Protein AF-0000000073163862 (afdb_homodimer)

Foldseek 3Di:
DPPDFPFPDDDDPDPDPPPPPDFDDQPDFDDLVLQADFWDFPPPPLFDSVQWDFDDWQWALLQQLDFWADLAPFWIWGFFFQWIWIAGLVVRDIDTDGGRPQQAWADKAAQLVSQWIWIWGFAAFGWIFIAGPPVRTTRFIATDQEGGTWHEKEAANVRQKMWTFYAPPQRKIFIDSGSRNDTDTITRPDRHGWHYKYAANQDRQWMWIFFAQWIKIWGFDQDPVGTYIDIDIADEVPHDGFGWAEKHADNVGWIWTKGQQAWIFIDDPRYTFAIEAAPPRHHNDRGTFRYWDDDPQWIWTAFQNQKIFIAGNVCVVPDGDPDPVRYDHGDTPDMDRQDDNWGWSDKYWHDDVRAIWIWTRTLQFWIWIAHDPPDPPGDHIDTSDGAHRFAWQEKEAFLPAQKMWTFFQSQKIWIDRVVVGDTQDMDGDPGGWHYKYFQDCLLPVVRFWMWIWTFQQKIWIKGKAQCCPPPVCPPPPPDGGMDMGTDDMDHPDRGTWQEWDAWPNRQWIWIFAQRQKIWIWGRDSDTHTQAMEGHDGGWHYWDWDDPVDPFTWIWTFHFQQKIKIWGDDDSVPDDPPPHRYDDDTDMFMAGEWACPLVVVLVVVVVVVVVVVVVVVVVVVVVVVVVVVVVDPPPCPPPDPPDDPDGDDRDTDPGGFTWQDKDDDDVQKIWTWTDDQRKFKIFIAGTDPPRPPDDNVPDYGYGPDIAGAPPTRHWTFRDWDDFDQKIWTFIQQQKIKIFRHPDPDDDNVRRPIIIIRRRRNRPFFGWNDWDAHSVRQKIWIGTSSSMIIIIGRDDPVVGNDPDDDDDDDDDPCPVVDDDDDDDPDPPDDDPVRVVVVVVVVVVVVVVVVVVVVVVVVVVVVVVVLVVVQVVLVPDPPVSRDPPVVSD/DPPPFPFDDDDDPDPDPPPPPDFDDQPDFDDLVLQADFWDFPPPPLFDSVLWDFDDWQWALLQQLDFWADLAPFWIWGFFFQWIWIAGLVVRDIDTDGGRPQQAWADKAAQLVSQWIWIWGFAAFGWIFIAGPPVRTTQFIATDQEGGTWHEKEAANVRQKMWTFYAPPQRKIFIDSGSRNDTDTITRPDRHGWHYKYAANQDRQWMWIFFAQWIKIWGFDQDPVGTYIDIDIADEVPHDGFGWAEKHADNVGWIWTKGQQAWIFIDDPRYTFAIEAAPPRHHNDRGTFRYWDDDPQWIWTAFQNQKIFIAHNVCVVPDGDPDPVRYDHDDTPDMDRQDDNWGWSDKYWHDDVRAIWIWTRTLQFWIWIAHDPPDPPGDHIGTSDGAHRFAWQEKEAFLPAQKMWTFFQSQKIWIDRVVVGGTQDMDGDPGGWHYKYFQDCLLPVVRFWMWIWTFQQKIWIKGKDQCCPPPVCPPPPPDGGMDMGTDDMDHPDRGTWQEWDAWPNRQWIWIFFQRQKIWIWGRDSDTHTQAMEGHDGGWHYWDWDDPVDPFTWIWTFHFQQKIKIWGDDDSVPDDPPPHRYDDDTDMFMAGEWACPLVVVLVVVVVVVVVVVVVVVVVVVVVVVVVVVVVDPPPDPPPDPPDPPDGDDRDTDPGGFTWQDKDDDDVQKIWTWTDDQRKFKIFIAGTDPVRPPDDNVPDYGYGPDIAGAPPTRHKTFRDWDDFDQKIWTFIQQQKIKIFRHPDPDDDNVRRPIIIIRRRRNRPFWGWNDWDAHSVRQKIWIGTSSRMIIMIGRDDPVSGNDPDDDDDDDDDPCPVVDDDDDDDPDPPDDDPVRVVVVVVVVVVVVVVVVVVVVVVVVVVVVVVVLVVVQVVLVPDPPVSRDPPVVSD

InterPro domains:
  IPR001680 WD40 repeat [PF00400] (382-417)
  IPR001680 WD40 repeat [PF00400] (487-520)
  IPR001680 WD40 repeat [PF00400] (754-788)
  IPR001680 WD40 repeat [PS50082] (385-426)
  IPR001680 WD40 repeat [PS50082] (490-524)
  IPR001680 WD40 repeat [SM00320] (135-177)
  IPR001680 WD40 repeat [SM00320] (180-219)
  IPR001680 WD40 repeat [SM00320] (273-312)
  IPR001680 WD40 repeat [SM00320] (378-417)
  IPR001680 WD40 repeat [SM00320] (420-463)
  IPR001680 WD40 repeat [SM00320] (483-522)
  IPR001680 WD40 repeat [SM00320] (749-791)
  IPR015943 WD40/YVTN repeat-like-containing domain superfamily [G3DSA:2.130.10.10] (59-344)
  IPR015943 WD40/YVTN repeat-like-containing domain superfamily [G3DSA:2.130.10.10] (347-574)
  IPR015943 WD40/YVTN repeat-like-containing domain superfamily [G3DSA:2.130.10.10] (575-806)
  IPR036322 WD40-repeat-containing domain superfamily [SSF50978] (104-468)
  IPR036322 WD40-repeat-containing domain superfamily [SSF50978] (351-797)
  IPR055439 EML-like, first beta-propeller domain [PF23409] (108-314)

Organism: Anas platyrhynchos (NCBI:txid8839)

Nearest PDB structures (foldseek):
  8j07-assembly1_i9  TM=8.959E-01  e=6.879E-95  Homo sapiens
  8glv-assembly1_Do  TM=7.380E-01  e=6.804E-59  Chlamydomonas reinhardtii
  4ci8-assembly1_A  TM=7.262E-01  e=1.478E-32  Homo sapiens
  8j07-assembly1_i8  TM=6.557E-01  e=1.110E-32  Homo sapiens
  6ve7-assembly1_C  TM=7.015E-01  e=8.913E-29  Chlamydomonas reinhardtii

Solvent-accessible surface area (backbone atoms only — not comparable to full-atom values): 93136 Å² total; per-residue (Å²): 133,82,74,76,78,71,55,63,63,76,80,79,77,74,86,58,81,81,70,76,71,81,74,62,59,89,83,50,63,53,60,57,82,78,44,42,48,74,63,49,57,44,82,92,56,61,64,52,83,66,40,60,38,85,71,49,72,73,34,37,37,35,70,46,64,70,56,61,40,50,65,46,81,46,35,41,36,32,56,44,35,24,27,38,38,40,34,32,69,83,77,69,45,76,47,79,45,59,33,52,76,52,34,17,62,39,29,73,37,65,34,74,82,44,44,35,33,37,40,27,20,16,31,81,50,24,51,32,37,32,25,34,50,90,79,64,38,37,46,37,67,36,73,74,57,31,59,36,23,31,45,27,53,29,50,28,74,88,51,62,39,35,38,37,33,14,35,75,87,60,19,22,31,28,34,24,36,47,85,66,50,36,78,72,47,48,37,68,68,51,94,55,65,59,58,45,50,41,49,28,82,78,40,83,50,30,34,40,37,27,14,66,56,37,41,35,45,32,37,61,40,80,48,98,94,36,77,44,76,48,74,45,68,48,45,55,80,91,47,79,83,40,46,30,71,10,46,40,64,44,87,88,68,34,33,40,30,26,28,52,71,11,28,37,38,34,32,49,96,46,30,62,56,28,34,37,20,16,76,91,74,33,50,65,31,75,31,33,26,34,35,40,44,81,54,98,74,31,35,35,41,34,17,39,57,15,37,35,35,32,32,57,38,68,61,59,74,65,57,60,48,80,56,95,80,34,53,37,69,53,76,64,74,45,74,44,73,65,49,86,85,32,24,34,34,36,70,28,67,36,62,51,96,82,41,70,38,35,36,34,35,19,35,60,13,35,38,33,41,37,47,84,76,79,48,99,78,46,53,74,62,38,78,75,45,77,37,56,32,39,39,37,41,25,56,30,45,29,65,77,35,45,36,36,38,37,28,13,64,66,11,35,40,36,34,30,29,70,68,81,68,41,78,62,43,72,48,78,56,88,50,25,28,36,22,50,36,50,42,49,50,80,67,31,74,67,43,28,44,34,43,34,21,16,48,47,9,35,38,36,36,33,35,40,19,18,51,65,62,34,79,89,42,56,86,60,82,90,59,65,72,47,43,79,43,65,63,42,53,48,30,80,37,80,24,31,20,40,24,64,34,64,34,87,78,29,50,35,38,40,37,24,12,55,67,16,38,39,38,35,24,39,49,64,97,57,78,40,81,50,27,28,41,79,50,96,34,33,31,46,40,51,44,53,44,56,85,89,40,89,62,64,32,36,39,39,35,14,31,63,26,40,35,35,38,32,59,71,81,58,61,88,77,50,74,60,83,59,41,39,65,56,83,86,66,70,68,48,66,37,27,66,41,83,53,59,40,54,53,54,47,51,50,49,49,51,50,50,48,50,48,47,48,50,48,48,50,49,48,51,51,51,51,52,52,37,52,74,68,66,52,81,71,81,75,70,81,70,78,72,74,80,71,75,78,78,80,76,79,58,67,72,89,62,61,41,33,40,46,38,68,48,77,75,47,94,66,26,31,38,37,26,26,29,66,83,54,16,26,39,39,34,33,33,61,59,65,90,76,59,89,80,55,62,74,85,75,47,73,35,66,57,81,43,74,32,76,38,84,91,13,54,91,35,28,48,43,36,76,39,75,52,90,53,32,41,38,34,23,18,42,40,9,27,44,32,36,26,67,39,92,53,94,68,85,47,63,76,46,56,66,40,40,38,36,38,53,50,32,24,41,83,60,3,28,29,56,31,68,45,55,41,62,82,60,45,34,38,37,41,29,12,40,42,12,36,33,40,33,27,42,44,55,51,71,82,65,40,69,58,76,76,63,56,64,70,21,67,55,64,91,61,56,89,75,51,74,82,48,70,75,80,74,57,68,84,56,73,25,57,57,54,50,40,42,50,52,44,47,51,48,51,48,49,52,48,50,47,51,49,49,50,49,49,50,50,51,52,51,51,51,51,50,50,55,49,51,51,51,54,34,66,68,35,59,77,89,67,30,68,63,72,74,72,76,105,133,82,73,77,77,72,55,65,65,78,79,80,76,72,87,60,78,81,68,76,72,82,74,62,58,89,82,51,64,53,61,57,82,77,44,40,46,75,62,49,58,42,82,90,57,61,65,50,83,66,42,60,39,85,71,47,72,71,35,37,36,36,68,44,64,70,56,62,42,49,66,47,80,46,35,42,35,31,56,44,35,25,26,38,38,41,36,31,70,82,77,69,44,76,47,79,46,62,33,52,78,53,34,19,61,38,29,73,38,64,34,76,84,45,44,35,34,38,41,26,18,16,32,80,50,24,49,32,36,30,27,34,50,89,79,66,39,38,47,37,66,35,72,74,57,32,59,37,22,29,44,27,54,30,49,27,75,87,52,64,39,33,36,34,31,15,36,75,88,60,19,21,30,28,34,23,36,48,83,66,48,37,80,72,48,46,36,69,68,50,96,56,64,60,58,43,49,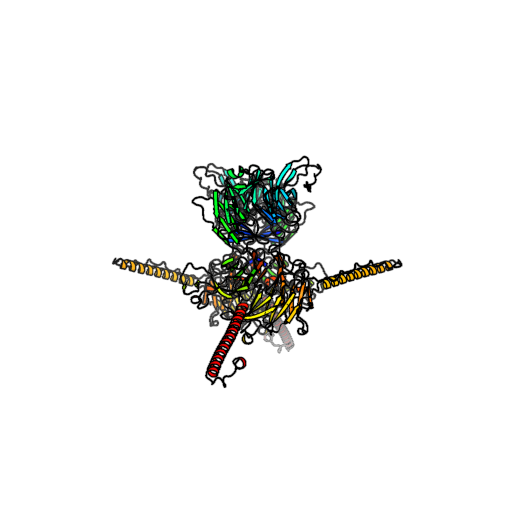40,50,29,82,80,39,84,50,30,35,40,37,27,13,67,55,38,40,34,45,33,35,59,41,80,47,98,92,38,78,42,77,46,73,43,68,48,44,54,81,91,47,77,82,43,45,31,72,9,46,41,64,45,87,88,67,34,35,41,29,28,28,53,69,12,27,37,38,34,32,49,95,45,28,61,57,27,34,37,21,16,75,92,74,32,51,66,28,77,30,33,27,33,36,41,45,81,55,96,73,32,35,35,41,33,16,38,58,16,38,36,37,31,34,58,38,69,62,59,72,64,58,59,47,79,54,95,80,34,52,36,72,51,76,63,74,45,72,43,72,65,50,86,85,32,22,35,33,38,70,28,68,38,60,50,96,81,41,72,39,35,36,34,36,20,38,60,13,36,38,33,42,39,46,84,74,79,50,98,78,47,52,75,61,36,78,75,47,77,38,56,33,40,39,38,41,25,55,29,47,31,63,77,34,45,37,34,40,38,26,14,61,66,11,35,40,37,34,30,29,70,68,81,67,41,78,62,44,72,49,79,54,87,51,24,26,37,23,50,38,50,42,50,50,80,63,31,73,68,44,29,45,32,41,34,20,16,48,48,10,34,37,36,35,32,36,40,20,18,50,66,63,35,78,88,43,56,85,60,82,91,60,64,73,48,44,76,42,64,62,42,52,49,30,79,37,80,24,30,20,40,24,65,34,64,33,86,77,31,49,36,38,39,39,25,13,56,68,17,36,40,38,35,24,38,50,64,99,56,79,39,80,51,26,28,41,78,49,97,34,33,33,48,41,52,43,52,44,55,85,88,41,89,62,65,32,37,38,38,34,14,30,63,26,40,35,36,39,32,60,70,79,59,62,88,77,51,74,61,82,60,41,38,66,54,83,85,66,70,69,46,67,37,28,66,41,84,54,58,39,54,52,54,47,52,50,49,49,50,51,50,48,48,49,47,48,50,48,48,50,50,48,50,53,50,49,52,52,37,52,74,68,67,52,81,72,81,75,69,80,71,78,72,74,81,72,76,78,77,78,76,80,59,65,70,90,64,60,40,33,40,47,38,67,48,78,76,48,95,66,26,30,39,36,25,27,29,66,85,54,18,25,38,40,34,33,33,60,60,65,90,76,60,90,80,55,61,75,88,74,46,75,35,65,56,81,42,76,33,76,39,84,90,13,53,89,34,28,50,44,36,78,40,75,51,91,54,32,41,38,33,23,19,41,39,10,27,44,33,36,25,68,40,91,55,94,70,86,46,63,76,45,57,66,39,40,39,36,38,53,50,32,24,40,82,58,2,27,29,56,31,68,45,55,40,63,81,61,45,35,38,37,40,28,11,39,41,12,37,32,40,34,26,42,43,55,52,71,80,66,40,69,56,75,76,64,57,65,71,21,66,55,63,90,60,56,90,75,50,74,82,47,68,77,79,75,58,67,83,57,73,26,57,57,53,50,41,43,48,52,44,48,50,49,53,48,49,51,49,48,49,50,50,49,49,50,49,49,52,52,51,52,52,51,51,50,50,54,50,52,50,51,55,33,66,70,34,59,77,88,69,30,67,62,72,76,74,79,106

Secondary structure (DSSP, 8-state):
----------------S-----PPPTT----HHHHS---EE-TTS---TTSEEEEEE----TTSSS--EESSSSEEEEEETTEEEEEETTT--EEEEE-SSSS-EEEEEE-TTSSEEEEEEBSSS--EEEEETTT--EEEEE-SS-SSBEEEEEE-TTSS-EEEEE-TTT-EEEEEEGGGTEEEEEEE--SS-EEEEEE-SS-TTEEEEEETTEEEEEEEEEETTEEEEEEEE-B-TTSPP-----EEE-TTS-EEEE-TTS-EEEEETTEEEEEEEBGGGB-SSSS-EEEEEEETTEEEEEETTSEEEEEEHHHHHT----STT-EEE---SEEEE--TT--EEEEEEEEETTEEEEEEEETTTEEEEE----STTPPPPEEEEE---S-EEEEEE-SSSSEEEEEETTSEEEEEETTTTEEEEEEE-SS-EEEEEEPPTTT-TT--EEEEEETTS-EEEEEEE-GGGSGGGTT-SS--S-EEEEEEEE---SS-EEEEEE-TTSSEEEEEETTSEEEEEEESSSEEEEEEEE-SS-EEEEEEPPTTSSS-EEEEEETTSEEEEEEPPPGGG---SS--B-SS---EEEEB---HHHHHHHHHHHHHHHHHHHHHHHHHHHHHHHHHTT--------------PPPPP---SSPPPEEEEEEEETTEEEEEE-GGGTTEEEEEE--S-GGGS-GGG--B--SEEEE-TT-TTS-EEEEEEETTEEEEEETTSEEEEEE-SSSS--TTTTSS-EEEE-S-TTT--EEEEEE-TTSSEEEEEETTS-EEEEEEPPHHHHS----PPPPPPPTTGGGSPPPPP---TTPPPHHHHHHHHHHHHHHHHHHHHHHHHHHHHHHHHHHHHHHHHHHHHS-GGGPPPHHHH-/----------------S-----PPPTT----HHHHS---EE-TTS---TTSEEEEEE----TTSSS--EESSSSEEEEEETTEEEEEETTT--EEEEE-SSSS-EEEEEE-TTSSEEEEEEBSSS--EEEEETTT--EEEEE-SS-SSBEEEEEE-TTSS-EEEEE-TTT-EEEEEEGGGTEEEEEEE--SS-EEEEEE-SS-TTEEEEEETTEEEEEEEEEETTEEEEEEEE-B-TTSPP-----EEE-TTS-EEEE-TTS-EEEEETTEEEEEEE-GGG--SSSS-EEEEEEETTEEEEEETTSEEEEEEHHHHHT----STT-EEE---SEEEE--TT--EEEEEEEEETTEEEEEEEETTTEEEEE----STTPPPPEEEEE---S-EEEEEE-SSSSEEEEEETTSEEEEEETTTTEEEEEEE-SS-EEEEEEPPTTT-TT--EEEEEETTS-EEEEEEE-GGGSGGGTT-SS--S-EEEEEEEE---SS-EEEEEE-TTSSEEEEEETTSEEEEEEESSSEEEEEEEE-SS-EEEEEEPPTTSSS-EEEEEETTSEEEEEEPPPGGG---SS--B-SS---EEEEB---HHHHHHHHHHHHHHHHHHHHHHHHHHHHHHHHHTT--------------PPPPP---SSPPPEEEEEEEETTEEEEEE-GGGTTEEEEEE--S--TTS-GGG--B--SEEEE-TT-TTS-EEEEEEETTEEEEEETTSEEEEEE-SSSS--TTTTSS-EEEE-S-TTT--EEEEEE-TTSSEEEEEETTS-EEEEEEPPHHHHS------PPPPPTTGGGSPPPPP---TTSPPHHHHHHHHHHHHHHHHHHHHHHHHHHHHHHHHHHHHHHHHHHHHS-TTTPPPHHHH-

Structure (mmCIF, N/CA/C/O backbone):
data_AF-0000000073163862-model_v1
#
loop_
_entity.id
_entity.type
_entity.pdbx_description
1 polymer 'Cilia- and flagella-associated protein 44'
#
loop_
_atom_site.group_PDB
_atom_site.id
_atom_site.type_symbol
_atom_site.label_atom_id
_atom_site.label_alt_id
_atom_site.label_comp_id
_atom_site.label_asym_id
_atom_site.label_entity_id
_atom_site.label_seq_id
_atom_site.pdbx_PDB_ins_code
_atom_site.Cartn_x
_atom_site.Cartn_y
_atom_site.Cartn_z
_atom_site.occupancy
_atom_site.B_iso_or_equiv
_atom_site.auth_seq_id
_atom_site.auth_comp_id
_atom_site.auth_asym_id
_atom_site.auth_atom_id
_atom_site.pdbx_PDB_model_num
ATOM 1 N N . LEU A 1 1 ? 21.047 56.719 -5.922 1 24.16 1 LEU A N 1
ATOM 2 C CA . LEU A 1 1 ? 21.75 55.438 -6.016 1 24.16 1 LEU A CA 1
ATOM 3 C C . LEU A 1 1 ? 21.172 54.562 -7.133 1 24.16 1 LEU A C 1
ATOM 5 O O . LEU A 1 1 ? 20.062 54.031 -7.008 1 24.16 1 LEU A O 1
ATOM 9 N N . GLU A 1 2 ? 21.375 55 -8.367 1 24.5 2 GLU A N 1
ATOM 10 C CA . GLU A 1 2 ? 21.016 54.469 -9.68 1 24.5 2 GLU A CA 1
ATOM 11 C C . GLU A 1 2 ? 21.547 53.062 -9.859 1 24.5 2 GLU A C 1
ATOM 13 O O . GLU A 1 2 ? 22.75 52.875 -10.039 1 24.5 2 GLU A O 1
ATOM 18 N N . GLU A 1 3 ? 21.203 52.156 -8.93 1 31.11 3 GLU A N 1
ATOM 19 C CA . GLU A 1 3 ? 21.703 50.812 -9.016 1 31.11 3 GLU A CA 1
ATOM 20 C C . GLU A 1 3 ? 21.562 50.25 -10.43 1 31.11 3 GLU A C 1
ATOM 22 O O . GLU A 1 3 ? 20.484 50.281 -11.016 1 31.11 3 GLU A O 1
ATOM 27 N N . GLU A 1 4 ? 22.609 50.406 -11.195 1 32.25 4 GLU A N 1
ATOM 28 C CA . GLU A 1 4 ? 22.859 49.812 -12.508 1 32.25 4 GLU A CA 1
ATOM 29 C C . GLU A 1 4 ? 22.375 48.375 -12.586 1 32.25 4 GLU A C 1
ATOM 31 O O . GLU A 1 4 ? 22.734 47.562 -11.742 1 32.25 4 GLU A O 1
ATOM 36 N N . ASP A 1 5 ? 21.234 48.156 -13.07 1 38.25 5 ASP A N 1
ATOM 37 C CA . ASP A 1 5 ? 20.453 46.938 -13.328 1 38.25 5 ASP A CA 1
ATOM 38 C C . ASP A 1 5 ? 21.25 45.938 -14.164 1 38.25 5 ASP A C 1
ATOM 40 O O . ASP A 1 5 ? 21.531 46.219 -15.336 1 38.25 5 ASP A O 1
ATOM 44 N N . SER A 1 6 ? 22.297 45.438 -13.672 1 38.53 6 SER A N 1
ATOM 45 C CA . SER A 1 6 ? 23.109 44.469 -14.391 1 38.53 6 SER A CA 1
ATOM 46 C C . SER A 1 6 ? 22.266 43.281 -14.867 1 38.53 6 SER A C 1
ATOM 48 O O . SER A 1 6 ? 21.781 42.5 -14.055 1 38.53 6 SER A O 1
ATOM 50 N N . THR A 1 7 ? 21.516 43.406 -15.891 1 42 7 THR A N 1
ATOM 51 C CA . THR A 1 7 ? 20.875 42.281 -16.578 1 42 7 THR A CA 1
ATOM 52 C C . THR A 1 7 ? 21.922 41.25 -17 1 42 7 THR A C 1
ATOM 54 O O . THR A 1 7 ? 22.891 41.562 -17.688 1 42 7 THR A O 1
ATOM 57 N N . GLU A 1 8 ? 22.281 40.375 -16.297 1 42.75 8 GLU A N 1
ATOM 58 C CA . GLU A 1 8 ? 23.188 39.344 -16.734 1 42.75 8 GLU A CA 1
ATOM 59 C C . GLU A 1 8 ? 22.625 38.594 -17.938 1 42.75 8 GLU A C 1
ATOM 61 O O . GLU A 1 8 ? 21.5 38.062 -17.875 1 42.75 8 GLU A O 1
ATOM 66 N N . VAL A 1 9 ? 23.078 39.031 -19.078 1 40.88 9 VAL A N 1
ATOM 67 C CA . VAL A 1 9 ? 22.766 38.281 -20.281 1 40.88 9 VAL A CA 1
ATOM 68 C C . VAL A 1 9 ? 23.469 36.938 -20.234 1 40.88 9 VAL A C 1
ATOM 70 O O . VAL A 1 9 ? 24.594 36.812 -19.766 1 40.88 9 VAL A O 1
ATOM 73 N N . ALA A 1 10 ? 22.906 35.938 -20.406 1 38.72 10 ALA A N 1
ATOM 74 C CA . ALA A 1 10 ? 23.609 34.688 -20.672 1 38.72 10 ALA A CA 1
ATOM 75 C C . ALA A 1 10 ? 24.703 34.875 -21.719 1 38.72 10 ALA A C 1
ATOM 77 O O . ALA A 1 10 ? 24.531 35.656 -22.656 1 38.72 10 ALA A O 1
ATOM 78 N N . PRO A 1 11 ? 26.078 34.562 -21.469 1 33.41 11 PRO A N 1
ATOM 79 C CA . PRO A 1 11 ? 27.188 34.75 -22.406 1 33.41 11 PRO A CA 1
ATOM 80 C C . PRO A 1 11 ? 26.828 34.375 -23.828 1 33.41 11 PRO A C 1
ATOM 82 O O . PRO A 1 11 ? 26.016 33.469 -24.047 1 33.41 11 PRO A O 1
ATOM 85 N N . GLU A 1 12 ? 27.047 35.312 -24.703 1 31.84 12 GLU A N 1
ATOM 86 C CA . GLU A 1 12 ? 26.953 35.094 -26.141 1 31.84 12 GLU A CA 1
ATOM 87 C C . GLU A 1 12 ? 27.766 33.844 -26.547 1 31.84 12 GLU A C 1
ATOM 89 O O . GLU A 1 12 ? 28.969 33.812 -26.312 1 31.84 12 GLU A O 1
ATOM 94 N N . ALA A 1 13 ? 27.281 32.625 -26.703 1 31.39 13 ALA A N 1
ATOM 95 C CA . ALA A 1 13 ? 28 31.516 -27.359 1 31.39 13 ALA A CA 1
ATOM 96 C C . ALA A 1 13 ? 28.688 32 -28.625 1 31.39 13 ALA A C 1
ATOM 98 O O . ALA A 1 13 ? 28.078 32.688 -29.438 1 31.39 13 ALA A O 1
ATOM 99 N N . GLU A 1 14 ? 29.844 32.188 -28.781 1 30.03 14 GLU A N 1
ATOM 100 C CA . GLU A 1 14 ? 30.641 32.188 -30.016 1 30.03 14 GLU A CA 1
ATOM 101 C C . GLU A 1 14 ? 30.062 31.25 -31.062 1 30.03 14 GLU A C 1
ATOM 103 O O . GLU A 1 14 ? 29.484 30.219 -30.719 1 30.03 14 GLU A O 1
ATOM 108 N N . LYS A 1 15 ? 30 31.609 -32.438 1 36.81 15 LYS A N 1
ATOM 109 C CA . LYS A 1 15 ? 29.422 31.031 -33.656 1 36.81 15 LYS A CA 1
ATOM 110 C C . LYS A 1 15 ? 29.859 29.578 -33.812 1 36.81 15 LYS A C 1
ATOM 112 O O . LYS A 1 15 ? 30.766 29.281 -34.594 1 36.81 15 LYS A O 1
ATOM 117 N N . SER A 1 16 ? 30.391 28.875 -32.875 1 34.53 16 SER A N 1
ATOM 118 C CA . SER A 1 16 ? 30.656 27.547 -33.406 1 34.53 16 SER A CA 1
ATOM 119 C C . SER A 1 16 ? 29.438 26.984 -34.125 1 34.53 16 SER A C 1
ATOM 121 O O . SER A 1 16 ? 28.312 27.438 -33.938 1 34.53 16 SER A O 1
ATOM 123 N N . PRO A 1 17 ? 29.641 25.938 -35.188 1 38 17 PRO A N 1
ATOM 124 C CA . PRO A 1 17 ? 28.531 25.359 -35.969 1 38 17 PRO A CA 1
ATOM 125 C C . PRO A 1 17 ? 27.266 25.188 -35.125 1 38 17 PRO A C 1
ATOM 127 O O . PRO A 1 17 ? 27.328 25.094 -33.906 1 38 17 PRO A O 1
ATOM 130 N N . GLU A 1 18 ? 26.141 25.641 -35.625 1 37.94 18 GLU A N 1
ATOM 131 C CA . GLU A 1 18 ? 24.781 25.609 -35.125 1 37.94 18 GLU A CA 1
ATOM 132 C C . GLU A 1 18 ? 24.547 24.344 -34.281 1 37.94 18 GLU A C 1
ATOM 134 O O . GLU A 1 18 ? 24.453 23.25 -34.812 1 37.94 18 GLU A O 1
ATOM 139 N N . LYS A 1 19 ? 25.25 24.203 -33.281 1 40 19 LYS A N 1
ATOM 140 C CA . LYS A 1 19 ? 24.859 23.078 -32.438 1 40 19 LYS A CA 1
ATOM 141 C C . LYS A 1 19 ? 23.344 22.969 -32.344 1 40 19 LYS A C 1
ATOM 143 O O . LYS A 1 19 ? 22.688 23.906 -31.859 1 40 19 LYS A O 1
ATOM 148 N N . ILE A 1 20 ? 22.672 22.328 -33.188 1 42.59 20 ILE A N 1
ATOM 149 C CA . ILE A 1 20 ? 21.281 21.906 -33.156 1 42.59 20 ILE A CA 1
ATOM 150 C C . ILE A 1 20 ? 20.891 21.531 -31.719 1 42.59 20 ILE A C 1
ATOM 152 O O . ILE A 1 20 ? 21.406 20.562 -31.156 1 42.59 20 ILE A O 1
ATOM 156 N N . GLU A 1 21 ? 20.688 22.484 -30.938 1 51.75 21 GLU A N 1
ATOM 157 C CA . GLU A 1 21 ? 20.234 22.297 -29.547 1 51.75 21 GLU A CA 1
ATOM 158 C C . GLU A 1 21 ? 19.125 21.266 -29.469 1 51.75 21 GLU A C 1
ATOM 160 O O . GLU A 1 21 ? 18.141 21.328 -30.203 1 51.75 21 GLU A O 1
ATOM 165 N N . LYS A 1 22 ? 19.297 20.203 -28.969 1 63.94 22 LYS A N 1
ATOM 166 C CA . LYS A 1 22 ? 18.438 19.031 -28.781 1 63.94 22 LYS A CA 1
ATOM 167 C C . LYS A 1 22 ? 17.172 19.391 -28.031 1 63.94 22 LYS A C 1
ATOM 169 O O . LYS A 1 22 ? 17.219 19.859 -26.906 1 63.94 22 LYS A O 1
ATOM 174 N N . LYS A 1 23 ? 16.156 19.656 -28.75 1 79.56 23 LYS A N 1
ATOM 175 C CA . LYS A 1 23 ? 14.82 19.922 -28.234 1 79.56 23 LYS A CA 1
ATOM 176 C C . LYS A 1 23 ? 14.273 18.703 -27.484 1 79.56 23 LYS A C 1
ATOM 178 O O . LYS A 1 23 ? 14.484 17.562 -27.906 1 79.56 23 LYS A O 1
ATOM 183 N N . ILE A 1 24 ? 13.734 19.109 -26.25 1 85.5 24 ILE A N 1
ATOM 184 C CA . ILE A 1 24 ? 13.117 18.031 -25.469 1 85.5 24 ILE A CA 1
ATOM 185 C C . ILE A 1 24 ? 11.844 17.562 -26.172 1 85.5 24 ILE A C 1
ATOM 187 O O . ILE A 1 24 ? 11.016 18.375 -26.594 1 85.5 24 ILE A O 1
ATOM 191 N N . SER A 1 25 ? 11.734 16.359 -26.266 1 80.5 25 SER A N 1
ATOM 192 C CA . SER A 1 25 ? 10.57 15.797 -26.922 1 80.5 25 SER A CA 1
ATOM 193 C C . SER A 1 25 ? 9.281 16.141 -26.188 1 80.5 25 SER A C 1
ATOM 195 O O . SER A 1 25 ? 9.258 16.156 -24.953 1 80.5 25 SER A O 1
ATOM 197 N N . GLU A 1 26 ? 8.273 16.438 -26.891 1 81.44 26 GLU A N 1
ATOM 198 C CA . GLU A 1 26 ? 6.973 16.797 -26.328 1 81.44 26 GLU A CA 1
ATOM 199 C C . GLU A 1 26 ? 6.344 15.602 -25.609 1 81.44 26 GLU A C 1
ATOM 201 O O . GLU A 1 26 ? 5.473 15.781 -24.75 1 81.44 26 GLU A O 1
ATOM 206 N N . THR A 1 27 ? 6.801 14.492 -25.922 1 73.12 27 THR A N 1
ATOM 207 C CA . THR A 1 27 ? 6.191 13.305 -25.328 1 73.12 27 THR A CA 1
ATOM 208 C C . THR A 1 27 ? 7 12.812 -24.141 1 73.12 27 THR A C 1
ATOM 210 O O . THR A 1 27 ? 6.625 11.836 -23.484 1 73.12 27 THR A O 1
ATOM 213 N N . PHE A 1 28 ? 8.008 13.562 -23.922 1 83.75 28 PHE A N 1
ATOM 214 C CA . PHE A 1 28 ? 8.898 13.156 -22.844 1 83.75 28 PHE A CA 1
ATOM 215 C C . PHE A 1 28 ? 8.305 13.531 -21.484 1 83.75 28 PHE A C 1
ATOM 217 O O . PHE A 1 28 ? 7.812 14.648 -21.312 1 83.75 28 PHE A O 1
ATOM 224 N N . PHE A 1 29 ? 8.273 12.555 -20.531 1 84.75 29 PHE A N 1
ATOM 225 C CA . PHE A 1 29 ? 7.883 12.781 -19.141 1 84.75 29 PHE A CA 1
ATOM 226 C C . PHE A 1 29 ? 8.938 12.234 -18.188 1 84.75 29 PHE A C 1
ATOM 228 O O . PHE A 1 29 ? 9.609 11.25 -18.484 1 84.75 29 PHE A O 1
ATOM 235 N N . TYR A 1 30 ? 9.141 12.922 -17.078 1 84.94 30 TYR A N 1
ATOM 236 C CA . TYR A 1 30 ? 9.977 12.383 -16 1 84.94 30 TYR A CA 1
ATOM 237 C C . TYR A 1 30 ? 9.242 11.289 -15.234 1 84.94 30 TYR A C 1
ATOM 239 O O . TYR A 1 30 ? 8.008 11.258 -15.219 1 84.94 30 TYR A O 1
ATOM 247 N N . ASN A 1 31 ? 10.055 10.367 -14.586 1 78.38 31 ASN A N 1
ATOM 248 C CA . ASN A 1 31 ? 9.461 9.359 -13.711 1 78.38 31 ASN A CA 1
ATOM 249 C C . ASN A 1 31 ? 9.062 9.961 -12.367 1 78.38 31 ASN A C 1
ATOM 251 O O . ASN A 1 31 ? 9.891 10.555 -11.672 1 78.38 31 ASN A O 1
ATOM 255 N N . SER A 1 32 ? 7.797 9.766 -12.039 1 82.62 32 SER A N 1
ATOM 256 C CA . SER A 1 32 ? 7.266 10.344 -10.805 1 82.62 32 SER A CA 1
ATOM 257 C C . SER A 1 32 ? 8.062 9.883 -9.594 1 82.62 32 SER A C 1
ATOM 259 O O . SER A 1 32 ? 8.297 10.664 -8.672 1 82.62 32 SER A O 1
ATOM 261 N N . GLU A 1 33 ? 8.547 8.648 -9.555 1 76.12 33 GLU A N 1
ATOM 262 C CA . GLU A 1 33 ? 9.242 8.07 -8.414 1 76.12 33 GLU A CA 1
ATOM 263 C C . GLU A 1 33 ? 10.609 8.734 -8.211 1 76.12 33 GLU A C 1
ATOM 265 O O . GLU A 1 33 ? 11.133 8.758 -7.094 1 76.12 33 GLU A O 1
ATOM 270 N N . ASP A 1 34 ? 11.047 9.273 -9.281 1 82.75 34 ASP A N 1
ATOM 271 C CA . ASP A 1 34 ? 12.367 9.898 -9.195 1 82.75 34 ASP A CA 1
ATOM 272 C C . ASP A 1 34 ? 12.258 11.367 -8.789 1 82.75 34 ASP A C 1
ATOM 274 O O . ASP A 1 34 ? 13.242 11.984 -8.383 1 82.75 34 ASP A O 1
ATOM 278 N N . VAL A 1 35 ? 11.047 11.898 -8.891 1 89.06 35 VAL A N 1
ATOM 279 C CA . VAL A 1 35 ? 10.875 13.336 -8.68 1 89.06 35 VAL A CA 1
ATOM 280 C C . VAL A 1 35 ? 10.375 13.594 -7.266 1 89.06 35 VAL A C 1
ATOM 282 O O . VAL A 1 35 ? 10.805 14.555 -6.613 1 89.06 35 VAL A O 1
ATOM 285 N N . HIS A 1 36 ? 9.539 12.773 -6.758 1 89.69 36 HIS A N 1
ATOM 286 C CA . HIS A 1 36 ? 8.961 13.023 -5.445 1 89.69 36 HIS A CA 1
ATOM 287 C C . HIS A 1 36 ? 9.969 12.773 -4.332 1 89.69 36 HIS A C 1
ATOM 289 O O . HIS A 1 36 ? 10.781 11.844 -4.426 1 89.69 36 HIS A O 1
ATOM 295 N N . SER A 1 37 ? 9.891 13.648 -3.348 1 91.75 37 SER A N 1
ATOM 296 C CA . SER A 1 37 ? 10.773 13.477 -2.195 1 91.75 37 SER A CA 1
ATOM 297 C C . SER A 1 37 ? 10.328 12.305 -1.328 1 91.75 37 SER A C 1
ATOM 299 O O . SER A 1 37 ? 9.133 12.016 -1.232 1 91.75 37 SER A O 1
ATOM 301 N N . ARG A 1 38 ? 11.289 11.617 -0.694 1 90.62 38 ARG A N 1
ATOM 302 C CA . ARG A 1 38 ? 11.039 10.484 0.194 1 90.62 38 ARG A CA 1
ATOM 303 C C . ARG A 1 38 ? 11.539 10.773 1.604 1 90.62 38 ARG A C 1
ATOM 305 O O . ARG A 1 38 ? 12.328 11.703 1.811 1 90.62 38 ARG A O 1
ATOM 312 N N . PRO A 1 39 ? 10.977 10.016 2.605 1 92.06 39 PRO A N 1
ATOM 313 C CA . PRO A 1 39 ? 11.531 10.172 3.955 1 92.06 39 PRO A CA 1
ATOM 314 C C . PRO A 1 39 ? 13 9.773 4.039 1 92.06 39 PRO A C 1
ATOM 316 O O . PRO A 1 39 ? 13.461 8.922 3.271 1 92.06 39 PRO A O 1
ATOM 319 N N . PHE A 1 40 ? 13.75 10.445 4.941 1 94.56 40 PHE A N 1
ATOM 320 C CA . PHE A 1 40 ? 15.125 10.062 5.242 1 94.56 40 PHE A CA 1
ATOM 321 C C . PHE A 1 40 ? 15.156 8.898 6.223 1 94.56 40 PHE A C 1
ATOM 323 O O . PHE A 1 40 ? 14.461 8.914 7.242 1 94.56 40 PHE A O 1
ATOM 330 N N . VAL A 1 41 ? 15.828 7.906 5.855 1 91 41 VAL A N 1
ATOM 331 C CA . VAL A 1 41 ? 16.078 6.793 6.762 1 91 41 VAL A CA 1
ATOM 332 C C . VAL A 1 41 ? 17.578 6.559 6.887 1 91 41 VAL A C 1
ATOM 334 O O . VAL A 1 41 ? 18.297 6.484 5.883 1 91 41 VAL A O 1
ATOM 337 N N . THR A 1 42 ? 18.062 6.496 8.148 1 91.12 42 THR A N 1
ATOM 338 C CA . THR A 1 42 ? 19.469 6.223 8.359 1 91.12 42 THR A CA 1
ATOM 339 C C . THR A 1 42 ? 19.875 4.91 7.691 1 91.12 42 THR A C 1
ATOM 341 O O . THR A 1 42 ? 19.172 3.906 7.801 1 91.12 42 THR A O 1
ATOM 344 N N . GLU A 1 43 ? 20.984 4.98 7.004 1 85.62 43 GLU A N 1
ATOM 345 C CA . GLU A 1 43 ? 21.438 3.811 6.266 1 85.62 43 GLU A CA 1
ATOM 346 C C . GLU A 1 43 ? 21.641 2.615 7.195 1 85.62 43 GLU A C 1
ATOM 348 O O . GLU A 1 43 ? 22.156 2.764 8.305 1 85.62 43 GLU A O 1
ATOM 353 N N . ASP A 1 44 ? 21.188 1.459 6.848 1 77.44 44 ASP A N 1
ATOM 354 C CA . ASP A 1 44 ? 21.375 0.175 7.516 1 77.44 44 ASP A CA 1
ATOM 355 C C . ASP A 1 44 ? 20.672 0.147 8.867 1 77.44 44 ASP A C 1
ATOM 357 O O . ASP A 1 44 ? 21.047 -0.621 9.758 1 77.44 44 ASP A O 1
ATOM 361 N N . SER A 1 45 ? 19.797 1.037 9.133 1 81.69 45 SER A N 1
ATOM 362 C CA . SER A 1 45 ? 19.078 1.077 10.406 1 81.69 45 SER A CA 1
ATOM 363 C C . SER A 1 45 ? 18.016 -0.007 10.477 1 81.69 45 SER A C 1
ATOM 365 O O . SER A 1 45 ? 17.594 -0.403 11.562 1 81.69 45 SER A O 1
ATOM 367 N N . GLY A 1 46 ? 17.547 -0.485 9.32 1 76.5 46 GLY A N 1
ATOM 368 C CA . GLY A 1 46 ? 16.484 -1.467 9.273 1 76.5 46 GLY A CA 1
ATOM 369 C C . GLY A 1 46 ? 15.102 -0.852 9.422 1 76.5 46 GLY A C 1
ATOM 370 O O . GLY A 1 46 ? 14.094 -1.559 9.367 1 76.5 46 GLY A O 1
ATOM 371 N N . ILE A 1 47 ? 15.008 0.431 9.633 1 85.62 47 ILE A N 1
ATOM 372 C CA . ILE A 1 47 ? 13.719 1.114 9.711 1 85.62 47 ILE A CA 1
ATOM 373 C C . ILE A 1 47 ? 13.094 1.183 8.32 1 85.62 47 ILE A C 1
ATOM 375 O O . ILE A 1 47 ? 13.719 1.651 7.367 1 85.62 47 ILE A O 1
ATOM 379 N N . PRO A 1 48 ? 11.883 0.704 8.266 1 82.38 48 PRO A N 1
ATOM 380 C CA . PRO A 1 48 ? 11.234 0.729 6.949 1 82.38 48 PRO A CA 1
ATOM 381 C C . PRO A 1 48 ? 10.93 2.146 6.469 1 82.38 48 PRO A C 1
ATOM 383 O O . PRO A 1 48 ? 10.555 3.006 7.266 1 82.38 48 PRO A O 1
ATOM 386 N N . ILE A 1 49 ? 11.023 2.354 5.156 1 86 49 ILE A N 1
ATOM 387 C CA . ILE A 1 49 ? 10.789 3.664 4.559 1 86 49 ILE A CA 1
ATOM 388 C C . ILE A 1 49 ? 9.32 4.047 4.699 1 86 49 ILE A C 1
ATOM 390 O O . ILE A 1 49 ? 8.984 5.23 4.77 1 86 49 ILE A O 1
ATOM 394 N N . ASN A 1 50 ? 8.445 3.066 4.734 1 86.12 50 ASN A N 1
ATOM 395 C CA . ASN A 1 50 ? 7.016 3.322 4.852 1 86.12 50 ASN A CA 1
ATOM 396 C C . ASN A 1 50 ? 6.547 3.225 6.301 1 86.12 50 ASN A C 1
ATOM 398 O O . ASN A 1 50 ? 5.418 2.803 6.566 1 86.12 50 ASN A O 1
ATOM 402 N N . LEU A 1 51 ? 7.426 3.52 7.215 1 90.56 51 LEU A N 1
ATOM 403 C CA . LEU A 1 51 ? 7.09 3.496 8.633 1 90.56 51 LEU A CA 1
ATOM 404 C C . LEU A 1 51 ? 5.812 4.289 8.906 1 90.56 51 LEU A C 1
ATOM 406 O O . LEU A 1 51 ? 4.941 3.834 9.648 1 90.56 51 LEU A O 1
ATOM 410 N N . LEU A 1 52 ? 5.73 5.461 8.336 1 93.62 52 LEU A N 1
ATOM 411 C CA . LEU A 1 52 ? 4.531 6.289 8.375 1 93.62 52 LEU A CA 1
ATOM 412 C C . LEU A 1 52 ? 4.02 6.574 6.969 1 93.62 52 LEU A C 1
ATOM 414 O O . LEU A 1 52 ? 4.805 6.859 6.062 1 93.62 52 LEU A O 1
ATOM 418 N N . THR A 1 53 ? 2.768 6.441 6.801 1 90.31 53 THR A N 1
ATOM 419 C CA . THR A 1 53 ? 2.131 6.762 5.527 1 90.31 53 THR A CA 1
ATOM 420 C C . THR A 1 53 ? 1.03 7.801 5.719 1 90.31 53 THR A C 1
ATOM 422 O O . THR A 1 53 ? 0.138 7.621 6.551 1 90.31 53 THR A O 1
ATOM 425 N N . LEU A 1 54 ? 1.074 8.898 4.957 1 94.56 54 LEU A N 1
ATOM 426 C CA . LEU A 1 54 ? 0.086 9.969 5.07 1 94.56 54 LEU A CA 1
ATOM 427 C C . LEU A 1 54 ? -1.304 9.461 4.695 1 94.56 54 LEU A C 1
ATOM 429 O O . LEU A 1 54 ? -1.486 8.867 3.635 1 94.56 54 LEU A O 1
ATOM 433 N N . GLU A 1 55 ? -2.232 9.68 5.555 1 92.75 55 GLU A N 1
ATOM 434 C CA . GLU A 1 55 ? -3.602 9.234 5.316 1 92.75 55 GLU A CA 1
ATOM 435 C C . GLU A 1 55 ? -4.492 10.391 4.879 1 92.75 55 GLU A C 1
ATOM 437 O O . GLU A 1 55 ? -5.293 10.25 3.953 1 92.75 55 GLU A O 1
ATOM 442 N N . HIS A 1 56 ? -4.379 11.547 5.652 1 95.88 56 HIS A N 1
ATOM 443 C CA . HIS A 1 56 ? -5.285 12.641 5.336 1 95.88 56 HIS A CA 1
ATOM 444 C C . HIS A 1 56 ? -4.766 13.961 5.895 1 95.88 56 HIS A C 1
ATOM 446 O O . HIS A 1 56 ? -4.078 13.984 6.918 1 95.88 56 HIS A O 1
ATOM 452 N N . SER A 1 57 ? -5.07 15.055 5.215 1 97.31 57 SER A N 1
ATOM 453 C CA . SER A 1 57 ? -4.793 16.422 5.66 1 97.31 57 SER A CA 1
ATOM 454 C C . SER A 1 57 ? -6.078 17.141 6.051 1 97.31 57 SER A C 1
ATOM 456 O O . SER A 1 57 ? -6.949 17.359 5.211 1 97.31 57 SER A O 1
ATOM 458 N N . PHE A 1 58 ? -6.23 17.578 7.266 1 97.12 58 PHE A N 1
ATOM 459 C CA . PHE A 1 58 ? -7.438 18.219 7.754 1 97.12 58 PHE A CA 1
ATOM 460 C C . PHE A 1 58 ? -7.273 19.734 7.746 1 97.12 58 PHE A C 1
ATOM 462 O O . PHE A 1 58 ? -8.242 20.484 7.93 1 97.12 58 PHE A O 1
ATOM 469 N N . GLY A 1 59 ? -6.086 20.203 7.465 1 95.62 59 GLY A N 1
ATOM 470 C CA . GLY A 1 59 ? -5.832 21.641 7.574 1 95.62 59 GLY A CA 1
ATOM 471 C C . GLY A 1 59 ? -5.703 22.312 6.227 1 95.62 59 GLY A C 1
ATOM 472 O O . GLY A 1 59 ? -5.719 21.656 5.184 1 95.62 59 GLY A O 1
ATOM 473 N N . TYR A 1 60 ? -5.68 23.641 6.262 1 96.25 60 TYR A N 1
ATOM 474 C CA . TYR A 1 60 ? -5.551 24.547 5.117 1 96.25 60 TYR A CA 1
ATOM 475 C C . TYR A 1 60 ? -4.777 25.797 5.5 1 96.25 60 TYR A C 1
ATOM 477 O O . TYR A 1 60 ? -5.172 26.516 6.414 1 96.25 60 TYR A O 1
ATOM 485 N N . ASP A 1 61 ? -3.676 25.969 4.836 1 97.25 61 ASP A N 1
ATOM 486 C CA . ASP A 1 61 ? -2.889 27.172 5.066 1 97.25 61 ASP A CA 1
ATOM 487 C C . ASP A 1 61 ? -3.549 28.391 4.418 1 97.25 61 ASP A C 1
ATOM 489 O O . ASP A 1 61 ? -2.998 28.984 3.486 1 97.25 61 ASP A O 1
ATOM 493 N N . CYS A 1 62 ? -4.57 28.891 5.027 1 96.81 62 CYS A N 1
ATOM 494 C CA . CYS A 1 62 ? -5.453 29.891 4.414 1 96.81 62 CYS A CA 1
ATOM 495 C C . CYS A 1 62 ? -4.852 31.281 4.508 1 96.81 62 CYS A C 1
ATOM 497 O O . CYS A 1 62 ? -5.309 32.219 3.83 1 96.81 62 CYS A O 1
ATOM 499 N N . LYS A 1 63 ? -3.846 31.5 5.246 1 95 63 LYS A N 1
ATOM 500 C CA . LYS A 1 63 ? -3.268 32.812 5.434 1 95 63 LYS A CA 1
ATOM 501 C C . LYS A 1 63 ? -2.238 33.125 4.352 1 95 63 LYS A C 1
ATOM 503 O O . LYS A 1 63 ? -1.79 34.281 4.223 1 95 63 LYS A O 1
ATOM 508 N N . ARG A 1 64 ? -1.929 32.156 3.564 1 94.81 64 ARG A N 1
ATOM 509 C CA . ARG A 1 64 ? -1.107 32.406 2.387 1 94.81 64 ARG A CA 1
ATOM 510 C C . ARG A 1 64 ? -1.791 33.406 1.458 1 94.81 64 ARG A C 1
ATOM 512 O O . ARG A 1 64 ? -3.021 33.438 1.378 1 94.81 64 ARG A O 1
ATOM 519 N N . SER A 1 65 ? -0.969 34.156 0.819 1 94.19 65 SER A N 1
ATOM 520 C CA . SER A 1 65 ? -1.54 35.156 -0.082 1 94.19 65 SER A CA 1
ATOM 521 C C . SER A 1 65 ? -2.328 34.5 -1.208 1 94.19 65 SER A C 1
ATOM 523 O O . SER A 1 65 ? -3.42 34.938 -1.556 1 94.19 65 SER A O 1
ATOM 525 N N . VAL A 1 66 ? -1.753 33.5 -1.763 1 96.25 66 VAL A N 1
ATOM 526 C CA . VAL A 1 66 ? -2.402 32.75 -2.828 1 96.25 66 VAL A CA 1
ATOM 527 C C . VAL A 1 66 ? -2.277 31.25 -2.551 1 96.25 66 VAL A C 1
ATOM 529 O O . VAL A 1 66 ? -1.183 30.688 -2.619 1 96.25 66 VAL A O 1
ATOM 532 N N . ASN A 1 67 ? -3.35 30.625 -2.207 1 97.56 67 ASN A N 1
ATOM 533 C CA . ASN A 1 67 ? -3.318 29.188 -1.94 1 97.56 67 ASN A CA 1
ATOM 534 C C . ASN A 1 67 ? -4.641 28.531 -2.307 1 97.56 67 ASN A C 1
ATOM 536 O O . ASN A 1 67 ? -5.234 27.812 -1.487 1 97.56 67 ASN A O 1
ATOM 540 N N . LEU A 1 68 ? -5.031 28.828 -3.479 1 97.88 68 LEU A N 1
ATOM 541 C CA . LEU A 1 68 ? -6.238 28.219 -4.035 1 97.88 68 LEU A CA 1
ATOM 542 C C . LEU A 1 68 ? -6.203 28.234 -5.559 1 97.88 68 LEU A C 1
ATOM 544 O O . LEU A 1 68 ? -6.012 29.297 -6.168 1 97.88 68 LEU A O 1
ATOM 548 N N . MET A 1 69 ? -6.375 27.062 -6.152 1 96.94 69 MET A N 1
ATOM 549 C CA . MET A 1 69 ? -6.344 26.953 -7.609 1 96.94 69 MET A CA 1
ATOM 550 C C . MET A 1 69 ? -7.406 25.984 -8.102 1 96.94 69 MET A C 1
ATOM 552 O O . MET A 1 69 ? -7.461 24.828 -7.652 1 96.94 69 MET A O 1
ATOM 556 N N . ALA A 1 70 ? -8.203 26.484 -8.961 1 95.5 70 ALA A N 1
ATOM 557 C CA . ALA A 1 70 ? -9.203 25.625 -9.578 1 95.5 70 ALA A CA 1
ATOM 558 C C . ALA A 1 70 ? -8.742 25.156 -10.961 1 95.5 70 ALA A C 1
ATOM 560 O O . ALA A 1 70 ? -8.422 25.969 -11.82 1 95.5 70 ALA A O 1
ATOM 561 N N . MET A 1 71 ? -8.641 23.891 -11.172 1 92.19 71 MET A N 1
ATOM 562 C CA . MET A 1 71 ? -8.219 23.328 -12.453 1 92.19 71 MET A CA 1
ATOM 563 C C . MET A 1 71 ? -9.422 23.016 -13.336 1 92.19 71 MET A C 1
ATOM 565 O O . MET A 1 71 ? -9.352 23.172 -14.562 1 92.19 71 MET A O 1
ATOM 569 N N . ASP A 1 72 ? -10.398 22.5 -12.734 1 90 72 ASP A N 1
ATOM 570 C CA . ASP A 1 72 ? -11.695 22.266 -13.367 1 90 72 ASP A CA 1
ATOM 571 C C . ASP A 1 72 ? -12.836 22.453 -12.367 1 90 72 ASP A C 1
ATOM 573 O O . ASP A 1 72 ? -12.625 22.953 -11.266 1 90 72 ASP A O 1
ATOM 577 N N . SER A 1 73 ? -14.023 22.125 -12.797 1 86.88 73 SER A N 1
ATOM 578 C CA . SER A 1 73 ? -15.188 22.453 -11.977 1 86.88 73 SER A CA 1
ATOM 579 C C . SER A 1 73 ? -15.305 21.516 -10.781 1 86.88 73 SER A C 1
ATOM 581 O O . SER A 1 73 ? -16.062 21.781 -9.844 1 86.88 73 SER A O 1
ATOM 583 N N . GLN A 1 74 ? -14.422 20.578 -10.719 1 89.75 74 GLN A N 1
ATOM 584 C CA . GLN A 1 74 ? -14.602 19.594 -9.664 1 89.75 74 GLN A CA 1
ATOM 585 C C . GLN A 1 74 ? -13.328 19.406 -8.852 1 89.75 74 GLN A C 1
ATOM 587 O O . GLN A 1 74 ? -13.312 18.656 -7.867 1 89.75 74 GLN A O 1
ATOM 592 N N . THR A 1 75 ? -12.289 20.062 -9.18 1 93.88 75 THR A N 1
ATOM 593 C CA . THR A 1 75 ? -11.023 19.812 -8.5 1 93.88 75 THR A CA 1
ATOM 594 C C . THR A 1 75 ? -10.375 21.109 -8.055 1 93.88 75 THR A C 1
ATOM 596 O O . THR A 1 75 ? -10.094 21.984 -8.883 1 93.88 75 THR A O 1
ATOM 599 N N . LEU A 1 76 ? -10.164 21.25 -6.793 1 96.56 76 LEU A N 1
ATOM 600 C CA . LEU A 1 76 ? -9.406 22.359 -6.227 1 96.56 76 LEU A CA 1
ATOM 601 C C . LEU A 1 76 ? -8.023 21.906 -5.773 1 96.56 76 LEU A C 1
ATOM 603 O O . LEU A 1 76 ? -7.879 20.812 -5.227 1 96.56 76 LEU A O 1
ATOM 607 N N . LEU A 1 77 ? -7.047 22.719 -6.066 1 97.5 77 LEU A N 1
ATOM 608 C CA . LEU A 1 77 ? -5.691 22.469 -5.586 1 97.5 77 LEU A CA 1
ATOM 609 C C . LEU A 1 77 ? -5.258 23.531 -4.586 1 97.5 77 LEU A C 1
ATOM 611 O O . LEU A 1 77 ? -5.551 24.719 -4.766 1 97.5 77 LEU A O 1
ATOM 615 N N . TYR A 1 78 ? -4.609 23.125 -3.588 1 98 78 TYR A N 1
ATOM 616 C CA . TYR A 1 78 ? -3.961 24.047 -2.668 1 98 78 TYR A CA 1
ATOM 617 C C . TYR A 1 78 ? -2.758 23.391 -1.995 1 98 78 TYR A C 1
ATOM 619 O O . TYR A 1 78 ? -2.566 22.188 -2.09 1 98 78 TYR A O 1
ATOM 627 N N . ILE A 1 79 ? -1.962 24.25 -1.397 1 97.94 79 ILE A N 1
ATOM 628 C CA . ILE A 1 79 ? -0.733 23.797 -0.752 1 97.94 79 ILE A CA 1
ATOM 629 C C . ILE A 1 79 ? -0.998 23.516 0.726 1 97.94 79 ILE A C 1
ATOM 631 O O . ILE A 1 79 ? -1.619 24.328 1.414 1 97.94 79 ILE A O 1
ATOM 635 N N . ALA A 1 80 ? -0.594 22.391 1.253 1 97.44 80 ALA A N 1
ATOM 636 C CA . ALA A 1 80 ? -0.573 22.031 2.67 1 97.44 80 ALA A CA 1
ATOM 637 C C . ALA A 1 80 ? 0.774 21.438 3.066 1 97.44 80 ALA A C 1
ATOM 639 O O . ALA A 1 80 ? 1.038 20.266 2.809 1 97.44 80 ALA A O 1
ATOM 640 N N . GLY A 1 81 ? 1.53 22.281 3.758 1 96.44 81 GLY A N 1
ATOM 641 C CA . GLY A 1 81 ? 2.871 21.828 4.09 1 96.44 81 GLY A CA 1
ATOM 642 C C . GLY A 1 81 ? 3.732 21.562 2.871 1 96.44 81 GLY A C 1
ATOM 643 O O . GLY A 1 81 ? 3.945 22.453 2.051 1 96.44 81 GLY A O 1
ATOM 644 N N . ASN A 1 82 ? 4.145 20.281 2.711 1 96.38 82 ASN A N 1
ATOM 645 C CA . ASN A 1 82 ? 5.008 19.906 1.597 1 96.38 82 ASN A CA 1
ATOM 646 C C . ASN A 1 82 ? 4.227 19.172 0.513 1 96.38 82 ASN A C 1
ATOM 648 O O . ASN A 1 82 ? 4.812 18.453 -0.31 1 96.38 82 ASN A O 1
ATOM 652 N N . GLN A 1 83 ? 2.896 19.344 0.562 1 96 83 GLN A N 1
ATOM 653 C CA . GLN A 1 83 ? 2.033 18.656 -0.39 1 96 83 GLN A CA 1
ATOM 654 C C . GLN A 1 83 ? 1.147 19.641 -1.146 1 96 83 GLN A C 1
ATOM 656 O O . GLN A 1 83 ? 0.733 20.656 -0.593 1 96 83 GLN A O 1
ATOM 661 N N . VAL A 1 84 ? 0.925 19.266 -2.406 1 97.25 84 VAL A N 1
ATOM 662 C CA . VAL A 1 84 ? -0.214 19.844 -3.113 1 97.25 84 VAL A CA 1
ATOM 663 C C . VAL A 1 84 ? -1.434 18.938 -2.951 1 97.25 84 VAL A C 1
ATOM 665 O O . VAL A 1 84 ? -1.4 17.766 -3.332 1 97.25 84 VAL A O 1
ATOM 668 N N . VAL A 1 85 ? -2.387 19.453 -2.34 1 97.56 85 VAL A N 1
ATOM 669 C CA . VAL A 1 85 ? -3.611 18.688 -2.115 1 97.56 85 VAL A CA 1
ATOM 670 C C . VAL A 1 85 ? -4.555 18.859 -3.303 1 97.56 85 VAL A C 1
ATOM 672 O O . VAL A 1 85 ? -4.855 20 -3.701 1 97.56 85 VAL A O 1
ATOM 675 N N . LEU A 1 86 ? -4.961 17.781 -3.922 1 96.19 86 LEU A N 1
ATOM 676 C CA . LEU A 1 86 ? -6.031 17.781 -4.914 1 96.19 86 LEU A CA 1
ATOM 677 C C . LEU A 1 86 ? -7.352 17.344 -4.285 1 96.19 86 LEU A C 1
ATOM 679 O O . LEU A 1 86 ? -7.523 16.172 -3.947 1 96.19 86 LEU A O 1
ATOM 683 N N . LEU A 1 87 ? -8.195 18.234 -4.176 1 96.12 87 LEU A N 1
ATOM 684 C CA . LEU A 1 87 ? -9.477 18 -3.523 1 96.12 87 LEU A CA 1
ATOM 685 C C . LEU A 1 87 ? -10.586 17.812 -4.555 1 96.12 87 LEU A C 1
ATOM 687 O O . LEU A 1 87 ? -10.836 18.688 -5.379 1 96.12 87 LEU A O 1
ATOM 691 N N . ASP A 1 88 ? -11.203 16.641 -4.539 1 91.56 88 ASP A N 1
ATOM 692 C CA . ASP A 1 88 ? -12.359 16.375 -5.391 1 91.56 88 ASP A CA 1
ATOM 693 C C . ASP A 1 88 ? -13.648 16.859 -4.734 1 91.56 88 ASP A C 1
ATOM 695 O O . ASP A 1 88 ? -14.008 16.406 -3.65 1 91.56 88 ASP A O 1
ATOM 699 N N . LEU A 1 89 ? -14.336 17.75 -5.324 1 91 89 LEU A N 1
ATOM 700 C CA . LEU A 1 89 ? -15.492 18.406 -4.727 1 91 89 LEU A CA 1
ATOM 701 C C . LEU A 1 89 ? -16.703 17.469 -4.73 1 91 89 LEU A C 1
ATOM 703 O O . LEU A 1 89 ? -17.625 17.641 -3.93 1 91 89 LEU A O 1
ATOM 707 N N . LYS A 1 90 ? -16.656 16.5 -5.574 1 86.06 90 LYS A N 1
ATOM 708 C CA . LYS A 1 90 ? -17.781 15.57 -5.66 1 86.06 90 LYS A CA 1
ATOM 709 C C . LYS A 1 90 ? -17.656 14.461 -4.617 1 86.06 90 LYS A C 1
ATOM 711 O O . LYS A 1 90 ? -18.578 14.211 -3.852 1 86.06 90 LYS A O 1
ATOM 716 N N . THR A 1 91 ? -16.484 13.906 -4.535 1 83.56 91 THR A N 1
ATOM 717 C CA . THR A 1 91 ? -16.281 12.773 -3.643 1 83.56 91 THR A CA 1
ATOM 718 C C . THR A 1 91 ? -15.727 13.234 -2.297 1 83.56 91 THR A C 1
ATOM 720 O O . THR A 1 91 ? -15.727 12.477 -1.326 1 83.56 91 THR A O 1
ATOM 723 N N . GLU A 1 92 ? -15.305 14.406 -2.217 1 88.5 92 GLU A N 1
ATOM 724 C CA . GLU A 1 92 ? -14.656 14.977 -1.035 1 88.5 92 GLU A CA 1
ATOM 725 C C . GLU A 1 92 ? -13.414 14.18 -0.646 1 88.5 92 GLU A C 1
ATOM 727 O O . GLU A 1 92 ? -13.078 14.086 0.537 1 88.5 92 GLU A O 1
ATOM 732 N N . SER A 1 93 ? -12.844 13.547 -1.608 1 87.25 93 SER A N 1
ATOM 733 C CA . SER A 1 93 ? -11.602 12.812 -1.391 1 87.25 93 SER A CA 1
ATOM 734 C C . SER A 1 93 ? -10.391 13.672 -1.737 1 87.25 93 SER A C 1
ATOM 736 O O . SER A 1 93 ? -10.508 14.664 -2.459 1 87.25 93 SER A O 1
ATOM 738 N N . GLN A 1 94 ? -9.297 13.305 -1.118 1 93.19 94 GLN A N 1
ATOM 739 C CA . GLN A 1 94 ? -8.055 14.031 -1.36 1 93.19 94 GLN A CA 1
ATOM 740 C C . GLN A 1 94 ? -6.988 13.117 -1.958 1 93.19 94 GLN A C 1
ATOM 742 O O . GLN A 1 94 ? -6.918 11.93 -1.615 1 93.19 94 GLN A O 1
ATOM 747 N N . SER A 1 95 ? -6.266 13.617 -2.893 1 91.31 95 SER A N 1
ATOM 748 C CA . SER A 1 95 ? -5.008 13.023 -3.35 1 91.31 95 SER A CA 1
ATOM 749 C C . SER A 1 95 ? -3.846 13.992 -3.168 1 91.31 95 SER A C 1
ATOM 751 O O . SER A 1 95 ? -4.055 15.195 -3 1 91.31 95 SER A O 1
ATOM 753 N N . TYR A 1 96 ? -2.648 13.445 -3.152 1 94 96 TYR A N 1
ATOM 754 C CA . TYR A 1 96 ? -1.528 14.289 -2.736 1 94 96 TYR A CA 1
ATOM 755 C C . TYR A 1 96 ? -0.384 14.203 -3.74 1 94 96 TYR A C 1
ATOM 757 O O . TYR A 1 96 ? -0.094 13.133 -4.273 1 94 96 TYR A O 1
ATOM 765 N N . LEU A 1 97 ? 0.13 15.391 -4.047 1 94.81 97 LEU A N 1
ATOM 766 C CA . LEU A 1 97 ? 1.37 15.5 -4.809 1 94.81 97 LEU A CA 1
ATOM 767 C C . LEU A 1 97 ? 2.488 16.078 -3.943 1 94.81 97 LEU A C 1
ATOM 769 O O . LEU A 1 97 ? 2.43 17.234 -3.533 1 94.81 97 LEU A O 1
ATOM 773 N N . ARG A 1 98 ? 3.512 15.281 -3.744 1 94.5 98 ARG A N 1
ATOM 774 C CA . ARG A 1 98 ? 4.594 15.648 -2.838 1 94.5 98 ARG A CA 1
ATOM 775 C C . ARG A 1 98 ? 5.637 16.5 -3.553 1 94.5 98 ARG A C 1
ATOM 777 O O . ARG A 1 98 ? 5.871 16.328 -4.75 1 94.5 98 ARG A O 1
ATOM 784 N N . SER A 1 99 ? 6.199 17.375 -2.801 1 94.12 99 SER A N 1
ATOM 785 C CA . SER A 1 99 ? 7.281 18.188 -3.34 1 94.12 99 SER A CA 1
ATOM 786 C C . SER A 1 99 ? 8.477 17.328 -3.732 1 94.12 99 SER A C 1
ATOM 788 O O . SER A 1 99 ? 8.648 16.219 -3.23 1 94.12 99 SER A O 1
ATOM 790 N N . SER A 1 100 ? 9.281 17.812 -4.582 1 91.81 100 SER A N 1
ATOM 791 C CA . SER A 1 100 ? 10.453 17.094 -5.066 1 91.81 100 SER A CA 1
ATOM 792 C C . SER A 1 100 ? 11.625 17.234 -4.102 1 91.81 100 SER A C 1
ATOM 794 O O . SER A 1 100 ? 12.422 16.312 -3.945 1 91.81 100 SER A O 1
ATOM 796 N N . SER A 1 101 ? 11.773 18.359 -3.477 1 87.44 101 SER A N 1
ATOM 797 C CA . SER A 1 101 ? 12.93 18.656 -2.635 1 87.44 101 SER A CA 1
ATOM 798 C C . SER A 1 101 ? 12.656 18.297 -1.177 1 87.44 101 SER A C 1
ATOM 800 O O . SER A 1 101 ? 13.586 18.094 -0.397 1 87.44 101 SER A O 1
ATOM 802 N N . GLY A 1 102 ? 11.469 18.344 -0.776 1 89.38 102 GLY A N 1
ATOM 803 C CA . GLY A 1 102 ? 11.133 18.234 0.634 1 89.38 102 GLY A CA 1
ATOM 804 C C . GLY A 1 102 ? 11.336 19.516 1.402 1 89.38 102 GLY A C 1
ATOM 805 O O . GLY A 1 102 ? 11.242 19.547 2.631 1 89.38 102 GLY A O 1
ATOM 806 N N . GLY A 1 103 ? 11.57 20.594 0.743 1 91.88 103 GLY A N 1
ATOM 807 C CA . GLY A 1 103 ? 11.812 21.875 1.385 1 91.88 103 GLY A CA 1
ATOM 808 C C . GLY A 1 103 ? 10.578 22.766 1.435 1 91.88 103 GLY A C 1
ATOM 809 O O . GLY A 1 103 ? 10.633 23.891 1.932 1 91.88 103 GLY A O 1
ATOM 810 N N . GLY A 1 104 ? 9.578 22.297 0.997 1 94.81 104 GLY A N 1
ATOM 811 C CA . GLY A 1 104 ? 8.344 23.062 0.984 1 94.81 104 GLY A CA 1
ATOM 812 C C . GLY A 1 104 ? 7.934 23.516 -0.404 1 94.81 104 GLY A C 1
ATOM 813 O O . GLY A 1 104 ? 8.672 23.297 -1.372 1 94.81 104 GLY A O 1
ATOM 814 N N . ILE A 1 105 ? 6.73 24.062 -0.466 1 97.5 105 ILE A N 1
ATOM 815 C CA . ILE A 1 105 ? 6.18 24.562 -1.718 1 97.5 105 ILE A CA 1
ATOM 816 C C . ILE A 1 105 ? 5.879 26.062 -1.584 1 97.5 105 ILE A C 1
ATOM 818 O O . ILE A 1 105 ? 5.25 26.484 -0.615 1 97.5 105 ILE A O 1
ATOM 822 N N . GLY A 1 106 ? 6.312 26.781 -2.594 1 97.5 106 GLY A N 1
ATOM 823 C CA . GLY A 1 106 ? 6.125 28.219 -2.547 1 97.5 106 GLY A CA 1
ATOM 824 C C . GLY A 1 106 ? 4.855 28.688 -3.24 1 97.5 106 GLY A C 1
ATOM 825 O O . GLY A 1 106 ? 4.141 29.547 -2.73 1 97.5 106 GLY A O 1
ATOM 826 N N . PHE A 1 107 ? 4.625 28.109 -4.418 1 97.56 107 PHE A N 1
ATOM 827 C CA . PHE A 1 107 ? 3.428 28.562 -5.125 1 97.56 107 PHE A CA 1
ATOM 828 C C . PHE A 1 107 ? 2.963 27.484 -6.109 1 97.56 107 PHE A C 1
ATOM 830 O O . PHE A 1 107 ? 3.703 26.547 -6.414 1 97.56 107 PHE A O 1
ATOM 837 N N . ILE A 1 108 ? 1.74 27.562 -6.496 1 97.75 108 ILE A N 1
ATOM 838 C CA . ILE A 1 108 ? 1.175 26.781 -7.594 1 97.75 108 ILE A CA 1
ATOM 839 C C . ILE A 1 108 ? 0.429 27.719 -8.555 1 97.75 108 ILE A C 1
ATOM 841 O O . ILE A 1 108 ? -0.196 28.688 -8.125 1 97.75 108 ILE A O 1
ATOM 845 N N . THR A 1 109 ? 0.556 27.484 -9.789 1 97.44 109 THR A N 1
ATOM 846 C CA . THR A 1 109 ? -0.146 28.281 -10.781 1 97.44 109 THR A CA 1
ATOM 847 C C . THR A 1 109 ? -0.554 27.422 -11.984 1 97.44 109 THR A C 1
ATOM 849 O O . THR A 1 109 ? 0.168 26.5 -12.367 1 97.44 109 THR A O 1
ATOM 852 N N . ALA A 1 110 ? -1.678 27.703 -12.5 1 96.38 110 ALA A N 1
ATOM 853 C CA . ALA A 1 110 ? -2.217 26.906 -13.602 1 96.38 110 ALA A CA 1
ATOM 854 C C . ALA A 1 110 ? -1.804 27.484 -14.953 1 96.38 110 ALA A C 1
ATOM 856 O O . ALA A 1 110 ? -1.756 28.719 -15.125 1 96.38 110 ALA A O 1
ATOM 857 N N . HIS A 1 111 ? -1.525 26.625 -15.898 1 96.38 111 HIS A N 1
ATOM 858 C CA . HIS A 1 111 ? -1.383 27.016 -17.297 1 96.38 111 HIS A CA 1
ATOM 859 C C . HIS A 1 111 ? -2.703 27.531 -17.859 1 96.38 111 HIS A C 1
ATOM 861 O O . HIS A 1 111 ? -3.775 27.062 -17.469 1 96.38 111 HIS A O 1
ATOM 867 N N . PRO A 1 112 ? -2.629 28.484 -18.766 1 93.06 112 PRO A N 1
ATOM 868 C CA . PRO A 1 112 ? -3.867 29.078 -19.297 1 93.06 112 PRO A CA 1
ATOM 869 C C . PRO A 1 112 ? -4.809 28.031 -19.891 1 93.06 112 PRO A C 1
ATOM 871 O O . PRO A 1 112 ? -6.027 28.172 -19.812 1 93.06 112 PRO A O 1
ATOM 874 N N . THR A 1 113 ? -4.266 26.938 -20.375 1 91.94 113 THR A N 1
ATOM 875 C CA . THR A 1 113 ? -5.09 25.891 -20.969 1 91.94 113 THR A CA 1
ATOM 876 C C . THR A 1 113 ? -5.602 24.938 -19.891 1 91.94 113 THR A C 1
ATOM 878 O O . THR A 1 113 ? -6.469 24.109 -20.156 1 91.94 113 THR A O 1
ATOM 881 N N . LYS A 1 114 ? -5.086 25 -18.734 1 92.5 114 LYS A N 1
ATOM 882 C CA . LYS A 1 114 ? -5.422 24.156 -17.578 1 92.5 114 LYS A CA 1
ATOM 883 C C . LYS A 1 114 ? -5.004 22.703 -17.828 1 92.5 114 LYS A C 1
ATOM 885 O O . LYS A 1 114 ? -5.48 21.797 -17.141 1 92.5 114 LYS A O 1
ATOM 890 N N . GLN A 1 115 ? -4.098 22.547 -18.781 1 92.12 115 GLN A N 1
ATOM 891 C CA . GLN A 1 115 ? -3.568 21.219 -19.047 1 92.12 115 GLN A CA 1
ATOM 892 C C . GLN A 1 115 ? -2.295 20.953 -18.234 1 92.12 115 GLN A C 1
ATOM 894 O O . GLN A 1 115 ? -1.852 19.812 -18.125 1 92.12 115 GLN A O 1
ATOM 899 N N . TYR A 1 116 ? -1.707 22.031 -17.812 1 95.62 116 TYR A N 1
ATOM 900 C CA . TYR A 1 116 ? -0.504 21.969 -16.984 1 95.62 116 TYR A CA 1
ATOM 901 C C . TYR A 1 116 ? -0.631 22.875 -15.766 1 95.62 116 TYR A C 1
ATOM 903 O O . TYR A 1 116 ? -1.472 23.781 -15.742 1 95.62 116 TYR A O 1
ATOM 911 N N . PHE A 1 117 ? 0.103 22.562 -14.812 1 97.5 117 PHE A N 1
ATOM 912 C CA . PHE A 1 117 ? 0.275 23.531 -13.734 1 97.5 117 PHE A CA 1
ATOM 913 C C . PHE A 1 117 ? 1.693 23.484 -13.18 1 97.5 117 PHE A C 1
ATOM 915 O O . PHE A 1 117 ? 2.377 22.469 -13.297 1 97.5 117 PHE A O 1
ATOM 922 N N . ALA A 1 118 ? 2.119 24.562 -12.656 1 98.25 118 ALA A N 1
ATOM 923 C CA . ALA A 1 118 ? 3.482 24.719 -12.148 1 98.25 118 ALA A CA 1
ATOM 924 C C . ALA A 1 118 ? 3.504 24.703 -10.625 1 98.25 118 ALA A C 1
ATOM 926 O O . ALA A 1 118 ? 2.615 25.266 -9.984 1 98.25 118 ALA A O 1
ATOM 927 N N . VAL A 1 119 ? 4.52 24.094 -10.055 1 98.12 119 VAL A N 1
ATOM 928 C CA . VAL A 1 119 ? 4.777 24.062 -8.617 1 98.12 119 VAL A CA 1
ATOM 929 C C . VAL A 1 119 ? 6.172 24.625 -8.336 1 98.12 119 VAL A C 1
ATOM 931 O O . VAL A 1 119 ? 7.176 23.984 -8.656 1 98.12 119 VAL A O 1
ATOM 934 N N . GLY A 1 120 ? 6.215 25.844 -7.801 1 98.31 120 GLY A N 1
ATOM 935 C CA . GLY A 1 120 ? 7.477 26.406 -7.336 1 98.31 120 GLY A CA 1
ATOM 936 C C . GLY A 1 120 ? 7.824 25.984 -5.922 1 98.31 120 GLY A C 1
ATOM 937 O O . GLY A 1 120 ? 7.062 26.234 -4.984 1 98.31 120 GLY A O 1
ATOM 938 N N . GLU A 1 121 ? 8.961 25.438 -5.777 1 97.69 121 GLU A N 1
ATOM 939 C CA . GLU A 1 121 ? 9.281 24.844 -4.488 1 97.69 121 GLU A CA 1
ATOM 940 C C . GLU A 1 121 ? 10.234 25.734 -3.686 1 97.69 121 GLU A C 1
ATOM 942 O O . GLU A 1 121 ? 10.586 26.828 -4.121 1 97.69 121 GLU A O 1
ATOM 947 N N . LYS A 1 122 ? 10.5 25.312 -2.51 1 96.75 122 LYS A N 1
ATOM 948 C CA . LYS A 1 122 ? 11.445 25.938 -1.59 1 96.75 122 LYS A CA 1
ATOM 949 C C . LYS A 1 122 ? 12.602 25 -1.267 1 96.75 122 LYS A C 1
ATOM 951 O O . LYS A 1 122 ? 12.57 23.828 -1.614 1 96.75 122 LYS A O 1
ATOM 956 N N . GLY A 1 123 ? 13.609 25.594 -0.623 1 93.38 123 GLY A N 1
ATOM 957 C CA . GLY A 1 123 ? 14.805 24.844 -0.275 1 93.38 123 GLY A CA 1
ATOM 958 C C . GLY A 1 123 ? 16.062 25.391 -0.908 1 93.38 123 GLY A C 1
ATOM 959 O O . GLY A 1 123 ? 16.094 26.547 -1.33 1 93.38 123 GLY A O 1
ATOM 960 N N . GLU A 1 124 ? 17.141 24.578 -0.918 1 93.12 124 GLU A N 1
ATOM 961 C CA . GLU A 1 124 ? 18.391 25 -1.541 1 93.12 124 GLU A CA 1
ATOM 962 C C . GLU A 1 124 ? 18.359 24.781 -3.051 1 93.12 124 GLU A C 1
ATOM 964 O O . GLU A 1 124 ? 18.344 23.641 -3.52 1 93.12 124 GLU A O 1
ATOM 969 N N . LYS A 1 125 ? 18.328 25.781 -3.768 1 94.81 125 LYS A N 1
ATOM 970 C CA . LYS A 1 125 ? 18.234 25.734 -5.223 1 94.81 125 LYS A CA 1
ATOM 971 C C . LYS A 1 125 ? 17.062 24.875 -5.668 1 94.81 125 LYS A C 1
ATOM 973 O O . LYS A 1 125 ? 17.25 23.875 -6.383 1 94.81 125 LYS A O 1
ATOM 978 N N . PRO A 1 126 ? 15.914 25.281 -5.246 1 95.81 126 PRO A N 1
ATOM 979 C CA . PRO A 1 126 ? 14.727 24.453 -5.484 1 95.81 126 PRO A CA 1
ATOM 980 C C . PRO A 1 126 ? 14.359 24.359 -6.961 1 95.81 126 PRO A C 1
ATOM 982 O O . PRO A 1 126 ? 14.781 25.203 -7.762 1 95.81 126 PRO A O 1
ATOM 985 N N . ASN A 1 127 ? 13.609 23.328 -7.293 1 96.69 127 ASN A N 1
ATOM 986 C CA . ASN A 1 127 ? 13.094 23.109 -8.641 1 96.69 127 ASN A CA 1
ATOM 987 C C . ASN A 1 127 ? 11.719 23.734 -8.82 1 96.69 127 ASN A C 1
ATOM 989 O O . ASN A 1 127 ? 11 23.969 -7.844 1 96.69 127 ASN A O 1
ATOM 993 N N . LEU A 1 128 ? 11.477 24.156 -9.977 1 97.81 128 LEU A N 1
ATOM 994 C CA . LEU A 1 128 ? 10.133 24.453 -10.445 1 97.81 128 LEU A CA 1
ATOM 995 C C . LEU A 1 128 ? 9.625 23.375 -11.391 1 97.81 128 LEU A C 1
ATOM 997 O O . LEU A 1 128 ? 10.188 23.156 -12.461 1 97.81 128 LEU A O 1
ATOM 1001 N N . ILE A 1 129 ? 8.586 22.672 -10.992 1 98.19 129 ILE A N 1
ATOM 1002 C CA . ILE A 1 129 ? 8.156 21.5 -11.742 1 98.19 129 ILE A CA 1
ATOM 1003 C C . ILE A 1 129 ? 6.832 21.781 -12.438 1 98.19 129 ILE A C 1
ATOM 1005 O O . ILE A 1 129 ? 5.906 22.328 -11.828 1 98.19 129 ILE A O 1
ATOM 1009 N N . ILE A 1 130 ? 6.746 21.469 -13.68 1 98.12 130 ILE A N 1
ATOM 1010 C CA . ILE A 1 130 ? 5.5 21.547 -14.43 1 98.12 130 ILE A CA 1
ATOM 1011 C C . ILE A 1 130 ? 4.852 20.156 -14.508 1 98.12 130 ILE A C 1
ATOM 1013 O O . ILE A 1 130 ? 5.449 19.219 -15.023 1 98.12 130 ILE A O 1
ATOM 1017 N N . TYR A 1 131 ? 3.717 20.047 -14.008 1 96.69 131 TYR A N 1
ATOM 1018 C CA . TYR A 1 131 ? 2.99 18.797 -14.023 1 96.69 131 TYR A CA 1
ATOM 1019 C C . TYR A 1 131 ? 1.919 18.781 -15.102 1 96.69 131 TYR A C 1
ATOM 1021 O O . TYR A 1 131 ? 1.271 19.812 -15.352 1 96.69 131 TYR A O 1
ATOM 1029 N N . ASP A 1 132 ? 1.798 17.594 -15.703 1 92.62 132 ASP A N 1
ATOM 1030 C CA . ASP A 1 132 ? 0.682 17.359 -16.609 1 92.62 132 ASP A CA 1
ATOM 1031 C C . ASP A 1 132 ? -0.613 17.109 -15.844 1 92.62 132 ASP A C 1
ATOM 1033 O O . ASP A 1 132 ? -0.596 16.5 -14.773 1 92.62 132 ASP A O 1
ATOM 1037 N N . TYR A 1 133 ? -1.716 17.703 -16.344 1 91.31 133 TYR A N 1
ATOM 1038 C CA . TYR A 1 133 ? -3.02 17.5 -15.719 1 91.31 133 TYR A CA 1
ATOM 1039 C C . TYR A 1 133 ? -4.016 16.922 -16.719 1 91.31 133 TYR A C 1
ATOM 1041 O O . TYR A 1 133 ? -4.094 17.359 -17.859 1 91.31 133 TYR A O 1
ATOM 1049 N N . PRO A 1 134 ? -4.699 15.797 -16.234 1 85.62 134 PRO A N 1
ATOM 1050 C CA . PRO A 1 134 ? -4.895 15.352 -14.852 1 85.62 134 PRO A CA 1
ATOM 1051 C C . PRO A 1 134 ? -3.973 14.195 -14.477 1 85.62 134 PRO A C 1
ATOM 1053 O O . PRO A 1 134 ? -4.121 13.609 -13.398 1 85.62 134 PRO A O 1
ATOM 1056 N N . SER A 1 135 ? -3.018 13.812 -15.234 1 80.88 135 SER A N 1
ATOM 1057 C CA . SER A 1 135 ? -2.172 12.656 -14.961 1 80.88 135 SER A CA 1
ATOM 1058 C C . SER A 1 135 ? -1.246 12.906 -13.781 1 80.88 135 SER A C 1
ATOM 1060 O O . SER A 1 135 ? -0.816 11.969 -13.109 1 80.88 135 SER A O 1
ATOM 1062 N N . LEU A 1 136 ? -0.903 14.109 -13.477 1 90 136 LEU A N 1
ATOM 1063 C CA . LEU A 1 136 ? -0.036 14.562 -12.398 1 90 136 LEU A CA 1
ATOM 1064 C C . LEU A 1 136 ? 1.391 14.062 -12.594 1 90 136 LEU A C 1
ATOM 1066 O O . LEU A 1 136 ? 2.176 14.023 -11.641 1 90 136 LEU A O 1
ATOM 1070 N N . ARG A 1 137 ? 1.795 13.664 -13.812 1 89.19 137 ARG A N 1
ATOM 1071 C CA . ARG A 1 137 ? 3.17 13.289 -14.133 1 89.19 137 ARG A CA 1
ATOM 1072 C C . ARG A 1 137 ? 4.047 14.531 -14.312 1 89.19 137 ARG A C 1
ATOM 1074 O O . ARG A 1 137 ? 3.611 15.523 -14.891 1 89.19 137 ARG A O 1
ATOM 1081 N N . PRO A 1 138 ? 5.234 14.414 -13.766 1 93.31 138 PRO A N 1
ATOM 1082 C CA . PRO A 1 138 ? 6.137 15.539 -14.008 1 93.31 138 PRO A CA 1
ATOM 1083 C C . PRO A 1 138 ? 6.543 15.664 -15.477 1 93.31 138 PRO A C 1
ATOM 1085 O O . PRO A 1 138 ? 7.16 14.75 -16.031 1 93.31 138 PRO A O 1
ATOM 1088 N N . TYR A 1 139 ? 6.215 16.719 -16.062 1 95.38 139 TYR A N 1
ATOM 1089 C CA . TYR A 1 139 ? 6.445 16.953 -17.484 1 95.38 139 TYR A CA 1
ATOM 1090 C C . TYR A 1 139 ? 7.773 17.656 -17.719 1 95.38 139 TYR A C 1
ATOM 1092 O O . TYR A 1 139 ? 8.57 17.25 -18.562 1 95.38 139 TYR A O 1
ATOM 1100 N N . ARG A 1 140 ? 8 18.797 -16.969 1 97.19 140 ARG A N 1
ATOM 1101 C CA . ARG A 1 140 ? 9.234 19.562 -17.078 1 97.19 140 ARG A CA 1
ATOM 1102 C C . ARG A 1 140 ? 9.758 19.969 -15.703 1 97.19 140 ARG A C 1
ATOM 1104 O O . ARG A 1 140 ? 8.969 20.203 -14.781 1 97.19 140 ARG A O 1
ATOM 1111 N N . ILE A 1 141 ? 11.078 20.016 -15.555 1 97.19 141 ILE A N 1
ATOM 1112 C CA . ILE A 1 141 ? 11.734 20.453 -14.328 1 97.19 141 ILE A CA 1
ATOM 1113 C C . ILE A 1 141 ? 12.641 21.656 -14.625 1 97.19 141 ILE A C 1
ATOM 1115 O O . ILE A 1 141 ? 13.625 21.516 -15.359 1 97.19 141 ILE A O 1
ATOM 1119 N N . LEU A 1 142 ? 12.312 22.797 -14.141 1 97.56 142 LEU A N 1
ATOM 1120 C CA . LEU A 1 142 ? 13.078 24.031 -14.312 1 97.56 142 LEU A CA 1
ATOM 1121 C C . LEU A 1 142 ? 14.047 24.234 -13.156 1 97.56 142 LEU A C 1
ATOM 1123 O O . LEU A 1 142 ? 13.625 24.328 -12 1 97.56 142 LEU A O 1
ATOM 1127 N N . ARG A 1 143 ? 15.375 24.391 -13.5 1 96.5 143 ARG A N 1
ATOM 1128 C CA . ARG A 1 143 ? 16.422 24.438 -12.477 1 96.5 143 ARG A CA 1
ATOM 1129 C C . ARG A 1 143 ? 17.156 25.766 -12.5 1 96.5 143 ARG A C 1
ATOM 1131 O O . ARG A 1 143 ? 17.281 26.391 -13.555 1 96.5 143 ARG A O 1
ATOM 1138 N N . GLY A 1 144 ? 17.531 26.203 -11.281 1 94.88 144 GLY A N 1
ATOM 1139 C CA . GLY A 1 144 ? 18.438 27.328 -11.164 1 94.88 144 GLY A CA 1
ATOM 1140 C C . GLY A 1 144 ? 17.719 28.672 -11.203 1 94.88 144 GLY A C 1
ATOM 1141 O O . GLY A 1 144 ? 18.328 29.688 -11.531 1 94.88 144 GLY A O 1
ATOM 1142 N N . GLY A 1 145 ? 16.547 28.734 -10.961 1 95.62 145 GLY A N 1
ATOM 1143 C CA . GLY A 1 145 ? 15.805 29.984 -11.047 1 95.62 145 GLY A CA 1
ATOM 1144 C C . GLY A 1 145 ? 15.945 30.844 -9.812 1 95.62 145 GLY A C 1
ATOM 1145 O O . GLY A 1 145 ? 15.758 32.062 -9.875 1 95.62 145 GLY A O 1
ATOM 1146 N N . THR A 1 146 ? 16.141 30.281 -8.695 1 96 146 THR A N 1
ATOM 1147 C CA . THR A 1 146 ? 16.297 31 -7.438 1 96 146 THR A CA 1
ATOM 1148 C C . THR A 1 146 ? 17.172 30.219 -6.469 1 96 146 THR A C 1
ATOM 1150 O O . THR A 1 146 ? 17.5 29.062 -6.719 1 96 146 THR A O 1
ATOM 1153 N N . GLU A 1 147 ? 17.516 30.828 -5.391 1 95.12 147 GLU A N 1
ATOM 1154 C CA . GLU A 1 147 ? 18.484 30.219 -4.488 1 95.12 147 GLU A CA 1
ATOM 1155 C C . GLU A 1 147 ? 17.781 29.469 -3.359 1 95.12 147 GLU A C 1
ATOM 1157 O O . GLU A 1 147 ? 18.234 28.406 -2.938 1 95.12 147 GLU A O 1
ATOM 1162 N N . LYS A 1 148 ? 16.672 30.094 -2.861 1 95.44 148 LYS A N 1
ATOM 1163 C CA . LYS A 1 148 ? 16.156 29.516 -1.626 1 95.44 148 LYS A CA 1
ATOM 1164 C C . LYS A 1 148 ? 14.688 29.141 -1.771 1 95.44 148 LYS A C 1
ATOM 1166 O O . LYS A 1 148 ? 14.219 28.188 -1.146 1 95.44 148 LYS A O 1
ATOM 1171 N N . ALA A 1 149 ? 13.945 29.984 -2.488 1 97.06 149 ALA A N 1
ATOM 1172 C CA . ALA A 1 149 ? 12.516 29.688 -2.557 1 97.06 149 ALA A CA 1
ATOM 1173 C C . ALA A 1 149 ? 11.844 30.469 -3.684 1 97.06 149 ALA A C 1
ATOM 1175 O O . ALA A 1 149 ? 12.148 31.641 -3.904 1 97.06 149 ALA A O 1
ATOM 1176 N N . TYR A 1 150 ? 10.977 29.781 -4.414 1 97.5 150 TYR A N 1
ATOM 1177 C CA . TYR A 1 150 ? 10.055 30.484 -5.297 1 97.5 150 TYR A CA 1
ATOM 1178 C C . TYR A 1 150 ? 8.859 31.031 -4.523 1 97.5 150 TYR A C 1
ATOM 1180 O O . TYR A 1 150 ? 8.352 30.359 -3.613 1 97.5 150 TYR A O 1
ATOM 1188 N N . VAL A 1 151 ? 8.391 32.219 -4.918 1 96.75 151 VAL A N 1
ATOM 1189 C CA . VAL A 1 151 ? 7.305 32.844 -4.172 1 96.75 151 VAL A CA 1
ATOM 1190 C C . VAL A 1 151 ? 6.047 32.875 -5.039 1 96.75 151 VAL A C 1
ATOM 1192 O O . VAL A 1 151 ? 4.93 32.812 -4.523 1 96.75 151 VAL A O 1
ATOM 1195 N N . PHE A 1 152 ? 6.234 33.125 -6.258 1 97.69 152 PHE A N 1
ATOM 1196 C CA . PHE A 1 152 ? 5.105 33.25 -7.172 1 97.69 152 PHE A CA 1
ATOM 1197 C C . PHE A 1 152 ? 5.543 33 -8.609 1 97.69 152 PHE A C 1
ATOM 1199 O O . PHE A 1 152 ? 6.734 33.062 -8.922 1 97.69 152 PHE A O 1
ATOM 1206 N N . GLY A 1 153 ? 4.586 32.625 -9.438 1 97.69 153 GLY A N 1
ATOM 1207 C CA . GLY A 1 153 ? 4.824 32.438 -10.859 1 97.69 153 GLY A CA 1
ATOM 1208 C C . GLY A 1 153 ? 3.584 32.656 -11.711 1 97.69 153 GLY A C 1
ATOM 1209 O O . GLY A 1 153 ? 2.461 32.531 -11.211 1 97.69 153 GLY A O 1
ATOM 1210 N N . ASP A 1 154 ? 3.891 32.969 -12.969 1 97.44 154 ASP A N 1
ATOM 1211 C CA . ASP A 1 154 ? 2.793 33.281 -13.883 1 97.44 154 ASP A CA 1
ATOM 1212 C C . ASP A 1 154 ? 3.148 32.875 -15.312 1 97.44 154 ASP A C 1
ATOM 1214 O O . ASP A 1 154 ? 4.281 33.062 -15.758 1 97.44 154 ASP A O 1
ATOM 1218 N N . PHE A 1 155 ? 2.141 32.25 -15.984 1 97.5 155 PHE A N 1
ATOM 1219 C CA . PHE A 1 155 ? 2.281 31.984 -17.406 1 97.5 155 PHE A CA 1
ATOM 1220 C C . PHE A 1 155 ? 1.778 33.156 -18.234 1 97.5 155 PHE A C 1
ATOM 1222 O O . PHE A 1 155 ? 0.824 33.844 -17.859 1 97.5 155 PHE A O 1
ATOM 1229 N N . ASN A 1 156 ? 2.42 33.375 -19.359 1 95.81 156 ASN A N 1
ATOM 1230 C CA . ASN A 1 156 ? 1.834 34.375 -20.266 1 95.81 156 ASN A CA 1
ATOM 1231 C C . ASN A 1 156 ? 0.563 33.844 -20.922 1 95.81 156 ASN A C 1
ATOM 1233 O O . ASN A 1 156 ? 0.267 32.625 -20.828 1 95.81 156 ASN A O 1
ATOM 1237 N N . ARG A 1 157 ? -0.145 34.688 -21.484 1 92.94 157 ARG A N 1
ATOM 1238 C CA . ARG A 1 157 ? -1.454 34.312 -22.016 1 92.94 157 ARG A CA 1
ATOM 1239 C C . ARG A 1 157 ? -1.338 33.219 -23.047 1 92.94 157 ARG A C 1
ATOM 1241 O O . ARG A 1 157 ? -2.172 32.312 -23.094 1 92.94 157 ARG A O 1
ATOM 1248 N N . ALA A 1 158 ? -0.287 33.219 -23.812 1 93.12 158 ALA A N 1
ATOM 1249 C CA . ALA A 1 158 ? -0.064 32.219 -24.844 1 93.12 158 ALA A CA 1
ATOM 1250 C C . ALA A 1 158 ? 0.365 30.891 -24.234 1 93.12 158 ALA A C 1
ATOM 1252 O O . ALA A 1 158 ? 0.296 29.844 -24.891 1 93.12 158 ALA A O 1
ATOM 1253 N N . GLY A 1 159 ? 0.798 31.016 -23 1 95.44 159 GLY A N 1
ATOM 1254 C CA . GLY A 1 159 ? 1.229 29.812 -22.312 1 95.44 159 GLY A CA 1
ATOM 1255 C C . GLY A 1 159 ? 2.602 29.328 -22.734 1 95.44 159 GLY A C 1
ATOM 1256 O O . GLY A 1 159 ? 2.965 28.188 -22.5 1 95.44 159 GLY A O 1
ATOM 1257 N N . THR A 1 160 ? 3.371 30.141 -23.391 1 95 160 THR A N 1
ATOM 1258 C CA . THR A 1 160 ? 4.664 29.734 -23.922 1 95 160 THR A CA 1
ATOM 1259 C C . THR A 1 160 ? 5.789 30.109 -22.969 1 95 160 THR A C 1
ATOM 1261 O O . THR A 1 160 ? 6.859 29.484 -22.984 1 95 160 THR A O 1
ATOM 1264 N N . LEU A 1 161 ? 5.57 31.156 -22.172 1 96.94 161 LEU A N 1
ATOM 1265 C CA . LEU A 1 161 ? 6.559 31.609 -21.203 1 96.94 161 LEU A CA 1
ATOM 1266 C C . LEU A 1 161 ? 6.016 31.516 -19.781 1 96.94 161 LEU A C 1
ATOM 1268 O O . LEU A 1 161 ? 4.805 31.562 -19.562 1 96.94 161 LEU A O 1
ATOM 1272 N N . LEU A 1 162 ? 6.953 31.297 -18.859 1 97.94 162 LEU A N 1
ATOM 1273 C CA . LEU A 1 162 ? 6.648 31.312 -17.422 1 97.94 162 LEU A CA 1
ATOM 1274 C C . LEU A 1 162 ? 7.582 32.281 -16.688 1 97.94 162 LEU A C 1
ATOM 1276 O O . LEU A 1 162 ? 8.797 32.25 -16.906 1 97.94 162 LEU A O 1
ATOM 1280 N N . ALA A 1 163 ? 7.035 33.156 -15.961 1 98.25 163 ALA A N 1
ATOM 1281 C CA . ALA A 1 163 ? 7.816 34.031 -15.094 1 98.25 163 ALA A CA 1
ATOM 1282 C C . ALA A 1 163 ? 7.746 33.562 -13.641 1 98.25 163 ALA A C 1
ATOM 1284 O O . ALA A 1 163 ? 6.684 33.156 -13.156 1 98.25 163 ALA A O 1
ATOM 1285 N N . SER A 1 164 ? 8.852 33.531 -12.992 1 98.12 164 SER A N 1
ATOM 1286 C CA . SER A 1 164 ? 8.875 33.156 -11.578 1 98.12 164 SER A CA 1
ATOM 1287 C C . SER A 1 164 ? 9.672 34.188 -10.766 1 98.12 164 SER A C 1
ATOM 1289 O O . SER A 1 164 ? 10.555 34.875 -11.305 1 98.12 164 SER A O 1
ATOM 1291 N N . ILE A 1 165 ? 9.344 34.312 -9.531 1 97.81 165 ILE A N 1
ATOM 1292 C CA . ILE A 1 165 ? 10.023 35.219 -8.609 1 97.81 165 ILE A CA 1
ATOM 1293 C C . ILE A 1 165 ? 10.562 34.438 -7.422 1 97.81 165 ILE A C 1
ATOM 1295 O O . ILE A 1 165 ? 9.891 33.531 -6.898 1 97.81 165 ILE A O 1
ATOM 1299 N N . GLY A 1 166 ? 11.805 34.781 -7.09 1 96.69 166 GLY A N 1
ATOM 1300 C CA . GLY A 1 166 ? 12.43 34.188 -5.93 1 96.69 166 GLY A CA 1
ATOM 1301 C C . GLY A 1 166 ? 12.297 35 -4.672 1 96.69 166 GLY A C 1
ATOM 1302 O O . GLY A 1 166 ? 12.062 36.219 -4.742 1 96.69 166 GLY A O 1
ATOM 1303 N N . SER A 1 167 ? 12.477 34.406 -3.582 1 95.06 167 SER A N 1
ATOM 1304 C CA . SER A 1 167 ? 12.469 35.062 -2.287 1 95.06 167 SER A CA 1
ATOM 1305 C C . SER A 1 167 ? 13.867 35.562 -1.909 1 95.06 167 SER A C 1
ATOM 1307 O O . SER A 1 167 ? 14.773 35.562 -2.748 1 95.06 167 SER A O 1
ATOM 1309 N N . SER A 1 168 ? 13.961 36.094 -0.733 1 93.94 168 SER A N 1
ATOM 1310 C CA . SER A 1 168 ? 15.266 36.469 -0.196 1 93.94 168 SER A CA 1
ATOM 1311 C C . SER A 1 168 ? 16.219 35.281 -0.225 1 93.94 168 SER A C 1
ATOM 1313 O O . SER A 1 168 ? 15.82 34.125 0.012 1 93.94 168 SER A O 1
ATOM 1315 N N . PRO A 1 169 ? 17.406 35.469 -0.602 1 92.94 169 PRO A N 1
ATOM 1316 C CA . PRO A 1 169 ? 18.094 36.75 -0.67 1 92.94 169 PRO A CA 1
ATOM 1317 C C . PRO A 1 169 ? 18.219 37.281 -2.096 1 92.94 169 PRO A C 1
ATOM 1319 O O . PRO A 1 169 ? 18.562 38.438 -2.295 1 92.94 169 PRO A O 1
ATOM 1322 N N . ASP A 1 170 ? 17.938 36.438 -3.084 1 93.31 170 ASP A N 1
ATOM 1323 C CA . ASP A 1 170 ? 18.266 36.844 -4.449 1 93.31 170 ASP A CA 1
ATOM 1324 C C . ASP A 1 170 ? 17.125 37.625 -5.078 1 93.31 170 ASP A C 1
ATOM 1326 O O . ASP A 1 170 ? 17.359 38.469 -5.941 1 93.31 170 ASP A O 1
ATOM 1330 N N . TYR A 1 171 ? 15.922 37.375 -4.742 1 96.38 171 TYR A N 1
ATOM 1331 C CA . TYR A 1 171 ? 14.742 38.031 -5.309 1 96.38 171 TYR A CA 1
ATOM 1332 C C . TYR A 1 171 ? 14.781 38 -6.832 1 96.38 171 TYR A C 1
ATOM 1334 O O . TYR A 1 171 ? 14.461 39 -7.492 1 96.38 171 TYR A O 1
ATOM 1342 N N . MET A 1 172 ? 15.094 36.875 -7.34 1 96.44 172 MET A N 1
ATOM 1343 C CA . MET A 1 172 ? 15.383 36.781 -8.766 1 96.44 172 MET A CA 1
ATOM 1344 C C . MET A 1 172 ? 14.094 36.594 -9.57 1 96.44 172 MET A C 1
ATOM 1346 O O . MET A 1 172 ? 13.281 35.719 -9.273 1 96.44 172 MET A O 1
ATOM 1350 N N . LEU A 1 173 ? 13.906 37.531 -10.531 1 97.44 173 LEU A N 1
ATOM 1351 C CA . LEU A 1 173 ? 12.891 37.344 -11.562 1 97.44 173 LEU A CA 1
ATOM 1352 C C . LEU A 1 173 ? 13.445 36.562 -12.742 1 97.44 173 LEU A C 1
ATOM 1354 O O . LEU A 1 173 ? 14.43 36.969 -13.367 1 97.44 173 LEU A O 1
ATOM 1358 N N . THR A 1 174 ? 12.844 35.406 -13.008 1 97.75 174 THR A N 1
ATOM 1359 C CA . THR A 1 174 ? 13.32 34.531 -14.078 1 97.75 174 THR A CA 1
ATOM 1360 C C . THR A 1 174 ? 12.211 34.25 -15.094 1 97.75 174 THR A C 1
ATOM 1362 O O . THR A 1 174 ? 11.109 33.844 -14.719 1 97.75 174 THR A O 1
ATOM 1365 N N . ILE A 1 175 ? 12.5 34.5 -16.328 1 97.38 175 ILE A N 1
ATOM 1366 C CA . ILE A 1 175 ? 11.586 34.188 -17.422 1 97.38 175 ILE A CA 1
ATOM 1367 C C . ILE A 1 175 ? 12.031 32.875 -18.109 1 97.38 175 ILE A C 1
ATOM 1369 O O . ILE A 1 175 ? 13.195 32.75 -18.5 1 97.38 175 ILE A O 1
ATOM 1373 N N . TRP A 1 176 ? 11.078 31.938 -18.234 1 97.56 176 TRP A N 1
ATOM 1374 C CA . TRP A 1 176 ? 11.422 30.594 -18.703 1 97.56 176 TRP A CA 1
ATOM 1375 C C . TRP A 1 176 ? 10.781 30.297 -20.047 1 97.56 176 TRP A C 1
ATOM 1377 O O . TRP A 1 176 ? 9.609 30.625 -20.266 1 97.56 176 TRP A O 1
ATOM 1387 N N . ASP A 1 177 ? 11.547 29.719 -20.906 1 96.25 177 ASP A N 1
ATOM 1388 C CA . ASP A 1 177 ? 10.992 28.797 -21.906 1 96.25 177 ASP A CA 1
ATOM 1389 C C . ASP A 1 177 ? 10.789 27.406 -21.297 1 96.25 177 ASP A C 1
ATOM 1391 O O . ASP A 1 177 ? 11.633 26.516 -21.469 1 96.25 177 ASP A O 1
ATOM 1395 N N . TRP A 1 178 ? 9.648 27.266 -20.656 1 97.06 178 TRP A N 1
ATOM 1396 C CA . TRP A 1 178 ? 9.469 26.141 -19.75 1 97.06 178 TRP A CA 1
ATOM 1397 C C . TRP A 1 178 ? 9.383 24.812 -20.516 1 97.06 178 TRP A C 1
ATOM 1399 O O . TRP A 1 178 ? 9.773 23.766 -20 1 97.06 178 TRP A O 1
ATOM 1409 N N . LYS A 1 179 ? 8.883 24.812 -21.719 1 94.81 179 LYS A N 1
ATOM 1410 C CA . LYS A 1 179 ? 8.797 23.578 -22.5 1 94.81 179 LYS A CA 1
ATOM 1411 C C . LYS A 1 179 ? 10.188 23.016 -22.797 1 94.81 179 LYS A C 1
ATOM 1413 O O . LYS A 1 179 ? 10.367 21.797 -22.875 1 94.81 179 LYS A O 1
ATOM 1418 N N . GLN A 1 180 ? 11.102 23.922 -22.891 1 94.94 180 GLN A N 1
ATOM 1419 C CA . GLN A 1 180 ? 12.461 23.5 -23.188 1 94.94 180 GLN A CA 1
ATOM 1420 C C . GLN A 1 180 ? 13.344 23.547 -21.953 1 94.94 180 GLN A C 1
ATOM 1422 O O . GLN A 1 180 ? 14.555 23.344 -22.031 1 94.94 180 GLN A O 1
ATOM 1427 N N . GLU A 1 181 ? 12.797 23.875 -20.859 1 96.19 181 GLU A N 1
ATOM 1428 C CA . GLU A 1 181 ? 13.469 23.922 -19.562 1 96.19 181 GLU A CA 1
ATOM 1429 C C . GLU A 1 181 ? 14.664 24.875 -19.609 1 96.19 181 GLU A C 1
ATOM 1431 O O . GLU A 1 181 ? 15.742 24.547 -19.109 1 96.19 181 GLU A O 1
ATOM 1436 N N . LYS A 1 182 ? 14.406 26.078 -20.219 1 95.12 182 LYS A N 1
ATOM 1437 C CA . LYS A 1 182 ? 15.508 27.016 -20.391 1 95.12 182 LYS A CA 1
ATOM 1438 C C . LYS A 1 182 ? 15.148 28.375 -19.812 1 95.12 182 LYS A C 1
ATOM 1440 O O . LYS A 1 182 ? 14.008 28.828 -19.922 1 95.12 182 LYS A O 1
ATOM 1445 N N . ILE A 1 183 ? 16.188 28.984 -19.219 1 95.06 183 ILE A N 1
ATOM 1446 C CA . ILE A 1 183 ? 16.047 30.375 -18.781 1 95.06 183 ILE A CA 1
ATOM 1447 C C . ILE A 1 183 ? 16.25 31.312 -19.953 1 95.06 183 ILE A C 1
ATOM 1449 O O . ILE A 1 183 ? 17.281 31.281 -20.625 1 95.06 183 ILE A O 1
ATOM 1453 N N . VAL A 1 184 ? 15.273 32.125 -20.234 1 93.81 184 VAL A N 1
ATOM 1454 C CA . VAL A 1 184 ? 15.336 33.094 -21.328 1 93.81 184 VAL A CA 1
ATOM 1455 C C . VAL A 1 184 ? 15.969 34.406 -20.828 1 93.81 184 VAL A C 1
ATOM 1457 O O . VAL A 1 184 ? 16.859 34.938 -21.484 1 93.81 184 VAL A O 1
ATOM 1460 N N . LEU A 1 185 ? 15.453 34.875 -19.781 1 93.94 185 LEU A N 1
ATOM 1461 C CA . LEU A 1 185 ? 15.93 36.125 -19.172 1 93.94 185 LEU A CA 1
ATOM 1462 C C . LEU A 1 185 ? 15.891 36.031 -17.641 1 93.94 185 LEU A C 1
ATOM 1464 O O . LEU A 1 185 ? 15.109 35.25 -17.094 1 93.94 185 LEU A O 1
ATOM 1468 N N . ARG A 1 186 ? 16.719 36.75 -16.938 1 94 186 ARG A N 1
ATOM 1469 C CA . ARG A 1 186 ? 16.656 36.812 -15.477 1 94 186 ARG A CA 1
ATOM 1470 C C . ARG A 1 186 ? 17.172 38.156 -14.984 1 94 186 ARG A C 1
ATOM 1472 O O . ARG A 1 186 ? 18.047 38.781 -15.609 1 94 186 ARG A O 1
ATOM 1479 N N . SER A 1 187 ? 16.625 38.625 -13.977 1 94.88 187 SER A N 1
ATOM 1480 C CA . SER A 1 187 ? 17.016 39.906 -13.352 1 94.88 187 SER A CA 1
ATOM 1481 C C . SER A 1 187 ? 16.562 39.938 -11.898 1 94.88 187 SER A C 1
ATOM 1483 O O . SER A 1 187 ? 15.555 39.344 -11.531 1 94.88 187 SER A O 1
ATOM 1485 N N . LYS A 1 188 ? 17.375 40.656 -11.07 1 94.88 188 LYS A N 1
ATOM 1486 C CA . LYS A 1 188 ? 16.906 40.906 -9.711 1 94.88 188 LYS A CA 1
ATOM 1487 C C . LYS A 1 188 ? 15.664 41.812 -9.711 1 94.88 188 LYS A C 1
ATOM 1489 O O . LYS A 1 188 ? 15.68 42.875 -10.305 1 94.88 188 LYS A O 1
ATOM 1494 N N . ALA A 1 189 ? 14.648 41.438 -9.117 1 94.94 189 ALA A N 1
ATOM 1495 C CA . ALA A 1 189 ? 13.375 42.156 -9.172 1 94.94 189 ALA A CA 1
ATOM 1496 C C . ALA A 1 189 ? 13.391 43.375 -8.258 1 94.94 189 ALA A C 1
ATOM 1498 O O . ALA A 1 189 ? 12.906 44.438 -8.633 1 94.94 189 ALA A O 1
ATOM 1499 N N . PHE A 1 190 ? 13.867 43.219 -7.082 1 93.94 190 PHE A N 1
ATOM 1500 C CA . PHE A 1 190 ? 13.906 44.312 -6.098 1 93.94 190 PHE A CA 1
ATOM 1501 C C . PHE A 1 190 ? 14.773 43.906 -4.906 1 93.94 190 PHE A C 1
ATOM 1503 O O . PHE A 1 190 ? 15.266 42.781 -4.832 1 93.94 190 PHE A O 1
ATOM 1510 N N . SER A 1 191 ? 15.016 44.812 -4.023 1 92.94 191 SER A N 1
ATOM 1511 C CA . SER A 1 191 ? 15.883 44.562 -2.881 1 92.94 191 SER A CA 1
ATOM 1512 C C . SER A 1 191 ? 15.086 44.094 -1.674 1 92.94 191 SER A C 1
ATOM 1514 O O . SER A 1 191 ? 15.656 43.562 -0.708 1 92.94 191 SER A O 1
ATOM 1516 N N . GLN A 1 192 ? 13.789 44.25 -1.765 1 93.75 192 GLN A N 1
ATOM 1517 C CA . GLN A 1 192 ? 12.906 43.781 -0.7 1 93.75 192 GLN A CA 1
ATOM 1518 C C . GLN A 1 192 ? 11.93 42.719 -1.218 1 93.75 192 GLN A C 1
ATOM 1520 O O . GLN A 1 192 ? 12 42.312 -2.381 1 93.75 192 GLN A O 1
ATOM 1525 N N . ASP A 1 193 ? 11.109 42.375 -0.273 1 93.88 193 ASP A N 1
ATOM 1526 C CA . ASP A 1 193 ? 10.227 41.25 -0.591 1 93.88 193 ASP A CA 1
ATOM 1527 C C . ASP A 1 193 ? 9.32 41.562 -1.777 1 93.88 193 ASP A C 1
ATOM 1529 O O . ASP A 1 193 ? 8.734 42.656 -1.834 1 93.88 193 ASP A O 1
ATOM 1533 N N . VAL A 1 194 ? 9.266 40.656 -2.738 1 96.25 194 VAL A N 1
ATOM 1534 C CA . VAL A 1 194 ? 8.383 40.719 -3.896 1 96.25 194 VAL A CA 1
ATOM 1535 C C . VAL A 1 194 ? 7.27 39.688 -3.736 1 96.25 194 VAL A C 1
ATOM 1537 O O . VAL A 1 194 ? 7.535 38.5 -3.436 1 96.25 194 VAL A O 1
ATOM 1540 N N . TYR A 1 195 ? 6.062 40.125 -3.945 1 95.62 195 TYR A N 1
ATOM 1541 C CA . TYR A 1 195 ? 4.926 39.25 -3.672 1 95.62 195 TYR A CA 1
ATOM 1542 C C . TYR A 1 195 ? 4.5 38.5 -4.926 1 95.62 195 TYR A C 1
ATOM 1544 O O . TYR A 1 195 ? 4.145 37.312 -4.859 1 95.62 195 TYR A O 1
ATOM 1552 N N . ARG A 1 196 ? 4.469 39.188 -6.031 1 96.75 196 ARG A N 1
ATOM 1553 C CA . ARG A 1 196 ? 3.871 38.594 -7.227 1 96.75 196 ARG A CA 1
ATOM 1554 C C . ARG A 1 196 ? 4.531 39.156 -8.492 1 96.75 196 ARG A C 1
ATOM 1556 O O . ARG A 1 196 ? 5.172 40.188 -8.461 1 96.75 196 ARG A O 1
ATOM 1563 N N . VAL A 1 197 ? 4.367 38.375 -9.555 1 97.06 197 VAL A N 1
ATOM 1564 C CA . VAL A 1 197 ? 4.727 38.781 -10.914 1 97.06 197 VAL A CA 1
ATOM 1565 C C . VAL A 1 197 ? 3.658 38.312 -11.891 1 97.06 197 VAL A C 1
ATOM 1567 O O . VAL A 1 197 ? 3.127 37.188 -11.75 1 97.06 197 VAL A O 1
ATOM 1570 N N . THR A 1 198 ? 3.246 39.156 -12.766 1 96.62 198 THR A N 1
ATOM 1571 C CA . THR A 1 198 ? 2.281 38.719 -13.773 1 96.62 198 THR A CA 1
ATOM 1572 C C . THR A 1 198 ? 2.623 39.344 -15.133 1 96.62 198 THR A C 1
ATOM 1574 O O . THR A 1 198 ? 3.105 40.469 -15.211 1 96.62 198 THR A O 1
ATOM 1577 N N . PHE A 1 199 ? 2.342 38.594 -16.203 1 96.44 199 PHE A N 1
ATOM 1578 C CA . PHE A 1 199 ? 2.389 39.094 -17.562 1 96.44 199 PHE A CA 1
ATOM 1579 C C . PHE A 1 199 ? 1.179 39.969 -17.844 1 96.44 199 PHE A C 1
ATOM 1581 O O . PHE A 1 199 ? 0.099 39.75 -17.297 1 96.44 199 PHE A O 1
ATOM 1588 N N . SER A 1 200 ? 1.462 40.875 -18.703 1 94 200 SER A N 1
ATOM 1589 C CA . SER A 1 200 ? 0.321 41.656 -19.188 1 94 200 SER A CA 1
ATOM 1590 C C . SER A 1 200 ? -0.615 40.781 -20.016 1 94 200 SER A C 1
ATOM 1592 O O . SER A 1 200 ? -0.162 39.938 -20.812 1 94 200 SER A O 1
ATOM 1594 N N . PRO A 1 201 ? -1.898 40.938 -19.734 1 88.75 201 PRO A N 1
ATOM 1595 C CA . PRO A 1 201 ? -2.836 40.125 -20.5 1 88.75 201 PRO A CA 1
ATOM 1596 C C . PRO A 1 201 ? -2.863 40.5 -21.984 1 88.75 201 PRO A C 1
ATOM 1598 O O . PRO A 1 201 ? -3.184 39.656 -22.828 1 88.75 201 PRO A O 1
ATOM 1601 N N . ASP A 1 202 ? -2.486 41.688 -22.312 1 88.06 202 ASP A N 1
ATOM 1602 C CA . ASP A 1 202 ? -2.66 42.188 -23.688 1 88.06 202 ASP A CA 1
ATOM 1603 C C . ASP A 1 202 ? -1.312 42.344 -24.391 1 88.06 202 ASP A C 1
ATOM 1605 O O . ASP A 1 202 ? -1.257 42.469 -25.609 1 88.06 202 ASP A O 1
ATOM 1609 N N . ASN A 1 203 ? -0.304 42.344 -23.625 1 89.44 203 ASN A N 1
ATOM 1610 C CA . ASN A 1 203 ? 1.039 42.5 -24.188 1 89.44 203 ASN A CA 1
ATOM 1611 C C . ASN A 1 203 ? 2.002 41.469 -23.578 1 89.44 203 ASN A C 1
ATOM 1613 O O . ASN A 1 203 ? 2.498 41.656 -22.469 1 89.44 203 ASN A O 1
ATOM 1617 N N . GLU A 1 204 ? 2.477 40.562 -24.281 1 88.12 204 GLU A N 1
ATOM 1618 C CA . GLU A 1 204 ? 3.268 39.438 -23.797 1 88.12 204 GLU A CA 1
ATOM 1619 C C . GLU A 1 204 ? 4.676 39.875 -23.406 1 88.12 204 GLU A C 1
ATOM 1621 O O . GLU A 1 204 ? 5.387 39.156 -22.703 1 88.12 204 GLU A O 1
ATOM 1626 N N . GLU A 1 205 ? 5.016 41.031 -23.781 1 89.94 205 GLU A N 1
ATOM 1627 C CA . GLU A 1 205 ? 6.371 41.5 -23.516 1 89.94 205 GLU A CA 1
ATOM 1628 C C . GLU A 1 205 ? 6.438 42.312 -22.219 1 89.94 205 GLU A C 1
ATOM 1630 O O . GLU A 1 205 ? 7.52 42.688 -21.766 1 89.94 205 GLU A O 1
ATOM 1635 N N . GLN A 1 206 ? 5.355 42.531 -21.688 1 94.12 206 GLN A N 1
ATOM 1636 C CA . GLN A 1 206 ? 5.312 43.375 -20.484 1 94.12 206 GLN A CA 1
ATOM 1637 C C . GLN A 1 206 ? 4.949 42.531 -19.266 1 94.12 206 GLN A C 1
ATOM 1639 O O . GLN A 1 206 ? 4.148 41.594 -19.359 1 94.12 206 GLN A O 1
ATOM 1644 N N . LEU A 1 207 ? 5.621 42.875 -18.094 1 96 207 LEU A N 1
ATOM 1645 C CA . LEU A 1 207 ? 5.359 42.25 -16.812 1 96 207 LEU A CA 1
ATOM 1646 C C . LEU A 1 207 ? 5.281 43.281 -15.703 1 96 207 LEU A C 1
ATOM 1648 O O . LEU A 1 207 ? 5.777 44.406 -15.867 1 96 207 LEU A O 1
ATOM 1652 N N . THR A 1 208 ? 4.648 42.938 -14.695 1 97.38 208 THR A N 1
ATOM 1653 C CA . THR A 1 208 ? 4.578 43.781 -13.5 1 97.38 208 THR A CA 1
ATOM 1654 C C . THR A 1 208 ? 4.898 42.969 -12.25 1 97.38 208 THR A C 1
ATOM 1656 O O . THR A 1 208 ? 4.402 41.844 -12.078 1 97.38 208 THR A O 1
ATOM 1659 N N . THR A 1 209 ? 5.809 43.438 -11.414 1 97.12 209 THR A N 1
ATOM 1660 C CA . THR A 1 209 ? 6.074 42.844 -10.109 1 97.12 209 THR A CA 1
ATOM 1661 C C . THR A 1 209 ? 5.629 43.781 -8.984 1 97.12 209 THR A C 1
ATOM 1663 O O . THR A 1 209 ? 5.707 45 -9.125 1 97.12 209 THR A O 1
ATOM 1666 N N . VAL A 1 210 ? 5.137 43.219 -7.965 1 97.62 210 VAL A N 1
ATOM 1667 C CA . VAL A 1 210 ? 4.668 44 -6.828 1 97.62 210 VAL A CA 1
ATOM 1668 C C . VAL A 1 210 ? 5.191 43.406 -5.527 1 97.62 210 VAL A C 1
ATOM 1670 O O . VAL A 1 210 ? 5.5 42.188 -5.473 1 97.62 210 VAL A O 1
ATOM 1673 N N . GLY A 1 211 ? 5.344 44.281 -4.434 1 96.5 211 GLY A N 1
ATOM 1674 C CA . GLY A 1 211 ? 5.812 43.781 -3.145 1 96.5 211 GLY A CA 1
ATOM 1675 C C . GLY A 1 211 ? 5.73 44.844 -2.051 1 96.5 211 GLY A C 1
ATOM 1676 O O . GLY A 1 211 ? 4.828 45.688 -2.053 1 96.5 211 GLY A O 1
ATOM 1677 N N . VAL A 1 212 ? 6.641 44.719 -1.156 1 95.81 212 VAL A N 1
ATOM 1678 C CA . VAL A 1 212 ? 6.684 45.625 -0.01 1 95.81 212 VAL A CA 1
ATOM 1679 C C . VAL A 1 212 ? 7.102 47 -0.466 1 95.81 212 VAL A C 1
ATOM 1681 O O . VAL A 1 212 ? 8.258 47.25 -0.822 1 95.81 212 VAL A O 1
ATOM 1684 N N . GLY A 1 213 ? 6.18 47.844 -0.571 1 95.44 213 GLY A N 1
ATOM 1685 C CA . GLY A 1 213 ? 6.445 49.25 -0.801 1 95.44 213 GLY A CA 1
ATOM 1686 C C . GLY A 1 213 ? 6.867 49.562 -2.227 1 95.44 213 GLY A C 1
ATOM 1687 O O . GLY A 1 213 ? 7.574 50.531 -2.475 1 95.44 213 GLY A O 1
ATOM 1688 N N . HIS A 1 214 ? 6.578 48.719 -3.131 1 96.25 214 HIS A N 1
ATOM 1689 C CA . HIS A 1 214 ? 7.043 49.031 -4.48 1 96.25 214 HIS A CA 1
ATOM 1690 C C . HIS A 1 214 ? 6.18 48.312 -5.527 1 96.25 214 HIS A C 1
ATOM 1692 O O . HIS A 1 214 ? 5.477 47.375 -5.223 1 96.25 214 HIS A O 1
ATOM 1698 N N . ILE A 1 215 ? 6.152 48.844 -6.66 1 97.38 215 ILE A N 1
ATOM 1699 C CA . ILE A 1 215 ? 5.648 48.281 -7.906 1 97.38 215 ILE A CA 1
ATOM 1700 C C . ILE A 1 215 ? 6.641 48.531 -9.039 1 97.38 215 ILE A C 1
ATOM 1702 O O . ILE A 1 215 ? 7.25 49.594 -9.094 1 97.38 215 ILE A O 1
ATOM 1706 N N . ARG A 1 216 ? 6.938 47.531 -9.82 1 97.56 216 ARG A N 1
ATOM 1707 C CA . ARG A 1 216 ? 7.91 47.688 -10.898 1 97.56 216 ARG A CA 1
ATOM 1708 C C . ARG A 1 216 ? 7.332 47.188 -12.227 1 97.56 216 ARG A C 1
ATOM 1710 O O . ARG A 1 216 ? 6.668 46.156 -12.281 1 97.56 216 ARG A O 1
ATOM 1717 N N . PHE A 1 217 ? 7.559 48 -13.258 1 97.12 217 PHE A N 1
ATOM 1718 C CA . PHE A 1 217 ? 7.051 47.719 -14.594 1 97.12 217 PHE A CA 1
ATOM 1719 C C . PHE A 1 217 ? 8.18 47.25 -15.516 1 97.12 217 PHE A C 1
ATOM 1721 O O . PHE A 1 217 ? 9.156 47.969 -15.719 1 97.12 217 PHE A O 1
ATOM 1728 N N . TRP A 1 218 ? 7.992 46.031 -16.047 1 96 218 TRP A N 1
ATOM 1729 C CA . TRP A 1 218 ? 9.055 45.406 -16.828 1 96 218 TRP A CA 1
ATOM 1730 C C . TRP A 1 218 ? 8.672 45.344 -18.297 1 96 218 TRP A C 1
ATOM 1732 O O . TRP A 1 218 ? 7.492 45.188 -18.641 1 96 218 TRP A O 1
ATOM 1742 N N . LYS A 1 219 ? 9.688 45.406 -19.141 1 93.31 219 LYS A N 1
ATOM 1743 C CA . LYS A 1 219 ? 9.531 45.219 -20.578 1 93.31 219 LYS A CA 1
ATOM 1744 C C . LYS A 1 219 ? 10.68 44.375 -21.141 1 93.31 219 LYS A C 1
ATOM 1746 O O . LYS A 1 219 ? 11.844 44.625 -20.812 1 93.31 219 LYS A O 1
ATOM 1751 N N . MET A 1 220 ? 10.336 43.344 -21.859 1 92.25 220 MET A N 1
ATOM 1752 C CA . MET A 1 220 ? 11.328 42.594 -22.609 1 92.25 220 MET A CA 1
ATOM 1753 C C . MET A 1 220 ? 11.656 43.312 -23.922 1 92.25 220 MET A C 1
ATOM 1755 O O . MET A 1 220 ? 10.797 43.406 -24.797 1 92.25 220 MET A O 1
ATOM 1759 N N . ALA A 1 221 ? 12.852 43.781 -24.047 1 88.06 221 ALA A N 1
ATOM 1760 C CA . ALA A 1 221 ? 13.203 44.594 -25.203 1 88.06 221 ALA A CA 1
ATOM 1761 C C . ALA A 1 221 ? 14.453 44.062 -25.891 1 88.06 221 ALA A C 1
ATOM 1763 O O . ALA A 1 221 ? 15.391 43.594 -25.234 1 88.06 221 ALA A O 1
ATOM 1764 N N . LEU A 1 222 ? 14.32 44 -27.188 1 86.44 222 LEU A N 1
ATOM 1765 C CA . LEU A 1 222 ? 15.492 43.656 -27.969 1 86.44 222 LEU A CA 1
ATOM 1766 C C . LEU A 1 222 ? 16.453 44.844 -28.094 1 86.44 222 LEU A C 1
ATOM 1768 O O . LEU A 1 222 ? 16.062 45.906 -28.594 1 86.44 222 LEU A O 1
ATOM 1772 N N . THR A 1 223 ? 17.547 44.688 -27.547 1 82.44 223 THR A N 1
ATOM 1773 C CA . THR A 1 223 ? 18.578 45.719 -27.656 1 82.44 223 THR A CA 1
ATOM 1774 C C . THR A 1 223 ? 19.719 45.25 -28.562 1 82.44 223 THR A C 1
ATOM 1776 O O . THR A 1 223 ? 19.688 44.156 -29.094 1 82.44 223 THR A O 1
ATOM 1779 N N . PHE A 1 224 ? 20.672 46.188 -28.75 1 79.06 224 PHE A N 1
ATOM 1780 C CA . PHE A 1 224 ? 21.812 45.875 -29.609 1 79.06 224 PHE A CA 1
ATOM 1781 C C . PHE A 1 224 ? 22.578 44.688 -29.078 1 79.06 224 PHE A C 1
ATOM 1783 O O . PHE A 1 224 ? 23.172 43.938 -29.859 1 79.06 224 PHE A O 1
ATOM 1790 N N . SER A 1 225 ? 22.578 44.5 -27.781 1 76.94 225 SER A N 1
ATOM 1791 C CA . SER A 1 225 ? 23.328 43.406 -27.141 1 76.94 225 SER A CA 1
ATOM 1792 C C . SER A 1 225 ? 22.438 42.188 -26.922 1 76.94 225 SER A C 1
ATOM 1794 O O . SER A 1 225 ? 22.859 41.219 -26.297 1 76.94 225 SER A O 1
ATOM 1796 N N . GLY A 1 226 ? 21.172 42.312 -27.453 1 81.94 226 GLY A N 1
ATOM 1797 C CA . GLY A 1 226 ? 20.281 41.156 -27.344 1 81.94 226 GLY A CA 1
ATOM 1798 C C . GLY A 1 226 ? 19 41.438 -26.578 1 81.94 226 GLY A C 1
ATOM 1799 O O . GLY A 1 226 ? 18.641 42.625 -26.406 1 81.94 226 GLY A O 1
ATOM 1800 N N . LEU A 1 227 ? 18.312 40.375 -26.203 1 86.25 227 LEU A N 1
ATOM 1801 C CA . LEU A 1 227 ? 17.047 40.5 -25.469 1 86.25 227 LEU A CA 1
ATOM 1802 C C . LEU A 1 227 ? 17.312 40.781 -23.984 1 86.25 227 LEU A C 1
ATOM 1804 O O . LEU A 1 227 ? 18.094 40.062 -23.344 1 86.25 227 LEU A O 1
ATOM 1808 N N . LYS A 1 228 ? 16.719 41.875 -23.469 1 88.38 228 LYS A N 1
ATOM 1809 C CA . LYS A 1 228 ? 16.953 42.25 -22.078 1 88.38 228 LYS A CA 1
ATOM 1810 C C . LYS A 1 228 ? 15.633 42.562 -21.375 1 88.38 228 LYS A C 1
ATOM 1812 O O . LYS A 1 228 ? 14.633 42.875 -22.031 1 88.38 228 LYS A O 1
ATOM 1817 N N . LEU A 1 229 ? 15.727 42.438 -20.047 1 91.75 229 LEU A N 1
ATOM 1818 C CA . LEU A 1 229 ? 14.602 42.812 -19.188 1 91.75 229 LEU A CA 1
ATOM 1819 C C . LEU A 1 229 ? 14.82 44.188 -18.578 1 91.75 229 LEU A C 1
ATOM 1821 O O . LEU A 1 229 ? 15.758 44.375 -17.797 1 91.75 229 LEU A O 1
ATOM 1825 N N . GLN A 1 230 ? 14.023 45.125 -19.031 1 92.19 230 GLN A N 1
ATOM 1826 C CA . GLN A 1 230 ? 14.125 46.5 -18.516 1 92.19 230 GLN A CA 1
ATOM 1827 C C . GLN A 1 230 ? 12.992 46.781 -17.531 1 92.19 230 GLN A C 1
ATOM 1829 O O . GLN A 1 230 ? 11.82 46.594 -17.859 1 92.19 230 GLN A O 1
ATOM 1834 N N . GLY A 1 231 ? 13.398 47.188 -16.281 1 93 231 GLY A N 1
ATOM 1835 C CA . GLY A 1 231 ? 12.406 47.469 -15.258 1 93 231 GLY A CA 1
ATOM 1836 C C . GLY A 1 231 ? 12.375 48.906 -14.82 1 93 231 GLY A C 1
ATOM 1837 O O . GLY A 1 231 ? 13.422 49.562 -14.695 1 93 231 GLY A O 1
ATOM 1838 N N . ALA A 1 232 ? 11.172 49.469 -14.703 1 94.44 232 ALA A N 1
ATOM 1839 C CA . ALA A 1 232 ? 10.961 50.812 -14.195 1 94.44 232 ALA A CA 1
ATOM 1840 C C . ALA A 1 232 ? 10.211 50.781 -12.867 1 94.44 232 ALA A C 1
ATOM 1842 O O . ALA A 1 232 ? 9.117 50.219 -12.773 1 94.44 232 ALA A O 1
ATOM 1843 N N . LEU A 1 233 ? 10.805 51.438 -11.898 1 95.56 233 LEU A N 1
ATOM 1844 C CA . LEU A 1 233 ? 10.195 51.469 -10.57 1 95.56 233 LEU A CA 1
ATOM 1845 C C . LEU A 1 233 ? 9.086 52.5 -10.508 1 95.56 233 LEU A C 1
ATOM 1847 O O . LEU A 1 233 ? 9.234 53.625 -11.016 1 95.56 233 LEU A O 1
ATOM 1851 N N . GLY A 1 234 ? 8.008 52.156 -9.945 1 96.69 234 GLY A N 1
ATOM 1852 C CA . GLY A 1 234 ? 6.934 53.094 -9.727 1 96.69 234 GLY A CA 1
ATOM 1853 C C . GLY A 1 234 ? 7.25 54.125 -8.648 1 96.69 234 GLY A C 1
ATOM 1854 O O . GLY A 1 234 ? 7.797 53.75 -7.594 1 96.69 234 GLY A O 1
ATOM 1855 N N . ARG A 1 235 ? 6.855 55.344 -8.914 1 96.56 235 ARG A N 1
ATOM 1856 C CA . ARG A 1 235 ? 7.086 56.438 -7.957 1 96.56 235 ARG A CA 1
ATOM 1857 C C . ARG A 1 235 ? 5.777 56.875 -7.305 1 96.56 235 ARG A C 1
ATOM 1859 O O . ARG A 1 235 ? 4.836 57.25 -7.996 1 96.56 235 ARG A O 1
ATOM 1866 N N . PHE A 1 236 ? 5.699 56.906 -6.039 1 95.25 236 PHE A N 1
ATOM 1867 C CA . PHE A 1 236 ? 4.465 57.188 -5.309 1 95.25 236 PHE A CA 1
ATOM 1868 C C . PHE A 1 236 ? 4.176 58.688 -5.285 1 95.25 236 PHE A C 1
ATOM 1870 O O . PHE A 1 236 ? 3.016 59.094 -5.195 1 95.25 236 PHE A O 1
ATOM 1877 N N . GLY A 1 237 ? 5.238 59.531 -5.316 1 90.38 237 GLY A N 1
ATOM 1878 C CA . GLY A 1 237 ? 5.027 60.969 -5.297 1 90.38 237 GLY A CA 1
ATOM 1879 C C . GLY A 1 237 ? 4.414 61.469 -4.004 1 90.38 237 GLY A C 1
ATOM 1880 O O . GLY A 1 237 ? 4.949 61.219 -2.92 1 90.38 237 GLY A O 1
ATOM 1881 N N . LYS A 1 238 ? 3.158 62 -4.145 1 87.25 238 LYS A N 1
ATOM 1882 C CA . LYS A 1 238 ? 2.484 62.594 -2.98 1 87.25 238 LYS A CA 1
ATOM 1883 C C . LYS A 1 238 ? 1.741 61.5 -2.193 1 87.25 238 LYS A C 1
ATOM 1885 O O . LYS A 1 238 ? 1.4 61.719 -1.026 1 87.25 238 LYS A O 1
ATOM 1890 N N . THR A 1 239 ? 1.539 60.406 -2.793 1 91.88 239 THR A N 1
ATOM 1891 C CA . THR A 1 239 ? 0.845 59.312 -2.148 1 91.88 239 THR A CA 1
ATOM 1892 C C . THR A 1 239 ? 1.791 58.531 -1.228 1 91.88 239 THR A C 1
ATOM 1894 O O . THR A 1 239 ? 2.957 58.312 -1.564 1 91.88 239 THR A O 1
ATOM 1897 N N . SER A 1 240 ? 1.354 58.281 -0.022 1 93.38 240 SER A N 1
ATOM 1898 C CA . SER A 1 240 ? 2.168 57.531 0.924 1 93.38 240 SER A CA 1
ATOM 1899 C C . SER A 1 240 ? 2.568 56.156 0.35 1 93.38 240 SER A C 1
ATOM 1901 O O . SER A 1 240 ? 1.767 55.5 -0.316 1 93.38 240 SER A O 1
ATOM 1903 N N . VAL A 1 241 ? 3.809 55.781 0.624 1 95.12 241 VAL A N 1
ATOM 1904 C CA . VAL A 1 241 ? 4.301 54.469 0.191 1 95.12 241 VAL A CA 1
ATOM 1905 C C . VAL A 1 241 ? 3.438 53.375 0.798 1 95.12 241 VAL A C 1
ATOM 1907 O O . VAL A 1 241 ? 3.061 53.438 1.97 1 95.12 241 VAL A O 1
ATOM 1910 N N . THR A 1 242 ? 3.061 52.438 0.002 1 96.38 242 THR A N 1
ATOM 1911 C CA . THR A 1 242 ? 2.18 51.375 0.446 1 96.38 242 THR A CA 1
ATOM 1912 C C . THR A 1 242 ? 2.578 50.031 -0.196 1 96.38 242 THR A C 1
ATOM 1914 O O . THR A 1 242 ? 3.154 50 -1.285 1 96.38 242 THR A O 1
ATOM 1917 N N . ASP A 1 243 ? 2.398 48.969 0.604 1 96.19 243 ASP A N 1
ATOM 1918 C CA . ASP A 1 243 ? 2.551 47.656 0.012 1 96.19 243 ASP A CA 1
ATOM 1919 C C . ASP A 1 243 ? 1.504 47.406 -1.072 1 96.19 243 ASP A C 1
ATOM 1921 O O . ASP A 1 243 ? 0.348 47.812 -0.926 1 96.19 243 ASP A O 1
ATOM 1925 N N . ILE A 1 244 ? 1.863 46.812 -2.129 1 97 244 ILE A N 1
ATOM 1926 C CA . ILE A 1 244 ? 0.938 46.5 -3.211 1 97 244 ILE A CA 1
ATOM 1927 C C . ILE A 1 244 ? 0.758 44.969 -3.301 1 97 244 ILE A C 1
ATOM 1929 O O . ILE A 1 244 ? 1.724 44.25 -3.525 1 97 244 ILE A O 1
ATOM 1933 N N . ILE A 1 245 ? -0.487 44.562 -3.145 1 96 245 ILE A N 1
ATOM 1934 C CA . ILE A 1 245 ? -0.806 43.125 -3.195 1 96 245 ILE A CA 1
ATOM 1935 C C . ILE A 1 245 ? -1.634 42.844 -4.441 1 96 245 ILE A C 1
ATOM 1937 O O . ILE A 1 245 ? -1.267 41.969 -5.246 1 96 245 ILE A O 1
ATOM 1941 N N . GLY A 1 246 ? -2.693 43.531 -4.602 1 96.94 246 GLY A N 1
ATOM 1942 C CA . GLY A 1 246 ? -3.545 43.375 -5.77 1 96.94 246 GLY A CA 1
ATOM 1943 C C . GLY A 1 246 ? -3.291 44.406 -6.848 1 96.94 246 GLY A C 1
ATOM 1944 O O . GLY A 1 246 ? -3.055 45.594 -6.547 1 96.94 246 GLY A O 1
ATOM 1945 N N . TYR A 1 247 ? -3.309 43.969 -8.117 1 97.44 247 TYR A N 1
ATOM 1946 C CA . TYR A 1 247 ? -3.094 44.844 -9.258 1 97.44 247 TYR A CA 1
ATOM 1947 C C . TYR A 1 247 ? -3.52 44.156 -10.555 1 97.44 247 TYR A C 1
ATOM 1949 O O . TYR A 1 247 ? -3.754 42.969 -10.586 1 97.44 247 TYR A O 1
ATOM 1957 N N . VAL A 1 248 ? -3.75 44.938 -11.539 1 95.94 248 VAL A N 1
ATOM 1958 C CA . VAL A 1 248 ? -4.008 44.406 -12.867 1 95.94 248 VAL A CA 1
ATOM 1959 C C . VAL A 1 248 ? -3.58 45.438 -13.922 1 95.94 248 VAL A C 1
ATOM 1961 O O . VAL A 1 248 ? -3.684 46.656 -13.703 1 95.94 248 VAL A O 1
ATOM 1964 N N . GLU A 1 249 ? -2.996 44.938 -14.93 1 94.56 249 GLU A N 1
ATOM 1965 C CA . GLU A 1 249 ? -2.639 45.812 -16.047 1 94.56 249 GLU A CA 1
ATOM 1966 C C . GLU A 1 249 ? -3.812 46 -17 1 94.56 249 GLU A C 1
ATOM 1968 O O . GLU A 1 249 ? -4.504 45.031 -17.328 1 94.56 249 GLU A O 1
ATOM 1973 N N . LEU A 1 250 ? -3.973 47.156 -17.375 1 93.75 250 LEU A N 1
ATOM 1974 C CA . LEU A 1 250 ? -5.055 47.5 -18.297 1 93.75 250 LEU A CA 1
ATOM 1975 C C . LEU A 1 250 ? -4.594 47.406 -19.75 1 93.75 250 LEU A C 1
ATOM 1977 O O . LEU A 1 250 ? -3.391 47.375 -20.016 1 93.75 250 LEU A O 1
ATOM 1981 N N . PRO A 1 251 ? -5.523 47.312 -20.688 1 89.88 251 PRO A N 1
ATOM 1982 C CA . PRO A 1 251 ? -5.188 47.062 -22.094 1 89.88 251 PRO A CA 1
ATOM 1983 C C . PRO A 1 251 ? -4.316 48.188 -22.672 1 89.88 251 PRO A C 1
ATOM 1985 O O . PRO A 1 251 ? -3.531 47.938 -23.594 1 89.88 251 PRO A O 1
ATOM 1988 N N . ASP A 1 252 ? -4.391 49.375 -22.141 1 90 252 ASP A N 1
ATOM 1989 C CA . ASP A 1 252 ? -3.635 50.5 -22.703 1 90 252 ASP A CA 1
ATOM 1990 C C . ASP A 1 252 ? -2.275 50.625 -22.016 1 90 252 ASP A C 1
ATOM 1992 O O . ASP A 1 252 ? -1.543 51.594 -22.266 1 90 252 ASP A O 1
ATOM 1996 N N . GLY A 1 253 ? -2.018 49.781 -21.141 1 90.06 253 GLY A N 1
ATOM 1997 C CA . GLY A 1 253 ? -0.703 49.75 -20.516 1 90.06 253 GLY A CA 1
ATOM 1998 C C . GLY A 1 253 ? -0.694 50.344 -19.109 1 90.06 253 GLY A C 1
ATOM 1999 O O . GLY A 1 253 ? 0.268 50.156 -18.359 1 90.06 253 GLY A O 1
ATOM 2000 N N . LYS A 1 254 ? -1.721 51 -18.734 1 95.31 254 LYS A N 1
ATOM 2001 C CA . LYS A 1 254 ? -1.834 51.469 -17.344 1 95.31 254 LYS A CA 1
ATOM 2002 C C . LYS A 1 254 ? -1.982 50.312 -16.391 1 95.31 254 LYS A C 1
ATOM 2004 O O . LYS A 1 254 ? -2.316 49.188 -16.797 1 95.31 254 LYS A O 1
ATOM 2009 N N . VAL A 1 255 ? -1.592 50.594 -15.203 1 96.75 255 VAL A N 1
ATOM 2010 C CA . VAL A 1 255 ? -1.752 49.562 -14.172 1 96.75 255 VAL A CA 1
ATOM 2011 C C . VAL A 1 255 ? -2.578 50.125 -13.016 1 96.75 255 VAL A C 1
ATOM 2013 O O . VAL A 1 255 ? -2.4 51.281 -12.617 1 96.75 255 VAL A O 1
ATOM 2016 N N . ILE A 1 256 ? -3.531 49.406 -12.617 1 97.31 256 ILE A N 1
ATOM 2017 C CA . ILE A 1 256 ? -4.316 49.781 -11.445 1 97.31 256 ILE A CA 1
ATOM 2018 C C . ILE A 1 256 ? -3.996 48.844 -10.289 1 97.31 256 ILE A C 1
ATOM 2020 O O . ILE A 1 256 ? -3.914 47.625 -10.477 1 97.31 256 ILE A O 1
ATOM 2024 N N . SER A 1 257 ? -3.668 49.406 -9.133 1 97.75 257 SER A N 1
ATOM 2025 C CA . SER A 1 257 ? -3.334 48.594 -7.965 1 97.75 257 SER A CA 1
ATOM 2026 C C . SER A 1 257 ? -4.113 49.062 -6.738 1 97.75 257 SER A C 1
ATOM 2028 O O . SER A 1 257 ? -4.699 50.156 -6.738 1 97.75 257 SER A O 1
ATOM 2030 N N . GLY A 1 258 ? -4.203 48.188 -5.801 1 97.06 258 GLY A N 1
ATOM 2031 C CA . GLY A 1 258 ? -4.781 48.562 -4.516 1 97.06 258 GLY A CA 1
ATOM 2032 C C . GLY A 1 258 ? -3.764 49.094 -3.529 1 97.06 258 GLY A C 1
ATOM 2033 O O . GLY A 1 258 ? -2.561 48.875 -3.689 1 97.06 258 GLY A O 1
ATOM 2034 N N . ALA A 1 259 ? -4.258 49.812 -2.543 1 96.12 259 ALA A N 1
ATOM 2035 C CA . ALA A 1 259 ? -3.443 50.312 -1.429 1 96.12 259 ALA A CA 1
ATOM 2036 C C . ALA A 1 259 ? -3.836 49.594 -0.127 1 96.12 259 ALA A C 1
ATOM 2038 O O . ALA A 1 259 ? -4.902 49 -0.04 1 96.12 259 ALA A O 1
ATOM 2039 N N . GLU A 1 260 ? -3.023 49.719 0.922 1 95.5 260 GLU A N 1
ATOM 2040 C CA . GLU A 1 260 ? -3.258 49.062 2.209 1 95.5 260 GLU A CA 1
ATOM 2041 C C . GLU A 1 260 ? -4.469 49.656 2.916 1 95.5 260 GLU A C 1
ATOM 2043 O O . GLU A 1 260 ? -5.145 49 3.689 1 95.5 260 GLU A O 1
ATOM 2048 N N . TRP A 1 261 ? -4.695 50.969 2.598 1 94.81 261 TRP A N 1
ATOM 2049 C CA . TRP A 1 261 ? -5.812 51.625 3.275 1 94.81 261 TRP A CA 1
ATOM 2050 C C . TRP A 1 261 ? -7.105 51.438 2.484 1 94.81 261 TRP A C 1
ATOM 2052 O O . TRP A 1 261 ? -8.156 51.938 2.893 1 94.81 261 TRP A O 1
ATOM 2062 N N . GLY A 1 262 ? -7.098 50.844 1.271 1 96.94 262 GLY A N 1
ATOM 2063 C CA . GLY A 1 262 ? -8.32 50.406 0.609 1 96.94 262 GLY A CA 1
ATOM 2064 C C . GLY A 1 262 ? -8.617 51.188 -0.661 1 96.94 262 GLY A C 1
ATOM 2065 O O . GLY A 1 262 ? -9.555 50.844 -1.386 1 96.94 262 GLY A O 1
ATOM 2066 N N . ASN A 1 263 ? -7.859 52.156 -1.021 1 97.31 263 ASN A N 1
ATOM 2067 C CA . ASN A 1 263 ? -8.062 52.906 -2.254 1 97.31 263 ASN A CA 1
ATOM 2068 C C . ASN A 1 263 ? -7.387 52.219 -3.443 1 97.31 263 ASN A C 1
ATOM 2070 O O . ASN A 1 263 ? -6.625 51.281 -3.27 1 97.31 263 ASN A O 1
ATOM 2074 N N . LEU A 1 264 ? -7.742 52.781 -4.621 1 97.56 264 LEU A N 1
ATOM 2075 C CA . LEU A 1 264 ? -7.129 52.312 -5.859 1 97.56 264 LEU A CA 1
ATOM 2076 C C . LEU A 1 264 ? -6.145 53.344 -6.402 1 97.56 264 LEU A C 1
ATOM 2078 O O . LEU A 1 264 ? -6.395 54.562 -6.316 1 97.56 264 LEU A O 1
ATOM 2082 N N . LEU A 1 265 ? -5.066 52.906 -6.883 1 97.5 265 LEU A N 1
ATOM 2083 C CA . LEU A 1 265 ? -4.059 53.75 -7.5 1 97.5 265 LEU A CA 1
ATOM 2084 C C . LEU A 1 265 ? -3.932 53.469 -8.992 1 97.5 265 LEU A C 1
ATOM 2086 O O . LEU A 1 265 ? -3.643 52.344 -9.383 1 97.5 265 LEU A O 1
ATOM 2090 N N . LEU A 1 266 ? -4.145 54.406 -9.781 1 97.25 266 LEU A N 1
ATOM 2091 C CA . LEU A 1 266 ? -3.969 54.281 -11.219 1 97.25 266 LEU A CA 1
ATOM 2092 C C . LEU A 1 266 ? -2.594 54.781 -11.648 1 97.25 266 LEU A C 1
ATOM 2094 O O . LEU A 1 266 ? -2.273 55.938 -11.469 1 97.25 266 LEU A O 1
ATOM 2098 N N . TRP A 1 267 ? -1.812 53.844 -12.195 1 97 267 TRP A N 1
ATOM 2099 C CA . TRP A 1 267 ? -0.441 54.156 -12.594 1 97 267 TRP A CA 1
ATOM 2100 C C . TRP A 1 267 ? -0.35 54.406 -14.102 1 97 267 TRP A C 1
ATOM 2102 O O . TRP A 1 267 ? -0.869 53.594 -14.891 1 97 267 TRP A O 1
ATOM 2112 N N . GLU A 1 268 ? 0.328 55.375 -14.477 1 94.19 268 GLU A N 1
ATOM 2113 C CA . GLU A 1 268 ? 0.644 55.688 -15.867 1 94.19 268 GLU A CA 1
ATOM 2114 C C . GLU A 1 268 ? 2.064 56.219 -16 1 94.19 268 GLU A C 1
ATOM 2116 O O . GLU A 1 268 ? 2.432 57.188 -15.336 1 94.19 268 GLU A O 1
ATOM 2121 N N . GLY A 1 269 ? 2.867 55.625 -16.797 1 88.94 269 GLY A N 1
ATOM 2122 C CA . GLY A 1 269 ? 4.238 56.062 -17.016 1 88.94 269 GLY A CA 1
ATOM 2123 C C . GLY A 1 269 ? 5.09 56 -15.758 1 88.94 269 GLY A C 1
ATOM 2124 O O . GLY A 1 269 ? 5.93 56.875 -15.539 1 88.94 269 GLY A O 1
ATOM 2125 N N . GLY A 1 270 ? 4.742 55.156 -14.914 1 93 270 GLY A N 1
ATOM 2126 C CA . GLY A 1 270 ? 5.535 54.969 -13.711 1 93 270 GLY A CA 1
ATOM 2127 C C . GLY A 1 270 ? 5.145 55.875 -12.578 1 93 270 GLY A C 1
ATOM 2128 O O . GLY A 1 270 ? 5.77 55.875 -11.516 1 93 270 GLY A O 1
ATOM 2129 N N . LEU A 1 271 ? 4.133 56.625 -12.812 1 94.56 271 LEU A N 1
ATOM 2130 C CA . LEU A 1 271 ? 3.643 57.562 -11.789 1 94.56 271 LEU A CA 1
ATOM 2131 C C . LEU A 1 271 ? 2.172 57.281 -11.477 1 94.56 271 LEU A C 1
ATOM 2133 O O . LEU A 1 271 ? 1.449 56.75 -12.312 1 94.56 271 LEU A O 1
ATOM 2137 N N . ILE A 1 272 ? 1.798 57.719 -10.32 1 95.56 272 ILE A N 1
ATOM 2138 C CA . ILE A 1 272 ? 0.381 57.625 -9.984 1 95.56 272 ILE A CA 1
ATOM 2139 C C . ILE A 1 272 ? -0.381 58.781 -10.648 1 95.56 272 ILE A C 1
ATOM 2141 O O . ILE A 1 272 ? -0.167 59.938 -10.32 1 95.56 272 ILE A O 1
ATOM 2145 N N . LYS A 1 273 ? -1.159 58.438 -11.438 1 94.56 273 LYS A N 1
ATOM 2146 C CA . LYS A 1 273 ? -1.986 59.406 -12.148 1 94.56 273 LYS A CA 1
ATOM 2147 C C . LYS A 1 273 ? -3.1 59.938 -11.258 1 94.56 273 LYS A C 1
ATOM 2149 O O . LYS A 1 273 ? -3.383 61.156 -11.258 1 94.56 273 LYS A O 1
ATOM 2154 N N . VAL A 1 274 ? -3.756 59.062 -10.609 1 95.12 274 VAL A N 1
ATOM 2155 C CA . VAL A 1 274 ? -4.863 59.438 -9.742 1 95.12 274 VAL A CA 1
ATOM 2156 C C . VAL A 1 274 ? -5.105 58.344 -8.703 1 95.12 274 VAL A C 1
ATOM 2158 O O . VAL A 1 274 ? -4.848 57.156 -8.953 1 95.12 274 VAL A O 1
ATOM 2161 N N . GLU A 1 275 ? -5.488 58.75 -7.543 1 95.56 275 GLU A N 1
ATOM 2162 C CA . GLU A 1 275 ? -5.969 57.844 -6.492 1 95.56 275 GLU A CA 1
ATOM 2163 C C . GLU A 1 275 ? -7.492 57.844 -6.418 1 95.56 275 GLU A C 1
ATOM 2165 O O . GLU A 1 275 ? -8.109 58.906 -6.367 1 95.56 275 GLU A O 1
ATOM 2170 N N . LEU A 1 276 ? -8.07 56.719 -6.461 1 96.19 276 LEU A N 1
ATOM 2171 C CA . LEU A 1 276 ? -9.523 56.594 -6.504 1 96.19 276 LEU A CA 1
ATOM 2172 C C . LEU A 1 276 ? -10.07 56.25 -5.125 1 96.19 276 LEU A C 1
ATOM 2174 O O . LEU A 1 276 ? -9.516 55.375 -4.43 1 96.19 276 LEU A O 1
ATOM 2178 N N . CYS A 1 277 ? -11.07 56.844 -4.707 1 95.56 277 CYS A N 1
ATOM 2179 C CA . CYS A 1 277 ? -11.812 56.594 -3.477 1 95.56 277 CYS A CA 1
ATOM 2180 C C . CYS A 1 277 ? -13.312 56.688 -3.717 1 95.56 277 CYS A C 1
ATOM 2182 O O . CYS A 1 277 ? -13.758 56.906 -4.84 1 95.56 277 CYS A O 1
ATOM 2184 N N . ARG A 1 278 ? -14.039 56.375 -2.746 1 95.38 278 ARG A N 1
ATOM 2185 C CA . ARG A 1 278 ? -15.492 56.469 -2.867 1 95.38 278 ARG A CA 1
ATOM 2186 C C . ARG A 1 278 ? -15.984 57.844 -2.41 1 95.38 278 ARG A C 1
ATOM 2188 O O . ARG A 1 278 ? -15.188 58.688 -1.99 1 95.38 278 ARG A O 1
ATOM 2195 N N . ALA A 1 279 ? -17.297 58.031 -2.494 1 93.56 279 ALA A N 1
ATOM 2196 C CA . ALA A 1 279 ? -17.906 59.312 -2.135 1 93.56 279 ALA A CA 1
ATOM 2197 C C . ALA A 1 279 ? -17.578 59.688 -0.691 1 93.56 279 ALA A C 1
ATOM 2199 O O . ALA A 1 279 ? -17.656 58.844 0.207 1 93.56 279 ALA A O 1
ATOM 2200 N N . GLY A 1 280 ? -17.219 60.938 -0.45 1 92.75 280 GLY A N 1
ATOM 2201 C CA . GLY A 1 280 ? -16.875 61.406 0.882 1 92.75 280 GLY A CA 1
ATOM 2202 C C . GLY A 1 280 ? -15.477 61 1.313 1 92.75 280 GLY A C 1
ATOM 2203 O O . GLY A 1 280 ? -15.188 60.906 2.51 1 92.75 280 GLY A O 1
ATOM 2204 N N . HIS A 1 281 ? -14.672 60.562 0.365 1 91.88 281 HIS A N 1
ATOM 2205 C CA . HIS A 1 281 ? -13.281 60.156 0.568 1 91.88 281 HIS A CA 1
ATOM 2206 C C . HIS A 1 281 ? -13.188 58.875 1.392 1 91.88 281 HIS A C 1
ATOM 2208 O O . HIS A 1 281 ? -12.227 58.688 2.139 1 91.88 281 HIS A O 1
ATOM 2214 N N . LYS A 1 282 ? -14.258 58.156 1.286 1 95.12 282 LYS A N 1
ATOM 2215 C CA . LYS A 1 282 ? -14.195 56.844 1.876 1 95.12 282 LYS A CA 1
ATOM 2216 C C . LYS A 1 282 ? -13.359 55.906 1.017 1 95.12 282 LYS A C 1
ATOM 2218 O O . LYS A 1 282 ? -13.375 56 -0.212 1 95.12 282 LYS A O 1
ATOM 2223 N N . PRO A 1 283 ? -12.625 55.062 1.712 1 96.69 283 PRO A N 1
ATOM 2224 C CA . PRO A 1 283 ? -11.836 54.156 0.899 1 96.69 283 PRO A CA 1
ATOM 2225 C C . PRO A 1 283 ? -12.711 53.188 0.075 1 96.69 283 PRO A C 1
ATOM 2227 O O . PRO A 1 283 ? -13.859 52.938 0.431 1 96.69 283 PRO A O 1
ATOM 2230 N N . CYS A 1 284 ? -12.188 52.75 -1.016 1 97.69 284 CYS A N 1
ATOM 2231 C CA . CYS A 1 284 ? -12.898 51.781 -1.858 1 97.69 284 CYS A CA 1
ATOM 2232 C C . CYS A 1 284 ? -13.18 50.5 -1.102 1 97.69 284 CYS A C 1
ATOM 2234 O O . CYS A 1 284 ? -14.195 49.844 -1.348 1 97.69 284 CYS A O 1
ATOM 2236 N N . HIS A 1 285 ? -12.297 50 -0.259 1 97.31 285 HIS A N 1
ATOM 2237 C CA . HIS A 1 285 ? -12.43 48.875 0.66 1 97.31 285 HIS A CA 1
ATOM 2238 C C . HIS A 1 285 ? -11.961 49.25 2.064 1 97.31 285 HIS A C 1
ATOM 2240 O O . HIS A 1 285 ? -11.148 50.156 2.229 1 97.31 285 HIS A O 1
ATOM 2246 N N . SER A 1 286 ? -12.531 48.625 3.07 1 95.31 286 SER A N 1
ATOM 2247 C CA . SER A 1 286 ? -12.039 48.812 4.434 1 95.31 286 SER A CA 1
ATOM 2248 C C . SER A 1 286 ? -10.859 47.875 4.715 1 95.31 286 SER A C 1
ATOM 2250 O O . SER A 1 286 ? -11 46.875 5.398 1 95.31 286 SER A O 1
ATOM 2252 N N . GLY A 1 287 ? -9.719 48.25 4.281 1 93.69 287 GLY A N 1
ATOM 2253 C CA . GLY A 1 287 ? -8.516 47.438 4.359 1 93.69 287 GLY A CA 1
ATOM 2254 C C . GLY A 1 287 ? -7.867 47.188 3.006 1 93.69 287 GLY A C 1
ATOM 2255 O O . GLY A 1 287 ? -8.305 47.75 1.997 1 93.69 287 GLY A O 1
ATOM 2256 N N . PRO A 1 288 ? -6.938 46.344 2.953 1 96.06 288 PRO A N 1
ATOM 2257 C CA . PRO A 1 288 ? -6.164 46.125 1.724 1 96.06 288 PRO A CA 1
ATOM 2258 C C . PRO A 1 288 ? -6.973 45.438 0.635 1 96.06 288 PRO A C 1
ATOM 2260 O O . PRO A 1 288 ? -7.801 44.562 0.937 1 96.06 288 PRO A O 1
ATOM 2263 N N . ILE A 1 289 ? -6.688 45.75 -0.611 1 97.38 289 ILE A N 1
ATOM 2264 C CA . ILE A 1 289 ? -7.211 45.062 -1.781 1 97.38 289 ILE A CA 1
ATOM 2265 C C . ILE A 1 289 ? -6.234 43.969 -2.207 1 97.38 289 ILE A C 1
ATOM 2267 O O . ILE A 1 289 ? -5.086 44.25 -2.551 1 97.38 289 ILE A O 1
ATOM 2271 N N . THR A 1 290 ? -6.699 42.781 -2.201 1 96.94 290 THR A N 1
ATOM 2272 C CA . THR A 1 290 ? -5.797 41.625 -2.355 1 96.94 290 THR A CA 1
ATOM 2273 C C . THR A 1 290 ? -5.719 41.219 -3.818 1 96.94 290 THR A C 1
ATOM 2275 O O . THR A 1 290 ? -4.723 40.625 -4.242 1 96.94 290 THR A O 1
ATOM 2278 N N . GLN A 1 291 ? -6.742 41.469 -4.578 1 96.94 291 GLN A N 1
ATOM 2279 C CA . GLN A 1 291 ? -6.762 41.031 -5.969 1 96.94 291 GLN A CA 1
ATOM 2280 C C . GLN A 1 291 ? -7.617 41.969 -6.824 1 96.94 291 GLN A C 1
ATOM 2282 O O . GLN A 1 291 ? -8.617 42.5 -6.348 1 96.94 291 GLN A O 1
ATOM 2287 N N . LEU A 1 292 ? -7.172 42.188 -8.031 1 97.25 292 LEU A N 1
ATOM 2288 C CA . LEU A 1 292 ? -7.938 42.906 -9.062 1 97.25 292 LEU A CA 1
ATOM 2289 C C . LEU A 1 292 ? -8.031 42.031 -10.328 1 97.25 292 LEU A C 1
ATOM 2291 O O . LEU A 1 292 ? -7.047 41.438 -10.742 1 97.25 292 LEU A O 1
ATOM 2295 N N . VAL A 1 293 ? -9.211 41.969 -10.812 1 94.75 293 VAL A N 1
ATOM 2296 C CA . VAL A 1 293 ? -9.43 41.188 -12.016 1 94.75 293 VAL A CA 1
ATOM 2297 C C . VAL A 1 293 ? -10.188 42 -13.055 1 94.75 293 VAL A C 1
ATOM 2299 O O . VAL A 1 293 ? -11.188 42.656 -12.742 1 94.75 293 VAL A O 1
ATOM 2302 N N . LEU A 1 294 ? -9.625 42.031 -14.211 1 92.94 294 LEU A N 1
ATOM 2303 C CA . LEU A 1 294 ? -10.328 42.625 -15.344 1 92.94 294 LEU A CA 1
ATOM 2304 C C . LEU A 1 294 ? -10.945 41.531 -16.234 1 92.94 294 LEU A C 1
ATOM 2306 O O . LEU A 1 294 ? -10.219 40.75 -16.859 1 92.94 294 LEU A O 1
ATOM 2310 N N . ASP A 1 295 ? -12.203 41.406 -16.141 1 84.31 295 ASP A N 1
ATOM 2311 C CA . ASP A 1 295 ? -12.906 40.344 -16.891 1 84.31 295 ASP A CA 1
ATOM 2312 C C . ASP A 1 295 ? -14.117 40.938 -17.609 1 84.31 295 ASP A C 1
ATOM 2314 O O . ASP A 1 295 ? -14.969 41.594 -17 1 84.31 295 ASP A O 1
ATOM 2318 N N . GLU A 1 296 ? -14.242 40.75 -18.938 1 78.69 296 GLU A N 1
ATOM 2319 C CA . GLU A 1 296 ? -15.367 41.125 -19.781 1 78.69 296 GLU A CA 1
ATOM 2320 C C . GLU A 1 296 ? -15.703 42.594 -19.625 1 78.69 296 GLU A C 1
ATOM 2322 O O . GLU A 1 296 ? -16.859 42.969 -19.422 1 78.69 296 GLU A O 1
ATOM 2327 N N . GLY A 1 297 ? -14.727 43.406 -19.453 1 82.38 297 GLY A N 1
ATOM 2328 C CA . GLY A 1 297 ? -14.914 44.844 -19.438 1 82.38 297 GLY A CA 1
ATOM 2329 C C . GLY A 1 297 ? -15.242 45.406 -18.062 1 82.38 297 GLY A C 1
ATOM 2330 O O . GLY A 1 297 ? -15.594 46.562 -17.922 1 82.38 297 GLY A O 1
ATOM 2331 N N . GLU A 1 298 ? -15.258 44.625 -17.125 1 90.56 298 GLU A N 1
ATOM 2332 C CA . GLU A 1 298 ? -15.508 45.062 -15.758 1 90.56 298 GLU A CA 1
ATOM 2333 C C . GLU A 1 298 ? -14.289 44.844 -14.867 1 90.56 298 GLU A C 1
ATOM 2335 O O . GLU A 1 298 ? -13.578 43.844 -15.023 1 90.56 298 GLU A O 1
ATOM 2340 N N . LEU A 1 299 ? -14.055 45.781 -14.031 1 95.5 299 LEU A N 1
ATOM 2341 C CA . LEU A 1 299 ? -12.977 45.656 -13.055 1 95.5 299 LEU A CA 1
ATOM 2342 C C . LEU A 1 299 ? -13.516 45.188 -11.711 1 95.5 299 LEU A C 1
ATOM 2344 O O . LEU A 1 299 ? -14.375 45.844 -11.117 1 95.5 299 LEU A O 1
ATOM 2348 N N . THR A 1 300 ? -13.062 44.094 -11.266 1 96.56 300 THR A N 1
ATOM 2349 C CA . THR A 1 300 ? -13.5 43.5 -9.992 1 96.56 300 THR A CA 1
ATOM 2350 C C . THR A 1 300 ? -12.391 43.625 -8.953 1 96.56 300 THR A C 1
ATOM 2352 O O . THR A 1 300 ? -11.242 43.25 -9.219 1 96.56 300 THR A O 1
ATOM 2355 N N . THR A 1 301 ? -12.703 44.156 -7.785 1 97.62 301 THR A N 1
ATOM 2356 C CA . THR A 1 301 ? -11.742 44.25 -6.691 1 97.62 301 THR A CA 1
ATOM 2357 C C . THR A 1 301 ? -12.133 43.312 -5.555 1 97.62 301 THR A C 1
ATOM 2359 O O . THR A 1 301 ? -13.312 43.156 -5.234 1 97.62 301 THR A O 1
ATOM 2362 N N . VAL A 1 302 ? -11.188 42.625 -5.035 1 97.31 302 VAL A N 1
ATOM 2363 C CA . VAL A 1 302 ? -11.336 41.719 -3.92 1 97.31 302 VAL A CA 1
ATOM 2364 C C . VAL A 1 302 ? -10.633 42.25 -2.684 1 97.31 302 VAL A C 1
ATOM 2366 O O . VAL A 1 302 ? -9.438 42.531 -2.719 1 97.31 302 VAL A O 1
ATOM 2369 N N . GLY A 1 303 ? -11.406 42.406 -1.568 1 96.94 303 GLY A N 1
ATOM 2370 C CA . GLY A 1 303 ? -10.828 43.031 -0.39 1 96.94 303 GLY A CA 1
ATOM 2371 C C . GLY A 1 303 ? -10.773 42.125 0.811 1 96.94 303 GLY A C 1
ATOM 2372 O O . GLY A 1 303 ? -11.57 41.188 0.923 1 96.94 303 GLY A O 1
ATOM 2373 N N . GLN A 1 304 ? -9.852 42.438 1.696 1 96.25 304 GLN A N 1
ATOM 2374 C CA . GLN A 1 304 ? -9.742 41.719 2.955 1 96.25 304 GLN A CA 1
ATOM 2375 C C . GLN A 1 304 ? -10.938 42 3.857 1 96.25 304 GLN A C 1
ATOM 2377 O O . GLN A 1 304 ? -11.164 41.281 4.84 1 96.25 304 GLN A O 1
ATOM 2382 N N . ASP A 1 305 ? -11.727 43.031 3.549 1 96.06 305 ASP A N 1
ATOM 2383 C CA . ASP A 1 305 ? -12.914 43.344 4.328 1 96.06 305 ASP A CA 1
ATOM 2384 C C . ASP A 1 305 ? -14.062 42.406 4.012 1 96.06 305 ASP A C 1
ATOM 2386 O O . ASP A 1 305 ? -15.148 42.5 4.586 1 96.06 305 ASP A O 1
ATOM 2390 N N . GLY A 1 306 ? -13.859 41.5 3.082 1 96.81 306 GLY A N 1
ATOM 2391 C CA . GLY A 1 306 ? -14.852 40.469 2.781 1 96.81 306 GLY A CA 1
ATOM 2392 C C . GLY A 1 306 ? -15.781 40.875 1.646 1 96.81 306 GLY A C 1
ATOM 2393 O O . GLY A 1 306 ? -16.688 40.094 1.29 1 96.81 306 GLY A O 1
ATOM 2394 N N . PHE A 1 307 ? -15.461 42.031 1.031 1 97.12 307 PHE A N 1
ATOM 2395 C CA . PHE A 1 307 ? -16.312 42.5 -0.042 1 97.12 307 PHE A CA 1
ATOM 2396 C C . PHE A 1 307 ? -15.656 42.281 -1.399 1 97.12 307 PHE A C 1
ATOM 2398 O O . PHE A 1 307 ? -14.438 42.375 -1.521 1 97.12 307 PHE A O 1
ATOM 2405 N N . ILE A 1 308 ? -16.484 42 -2.357 1 97.69 308 ILE A N 1
ATOM 2406 C CA . ILE A 1 308 ? -16.141 42.031 -3.773 1 97.69 308 ILE A CA 1
ATOM 2407 C C . ILE A 1 308 ? -16.922 43.125 -4.473 1 97.69 308 ILE A C 1
ATOM 2409 O O . ILE A 1 308 ? -18.141 43.188 -4.363 1 97.69 308 ILE A O 1
ATOM 2413 N N . ARG A 1 309 ? -16.172 43.969 -5.18 1 97.56 309 ARG A N 1
ATOM 2414 C CA . ARG A 1 309 ? -16.844 45.125 -5.82 1 97.56 309 ARG A CA 1
ATOM 2415 C C . ARG A 1 309 ? -16.5 45.188 -7.305 1 97.56 309 ARG A C 1
ATOM 2417 O O . ARG A 1 309 ? -15.367 44.875 -7.703 1 97.56 309 ARG A O 1
ATOM 2424 N N . VAL A 1 310 ? -17.469 45.562 -8.062 1 96.69 310 VAL A N 1
ATOM 2425 C CA . VAL A 1 310 ? -17.312 45.688 -9.508 1 96.69 310 VAL A CA 1
ATOM 2426 C C . VAL A 1 310 ? -17.391 47.156 -9.93 1 96.69 310 VAL A C 1
ATOM 2428 O O . VAL A 1 310 ? -18.312 47.844 -9.531 1 96.69 310 VAL A O 1
ATOM 2431 N N . TRP A 1 311 ? -16.469 47.562 -10.727 1 96.31 311 TRP A N 1
ATOM 2432 C CA . TRP A 1 311 ? -16.359 48.969 -11.141 1 96.31 311 TRP A CA 1
ATOM 2433 C C . TRP A 1 311 ? -16.484 49.094 -12.648 1 96.31 311 TRP A C 1
ATOM 2435 O O . TRP A 1 311 ? -16.203 48.156 -13.391 1 96.31 311 TRP A O 1
ATOM 2445 N N . ASN A 1 312 ? -16.859 50.281 -12.992 1 92.62 312 ASN A N 1
ATOM 2446 C CA . ASN A 1 312 ? -16.891 50.562 -14.414 1 92.62 312 ASN A CA 1
ATOM 2447 C C . ASN A 1 312 ? -15.5 50.812 -14.984 1 92.62 312 ASN A C 1
ATOM 2449 O O . ASN A 1 312 ? -14.859 51.812 -14.664 1 92.62 312 ASN A O 1
ATOM 2453 N N . PHE A 1 313 ? -15.18 50.062 -15.883 1 93.5 313 PHE A N 1
ATOM 2454 C CA . PHE A 1 313 ? -13.828 50.094 -16.422 1 93.5 313 PHE A CA 1
ATOM 2455 C C . PHE A 1 313 ? -13.57 51.406 -17.172 1 93.5 313 PHE A C 1
ATOM 2457 O O . PHE A 1 313 ? -12.508 52 -17.031 1 93.5 313 PHE A O 1
ATOM 2464 N N . GLU A 1 314 ? -14.422 51.875 -17.906 1 92 314 GLU A N 1
ATOM 2465 C CA . GLU A 1 314 ? -14.25 53.062 -18.703 1 92 314 GLU A CA 1
ATOM 2466 C C . GLU A 1 314 ? -14.047 54.312 -17.812 1 92 314 GLU A C 1
ATOM 2468 O O . GLU A 1 314 ? -13.227 55.156 -18.109 1 92 314 GLU A O 1
ATOM 2473 N N . ALA A 1 315 ? -14.773 54.281 -16.828 1 90.81 315 ALA A N 1
ATOM 2474 C CA . ALA A 1 315 ? -14.664 55.375 -15.883 1 90.81 315 ALA A CA 1
ATOM 2475 C C . ALA A 1 315 ? -13.297 55.375 -15.203 1 90.81 315 ALA A C 1
ATOM 2477 O O . ALA A 1 315 ? -12.695 56.438 -15 1 90.81 315 ALA A O 1
ATOM 2478 N N . ILE A 1 316 ? -12.828 54.219 -14.938 1 93.25 316 ILE A N 1
ATOM 2479 C CA . ILE A 1 316 ? -11.555 54.094 -14.227 1 93.25 316 ILE A CA 1
ATOM 2480 C C . ILE A 1 316 ? -10.398 54.406 -15.172 1 93.25 316 ILE A C 1
ATOM 2482 O O . ILE A 1 316 ? -9.469 55.125 -14.805 1 93.25 316 ILE A O 1
ATOM 2486 N N . ASP A 1 317 ? -10.477 53.938 -16.281 1 92.44 317 ASP A N 1
ATOM 2487 C CA . ASP A 1 317 ? -9.414 54.125 -17.266 1 92.44 317 ASP A CA 1
ATOM 2488 C C . ASP A 1 317 ? -9.281 55.594 -17.625 1 92.44 317 ASP A C 1
ATOM 2490 O O . ASP A 1 317 ? -8.172 56.094 -17.891 1 92.44 317 ASP A O 1
ATOM 2494 N N . ALA A 1 318 ? -10.383 56.281 -17.641 1 91.56 318 ALA A N 1
ATOM 2495 C CA . ALA A 1 318 ? -10.398 57.688 -18.047 1 91.56 318 ALA A CA 1
ATOM 2496 C C . ALA A 1 318 ? -10.18 58.594 -16.844 1 91.56 318 ALA A C 1
ATOM 2498 O O . ALA A 1 318 ? -10.148 59.812 -17 1 91.56 318 ALA A O 1
ATOM 2499 N N . ALA A 1 319 ? -9.953 58.062 -15.797 1 90.75 319 ALA A N 1
ATOM 2500 C CA . ALA A 1 319 ? -9.891 58.875 -14.57 1 90.75 319 ALA A CA 1
ATOM 2501 C C . ALA A 1 319 ? -8.688 59.812 -14.578 1 90.75 319 ALA A C 1
ATOM 2503 O O . ALA A 1 319 ? -7.602 59.406 -15.023 1 90.75 319 ALA A O 1
ATOM 2504 N N . ASP A 1 320 ? -8.906 61.031 -14.203 1 88.12 320 ASP A N 1
ATOM 2505 C CA . ASP A 1 320 ? -7.875 62.062 -14.078 1 88.12 320 ASP A CA 1
ATOM 2506 C C . ASP A 1 320 ? -8.109 62.906 -12.836 1 88.12 320 ASP A C 1
ATOM 2508 O O . ASP A 1 320 ? -9.242 63.031 -12.359 1 88.12 320 ASP A O 1
ATOM 2512 N N . SER A 1 321 ? -6.988 63.469 -12.328 1 82.12 321 SER A N 1
ATOM 2513 C CA . SER A 1 321 ? -7.129 64.25 -11.125 1 82.12 321 SER A CA 1
ATOM 2514 C C . SER A 1 321 ? -7.867 65.562 -11.422 1 82.12 321 SER A C 1
ATOM 2516 O O . SER A 1 321 ? -7.59 66.25 -12.422 1 82.12 321 SER A O 1
ATOM 2518 N N . VAL A 1 322 ? -8.906 65.875 -10.703 1 70.38 322 VAL A N 1
ATOM 2519 C CA . VAL A 1 322 ? -9.711 67.062 -10.898 1 70.38 322 VAL A CA 1
ATOM 2520 C C . VAL A 1 322 ? -9.078 68.25 -10.148 1 70.38 322 VAL A C 1
ATOM 2522 O O . VAL A 1 322 ? -9.156 69.375 -10.602 1 70.38 322 VAL A O 1
ATOM 2525 N N . ASP A 1 323 ? -8.547 68.062 -8.984 1 76.75 323 ASP A N 1
ATOM 2526 C CA . ASP A 1 323 ? -7.969 69.125 -8.172 1 76.75 323 ASP A CA 1
ATOM 2527 C C . ASP A 1 323 ? -6.578 68.75 -7.664 1 76.75 323 ASP A C 1
ATOM 2529 O O . ASP A 1 323 ? -6.027 67.688 -8.07 1 76.75 323 ASP A O 1
ATOM 2533 N N . ASP A 1 324 ? -6.008 69.562 -6.887 1 78.94 324 ASP A N 1
ATOM 2534 C CA . ASP A 1 324 ? -4.633 69.438 -6.41 1 78.94 324 ASP A CA 1
ATOM 2535 C C . ASP A 1 324 ? -4.508 68.312 -5.379 1 78.94 324 ASP A C 1
ATOM 2537 O O . ASP A 1 324 ? -3.402 67.938 -4.98 1 78.94 324 ASP A O 1
ATOM 2541 N N . THR A 1 325 ? -5.621 67.688 -5.074 1 80.75 325 THR A N 1
ATOM 2542 C CA . THR A 1 325 ? -5.582 66.625 -4.066 1 80.75 325 THR A CA 1
ATOM 2543 C C . THR A 1 325 ? -5.109 65.312 -4.676 1 80.75 325 THR A C 1
ATOM 2545 O O . THR A 1 325 ? -4.609 64.438 -3.965 1 80.75 325 THR A O 1
ATOM 2548 N N . GLY A 1 326 ? -5.289 65.188 -5.945 1 88.44 326 GLY A N 1
ATOM 2549 C CA . GLY A 1 326 ? -4.914 63.969 -6.617 1 88.44 326 GLY A CA 1
ATOM 2550 C C . GLY A 1 326 ? -5.922 62.844 -6.418 1 88.44 326 GLY A C 1
ATOM 2551 O O . GLY A 1 326 ? -5.688 61.719 -6.836 1 88.44 326 GLY A O 1
ATOM 2552 N N . LEU A 1 327 ? -7.145 63.031 -5.805 1 91.31 327 LEU A N 1
ATOM 2553 C CA . LEU A 1 327 ? -8.172 62.062 -5.512 1 91.31 327 LEU A CA 1
ATOM 2554 C C . LEU A 1 327 ? -9.344 62.188 -6.484 1 91.31 327 LEU A C 1
ATOM 2556 O O . LEU A 1 327 ? -9.656 63.281 -6.945 1 91.31 327 LEU A O 1
ATOM 2560 N N . LEU A 1 328 ? -9.859 61.062 -6.855 1 94.06 328 LEU A N 1
ATOM 2561 C CA . LEU A 1 328 ? -11.078 61 -7.648 1 94.06 328 LEU A CA 1
ATOM 2562 C C . LEU A 1 328 ? -12.102 60.062 -7.012 1 94.06 328 LEU A C 1
ATOM 2564 O O . LEU A 1 328 ? -11.766 58.938 -6.652 1 94.06 328 LEU A O 1
ATOM 2568 N N . GLU A 1 329 ? -13.289 60.531 -6.816 1 93.75 329 GLU A N 1
ATOM 2569 C CA . GLU A 1 329 ? -14.336 59.719 -6.199 1 93.75 329 GLU A CA 1
ATOM 2570 C C . GLU A 1 329 ? -15.109 58.938 -7.25 1 93.75 329 GLU A C 1
ATOM 2572 O O . GLU A 1 329 ? -15.57 59.5 -8.25 1 93.75 329 GLU A O 1
ATOM 2577 N N . VAL A 1 330 ? -15.141 57.625 -7.008 1 94.5 330 VAL A N 1
ATOM 2578 C CA . VAL A 1 330 ? -15.883 56.719 -7.879 1 94.5 330 VAL A CA 1
ATOM 2579 C C . VAL A 1 330 ? -16.688 55.719 -7.035 1 94.5 330 VAL A C 1
ATOM 2581 O O . VAL A 1 330 ? -16.203 55.25 -5.996 1 94.5 330 VAL A O 1
ATOM 2584 N N . GLU A 1 331 ? -17.953 55.406 -7.539 1 95.62 331 GLU A N 1
ATOM 2585 C CA . GLU A 1 331 ? -18.766 54.406 -6.84 1 95.62 331 GLU A CA 1
ATOM 2586 C C . GLU A 1 331 ? -18.812 53.094 -7.613 1 95.62 331 GLU A C 1
ATOM 2588 O O . GLU A 1 331 ? -18.875 53.094 -8.844 1 95.62 331 GLU A O 1
ATOM 2593 N N . PRO A 1 332 ? -18.781 51.938 -6.898 1 96.44 332 PRO A N 1
ATOM 2594 C CA . PRO A 1 332 ? -18.875 50.656 -7.594 1 96.44 332 PRO A CA 1
ATOM 2595 C C . PRO A 1 332 ? -20.25 50.406 -8.203 1 96.44 332 PRO A C 1
ATOM 2597 O O . PRO A 1 332 ? -21.25 50.906 -7.68 1 96.44 332 PRO A O 1
ATOM 2600 N N . MET A 1 333 ? -20.234 49.656 -9.203 1 95.31 333 MET A N 1
ATOM 2601 C CA . MET A 1 333 ? -21.484 49.312 -9.867 1 95.31 333 MET A CA 1
ATOM 2602 C C . MET A 1 333 ? -22.234 48.25 -9.078 1 95.31 333 MET A C 1
ATOM 2604 O O . MET A 1 333 ? -23.469 48.281 -8.992 1 95.31 333 MET A O 1
ATOM 2608 N N . ASN A 1 334 ? -21.562 47.25 -8.625 1 94.75 334 ASN A N 1
ATOM 2609 C CA . ASN A 1 334 ? -22.109 46.156 -7.836 1 94.75 334 ASN A CA 1
ATOM 2610 C C . ASN A 1 334 ? -21.172 45.781 -6.691 1 94.75 334 ASN A C 1
ATOM 2612 O O . ASN A 1 334 ? -19.969 46.062 -6.734 1 94.75 334 ASN A O 1
ATOM 2616 N N . GLU A 1 335 ? -21.688 45.219 -5.656 1 94.88 335 GLU A N 1
ATOM 2617 C CA . GLU A 1 335 ? -20.875 44.719 -4.543 1 94.88 335 GLU A CA 1
ATOM 2618 C C . GLU A 1 335 ? -21.469 43.469 -3.947 1 94.88 335 GLU A C 1
ATOM 2620 O O . GLU A 1 335 ? -22.672 43.219 -4.016 1 94.88 335 GLU A O 1
ATOM 2625 N N . LEU A 1 336 ? -20.625 42.594 -3.469 1 96.12 336 LEU A N 1
ATOM 2626 C CA . LEU A 1 336 ? -21.016 41.375 -2.805 1 96.12 336 LEU A CA 1
ATOM 2627 C C . LEU A 1 336 ? -20.25 41.188 -1.491 1 96.12 336 LEU A C 1
ATOM 2629 O O . LEU A 1 336 ? -19.016 41.188 -1.477 1 96.12 336 LEU A O 1
ATOM 2633 N N . GLN A 1 337 ? -21.016 41.156 -0.433 1 95.94 337 GLN A N 1
ATOM 2634 C CA . GLN A 1 337 ? -20.422 40.719 0.831 1 95.94 337 GLN A CA 1
ATOM 2635 C C . GLN A 1 337 ? -20.453 39.188 0.963 1 95.94 337 GLN A C 1
ATOM 2637 O O . GLN A 1 337 ? -21.531 38.594 1.099 1 95.94 337 GLN A O 1
ATOM 2642 N N . VAL A 1 338 ? -19.375 38.594 0.922 1 96.12 338 VAL A N 1
ATOM 2643 C CA . VAL A 1 338 ? -19.312 37.125 0.885 1 96.12 338 VAL A CA 1
ATOM 2644 C C . VAL A 1 338 ? -19.828 36.562 2.201 1 96.12 338 VAL A C 1
ATOM 2646 O O . VAL A 1 338 ? -20.547 35.531 2.207 1 96.12 338 VAL A O 1
ATOM 2649 N N . GLY A 1 339 ? -19.516 37.094 3.391 1 92.12 339 GLY A N 1
ATOM 2650 C CA . GLY A 1 339 ? -19.969 36.656 4.703 1 92.12 339 GLY A CA 1
ATOM 2651 C C . GLY A 1 339 ? -19.516 37.594 5.824 1 92.12 339 GLY A C 1
ATOM 2652 O O . GLY A 1 339 ? -18.75 38.531 5.598 1 92.12 339 GLY A O 1
ATOM 2653 N N . LYS A 1 340 ? -20.062 37.062 6.996 1 88.31 340 LYS A N 1
ATOM 2654 C CA . LYS A 1 340 ? -19.625 37.781 8.188 1 88.31 340 LYS A CA 1
ATOM 2655 C C . LYS A 1 340 ? -18.219 37.344 8.594 1 88.31 340 LYS A C 1
ATOM 2657 O O . LYS A 1 340 ? -17.891 36.156 8.594 1 88.31 340 LYS A O 1
ATOM 2662 N N . ASN A 1 341 ? -17.312 38.281 8.859 1 90.12 341 ASN A N 1
ATOM 2663 C CA . ASN A 1 341 ? -15.953 38 9.336 1 90.12 341 ASN A CA 1
ATOM 2664 C C . ASN A 1 341 ? -15.117 37.312 8.273 1 90.12 341 ASN A C 1
ATOM 2666 O O . ASN A 1 341 ? -14.375 36.375 8.586 1 90.12 341 ASN A O 1
ATOM 2670 N N . VAL A 1 342 ? -15.461 37.5 7.008 1 95.94 342 VAL A N 1
ATOM 2671 C CA . VAL A 1 342 ? -14.695 36.938 5.898 1 95.94 342 VAL A CA 1
ATOM 2672 C C . VAL A 1 342 ? -13.555 37.875 5.52 1 95.94 342 VAL A C 1
ATOM 2674 O O . VAL A 1 342 ? -13.727 39.094 5.543 1 95.94 342 VAL A O 1
ATOM 2677 N N . SER A 1 343 ? -12.43 37.375 5.34 1 97.12 343 SER A N 1
ATOM 2678 C CA . SER A 1 343 ? -11.266 38.094 4.828 1 97.12 343 SER A CA 1
ATOM 2679 C C . SER A 1 343 ? -10.719 37.438 3.568 1 97.12 343 SER A C 1
ATOM 2681 O O . SER A 1 343 ? -10.055 36.406 3.645 1 97.12 343 SER A O 1
ATOM 2683 N N . LEU A 1 344 ? -10.844 38.062 2.438 1 97.5 344 LEU A N 1
ATOM 2684 C CA . LEU A 1 344 ? -10.531 37.406 1.17 1 97.5 344 LEU A CA 1
ATOM 2685 C C . LEU A 1 344 ? -9.078 37.656 0.777 1 97.5 344 LEU A C 1
ATOM 2687 O O . LEU A 1 344 ? -8.594 38.781 0.857 1 97.5 344 LEU A O 1
ATOM 2691 N N . ASN A 1 345 ? -8.438 36.594 0.35 1 95.94 345 ASN A N 1
ATOM 2692 C CA . ASN A 1 345 ? -7.055 36.688 -0.095 1 95.94 345 ASN A CA 1
ATOM 2693 C C . ASN A 1 345 ? -6.934 36.5 -1.605 1 95.94 345 ASN A C 1
ATOM 2695 O O . ASN A 1 345 ? -6.102 37.156 -2.25 1 95.94 345 ASN A O 1
ATOM 2699 N N . PHE A 1 346 ? -7.699 35.625 -2.084 1 96.44 346 PHE A N 1
ATOM 2700 C CA . PHE A 1 346 ? -7.531 35.281 -3.49 1 96.44 346 PHE A CA 1
ATOM 2701 C C . PHE A 1 346 ? -8.758 34.562 -4.02 1 96.44 346 PHE A C 1
ATOM 2703 O O . PHE A 1 346 ? -9.453 33.875 -3.262 1 96.44 346 PHE A O 1
ATOM 2710 N N . MET A 1 347 ? -9 34.719 -5.25 1 96.31 347 MET A N 1
ATOM 2711 C CA . MET A 1 347 ? -10.078 34 -5.906 1 96.31 347 MET A CA 1
ATOM 2712 C C . MET A 1 347 ? -9.586 33.344 -7.191 1 96.31 347 MET A C 1
ATOM 2714 O O . MET A 1 347 ? -8.688 33.875 -7.855 1 96.31 347 MET A O 1
ATOM 2718 N N . SER A 1 348 ? -10.109 32.188 -7.477 1 95.06 348 SER A N 1
ATOM 2719 C CA . SER A 1 348 ? -9.82 31.438 -8.703 1 95.06 348 SER A CA 1
ATOM 2720 C C . SER A 1 348 ? -11.094 31.172 -9.5 1 95.06 348 SER A C 1
ATOM 2722 O O . SER A 1 348 ? -12.133 30.844 -8.922 1 95.06 348 SER A O 1
ATOM 2724 N N . LYS A 1 349 ? -11.008 31.328 -10.812 1 93.06 349 LYS A N 1
ATOM 2725 C CA . LYS A 1 349 ? -12.172 31.219 -11.68 1 93.06 349 LYS A CA 1
ATOM 2726 C C . LYS A 1 349 ? -12.086 29.984 -12.562 1 93.06 349 LYS A C 1
ATOM 2728 O O . LYS A 1 349 ? -11.008 29.609 -13.016 1 93.06 349 LYS A O 1
ATOM 2733 N N . VAL A 1 350 ? -13.227 29.297 -12.711 1 90.75 350 VAL A N 1
ATOM 2734 C CA . VAL A 1 350 ? -13.352 28.203 -13.688 1 90.75 350 VAL A CA 1
ATOM 2735 C C . VAL A 1 350 ? -14.727 28.266 -14.352 1 90.75 350 VAL A C 1
ATOM 2737 O O . VAL A 1 350 ? -15.633 28.953 -13.867 1 90.75 350 VAL A O 1
ATOM 2740 N N . HIS A 1 351 ? -14.82 27.656 -15.477 1 88.31 351 HIS A N 1
ATOM 2741 C CA . HIS A 1 351 ? -16.094 27.594 -16.172 1 88.31 351 HIS A CA 1
ATOM 2742 C C . HIS A 1 351 ? -16.75 26.219 -16.031 1 88.31 351 HIS A C 1
ATOM 2744 O O . HIS A 1 351 ? -16.078 25.203 -16.219 1 88.31 351 HIS A O 1
ATOM 2750 N N . ASP A 1 352 ? -17.875 26.188 -15.484 1 82.31 352 ASP A N 1
ATOM 2751 C CA . ASP A 1 352 ? -18.672 24.969 -15.398 1 82.31 352 ASP A CA 1
ATOM 2752 C C . ASP A 1 352 ? -19.859 25.031 -16.359 1 82.31 352 ASP A C 1
ATOM 2754 O O . ASP A 1 352 ? -20.797 25.812 -16.156 1 82.31 352 ASP A O 1
ATOM 2758 N N . ASN A 1 353 ? -19.922 24.281 -17.406 1 78.12 353 ASN A N 1
ATOM 2759 C CA . ASN A 1 353 ? -20.938 24.281 -18.453 1 78.12 353 ASN A CA 1
ATOM 2760 C C . ASN A 1 353 ? -21.172 25.688 -19 1 78.12 353 ASN A C 1
ATOM 2762 O O . ASN A 1 353 ? -22.312 26.141 -19.094 1 78.12 353 ASN A O 1
ATOM 2766 N N . GLY A 1 354 ? -20.125 26.438 -19.125 1 78.56 354 GLY A N 1
ATOM 2767 C CA . GLY A 1 354 ? -20.188 27.766 -19.734 1 78.56 354 GLY A CA 1
ATOM 2768 C C . GLY A 1 354 ? -20.391 28.875 -18.734 1 78.56 354 GLY A C 1
ATOM 2769 O O . GLY A 1 354 ? -20.172 30.047 -19.062 1 78.56 354 GLY A O 1
ATOM 2770 N N . GLN A 1 355 ? -20.797 28.547 -17.625 1 83.88 355 GLN A N 1
ATOM 2771 C CA . GLN A 1 355 ? -21.016 29.578 -16.625 1 83.88 355 GLN A CA 1
ATOM 2772 C C . GLN A 1 355 ? -19.781 29.734 -15.734 1 83.88 355 GLN A C 1
ATOM 2774 O O . GLN A 1 355 ? -19.172 28.734 -15.328 1 83.88 355 GLN A O 1
ATOM 2779 N N . PRO A 1 356 ? -19.422 30.969 -15.469 1 89.06 356 PRO A N 1
ATOM 2780 C CA . PRO A 1 356 ? -18.25 31.172 -14.617 1 89.06 356 PRO A CA 1
ATOM 2781 C C . PRO A 1 356 ? -18.531 30.922 -13.141 1 89.06 356 PRO A C 1
ATOM 2783 O O . PRO A 1 356 ? -19.562 31.359 -12.625 1 89.06 356 PRO A O 1
ATOM 2786 N N . ILE A 1 357 ? -17.719 30.172 -12.508 1 92.31 357 ILE A N 1
ATOM 2787 C CA . ILE A 1 357 ? -17.766 29.922 -11.07 1 92.31 357 ILE A CA 1
ATOM 2788 C C . ILE A 1 357 ? -16.469 30.375 -10.43 1 92.31 357 ILE A C 1
ATOM 2790 O O . ILE A 1 357 ? -15.383 30.156 -10.984 1 92.31 357 ILE A O 1
ATOM 2794 N N . TRP A 1 358 ? -16.656 31.109 -9.289 1 95.44 358 TRP A N 1
ATOM 2795 C CA . TRP A 1 358 ? -15.477 31.594 -8.578 1 95.44 358 TRP A CA 1
ATOM 2796 C C . TRP A 1 358 ? -15.305 30.875 -7.246 1 95.44 358 TRP A C 1
ATOM 2798 O O . TRP A 1 358 ? -16.297 30.609 -6.551 1 95.44 358 TRP A O 1
ATOM 2808 N N . TYR A 1 359 ? -14.148 30.5 -6.961 1 97.25 359 TYR A N 1
ATOM 2809 C CA . TYR A 1 359 ? -13.773 30 -5.641 1 97.25 359 TYR A CA 1
ATOM 2810 C C . TYR A 1 359 ? -12.891 31 -4.91 1 97.25 359 TYR A C 1
ATOM 2812 O O . TYR A 1 359 ? -11.992 31.609 -5.512 1 97.25 359 TYR A O 1
ATOM 2820 N N . ALA A 1 360 ? -13.156 31.219 -3.67 1 98.06 360 ALA A N 1
ATOM 2821 C CA . ALA A 1 360 ? -12.469 32.281 -2.938 1 98.06 360 ALA A CA 1
ATOM 2822 C C . ALA A 1 360 ? -11.758 31.703 -1.708 1 98.06 360 ALA A C 1
ATOM 2824 O O . ALA A 1 360 ? -12.32 30.891 -0.976 1 98.06 360 ALA A O 1
ATOM 2825 N N . GLN A 1 361 ? -10.57 32.156 -1.538 1 98.06 361 GLN A N 1
ATOM 2826 C CA . GLN A 1 361 ? -9.766 31.875 -0.357 1 98.06 361 GLN A CA 1
ATOM 2827 C C . GLN A 1 361 ? -10.047 32.875 0.76 1 98.06 361 GLN A C 1
ATOM 2829 O O . GLN A 1 361 ? -9.852 34.062 0.586 1 98.06 361 GLN A O 1
ATOM 2834 N N . ASP A 1 362 ? -10.547 32.312 1.833 1 98.06 362 ASP A N 1
ATOM 2835 C CA . ASP A 1 362 ? -10.836 33.125 3.016 1 98.06 362 ASP A CA 1
ATOM 2836 C C . ASP A 1 362 ? -9.734 32.969 4.066 1 98.06 362 ASP A C 1
ATOM 2838 O O . ASP A 1 362 ? -9.539 31.891 4.605 1 98.06 362 ASP A O 1
ATOM 2842 N N . ALA A 1 363 ? -9.055 34.031 4.41 1 97.12 363 ALA A N 1
ATOM 2843 C CA . ALA A 1 363 ? -7.965 34 5.379 1 97.12 363 ALA A CA 1
ATOM 2844 C C . ALA A 1 363 ? -8.469 33.594 6.762 1 97.12 363 ALA A C 1
ATOM 2846 O O . ALA A 1 363 ? -7.68 33.25 7.645 1 97.12 363 ALA A O 1
ATOM 2847 N N . ASN A 1 364 ? -9.719 33.656 6.938 1 96.5 364 ASN A N 1
ATOM 2848 C CA . ASN A 1 364 ? -10.297 33.25 8.219 1 96.5 364 ASN A CA 1
ATOM 2849 C C . ASN A 1 364 ? -10.719 31.797 8.219 1 96.5 364 ASN A C 1
ATOM 2851 O O . ASN A 1 364 ? -11.523 31.375 9.062 1 96.5 364 ASN A O 1
ATOM 2855 N N . GLY A 1 365 ? -10.281 31.094 7.348 1 96.06 365 GLY A N 1
ATOM 2856 C CA . GLY A 1 365 ? -10.336 29.641 7.434 1 96.06 365 GLY A CA 1
ATOM 2857 C C . GLY A 1 365 ? -11.5 29.031 6.668 1 96.06 365 GLY A C 1
ATOM 2858 O O . GLY A 1 365 ? -12.195 28.156 7.176 1 96.06 365 GLY A O 1
ATOM 2859 N N . ALA A 1 366 ? -11.688 29.5 5.414 1 97.12 366 ALA A N 1
ATOM 2860 C CA . ALA A 1 366 ? -12.766 28.891 4.633 1 97.12 366 ALA A CA 1
ATOM 2861 C C . ALA A 1 366 ? -12.484 29 3.139 1 97.12 366 ALA A C 1
ATOM 2863 O O . ALA A 1 366 ? -11.648 29.797 2.711 1 97.12 366 ALA A O 1
ATOM 2864 N N . ILE A 1 367 ? -13.094 28.156 2.414 1 97.31 367 ILE A N 1
ATOM 2865 C CA . ILE A 1 367 ? -13.164 28.219 0.958 1 97.31 367 ILE A CA 1
ATOM 2866 C C . ILE A 1 367 ? -14.609 28.453 0.527 1 97.31 367 ILE A C 1
ATOM 2868 O O . ILE A 1 367 ? -15.516 27.719 0.942 1 97.31 367 ILE A O 1
ATOM 2872 N N . TRP A 1 368 ? -14.812 29.469 -0.316 1 97.62 368 TRP A N 1
ATOM 2873 C CA . TRP A 1 368 ? -16.172 29.844 -0.722 1 97.62 368 TRP A CA 1
ATOM 2874 C C . TRP A 1 368 ? -16.375 29.609 -2.215 1 97.62 368 TRP A C 1
ATOM 2876 O O . TRP A 1 368 ? -15.43 29.734 -3.004 1 97.62 368 TRP A O 1
ATOM 2886 N N . LYS A 1 369 ? -17.5 29.188 -2.555 1 96.19 369 LYS A N 1
ATOM 2887 C CA . LYS A 1 369 ? -17.984 29.172 -3.936 1 96.19 369 LYS A CA 1
ATOM 2888 C C . LYS A 1 369 ? -18.891 30.359 -4.223 1 96.19 369 LYS A C 1
ATOM 2890 O O . LYS A 1 369 ? -19.875 30.578 -3.514 1 96.19 369 LYS A O 1
ATOM 2895 N N . LEU A 1 370 ? -18.562 31.141 -5.285 1 96 370 LEU A N 1
ATOM 2896 C CA . LEU A 1 370 ? -19.25 32.406 -5.527 1 96 370 LEU A CA 1
ATOM 2897 C C . LEU A 1 370 ? -19.766 32.469 -6.957 1 96 370 LEU A C 1
ATOM 2899 O O . LEU A 1 370 ? -19.156 31.953 -7.879 1 96 370 LEU A O 1
ATOM 2903 N N . ASP A 1 371 ? -20.875 33.125 -7.074 1 93.12 371 ASP A N 1
ATOM 2904 C CA . ASP A 1 371 ? -21.453 33.531 -8.352 1 93.12 371 ASP A CA 1
ATOM 2905 C C . ASP A 1 371 ? -21.391 35.031 -8.516 1 93.12 371 ASP A C 1
ATOM 2907 O O . ASP A 1 371 ? -22.125 35.781 -7.844 1 93.12 371 ASP A O 1
ATOM 2911 N N . LEU A 1 372 ? -20.594 35.531 -9.422 1 92.44 372 LEU A N 1
ATOM 2912 C CA . LEU A 1 372 ? -20.375 36.969 -9.555 1 92.44 372 LEU A CA 1
ATOM 2913 C C . LEU A 1 372 ? -21.047 37.5 -10.828 1 92.44 372 LEU A C 1
ATOM 2915 O O . LEU A 1 372 ? -20.562 38.469 -11.43 1 92.44 372 LEU A O 1
ATOM 2919 N N . THR A 1 373 ? -22.078 36.938 -11.289 1 87.69 373 THR A N 1
ATOM 2920 C CA . THR A 1 373 ? -22.812 37.406 -12.461 1 87.69 373 THR A CA 1
ATOM 2921 C C . THR A 1 373 ? -23.688 38.594 -12.109 1 87.69 373 THR A C 1
ATOM 2923 O O . THR A 1 373 ? -24.016 39.406 -12.977 1 87.69 373 THR A O 1
ATOM 2926 N N . PHE A 1 374 ? -24.078 38.781 -10.852 1 88.38 374 PHE A N 1
ATOM 2927 C CA . PHE A 1 374 ? -24.891 39.875 -10.32 1 88.38 374 PHE A CA 1
ATOM 2928 C C . PHE A 1 374 ? -26.188 40 -11.117 1 88.38 374 PHE A C 1
ATOM 2930 O O . PHE A 1 374 ? -26.609 41.125 -11.453 1 88.38 374 PHE A O 1
ATOM 2937 N N . SER A 1 375 ? -26.656 38.844 -11.477 1 83.81 375 SER A N 1
ATOM 2938 C CA . SER A 1 375 ? -27.953 38.812 -12.148 1 83.81 375 SER A CA 1
ATOM 2939 C C . SER A 1 375 ? -29.062 38.406 -11.172 1 83.81 375 SER A C 1
ATOM 2941 O O . SER A 1 375 ? -28.797 38.188 -9.992 1 83.81 375 SER A O 1
ATOM 2943 N N . ASN A 1 376 ? -30.312 38.375 -11.672 1 78.75 376 ASN A N 1
ATOM 2944 C CA . ASN A 1 376 ? -31.453 38 -10.852 1 78.75 376 ASN A CA 1
ATOM 2945 C C . ASN A 1 376 ? -31.359 36.531 -10.43 1 78.75 376 ASN A C 1
ATOM 2947 O O . ASN A 1 376 ? -32.031 36.125 -9.469 1 78.75 376 ASN A O 1
ATOM 2951 N N . MET A 1 377 ? -30.469 35.75 -11.023 1 80.12 377 MET A N 1
ATOM 2952 C CA . MET A 1 377 ? -30.344 34.344 -10.734 1 80.12 377 MET A CA 1
ATOM 2953 C C . MET A 1 377 ? -29.062 34.062 -9.961 1 80.12 377 MET A C 1
ATOM 2955 O O . MET A 1 377 ? -28.672 32.906 -9.773 1 80.12 377 MET A O 1
ATOM 2959 N N . THR A 1 378 ? -28.469 35.156 -9.539 1 84.06 378 THR A N 1
ATOM 2960 C CA . THR A 1 378 ? -27.203 35 -8.836 1 84.06 378 THR A CA 1
ATOM 2961 C C . THR A 1 378 ? -27.391 34.188 -7.551 1 84.06 378 THR A C 1
ATOM 2963 O O . THR A 1 378 ? -28.312 34.469 -6.777 1 84.06 378 THR A O 1
ATOM 2966 N N . ARG A 1 379 ? -26.656 33.219 -7.383 1 84.56 379 ARG A N 1
ATOM 2967 C CA . ARG A 1 379 ? -26.719 32.375 -6.195 1 84.56 379 ARG A CA 1
ATOM 2968 C C . ARG A 1 379 ? -25.938 33 -5.039 1 84.56 379 ARG A C 1
ATOM 2970 O O . ARG A 1 379 ? -24.938 33.688 -5.258 1 84.56 379 ARG A O 1
ATOM 2977 N N . ASP A 1 380 ? -26.453 32.75 -3.799 1 92.69 380 ASP A N 1
ATOM 2978 C CA . ASP A 1 380 ? -25.75 33.219 -2.607 1 92.69 380 ASP A CA 1
ATOM 2979 C C . ASP A 1 380 ? -24.406 32.5 -2.453 1 92.69 380 ASP A C 1
ATOM 2981 O O . ASP A 1 380 ? -24.234 31.375 -2.916 1 92.69 380 ASP A O 1
ATOM 2985 N N . PRO A 1 381 ? -23.453 33.281 -1.811 1 95.44 381 PRO A N 1
ATOM 2986 C CA . PRO A 1 381 ? -22.172 32.625 -1.538 1 95.44 381 PRO A CA 1
ATOM 2987 C C . PRO A 1 381 ? -22.328 31.328 -0.75 1 95.44 381 PRO A C 1
ATOM 2989 O O . PRO A 1 381 ? -23.125 31.266 0.187 1 95.44 381 PRO A O 1
ATOM 2992 N N . GLU A 1 382 ? -21.625 30.359 -1.137 1 96 382 GLU A N 1
ATOM 2993 C CA . GLU A 1 382 ? -21.656 29.062 -0.478 1 96 382 GLU A CA 1
ATOM 2994 C C . GLU A 1 382 ? -20.312 28.75 0.171 1 96 382 GLU A C 1
ATOM 2996 O O . GLU A 1 382 ? -19.281 28.703 -0.505 1 96 382 GLU A O 1
ATOM 3001 N N . CYS A 1 383 ? -20.359 28.547 1.487 1 95.81 383 CYS A N 1
ATOM 3002 C CA . CYS A 1 383 ? -19.156 28.109 2.174 1 95.81 383 CYS A CA 1
ATOM 3003 C C . CYS A 1 383 ? -18.922 26.609 1.968 1 95.81 383 CYS A C 1
ATOM 3005 O O . CYS A 1 383 ? -19.672 25.781 2.496 1 95.81 383 CYS A O 1
ATOM 3007 N N . LEU A 1 384 ? -17.906 26.234 1.27 1 95.06 384 LEU A N 1
ATOM 3008 C CA . LEU A 1 384 ? -17.672 24.828 0.925 1 95.06 384 LEU A CA 1
ATOM 3009 C C . LEU A 1 384 ? -16.953 24.109 2.061 1 95.06 384 LEU A C 1
ATOM 3011 O O . LEU A 1 384 ? -17.328 22.984 2.41 1 95.06 384 LEU A O 1
ATOM 3015 N N . TYR A 1 385 ? -15.953 24.719 2.586 1 95.44 385 TYR A N 1
ATOM 3016 C CA . TYR A 1 385 ? -15.133 24.109 3.621 1 95.44 385 TYR A CA 1
ATOM 3017 C C . TYR A 1 385 ? -14.742 25.125 4.684 1 95.44 385 TYR A C 1
ATOM 3019 O O . TYR A 1 385 ? -14.609 26.312 4.391 1 95.44 385 TYR A O 1
ATOM 3027 N N . THR A 1 386 ? -14.555 24.641 5.879 1 96.12 386 THR A N 1
ATOM 3028 C CA . THR A 1 386 ? -14.055 25.453 6.98 1 96.12 386 THR A CA 1
ATOM 3029 C C . THR A 1 386 ? -12.852 24.797 7.637 1 96.12 386 THR A C 1
ATOM 3031 O O . THR A 1 386 ? -12.781 23.562 7.738 1 96.12 386 THR A O 1
ATOM 3034 N N . PHE A 1 387 ? -11.914 25.625 8.039 1 97.38 387 PHE A N 1
ATOM 3035 C CA . PHE A 1 387 ? -10.672 25.203 8.68 1 97.38 387 PHE A CA 1
ATOM 3036 C C . PHE A 1 387 ? -10.297 26.141 9.812 1 97.38 387 PHE A C 1
ATOM 3038 O O . PHE A 1 387 ? -10.906 27.203 9.977 1 97.38 387 PHE A O 1
ATOM 3045 N N . HIS A 1 388 ? -9.32 25.641 10.617 1 97.19 388 HIS A N 1
ATOM 3046 C CA . HIS A 1 388 ? -8.688 26.594 11.516 1 97.19 388 HIS A CA 1
ATOM 3047 C C . HIS A 1 388 ? -7.969 27.688 10.734 1 97.19 388 HIS A C 1
ATOM 3049 O O . HIS A 1 388 ? -7.414 27.438 9.664 1 97.19 388 HIS A O 1
ATOM 3055 N N . SER A 1 389 ? -8.047 28.859 11.25 1 96.31 389 SER A N 1
ATOM 3056 C CA . SER A 1 389 ? -7.312 29.969 10.648 1 96.31 389 SER A CA 1
ATOM 3057 C C . SER A 1 389 ? -5.977 30.188 11.352 1 96.31 389 SER A C 1
ATOM 3059 O O . SER A 1 389 ? -5.938 30.625 12.5 1 96.31 389 SER A O 1
ATOM 3061 N N . GLY A 1 390 ? -4.969 29.859 10.633 1 93.94 390 GLY A N 1
ATOM 3062 C CA . GLY A 1 390 ? -3.645 30.094 11.188 1 93.94 390 GLY A CA 1
ATOM 3063 C C . GLY A 1 390 ? -3.129 28.922 12.008 1 93.94 390 GLY A C 1
ATOM 3064 O O . GLY A 1 390 ? -3.488 27.766 11.75 1 93.94 390 GLY A O 1
ATOM 3065 N N . ARG A 1 391 ? -2.303 29.25 12.938 1 95.62 391 ARG A N 1
ATOM 3066 C CA . ARG A 1 391 ? -1.559 28.281 13.734 1 95.62 391 ARG A CA 1
ATOM 3067 C C . ARG A 1 391 ? -2.498 27.453 14.602 1 95.62 391 ARG A C 1
ATOM 3069 O O . ARG A 1 391 ? -3.4 27.984 15.242 1 95.62 391 ARG A O 1
ATOM 3076 N N . ILE A 1 392 ? -2.291 26.109 14.586 1 97.69 392 ILE A N 1
ATOM 3077 C CA . ILE A 1 392 ? -2.988 25.219 15.508 1 97.69 392 ILE A CA 1
ATOM 3078 C C . ILE A 1 392 ? -2.264 25.203 16.844 1 97.69 392 ILE A C 1
ATOM 3080 O O . ILE A 1 392 ? -1.053 24.984 16.906 1 97.69 392 ILE A O 1
ATOM 3084 N N . GLU A 1 393 ? -3.02 25.422 17.891 1 97.62 393 GLU A N 1
ATOM 3085 C CA . GLU A 1 393 ? -2.395 25.562 19.203 1 97.62 393 GLU A CA 1
ATOM 3086 C C . GLU A 1 393 ? -2.275 24.219 19.906 1 97.62 393 GLU A C 1
ATOM 3088 O O . GLU A 1 393 ? -1.319 23.969 20.641 1 97.62 393 GLU A O 1
ATOM 3093 N N . ALA A 1 394 ? -3.256 23.406 19.703 1 97.94 394 ALA A N 1
ATOM 3094 C CA . ALA A 1 394 ? -3.229 22.156 20.453 1 97.94 394 ALA A CA 1
ATOM 3095 C C . ALA A 1 394 ? -4.113 21.109 19.781 1 97.94 394 ALA A C 1
ATOM 3097 O O . ALA A 1 394 ? -5.086 21.438 19.109 1 97.94 394 ALA A O 1
ATOM 3098 N N . VAL A 1 395 ? -3.736 19.859 19.969 1 97.94 395 VAL A N 1
ATOM 3099 C CA . VAL A 1 395 ? -4.492 18.719 19.484 1 97.94 395 VAL A CA 1
ATOM 3100 C C . VAL A 1 395 ? -4.516 17.625 20.547 1 97.94 395 VAL A C 1
ATOM 3102 O O . VAL A 1 395 ? -3.561 17.484 21.328 1 97.94 395 VAL A O 1
ATOM 3105 N N . SER A 1 396 ? -5.574 16.938 20.719 1 98.12 396 SER A N 1
ATOM 3106 C CA . SER A 1 396 ? -5.715 15.789 21.594 1 98.12 396 SER A CA 1
ATOM 3107 C C . SER A 1 396 ? -6.629 14.734 20.984 1 98.12 396 SER A C 1
ATOM 3109 O O . SER A 1 396 ? -7.508 15.055 20.188 1 98.12 396 SER A O 1
ATOM 3111 N N . VAL A 1 397 ? -6.352 13.508 21.312 1 97.38 397 VAL A N 1
ATOM 3112 C CA . VAL A 1 397 ? -7.113 12.398 20.75 1 97.38 397 VAL A CA 1
ATOM 3113 C C . VAL A 1 397 ? -7.918 11.719 21.859 1 97.38 397 VAL A C 1
ATOM 3115 O O . VAL A 1 397 ? -7.477 11.664 23 1 97.38 397 VAL A O 1
ATOM 3118 N N . SER A 1 398 ? -9.078 11.219 21.469 1 97.06 398 SER A N 1
ATOM 3119 C CA . SER A 1 398 ? -9.906 10.477 22.406 1 97.06 398 SER A CA 1
ATOM 3120 C C . SER A 1 398 ? -9.195 9.211 22.891 1 97.06 398 SER A C 1
ATOM 3122 O O . SER A 1 398 ? -8.539 8.523 22.109 1 97.06 398 SER A O 1
ATOM 3124 N N . PRO A 1 399 ? -9.289 8.977 24.156 1 94.88 399 PRO A N 1
ATOM 3125 C CA . PRO A 1 399 ? -8.648 7.766 24.672 1 94.88 399 PRO A CA 1
ATOM 3126 C C . PRO A 1 399 ? -9.445 6.5 24.375 1 94.88 399 PRO A C 1
ATOM 3128 O O . PRO A 1 399 ? -8.992 5.395 24.688 1 94.88 399 PRO A O 1
ATOM 3131 N N . VAL A 1 400 ? -10.594 6.637 23.703 1 92.06 400 VAL A N 1
ATOM 3132 C CA . VAL A 1 400 ? -11.445 5.453 23.609 1 92.06 400 VAL A CA 1
ATOM 3133 C C . VAL A 1 400 ? -11.852 5.223 22.156 1 92.06 400 VAL A C 1
ATOM 3135 O O . VAL A 1 400 ? -12.281 4.129 21.797 1 92.06 400 VAL A O 1
ATOM 3138 N N . THR A 1 401 ? -11.742 6.254 21.328 1 92.5 401 THR A N 1
ATOM 3139 C CA . THR A 1 401 ? -12.211 6.133 19.953 1 92.5 401 THR A CA 1
ATOM 3140 C C . THR A 1 401 ? -11.367 6.988 19.016 1 92.5 401 THR A C 1
ATOM 3142 O O . THR A 1 401 ? -10.398 7.613 19.438 1 92.5 401 THR A O 1
ATOM 3145 N N . TYR A 1 402 ? -11.734 6.988 17.75 1 94 402 TYR A N 1
ATOM 3146 C CA . TYR A 1 402 ? -10.938 7.648 16.719 1 94 402 TYR A CA 1
ATOM 3147 C C . TYR A 1 402 ? -11.422 9.078 16.484 1 94 402 TYR A C 1
ATOM 3149 O O . TYR A 1 402 ? -11.719 9.461 15.359 1 94 402 TYR A O 1
ATOM 3157 N N . LEU A 1 403 ? -11.469 9.828 17.531 1 96.81 403 LEU A N 1
ATOM 3158 C CA . LEU A 1 403 ? -11.797 11.25 17.5 1 96.81 403 LEU A CA 1
ATOM 3159 C C . LEU A 1 403 ? -10.602 12.094 17.922 1 96.81 403 LEU A C 1
ATOM 3161 O O . LEU A 1 403 ? -9.805 11.672 18.766 1 96.81 403 LEU A O 1
ATOM 3165 N N . MET A 1 404 ? -10.492 13.195 17.328 1 97.94 404 MET A N 1
ATOM 3166 C CA . MET A 1 404 ? -9.5 14.164 17.781 1 97.94 404 MET A CA 1
ATOM 3167 C C . MET A 1 404 ? -10.133 15.539 17.969 1 97.94 404 MET A C 1
ATOM 3169 O O . MET A 1 404 ? -11.117 15.867 17.297 1 97.94 404 MET A O 1
ATOM 3173 N N . ALA A 1 405 ? -9.633 16.266 18.859 1 98.5 405 ALA A N 1
ATOM 3174 C CA . ALA A 1 405 ? -10.023 17.656 19.094 1 98.5 405 ALA A CA 1
ATOM 3175 C C . ALA A 1 405 ? -8.852 18.609 18.891 1 98.5 405 ALA A C 1
ATOM 3177 O O . ALA A 1 405 ? -7.707 18.281 19.219 1 98.5 405 ALA A O 1
ATOM 3178 N N . THR A 1 406 ? -9.133 19.703 18.266 1 98.5 406 THR A N 1
ATOM 3179 C CA . THR A 1 406 ? -8.117 20.719 18.047 1 98.5 406 THR A CA 1
ATOM 3180 C C . THR A 1 406 ? -8.625 22.109 18.422 1 98.5 406 THR A C 1
ATOM 3182 O O . THR A 1 406 ? -9.836 22.328 18.484 1 98.5 406 THR A O 1
ATOM 3185 N N . THR A 1 407 ? -7.719 22.984 18.75 1 98.38 407 THR A N 1
ATOM 3186 C CA . THR A 1 407 ? -8.07 24.375 19 1 98.38 407 THR A CA 1
ATOM 3187 C C . THR A 1 407 ? -6.996 25.312 18.438 1 98.38 407 THR A C 1
ATOM 3189 O O . THR A 1 407 ? -5.922 24.859 18.031 1 98.38 407 THR A O 1
ATOM 3192 N N . ALA A 1 408 ? -7.379 26.562 18.297 1 97.75 408 ALA A N 1
ATOM 3193 C CA . ALA A 1 408 ? -6.504 27.578 17.734 1 97.75 408 ALA A CA 1
ATOM 3194 C C . ALA A 1 408 ? -6.879 28.969 18.25 1 97.75 408 ALA A C 1
ATOM 3196 O O . ALA A 1 408 ? -7.758 29.109 19.109 1 97.75 408 ALA A O 1
ATOM 3197 N N . LEU A 1 409 ? -6.145 29.922 17.766 1 96.44 409 LEU A N 1
ATOM 3198 C CA . LEU A 1 409 ? -6.402 31.297 18.188 1 96.44 409 LEU A CA 1
ATOM 3199 C C . LEU A 1 409 ? -7.609 31.875 17.453 1 96.44 409 LEU A C 1
ATOM 3201 O O . LEU A 1 409 ? -8.047 33 17.766 1 96.44 409 LEU A O 1
ATOM 3205 N N . ASP A 1 410 ? -8.156 31.094 16.562 1 95.69 410 ASP A N 1
ATOM 3206 C CA . ASP A 1 410 ? -9.344 31.531 15.844 1 95.69 410 ASP A CA 1
ATOM 3207 C C . ASP A 1 410 ? -10.602 31.375 16.703 1 95.69 410 ASP A C 1
ATOM 3209 O O . ASP A 1 410 ? -11.719 31.469 16.203 1 95.69 410 ASP A O 1
ATOM 3213 N N . ARG A 1 411 ? -10.445 30.938 17.922 1 96.44 411 ARG A N 1
ATOM 3214 C CA . ARG A 1 411 ? -11.484 30.953 18.953 1 96.44 411 ARG A CA 1
ATOM 3215 C C . ARG A 1 411 ? -12.414 29.75 18.797 1 96.44 411 ARG A C 1
ATOM 3217 O O . ARG A 1 411 ? -13.57 29.797 19.219 1 96.44 411 ARG A O 1
ATOM 3224 N N . SER A 1 412 ? -11.898 28.75 18.203 1 96.75 412 SER A N 1
ATOM 3225 C CA . SER A 1 412 ? -12.781 27.609 18 1 96.75 412 SER A CA 1
ATOM 3226 C C . SER A 1 412 ? -12.148 26.328 18.547 1 96.75 412 SER A C 1
ATOM 3228 O O . SER A 1 412 ? -10.93 26.25 18.688 1 96.75 412 SER A O 1
ATOM 3230 N N . VAL A 1 413 ? -12.977 25.391 18.938 1 98 413 VAL A N 1
ATOM 3231 C CA . VAL A 1 413 ? -12.633 24 19.203 1 98 413 VAL A CA 1
ATOM 3232 C C . VAL A 1 413 ? -13.359 23.094 18.219 1 98 413 VAL A C 1
ATOM 3234 O O . VAL A 1 413 ? -14.578 23.188 18.047 1 98 413 VAL A O 1
ATOM 3237 N N . ARG A 1 414 ? -12.57 22.297 17.594 1 97.88 414 ARG A N 1
ATOM 3238 C CA . ARG A 1 414 ? -13.156 21.453 16.547 1 97.88 414 ARG A CA 1
ATOM 3239 C C . ARG A 1 414 ? -12.93 19.984 16.828 1 97.88 414 ARG A C 1
ATOM 3241 O O . ARG A 1 414 ? -11.875 19.594 17.344 1 97.88 414 ARG A O 1
ATOM 3248 N N . ILE A 1 415 ? -13.914 19.172 16.453 1 97.81 415 ILE A N 1
ATOM 3249 C CA . ILE A 1 415 ? -13.852 17.719 16.641 1 97.81 415 ILE A CA 1
ATOM 3250 C C . ILE A 1 415 ? -13.828 17.031 15.281 1 97.81 415 ILE A C 1
ATOM 3252 O O . ILE A 1 415 ? -14.641 17.328 14.414 1 97.81 415 ILE A O 1
ATOM 3256 N N . TYR A 1 416 ? -12.883 16.078 15.109 1 97.38 416 TYR A N 1
ATOM 3257 C CA . TYR A 1 416 ? -12.75 15.359 13.844 1 97.38 416 TYR A CA 1
ATOM 3258 C C . TYR A 1 416 ? -12.875 13.852 14.047 1 97.38 416 TYR A C 1
ATOM 3260 O O . TYR A 1 416 ? -12.438 13.32 15.07 1 97.38 416 TYR A O 1
ATOM 3268 N N . ASP A 1 417 ? -13.484 13.203 13.117 1 95.56 417 ASP A N 1
ATOM 3269 C CA . ASP A 1 417 ? -13.383 11.766 12.883 1 95.56 417 ASP A CA 1
ATOM 3270 C C . ASP A 1 417 ? -12.289 11.445 11.867 1 95.56 417 ASP A C 1
ATOM 3272 O O . ASP A 1 417 ? -12.469 11.664 10.664 1 95.56 417 ASP A O 1
ATOM 3276 N N . PHE A 1 418 ? -11.156 10.906 12.312 1 94.5 418 PHE A N 1
ATOM 3277 C CA . PHE A 1 418 ? -10.031 10.797 11.391 1 94.5 418 PHE A CA 1
ATOM 3278 C C . PHE A 1 418 ? -10.016 9.43 10.711 1 94.5 418 PHE A C 1
ATOM 3280 O O . PHE A 1 418 ? -9.062 9.094 10 1 94.5 418 PHE A O 1
ATOM 3287 N N . ILE A 1 419 ? -11.016 8.609 10.914 1 87.88 419 ILE A N 1
ATOM 3288 C CA . ILE A 1 419 ? -11.219 7.391 10.133 1 87.88 419 ILE A CA 1
ATOM 3289 C C . ILE A 1 419 ? -12.07 7.695 8.906 1 87.88 419 ILE A C 1
ATOM 3291 O O . ILE A 1 419 ? -11.695 7.352 7.785 1 87.88 419 ILE A O 1
ATOM 3295 N N . SER A 1 420 ? -13.109 8.414 9.148 1 87.19 420 SER A N 1
ATOM 3296 C CA . SER A 1 420 ? -13.945 8.836 8.023 1 87.19 420 SER A CA 1
ATOM 3297 C C . SER A 1 420 ? -13.438 10.133 7.41 1 87.19 420 SER A C 1
ATOM 3299 O O . SER A 1 420 ? -13.961 10.594 6.398 1 87.19 420 SER A O 1
ATOM 3301 N N . ASN A 1 421 ? -12.453 10.719 8.008 1 91.81 421 ASN A N 1
ATOM 3302 C CA . ASN A 1 421 ? -11.789 11.922 7.523 1 91.81 421 ASN A CA 1
ATOM 3303 C C . ASN A 1 421 ? -12.766 13.086 7.371 1 91.81 421 ASN A C 1
ATOM 3305 O O . ASN A 1 421 ? -12.828 13.711 6.312 1 91.81 421 ASN A O 1
ATOM 3309 N N . ARG A 1 422 ? -13.477 13.352 8.523 1 91.69 422 ARG A N 1
ATOM 3310 C CA . ARG A 1 422 ? -14.461 14.43 8.469 1 91.69 422 ARG A CA 1
ATOM 3311 C C . ARG A 1 422 ? -14.461 15.227 9.766 1 91.69 422 ARG A C 1
ATOM 3313 O O . ARG A 1 422 ? -14.195 14.68 10.844 1 91.69 422 ARG A O 1
ATOM 3320 N N . GLN A 1 423 ? -14.75 16.469 9.633 1 94.25 423 GLN A N 1
ATOM 3321 C CA . GLN A 1 423 ? -15.047 17.297 10.805 1 94.25 423 GLN A CA 1
ATOM 3322 C C . GLN A 1 423 ? -16.469 17.062 11.297 1 94.25 423 GLN A C 1
ATOM 3324 O O . GLN A 1 423 ? -17.422 17.078 10.516 1 94.25 423 GLN A O 1
ATOM 3329 N N . LEU A 1 424 ? -16.625 16.859 12.57 1 94.12 424 LEU A N 1
ATOM 3330 C CA . LEU A 1 424 ? -17.922 16.469 13.109 1 94.12 424 LEU A CA 1
ATOM 3331 C C . LEU A 1 424 ? -18.672 17.688 13.664 1 94.12 424 LEU A C 1
ATOM 3333 O O . LEU A 1 424 ? -19.875 17.828 13.469 1 94.12 424 LEU A O 1
ATOM 3337 N N . SER A 1 425 ? -17.984 18.453 14.43 1 94.38 425 SER A N 1
ATOM 3338 C CA . SER A 1 425 ? -18.609 19.594 15.094 1 94.38 425 SER A CA 1
ATOM 3339 C C . SER A 1 425 ? -17.578 20.641 15.492 1 94.38 425 SER A C 1
ATOM 3341 O O . SER A 1 425 ? -16.375 20.391 15.422 1 94.38 425 SER A O 1
ATOM 3343 N N . GLU A 1 426 ? -18.047 21.875 15.797 1 95.44 426 GLU A N 1
ATOM 3344 C CA . GLU A 1 426 ? -17.188 22.953 16.266 1 95.44 426 GLU A CA 1
ATOM 3345 C C . GLU A 1 426 ? -17.938 23.875 17.234 1 95.44 426 GLU A C 1
ATOM 3347 O O . GLU A 1 426 ? -19.156 23.984 17.172 1 95.44 426 GLU A O 1
ATOM 3352 N N . ILE A 1 427 ? -17.234 24.375 18.125 1 96.25 427 ILE A N 1
ATOM 3353 C CA . ILE A 1 427 ? -17.766 25.375 19.047 1 96.25 427 ILE A CA 1
ATOM 3354 C C . ILE A 1 427 ? -16.875 26.625 19.031 1 96.25 427 ILE A C 1
ATOM 3356 O O . ILE A 1 427 ? -15.648 26.516 18.953 1 96.25 427 ILE A O 1
ATOM 3360 N N . GLN A 1 428 ? -17.531 27.828 19.016 1 95.5 428 GLN A N 1
ATOM 3361 C CA . GLN A 1 428 ? -16.812 29.094 18.969 1 95.5 428 GLN A CA 1
ATOM 3362 C C . GLN A 1 428 ? -16.859 29.797 20.328 1 95.5 428 GLN A C 1
ATOM 3364 O O . GLN A 1 428 ? -17.891 29.797 21 1 95.5 428 GLN A O 1
ATOM 3369 N N . PHE A 1 429 ? -15.773 30.328 20.703 1 96.69 429 PHE A N 1
ATOM 3370 C CA . PHE A 1 429 ? -15.664 31.125 21.938 1 96.69 429 PHE A CA 1
ATOM 3371 C C . PHE A 1 429 ? -15.203 32.531 21.609 1 96.69 429 PHE A C 1
ATOM 3373 O O . PHE A 1 429 ? -15.031 32.906 20.453 1 96.69 429 PHE A O 1
ATOM 3380 N N . LYS A 1 430 ? -15.109 33.344 22.641 1 95.56 430 LYS A N 1
ATOM 3381 C CA . LYS A 1 430 ? -14.758 34.75 22.438 1 95.56 430 LYS A CA 1
ATOM 3382 C C . LYS A 1 430 ? -13.242 34.938 22.438 1 95.56 430 LYS A C 1
ATOM 3384 O O . LYS A 1 430 ? -12.734 35.938 21.922 1 95.56 430 LYS A O 1
ATOM 3389 N N . GLN A 1 431 ? -12.602 33.938 23.016 1 95.94 431 GLN A N 1
ATOM 3390 C CA . GLN A 1 431 ? -11.148 34 23.078 1 95.94 431 GLN A CA 1
ATOM 3391 C C . GLN A 1 431 ? -10.516 32.781 22.406 1 95.94 431 GLN A C 1
ATOM 3393 O O . GLN A 1 431 ? -11.172 31.75 22.234 1 95.94 431 GLN A O 1
ATOM 3398 N N . GLY A 1 432 ? -9.25 33.062 22.047 1 96.94 432 GLY A N 1
ATOM 3399 C CA . GLY A 1 432 ? -8.539 31.984 21.375 1 96.94 432 GLY A CA 1
ATOM 3400 C C . GLY A 1 432 ? -8.141 30.859 22.312 1 96.94 432 GLY A C 1
ATOM 3401 O O . GLY A 1 432 ? -7.777 31.109 23.469 1 96.94 432 GLY A O 1
ATOM 3402 N N . GLY A 1 433 ? -8.297 29.609 21.812 1 98 433 GLY A N 1
ATOM 3403 C CA . GLY A 1 433 ? -7.832 28.469 22.562 1 98 433 GLY A CA 1
ATOM 3404 C C . GLY A 1 433 ? -6.324 28.281 22.516 1 98 433 GLY A C 1
ATOM 3405 O O . GLY A 1 433 ? -5.707 28.531 21.469 1 98 433 GLY A O 1
ATOM 3406 N N . THR A 1 434 ? -5.719 27.844 23.672 1 98.19 434 THR A N 1
ATOM 3407 C CA . THR A 1 434 ? -4.262 27.797 23.75 1 98.19 434 THR A CA 1
ATOM 3408 C C . THR A 1 434 ? -3.787 26.438 24.234 1 98.19 434 THR A C 1
ATOM 3410 O O . THR A 1 434 ? -2.615 26.094 24.078 1 98.19 434 THR A O 1
ATOM 3413 N N . ALA A 1 435 ? -4.645 25.688 24.812 1 98.31 435 ALA A N 1
ATOM 3414 C CA . ALA A 1 435 ? -4.312 24.344 25.297 1 98.31 435 ALA A CA 1
ATOM 3415 C C . ALA A 1 435 ? -5.527 23.422 25.25 1 98.31 435 ALA A C 1
ATOM 3417 O O . ALA A 1 435 ? -6.668 23.891 25.266 1 98.31 435 ALA A O 1
ATOM 3418 N N . LEU A 1 436 ? -5.246 22.203 25.141 1 98.12 436 LEU A N 1
ATOM 3419 C CA . LEU A 1 436 ? -6.336 21.25 25 1 98.12 436 LEU A CA 1
ATOM 3420 C C . LEU A 1 436 ? -5.91 19.859 25.484 1 98.12 436 LEU A C 1
ATOM 3422 O O . LEU A 1 436 ? -4.789 19.422 25.219 1 98.12 436 LEU A O 1
ATOM 3426 N N . MET A 1 437 ? -6.805 19.203 26.266 1 97.94 437 MET A N 1
ATOM 3427 C CA . MET A 1 437 ? -6.516 17.859 26.719 1 97.94 437 MET A CA 1
ATOM 3428 C C . MET A 1 437 ? -7.801 17.047 26.859 1 97.94 437 MET A C 1
ATOM 3430 O O . MET A 1 437 ? -8.727 17.453 27.562 1 97.94 437 MET A O 1
ATOM 3434 N N . TRP A 1 438 ? -7.848 15.945 26.141 1 97.81 438 TRP A N 1
ATOM 3435 C CA . TRP A 1 438 ? -8.938 14.992 26.344 1 97.81 438 TRP A CA 1
ATOM 3436 C C . TRP A 1 438 ? -8.828 14.32 27.703 1 97.81 438 TRP A C 1
ATOM 3438 O O . TRP A 1 438 ? -7.746 13.891 28.109 1 97.81 438 TRP A O 1
ATOM 3448 N N . ALA A 1 439 ? -9.922 14.281 28.484 1 97.44 439 ALA A N 1
ATOM 3449 C CA . ALA A 1 439 ? -9.898 13.625 29.781 1 97.44 439 ALA A CA 1
ATOM 3450 C C . ALA A 1 439 ? -9.617 12.133 29.641 1 97.44 439 ALA A C 1
ATOM 3452 O O . ALA A 1 439 ? -10.148 11.477 28.734 1 97.44 439 ALA A O 1
ATOM 3453 N N . PRO A 1 440 ? -8.797 11.617 30.531 1 95.56 440 PRO A N 1
ATOM 3454 C CA . PRO A 1 440 ? -8.516 10.18 30.453 1 95.56 440 PRO A CA 1
ATOM 3455 C C . PRO A 1 440 ? -9.727 9.32 30.797 1 95.56 440 PRO A C 1
ATOM 3457 O O . PRO A 1 440 ? -10.711 9.82 31.359 1 95.56 440 PRO A O 1
ATOM 3460 N N . ARG A 1 441 ? -9.641 8.078 30.469 1 93.5 441 ARG A N 1
ATOM 3461 C CA . ARG A 1 441 ? -10.75 7.141 30.641 1 93.5 441 ARG A CA 1
ATOM 3462 C C . ARG A 1 441 ? -11.156 7.031 32.094 1 93.5 441 ARG A C 1
ATOM 3464 O O . ARG A 1 441 ? -12.336 6.848 32.406 1 93.5 441 ARG A O 1
ATOM 3471 N N . VAL A 1 442 ? -10.203 7.141 33 1 93.31 442 VAL A N 1
ATOM 3472 C CA . VAL A 1 442 ? -10.469 7.012 34.438 1 93.31 442 VAL A CA 1
ATOM 3473 C C . VAL A 1 442 ? -11.352 8.156 34.906 1 93.31 442 VAL A C 1
ATOM 3475 O O . VAL A 1 442 ? -12.133 8 35.844 1 93.31 442 VAL A O 1
ATOM 3478 N N . VAL A 1 443 ? -11.273 9.281 34.312 1 94.38 443 VAL A N 1
ATOM 3479 C CA . VAL A 1 443 ? -12.062 10.461 34.656 1 94.38 443 VAL A CA 1
ATOM 3480 C C . VAL A 1 443 ? -13.438 10.375 33.969 1 94.38 443 VAL A C 1
ATOM 3482 O O . VAL A 1 443 ? -14.453 10.695 34.594 1 94.38 443 VAL A O 1
ATOM 3485 N N . ASN A 1 444 ? -13.422 9.961 32.781 1 93.5 444 ASN A N 1
ATOM 3486 C CA . ASN A 1 444 ? -14.648 9.852 32 1 93.5 444 ASN A CA 1
ATOM 3487 C C . ASN A 1 444 ? -14.609 8.648 31.078 1 93.5 444 ASN A C 1
ATOM 3489 O O . ASN A 1 444 ? -14.219 8.758 29.906 1 93.5 444 ASN A O 1
ATOM 3493 N N . PRO A 1 445 ? -15.102 7.582 31.484 1 90.75 445 PRO A N 1
ATOM 3494 C CA . PRO A 1 445 ? -15.016 6.328 30.734 1 90.75 445 PRO A CA 1
ATOM 3495 C C . PRO A 1 445 ? -15.688 6.406 29.375 1 90.75 445 PRO A C 1
ATOM 3497 O O . PRO A 1 445 ? -15.289 5.699 28.438 1 90.75 445 PRO A O 1
ATOM 3500 N N . LYS A 1 446 ? -16.641 7.289 29.219 1 89.5 446 LYS A N 1
ATOM 3501 C CA . LYS A 1 446 ? -17.344 7.395 27.938 1 89.5 446 LYS A CA 1
ATOM 3502 C C . LYS A 1 446 ? -16.516 8.18 26.922 1 89.5 446 LYS A C 1
ATOM 3504 O O . LYS A 1 446 ? -16.766 8.094 25.719 1 89.5 446 LYS A O 1
ATOM 3509 N N . GLY A 1 447 ? -15.57 8.883 27.469 1 92.88 447 GLY A N 1
ATOM 3510 C CA . GLY A 1 447 ? -14.672 9.617 26.594 1 92.88 447 GLY A CA 1
ATOM 3511 C C . GLY A 1 447 ? -15.289 10.883 26.031 1 92.88 447 GLY A C 1
ATOM 3512 O O . GLY A 1 447 ? -15.016 11.25 24.875 1 92.88 447 GLY A O 1
ATOM 3513 N N . GLY A 1 448 ? -16.109 11.539 26.75 1 93.94 448 GLY A N 1
ATOM 3514 C CA . GLY A 1 448 ? -16.812 12.695 26.203 1 93.94 448 GLY A CA 1
ATOM 3515 C C . GLY A 1 448 ? -16.328 14.008 26.797 1 93.94 448 GLY A C 1
ATOM 3516 O O . GLY A 1 448 ? -16.812 15.078 26.391 1 93.94 448 GLY A O 1
ATOM 3517 N N . LEU A 1 449 ? -15.391 14.023 27.672 1 96.56 449 LEU A N 1
ATOM 3518 C CA . LEU A 1 449 ? -14.984 15.242 28.359 1 96.56 449 LEU A CA 1
ATOM 3519 C C . LEU A 1 449 ? -13.641 15.734 27.844 1 96.56 449 LEU A C 1
ATOM 3521 O O . LEU A 1 449 ? -12.703 14.945 27.688 1 96.56 449 LEU A O 1
ATOM 3525 N N . ILE A 1 450 ? -13.57 17.109 27.594 1 98.12 450 ILE A N 1
ATOM 3526 C CA . ILE A 1 450 ? -12.344 17.734 27.125 1 98.12 450 ILE A CA 1
ATOM 3527 C C . ILE A 1 450 ? -12.102 19.016 27.922 1 98.12 450 ILE A C 1
ATOM 3529 O O . ILE A 1 450 ? -13.008 19.828 28.109 1 98.12 450 ILE A O 1
ATOM 3533 N N . ALA A 1 451 ? -10.898 19.172 28.391 1 98.62 451 ALA A N 1
ATOM 3534 C CA . ALA A 1 451 ? -10.484 20.422 29.016 1 98.62 451 ALA A CA 1
ATOM 3535 C C . ALA A 1 451 ? -9.766 21.328 28.016 1 98.62 451 ALA A C 1
ATOM 3537 O O . ALA A 1 451 ? -8.852 20.891 27.312 1 98.62 451 ALA A O 1
ATOM 3538 N N . VAL A 1 452 ? -10.164 22.578 27.969 1 98.69 452 VAL A N 1
ATOM 3539 C CA . VAL A 1 452 ? -9.578 23.531 27.016 1 98.69 452 VAL A CA 1
ATOM 3540 C C . VAL A 1 452 ? -9.125 24.781 27.75 1 98.69 452 VAL A C 1
ATOM 3542 O O . VAL A 1 452 ? -9.875 25.359 28.531 1 98.69 452 VAL A O 1
ATOM 3545 N N . GLY A 1 453 ? -7.883 25.203 27.5 1 98.75 453 GLY A N 1
ATOM 3546 C CA . GLY A 1 453 ? -7.363 26.469 28.016 1 98.75 453 GLY A CA 1
ATOM 3547 C C . GLY A 1 453 ? -7.391 27.578 26.984 1 98.75 453 GLY A C 1
ATOM 3548 O O . GLY A 1 453 ? -7.246 27.328 25.797 1 98.75 453 GLY A O 1
ATOM 3549 N N . PHE A 1 454 ? -7.473 28.812 27.5 1 98.38 454 PHE A N 1
ATOM 3550 C CA . PHE A 1 454 ? -7.648 29.938 26.578 1 98.38 454 PHE A CA 1
ATOM 3551 C C . PHE A 1 454 ? -6.656 31.047 26.891 1 98.38 454 PHE A C 1
ATOM 3553 O O . PHE A 1 454 ? -5.953 31 27.906 1 98.38 454 PHE A O 1
ATOM 3560 N N . GLU A 1 455 ? -6.66 32.062 26.094 1 97 455 GLU A N 1
ATOM 3561 C CA . GLU A 1 455 ? -5.711 33.188 26.141 1 97 455 GLU A CA 1
ATOM 3562 C C . GLU A 1 455 ? -5.961 34.062 27.359 1 97 455 GLU A C 1
ATOM 3564 O O . GLU A 1 455 ? -5.043 34.719 27.859 1 97 455 GLU A O 1
ATOM 3569 N N . ASP A 1 456 ? -7.172 34.031 27.859 1 96.25 456 ASP A N 1
ATOM 3570 C CA . ASP A 1 456 ? -7.535 34.969 28.938 1 96.25 456 ASP A CA 1
ATOM 3571 C C . ASP A 1 456 ? -7.391 34.281 30.297 1 96.25 456 ASP A C 1
ATOM 3573 O O . ASP A 1 456 ? -7.801 34.844 31.328 1 96.25 456 ASP A O 1
ATOM 3577 N N . GLY A 1 457 ? -6.926 33.062 30.281 1 97.44 457 GLY A N 1
ATOM 3578 C CA . GLY A 1 457 ? -6.688 32.375 31.531 1 97.44 457 GLY A CA 1
ATOM 3579 C C . GLY A 1 457 ? -7.848 31.5 31.969 1 97.44 457 GLY A C 1
ATOM 3580 O O . GLY A 1 457 ? -7.785 30.844 33 1 97.44 457 GLY A O 1
ATOM 3581 N N . VAL A 1 458 ? -8.836 31.484 31.141 1 98.12 458 VAL A N 1
ATOM 3582 C CA . VAL A 1 458 ? -10.016 30.688 31.453 1 98.12 458 VAL A CA 1
ATOM 3583 C C . VAL A 1 458 ? -9.781 29.234 31.031 1 98.12 458 VAL A C 1
ATOM 3585 O O . VAL A 1 458 ? -9.125 28.969 30.016 1 98.12 458 VAL A O 1
ATOM 3588 N N . VAL A 1 459 ? -10.234 28.312 31.797 1 98.38 459 VAL A N 1
ATOM 3589 C CA . VAL A 1 459 ? -10.312 26.906 31.453 1 98.38 459 VAL A CA 1
ATOM 3590 C C . VAL A 1 459 ? -11.781 26.484 31.312 1 98.38 459 VAL A C 1
ATOM 3592 O O . VAL A 1 459 ? -12.602 26.797 32.188 1 98.38 459 VAL A O 1
ATOM 3595 N N . ARG A 1 460 ? -12.094 25.906 30.234 1 98.31 460 ARG A N 1
ATOM 3596 C CA . ARG A 1 460 ? -13.445 25.438 29.969 1 98.31 460 ARG A CA 1
ATOM 3597 C C . ARG A 1 460 ? -13.484 23.906 29.828 1 98.31 460 ARG A C 1
ATOM 3599 O O . ARG A 1 460 ? -12.664 23.328 29.109 1 98.31 460 ARG A O 1
ATOM 3606 N N . ILE A 1 461 ? -14.367 23.297 30.547 1 97.88 461 ILE A N 1
ATOM 3607 C CA . ILE A 1 461 ? -14.641 21.875 30.406 1 97.88 461 ILE A CA 1
ATOM 3608 C C . ILE A 1 461 ? -15.828 21.672 29.469 1 97.88 461 ILE A C 1
ATOM 3610 O O . ILE A 1 461 ? -16.938 22.125 29.75 1 97.88 461 ILE A O 1
ATOM 3614 N N . ILE A 1 462 ? -15.547 21.016 28.344 1 97.19 462 ILE A N 1
ATOM 3615 C CA . ILE A 1 462 ? -16.625 20.797 27.375 1 97.19 462 ILE A CA 1
ATOM 3616 C C . ILE A 1 462 ? -16.953 19.312 27.281 1 97.19 462 ILE A C 1
ATOM 3618 O O . ILE A 1 462 ? -16.125 18.469 27.609 1 97.19 462 ILE A O 1
ATOM 3622 N N . GLU A 1 463 ? -18.125 19.031 26.828 1 94.94 463 GLU A N 1
ATOM 3623 C CA . GLU A 1 463 ? -18.625 17.672 26.688 1 94.94 463 GLU A CA 1
ATOM 3624 C C . GLU A 1 463 ? -19.109 17.406 25.266 1 94.94 463 GLU A C 1
ATOM 3626 O O . GLU A 1 463 ? -19.844 18.219 24.688 1 94.94 463 GLU A O 1
ATOM 3631 N N . ILE A 1 464 ? -18.656 16.344 24.672 1 95.25 464 ILE A N 1
ATOM 3632 C CA . ILE A 1 464 ? -19.078 15.93 23.344 1 95.25 464 ILE A CA 1
ATOM 3633 C C . ILE A 1 464 ? -20.016 14.719 23.453 1 95.25 464 ILE A C 1
ATOM 3635 O O . ILE A 1 464 ? -19.766 13.82 24.266 1 95.25 464 ILE A O 1
ATOM 3639 N N . TYR A 1 465 ? -21.094 14.633 22.719 1 92.5 465 TYR A N 1
ATOM 3640 C CA . TYR A 1 465 ? -22 13.508 22.797 1 92.5 465 TYR A CA 1
ATOM 3641 C C . TYR A 1 465 ? -22.859 13.414 21.531 1 92.5 465 TYR A C 1
ATOM 3643 O O . TYR A 1 465 ? -22.938 14.359 20.75 1 92.5 465 TYR A O 1
ATOM 3651 N N . ASP A 1 466 ? -23.422 12.289 21.375 1 88.81 466 ASP A N 1
ATOM 3652 C CA . ASP A 1 466 ? -24.422 12.062 20.328 1 88.81 466 ASP A CA 1
ATOM 3653 C C . ASP A 1 466 ? -25.812 12.477 20.797 1 88.81 466 ASP A C 1
ATOM 3655 O O . ASP A 1 466 ? -26.375 11.859 21.703 1 88.81 466 ASP A O 1
ATOM 3659 N N . PRO A 1 467 ? -26.297 13.461 20.234 1 88.25 467 PRO A N 1
ATOM 3660 C CA . PRO A 1 467 ? -27.594 13.969 20.688 1 88.25 467 PRO A CA 1
ATOM 3661 C C . PRO A 1 467 ? -28.719 12.945 20.531 1 88.25 467 PRO A C 1
ATOM 3663 O O . PRO A 1 467 ? -29.766 13.062 21.172 1 88.25 467 PRO A O 1
ATOM 3666 N N . LYS A 1 468 ? -28.594 12 19.625 1 82.5 468 LYS A N 1
ATOM 3667 C CA . LYS A 1 468 ? -29.609 10.977 19.422 1 82.5 468 LYS A CA 1
ATOM 3668 C C . LYS A 1 468 ? -29.812 10.141 20.672 1 82.5 468 LYS A C 1
ATOM 3670 O O . LYS A 1 468 ? -30.844 9.484 20.828 1 82.5 468 LYS A O 1
ATOM 3675 N N . GLY A 1 469 ? -28.812 10.227 21.516 1 79.5 469 GLY A N 1
ATOM 3676 C CA . GLY A 1 469 ? -28.922 9.492 22.781 1 79.5 469 GLY A CA 1
ATOM 3677 C C . GLY A 1 469 ? -29.766 10.203 23.812 1 79.5 469 GLY A C 1
ATOM 3678 O O . GLY A 1 469 ? -30.078 9.633 24.859 1 79.5 469 GLY A O 1
ATOM 3679 N N . LEU A 1 470 ? -30.141 11.398 23.516 1 82.31 470 LEU A N 1
ATOM 3680 C CA . LEU A 1 470 ? -30.984 12.156 24.438 1 82.31 470 LEU A CA 1
ATOM 3681 C C . LEU A 1 470 ? -32.438 11.75 24.281 1 82.31 470 LEU A C 1
ATOM 3683 O O . LEU A 1 470 ? -32.938 11.617 23.172 1 82.31 470 LEU A O 1
ATOM 3687 N N . SER A 1 471 ? -33.062 11.438 25.359 1 74.62 471 SER A N 1
ATOM 3688 C CA . SER A 1 471 ? -34.438 10.953 25.375 1 74.62 471 SER A CA 1
ATOM 3689 C C . SER A 1 471 ? -35.375 11.945 24.688 1 74.62 471 SER A C 1
ATOM 3691 O O . SER A 1 471 ? -36.344 11.539 24.031 1 74.62 471 SER A O 1
ATOM 3693 N N . ALA A 1 472 ? -35.094 13.234 24.812 1 73 472 ALA A N 1
ATOM 3694 C CA . ALA A 1 472 ? -35.969 14.273 24.266 1 73 472 ALA A CA 1
ATOM 3695 C C . ALA A 1 472 ? -35.875 14.328 22.75 1 73 472 ALA A C 1
ATOM 3697 O O . ALA A 1 472 ? -36.781 14.805 22.078 1 73 472 ALA A O 1
ATOM 3698 N N . LEU A 1 473 ? -34.812 13.891 22.281 1 75.56 473 LEU A N 1
ATOM 3699 C CA . LEU A 1 473 ? -34.594 14.031 20.844 1 75.56 473 LEU A CA 1
ATOM 3700 C C . LEU A 1 473 ? -34.781 12.695 20.125 1 75.56 473 LEU A C 1
ATOM 3702 O O . LEU A 1 473 ? -34.562 12.594 18.922 1 75.56 473 LEU A O 1
ATOM 3706 N N . ARG A 1 474 ? -35.25 11.711 20.938 1 62.5 474 ARG A N 1
ATOM 3707 C CA . ARG A 1 474 ? -35.469 10.383 20.375 1 62.5 474 ARG A CA 1
ATOM 3708 C C . ARG A 1 474 ? -36.562 10.414 19.312 1 62.5 474 ARG A C 1
ATOM 3710 O O . ARG A 1 474 ? -37.625 10.969 19.547 1 62.5 474 ARG A O 1
ATOM 3717 N N . GLY A 1 475 ? -36.219 10.125 18.016 1 61.62 475 GLY A N 1
ATOM 3718 C CA . GLY A 1 475 ? -37.188 10.078 16.938 1 61.62 475 GLY A CA 1
ATOM 3719 C C . GLY A 1 475 ? -37.031 11.219 15.945 1 61.62 475 GLY A C 1
ATOM 3720 O O . GLY A 1 475 ? -37.656 11.211 14.875 1 61.62 475 GLY A O 1
ATOM 3721 N N . ARG A 1 476 ? -36.281 12.25 16.422 1 67.12 476 ARG A N 1
ATOM 3722 C CA . ARG A 1 476 ? -36.094 13.336 15.461 1 67.12 476 ARG A CA 1
ATOM 3723 C C . ARG A 1 476 ? -35.062 12.969 14.391 1 67.12 476 ARG A C 1
ATOM 3725 O O . ARG A 1 476 ? -34.031 12.383 14.695 1 67.12 476 ARG A O 1
ATOM 3732 N N . THR A 1 477 ? -35.344 12.992 13.219 1 64.69 477 THR A N 1
ATOM 3733 C CA . THR A 1 477 ? -34.562 12.5 12.102 1 64.69 477 THR A CA 1
ATOM 3734 C C . THR A 1 477 ? -33.469 13.516 11.711 1 64.69 477 THR A C 1
ATOM 3736 O O . THR A 1 477 ? -32.438 13.148 11.172 1 64.69 477 THR A O 1
ATOM 3739 N N . ASN A 1 478 ? -33.594 14.875 12 1 68.5 478 ASN A N 1
ATOM 3740 C CA . ASN A 1 478 ? -32.656 15.859 11.438 1 68.5 478 ASN A CA 1
ATOM 3741 C C . ASN A 1 478 ? -31.719 16.422 12.492 1 68.5 478 ASN A C 1
ATOM 3743 O O . ASN A 1 478 ? -31.484 17.625 12.547 1 68.5 478 ASN A O 1
ATOM 3747 N N . ILE A 1 479 ? -31.344 15.414 13.273 1 72.31 479 ILE A N 1
ATOM 3748 C CA . ILE A 1 479 ? -30.438 15.906 14.305 1 72.31 479 ILE A CA 1
ATOM 3749 C C . ILE A 1 479 ? -29 15.5 13.969 1 72.31 479 ILE A C 1
ATOM 3751 O O . ILE A 1 479 ? -28.766 14.43 13.406 1 72.31 479 ILE A O 1
ATOM 3755 N N . GLY A 1 480 ? -28.172 16.438 14.156 1 76.75 480 GLY A N 1
ATOM 3756 C CA . GLY A 1 480 ? -26.766 16.172 13.922 1 76.75 480 GLY A CA 1
ATOM 3757 C C . GLY A 1 480 ? -26.234 15 14.727 1 76.75 480 GLY A C 1
ATOM 3758 O O . GLY A 1 480 ? -26.891 14.539 15.664 1 76.75 480 GLY A O 1
ATOM 3759 N N . ASN A 1 481 ? -25.172 14.477 14.312 1 82.06 481 ASN A N 1
ATOM 3760 C CA . ASN A 1 481 ? -24.641 13.266 14.93 1 82.06 481 ASN A CA 1
ATOM 3761 C C . ASN A 1 481 ? -23.688 13.594 16.078 1 82.06 481 ASN A C 1
ATOM 3763 O O . ASN A 1 481 ? -23.328 12.711 16.859 1 82.06 481 ASN A O 1
ATOM 3767 N N . THR A 1 482 ? -23.297 14.836 16.297 1 91.25 482 THR A N 1
ATOM 3768 C CA . THR A 1 482 ? -22.344 15.195 17.344 1 91.25 482 THR A CA 1
ATOM 3769 C C . THR A 1 482 ? -22.609 16.609 17.844 1 91.25 482 THR A C 1
ATOM 3771 O O . THR A 1 482 ? -22.797 17.531 17.062 1 91.25 482 THR A O 1
ATOM 3774 N N . GLU A 1 483 ? -22.703 16.734 19.094 1 91.81 483 GLU A N 1
ATOM 3775 C CA . GLU A 1 483 ? -22.875 18.031 19.734 1 91.81 483 GLU A CA 1
ATOM 3776 C C . GLU A 1 483 ? -21.828 18.281 20.797 1 91.81 483 GLU A C 1
ATOM 3778 O O . GLU A 1 483 ? -21.344 17.344 21.438 1 91.81 483 GLU A O 1
ATOM 3783 N N . ILE A 1 484 ? -21.438 19.547 20.922 1 94.56 484 ILE A N 1
ATOM 3784 C CA . ILE A 1 484 ? -20.5 19.969 21.969 1 94.56 484 ILE A CA 1
ATOM 3785 C C . ILE A 1 484 ? -21.203 20.922 22.922 1 94.56 484 ILE A C 1
ATOM 3787 O O . ILE A 1 484 ? -21.859 21.891 22.5 1 94.56 484 ILE A O 1
ATOM 3791 N N . ASN A 1 485 ? -21.109 20.594 24.156 1 93 485 ASN A N 1
ATOM 3792 C CA . ASN A 1 485 ? -21.703 21.453 25.188 1 93 485 ASN A CA 1
ATOM 3793 C C . ASN A 1 485 ? -20.672 21.891 26.219 1 93 485 ASN A C 1
ATOM 3795 O O . ASN A 1 485 ? -19.766 21.125 26.562 1 93 485 ASN A O 1
ATOM 3799 N N . LEU A 1 486 ? -20.781 23.172 26.688 1 95.75 486 LEU A N 1
ATOM 3800 C CA . LEU A 1 486 ? -19.953 23.656 27.781 1 95.75 486 LEU A CA 1
ATOM 3801 C C . LEU A 1 486 ? -20.438 23.109 29.109 1 95.75 486 LEU A C 1
ATOM 3803 O O . LEU A 1 486 ? -21.594 23.344 29.5 1 95.75 486 LEU A O 1
ATOM 3807 N N . LYS A 1 487 ? -19.672 22.469 29.812 1 94.69 487 LYS A N 1
ATOM 3808 C CA . LYS A 1 487 ? -20.031 21.891 31.094 1 94.69 487 LYS A CA 1
ATOM 3809 C C . LYS A 1 487 ? -19.688 22.844 32.25 1 94.69 487 LYS A C 1
ATOM 3811 O O . LYS A 1 487 ? -20.453 22.984 33.188 1 94.69 487 LYS A O 1
ATOM 3816 N N . GLN A 1 488 ? -18.516 23.375 32.188 1 96.06 488 GLN A N 1
ATOM 3817 C CA . GLN A 1 488 ? -18.031 24.25 33.25 1 96.06 488 GLN A CA 1
ATOM 3818 C C . GLN A 1 488 ? -16.984 25.219 32.719 1 96.06 488 GLN A C 1
ATOM 3820 O O . GLN A 1 488 ? -16.234 24.891 31.797 1 96.06 488 GLN A O 1
ATOM 3825 N N . ALA A 1 489 ? -16.984 26.453 33.219 1 97.12 489 ALA A N 1
ATOM 3826 C CA . ALA A 1 489 ? -15.93 27.438 32.938 1 97.12 489 ALA A CA 1
ATOM 3827 C C . ALA A 1 489 ? -15.406 28.078 34.219 1 97.12 489 ALA A C 1
ATOM 3829 O O . ALA A 1 489 ? -16.188 28.391 35.125 1 97.12 489 ALA A O 1
ATOM 3830 N N . PHE A 1 490 ? -14.141 28.156 34.375 1 96.69 490 PHE A N 1
ATOM 3831 C CA . PHE A 1 490 ? -13.523 28.828 35.5 1 96.69 490 PHE A CA 1
ATOM 3832 C C . PHE A 1 490 ? -12.234 29.516 35.094 1 96.69 490 PHE A C 1
ATOM 3834 O O . PHE A 1 490 ? -11.609 29.141 34.094 1 96.69 490 PHE A O 1
ATOM 3841 N N . LYS A 1 491 ? -11.836 30.531 35.781 1 97.31 491 LYS A N 1
ATOM 3842 C CA . LYS A 1 491 ? -10.68 31.344 35.406 1 97.31 491 LYS A CA 1
ATOM 3843 C C . LYS A 1 491 ? -9.586 31.266 36.469 1 97.31 491 LYS A C 1
ATOM 3845 O O . LYS A 1 491 ? -9.414 32.219 37.25 1 97.31 491 LYS A O 1
ATOM 3850 N N . PRO A 1 492 ? -8.773 30.312 36.438 1 97.5 492 PRO A N 1
ATOM 3851 C CA . PRO A 1 492 ? -7.691 30.156 37.406 1 97.5 492 PRO A CA 1
ATOM 3852 C C . PRO A 1 492 ? -6.539 31.125 37.156 1 97.5 492 PRO A C 1
ATOM 3854 O O . PRO A 1 492 ? -5.777 31.422 38.094 1 97.5 492 PRO A O 1
ATOM 3857 N N . HIS A 1 493 ? -6.363 31.609 35.969 1 97.62 493 HIS A N 1
ATOM 3858 C CA . HIS A 1 493 ? -5.145 32.344 35.625 1 97.62 493 HIS A CA 1
ATOM 3859 C C . HIS A 1 493 ? -5.461 33.719 35.062 1 97.62 493 HIS A C 1
ATOM 3861 O O . HIS A 1 493 ? -6.609 34 34.719 1 97.62 493 HIS A O 1
ATOM 3867 N N . THR A 1 494 ? -4.438 34.531 34.906 1 96.06 494 THR A N 1
ATOM 3868 C CA . THR A 1 494 ? -4.609 35.875 34.406 1 96.06 494 THR A CA 1
ATOM 3869 C C . THR A 1 494 ? -4.09 36 33 1 96.06 494 THR A C 1
ATOM 3871 O O . THR A 1 494 ? -4.324 37.031 32.312 1 96.06 494 THR A O 1
ATOM 3874 N N . SER A 1 495 ? -3.377 35.062 32.625 1 97 495 SER A N 1
ATOM 3875 C CA . SER A 1 495 ? -2.834 35.031 31.266 1 97 495 SER A CA 1
ATOM 3876 C C . SER A 1 495 ? -3.137 33.688 30.594 1 97 495 SER A C 1
ATOM 3878 O O . SER A 1 495 ? -3.893 32.875 31.141 1 97 495 SER A O 1
ATOM 3880 N N . ALA A 1 496 ? -2.588 33.5 29.438 1 97.94 496 ALA A N 1
ATOM 3881 C CA . ALA A 1 496 ? -2.898 32.344 28.609 1 97.94 496 ALA A CA 1
ATOM 3882 C C . ALA A 1 496 ? -2.582 31.047 29.359 1 97.94 496 ALA A C 1
ATOM 3884 O O . ALA A 1 496 ? -1.538 30.938 30 1 97.94 496 ALA A O 1
ATOM 3885 N N . VAL A 1 497 ? -3.504 30.078 29.297 1 98.56 497 VAL A N 1
ATOM 3886 C CA . VAL A 1 497 ? -3.27 28.734 29.797 1 98.56 497 VAL A CA 1
ATOM 3887 C C . VAL A 1 497 ? -2.357 27.984 28.828 1 98.56 497 VAL A C 1
ATOM 3889 O O . VAL A 1 497 ? -2.668 27.859 27.641 1 98.56 497 VAL A O 1
ATOM 3892 N N . THR A 1 498 ? -1.296 27.453 29.328 1 97.81 498 THR A N 1
ATOM 3893 C CA . THR A 1 498 ? -0.298 26.906 28.406 1 97.81 498 THR A CA 1
ATOM 3894 C C . THR A 1 498 ? -0.202 25.391 28.562 1 97.81 498 THR A C 1
ATOM 3896 O O . THR A 1 498 ? 0.343 24.703 27.703 1 97.81 498 THR A O 1
ATOM 3899 N N . ALA A 1 499 ? -0.74 24.875 29.625 1 98.12 499 ALA A N 1
ATOM 3900 C CA . ALA A 1 499 ? -0.598 23.438 29.844 1 98.12 499 ALA A CA 1
ATOM 3901 C C . ALA A 1 499 ? -1.735 22.891 30.703 1 98.12 499 ALA A C 1
ATOM 3903 O O . ALA A 1 499 ? -2.211 23.578 31.625 1 98.12 499 ALA A O 1
ATOM 3904 N N . LEU A 1 500 ? -2.15 21.734 30.391 1 98.5 500 LEU A N 1
ATOM 3905 C CA . LEU A 1 500 ? -3.137 20.953 31.125 1 98.5 500 LEU A CA 1
ATOM 3906 C C . LEU A 1 500 ? -2.646 19.531 31.359 1 98.5 500 LEU A C 1
ATOM 3908 O O . LEU A 1 500 ? -2.055 18.922 30.469 1 98.5 500 LEU A O 1
ATOM 3912 N N . ALA A 1 501 ? -2.883 19.016 32.594 1 98.19 501 ALA A N 1
ATOM 3913 C CA . ALA A 1 501 ? -2.449 17.656 32.875 1 98.19 501 ALA A CA 1
ATOM 3914 C C . ALA A 1 501 ? -3.338 17 33.906 1 98.19 501 ALA A C 1
ATOM 3916 O O . ALA A 1 501 ? -3.498 17.516 35.031 1 98.19 501 ALA A O 1
ATOM 3917 N N . TYR A 1 502 ? -3.867 15.867 33.562 1 97.5 502 TYR A N 1
ATOM 3918 C CA . TYR A 1 502 ? -4.617 15.062 34.531 1 97.5 502 TYR A CA 1
ATOM 3919 C C . TYR A 1 502 ? -3.691 14.125 35.281 1 97.5 502 TYR A C 1
ATOM 3921 O O . TYR A 1 502 ? -2.799 13.508 34.688 1 97.5 502 TYR A O 1
ATOM 3929 N N . GLU A 1 503 ? -3.992 14.039 36.531 1 95.69 503 GLU A N 1
ATOM 3930 C CA . GLU A 1 503 ? -3.258 13.086 37.375 1 95.69 503 GLU A CA 1
ATOM 3931 C C . GLU A 1 503 ? -3.613 11.648 37 1 95.69 503 GLU A C 1
ATOM 3933 O O . GLU A 1 503 ? -4.688 11.391 36.438 1 95.69 503 GLU A O 1
ATOM 3938 N N . GLN A 1 504 ? -2.771 10.758 37.344 1 90.06 504 GLN A N 1
ATOM 3939 C CA . GLN A 1 504 ? -2.852 9.375 36.875 1 90.06 504 GLN A CA 1
ATOM 3940 C C . GLN A 1 504 ? -4.18 8.742 37.281 1 90.06 504 GLN A C 1
ATOM 3942 O O . GLN A 1 504 ? -4.773 7.98 36.5 1 90.06 504 GLN A O 1
ATOM 3947 N N . ASN A 1 505 ? -4.582 9.047 38.469 1 90.81 505 ASN A N 1
ATOM 3948 C CA . ASN A 1 505 ? -5.836 8.484 38.969 1 90.81 505 ASN A CA 1
ATOM 3949 C C . ASN A 1 505 ? -7.031 9.352 38.594 1 90.81 505 ASN A C 1
ATOM 3951 O O . ASN A 1 505 ? -8.172 9.008 38.875 1 90.81 505 ASN A O 1
ATOM 3955 N N . GLY A 1 506 ? -6.727 10.438 38 1 93.25 506 GLY A N 1
ATOM 3956 C CA . GLY A 1 506 ? -7.781 11.305 37.5 1 93.25 506 GLY A CA 1
ATOM 3957 C C . GLY A 1 506 ? -8.383 12.188 38.594 1 93.25 506 GLY A C 1
ATOM 3958 O O . GLY A 1 506 ? -9.422 12.82 38.375 1 93.25 506 GLY A O 1
ATOM 3959 N N . ASP A 1 507 ? -7.766 12.336 39.688 1 93.94 507 ASP A N 1
ATOM 3960 C CA . ASP A 1 507 ? -8.344 13.039 40.844 1 93.94 507 ASP A CA 1
ATOM 3961 C C . ASP A 1 507 ? -8.023 14.531 40.781 1 93.94 507 ASP A C 1
ATOM 3963 O O . ASP A 1 507 ? -8.734 15.344 41.375 1 93.94 507 ASP A O 1
ATOM 3967 N N . VAL A 1 508 ? -6.965 14.82 40.125 1 97 508 VAL A N 1
ATOM 3968 C CA . VAL A 1 508 ? -6.516 16.203 40.125 1 97 508 VAL A CA 1
ATOM 3969 C C . VAL A 1 508 ? -6.211 16.656 38.688 1 97 508 VAL A C 1
ATOM 3971 O O . VAL A 1 508 ? -5.578 15.914 37.938 1 97 508 VAL A O 1
ATOM 3974 N N . LEU A 1 509 ? -6.641 17.812 38.344 1 98.12 509 LEU A N 1
ATOM 3975 C CA . LEU A 1 509 ? -6.238 18.5 37.125 1 98.12 509 LEU A CA 1
ATOM 3976 C C . LEU A 1 509 ? -5.324 19.688 37.438 1 98.12 509 LEU A C 1
ATOM 3978 O O . LEU A 1 509 ? -5.68 20.547 38.25 1 98.12 509 LEU A O 1
ATOM 3982 N N . ALA A 1 510 ? -4.195 19.641 36.875 1 98.69 510 ALA A N 1
ATOM 3983 C CA . ALA A 1 510 ? -3.279 20.781 37 1 98.69 510 ALA A CA 1
ATOM 3984 C C . ALA A 1 510 ? -3.316 21.656 35.75 1 98.69 510 ALA A C 1
ATOM 3986 O O . ALA A 1 510 ? -3.359 21.141 34.625 1 98.69 510 ALA A O 1
ATOM 3987 N N . THR A 1 511 ? -3.35 22.953 35.938 1 98.75 511 THR A N 1
ATOM 3988 C CA . THR A 1 511 ? -3.318 23.906 34.844 1 98.75 511 THR A CA 1
ATOM 3989 C C . THR A 1 511 ? -2.15 24.875 35 1 98.75 511 THR A C 1
ATOM 3991 O O . THR A 1 511 ? -1.871 25.344 36.094 1 98.75 511 THR A O 1
ATOM 3994 N N . GLY A 1 512 ? -1.397 25.078 33.938 1 98.62 512 GLY A N 1
ATOM 3995 C CA . GLY A 1 512 ? -0.287 26.016 33.938 1 98.62 512 GLY A CA 1
ATOM 3996 C C . GLY A 1 512 ? -0.514 27.188 33 1 98.62 512 GLY A C 1
ATOM 3997 O O . GLY A 1 512 ? -1.245 27.078 32 1 98.62 512 GLY A O 1
ATOM 3998 N N . SER A 1 513 ? 0.195 28.297 33.312 1 98.5 513 SER A N 1
ATOM 3999 C CA . SER A 1 513 ? -0.077 29.516 32.531 1 98.5 513 SER A CA 1
ATOM 4000 C C . SER A 1 513 ? 1.19 30.344 32.344 1 98.5 513 SER A C 1
ATOM 4002 O O . SER A 1 513 ? 2.205 30.094 33 1 98.5 513 SER A O 1
ATOM 4004 N N . LYS A 1 514 ? 1.046 31.297 31.484 1 97.75 514 LYS A N 1
ATOM 4005 C CA . LYS A 1 514 ? 2.109 32.281 31.234 1 97.75 514 LYS A CA 1
ATOM 4006 C C . LYS A 1 514 ? 2.271 33.219 32.438 1 97.75 514 LYS A C 1
ATOM 4008 O O . LYS A 1 514 ? 3.305 33.875 32.562 1 97.75 514 LYS A O 1
ATOM 4013 N N . ASP A 1 515 ? 1.296 33.281 33.344 1 97.25 515 ASP A N 1
ATOM 4014 C CA . ASP A 1 515 ? 1.344 34.188 34.469 1 97.25 515 ASP A CA 1
ATOM 4015 C C . ASP A 1 515 ? 2.176 33.594 35.625 1 97.25 515 ASP A C 1
ATOM 4017 O O . ASP A 1 515 ? 2.143 34.094 36.75 1 97.25 515 ASP A O 1
ATOM 4021 N N . LYS A 1 516 ? 2.775 32.469 35.406 1 97.94 516 LYS A N 1
ATOM 4022 C CA . LYS A 1 516 ? 3.725 31.859 36.312 1 97.94 516 LYS A CA 1
ATOM 4023 C C . LYS A 1 516 ? 3.008 31.203 37.5 1 97.94 516 LYS A C 1
ATOM 4025 O O . LYS A 1 516 ? 3.512 31.234 38.625 1 97.94 516 LYS A O 1
ATOM 4030 N N . THR A 1 517 ? 1.891 30.688 37.219 1 97.88 517 THR A N 1
ATOM 4031 C CA . THR A 1 517 ? 1.173 29.953 38.281 1 97.88 517 THR A CA 1
ATOM 4032 C C . THR A 1 517 ? 0.735 28.578 37.781 1 97.88 517 THR A C 1
ATOM 4034 O O . THR A 1 517 ? 0.585 28.375 36.562 1 97.88 517 THR A O 1
ATOM 4037 N N . VAL A 1 518 ? 0.65 27.688 38.719 1 98.5 518 VAL A N 1
ATOM 4038 C CA . VAL A 1 518 ? 0.043 26.375 38.5 1 98.5 518 VAL A CA 1
ATOM 4039 C C . VAL A 1 518 ? -1.131 26.188 39.469 1 98.5 518 VAL A C 1
ATOM 4041 O O . VAL A 1 518 ? -0.975 26.328 40.656 1 98.5 518 VAL A O 1
ATOM 4044 N N . PHE A 1 519 ? -2.258 25.984 38.938 1 98.31 519 PHE A N 1
ATOM 4045 C CA . PHE A 1 519 ? -3.469 25.812 39.719 1 98.31 519 PHE A CA 1
ATOM 4046 C C . PHE A 1 519 ? -3.904 24.359 39.719 1 98.31 519 PHE A C 1
ATOM 4048 O O . PHE A 1 519 ? -3.82 23.672 38.719 1 98.31 519 PHE A O 1
ATOM 4055 N N . PHE A 1 520 ? -4.41 23.844 40.875 1 97.81 520 PHE A N 1
ATOM 4056 C CA . PHE A 1 520 ? -4.867 22.469 41.031 1 97.81 520 PHE A CA 1
ATOM 4057 C C . PHE A 1 520 ? -6.371 22.422 41.281 1 97.81 520 PHE A C 1
ATOM 4059 O O . PHE A 1 520 ? -6.895 23.219 42.094 1 97.81 520 PHE A O 1
ATOM 4066 N N . PHE A 1 521 ? -6.992 21.516 40.594 1 97.69 521 PHE A N 1
ATOM 4067 C CA . PHE A 1 521 ? -8.43 21.328 40.75 1 97.69 521 PHE A CA 1
ATOM 4068 C C . PHE A 1 521 ? -8.758 19.891 41.125 1 97.69 521 PHE A C 1
ATOM 4070 O O . PHE A 1 521 ? -8.203 18.953 40.531 1 97.69 521 PHE A O 1
ATOM 4077 N N . ALA A 1 522 ? -9.617 19.688 42.031 1 96.06 522 ALA A N 1
ATOM 4078 C CA . ALA A 1 522 ? -10.164 18.359 42.312 1 96.06 522 ALA A CA 1
ATOM 4079 C C . ALA A 1 522 ? -11.195 17.969 41.25 1 96.06 522 ALA A C 1
ATOM 4081 O O . ALA A 1 522 ? -12.117 18.734 40.969 1 96.06 522 ALA A O 1
ATOM 4082 N N . VAL A 1 523 ? -11.023 16.766 40.688 1 96 523 VAL A N 1
ATOM 4083 C CA . VAL A 1 523 ? -11.875 16.344 39.594 1 96 523 VAL A CA 1
ATOM 4084 C C . VAL A 1 523 ? -12.969 15.414 40.094 1 96 523 VAL A C 1
ATOM 4086 O O . VAL A 1 523 ? -12.703 14.266 40.469 1 96 523 VAL A O 1
ATOM 4089 N N . GLU A 1 524 ? -14.117 15.805 40.156 1 91.38 524 GLU A N 1
ATOM 4090 C CA . GLU A 1 524 ? -15.328 15.055 40.438 1 91.38 524 GLU A CA 1
ATOM 4091 C C . GLU A 1 524 ? -16.438 15.383 39.469 1 91.38 524 GLU A C 1
ATOM 4093 O O . GLU A 1 524 ? -16.203 15.461 38.25 1 91.38 524 GLU A O 1
ATOM 4098 N N . GLU A 1 525 ? -17.625 15.523 39.875 1 87 525 GLU A N 1
ATOM 4099 C CA . GLU A 1 525 ? -18.672 15.969 38.969 1 87 525 GLU A CA 1
ATOM 4100 C C . GLU A 1 525 ? -18.422 17.391 38.5 1 87 525 GLU A C 1
ATOM 4102 O O . GLU A 1 525 ? -18.797 17.75 37.375 1 87 525 GLU A O 1
ATOM 4107 N N . LYS A 1 526 ? -17.938 18.109 39.406 1 92.31 526 LYS A N 1
ATOM 4108 C CA . LYS A 1 526 ? -17.453 19.453 39.094 1 92.31 526 LYS A CA 1
ATOM 4109 C C . LYS A 1 526 ? -15.984 19.609 39.469 1 92.31 526 LYS A C 1
ATOM 4111 O O . LYS A 1 526 ? -15.484 18.922 40.375 1 92.31 526 LYS A O 1
ATOM 4116 N N . TYR A 1 527 ? -15.391 20.469 38.719 1 96 527 TYR A N 1
ATOM 4117 C CA . TYR A 1 527 ? -14 20.781 39.062 1 96 527 TYR A CA 1
ATOM 4118 C C . TYR A 1 527 ? -13.914 21.875 40.125 1 96 527 TYR A C 1
ATOM 4120 O O . TYR A 1 527 ? -14.375 23 39.906 1 96 527 TYR A O 1
ATOM 4128 N N . GLU A 1 528 ? -13.328 21.469 41.25 1 95.25 528 GLU A N 1
ATOM 4129 C CA . GLU A 1 528 ? -13.242 22.391 42.375 1 95.25 528 GLU A CA 1
ATOM 4130 C C . GLU A 1 528 ? -11.805 22.812 42.625 1 95.25 528 GLU A C 1
ATOM 4132 O O . GLU A 1 528 ? -10.891 21.984 42.594 1 95.25 528 GLU A O 1
ATOM 4137 N N . PRO A 1 529 ? -11.625 24.062 42.844 1 94.94 529 PRO A N 1
ATOM 4138 C CA . PRO A 1 529 ? -10.258 24.547 43.094 1 94.94 529 PRO A CA 1
ATOM 4139 C C . PRO A 1 529 ? -9.672 24.031 44.406 1 94.94 529 PRO A C 1
ATOM 4141 O O . PRO A 1 529 ? -10.336 24.094 45.438 1 94.94 529 PRO A O 1
ATOM 4144 N N . ILE A 1 530 ? -8.531 23.531 44.375 1 94.94 530 ILE A N 1
ATOM 4145 C CA . ILE A 1 530 ? -7.766 23.141 45.562 1 94.94 530 ILE A CA 1
ATOM 4146 C C . ILE A 1 530 ? -6.863 24.281 46 1 94.94 530 ILE A C 1
ATOM 4148 O O . ILE A 1 530 ? -6.852 24.656 47.156 1 94.94 530 ILE A O 1
ATOM 4152 N N . GLY A 1 531 ? -6.184 24.781 45 1 95.31 531 GLY A N 1
ATOM 4153 C CA . GLY A 1 531 ? -5.25 25.875 45.219 1 95.31 531 GLY A CA 1
ATOM 4154 C C . GLY A 1 531 ? -4.246 26.062 44.125 1 95.31 531 GLY A C 1
ATOM 4155 O O . GLY A 1 531 ? -4.348 25.406 43.062 1 95.31 531 GLY A O 1
ATOM 4156 N N . PHE A 1 532 ? -3.314 27.047 44.344 1 96.75 532 PHE A N 1
ATOM 4157 C CA . PHE A 1 532 ? -2.311 27.297 43.312 1 96.75 532 PHE A CA 1
ATOM 4158 C C . PHE A 1 532 ? -0.961 27.625 43.938 1 96.75 532 PHE A C 1
ATOM 4160 O O . PHE A 1 532 ? -0.876 27.891 45.156 1 96.75 532 PHE A O 1
ATOM 4167 N N . ILE A 1 533 ? 0.051 27.5 43.156 1 96.62 533 ILE A N 1
ATOM 4168 C CA . ILE A 1 533 ? 1.4 27.875 43.562 1 96.62 533 ILE A CA 1
ATOM 4169 C C . ILE A 1 533 ? 2.016 28.797 42.5 1 96.62 533 ILE A C 1
ATOM 4171 O O . ILE A 1 533 ? 1.611 28.797 41.344 1 96.62 533 ILE A O 1
ATOM 4175 N N . HIS A 1 534 ? 2.949 29.594 42.969 1 95.94 534 HIS A N 1
ATOM 4176 C CA . HIS A 1 534 ? 3.762 30.391 42.062 1 95.94 534 HIS A CA 1
ATOM 4177 C C . HIS A 1 534 ? 5.012 29.641 41.625 1 95.94 534 HIS A C 1
ATOM 4179 O O . HIS A 1 534 ? 5.605 28.906 42.438 1 95.94 534 HIS A O 1
ATOM 4185 N N . VAL A 1 535 ? 5.348 29.812 40.438 1 96.44 535 VAL A N 1
ATOM 4186 C CA . VAL A 1 535 ? 6.562 29.188 39.906 1 96.44 535 VAL A CA 1
ATOM 4187 C C . VAL A 1 535 ? 7.469 30.266 39.312 1 96.44 535 VAL A C 1
ATOM 4189 O O . VAL A 1 535 ? 7.02 31.375 39.031 1 96.44 535 VAL A O 1
ATOM 4192 N N . PRO A 1 536 ? 8.664 29.984 39.094 1 95.19 536 PRO A N 1
ATOM 4193 C CA . PRO A 1 536 ? 9.648 31.016 38.781 1 95.19 536 PRO A CA 1
ATOM 4194 C C . PRO A 1 536 ? 9.477 31.562 37.375 1 95.19 536 PRO A C 1
ATOM 4196 O O . PRO A 1 536 ? 9.977 32.656 37.062 1 95.19 536 PRO A O 1
ATOM 4199 N N . GLY A 1 537 ? 8.914 30.922 36.5 1 96.31 537 GLY A N 1
ATOM 4200 C CA . GLY A 1 537 ? 8.742 31.375 35.125 1 96.31 537 GLY A CA 1
ATOM 4201 C C . GLY A 1 537 ? 7.449 30.891 34.5 1 96.31 537 GLY A C 1
ATOM 4202 O O . GLY A 1 537 ? 6.695 30.141 35.125 1 96.31 537 GLY A O 1
ATOM 4203 N N . PRO A 1 538 ? 7.215 31.438 33.219 1 97.88 538 PRO A N 1
ATOM 4204 C CA . PRO A 1 538 ? 6.016 30.953 32.5 1 97.88 538 PRO A CA 1
ATOM 4205 C C . PRO A 1 538 ? 6.008 29.453 32.312 1 97.88 538 PRO A C 1
ATOM 4207 O O . PRO A 1 538 ? 7.02 28.875 31.891 1 97.88 538 PRO A O 1
ATOM 4210 N N . VAL A 1 539 ? 4.93 28.797 32.562 1 98.56 539 VAL A N 1
ATOM 4211 C CA . VAL A 1 539 ? 4.812 27.344 32.469 1 98.56 539 VAL A CA 1
ATOM 4212 C C . VAL A 1 539 ? 4.773 26.922 31 1 98.56 539 VAL A C 1
ATOM 4214 O O . VAL A 1 539 ? 3.998 27.453 30.219 1 98.56 539 VAL A O 1
ATOM 4217 N N . GLN A 1 540 ? 5.605 26 30.656 1 97.5 540 GLN A N 1
ATOM 4218 C CA . GLN A 1 540 ? 5.684 25.484 29.297 1 97.5 540 GLN A CA 1
ATOM 4219 C C . GLN A 1 540 ? 4.969 24.141 29.172 1 97.5 540 GLN A C 1
ATOM 4221 O O . GLN A 1 540 ? 4.355 23.859 28.141 1 97.5 540 GLN A O 1
ATOM 4226 N N . ALA A 1 541 ? 5.113 23.344 30.141 1 97.75 541 ALA A N 1
ATOM 4227 C CA . ALA A 1 541 ? 4.523 22 30.094 1 97.75 541 ALA A CA 1
ATOM 4228 C C . ALA A 1 541 ? 4.324 21.438 31.5 1 97.75 541 ALA A C 1
ATOM 4230 O O . ALA A 1 541 ? 5 21.859 32.438 1 97.75 541 ALA A O 1
ATOM 4231 N N . LEU A 1 542 ? 3.389 20.547 31.641 1 98.44 542 LEU A N 1
ATOM 4232 C CA . LEU A 1 542 ? 3.096 19.797 32.844 1 98.44 542 LEU A CA 1
ATOM 4233 C C . LEU A 1 542 ? 3.025 18.297 32.594 1 98.44 542 LEU A C 1
ATOM 4235 O O . LEU A 1 542 ? 2.443 17.875 31.578 1 98.44 542 LEU A O 1
ATOM 4239 N N . GLN A 1 543 ? 3.646 17.562 33.406 1 97.31 543 GLN A N 1
ATOM 4240 C CA . GLN A 1 543 ? 3.547 16.109 33.281 1 97.31 543 GLN A CA 1
ATOM 4241 C C . GLN A 1 543 ? 3.508 15.445 34.656 1 97.31 543 GLN A C 1
ATOM 4243 O O . GLN A 1 543 ? 4.41 15.633 35.469 1 97.31 543 GLN A O 1
ATOM 4248 N N . TRP A 1 544 ? 2.514 14.672 34.875 1 97.19 544 TRP A N 1
ATOM 4249 C CA . TRP A 1 544 ? 2.461 13.867 36.094 1 97.19 544 TRP A CA 1
ATOM 4250 C C . TRP A 1 544 ? 3.346 12.633 35.969 1 97.19 544 TRP A C 1
ATOM 4252 O O . TRP A 1 544 ? 3.568 12.125 34.875 1 97.19 544 TRP A O 1
ATOM 4262 N N . SER A 1 545 ? 3.799 12.172 37.125 1 95.5 545 SER A N 1
ATOM 4263 C CA . SER A 1 545 ? 4.605 10.953 37.125 1 95.5 545 SER A CA 1
ATOM 4264 C C . SER A 1 545 ? 3.816 9.758 36.625 1 95.5 545 SER A C 1
ATOM 4266 O O . SER A 1 545 ? 2.613 9.648 36.875 1 95.5 545 SER A O 1
ATOM 4268 N N . PRO A 1 546 ? 4.484 8.867 35.906 1 91.06 546 PRO A N 1
ATOM 4269 C CA . PRO A 1 546 ? 3.799 7.684 35.406 1 91.06 546 PRO A CA 1
ATOM 4270 C C . PRO A 1 546 ? 3.361 6.727 36.5 1 91.06 546 PRO A C 1
ATOM 4272 O O . PRO A 1 546 ? 3.807 6.859 37.656 1 91.06 546 PRO A O 1
ATOM 4275 N N . PRO A 1 547 ? 2.518 5.809 36.188 1 88.31 547 PRO A N 1
ATOM 4276 C CA . PRO A 1 547 ? 2.021 4.863 37.188 1 88.31 547 PRO A CA 1
ATOM 4277 C C . PRO A 1 547 ? 3.131 4.008 37.781 1 88.31 547 PRO A C 1
ATOM 4279 O O . PRO A 1 547 ? 2.99 3.502 38.906 1 88.31 547 PRO A O 1
ATOM 4282 N N . SER A 1 548 ? 4.172 3.859 37.125 1 88.12 548 SER A N 1
ATOM 4283 C CA . SER A 1 548 ? 5.281 3.043 37.594 1 88.12 548 SER A CA 1
ATOM 4284 C C . SER A 1 548 ? 5.984 3.707 38.781 1 88.12 548 SER A C 1
ATOM 4286 O O . SER A 1 548 ? 6.727 3.051 39.531 1 88.12 548 SER A O 1
ATOM 4288 N N . HIS A 1 549 ? 5.73 5.023 38.906 1 91.19 549 HIS A N 1
ATOM 4289 C CA . HIS A 1 549 ? 6.324 5.73 40.031 1 91.19 549 HIS A CA 1
ATOM 4290 C C . HIS A 1 549 ? 5.504 5.535 41.281 1 91.19 549 HIS A C 1
ATOM 4292 O O . HIS A 1 549 ? 4.27 5.492 41.25 1 91.19 549 HIS A O 1
ATOM 4298 N N . VAL A 1 550 ? 6.121 5.477 42.375 1 87.94 550 VAL A N 1
ATOM 4299 C CA . VAL A 1 550 ? 5.461 5.219 43.656 1 87.94 550 VAL A CA 1
ATOM 4300 C C . VAL A 1 550 ? 4.656 6.449 44.094 1 87.94 550 VAL A C 1
ATOM 4302 O O . VAL A 1 550 ? 3.494 6.328 44.469 1 87.94 550 VAL A O 1
ATOM 4305 N N . GLU A 1 551 ? 5.238 7.57 43.969 1 90.5 551 GLU A N 1
ATOM 4306 C CA . GLU A 1 551 ? 4.562 8.805 44.375 1 90.5 551 GLU A CA 1
ATOM 4307 C C . GLU A 1 551 ? 4.051 9.562 43.156 1 90.5 551 GLU A C 1
ATOM 4309 O O . GLU A 1 551 ? 4.699 9.578 42.125 1 90.5 551 GLU A O 1
ATOM 4314 N N . SER A 1 552 ? 2.918 10.188 43.375 1 92.94 552 SER A N 1
ATOM 4315 C CA . SER A 1 552 ? 2.373 11.031 42.312 1 92.94 552 SER A CA 1
ATOM 4316 C C . SER A 1 552 ? 2.938 12.445 42.406 1 92.94 552 SER A C 1
ATOM 4318 O O . SER A 1 552 ? 2.59 13.211 43.312 1 92.94 552 SER A O 1
ATOM 4320 N N . MET A 1 553 ? 3.781 12.719 41.469 1 96.56 553 MET A N 1
ATOM 4321 C CA . MET A 1 553 ? 4.441 14.023 41.438 1 96.56 553 MET A CA 1
ATOM 4322 C C . MET A 1 553 ? 4.137 14.734 40.125 1 96.56 553 MET A C 1
ATOM 4324 O O . MET A 1 553 ? 3.92 14.094 39.094 1 96.56 553 MET A O 1
ATOM 4328 N N . LEU A 1 554 ? 4.105 16.031 40.219 1 97.94 554 LEU A N 1
ATOM 4329 C CA . LEU A 1 554 ? 3.912 16.844 39 1 97.94 554 LEU A CA 1
ATOM 4330 C C . LEU A 1 554 ? 5.219 17.5 38.562 1 97.94 554 LEU A C 1
ATOM 4332 O O . LEU A 1 554 ? 5.836 18.219 39.375 1 97.94 554 LEU A O 1
ATOM 4336 N N . LEU A 1 555 ? 5.605 17.172 37.375 1 98.19 555 LEU A N 1
ATOM 4337 C CA . LEU A 1 555 ? 6.742 17.844 36.75 1 98.19 555 LEU A CA 1
ATOM 4338 C C . LEU A 1 555 ? 6.305 19.141 36.094 1 98.19 555 LEU A C 1
ATOM 4340 O O . LEU A 1 555 ? 5.414 19.141 35.219 1 98.19 555 LEU A O 1
ATOM 4344 N N . ILE A 1 556 ? 6.898 20.281 36.469 1 98.56 556 ILE A N 1
ATOM 4345 C CA . ILE A 1 556 ? 6.566 21.594 35.906 1 98.56 556 ILE A CA 1
ATOM 4346 C C . ILE A 1 556 ? 7.762 22.141 35.125 1 98.56 556 ILE A C 1
ATOM 4348 O O . ILE A 1 556 ? 8.828 22.391 35.719 1 98.56 556 ILE A O 1
ATOM 4352 N N . LEU A 1 557 ? 7.602 22.344 33.906 1 98.56 557 LEU A N 1
ATOM 4353 C CA . LEU A 1 557 ? 8.648 22.906 33.062 1 98.56 557 LEU A CA 1
ATOM 4354 C C . LEU A 1 557 ? 8.375 24.375 32.781 1 98.56 557 LEU A C 1
ATOM 4356 O O . LEU A 1 557 ? 7.316 24.734 32.25 1 98.56 557 LEU A O 1
ATOM 4360 N N . CYS A 1 558 ? 9.281 25.188 33.062 1 98 558 CYS A N 1
ATOM 4361 C CA . CYS A 1 558 ? 9.156 26.609 32.781 1 98 558 CYS A CA 1
ATOM 4362 C C . CYS A 1 558 ? 10.031 27.016 31.609 1 98 558 CYS A C 1
ATOM 4364 O O . CYS A 1 558 ? 11.125 26.484 31.438 1 98 558 CYS A O 1
ATOM 4366 N N . GLU A 1 559 ? 9.594 27.953 30.891 1 96.5 559 GLU A N 1
ATOM 4367 C CA . GLU A 1 559 ? 10.258 28.391 29.672 1 96.5 559 GLU A CA 1
ATOM 4368 C C . GLU A 1 559 ? 11.641 28.953 29.969 1 96.5 559 GLU A C 1
ATOM 4370 O O . GLU A 1 559 ? 12.555 28.844 29.156 1 96.5 559 GLU A O 1
ATOM 4375 N N . ASN A 1 560 ? 11.867 29.516 31.156 1 95.31 560 ASN A N 1
ATOM 4376 C CA . ASN A 1 560 ? 13.086 30.25 31.469 1 95.31 560 ASN A CA 1
ATOM 4377 C C . ASN A 1 560 ? 14.164 29.328 32.031 1 95.31 560 ASN A C 1
ATOM 4379 O O . ASN A 1 560 ? 15.094 29.781 32.719 1 95.31 560 ASN A O 1
ATOM 4383 N N . GLY A 1 561 ? 13.953 28.031 32 1 95.12 561 GLY A N 1
ATOM 4384 C CA . GLY A 1 561 ? 15.016 27.109 32.375 1 95.12 561 GLY A CA 1
ATOM 4385 C C . GLY A 1 561 ? 14.766 26.422 33.719 1 95.12 561 GLY A C 1
ATOM 4386 O O . GLY A 1 561 ? 15.516 25.516 34.094 1 95.12 561 GLY A O 1
ATOM 4387 N N . PHE A 1 562 ? 13.734 26.766 34.375 1 96.69 562 PHE A N 1
ATOM 4388 C CA . PHE A 1 562 ? 13.422 26.141 35.656 1 96.69 562 PHE A CA 1
ATOM 4389 C C . PHE A 1 562 ? 12.555 24.906 35.469 1 96.69 562 PHE A C 1
ATOM 4391 O O . PHE A 1 562 ? 11.672 24.891 34.625 1 96.69 562 PHE A O 1
ATOM 4398 N N . VAL A 1 563 ? 12.844 23.922 36.219 1 97.81 563 VAL A N 1
ATOM 4399 C CA . VAL A 1 563 ? 12.023 22.719 36.344 1 97.81 563 VAL A CA 1
ATOM 4400 C C . VAL A 1 563 ? 11.695 22.453 37.812 1 97.81 563 VAL A C 1
ATOM 4402 O O . VAL A 1 563 ? 12.586 22.5 38.656 1 97.81 563 VAL A O 1
ATOM 4405 N N . LEU A 1 564 ? 10.445 22.203 38.031 1 97.25 564 LEU A N 1
ATOM 4406 C CA . LEU A 1 564 ? 10.008 21.938 39.406 1 97.25 564 LEU A CA 1
ATOM 4407 C C . LEU A 1 564 ? 9.297 20.594 39.5 1 97.25 564 LEU A C 1
ATOM 4409 O O . LEU A 1 564 ? 8.805 20.078 38.5 1 97.25 564 LEU A O 1
ATOM 4413 N N . GLN A 1 565 ? 9.32 20.047 40.656 1 97 565 GLN A N 1
ATOM 4414 C CA . GLN A 1 565 ? 8.516 18.875 40.969 1 97 565 GLN A CA 1
ATOM 4415 C C . GLN A 1 565 ? 7.758 19.062 42.281 1 97 565 GLN A C 1
ATOM 4417 O O . GLN A 1 565 ? 8.344 19.484 43.281 1 97 565 GLN A O 1
ATOM 4422 N N . VAL A 1 566 ? 6.5 18.812 42.281 1 96.75 566 VAL A N 1
ATOM 4423 C CA . VAL A 1 566 ? 5.66 19 43.469 1 96.75 566 VAL A CA 1
ATOM 4424 C C . VAL A 1 566 ? 4.711 17.812 43.625 1 96.75 566 VAL A C 1
ATOM 4426 O O . VAL A 1 566 ? 4.332 17.188 42.625 1 96.75 566 VAL A O 1
ATOM 4429 N N . PRO A 1 567 ? 4.371 17.5 44.844 1 95.31 567 PRO A N 1
ATOM 4430 C CA . PRO A 1 567 ? 3.365 16.453 45.031 1 95.31 567 PRO A CA 1
ATOM 4431 C C . PRO A 1 567 ? 1.943 16.953 44.75 1 95.31 567 PRO A C 1
ATOM 4433 O O . PRO A 1 567 ? 1.696 18.172 44.781 1 95.31 567 PRO A O 1
ATOM 4436 N N . ALA A 1 568 ? 1.114 16.078 44.531 1 93.38 568 ALA A N 1
ATOM 4437 C CA . ALA A 1 568 ? -0.294 16.453 44.406 1 93.38 568 ALA A CA 1
ATOM 4438 C C . ALA A 1 568 ? -0.831 17 45.719 1 93.38 568 ALA A C 1
ATOM 4440 O O . ALA A 1 568 ? -0.718 16.359 46.75 1 93.38 568 ALA A O 1
ATOM 4441 N N . PRO A 1 569 ? -1.399 18.125 45.656 1 92.81 569 PRO A N 1
ATOM 4442 C CA . PRO A 1 569 ? -1.942 18.672 46.906 1 92.81 569 PRO A CA 1
ATOM 4443 C C . PRO A 1 569 ? -3.189 17.938 47.375 1 92.81 569 PRO A C 1
ATOM 4445 O O . PRO A 1 569 ? -3.99 17.469 46.562 1 92.81 569 PRO A O 1
ATOM 4448 N N . VAL A 1 570 ? -3.314 17.938 48.688 1 87.31 570 VAL A N 1
ATOM 4449 C CA . VAL A 1 570 ? -4.48 17.312 49.312 1 87.31 570 VAL A CA 1
ATOM 4450 C C . VAL A 1 570 ? -5.527 18.375 49.625 1 87.31 570 VAL A C 1
ATOM 4452 O O . VAL A 1 570 ? -5.258 19.312 50.406 1 87.31 570 VAL A O 1
ATOM 4455 N N . PRO A 1 571 ? -6.641 18.219 49.125 1 85.25 571 PRO A N 1
ATOM 4456 C CA . PRO A 1 571 ? -7.668 19.25 49.281 1 85.25 571 PRO A CA 1
ATOM 4457 C C . PRO A 1 571 ? -7.988 19.516 50.75 1 85.25 571 PRO A C 1
ATOM 4459 O O . PRO A 1 571 ? -8.172 20.672 51.156 1 85.25 571 PRO A O 1
ATOM 4462 N N . GLU A 1 572 ? -8.047 18.547 51.656 1 81.38 572 GLU A N 1
ATOM 4463 C CA . GLU A 1 572 ? -8.469 18.688 53.031 1 81.38 572 GLU A CA 1
ATOM 4464 C C . GLU A 1 572 ? -7.426 19.438 53.875 1 81.38 572 GLU A C 1
ATOM 4466 O O . GLU A 1 572 ? -7.758 20.031 54.875 1 81.38 572 GLU A O 1
ATOM 4471 N N . GLU A 1 573 ? -6.293 19.516 53.406 1 78.44 573 GLU A N 1
ATOM 4472 C CA . GLU A 1 573 ? -5.211 20.125 54.156 1 78.44 573 GLU A CA 1
ATOM 4473 C C . GLU A 1 573 ? -5.066 21.609 53.844 1 78.44 573 GLU A C 1
ATOM 4475 O O . GLU A 1 573 ? -4.305 22.312 54.5 1 78.44 573 GLU A O 1
ATOM 4480 N N . GLN A 1 574 ? -5.879 22.031 52.906 1 78.88 574 GLN A N 1
ATOM 4481 C CA . GLN A 1 574 ? -5.668 23.406 52.469 1 78.88 574 GLN A CA 1
ATOM 4482 C C . GLN A 1 574 ? -6.738 24.328 53.031 1 78.88 574 GLN A C 1
ATOM 4484 O O . GLN A 1 574 ? -7.914 23.969 53.094 1 78.88 574 GLN A O 1
ATOM 4489 N N . ASP A 1 575 ? -6.258 25.375 53.688 1 76.94 575 ASP A N 1
ATOM 4490 C CA . ASP A 1 575 ? -7.164 26.406 54.188 1 76.94 575 ASP A CA 1
ATOM 4491 C C . ASP A 1 575 ? -7.445 27.469 53.125 1 76.94 575 ASP A C 1
ATOM 4493 O O . ASP A 1 575 ? -6.598 28.328 52.844 1 76.94 575 ASP A O 1
ATOM 4497 N N . THR A 1 576 ? -8.602 27.422 52.531 1 76.69 576 THR A N 1
ATOM 4498 C CA . THR A 1 576 ? -8.93 28.281 51.406 1 76.69 576 THR A CA 1
ATOM 4499 C C . THR A 1 576 ? -9.828 29.438 51.844 1 76.69 576 THR A C 1
ATOM 4501 O O . THR A 1 576 ? -10.531 30.031 51.031 1 76.69 576 THR A O 1
ATOM 4504 N N . ALA A 1 577 ? -9.766 29.734 53.094 1 78.88 577 ALA A N 1
ATOM 4505 C CA . ALA A 1 577 ? -10.672 30.75 53.625 1 78.88 577 ALA A CA 1
ATOM 4506 C C . ALA A 1 577 ? -10.297 32.125 53.094 1 78.88 577 ALA A C 1
ATOM 4508 O O . ALA A 1 577 ? -11.164 32.906 52.688 1 78.88 577 ALA A O 1
ATOM 4509 N N . SER A 1 578 ? -9 32.406 52.969 1 82.44 578 SER A N 1
ATOM 4510 C CA . SER A 1 578 ? -8.586 33.75 52.594 1 82.44 578 SER A CA 1
ATOM 4511 C C . SER A 1 578 ? -7.891 33.75 51.219 1 82.44 578 SER A C 1
ATOM 4513 O O . SER A 1 578 ? -7.926 34.719 50.5 1 82.44 578 SER A O 1
ATOM 4515 N N . THR A 1 579 ? -7.246 32.688 50.875 1 88.56 579 THR A N 1
ATOM 4516 C CA . THR A 1 579 ? -6.512 32.594 49.625 1 88.56 579 THR A CA 1
ATOM 4517 C C . THR A 1 579 ? -6.422 31.141 49.188 1 88.56 579 THR A C 1
ATOM 4519 O O . THR A 1 579 ? -6.543 30.219 49.969 1 88.56 579 THR A O 1
ATOM 4522 N N . TYR A 1 580 ? -6.34 31.016 47.906 1 92.5 580 TYR A N 1
ATOM 4523 C CA . TYR A 1 580 ? -6.133 29.672 47.406 1 92.5 580 TYR A CA 1
ATOM 4524 C C . TYR A 1 580 ? -4.648 29.344 47.312 1 92.5 580 TYR A C 1
ATOM 4526 O O . TYR A 1 580 ? -4.273 28.234 46.906 1 92.5 580 TYR A O 1
ATOM 4534 N N . GLN A 1 581 ? -3.816 30.281 47.562 1 93.38 581 GLN A N 1
ATOM 4535 C CA . GLN A 1 581 ? -2.379 30.047 47.469 1 93.38 581 GLN A CA 1
ATOM 4536 C C . GLN A 1 581 ? -1.934 28.984 48.469 1 93.38 581 GLN A C 1
ATOM 4538 O O . GLN A 1 581 ? -2.234 29.078 49.656 1 93.38 581 GLN A O 1
ATOM 4543 N N . ILE A 1 582 ? -1.262 28.047 47.906 1 92.69 582 ILE A N 1
ATOM 4544 C CA . ILE A 1 582 ? -0.744 26.984 48.75 1 92.69 582 ILE A CA 1
ATOM 4545 C C . ILE A 1 582 ? 0.635 27.375 49.281 1 92.69 582 ILE A C 1
ATOM 4547 O O . ILE A 1 582 ? 1.569 27.578 48.5 1 92.69 582 ILE A O 1
ATOM 4551 N N . LYS A 1 583 ? 0.878 27.469 50.562 1 84.06 583 LYS A N 1
ATOM 4552 C CA . LYS A 1 583 ? 2.119 27.984 51.125 1 84.06 583 LYS A CA 1
ATOM 4553 C C . LYS A 1 583 ? 3.082 26.844 51.469 1 84.06 583 LYS A C 1
ATOM 4555 O O . LYS A 1 583 ? 4.301 27 51.375 1 84.06 583 LYS A O 1
ATOM 4560 N N . ASN A 1 584 ? 2.635 25.734 51.906 1 83 584 ASN A N 1
ATOM 4561 C CA . ASN A 1 584 ? 3.566 24.734 52.406 1 83 584 ASN A CA 1
ATOM 4562 C C . ASN A 1 584 ? 3.564 23.484 51.562 1 83 584 ASN A C 1
ATOM 4564 O O . ASN A 1 584 ? 3.564 22.359 52.062 1 83 584 ASN A O 1
ATOM 4568 N N . LEU A 1 585 ? 3.635 23.703 50.188 1 90.38 585 LEU A N 1
ATOM 4569 C CA . LEU A 1 585 ? 3.775 22.531 49.312 1 90.38 585 LEU A CA 1
ATOM 4570 C C . LEU A 1 585 ? 5.246 22.219 49.062 1 90.38 585 LEU A C 1
ATOM 4572 O O . LEU A 1 585 ? 5.98 23.078 48.531 1 90.38 585 LEU A O 1
ATOM 4576 N N . PRO A 1 586 ? 5.73 21.047 49.5 1 90.62 586 PRO A N 1
ATOM 4577 C CA . PRO A 1 586 ? 7.137 20.719 49.25 1 90.62 586 PRO A CA 1
ATOM 4578 C C . PRO A 1 586 ? 7.492 20.766 47.75 1 90.62 586 PRO A C 1
ATOM 4580 O O . PRO A 1 586 ? 6.879 20.078 46.969 1 90.62 586 PRO A O 1
ATOM 4583 N N . THR A 1 587 ? 8.422 21.641 47.406 1 93.19 587 THR A N 1
ATOM 4584 C CA . THR A 1 587 ? 8.773 21.859 46 1 93.19 587 THR A CA 1
ATOM 4585 C C . THR A 1 587 ? 10.266 21.625 45.781 1 93.19 587 THR A C 1
ATOM 4587 O O . THR A 1 587 ? 11.094 22.125 46.531 1 93.19 587 THR A O 1
ATOM 4590 N N . GLN A 1 588 ? 10.594 20.797 44.812 1 93.94 588 GLN A N 1
ATOM 4591 C CA . GLN A 1 588 ? 11.969 20.625 44.344 1 93.94 588 GLN A CA 1
ATOM 4592 C C . GLN A 1 588 ? 12.242 21.469 43.125 1 93.94 588 GLN A C 1
ATOM 4594 O O . GLN A 1 588 ? 11.398 21.578 42.25 1 93.94 588 GLN A O 1
ATOM 4599 N N . TYR A 1 589 ? 13.477 22.078 43.125 1 94.75 589 TYR A N 1
ATOM 4600 C CA . TYR A 1 589 ? 13.812 22.984 42.062 1 94.75 589 TYR A CA 1
ATOM 4601 C C . TYR A 1 589 ? 15.031 22.484 41.281 1 94.75 589 TYR A C 1
ATOM 4603 O O . TYR A 1 589 ? 15.953 21.922 41.875 1 94.75 589 TYR A O 1
ATOM 4611 N N . PHE A 1 590 ? 14.984 22.656 40 1 95.81 590 PHE A N 1
ATOM 4612 C CA . PHE A 1 590 ? 16.125 22.5 39.094 1 95.81 590 PHE A CA 1
ATOM 4613 C C . PHE A 1 590 ? 16.234 23.688 38.156 1 95.81 590 PHE A C 1
ATOM 4615 O O . PHE A 1 590 ? 15.281 24.062 37.5 1 95.81 590 PHE A O 1
ATOM 4622 N N . HIS A 1 591 ? 17.359 24.328 38.188 1 95.25 591 HIS A N 1
ATOM 4623 C CA . HIS A 1 591 ? 17.609 25.453 37.281 1 95.25 591 HIS A CA 1
ATOM 4624 C C . HIS A 1 591 ? 18.719 25.109 36.281 1 95.25 591 HIS A C 1
ATOM 4626 O O . HIS A 1 591 ? 19.891 25.062 36.656 1 95.25 591 HIS A O 1
ATOM 4632 N N . PHE A 1 592 ? 18.391 25.016 35.031 1 95.94 592 PHE A N 1
ATOM 4633 C CA . PHE A 1 592 ? 19.281 24.531 34 1 95.94 592 PHE A CA 1
ATOM 4634 C C . PHE A 1 592 ? 20.453 25.469 33.812 1 95.94 592 PHE A C 1
ATOM 4636 O O . PHE A 1 592 ? 20.281 26.672 33.625 1 95.94 592 PHE A O 1
ATOM 4643 N N . TYR A 1 593 ? 21.609 24.891 33.812 1 93.94 593 TYR A N 1
ATOM 4644 C CA . TYR A 1 593 ? 22.844 25.594 33.531 1 93.94 593 TYR A CA 1
ATOM 4645 C C . TYR A 1 593 ? 23.469 25.062 32.219 1 93.94 593 TYR A C 1
ATOM 4647 O O . TYR A 1 593 ? 23.688 23.859 32.094 1 93.94 593 TYR A O 1
ATOM 4655 N N . SER A 1 594 ? 23.75 25.984 31.266 1 94.56 594 SER A N 1
ATOM 4656 C CA . SER A 1 594 ? 24.234 25.594 29.953 1 94.56 594 SER A CA 1
ATOM 4657 C C . SER A 1 594 ? 25.609 24.953 30.031 1 94.56 594 SER A C 1
ATOM 4659 O O . SER A 1 594 ? 26.531 25.516 30.625 1 94.56 594 SER A O 1
ATOM 4661 N N . ILE A 1 595 ? 25.75 23.828 29.469 1 94.25 595 ILE A N 1
ATOM 4662 C CA . ILE A 1 595 ? 27.047 23.141 29.453 1 94.25 595 ILE A CA 1
ATOM 4663 C C . ILE A 1 595 ? 27.453 22.875 28 1 94.25 595 ILE A C 1
ATOM 4665 O O . ILE A 1 595 ? 28.406 22.109 27.766 1 94.25 595 ILE A O 1
ATOM 4669 N N . LYS A 1 596 ? 26.766 23.344 27.062 1 93.81 596 LYS A N 1
ATOM 4670 C CA . LYS A 1 596 ? 27.016 23.062 25.656 1 93.81 596 LYS A CA 1
ATOM 4671 C C . LYS A 1 596 ? 28.406 23.531 25.234 1 93.81 596 LYS A C 1
ATOM 4673 O O . LYS A 1 596 ? 29.125 22.812 24.531 1 93.81 596 LYS A O 1
ATOM 4678 N N . SER A 1 597 ? 28.812 24.734 25.641 1 93 597 SER A N 1
ATOM 4679 C CA . SER A 1 597 ? 30.125 25.281 25.297 1 93 597 SER A CA 1
ATOM 4680 C C . SER A 1 597 ? 31.25 24.391 25.828 1 93 597 SER A C 1
ATOM 4682 O O . SER A 1 597 ? 32.25 24.188 25.141 1 93 597 SER A O 1
ATOM 4684 N N . ARG A 1 598 ? 31.031 23.906 27 1 92.19 598 ARG A N 1
ATOM 4685 C CA . ARG A 1 598 ? 32.031 23.016 27.594 1 92.19 598 ARG A CA 1
ATOM 4686 C C . ARG A 1 598 ? 32.125 21.719 26.797 1 92.19 598 ARG A C 1
ATOM 4688 O O . ARG A 1 598 ? 33.219 21.203 26.578 1 92.19 598 ARG A O 1
ATOM 4695 N N . ILE A 1 599 ? 31 21.156 26.438 1 91.62 599 ILE A N 1
ATOM 4696 C CA . ILE A 1 599 ? 30.969 19.938 25.656 1 91.62 599 ILE A CA 1
ATOM 4697 C C . ILE A 1 599 ? 31.703 20.141 24.328 1 91.62 599 ILE A C 1
ATOM 4699 O O . ILE A 1 599 ? 32.531 19.312 23.922 1 91.62 599 ILE A O 1
ATOM 4703 N N . LYS A 1 600 ? 31.375 21.203 23.688 1 89.81 600 LYS A N 1
ATOM 4704 C CA . LYS A 1 600 ? 32 21.516 22.406 1 89.81 600 LYS A CA 1
ATOM 4705 C C . LYS A 1 600 ? 33.5 21.703 22.547 1 89.81 600 LYS A C 1
ATOM 4707 O O . LYS A 1 600 ? 34.281 21.328 21.672 1 89.81 600 LYS A O 1
ATOM 4712 N N . LEU A 1 601 ? 33.875 22.312 23.609 1 89.44 601 LEU A N 1
ATOM 4713 C CA . LEU A 1 601 ? 35.312 22.516 23.891 1 89.44 601 LEU A CA 1
ATOM 4714 C C . LEU A 1 601 ? 36.031 21.172 24.109 1 89.44 601 LEU A C 1
ATOM 4716 O O . LEU A 1 601 ? 37.125 20.969 23.578 1 89.44 601 LEU A O 1
ATOM 4720 N N . GLU A 1 602 ? 35.406 20.391 24.906 1 88.94 602 GLU A N 1
ATOM 4721 C CA . GLU A 1 602 ? 35.969 19.062 25.141 1 88.94 602 GLU A CA 1
ATOM 4722 C C . GLU A 1 602 ? 36.094 18.281 23.844 1 88.94 602 GLU A C 1
ATOM 4724 O O . GLU A 1 602 ? 37.062 17.562 23.625 1 88.94 602 GLU A O 1
ATOM 4729 N N . GLU A 1 603 ? 35.125 18.391 23.031 1 86.62 603 GLU A N 1
ATOM 4730 C CA . GLU A 1 603 ? 35.156 17.734 21.734 1 86.62 603 GLU A CA 1
ATOM 4731 C C . GLU A 1 603 ? 36.312 18.281 20.875 1 86.62 603 GLU A C 1
ATOM 4733 O O . GLU A 1 603 ? 36.969 17.516 20.172 1 86.62 603 GLU A O 1
ATOM 4738 N N . GLU A 1 604 ? 36.438 19.531 20.891 1 85.56 604 GLU A N 1
ATOM 4739 C CA . GLU A 1 604 ? 37.5 20.172 20.125 1 85.56 604 GLU A CA 1
ATOM 4740 C C . GLU A 1 604 ? 38.875 19.75 20.641 1 85.56 604 GLU A C 1
ATOM 4742 O O . GLU A 1 604 ? 39.812 19.5 19.859 1 85.56 604 GLU A O 1
ATOM 4747 N N . ILE A 1 605 ? 39 19.688 21.875 1 87.31 605 ILE A N 1
ATOM 4748 C CA . ILE A 1 605 ? 40.25 19.25 22.484 1 87.31 605 ILE A CA 1
ATOM 4749 C C . ILE A 1 605 ? 40.531 17.812 22.078 1 87.31 605 ILE A C 1
ATOM 4751 O O . ILE A 1 605 ? 41.688 17.484 21.703 1 87.31 605 ILE A O 1
ATOM 4755 N N . ALA A 1 606 ? 39.469 17.062 22.219 1 87.06 606 ALA A N 1
ATOM 4756 C CA . ALA A 1 606 ? 39.656 15.656 21.844 1 87.06 606 ALA A CA 1
ATOM 4757 C C . ALA A 1 606 ? 40.031 15.516 20.375 1 87.06 606 ALA A C 1
ATOM 4759 O O . ALA A 1 606 ? 40.844 14.664 20.016 1 87.06 606 ALA A O 1
ATOM 4760 N N . LEU A 1 607 ? 39.438 16.297 19.562 1 85.31 607 LEU A N 1
ATOM 4761 C CA . LEU A 1 607 ? 39.75 16.281 18.141 1 85.31 607 LEU A CA 1
ATOM 4762 C C . LEU A 1 607 ? 41.188 16.703 17.875 1 85.31 607 LEU A C 1
ATOM 4764 O O . LEU A 1 607 ? 41.875 16.094 17.047 1 85.31 607 LEU A O 1
ATOM 4768 N N . ARG A 1 608 ? 41.625 17.703 18.562 1 84.25 608 ARG A N 1
ATOM 4769 C CA . ARG A 1 608 ? 43 18.172 18.406 1 84.25 608 ARG A CA 1
ATOM 4770 C C . ARG A 1 608 ? 44 17.141 18.906 1 84.25 608 ARG A C 1
ATOM 4772 O O . ARG A 1 608 ? 45.062 16.938 18.297 1 84.25 608 ARG A O 1
ATOM 4779 N N . GLU A 1 609 ? 43.625 16.578 19.969 1 87.12 609 GLU A N 1
ATOM 4780 C CA . GLU A 1 609 ? 44.5 15.523 20.5 1 87.12 609 GLU A CA 1
ATOM 4781 C C . GLU A 1 609 ? 44.594 14.344 19.547 1 87.12 609 GLU A C 1
ATOM 4783 O O . GLU A 1 609 ? 45.656 13.766 19.359 1 87.12 609 GLU A O 1
ATOM 4788 N N . LYS A 1 610 ? 43.438 14.047 19.062 1 86.62 610 LYS A N 1
ATOM 4789 C CA . LYS A 1 610 ? 43.438 12.953 18.109 1 86.62 610 LYS A CA 1
ATOM 4790 C C . LYS A 1 610 ? 44.281 13.297 16.875 1 86.62 610 LYS A C 1
ATOM 4792 O O . LYS A 1 610 ? 45 12.445 16.375 1 86.62 610 LYS A O 1
ATOM 4797 N N . LYS A 1 611 ? 44.188 14.484 16.453 1 82.69 611 LYS A N 1
ATOM 4798 C CA . LYS A 1 611 ? 45 14.938 15.328 1 82.69 611 LYS A CA 1
ATOM 4799 C C . LYS A 1 611 ? 46.469 14.914 15.656 1 82.69 611 LYS A C 1
ATOM 4801 O O . LYS A 1 611 ? 47.312 14.539 14.828 1 82.69 611 LYS A O 1
ATOM 4806 N N . LYS A 1 612 ? 46.75 15.312 16.797 1 82.81 612 LYS A N 1
ATOM 4807 C CA . LYS A 1 612 ? 48.125 15.289 17.25 1 82.81 612 LYS A CA 1
ATOM 4808 C C . LYS A 1 612 ? 48.656 13.859 17.297 1 82.81 612 LYS A C 1
ATOM 4810 O O . LYS A 1 612 ? 49.812 13.602 16.875 1 82.81 612 LYS A O 1
ATOM 4815 N N . GLN A 1 613 ? 47.844 13.07 17.812 1 85.81 613 GLN A N 1
ATOM 4816 C CA . GLN A 1 613 ? 48.25 11.672 17.891 1 85.81 613 GLN A CA 1
ATOM 4817 C C . GLN A 1 613 ? 48.438 11.07 16.5 1 85.81 613 GLN A C 1
ATOM 4819 O O . GLN A 1 613 ? 49.375 10.32 16.266 1 85.81 613 GLN A O 1
ATOM 4824 N N . GLU A 1 614 ? 47.531 11.391 15.703 1 84.62 614 GLU A N 1
ATOM 4825 C CA . GLU A 1 614 ? 47.656 10.891 14.336 1 84.62 614 GLU A CA 1
ATOM 4826 C C . GLU A 1 614 ? 48.906 11.453 13.656 1 84.62 614 GLU A C 1
ATOM 4828 O O . GLU A 1 614 ? 49.594 10.742 12.922 1 84.62 614 GLU A O 1
ATOM 4833 N N . LYS A 1 615 ? 49.094 12.695 13.93 1 81.62 615 LYS A N 1
ATOM 4834 C CA . LYS A 1 615 ? 50.312 13.32 13.383 1 81.62 615 LYS A CA 1
ATOM 4835 C C . LYS A 1 615 ? 51.562 12.68 13.969 1 81.62 615 LYS A C 1
ATOM 4837 O O . LYS A 1 615 ? 52.531 12.438 13.242 1 81.62 615 LYS A O 1
ATOM 4842 N N . GLU A 1 616 ? 51.562 12.477 15.203 1 82.94 616 GLU A N 1
ATOM 4843 C CA . GLU A 1 616 ? 52.688 11.836 15.867 1 82.94 616 GLU A CA 1
ATOM 4844 C C . GLU A 1 616 ? 52.906 10.414 15.352 1 82.94 616 GLU A C 1
ATOM 4846 O O . GLU A 1 616 ? 54.031 9.992 15.117 1 82.94 616 GLU A O 1
ATOM 4851 N N . LYS A 1 617 ? 51.781 9.797 15.234 1 84.25 617 LYS A N 1
ATOM 4852 C CA . LYS A 1 617 ? 51.875 8.445 14.688 1 84.25 617 LYS A CA 1
ATOM 4853 C C . LYS A 1 617 ? 52.438 8.469 13.266 1 84.25 617 LYS A C 1
ATOM 4855 O O . LYS A 1 617 ? 53.25 7.633 12.906 1 84.25 617 LYS A O 1
ATOM 4860 N N . ALA A 1 618 ? 51.938 9.344 12.586 1 82.81 618 ALA A N 1
ATOM 4861 C CA . ALA A 1 618 ? 52.438 9.484 11.219 1 82.81 618 ALA A CA 1
ATOM 4862 C C . ALA A 1 618 ? 53.906 9.859 11.195 1 82.81 618 ALA A C 1
ATOM 4864 O O . ALA A 1 618 ? 54.688 9.359 10.367 1 82.81 618 ALA A O 1
ATOM 4865 N N . ARG A 1 619 ? 54.312 10.648 12.094 1 81.81 619 ARG A N 1
ATOM 4866 C CA . ARG A 1 619 ? 55.719 11.062 12.227 1 81.81 619 ARG A CA 1
ATOM 4867 C C . ARG A 1 619 ? 56.594 9.875 12.625 1 81.81 619 ARG A C 1
ATOM 4869 O O . ARG A 1 619 ? 57.656 9.672 12.047 1 81.81 619 ARG A O 1
ATOM 4876 N N . LEU A 1 620 ? 56.062 9.156 13.531 1 82.19 620 LEU A N 1
ATOM 4877 C CA . LEU A 1 620 ? 56.812 7.992 13.992 1 82.19 620 LEU A CA 1
ATOM 4878 C C . LEU A 1 620 ? 56.938 6.953 12.875 1 82.19 620 LEU A C 1
ATOM 4880 O O . LEU A 1 620 ? 58 6.344 12.703 1 82.19 620 LEU A O 1
ATOM 4884 N N . GLU A 1 621 ? 55.906 6.797 12.195 1 82 621 GLU A N 1
ATOM 4885 C CA . GLU A 1 621 ? 55.969 5.871 11.07 1 82 621 GLU A CA 1
ATOM 4886 C C . GLU A 1 621 ? 56.938 6.371 9.992 1 82 621 GLU A C 1
ATOM 4888 O O . GLU A 1 621 ? 57.656 5.582 9.391 1 82 621 GLU A O 1
ATOM 4893 N N . TRP A 1 622 ? 56.906 7.656 9.82 1 80.19 622 TRP A N 1
ATOM 4894 C CA . TRP A 1 622 ? 57.844 8.273 8.875 1 80.19 622 TRP A CA 1
ATOM 4895 C C . TRP A 1 622 ? 59.281 8.086 9.328 1 80.19 622 TRP A C 1
ATOM 4897 O O . TRP A 1 622 ? 60.156 7.75 8.523 1 80.19 622 TRP A O 1
ATOM 4907 N N . ILE A 1 623 ? 59.562 8.25 10.562 1 80.75 623 ILE A N 1
ATOM 4908 C CA . ILE A 1 623 ? 60.906 8.078 11.117 1 80.75 623 ILE A CA 1
ATOM 4909 C C . ILE A 1 623 ? 61.344 6.625 10.961 1 80.75 623 ILE A C 1
ATOM 4911 O O . ILE A 1 623 ? 62.469 6.348 10.562 1 80.75 623 ILE A O 1
ATOM 4915 N N . LYS A 1 624 ? 60.438 5.777 11.219 1 81.25 624 LYS A N 1
ATOM 4916 C CA . LYS A 1 624 ? 60.719 4.355 11.094 1 81.25 624 LYS A CA 1
ATOM 4917 C C . LYS A 1 624 ? 61.031 3.986 9.648 1 81.25 624 LYS A C 1
ATOM 4919 O O . LYS A 1 624 ? 61.969 3.213 9.383 1 81.25 624 LYS A O 1
ATOM 4924 N N . GLN A 1 625 ? 60.375 4.566 8.805 1 81.69 625 GLN A N 1
ATOM 4925 C CA . GLN A 1 625 ? 60.625 4.305 7.391 1 81.69 625 GLN A CA 1
ATOM 4926 C C . GLN A 1 625 ? 61.969 4.887 6.938 1 81.69 625 GLN A C 1
ATOM 4928 O O . GLN A 1 625 ? 62.688 4.262 6.16 1 81.69 625 GLN A O 1
ATOM 4933 N N . GLN A 1 626 ? 62.344 5.969 7.434 1 77.44 626 GLN A N 1
ATOM 4934 C CA . GLN A 1 626 ? 63.625 6.598 7.082 1 77.44 626 GLN A CA 1
ATOM 4935 C C . GLN A 1 626 ? 64.812 5.84 7.684 1 77.44 626 GLN A C 1
ATOM 4937 O O . GLN A 1 626 ? 65.812 5.672 7.035 1 77.44 626 GLN A O 1
ATOM 4942 N N . GLN A 1 627 ? 64.625 5.371 8.906 1 78 627 GLN A N 1
ATOM 4943 C CA . GLN A 1 627 ? 65.688 4.566 9.539 1 78 627 GLN A CA 1
ATOM 4944 C C . GLN A 1 627 ? 65.875 3.258 8.789 1 78 627 GLN A C 1
ATOM 4946 O O . GLN A 1 627 ? 67.062 2.818 8.617 1 78 627 GLN A O 1
ATOM 4951 N N . GLU A 1 628 ? 64.812 2.775 8.297 1 76.88 628 GLU A N 1
ATOM 4952 C CA . GLU A 1 628 ? 64.938 1.553 7.508 1 76.88 628 GLU A CA 1
ATOM 4953 C C . GLU A 1 628 ? 65.625 1.823 6.176 1 76.88 628 GLU A C 1
ATOM 4955 O O . GLU A 1 628 ? 66.312 0.941 5.621 1 76.88 628 GLU A O 1
ATOM 4960 N N . MET A 1 629 ? 65.562 3.084 5.793 1 77.44 629 MET A N 1
ATOM 4961 C CA . MET A 1 629 ? 66.188 3.473 4.543 1 77.44 629 MET A CA 1
ATOM 4962 C C . MET A 1 629 ? 67.625 4.035 4.805 1 77.44 629 MET A C 1
ATOM 4964 O O . MET A 1 629 ? 68.312 4.434 3.869 1 77.44 629 MET A O 1
ATOM 4968 N N . GLY A 1 630 ? 68.125 3.975 6.023 1 71.06 630 GLY A N 1
ATOM 4969 C CA . GLY A 1 630 ? 69.5 4.246 6.414 1 71.06 630 GLY A CA 1
ATOM 4970 C C . GLY A 1 630 ? 69.812 5.723 6.633 1 71.06 630 GLY A C 1
ATOM 4971 O O . GLY A 1 630 ? 70.938 6.152 6.629 1 71.06 630 GLY A O 1
ATOM 4972 N N . LYS A 1 631 ? 68.938 6.602 6.375 1 65.44 631 LYS A N 1
ATOM 4973 C CA . LYS A 1 631 ? 69.188 8.031 6.469 1 65.44 631 LYS A CA 1
ATOM 4974 C C . LYS A 1 631 ? 69.125 8.516 7.914 1 65.44 631 LYS A C 1
ATOM 4976 O O . LYS A 1 631 ? 68.25 8.117 8.656 1 65.44 631 LYS A O 1
ATOM 4981 N N . ASP A 1 632 ? 70.25 8.836 8.484 1 61.72 632 ASP A N 1
ATOM 4982 C CA . ASP A 1 632 ? 70.375 9.391 9.836 1 61.72 632 ASP A CA 1
ATOM 4983 C C . ASP A 1 632 ? 69.688 10.75 9.922 1 61.72 632 ASP A C 1
ATOM 4985 O O . ASP A 1 632 ? 70.188 11.734 9.375 1 61.72 632 ASP A O 1
ATOM 4989 N N . ILE A 1 633 ? 68.5 10.953 9.703 1 56.72 633 ILE A N 1
ATOM 4990 C CA . ILE A 1 633 ? 67.938 12.305 9.68 1 56.72 633 ILE A CA 1
ATOM 4991 C C . ILE A 1 633 ? 68 12.891 11.094 1 56.72 633 ILE A C 1
ATOM 4993 O O . ILE A 1 633 ? 67.5 12.266 12.039 1 56.72 633 ILE A O 1
ATOM 4997 N N . GLU A 1 634 ? 69 13.812 11.375 1 55.69 634 GLU A N 1
ATOM 4998 C CA . GLU A 1 634 ? 69 14.672 12.555 1 55.69 634 GLU A CA 1
ATOM 4999 C C . GLU A 1 634 ? 67.625 15.375 12.719 1 55.69 634 GLU A C 1
ATOM 5001 O O . GLU A 1 634 ? 67.125 16.047 11.805 1 55.69 634 GLU A O 1
ATOM 5006 N N . GLU A 1 635 ? 66.812 14.961 13.398 1 55.03 635 GLU A N 1
ATOM 5007 C CA . GLU A 1 635 ? 65.438 15.469 13.672 1 55.03 635 GLU A CA 1
ATOM 5008 C C . GLU A 1 635 ? 65.5 16.922 14.156 1 55.03 635 GLU A C 1
ATOM 5010 O O . GLU A 1 635 ? 66.062 17.203 15.203 1 55.03 635 GLU A O 1
ATOM 5015 N N . GLU A 1 636 ? 65.625 17.953 13.391 1 52.78 636 GLU A N 1
ATOM 5016 C CA . GLU A 1 636 ? 65.375 19.266 13.969 1 52.78 636 GLU A CA 1
ATOM 5017 C C . GLU A 1 636 ? 63.969 19.344 14.523 1 52.78 636 GLU A C 1
ATOM 5019 O O . GLU A 1 636 ? 63 18.922 13.859 1 52.78 636 GLU A O 1
ATOM 5024 N N . PRO A 1 637 ? 63.75 19.406 15.805 1 50.78 637 PRO A N 1
ATOM 5025 C CA . PRO A 1 637 ? 62.406 19.547 16.359 1 50.78 637 PRO A CA 1
ATOM 5026 C C . PRO A 1 637 ? 61.562 20.562 15.594 1 50.78 637 PRO A C 1
ATOM 5028 O O . PRO A 1 637 ? 61.969 21.719 15.438 1 50.78 637 PRO A O 1
ATOM 5031 N N . GLU A 1 638 ? 60.938 20.312 14.57 1 51.06 638 GLU A N 1
ATOM 5032 C CA . GLU A 1 638 ? 60 21.266 13.953 1 51.06 638 GLU A CA 1
ATOM 5033 C C . GLU A 1 638 ? 59.125 21.953 14.992 1 51.06 638 GLU A C 1
ATOM 5035 O O . GLU A 1 638 ? 58.688 21.328 15.953 1 51.06 638 GLU A O 1
ATOM 5040 N N . GLU A 1 639 ? 59.25 23.25 15.148 1 51.22 639 GLU A N 1
ATOM 5041 C CA . GLU A 1 639 ? 58.406 24.094 15.984 1 51.22 639 GLU A CA 1
ATOM 5042 C C . GLU A 1 639 ? 56.938 23.719 15.844 1 51.22 639 GLU A C 1
ATOM 5044 O O . GLU A 1 639 ? 56.406 23.656 14.727 1 51.22 639 GLU A O 1
ATOM 5049 N N . GLU A 1 640 ? 56.344 22.969 16.703 1 53.94 640 GLU A N 1
ATOM 5050 C CA . GLU A 1 640 ? 54.906 22.672 16.734 1 53.94 640 GLU A CA 1
ATOM 5051 C C . GLU A 1 640 ? 54.094 23.922 16.438 1 53.94 640 GLU A C 1
ATOM 5053 O O . GLU A 1 640 ? 54.312 24.969 17.031 1 53.94 640 GLU A O 1
ATOM 5058 N N . PRO A 1 641 ? 53.5 24.141 15.328 1 55.66 641 PRO A 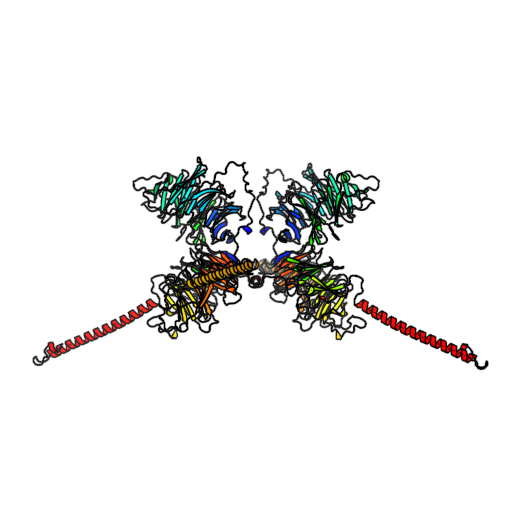N 1
ATOM 5059 C CA . PRO A 1 641 ? 52.688 25.328 15.078 1 55.66 641 PRO A CA 1
ATOM 5060 C C . PRO A 1 641 ? 51.812 25.719 16.281 1 55.66 641 PRO A C 1
ATOM 5062 O O . PRO A 1 641 ? 51.406 24.844 17.062 1 55.66 641 PRO A O 1
ATOM 5065 N N . GLU A 1 642 ? 51.844 26.875 16.75 1 58.06 642 GLU A N 1
ATOM 5066 C CA . GLU A 1 642 ? 51.031 27.438 17.828 1 58.06 642 GLU A CA 1
ATOM 5067 C C . GLU A 1 642 ? 49.562 27.109 17.656 1 58.06 642 GLU A C 1
ATOM 5069 O O . GLU A 1 642 ? 48.969 27.453 16.625 1 58.06 642 GLU A O 1
ATOM 5074 N N . GLU A 1 643 ? 49.094 26.125 18.266 1 63.88 643 GLU A N 1
ATOM 5075 C CA . GLU A 1 643 ? 47.688 25.719 18.234 1 63.88 643 GLU A CA 1
ATOM 5076 C C . GLU A 1 643 ? 46.781 26.891 18.547 1 63.88 643 GLU A C 1
ATOM 5078 O O . GLU A 1 643 ? 47.062 27.719 19.422 1 63.88 643 GLU A O 1
ATOM 5083 N N . GLU A 1 644 ? 45.969 27.375 17.672 1 74.88 644 GLU A N 1
ATOM 5084 C CA . GLU A 1 644 ? 44.969 28.406 17.922 1 74.88 644 GLU A CA 1
ATOM 5085 C C . GLU A 1 644 ? 44.344 28.234 19.297 1 74.88 644 GLU A C 1
ATOM 5087 O O . GLU A 1 644 ? 44.125 27.094 19.75 1 74.88 644 GLU A O 1
ATOM 5092 N N . PRO A 1 645 ? 44.312 29.312 20.047 1 81.06 645 PRO A N 1
ATOM 5093 C CA . PRO A 1 645 ? 43.719 29.219 21.375 1 81.06 645 PRO A CA 1
ATOM 5094 C C . PRO A 1 645 ? 42.312 28.641 21.359 1 81.06 645 PRO A C 1
ATOM 5096 O O . PRO A 1 645 ? 41.594 28.812 20.391 1 81.06 645 PRO A O 1
ATOM 5099 N N . LEU A 1 646 ? 42.031 27.828 22.344 1 82.81 646 LEU A N 1
ATOM 5100 C CA . LEU A 1 646 ? 40.688 27.234 22.5 1 82.81 646 LEU A CA 1
ATOM 5101 C C . LEU A 1 646 ? 39.625 28.328 22.719 1 82.81 646 LEU A C 1
ATOM 5103 O O . LEU A 1 646 ? 39.906 29.344 23.359 1 82.81 646 LEU A O 1
ATOM 5107 N N . PRO A 1 647 ? 38.562 28.266 22.031 1 82.12 647 PRO A N 1
ATOM 5108 C CA . PRO A 1 647 ? 37.5 29.25 22.234 1 82.12 647 PRO A CA 1
ATOM 5109 C C . PRO A 1 647 ? 37.062 29.328 23.688 1 82.12 647 PRO A C 1
ATOM 5111 O O . PRO A 1 647 ? 37.062 28.328 24.406 1 82.12 647 PRO A O 1
ATOM 5114 N N . PRO A 1 648 ? 36.75 30.531 24.125 1 86.31 648 PRO A N 1
ATOM 5115 C CA . PRO A 1 648 ? 36.281 30.688 25.5 1 86.31 648 PRO A CA 1
ATOM 5116 C C . PRO A 1 648 ? 34.906 30.047 25.734 1 86.31 648 PRO A C 1
ATOM 5118 O O . PRO A 1 648 ? 34.156 29.859 24.781 1 86.31 648 PRO A O 1
ATOM 5121 N N . LEU A 1 649 ? 34.656 29.656 26.906 1 89.31 649 LEU A N 1
ATOM 5122 C CA . LEU A 1 649 ? 33.375 29.094 27.281 1 89.31 649 LEU A CA 1
ATOM 5123 C C . LEU A 1 649 ? 32.281 30.125 27.141 1 89.31 649 LEU A C 1
ATOM 5125 O O . LEU A 1 649 ? 32.438 31.281 27.531 1 89.31 649 LEU A O 1
ATOM 5129 N N . TYR A 1 650 ? 31.297 29.734 26.484 1 91.19 650 TYR A N 1
ATOM 5130 C CA . TYR A 1 650 ? 30.172 30.625 26.266 1 91.19 650 TYR A CA 1
ATOM 5131 C C . TYR A 1 650 ? 28.938 30.156 27.031 1 91.19 650 TYR A C 1
ATOM 5133 O O . TYR A 1 650 ? 28.578 28.984 26.984 1 91.19 650 TYR A O 1
ATOM 5141 N N . ILE A 1 651 ? 28.359 31.062 27.828 1 90.19 651 ILE A N 1
ATOM 5142 C CA . ILE A 1 651 ? 27.094 30.844 28.5 1 90.19 651 ILE A CA 1
ATOM 5143 C C . ILE A 1 651 ? 26.078 31.906 28.078 1 90.19 651 ILE A C 1
ATOM 5145 O O . ILE A 1 651 ? 26.328 33.094 28.25 1 90.19 651 ILE A O 1
ATOM 5149 N N . PRO A 1 652 ? 25.016 31.547 27.562 1 91.5 652 PRO A N 1
ATOM 5150 C CA . PRO A 1 652 ? 24.047 32.562 27.109 1 91.5 652 PRO A CA 1
ATOM 5151 C C . PRO A 1 652 ? 23.562 33.438 28.25 1 91.5 652 PRO A C 1
ATOM 5153 O O . PRO A 1 652 ? 23.375 32.969 29.375 1 91.5 652 PRO A O 1
ATOM 5156 N N . GLU A 1 653 ? 23.391 34.688 27.922 1 89.31 653 GLU A N 1
ATOM 5157 C CA . GLU A 1 653 ? 22.938 35.656 28.906 1 89.31 653 GLU A CA 1
ATOM 5158 C C . GLU A 1 653 ? 21.531 35.312 29.406 1 89.31 653 GLU A C 1
ATOM 5160 O O . GLU A 1 653 ? 21.281 35.344 30.625 1 89.31 653 GLU A O 1
ATOM 5165 N N . GLU A 1 654 ? 20.703 35.062 28.438 1 89.62 654 GLU A N 1
ATOM 5166 C CA . GLU A 1 654 ? 19.375 34.562 28.781 1 89.62 654 GLU A CA 1
ATOM 5167 C C . GLU A 1 654 ? 19.281 33.062 28.672 1 89.62 654 GLU A C 1
ATOM 5169 O O . GLU A 1 654 ? 19.766 32.469 27.703 1 89.62 654 GLU A O 1
ATOM 5174 N N . PRO A 1 655 ? 18.797 32.5 29.766 1 91.19 655 PRO A N 1
ATOM 5175 C CA . PRO A 1 655 ? 18.688 31.047 29.703 1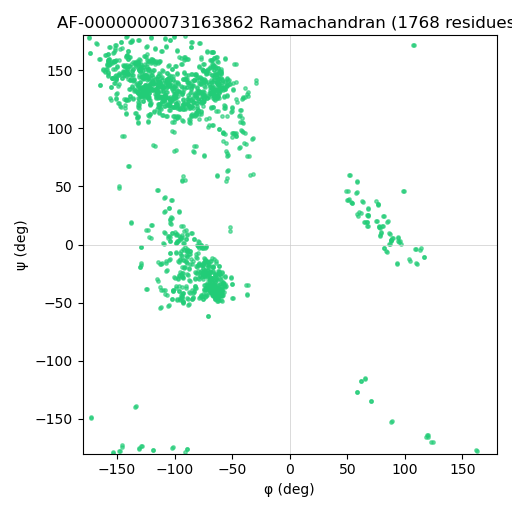 91.19 655 PRO A CA 1
ATOM 5176 C C . PRO A 1 655 ? 17.922 30.578 28.469 1 91.19 655 PRO A C 1
ATOM 5178 O O . PRO A 1 655 ? 16.938 31.203 28.062 1 91.19 655 PRO A O 1
ATOM 5181 N N . SER A 1 656 ? 18.438 29.5 27.844 1 95.44 656 SER A N 1
ATOM 5182 C CA . SER A 1 656 ? 17.75 28.906 26.719 1 95.44 656 SER A CA 1
ATOM 5183 C C . SER A 1 656 ? 16.375 28.375 27.125 1 95.44 656 SER A C 1
ATOM 5185 O O . SER A 1 656 ? 16.219 27.828 28.219 1 95.44 656 SER A O 1
ATOM 5187 N N . PRO A 1 657 ? 15.414 28.594 26.297 1 96.88 657 PRO A N 1
ATOM 5188 C CA . PRO A 1 657 ? 14.062 28.172 26.656 1 96.88 657 PRO A CA 1
ATOM 5189 C C . PRO A 1 657 ? 13.891 26.656 26.672 1 96.88 657 PRO A C 1
ATOM 5191 O O . PRO A 1 657 ? 14.367 25.984 25.75 1 96.88 657 PRO A O 1
ATOM 5194 N N . ILE A 1 658 ? 13.234 26.125 27.688 1 98 658 ILE A N 1
ATOM 5195 C CA . ILE A 1 658 ? 12.828 24.734 27.703 1 98 658 ILE A CA 1
ATOM 5196 C C . ILE A 1 658 ? 11.633 24.531 26.766 1 98 658 ILE A C 1
ATOM 5198 O O . ILE A 1 658 ? 10.617 25.203 26.906 1 98 658 ILE A O 1
ATOM 5202 N N . LEU A 1 659 ? 11.797 23.656 25.859 1 97.75 659 LEU A N 1
ATOM 5203 C CA . LEU A 1 659 ? 10.742 23.422 24.875 1 97.75 659 LEU A CA 1
ATOM 5204 C C . LEU A 1 659 ? 9.852 22.25 25.297 1 97.75 659 LEU A C 1
ATOM 5206 O O . LEU A 1 659 ? 8.625 22.328 25.203 1 97.75 659 LEU A O 1
ATOM 5210 N N . CYS A 1 660 ? 10.445 21.141 25.688 1 97.12 660 CYS A N 1
ATOM 5211 C CA . CYS A 1 660 ? 9.695 20 26.203 1 97.12 660 CYS A CA 1
ATOM 5212 C C . CYS A 1 660 ? 10.586 19.125 27.078 1 97.12 660 CYS A C 1
ATOM 5214 O O . CYS A 1 660 ? 11.789 19.375 27.203 1 97.12 660 CYS A O 1
ATOM 5216 N N . GLY A 1 661 ? 9.93 18.219 27.734 1 97.38 661 GLY A N 1
ATOM 5217 C CA . GLY A 1 661 ? 10.594 17.297 28.641 1 97.38 661 GLY A CA 1
ATOM 5218 C C . GLY A 1 661 ? 9.664 16.219 29.172 1 97.38 661 GLY A C 1
ATOM 5219 O O . GLY A 1 661 ? 8.445 16.312 29.016 1 97.38 661 GLY A O 1
ATOM 5220 N N . PHE A 1 662 ? 10.312 15.18 29.75 1 96.25 662 PHE A N 1
ATOM 5221 C CA . PHE A 1 662 ? 9.516 14.086 30.281 1 96.25 662 PHE A CA 1
ATOM 5222 C C . PHE A 1 662 ? 10.297 13.305 31.344 1 96.25 662 PHE A C 1
ATOM 5224 O O . PHE A 1 662 ? 11.523 13.336 31.344 1 96.25 662 PHE A O 1
ATOM 5231 N N . TYR A 1 663 ? 9.586 12.617 32.156 1 95.94 663 TYR A N 1
ATOM 5232 C CA . TYR A 1 663 ? 10.188 11.797 33.188 1 95.94 663 TYR A CA 1
ATOM 5233 C C . TYR A 1 663 ? 10.945 10.617 32.594 1 95.94 663 TYR A C 1
ATOM 5235 O O . TYR A 1 663 ? 10.492 10 31.641 1 95.94 663 TYR A O 1
ATOM 5243 N N . SER A 1 664 ? 12.078 10.32 33.156 1 94.75 664 SER A N 1
ATOM 5244 C CA . SER A 1 664 ? 12.781 9.086 32.875 1 94.75 664 SER A CA 1
ATOM 5245 C C . SER A 1 664 ? 12.695 8.094 34.031 1 94.75 664 SER A C 1
ATOM 5247 O O . SER A 1 664 ? 12.5 6.898 33.812 1 94.75 664 SER A O 1
ATOM 5249 N N . ALA A 1 665 ? 12.875 8.586 35.219 1 93.81 665 ALA A N 1
ATOM 5250 C CA . ALA A 1 665 ? 12.805 7.883 36.5 1 93.81 665 ALA A CA 1
ATOM 5251 C C . ALA A 1 665 ? 12.383 8.828 37.625 1 93.81 665 ALA A C 1
ATOM 5253 O O . ALA A 1 665 ? 12.305 10.039 37.406 1 93.81 665 ALA A O 1
ATOM 5254 N N . PRO A 1 666 ? 12.047 8.211 38.75 1 93.69 666 PRO A N 1
ATOM 5255 C CA . PRO A 1 666 ? 11.664 9.109 39.844 1 93.69 666 PRO A CA 1
ATOM 5256 C C . PRO A 1 666 ? 12.75 10.133 40.188 1 93.69 666 PRO A C 1
ATOM 5258 O O . PRO A 1 666 ? 13.883 9.758 40.5 1 93.69 666 PRO A O 1
ATOM 5261 N N . GLY A 1 667 ? 12.406 11.344 40 1 94 667 GLY A N 1
ATOM 5262 C CA . GLY A 1 667 ? 13.328 12.422 40.281 1 94 667 GLY A CA 1
ATOM 5263 C C . GLY A 1 667 ? 14.242 12.758 39.125 1 94 667 GLY A C 1
ATOM 5264 O O . GLY A 1 667 ? 15.109 13.633 39.25 1 94 667 GLY A O 1
ATOM 5265 N N . LYS A 1 668 ? 14.062 12.055 38.062 1 96.19 668 LYS A N 1
ATOM 5266 C CA . LYS A 1 668 ? 14.883 12.289 36.875 1 96.19 668 LYS A CA 1
ATOM 5267 C C . LYS A 1 668 ? 14.008 12.594 35.688 1 96.19 668 LYS A C 1
ATOM 5269 O O . LYS A 1 668 ? 12.867 12.141 35.594 1 96.19 668 LYS A O 1
ATOM 5274 N N . PHE A 1 669 ? 14.578 13.375 34.781 1 97.31 669 PHE A N 1
ATOM 5275 C CA . PHE A 1 669 ? 13.797 13.773 33.625 1 97.31 669 PHE A CA 1
ATOM 5276 C C . PHE A 1 669 ? 14.703 14.195 32.469 1 97.31 669 PHE A C 1
ATOM 5278 O O . PHE A 1 669 ? 15.867 14.539 32.688 1 97.31 669 PHE A O 1
ATOM 5285 N N . TRP A 1 670 ? 14.219 14.102 31.266 1 97.69 670 TRP A N 1
ATOM 5286 C CA . TRP A 1 670 ? 14.883 14.555 30.047 1 97.69 670 TRP A CA 1
ATOM 5287 C C . TRP A 1 670 ? 14.367 15.93 29.625 1 97.69 670 TRP A C 1
ATOM 5289 O O . TRP A 1 670 ? 13.18 16.219 29.781 1 97.69 670 TRP A O 1
ATOM 5299 N N . LEU A 1 671 ? 15.266 16.781 28.984 1 98.06 671 LEU A N 1
ATOM 5300 C CA . LEU A 1 671 ? 14.867 18.109 28.531 1 98.06 671 LEU A CA 1
ATOM 5301 C C . LEU A 1 671 ? 15.352 18.359 27.109 1 98.06 671 LEU A C 1
ATOM 5303 O O . LEU A 1 671 ? 16.453 17.953 26.734 1 98.06 671 LEU A O 1
ATOM 5307 N N . SER A 1 672 ? 14.516 18.938 26.344 1 98.06 672 SER A N 1
ATOM 5308 C CA . SER A 1 672 ? 14.875 19.547 25.062 1 98.06 672 SER A CA 1
ATOM 5309 C C . SER A 1 672 ? 14.812 21.062 25.141 1 98.06 672 SER A C 1
ATOM 5311 O O . SER A 1 672 ? 13.805 21.641 25.562 1 98.06 672 SER A O 1
ATOM 5313 N N . LEU A 1 673 ? 15.867 21.734 24.766 1 97.81 673 LEU A N 1
ATOM 5314 C CA . LEU A 1 673 ? 15.938 23.188 24.875 1 97.81 673 LEU A CA 1
ATOM 5315 C C . LEU A 1 673 ? 16.062 23.828 23.5 1 97.81 673 LEU A C 1
ATOM 5317 O O . LEU A 1 673 ? 16.453 23.172 22.547 1 97.81 673 LEU A O 1
ATOM 5321 N N . GLY A 1 674 ? 15.648 25.141 23.484 1 96.75 674 GLY A N 1
ATOM 5322 C CA . GLY A 1 674 ? 15.859 25.938 22.281 1 96.75 674 GLY A CA 1
ATOM 5323 C C . GLY A 1 674 ? 17.047 26.875 22.391 1 96.75 674 GLY A C 1
ATOM 5324 O O . GLY A 1 674 ? 17.891 26.703 23.281 1 96.75 674 GLY A O 1
ATOM 5325 N N . GLY A 1 675 ? 17.203 27.672 21.406 1 95 675 GLY A N 1
ATOM 5326 C CA . GLY A 1 675 ? 18.266 28.656 21.422 1 95 675 GLY A CA 1
ATOM 5327 C C . GLY A 1 675 ? 19.641 28.047 21.281 1 95 675 GLY A C 1
ATOM 5328 O O . GLY A 1 675 ? 19.828 27.094 20.516 1 95 675 GLY A O 1
ATOM 5329 N N . TYR A 1 676 ? 20.547 28.562 22.156 1 95.31 676 TYR A N 1
ATOM 5330 C CA . TYR A 1 676 ? 21.938 28.125 22.078 1 95.31 676 TYR A CA 1
ATOM 5331 C C . TYR A 1 676 ? 22.078 26.656 22.453 1 95.31 676 TYR A C 1
ATOM 5333 O O . TYR A 1 676 ? 22.906 25.938 21.906 1 95.31 676 TYR A O 1
ATOM 5341 N N . ASP A 1 677 ? 21.266 26.219 23.359 1 96.5 677 ASP A N 1
ATOM 5342 C CA . ASP A 1 677 ? 21.453 24.891 23.938 1 96.5 677 ASP A CA 1
ATOM 5343 C C . ASP A 1 677 ? 20.688 23.828 23.156 1 96.5 677 ASP A C 1
ATOM 5345 O O . ASP A 1 677 ? 20.547 22.688 23.609 1 96.5 677 ASP A O 1
ATOM 5349 N N . SER A 1 678 ? 20.219 24.219 21.984 1 96.56 678 SER A N 1
ATOM 5350 C CA . SER A 1 678 ? 19.641 23.234 21.094 1 96.56 678 SER A CA 1
ATOM 5351 C C . SER A 1 678 ? 20.688 22.25 20.594 1 96.56 678 SER A C 1
ATOM 5353 O O . SER A 1 678 ? 21.875 22.578 20.562 1 96.56 678 SER A O 1
ATOM 5355 N N . GLY A 1 679 ? 20.281 21.016 20.234 1 96.12 679 GLY A N 1
ATOM 5356 C CA . GLY A 1 679 ? 21.188 20.062 19.625 1 96.12 679 GLY A CA 1
ATOM 5357 C C . GLY A 1 679 ? 21.406 18.828 20.484 1 96.12 679 GLY A C 1
ATOM 5358 O O . GLY A 1 679 ? 21.969 17.828 20.016 1 96.12 679 GLY A O 1
ATOM 5359 N N . PHE A 1 680 ? 20.922 18.906 21.734 1 96.5 680 PHE A N 1
ATOM 5360 C CA . PHE A 1 680 ? 21.109 17.812 22.672 1 96.5 680 PHE A CA 1
ATOM 5361 C C . PHE A 1 680 ? 19.812 17.5 23.406 1 96.5 680 PHE A C 1
ATOM 5363 O O . PHE A 1 680 ? 18.922 18.344 23.5 1 96.5 680 PHE A O 1
ATOM 5370 N N . LEU A 1 681 ? 19.75 16.25 23.875 1 97.44 681 LEU A N 1
ATOM 5371 C CA . LEU A 1 681 ? 18.828 15.906 24.938 1 97.44 681 LEU A CA 1
ATOM 5372 C C . LEU A 1 681 ? 19.547 15.852 26.281 1 97.44 681 LEU A C 1
ATOM 5374 O O . LEU A 1 681 ? 20.547 15.141 26.422 1 97.44 681 LEU A O 1
ATOM 5378 N N . TYR A 1 682 ? 19.078 16.562 27.234 1 97.94 682 TYR A N 1
ATOM 5379 C CA . TYR A 1 682 ? 19.75 16.672 28.531 1 97.94 682 TYR A CA 1
ATOM 5380 C C . TYR A 1 682 ? 19.062 15.812 29.578 1 97.94 682 TYR A C 1
ATOM 5382 O O . TYR A 1 682 ? 17.844 15.945 29.797 1 97.94 682 TYR A O 1
ATOM 5390 N N . HIS A 1 683 ? 19.766 14.977 30.156 1 97.38 683 HIS A N 1
ATOM 5391 C CA . HIS A 1 683 ? 19.266 14.156 31.266 1 97.38 683 HIS A CA 1
ATOM 5392 C C . HIS A 1 683 ? 19.562 14.812 32.594 1 97.38 683 HIS A C 1
ATOM 5394 O O . HIS A 1 683 ? 20.719 15.023 32.969 1 97.38 683 HIS A O 1
ATOM 5400 N N . CYS A 1 684 ? 18.562 15.094 33.344 1 97.69 684 CYS A N 1
ATOM 5401 C CA . CYS A 1 684 ? 18.672 15.898 34.562 1 97.69 684 CYS A CA 1
ATOM 5402 C C . CYS A 1 684 ? 18.078 15.164 35.75 1 97.69 684 CYS A C 1
ATOM 5404 O O . CYS A 1 684 ? 17.375 14.172 35.594 1 97.69 684 CYS A O 1
ATOM 5406 N N . ALA A 1 685 ? 18.469 15.641 36.938 1 96.38 685 ALA A N 1
ATOM 5407 C CA . ALA A 1 685 ? 17.984 15.094 38.188 1 96.38 685 ALA A CA 1
ATOM 5408 C C . ALA A 1 685 ? 17.906 16.172 39.25 1 96.38 685 ALA A C 1
ATOM 5410 O O . ALA A 1 685 ? 18.734 17.078 39.281 1 96.38 685 ALA A O 1
ATOM 5411 N N . PHE A 1 686 ? 16.906 16.031 40.094 1 94.88 686 PHE A N 1
ATOM 5412 C CA . PHE A 1 686 ? 16.828 16.938 41.219 1 94.88 686 PHE A CA 1
ATOM 5413 C C . PHE A 1 686 ? 17.859 16.594 42.281 1 94.88 686 PHE A C 1
ATOM 5415 O O . PHE A 1 686 ? 18.109 15.422 42.562 1 94.88 686 PHE A O 1
ATOM 5422 N N . SER A 1 687 ? 18.484 17.625 42.781 1 87.19 687 SER A N 1
ATOM 5423 C CA . SER A 1 687 ? 19.516 17.422 43.781 1 87.19 687 SER A CA 1
ATOM 5424 C C . SER A 1 687 ? 18.906 17.031 45.125 1 87.19 687 SER A C 1
ATOM 5426 O O . SER A 1 687 ? 17.781 17.406 45.438 1 87.19 687 SER A O 1
ATOM 5428 N N . SER A 1 688 ? 19.672 16.219 45.906 1 76.38 688 SER A N 1
ATOM 5429 C CA . SER A 1 688 ? 19.25 15.82 47.25 1 76.38 688 SER A CA 1
ATOM 5430 C C . SER A 1 688 ? 19.344 16.984 48.25 1 76.38 688 SER A C 1
ATOM 5432 O O . SER A 1 688 ? 18.641 17 49.25 1 76.38 688 SER A O 1
ATOM 5434 N N . ASN A 1 689 ? 20.234 17.906 47.969 1 67.62 689 ASN A N 1
ATOM 5435 C CA . ASN A 1 689 ? 20.438 19.031 48.875 1 67.62 689 ASN A CA 1
ATOM 5436 C C . ASN A 1 689 ? 19.578 20.234 48.5 1 67.62 689 ASN A C 1
ATOM 5438 O O . ASN A 1 689 ? 20.094 21.312 48.219 1 67.62 689 ASN A O 1
ATOM 5442 N N . GLN A 1 690 ? 18.297 20.188 48.438 1 64.31 690 GLN A N 1
ATOM 5443 C CA . GLN A 1 690 ? 17.344 21.188 47.969 1 64.31 690 GLN A CA 1
ATOM 5444 C C . GLN A 1 690 ? 17.219 22.344 48.938 1 64.31 690 GLN A C 1
ATOM 5446 O O . GLN A 1 690 ? 17 23.484 48.531 1 64.31 690 GLN A O 1
ATOM 5451 N N . HIS A 1 691 ? 17.281 22.188 50.312 1 62.31 691 HIS A N 1
ATOM 5452 C CA . HIS A 1 691 ? 16.906 23.125 51.344 1 62.31 691 HIS A CA 1
ATOM 5453 C C . HIS A 1 691 ? 17.906 24.266 51.469 1 62.31 691 HIS A C 1
ATOM 5455 O O . HIS A 1 691 ? 17.609 25.297 52.062 1 62.31 691 HIS A O 1
ATOM 5461 N N . GLN A 1 692 ? 19.062 24.203 50.906 1 56.59 692 GLN A N 1
ATOM 5462 C CA . GLN A 1 692 ? 20.109 25.125 51.312 1 56.59 692 GLN A CA 1
ATOM 5463 C C . GLN A 1 692 ? 20.188 26.328 50.375 1 56.59 692 GLN A C 1
ATOM 5465 O O . GLN A 1 692 ? 20.734 27.375 50.75 1 56.59 692 GLN A O 1
ATOM 5470 N N . GLU A 1 693 ? 19.578 26.297 49.219 1 63.59 693 GLU A N 1
ATOM 5471 C CA . GLU A 1 693 ? 19.906 27.359 48.281 1 63.59 693 GLU A CA 1
ATOM 5472 C C . GLU A 1 693 ? 18.656 28.094 47.812 1 63.59 693 GLU A C 1
ATOM 5474 O O . GLU A 1 693 ? 17.578 27.5 47.75 1 63.59 693 GLU A O 1
ATOM 5479 N N . ASP A 1 694 ? 18.75 29.359 47.812 1 78.44 694 ASP A N 1
ATOM 5480 C CA . ASP A 1 694 ? 17.719 30.188 47.156 1 78.44 694 ASP A CA 1
ATOM 5481 C C . ASP A 1 694 ? 17.438 29.703 45.75 1 78.44 694 ASP A C 1
ATOM 5483 O O . ASP A 1 694 ? 18.344 29.594 44.938 1 78.44 694 ASP A O 1
ATOM 5487 N N . PRO A 1 695 ? 16.234 29.281 45.5 1 81.69 695 PRO A N 1
ATOM 5488 C CA . PRO A 1 695 ? 15.883 28.734 44.188 1 81.69 695 PRO A CA 1
ATOM 5489 C C . PRO A 1 695 ? 16.281 29.641 43.031 1 81.69 695 PRO A C 1
ATOM 5491 O O . PRO A 1 695 ? 16.672 29.156 41.938 1 81.69 695 PRO A O 1
ATOM 5494 N N . GLU A 1 696 ? 16.344 30.875 43.188 1 81.31 696 GLU A N 1
ATOM 5495 C CA . GLU A 1 696 ? 16.609 31.812 42.094 1 81.31 696 GLU A CA 1
ATOM 5496 C C . GLU A 1 696 ? 18.094 31.828 41.75 1 81.31 696 GLU A C 1
ATOM 5498 O O . GLU A 1 696 ? 18.469 32.156 40.625 1 81.31 696 GLU A O 1
ATOM 5503 N N . GLN A 1 697 ? 18.875 31.516 42.688 1 82.81 697 GLN A N 1
ATOM 5504 C CA . GLN A 1 697 ? 20.312 31.578 42.469 1 82.81 697 GLN A CA 1
ATOM 5505 C C . GLN A 1 697 ? 20.875 30.188 42.156 1 82.81 697 GLN A C 1
ATOM 5507 O O . GLN A 1 697 ? 22.062 30.047 41.844 1 82.81 697 GLN A O 1
ATOM 5512 N N . ARG A 1 698 ? 20.016 29.328 41.969 1 86.19 698 ARG A N 1
ATOM 5513 C CA . ARG A 1 698 ? 20.438 27.938 41.75 1 86.19 698 ARG A CA 1
ATOM 5514 C C . ARG A 1 698 ? 20.953 27.734 40.344 1 86.19 698 ARG A C 1
ATOM 5516 O O . ARG A 1 698 ? 20.438 28.344 39.406 1 86.19 698 ARG A O 1
ATOM 5523 N N . GLN A 1 699 ? 22.016 26.938 40.219 1 89.12 699 GLN A N 1
ATOM 5524 C CA . GLN A 1 699 ? 22.547 26.484 38.938 1 89.12 699 GLN A CA 1
ATOM 5525 C C . GLN A 1 699 ? 22.797 24.984 38.938 1 89.12 699 GLN A C 1
ATOM 5527 O O . GLN A 1 699 ? 23.719 24.516 39.625 1 89.12 699 GLN A O 1
ATOM 5532 N N . ASP A 1 700 ? 21.969 24.344 38.156 1 93.06 700 ASP A N 1
ATOM 5533 C CA . ASP A 1 700 ? 22.047 22.875 38.156 1 93.06 700 ASP A CA 1
ATOM 5534 C C . ASP A 1 700 ? 22.5 22.359 36.781 1 93.06 700 ASP A C 1
ATOM 5536 O O . ASP A 1 700 ? 22.047 22.859 35.75 1 93.06 700 ASP A O 1
ATOM 5540 N N . GLU A 1 701 ? 23.359 21.406 36.75 1 94.19 701 GLU A N 1
ATOM 5541 C CA . GLU A 1 701 ? 23.859 20.828 35.5 1 94.19 701 GLU A CA 1
ATOM 5542 C C . GLU A 1 701 ? 23.219 19.453 35.25 1 94.19 701 GLU A C 1
ATOM 5544 O O . GLU A 1 701 ? 22.984 18.688 36.156 1 94.19 701 GLU A O 1
ATOM 5549 N N . PRO A 1 702 ? 22.859 19.234 33.969 1 96.12 702 PRO A N 1
ATOM 5550 C CA . PRO A 1 702 ? 22.453 17.875 33.625 1 96.12 702 PRO A CA 1
ATOM 5551 C C . PRO A 1 702 ? 23.562 16.844 33.844 1 96.12 702 PRO A C 1
ATOM 5553 O O . PRO A 1 702 ? 24.75 17.172 33.688 1 96.12 702 PRO A O 1
ATOM 5556 N N . PHE A 1 703 ? 23.234 15.672 34.219 1 94.75 703 PHE A N 1
ATOM 5557 C CA . PHE A 1 703 ? 24.266 14.695 34.531 1 94.75 703 PHE A CA 1
ATOM 5558 C C . PHE A 1 703 ? 24.641 13.875 33.312 1 94.75 703 PHE A C 1
ATOM 5560 O O . PHE A 1 703 ? 25.688 13.219 33.281 1 94.75 703 PHE A O 1
ATOM 5567 N N . GLU A 1 704 ? 23.766 13.867 32.312 1 94.56 704 GLU A N 1
ATOM 5568 C CA . GLU A 1 704 ? 24.047 13.18 31.047 1 94.56 704 GLU A CA 1
ATOM 5569 C C . GLU A 1 704 ? 23.438 13.945 29.859 1 94.56 704 GLU A C 1
ATOM 5571 O O . GLU A 1 704 ? 22.469 14.672 30.016 1 94.56 704 GLU A O 1
ATOM 5576 N N . VAL A 1 705 ? 24.125 13.805 28.719 1 95.56 705 VAL A N 1
ATOM 5577 C CA . VAL A 1 705 ? 23.641 14.469 27.516 1 95.56 705 VAL A CA 1
ATOM 5578 C C . VAL A 1 705 ? 23.734 13.516 26.328 1 95.56 705 VAL A C 1
ATOM 5580 O O . VAL A 1 705 ? 24.641 12.68 26.266 1 95.56 705 VAL A O 1
ATOM 5583 N N . ILE A 1 706 ? 22.734 13.562 25.469 1 95.88 706 ILE A N 1
ATOM 5584 C CA . ILE A 1 706 ? 22.75 12.797 24.234 1 95.88 706 ILE A CA 1
ATOM 5585 C C . ILE A 1 706 ? 22.703 13.75 23.031 1 95.88 706 ILE A C 1
ATOM 5587 O O . ILE A 1 706 ? 21.719 14.484 22.859 1 95.88 706 ILE A O 1
ATOM 5591 N N . PRO A 1 707 ? 23.781 13.773 22.25 1 95.12 707 PRO A N 1
ATOM 5592 C CA . PRO A 1 707 ? 23.719 14.602 21.047 1 95.12 707 PRO A CA 1
ATOM 5593 C C . PRO A 1 707 ? 22.703 14.086 20.031 1 95.12 707 PRO A C 1
ATOM 5595 O O . PRO A 1 707 ? 22.625 12.883 19.781 1 95.12 707 PRO A O 1
ATOM 5598 N N . ILE A 1 708 ? 21.922 14.922 19.516 1 96.12 708 ILE A N 1
ATOM 5599 C CA . ILE A 1 708 ? 20.953 14.586 18.484 1 96.12 708 ILE A CA 1
ATOM 5600 C C . ILE A 1 708 ? 21.406 15.172 17.141 1 96.12 708 ILE A C 1
ATOM 5602 O O . ILE A 1 708 ? 21.578 16.391 17.016 1 96.12 708 ILE A O 1
ATOM 5606 N N . GLU A 1 709 ? 21.484 14.344 16.172 1 94.25 709 GLU A N 1
ATOM 5607 C CA . GLU A 1 709 ? 22.047 14.727 14.883 1 94.25 709 GLU A CA 1
ATOM 5608 C C . GLU A 1 709 ? 21.203 15.805 14.203 1 94.25 709 GLU A C 1
ATOM 5610 O O . GLU A 1 709 ? 19.969 15.711 14.188 1 94.25 709 GLU A O 1
ATOM 5615 N N . ASP A 1 710 ? 21.812 16.859 13.688 1 92.75 710 ASP A N 1
ATOM 5616 C CA . ASP A 1 710 ? 21.234 17.891 12.836 1 92.75 710 ASP A CA 1
ATOM 5617 C C . ASP A 1 710 ? 20.156 18.672 13.578 1 92.75 710 ASP A C 1
ATOM 5619 O O . ASP A 1 710 ? 19.094 18.969 13.008 1 92.75 710 ASP A O 1
ATOM 5623 N N . THR A 1 711 ? 20.297 18.938 14.867 1 95.69 711 THR A N 1
ATOM 5624 C CA . THR A 1 711 ? 19.266 19.641 15.625 1 95.69 711 THR A CA 1
ATOM 5625 C C . THR A 1 711 ? 19.844 20.891 16.281 1 95.69 711 THR A C 1
ATOM 5627 O O . THR A 1 711 ? 19.172 21.547 17.078 1 95.69 711 THR A O 1
ATOM 5630 N N . ASP A 1 712 ? 21.031 21.312 15.914 1 94.5 712 ASP A N 1
ATOM 5631 C CA . ASP A 1 712 ? 21.641 22.5 16.484 1 94.5 712 ASP A CA 1
ATOM 5632 C C . ASP A 1 712 ? 20.797 23.734 16.203 1 94.5 712 ASP A C 1
ATOM 5634 O O . ASP A 1 712 ? 20.656 24.625 17.062 1 94.5 712 ASP A O 1
ATOM 5638 N N . ASN A 1 713 ? 20.25 23.812 15.062 1 94.38 713 ASN A N 1
ATOM 5639 C CA . ASN A 1 713 ? 19.391 24.922 14.68 1 94.38 713 ASN A CA 1
ATOM 5640 C C . ASN A 1 713 ? 17.984 24.469 14.336 1 94.38 713 ASN A C 1
ATOM 5642 O O . ASN A 1 713 ? 17.266 25.141 13.602 1 94.38 713 ASN A O 1
ATOM 5646 N N . ASN A 1 714 ? 17.656 23.375 14.695 1 96.38 714 ASN A N 1
ATOM 5647 C CA . ASN A 1 714 ? 16.344 22.766 14.484 1 96.38 714 ASN A CA 1
ATOM 5648 C C . ASN A 1 714 ? 15.891 21.984 15.703 1 96.38 714 ASN A C 1
ATOM 5650 O O . ASN A 1 714 ? 15.773 20.75 15.656 1 96.38 714 ASN A O 1
ATOM 5654 N N . PRO A 1 715 ? 15.633 22.688 16.719 1 97.44 715 PRO A N 1
ATOM 5655 C CA . PRO A 1 715 ? 15.336 22.047 18.016 1 97.44 715 PRO A CA 1
ATOM 5656 C C . PRO A 1 715 ? 14.062 21.203 17.984 1 97.44 715 PRO A C 1
ATOM 5658 O O . PRO A 1 715 ? 13.219 21.391 17.094 1 97.44 715 PRO A O 1
ATOM 5661 N N . ILE A 1 716 ? 13.945 20.312 18.953 1 98 716 ILE A N 1
ATOM 5662 C CA . ILE A 1 716 ? 12.781 19.453 19.125 1 98 716 ILE A CA 1
ATOM 5663 C C . ILE A 1 716 ? 11.742 20.156 20 1 98 716 ILE A C 1
ATOM 5665 O O . ILE A 1 716 ? 12 20.422 21.172 1 98 716 ILE A O 1
ATOM 5669 N N . HIS A 1 717 ? 10.648 20.328 19.469 1 97.56 717 HIS A N 1
ATOM 5670 C CA . HIS A 1 717 ? 9.625 21.078 20.188 1 97.56 717 HIS A CA 1
ATOM 5671 C C . HIS A 1 717 ? 8.656 20.141 20.906 1 97.56 717 HIS A C 1
ATOM 5673 O O . HIS A 1 717 ? 8.055 20.531 21.906 1 97.56 717 HIS A O 1
ATOM 5679 N N . ARG A 1 718 ? 8.477 19 20.359 1 97.31 718 ARG A N 1
ATOM 5680 C CA . ARG A 1 718 ? 7.527 18.031 20.922 1 97.31 718 ARG A CA 1
ATOM 5681 C C . ARG A 1 718 ? 8.086 16.625 20.875 1 97.31 718 ARG A C 1
ATOM 5683 O O . ARG A 1 718 ? 8.75 16.25 19.906 1 97.31 718 ARG A O 1
ATOM 5690 N N . ILE A 1 719 ? 7.82 15.875 21.906 1 97.12 719 ILE A N 1
ATOM 5691 C CA . ILE A 1 719 ? 8.203 14.469 21.938 1 97.12 719 ILE A CA 1
ATOM 5692 C C . ILE A 1 719 ? 7.008 13.625 22.406 1 97.12 719 ILE A C 1
ATOM 5694 O O . ILE A 1 719 ? 6.289 14.016 23.328 1 97.12 719 ILE A O 1
ATOM 5698 N N . SER A 1 720 ? 6.734 12.609 21.703 1 95.88 720 SER A N 1
ATOM 5699 C CA . SER A 1 720 ? 5.672 11.672 22.047 1 95.88 720 SER A CA 1
ATOM 5700 C C . SER A 1 720 ? 6.133 10.227 21.859 1 95.88 720 SER A C 1
ATOM 5702 O O . SER A 1 720 ? 7.035 9.961 21.062 1 95.88 720 SER A O 1
ATOM 5704 N N . PHE A 1 721 ? 5.578 9.359 22.625 1 93.94 721 PHE A N 1
ATOM 5705 C CA . PHE A 1 721 ? 5.965 7.953 22.562 1 93.94 721 PHE A CA 1
ATOM 5706 C C . PHE A 1 721 ? 4.77 7.078 22.203 1 93.94 721 PHE A C 1
ATOM 5708 O O . PHE A 1 721 ? 3.648 7.34 22.641 1 93.94 721 PHE A O 1
ATOM 5715 N N . CYS A 1 722 ? 4.969 6.164 21.406 1 88.88 722 CYS A N 1
ATOM 5716 C CA . CYS A 1 722 ? 4.012 5.133 21.031 1 88.88 722 CYS A CA 1
ATOM 5717 C C . CYS A 1 722 ? 4.703 3.785 20.844 1 88.88 722 CYS A C 1
ATOM 5719 O O . CYS A 1 722 ? 5.531 3.627 19.953 1 88.88 722 CYS A O 1
ATOM 5721 N N . ARG A 1 723 ? 4.426 2.832 21.703 1 86.19 723 ARG A N 1
ATOM 5722 C CA . ARG A 1 723 ? 5.148 1.563 21.672 1 86.19 723 ARG A CA 1
ATOM 5723 C C . ARG A 1 723 ? 6.648 1.784 21.859 1 86.19 723 ARG A C 1
ATOM 5725 O O . ARG A 1 723 ? 7.078 2.441 22.812 1 86.19 723 ARG A O 1
ATOM 5732 N N . LEU A 1 724 ? 7.445 1.293 21.016 1 88.06 724 LEU A N 1
ATOM 5733 C CA . LEU A 1 724 ? 8.891 1.492 21.078 1 88.06 724 LEU A CA 1
ATOM 5734 C C . LEU A 1 724 ? 9.352 2.486 20.031 1 88.06 724 LEU A C 1
ATOM 5736 O O . LEU A 1 724 ? 10.438 2.334 19.469 1 88.06 724 LEU A O 1
ATOM 5740 N N . LEU A 1 725 ? 8.438 3.395 19.781 1 93.06 725 LEU A N 1
ATOM 5741 C CA . LEU A 1 725 ? 8.773 4.477 18.859 1 93.06 725 LEU A CA 1
ATOM 5742 C C . LEU A 1 725 ? 8.758 5.824 19.578 1 93.06 725 LEU A C 1
ATOM 5744 O O . LEU A 1 725 ? 7.844 6.109 20.344 1 93.06 725 LEU A O 1
ATOM 5748 N N . MET A 1 726 ? 9.734 6.586 19.391 1 96.19 726 MET A N 1
ATOM 5749 C CA . MET A 1 726 ? 9.797 7.965 19.859 1 96.19 726 MET A CA 1
ATOM 5750 C C . MET A 1 726 ? 9.594 8.953 18.719 1 96.19 726 MET A C 1
ATOM 5752 O O . MET A 1 726 ? 10.375 8.977 17.766 1 96.19 726 MET A O 1
ATOM 5756 N N . PHE A 1 727 ? 8.594 9.742 18.812 1 97.69 727 PHE A N 1
ATOM 5757 C CA . PHE A 1 727 ? 8.281 10.742 17.797 1 97.69 727 PHE A CA 1
ATOM 5758 C C . PHE A 1 727 ? 8.75 12.125 18.234 1 97.69 727 PHE A C 1
ATOM 5760 O O . PHE A 1 727 ? 8.461 12.562 19.344 1 97.69 727 PHE A O 1
ATOM 5767 N N . CYS A 1 728 ? 9.422 12.797 17.359 1 98.19 728 CYS A N 1
ATOM 5768 C CA . CYS A 1 728 ? 9.906 14.148 17.625 1 98.19 728 CYS A CA 1
ATOM 5769 C C . CYS A 1 728 ? 9.359 15.141 16.609 1 98.19 728 CYS A C 1
ATOM 5771 O O . CYS A 1 728 ? 9.484 14.93 15.398 1 98.19 728 CYS A O 1
ATOM 5773 N N . GLY A 1 729 ? 8.703 16.203 17.109 1 98.31 729 GLY A N 1
ATOM 5774 C CA . GLY A 1 729 ? 8.305 17.328 16.266 1 98.31 729 GLY A CA 1
ATOM 5775 C C . GLY A 1 729 ? 9.344 18.422 16.219 1 98.31 729 GLY A C 1
ATOM 5776 O O . GLY A 1 729 ? 9.648 19.047 17.234 1 98.31 729 GLY A O 1
ATOM 5777 N N . MET A 1 730 ? 9.805 18.734 15.023 1 98.06 730 MET A N 1
ATOM 5778 C CA . MET A 1 730 ? 10.93 19.641 14.867 1 98.06 730 MET A CA 1
ATOM 5779 C C . MET A 1 730 ? 10.445 21.062 14.555 1 98.06 730 MET A C 1
ATOM 5781 O O . MET A 1 730 ? 9.281 21.25 14.195 1 98.06 730 MET A O 1
ATOM 5785 N N . GLN A 1 731 ? 11.344 21.953 14.672 1 97.25 731 GLN A N 1
ATOM 5786 C CA . GLN A 1 731 ? 11.062 23.359 14.383 1 97.25 731 GLN A CA 1
ATOM 5787 C C . GLN A 1 731 ? 10.789 23.562 12.898 1 97.25 731 GLN A C 1
ATOM 5789 O O . GLN A 1 731 ? 9.945 24.375 12.523 1 97.25 731 GLN A O 1
ATOM 5794 N N . ASN A 1 732 ? 11.453 22.844 12.078 1 96 732 ASN A N 1
ATOM 5795 C CA . ASN A 1 732 ? 11.32 23.031 10.641 1 96 732 ASN A CA 1
ATOM 5796 C C . ASN A 1 732 ? 10.141 22.25 10.078 1 96 732 ASN A C 1
ATOM 5798 O O . ASN A 1 732 ? 10.062 22.016 8.867 1 96 732 ASN A O 1
ATOM 5802 N N . GLY A 1 733 ? 9.367 21.734 10.898 1 96.94 733 GLY A N 1
ATOM 5803 C CA . GLY A 1 733 ? 8.156 21.062 10.438 1 96.94 733 GLY A CA 1
ATOM 5804 C C . GLY A 1 733 ? 8.367 19.594 10.141 1 96.94 733 GLY A C 1
ATOM 5805 O O . GLY A 1 733 ? 7.434 18.906 9.719 1 96.94 733 GLY A O 1
ATOM 5806 N N . ALA A 1 734 ? 9.539 19.078 10.422 1 97.25 734 ALA A N 1
ATOM 5807 C CA . ALA A 1 734 ? 9.828 17.672 10.18 1 97.25 734 ALA A CA 1
ATOM 5808 C C . ALA A 1 734 ? 9.336 16.797 11.336 1 97.25 734 ALA A C 1
ATOM 5810 O O . ALA A 1 734 ? 9.328 17.234 12.484 1 97.25 734 ALA A O 1
ATOM 5811 N N . LEU A 1 735 ? 8.836 15.688 11 1 97.69 735 LEU A N 1
ATOM 5812 C CA . LEU A 1 735 ? 8.539 14.617 11.945 1 97.69 735 LEU A CA 1
ATOM 5813 C C . LEU A 1 735 ? 9.648 13.578 11.961 1 97.69 735 LEU A C 1
ATOM 5815 O O . LEU A 1 735 ? 9.977 13 10.922 1 97.69 735 LEU A O 1
ATOM 5819 N N . ARG A 1 736 ? 10.281 13.406 13.047 1 97.75 736 ARG A N 1
ATOM 5820 C CA . ARG A 1 736 ? 11.375 12.461 13.195 1 97.75 736 ARG A CA 1
ATOM 5821 C C . ARG A 1 736 ? 11 11.312 14.125 1 97.75 736 ARG A C 1
ATOM 5823 O O . ARG A 1 736 ? 10.328 11.531 15.141 1 97.75 736 ARG A O 1
ATOM 5830 N N . VAL A 1 737 ? 11.391 10.062 13.742 1 96.56 737 VAL A N 1
ATOM 5831 C CA . VAL A 1 737 ? 11.016 8.891 14.516 1 96.56 737 VAL A CA 1
ATOM 5832 C C . VAL A 1 737 ? 12.25 8.062 14.844 1 96.56 737 VAL A C 1
ATOM 5834 O O . VAL A 1 737 ? 13.086 7.816 13.977 1 96.56 737 VAL A O 1
ATOM 5837 N N . TYR A 1 738 ? 12.398 7.707 16.062 1 94.56 738 TYR A N 1
ATOM 5838 C CA . TYR A 1 738 ? 13.422 6.773 16.516 1 94.56 738 TYR A CA 1
ATOM 5839 C C . TYR A 1 738 ? 12.805 5.441 16.922 1 94.56 738 TYR A C 1
ATOM 5841 O O . TYR A 1 738 ? 11.867 5.406 17.719 1 94.56 738 TYR A O 1
ATOM 5849 N N . ALA A 1 739 ? 13.258 4.391 16.344 1 89.5 739 ALA A N 1
ATOM 5850 C CA . ALA A 1 739 ? 12.875 3.055 16.797 1 89.5 739 ALA A CA 1
ATOM 5851 C C . ALA A 1 739 ? 13.711 2.623 18 1 89.5 739 ALA A C 1
ATOM 5853 O O . ALA A 1 739 ? 14.914 2.385 17.875 1 89.5 739 ALA A O 1
ATOM 5854 N N . LEU A 1 740 ? 13.008 2.496 19.109 1 88.38 740 LEU A N 1
ATOM 5855 C CA . LEU A 1 740 ? 13.711 2.232 20.359 1 88.38 740 LEU A CA 1
ATOM 5856 C C . LEU A 1 740 ? 13.805 0.734 20.625 1 88.38 740 LEU A C 1
ATOM 5858 O O . LEU A 1 740 ? 12.922 -0.028 20.219 1 88.38 740 LEU A O 1
ATOM 5862 N N . GLN A 1 741 ? 14.836 0.249 21.141 1 78.88 741 GLN A N 1
ATOM 5863 C CA . GLN A 1 741 ? 14.984 -1.14 21.562 1 78.88 741 GLN A CA 1
ATOM 5864 C C . GLN A 1 741 ? 14.367 -1.359 22.953 1 78.88 741 GLN A C 1
ATOM 5866 O O . GLN A 1 741 ? 13.82 -2.426 23.219 1 78.88 741 GLN A O 1
ATOM 5871 N N . ASP A 1 742 ? 14.562 -0.35 23.719 1 82.75 742 ASP A N 1
ATOM 5872 C CA . ASP A 1 742 ? 13.984 -0.341 25.062 1 82.75 742 ASP A CA 1
ATOM 5873 C C . ASP A 1 742 ? 13.492 1.054 25.438 1 82.75 742 ASP A C 1
ATOM 5875 O O . ASP A 1 742 ? 13.68 2.01 24.688 1 82.75 742 ASP A O 1
ATOM 5879 N N . LYS A 1 743 ? 12.945 1.127 26.609 1 82.06 743 LYS A N 1
ATOM 5880 C CA . LYS A 1 743 ? 12.328 2.385 27.031 1 82.06 743 LYS A CA 1
ATOM 5881 C C . LYS A 1 743 ? 13.391 3.4 27.453 1 82.06 743 LYS A C 1
ATOM 5883 O O . LYS A 1 743 ? 13.133 4.605 27.438 1 82.06 743 LYS A O 1
ATOM 5888 N N . ASP A 1 744 ? 14.531 2.893 27.703 1 87.19 744 ASP A N 1
ATOM 5889 C CA . ASP A 1 744 ? 15.594 3.799 28.125 1 87.19 744 ASP A CA 1
ATOM 5890 C C . ASP A 1 744 ? 16.312 4.398 26.906 1 87.19 744 ASP A C 1
ATOM 5892 O O . ASP A 1 744 ? 16.641 3.684 25.953 1 87.19 744 ASP A O 1
ATOM 5896 N N . LEU A 1 745 ? 16.547 5.629 27.031 1 91.25 745 LEU A N 1
ATOM 5897 C CA . LEU A 1 745 ? 17.188 6.32 25.922 1 91.25 745 LEU A CA 1
ATOM 5898 C C . LEU A 1 745 ? 18.703 6.262 26.047 1 91.25 745 LEU A C 1
ATOM 5900 O O . LEU A 1 745 ? 19.234 6.355 27.156 1 91.25 745 LEU A O 1
ATOM 5904 N N . SER A 1 746 ? 19.375 5.988 25 1 90.69 746 SER A N 1
ATOM 5905 C CA . SER A 1 746 ? 20.828 6.004 24.922 1 90.69 746 SER A CA 1
ATOM 5906 C C . SER A 1 746 ? 21.312 6.605 23.609 1 90.69 746 SER A C 1
ATOM 5908 O O . SER A 1 746 ? 20.531 6.77 22.672 1 90.69 746 SER A O 1
ATOM 5910 N N . ALA A 1 747 ? 22.562 7 23.609 1 89.31 747 ALA A N 1
ATOM 5911 C CA . ALA A 1 747 ? 23.141 7.59 22.406 1 89.31 747 ALA A CA 1
ATOM 5912 C C . ALA A 1 747 ? 23.047 6.629 21.234 1 89.31 747 ALA A C 1
ATOM 5914 O O . ALA A 1 747 ? 22.828 7.051 20.094 1 89.31 747 ALA A O 1
ATOM 5915 N N . ASN A 1 748 ? 23.141 5.434 21.484 1 85.12 748 ASN A N 1
ATOM 5916 C CA . ASN A 1 748 ? 23.109 4.426 20.422 1 85.12 748 ASN A CA 1
ATOM 5917 C C . ASN A 1 748 ? 21.703 4.254 19.859 1 85.12 748 ASN A C 1
ATOM 5919 O O . ASN A 1 748 ? 21.531 4.016 18.656 1 85.12 748 ASN A O 1
ATOM 5923 N N . THR A 1 749 ? 20.781 4.391 20.703 1 85.75 749 THR A N 1
ATOM 5924 C CA . THR A 1 749 ? 19.391 4.191 20.281 1 85.75 749 THR A CA 1
ATOM 5925 C C . THR A 1 749 ? 18.906 5.395 19.484 1 85.75 749 THR A C 1
ATOM 5927 O O . THR A 1 749 ? 17.969 5.277 18.672 1 85.75 749 THR A O 1
ATOM 5930 N N . LEU A 1 750 ? 19.516 6.539 19.719 1 92.19 750 LEU A N 1
ATOM 5931 C CA . LEU A 1 750 ? 19.031 7.75 19.062 1 92.19 750 LEU A CA 1
ATOM 5932 C C . LEU A 1 750 ? 19.953 8.148 17.922 1 92.19 750 LEU A C 1
ATOM 5934 O O . LEU A 1 750 ? 19.953 9.305 17.5 1 92.19 750 LEU A O 1
ATOM 5938 N N . LYS A 1 751 ? 20.688 7.215 17.453 1 90.19 751 LYS A N 1
ATOM 5939 C CA . LYS A 1 751 ? 21.562 7.457 16.297 1 90.19 751 LYS A CA 1
ATOM 5940 C C . LYS A 1 751 ? 20.828 7.234 14.984 1 90.19 751 LYS A C 1
ATOM 5942 O O . LYS A 1 751 ? 21.031 7.98 14.023 1 90.19 751 LYS A O 1
ATOM 5947 N N . GLU A 1 752 ? 20.031 6.195 14.922 1 90.31 752 GLU A N 1
ATOM 5948 C CA . GLU A 1 752 ? 19.281 5.852 13.719 1 90.31 752 GLU A CA 1
ATOM 5949 C C . GLU A 1 752 ? 17.859 6.383 13.789 1 90.31 752 GLU A C 1
ATOM 5951 O O . GLU A 1 752 ? 17.188 6.242 14.812 1 90.31 752 GLU A O 1
ATOM 5956 N N . TYR A 1 753 ? 17.484 7.035 12.648 1 94.31 753 TYR A N 1
ATOM 5957 C CA . TYR A 1 753 ? 16.141 7.605 12.727 1 94.31 753 TYR A CA 1
ATOM 5958 C C . TYR A 1 753 ? 15.5 7.688 11.344 1 94.31 753 TYR A C 1
ATOM 5960 O O . TYR A 1 753 ? 16.172 7.504 10.328 1 94.31 753 TYR A O 1
ATOM 5968 N N . TRP A 1 754 ? 14.203 7.738 11.367 1 95.12 754 TRP A N 1
ATOM 5969 C CA . TRP A 1 754 ? 13.328 8.07 10.25 1 95.12 754 TRP A CA 1
ATOM 5970 C C . TRP A 1 754 ? 12.883 9.523 10.32 1 95.12 754 TRP A C 1
ATOM 5972 O O . TRP A 1 754 ? 12.539 10.023 11.391 1 95.12 754 TRP A O 1
ATOM 5982 N N . SER A 1 755 ? 12.984 10.359 9.234 1 96.81 755 SER A N 1
ATOM 5983 C CA . SER A 1 755 ? 12.602 11.773 9.242 1 96.81 755 SER A CA 1
ATOM 5984 C C . SER A 1 755 ? 11.844 12.141 7.969 1 96.81 755 SER A C 1
ATOM 5986 O O . SER A 1 755 ? 12.203 11.703 6.875 1 96.81 755 SER A O 1
ATOM 5988 N N . PHE A 1 756 ? 10.812 12.852 8.086 1 96.19 756 PHE A N 1
ATOM 5989 C CA . PHE A 1 756 ? 9.953 13.234 6.965 1 96.19 756 PHE A CA 1
ATOM 5990 C C . PHE A 1 756 ? 9.438 14.664 7.145 1 96.19 756 PHE A C 1
ATOM 5992 O O . PHE A 1 756 ? 8.828 14.984 8.164 1 96.19 756 PHE A O 1
ATOM 5999 N N . ASN A 1 757 ? 9.781 15.625 6.23 1 95.25 757 ASN A N 1
ATOM 6000 C CA . ASN A 1 757 ? 9.234 16.984 6.266 1 95.25 757 ASN A CA 1
ATOM 6001 C C . ASN A 1 757 ? 7.754 16.984 5.879 1 95.25 757 ASN A C 1
ATOM 6003 O O . ASN A 1 757 ? 7.414 16.828 4.707 1 95.25 757 ASN A O 1
ATOM 6007 N N . VAL A 1 758 ? 6.949 17.219 6.855 1 95.62 758 VAL A N 1
ATOM 6008 C CA . VAL A 1 758 ? 5.508 17.125 6.637 1 95.62 758 VAL A CA 1
ATOM 6009 C C . VAL A 1 758 ? 4.906 18.531 6.574 1 95.62 758 VAL A C 1
ATOM 6011 O O . VAL A 1 758 ? 4.227 18.875 5.605 1 95.62 758 VAL A O 1
ATOM 6014 N N . HIS A 1 759 ? 5.148 19.312 7.523 1 97.56 759 HIS A N 1
ATOM 6015 C CA . HIS A 1 759 ? 4.664 20.672 7.578 1 97.56 759 HIS A CA 1
ATOM 6016 C C . HIS A 1 759 ? 5.598 21.625 6.824 1 97.56 759 HIS A C 1
ATOM 6018 O O . HIS A 1 759 ? 6.621 21.188 6.289 1 97.56 759 HIS A O 1
ATOM 6024 N N . ASP A 1 760 ? 5.172 22.891 6.719 1 96.56 760 ASP A N 1
ATOM 6025 C CA . ASP A 1 760 ? 6.02 23.875 6.047 1 96.56 760 ASP A CA 1
ATOM 6026 C C . ASP A 1 760 ? 7.371 24 6.746 1 96.56 760 ASP A C 1
ATOM 6028 O O . ASP A 1 760 ? 7.438 24.031 7.977 1 96.56 760 ASP A O 1
ATOM 6032 N N . ASN A 1 761 ? 8.422 24.109 6.023 1 95.62 761 ASN A N 1
ATOM 6033 C CA . ASN A 1 761 ? 9.773 24.062 6.574 1 95.62 761 ASN A CA 1
ATOM 6034 C C . ASN A 1 761 ? 10.164 25.391 7.211 1 95.62 761 ASN A C 1
ATOM 6036 O O . ASN A 1 761 ? 11.117 25.453 7.988 1 95.62 761 ASN A O 1
ATOM 6040 N N . ASP A 1 762 ? 9.477 26.406 6.918 1 94.12 762 ASP A N 1
ATOM 6041 C CA . ASP A 1 762 ? 9.867 27.734 7.379 1 94.12 762 ASP A CA 1
ATOM 6042 C C . ASP A 1 762 ? 9.031 28.156 8.578 1 94.12 762 ASP A C 1
ATOM 6044 O O . ASP A 1 762 ? 9.555 28.75 9.523 1 94.12 762 ASP A O 1
ATOM 6048 N N . TYR A 1 763 ? 7.809 27.859 8.562 1 94.75 763 TYR A N 1
ATOM 6049 C CA . TYR A 1 763 ? 6.949 28.359 9.633 1 94.75 763 TYR A CA 1
ATOM 6050 C C . TYR A 1 763 ? 5.98 27.266 10.102 1 94.75 763 TYR A C 1
ATOM 6052 O O . TYR A 1 763 ? 4.914 27.578 10.641 1 94.75 763 TYR A O 1
ATOM 6060 N N . GLY A 1 764 ? 6.32 26.047 9.781 1 96.56 764 GLY A N 1
ATOM 6061 C CA . GLY A 1 764 ? 5.441 24.938 10.125 1 96.56 764 GLY A CA 1
ATOM 6062 C C . GLY A 1 764 ? 5.906 24.156 11.336 1 96.56 764 GLY A C 1
ATOM 6063 O O . GLY A 1 764 ? 5.785 22.938 11.375 1 96.56 764 GLY A O 1
ATOM 6064 N N . GLN A 1 765 ? 6.426 24.797 12.32 1 97.19 765 GLN A N 1
ATOM 6065 C CA . GLN A 1 765 ? 6.84 24.125 13.547 1 97.19 765 GLN A CA 1
ATOM 6066 C C . GLN A 1 765 ? 5.73 23.219 14.078 1 97.19 765 GLN A C 1
ATOM 6068 O O . GLN A 1 765 ? 4.566 23.609 14.133 1 97.19 765 GLN A O 1
ATOM 6073 N N . ILE A 1 766 ? 6.094 22.016 14.43 1 97.69 766 ILE A N 1
ATOM 6074 C CA . ILE A 1 766 ? 5.102 21.078 14.938 1 97.69 766 ILE A CA 1
ATOM 6075 C C . ILE A 1 766 ? 4.715 21.453 16.359 1 97.69 766 ILE A C 1
ATOM 6077 O O . ILE A 1 766 ? 5.582 21.594 17.234 1 97.69 766 ILE A O 1
ATOM 6081 N N . ARG A 1 767 ? 3.457 21.547 16.578 1 96.75 767 ARG A N 1
ATOM 6082 C CA . ARG A 1 767 ? 2.955 22 17.875 1 96.75 767 ARG A CA 1
ATOM 6083 C C . ARG A 1 767 ? 2.354 20.828 18.656 1 96.75 767 ARG A C 1
ATOM 6085 O O . ARG A 1 767 ? 2.242 20.891 19.891 1 96.75 767 ARG A O 1
ATOM 6092 N N . GLY A 1 768 ? 1.982 19.859 17.969 1 97.06 768 GLY A N 1
ATOM 6093 C CA . GLY A 1 768 ? 1.358 18.719 18.625 1 97.06 768 GLY A CA 1
ATOM 6094 C C . GLY A 1 768 ? 1.58 17.406 17.906 1 97.06 768 GLY A C 1
ATOM 6095 O O . GLY A 1 768 ? 1.618 17.375 16.672 1 97.06 768 GLY A O 1
ATOM 6096 N N . ILE A 1 769 ? 1.775 16.391 18.625 1 97.56 769 ILE A N 1
ATOM 6097 C CA . ILE A 1 769 ? 1.87 15.023 18.156 1 97.56 769 ILE A CA 1
ATOM 6098 C C . ILE A 1 769 ? 1.07 14.102 19.078 1 97.56 769 ILE A C 1
ATOM 6100 O O . ILE A 1 769 ? 1.275 14.102 20.297 1 97.56 769 ILE A O 1
ATOM 6104 N N . CYS A 1 770 ? 0.171 13.352 18.469 1 96.56 770 CYS A N 1
ATOM 6105 C CA . CYS A 1 770 ? -0.629 12.414 19.25 1 96.56 770 CYS A CA 1
ATOM 6106 C C . CYS A 1 770 ? -0.833 11.109 18.5 1 96.56 770 CYS A C 1
ATOM 6108 O O . CYS A 1 770 ? -0.917 11.109 17.266 1 96.56 770 CYS A O 1
ATOM 6110 N N . SER A 1 771 ? -0.9 10.031 19.219 1 96 771 SER A N 1
ATOM 6111 C CA . SER A 1 771 ? -1.249 8.742 18.641 1 96 771 SER A CA 1
ATOM 6112 C C . SER A 1 771 ? -2.674 8.336 19 1 96 771 SER A C 1
ATOM 6114 O O . SER A 1 771 ? -3.215 8.797 20.016 1 96 771 SER A O 1
ATOM 6116 N N . SER A 1 772 ? -3.24 7.535 18.172 1 94.56 772 SER A N 1
ATOM 6117 C CA . SER A 1 772 ? -4.555 7 18.5 1 94.56 772 SER A CA 1
ATOM 6118 C C . SER A 1 772 ? -4.484 6.078 19.719 1 94.56 772 SER A C 1
ATOM 6120 O O . SER A 1 772 ? -3.402 5.633 20.109 1 94.56 772 SER A O 1
ATOM 6122 N N . TYR A 1 773 ? -5.609 5.863 20.344 1 93 773 TYR A N 1
ATOM 6123 C CA . TYR A 1 773 ? -5.652 5.105 21.594 1 93 773 TYR A CA 1
ATOM 6124 C C . TYR A 1 773 ? -5.098 3.701 21.391 1 93 773 TYR A C 1
ATOM 6126 O O . TYR A 1 773 ? -4.598 3.086 22.328 1 93 773 TYR A O 1
ATOM 6134 N N . ASP A 1 774 ? -5.129 3.209 20.141 1 87.75 774 ASP A N 1
ATOM 6135 C CA . ASP A 1 774 ? -4.648 1.861 19.844 1 87.75 774 ASP A CA 1
ATOM 6136 C C . ASP A 1 774 ? -3.297 1.898 19.141 1 87.75 774 ASP A C 1
ATOM 6138 O O . ASP A 1 774 ? -2.85 0.89 18.594 1 87.75 774 ASP A O 1
ATOM 6142 N N . ASP A 1 775 ? -2.711 3.043 19 1 89.62 775 ASP A N 1
ATOM 6143 C CA . ASP A 1 775 ? -1.357 3.26 18.5 1 89.62 775 ASP A CA 1
ATOM 6144 C C . ASP A 1 775 ? -1.257 2.91 17.016 1 89.62 775 ASP A C 1
ATOM 6146 O O . ASP A 1 775 ? -0.194 2.506 16.547 1 89.62 775 ASP A O 1
ATOM 6150 N N . ARG A 1 776 ? -2.26 3.07 16.312 1 87.25 776 ARG A N 1
ATOM 6151 C CA . ARG A 1 776 ? -2.268 2.736 14.883 1 87.25 776 ARG A CA 1
ATOM 6152 C C . ARG A 1 776 ? -2.066 3.982 14.031 1 87.25 776 ARG A C 1
ATOM 6154 O O . ARG A 1 776 ? -1.607 3.889 12.891 1 87.25 776 ARG A O 1
ATOM 6161 N N . PHE A 1 777 ? -2.486 5.062 14.57 1 93.75 777 PHE A N 1
ATOM 6162 C CA . PHE A 1 777 ? -2.428 6.309 13.812 1 93.75 777 PHE A CA 1
ATOM 6163 C C . PHE A 1 777 ? -1.63 7.363 14.57 1 93.75 777 PHE A C 1
ATOM 6165 O O . PHE A 1 777 ? -1.564 7.336 15.805 1 93.75 777 PHE A O 1
ATOM 6172 N N . LEU A 1 778 ? -1.038 8.211 13.805 1 97.56 778 LEU A N 1
ATOM 6173 C CA . LEU A 1 778 ? -0.331 9.359 14.359 1 97.56 778 LEU A CA 1
ATOM 6174 C C . LEU A 1 778 ? -0.894 10.664 13.797 1 97.56 778 LEU A C 1
ATOM 6176 O O . LEU A 1 778 ? -1.188 10.75 12.602 1 97.56 778 LEU A O 1
ATOM 6180 N N . ILE A 1 779 ? -1.13 11.625 14.641 1 98.06 779 ILE A N 1
ATOM 6181 C CA . ILE A 1 779 ? -1.65 12.922 14.242 1 98.06 779 ILE A CA 1
ATOM 6182 C C . ILE A 1 779 ? -0.628 14.008 14.57 1 98.06 779 ILE A C 1
ATOM 6184 O O . ILE A 1 779 ? -0.016 13.992 15.641 1 98.06 779 ILE A O 1
ATOM 6188 N N . THR A 1 780 ? -0.381 14.891 13.648 1 98.12 780 THR A N 1
ATOM 6189 C CA . THR A 1 780 ? 0.47 16.047 13.891 1 98.12 780 THR A CA 1
ATOM 6190 C C . THR A 1 780 ? -0.261 17.344 13.531 1 98.12 780 THR A C 1
ATOM 6192 O O . THR A 1 780 ? -1.102 17.359 12.633 1 98.12 780 THR A O 1
ATOM 6195 N N . CYS A 1 781 ? -0.012 18.344 14.234 1 97.69 781 CYS A N 1
ATOM 6196 C CA . CYS A 1 781 ? -0.485 19.688 13.883 1 97.69 781 CYS A CA 1
ATOM 6197 C C . CYS A 1 781 ? 0.648 20.703 13.953 1 97.69 781 CYS A C 1
ATOM 6199 O O . CYS A 1 781 ? 1.613 20.5 14.695 1 97.69 781 CYS A O 1
ATOM 6201 N N . GLY A 1 782 ? 0.559 21.734 13.141 1 96.88 782 GLY A N 1
ATOM 6202 C CA . GLY A 1 782 ? 1.663 22.688 13.047 1 96.88 782 GLY A CA 1
ATOM 6203 C C . GLY A 1 782 ? 1.21 24.125 13.023 1 96.88 782 GLY A C 1
ATOM 6204 O O . GLY A 1 782 ? 0.01 24.406 13.016 1 96.88 782 GLY A O 1
ATOM 6205 N N . GLU A 1 783 ? 2.213 24.969 13.031 1 97.12 783 GLU A N 1
ATOM 6206 C CA . GLU A 1 783 ? 1.983 26.406 13 1 97.12 783 GLU A CA 1
ATOM 6207 C C . GLU A 1 783 ? 1.5 26.859 11.625 1 97.12 783 GLU A C 1
ATOM 6209 O O . GLU A 1 783 ? 0.994 27.984 11.477 1 97.12 783 GLU A O 1
ATOM 6214 N N . ASP A 1 784 ? 1.635 26.031 10.672 1 96.06 784 ASP A N 1
ATOM 6215 C CA . ASP A 1 784 ? 1.198 26.375 9.32 1 96.06 784 ASP A CA 1
ATOM 6216 C C . ASP A 1 784 ? -0.31 26.188 9.164 1 96.06 784 ASP A C 1
ATOM 6218 O O . ASP A 1 784 ? -0.859 26.391 8.078 1 96.06 784 ASP A O 1
ATOM 6222 N N . GLY A 1 785 ? -0.936 25.766 10.203 1 96.62 785 GLY A N 1
ATOM 6223 C CA . GLY A 1 785 ? -2.381 25.609 10.172 1 96.62 785 GLY A CA 1
ATOM 6224 C C . GLY A 1 785 ? -2.83 24.266 9.641 1 96.62 785 GLY A C 1
ATOM 6225 O O . GLY A 1 785 ? -4.023 24.031 9.445 1 96.62 785 GLY A O 1
ATOM 6226 N N . ASN A 1 786 ? -1.894 23.375 9.477 1 97.69 786 ASN A N 1
ATOM 6227 C CA . ASN A 1 786 ? -2.232 22.062 8.938 1 97.69 786 ASN A CA 1
ATOM 6228 C C . ASN A 1 786 ? -2.299 21 10.031 1 97.69 786 ASN A C 1
ATOM 6230 O O . ASN A 1 786 ? -1.699 21.172 11.102 1 97.69 786 ASN A O 1
ATOM 6234 N N . ILE A 1 787 ? -3.105 19.984 9.844 1 98.31 787 ILE A N 1
ATOM 6235 C CA . ILE A 1 787 ? -3.232 18.766 10.648 1 98.31 787 ILE A CA 1
ATOM 6236 C C . ILE A 1 787 ? -3.113 17.547 9.75 1 98.31 787 ILE A C 1
ATOM 6238 O O . ILE A 1 787 ? -3.871 17.391 8.789 1 98.31 787 ILE A O 1
ATOM 6242 N N . PHE A 1 788 ? -2.186 16.688 10.039 1 98.19 788 PHE A N 1
ATOM 6243 C CA . PHE A 1 788 ? -1.977 15.5 9.219 1 98.19 788 PHE A CA 1
ATOM 6244 C C . PHE A 1 788 ? -2.176 14.234 10.047 1 98.19 788 PHE A C 1
ATOM 6246 O O . PHE A 1 788 ? -1.776 14.172 11.211 1 98.19 788 PHE A O 1
ATOM 6253 N N . THR A 1 789 ? -2.771 13.273 9.445 1 97.75 789 THR A N 1
ATOM 6254 C CA . THR A 1 789 ? -2.902 11.953 10.047 1 97.75 789 THR A CA 1
ATOM 6255 C C . THR A 1 789 ? -2.098 10.922 9.258 1 97.75 789 THR A C 1
ATOM 6257 O O . THR A 1 789 ? -2.07 10.953 8.031 1 97.75 789 THR A O 1
ATOM 6260 N N . PHE A 1 790 ? -1.477 10.047 9.969 1 97 790 PHE A N 1
ATOM 6261 C CA . PHE A 1 790 ? -0.638 9.016 9.375 1 97 790 PHE A CA 1
ATOM 6262 C C . PHE A 1 790 ? -1.045 7.633 9.875 1 97 790 PHE A C 1
ATOM 6264 O O . PHE A 1 790 ? -1.468 7.484 11.023 1 97 790 PHE A O 1
ATOM 6271 N N . ASN A 1 791 ? -0.854 6.613 9.047 1 91.31 791 ASN A N 1
ATOM 6272 C CA . ASN A 1 791 ? -0.852 5.219 9.477 1 91.31 791 ASN A CA 1
ATOM 6273 C C . ASN A 1 791 ? 0.531 4.781 9.953 1 91.31 791 ASN A C 1
ATOM 6275 O O . ASN A 1 791 ? 1.534 5.055 9.289 1 91.31 791 ASN A O 1
ATOM 6279 N N . ILE A 1 792 ? 0.567 4.168 11.117 1 90.88 792 ILE A N 1
ATOM 6280 C CA . ILE A 1 792 ? 1.825 3.641 11.633 1 90.88 792 ILE A CA 1
ATOM 6281 C C . ILE A 1 792 ? 1.968 2.17 11.242 1 90.88 792 ILE A C 1
ATOM 6283 O O . ILE A 1 792 ? 1.059 1.37 11.477 1 90.88 792 ILE A O 1
ATOM 6287 N N . LEU A 1 793 ? 3.088 1.88 10.695 1 82.88 793 LEU A N 1
ATOM 6288 C CA . LEU A 1 793 ? 3.359 0.495 10.328 1 82.88 793 LEU A CA 1
ATOM 6289 C C . LEU A 1 793 ? 3.307 -0.414 11.547 1 82.88 793 LEU A C 1
ATOM 6291 O O . LEU A 1 793 ? 3.777 -0.042 12.625 1 82.88 793 LEU A O 1
ATOM 6295 N N . SER A 1 794 ? 2.797 -1.617 11.375 1 75.06 794 SER A N 1
ATOM 6296 C CA . SER A 1 794 ? 2.678 -2.557 12.484 1 75.06 794 SER A CA 1
ATOM 6297 C C . SER A 1 794 ? 4.051 -2.99 12.992 1 75.06 794 SER A C 1
ATOM 6299 O O . SER A 1 794 ? 5.012 -3.049 12.219 1 75.06 794 SER A O 1
ATOM 6301 N N . PRO A 1 795 ? 4.152 -3.133 14.297 1 70.44 795 PRO A N 1
ATOM 6302 C CA . PRO A 1 795 ? 5.43 -3.535 14.891 1 70.44 795 PRO A CA 1
ATOM 6303 C C . PRO A 1 795 ? 6.027 -4.77 14.219 1 70.44 795 PRO A C 1
ATOM 6305 O O . PRO A 1 795 ? 7.25 -4.867 14.07 1 70.44 795 PRO A O 1
ATOM 6308 N N . GLU A 1 796 ? 5.098 -5.613 13.82 1 62.94 796 GLU A N 1
ATOM 6309 C CA . GLU A 1 796 ? 5.574 -6.836 13.18 1 62.94 796 GLU A CA 1
ATOM 6310 C C . GLU A 1 796 ? 6.297 -6.527 11.875 1 62.94 796 GLU A C 1
ATOM 6312 O O . GLU A 1 796 ? 7.215 -7.25 11.477 1 62.94 796 GLU A O 1
ATOM 6317 N N . ASP A 1 797 ? 5.891 -5.434 11.383 1 61.59 797 ASP A N 1
ATOM 6318 C CA . ASP A 1 797 ? 6.43 -5.082 10.07 1 61.59 797 ASP A CA 1
ATOM 6319 C C . ASP A 1 797 ? 7.668 -4.199 10.211 1 61.59 797 ASP A C 1
ATOM 6321 O O . ASP A 1 797 ? 8.414 -4.012 9.242 1 61.59 797 ASP A O 1
ATOM 6325 N N . ILE A 1 798 ? 7.906 -3.471 11.203 1 59.16 798 ILE A N 1
ATOM 6326 C CA . ILE A 1 798 ? 9.016 -2.547 11.406 1 59.16 798 ILE A CA 1
ATOM 6327 C C . ILE A 1 798 ? 10.305 -3.334 11.625 1 59.16 798 ILE A C 1
ATOM 6329 O O . ILE A 1 798 ? 11.359 -2.959 11.102 1 59.16 798 ILE A O 1
ATOM 6333 N N . HIS A 1 799 ? 10.453 -4.125 12.609 1 54.28 799 HIS A N 1
ATOM 6334 C CA . HIS A 1 799 ? 11.734 -4.648 13.055 1 54.28 799 HIS A CA 1
ATOM 6335 C C . HIS A 1 799 ? 12.281 -5.68 12.078 1 54.28 799 HIS A C 1
ATOM 6337 O O . HIS A 1 799 ? 13.477 -5.996 12.109 1 54.28 799 HIS A O 1
ATOM 6343 N N . LYS A 1 800 ? 11.641 -6.648 11.484 1 50.94 800 LYS A N 1
ATOM 6344 C CA . LYS A 1 800 ? 12.328 -7.879 11.094 1 50.94 800 LYS A CA 1
ATOM 6345 C C . LYS A 1 800 ? 12.695 -7.859 9.617 1 50.94 800 LYS A C 1
ATOM 6347 O O . LYS A 1 800 ? 11.828 -7.703 8.758 1 50.94 800 LYS A O 1
ATOM 6352 N N . GLU A 1 801 ? 13.828 -7.148 9.406 1 57.75 801 GLU A N 1
ATOM 6353 C CA . GLU A 1 801 ? 14.352 -7.527 8.102 1 57.75 801 GLU A CA 1
ATOM 6354 C C . GLU A 1 801 ? 14.055 -8.992 7.789 1 57.75 801 GLU A C 1
ATOM 6356 O O . GLU A 1 801 ? 14.594 -9.891 8.445 1 57.75 801 GLU A O 1
ATOM 6361 N N . LEU A 1 802 ? 12.953 -9.164 7.172 1 64.94 802 LEU A N 1
ATOM 6362 C CA . LEU A 1 802 ? 12.641 -10.547 6.844 1 64.94 802 LEU A CA 1
ATOM 6363 C C . LEU A 1 802 ? 13.703 -11.141 5.926 1 64.94 802 LEU A C 1
ATOM 6365 O O . LEU A 1 802 ? 14.039 -10.555 4.895 1 64.94 802 LEU A O 1
ATOM 6369 N N . LYS A 1 803 ? 14.633 -11.914 6.562 1 72.5 803 LYS A N 1
ATOM 6370 C CA . LYS A 1 803 ? 15.594 -12.641 5.738 1 72.5 803 LYS A CA 1
ATOM 6371 C C . LYS A 1 803 ? 15.414 -14.148 5.879 1 72.5 803 LYS A C 1
ATOM 6373 O O . LYS A 1 803 ? 15.18 -14.648 6.977 1 72.5 803 LYS A O 1
ATOM 6378 N N . ALA A 1 804 ? 15.367 -14.812 4.746 1 82 804 ALA A N 1
ATOM 6379 C CA . ALA A 1 804 ? 15.367 -16.266 4.785 1 82 804 ALA A CA 1
ATOM 6380 C C . ALA A 1 804 ? 16.719 -16.797 5.273 1 82 804 ALA A C 1
ATOM 6382 O O . ALA A 1 804 ? 17.766 -16.266 4.906 1 82 804 ALA A O 1
ATOM 6383 N N . LYS A 1 805 ? 16.719 -17.672 6.219 1 84.12 805 LYS A N 1
ATOM 6384 C CA . LYS A 1 805 ? 17.938 -18.297 6.738 1 84.12 805 LYS A CA 1
ATOM 6385 C C . LYS A 1 805 ? 18.094 -19.719 6.219 1 84.12 805 LYS A C 1
ATOM 6387 O O . LYS A 1 805 ? 17.188 -20.531 6.352 1 84.12 805 LYS A O 1
ATOM 6392 N N . ILE A 1 806 ? 19.25 -19.984 5.59 1 89.38 806 ILE A N 1
ATOM 6393 C CA . ILE A 1 806 ? 19.547 -21.344 5.16 1 89.38 806 ILE A CA 1
ATOM 6394 C C . ILE A 1 806 ? 20.109 -22.141 6.332 1 89.38 806 ILE A C 1
ATOM 6396 O O . ILE A 1 806 ? 21.047 -21.688 7.012 1 89.38 806 ILE A O 1
ATOM 6400 N N . PRO A 1 807 ? 19.562 -23.297 6.562 1 89.12 807 PRO A N 1
ATOM 6401 C CA . PRO A 1 807 ? 20 -24.109 7.703 1 89.12 807 PRO A CA 1
ATOM 6402 C C . PRO A 1 807 ? 21.484 -24.469 7.621 1 89.12 807 PRO A C 1
ATOM 6404 O O . PRO A 1 807 ? 22.016 -24.641 6.527 1 89.12 807 PRO A O 1
ATOM 6407 N N . SER A 1 808 ? 22.156 -24.609 8.805 1 87.62 808 SER A N 1
ATOM 6408 C CA . SER A 1 808 ? 23.531 -25.078 8.875 1 87.62 808 SER A CA 1
ATOM 6409 C C . SER A 1 808 ? 23.641 -26.578 8.656 1 87.62 808 SER A C 1
ATOM 6411 O O . SER A 1 808 ? 22.688 -27.312 8.938 1 87.62 808 SER A O 1
ATOM 6413 N N . PRO A 1 809 ? 24.781 -27 8.102 1 88.19 809 PRO A N 1
ATOM 6414 C CA . PRO A 1 809 ? 24.922 -28.453 7.887 1 88.19 809 PRO A CA 1
ATOM 6415 C C . PRO A 1 809 ? 24.969 -29.234 9.195 1 88.19 809 PRO A C 1
ATOM 6417 O O . PRO A 1 809 ? 25.438 -28.734 10.211 1 88.19 809 PRO A O 1
ATOM 6420 N N . ARG A 1 810 ? 24.391 -30.438 9.094 1 85.06 810 ARG A N 1
ATOM 6421 C CA . ARG A 1 810 ? 24.438 -31.328 10.25 1 85.06 810 ARG A CA 1
ATOM 6422 C C . ARG A 1 810 ? 25.875 -31.719 10.586 1 85.06 810 ARG A C 1
ATOM 6424 O O . ARG A 1 810 ? 26.734 -31.75 9.703 1 85.06 810 ARG A O 1
ATOM 6431 N N . SER A 1 811 ? 26.078 -32 11.914 1 80.38 811 SER A N 1
ATOM 6432 C CA . SER A 1 811 ? 27.422 -32.406 12.352 1 80.38 811 SER A CA 1
ATOM 6433 C C . SER A 1 811 ? 27.828 -33.75 11.734 1 80.38 811 SER A C 1
ATOM 6435 O O . SER A 1 811 ? 27.062 -34.688 11.758 1 80.38 811 SER A O 1
ATOM 6437 N N . GLY A 1 812 ? 28.938 -33.812 11.047 1 79.44 812 GLY A N 1
ATOM 6438 C CA . GLY A 1 812 ? 29.484 -35.031 10.5 1 79.44 812 GLY A CA 1
ATOM 6439 C C . GLY A 1 812 ? 29.109 -35.25 9.047 1 79.44 812 GLY A C 1
ATOM 6440 O O . GLY A 1 812 ? 29.406 -36.312 8.484 1 79.44 812 GLY A O 1
ATOM 6441 N N . LEU A 1 813 ? 28.453 -34.406 8.461 1 83.25 813 LEU A N 1
ATOM 6442 C CA . LEU A 1 813 ? 28 -34.562 7.086 1 83.25 813 LEU A CA 1
ATOM 6443 C C . LEU A 1 813 ? 29.172 -34.781 6.145 1 83.25 813 LEU A C 1
ATOM 6445 O O . LEU A 1 813 ? 29.062 -35.562 5.191 1 83.25 813 LEU A O 1
ATOM 6449 N N . GLU A 1 814 ? 30.266 -34.188 6.441 1 80.31 814 GLU A N 1
ATOM 6450 C CA . GLU A 1 814 ? 31.453 -34.312 5.598 1 80.31 814 GLU A CA 1
ATOM 6451 C C . GLU A 1 814 ? 31.984 -35.719 5.574 1 80.31 814 GLU A C 1
ATOM 6453 O O . GLU A 1 814 ? 32.594 -36.156 4.59 1 80.31 814 GLU A O 1
ATOM 6458 N N . MET A 1 815 ? 31.672 -36.438 6.68 1 78.69 815 MET A N 1
ATOM 6459 C CA . MET A 1 815 ? 32.219 -37.781 6.816 1 78.69 815 MET A CA 1
ATOM 6460 C C . MET A 1 815 ? 31.25 -38.812 6.285 1 78.69 815 MET A C 1
ATOM 6462 O O . MET A 1 815 ? 31.609 -40 6.129 1 78.69 815 MET A O 1
ATOM 6466 N N . GLU A 1 816 ? 30.078 -38.406 5.992 1 82.38 816 GLU A N 1
ATOM 6467 C CA . GLU A 1 816 ? 29.062 -39.375 5.574 1 82.38 816 GLU A CA 1
ATOM 6468 C C . GLU A 1 816 ? 29.125 -39.594 4.066 1 82.38 816 GLU A C 1
ATOM 6470 O O . GLU A 1 816 ? 29.344 -38.688 3.293 1 82.38 816 GLU A O 1
ATOM 6475 N N . LYS A 1 817 ? 29.188 -40.844 3.781 1 79 817 LYS A N 1
ATOM 6476 C CA . LYS A 1 817 ? 29.156 -41.219 2.367 1 79 817 LYS A CA 1
ATOM 6477 C C . LYS A 1 817 ? 27.828 -40.812 1.736 1 79 817 LYS A C 1
ATOM 6479 O O . LYS A 1 817 ? 26.781 -40.812 2.408 1 79 817 LYS A O 1
ATOM 6484 N N . ALA A 1 818 ? 27.891 -40.438 0.415 1 80.12 818 ALA A N 1
ATOM 6485 C CA . ALA A 1 818 ? 26.703 -40.062 -0.333 1 80.12 818 ALA A CA 1
ATOM 6486 C C . ALA A 1 818 ? 25.672 -41.188 -0.317 1 80.12 818 ALA A C 1
ATOM 6488 O O . ALA A 1 818 ? 26.016 -42.375 -0.505 1 80.12 818 ALA A O 1
ATOM 6489 N N . ALA A 1 819 ? 24.484 -40.938 0.051 1 86.38 819 ALA A N 1
ATOM 6490 C CA . ALA A 1 819 ? 23.422 -41.938 0.107 1 86.38 819 ALA A CA 1
ATOM 6491 C C . ALA A 1 819 ? 23.125 -42.531 -1.278 1 86.38 819 ALA A C 1
ATOM 6493 O O . ALA A 1 819 ? 23.234 -41.812 -2.283 1 86.38 819 ALA A O 1
ATOM 6494 N N . ASP A 1 820 ? 22.922 -43.812 -1.36 1 89.38 820 ASP A N 1
ATOM 6495 C CA . ASP A 1 820 ? 22.562 -44.469 -2.619 1 89.38 820 ASP A CA 1
ATOM 6496 C C . ASP A 1 820 ? 21.109 -44.188 -2.99 1 89.38 820 ASP A C 1
ATOM 6498 O O . ASP A 1 820 ? 20.219 -44.312 -2.154 1 89.38 820 ASP A O 1
ATOM 6502 N N . ASP A 1 821 ? 20.922 -43.719 -4.195 1 91.88 821 ASP A N 1
ATOM 6503 C CA . ASP A 1 821 ? 19.562 -43.469 -4.676 1 91.88 821 ASP A CA 1
ATOM 6504 C C . ASP A 1 821 ? 18.984 -44.688 -5.379 1 91.88 821 ASP A C 1
ATOM 6506 O O . ASP A 1 821 ? 19.703 -45.625 -5.688 1 91.88 821 ASP A O 1
ATOM 6510 N N . ILE A 1 822 ? 17.688 -44.719 -5.473 1 94.06 822 ILE A N 1
ATOM 6511 C CA . ILE A 1 822 ? 17 -45.719 -6.234 1 94.06 822 ILE A CA 1
ATOM 6512 C C . ILE A 1 822 ? 16.547 -45.156 -7.578 1 94.06 822 ILE A C 1
ATOM 6514 O O . ILE A 1 822 ? 15.453 -44.594 -7.688 1 94.06 822 ILE A O 1
ATOM 6518 N N . GLU A 1 823 ? 17.281 -45.375 -8.625 1 91.19 823 GLU A N 1
ATOM 6519 C CA . GLU A 1 823 ? 17.047 -44.719 -9.906 1 91.19 823 GLU A CA 1
ATOM 6520 C C . GLU A 1 823 ? 16.172 -45.594 -10.812 1 91.19 823 GLU A C 1
ATOM 6522 O O . GLU A 1 823 ? 15.461 -45.062 -11.68 1 91.19 823 GLU A O 1
ATOM 6527 N N . ASP A 1 824 ? 16.219 -46.875 -10.578 1 91.19 824 ASP A N 1
ATOM 6528 C CA . ASP A 1 824 ? 15.438 -47.781 -11.414 1 91.19 824 ASP A CA 1
ATOM 6529 C C . ASP A 1 824 ? 13.977 -47.812 -10.961 1 91.19 824 ASP A C 1
ATOM 6531 O O . ASP A 1 824 ? 13.672 -48.281 -9.852 1 91.19 824 ASP A O 1
ATOM 6535 N N . PRO A 1 825 ? 13.102 -47.438 -11.82 1 88.31 825 PRO A N 1
ATOM 6536 C CA . PRO A 1 825 ? 11.688 -47.406 -11.445 1 88.31 825 PRO A CA 1
ATOM 6537 C C . PRO A 1 825 ? 11.125 -48.812 -11.203 1 88.31 825 PRO A C 1
ATOM 6539 O O . PRO A 1 825 ? 10.117 -48.969 -10.508 1 88.31 825 PRO A O 1
ATOM 6542 N N . ASN A 1 826 ? 11.758 -49.844 -11.695 1 88.94 826 ASN A N 1
ATOM 6543 C CA . ASN A 1 826 ? 11.273 -51.188 -11.555 1 88.94 826 ASN A CA 1
ATOM 6544 C C . ASN A 1 826 ? 11.984 -51.938 -10.422 1 88.94 826 ASN A C 1
ATOM 6546 O O . ASN A 1 826 ? 11.867 -53.156 -10.289 1 88.94 826 ASN A O 1
ATOM 6550 N N . ALA A 1 827 ? 12.734 -51.125 -9.656 1 91.44 827 ALA A N 1
ATOM 6551 C CA . ALA A 1 827 ? 13.344 -51.719 -8.484 1 91.44 827 ALA A CA 1
ATOM 6552 C C . ALA A 1 827 ? 12.281 -52.281 -7.535 1 91.44 827 ALA A C 1
ATOM 6554 O O . ALA A 1 827 ? 11.164 -51.75 -7.477 1 91.44 827 ALA A O 1
ATOM 6555 N N . TYR A 1 828 ? 12.57 -53.312 -6.805 1 89.44 828 TYR A N 1
ATOM 6556 C CA . TYR A 1 828 ? 11.641 -53.906 -5.848 1 89.44 828 TYR A CA 1
ATOM 6557 C C . TYR A 1 828 ? 11.391 -52.969 -4.68 1 89.44 828 TYR A C 1
ATOM 6559 O O . TYR A 1 828 ? 12.305 -52.281 -4.223 1 89.44 828 TYR A O 1
ATOM 6567 N N . ASN A 1 829 ? 10.141 -52.969 -4.309 1 90.12 829 ASN A N 1
ATOM 6568 C CA . ASN A 1 829 ? 9.844 -52.188 -3.105 1 90.12 829 ASN A CA 1
ATOM 6569 C C . ASN A 1 829 ? 10.258 -52.938 -1.843 1 90.12 829 ASN A C 1
ATOM 6571 O O . ASN A 1 829 ? 10.672 -54.094 -1.914 1 90.12 829 ASN A O 1
ATOM 6575 N N . ILE A 1 830 ? 10.188 -52.344 -0.743 1 91.88 830 ILE A N 1
ATOM 6576 C CA . ILE A 1 830 ? 10.688 -52.844 0.529 1 91.88 830 ILE A CA 1
ATOM 6577 C C . ILE A 1 830 ? 10.016 -54.188 0.856 1 91.88 830 ILE A C 1
ATOM 6579 O O . ILE A 1 830 ? 10.672 -55.125 1.285 1 91.88 830 ILE A O 1
ATOM 6583 N N . GLU A 1 831 ? 8.68 -54.281 0.644 1 89.62 831 GLU A N 1
ATOM 6584 C CA . GLU A 1 831 ? 7.941 -55.531 0.932 1 89.62 831 GLU A CA 1
ATOM 6585 C C . GLU A 1 831 ? 8.336 -56.625 -0.025 1 89.62 831 GLU A C 1
ATOM 6587 O O . GLU A 1 831 ? 8.523 -57.781 0.395 1 89.62 831 GLU A O 1
ATOM 6592 N N . GLU A 1 832 ? 8.523 -56.344 -1.254 1 89.19 832 GLU A N 1
ATOM 6593 C CA . GLU A 1 832 ? 8.914 -57.344 -2.244 1 89.19 832 GLU A CA 1
ATOM 6594 C C . GLU A 1 832 ? 10.289 -57.906 -1.937 1 89.19 832 GLU A C 1
ATOM 6596 O O . GLU A 1 832 ? 10.523 -59.125 -2.127 1 89.19 832 GLU A O 1
ATOM 6601 N N . VAL A 1 833 ? 11.188 -57.062 -1.538 1 89.31 833 VAL A N 1
ATOM 6602 C CA . VAL A 1 833 ? 12.523 -57.531 -1.168 1 89.31 833 VAL A CA 1
ATOM 6603 C C . VAL A 1 833 ? 12.422 -58.5 0.003 1 89.31 833 VAL A C 1
ATOM 6605 O O . VAL A 1 833 ? 13.086 -59.531 0.008 1 89.31 833 VAL A O 1
ATOM 6608 N N . LYS A 1 834 ? 11.586 -58.156 0.961 1 87.81 834 LYS A N 1
ATOM 6609 C CA . LYS A 1 834 ? 11.406 -59 2.133 1 87.81 834 LYS A CA 1
ATOM 6610 C C . LYS A 1 834 ? 10.773 -60.344 1.751 1 87.81 834 LYS A C 1
ATOM 6612 O O . LYS A 1 834 ? 11.18 -61.406 2.246 1 87.81 834 LYS A O 1
ATOM 6617 N N . GLN A 1 835 ? 9.852 -60.375 0.875 1 87.81 835 GLN A N 1
ATOM 6618 C CA . GLN A 1 835 ? 9.18 -61.594 0.435 1 87.81 835 GLN A CA 1
ATOM 6619 C C . GLN A 1 835 ? 10.125 -62.469 -0.38 1 87.81 835 GLN A C 1
ATOM 6621 O O . GLN A 1 835 ? 10.078 -63.688 -0.284 1 87.81 835 GLN A O 1
ATOM 6626 N N . LYS A 1 836 ? 10.938 -61.844 -1.135 1 86.69 836 LYS A N 1
ATOM 6627 C CA . LYS A 1 836 ? 11.93 -62.594 -1.895 1 86.69 836 LYS A CA 1
ATOM 6628 C C . LYS A 1 836 ? 12.938 -63.25 -0.966 1 86.69 836 LYS A C 1
ATOM 6630 O O . LYS A 1 836 ? 13.305 -64.438 -1.179 1 86.69 836 LYS A O 1
ATOM 6635 N N . GLU A 1 837 ? 13.375 -62.531 0.005 1 86.69 837 GLU A N 1
ATOM 6636 C CA . GLU A 1 837 ? 14.289 -63.094 0.986 1 86.69 837 GLU A CA 1
ATOM 6637 C C . GLU A 1 837 ? 13.648 -64.25 1.707 1 86.69 837 GLU A C 1
ATOM 6639 O O . GLU A 1 837 ? 14.297 -65.312 1.938 1 86.69 837 GLU A O 1
ATOM 6644 N N . GLU A 1 838 ? 12.414 -64.125 2.066 1 84.06 838 GLU A N 1
ATOM 6645 C CA . GLU A 1 838 ? 11.703 -65.188 2.748 1 84.06 838 GLU A CA 1
ATOM 6646 C C . GLU A 1 838 ? 11.5 -66.438 1.83 1 84.06 838 GLU A C 1
ATOM 6648 O O . GLU A 1 838 ? 11.648 -67.562 2.262 1 84.06 838 GLU A O 1
ATOM 6653 N N . TYR A 1 839 ? 11.227 -66.125 0.658 1 85.19 839 TYR A N 1
ATOM 6654 C CA . TYR A 1 839 ? 11.07 -67.188 -0.321 1 85.19 839 TYR A CA 1
ATOM 6655 C C . TYR A 1 839 ? 12.383 -67.938 -0.506 1 85.19 839 TYR A C 1
ATOM 6657 O O . TYR A 1 839 ? 12.391 -69.188 -0.523 1 85.19 839 TYR A O 1
ATOM 6665 N N . GLU A 1 840 ? 13.453 -67.188 -0.631 1 85.12 840 GLU A N 1
ATOM 6666 C CA . GLU A 1 840 ? 14.766 -67.812 -0.768 1 85.12 840 GLU A CA 1
ATOM 6667 C C . GLU A 1 840 ? 15.109 -68.625 0.467 1 85.12 840 GLU A C 1
ATOM 6669 O O . GLU A 1 840 ? 15.688 -69.688 0.352 1 85.12 840 GLU A O 1
ATOM 6674 N N . ARG A 1 841 ? 14.758 -68.188 1.588 1 84.81 841 ARG A N 1
ATOM 6675 C CA . ARG A 1 841 ? 14.992 -68.875 2.828 1 84.81 841 ARG A CA 1
ATOM 6676 C C . ARG A 1 841 ? 14.195 -70.188 2.85 1 84.81 841 ARG A C 1
ATOM 6678 O O . ARG A 1 841 ? 14.742 -71.25 3.164 1 84.81 841 ARG A O 1
ATOM 6685 N N . ILE A 1 842 ? 12.945 -70.125 2.48 1 83.88 842 ILE A N 1
ATOM 6686 C CA . ILE A 1 842 ? 12.078 -71.25 2.463 1 83.88 842 ILE A CA 1
ATOM 6687 C C . ILE A 1 842 ? 12.594 -72.25 1.434 1 83.88 842 ILE A C 1
ATOM 6689 O O . ILE A 1 842 ? 12.633 -73.5 1.7 1 83.88 842 ILE A O 1
ATOM 6693 N N . MET A 1 843 ? 13.031 -71.75 0.329 1 86 843 MET A N 1
ATOM 6694 C CA . MET A 1 843 ? 13.547 -72.625 -0.727 1 86 843 MET A CA 1
ATOM 6695 C C . MET A 1 843 ? 14.852 -73.25 -0.299 1 86 843 MET A C 1
ATOM 6697 O O . MET A 1 843 ? 15.078 -74.438 -0.575 1 86 843 MET A O 1
ATOM 6701 N N . LYS A 1 844 ? 15.672 -72.438 0.346 1 86.19 844 LYS A N 1
ATOM 6702 C CA . LYS A 1 844 ? 16.922 -73 0.847 1 86.19 844 LYS A CA 1
ATOM 6703 C C . LYS A 1 844 ? 16.672 -74.125 1.888 1 86.19 844 LYS A C 1
ATOM 6705 O O . LYS A 1 844 ? 17.312 -75.188 1.864 1 86.19 844 LYS A O 1
ATOM 6710 N N . GLU A 1 845 ? 15.742 -73.875 2.746 1 83.88 845 GLU A N 1
ATOM 6711 C CA . GLU A 1 845 ? 15.391 -74.875 3.752 1 83.88 845 GLU A CA 1
ATOM 6712 C C . GLU A 1 845 ? 14.797 -76.125 3.105 1 83.88 845 GLU A C 1
ATOM 6714 O O . GLU A 1 845 ? 15.102 -77.25 3.527 1 83.88 845 GLU A O 1
ATOM 6719 N N . ALA A 1 846 ? 14.039 -75.875 2.08 1 82.06 846 ALA A N 1
ATOM 6720 C CA . ALA A 1 846 ? 13.453 -76.938 1.346 1 82.06 846 ALA A CA 1
ATOM 6721 C C . ALA A 1 846 ? 14.523 -77.75 0.608 1 82.06 846 ALA A C 1
ATOM 6723 O O . ALA A 1 846 ? 14.492 -79 0.596 1 82.06 846 ALA A O 1
ATOM 6724 N N . GLU A 1 847 ? 15.438 -77 0.017 1 82.56 847 GLU A N 1
ATOM 6725 C CA . GLU A 1 847 ? 16.547 -77.688 -0.675 1 82.56 847 GLU A CA 1
ATOM 6726 C C . GLU A 1 847 ? 17.422 -78.438 0.303 1 82.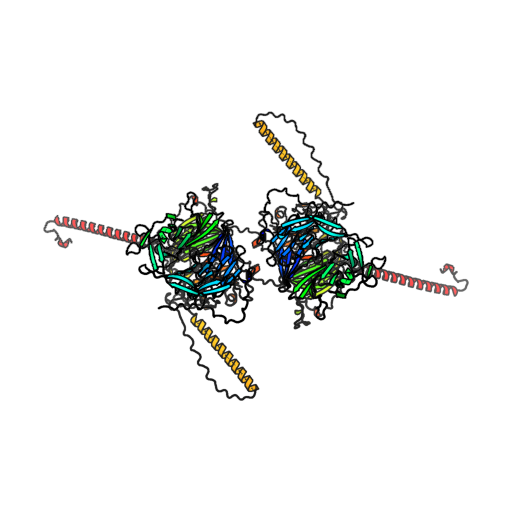56 847 GLU A C 1
ATOM 6728 O O . GLU A 1 847 ? 17.891 -79.562 -0.004 1 82.56 847 GLU A O 1
ATOM 6733 N N . ASP A 1 848 ? 17.594 -77.875 1.46 1 83.5 848 ASP A N 1
ATOM 6734 C CA . ASP A 1 848 ? 18.359 -78.562 2.494 1 83.5 848 ASP A CA 1
ATOM 6735 C C . ASP A 1 848 ? 17.656 -79.812 2.959 1 83.5 848 ASP A C 1
ATOM 6737 O O . ASP A 1 848 ? 18.297 -80.812 3.145 1 83.5 848 ASP A O 1
ATOM 6741 N N . LYS A 1 849 ? 16.359 -79.688 3.135 1 79.94 849 LYS A N 1
ATOM 6742 C CA . LYS A 1 849 ? 15.578 -80.875 3.518 1 79.94 849 LYS A CA 1
ATOM 6743 C C . LYS A 1 849 ? 15.633 -81.938 2.434 1 79.94 849 LYS A C 1
ATOM 6745 O O . LYS A 1 849 ? 15.781 -83.125 2.732 1 79.94 849 LYS A O 1
ATOM 6750 N N . LYS A 1 850 ? 15.531 -81.438 1.195 1 78.88 850 LYS A N 1
ATOM 6751 C CA . LYS A 1 850 ? 15.641 -82.375 0.069 1 78.88 850 LYS A CA 1
ATOM 6752 C C . LYS A 1 850 ? 17.016 -83.062 0.023 1 78.88 850 LYS A C 1
ATOM 6754 O O . LYS A 1 850 ? 17.125 -84.25 -0.204 1 78.88 850 LYS A O 1
ATOM 6759 N N . SER A 1 851 ? 18.031 -82.25 0.248 1 83.56 851 SER A N 1
ATOM 6760 C CA . SER A 1 851 ? 19.391 -82.812 0.247 1 83.56 851 SER A CA 1
ATOM 6761 C C . SER A 1 851 ? 19.609 -83.812 1.373 1 83.56 851 SER A C 1
ATOM 6763 O O . SER A 1 851 ? 20.234 -84.812 1.17 1 83.56 851 SER A O 1
ATOM 6765 N N . LYS A 1 852 ? 19.031 -83.438 2.516 1 81.94 852 LYS A N 1
ATOM 6766 C CA . LYS A 1 852 ? 19.141 -84.375 3.637 1 81.94 852 LYS A CA 1
ATOM 6767 C C . LYS A 1 852 ? 18.422 -85.688 3.33 1 81.94 852 LYS A C 1
ATOM 6769 O O . LYS A 1 852 ? 18.938 -86.812 3.641 1 81.94 852 LYS A O 1
ATOM 6774 N N . LYS A 1 853 ? 17.281 -85.5 2.693 1 81.44 853 LYS A N 1
ATOM 6775 C CA . LYS A 1 853 ? 16.531 -86.688 2.324 1 81.44 853 LYS A CA 1
ATOM 6776 C C . LYS A 1 853 ? 17.281 -87.5 1.27 1 81.44 853 LYS A C 1
ATOM 6778 O O . LYS A 1 853 ? 17.281 -88.75 1.312 1 81.44 853 LYS A O 1
ATOM 6783 N N . ARG A 1 854 ? 17.953 -86.812 0.356 1 81 854 ARG A N 1
ATOM 6784 C CA . ARG A 1 854 ? 18.766 -87.5 -0.659 1 81 854 ARG A CA 1
ATOM 6785 C C . ARG A 1 854 ? 19.938 -88.188 -0.024 1 81 854 ARG A C 1
ATOM 6787 O O . ARG A 1 854 ? 20.266 -89.312 -0.422 1 81 854 ARG A O 1
ATOM 6794 N N . GLU A 1 855 ? 20.469 -87.625 0.964 1 81.81 855 GLU A N 1
ATOM 6795 C CA . GLU A 1 855 ? 21.578 -88.25 1.677 1 81.81 855 GLU A CA 1
ATOM 6796 C C . GLU A 1 855 ? 21.109 -89.438 2.434 1 81.81 855 GLU A C 1
ATOM 6798 O O . GLU A 1 855 ? 21.797 -90.5 2.43 1 81.81 855 GLU A O 1
ATOM 6803 N N . GLU A 1 856 ? 19.922 -89.375 3.029 1 82.56 856 GLU A N 1
ATOM 6804 C CA . GLU A 1 856 ? 19.359 -90.5 3.725 1 82.56 856 GLU A CA 1
ATOM 6805 C C . GLU A 1 856 ? 19.062 -91.625 2.756 1 82.56 856 GLU A C 1
ATOM 6807 O O . GLU A 1 856 ? 19.328 -92.812 3.061 1 82.56 856 GLU A O 1
ATOM 6812 N N . LEU A 1 857 ? 18.562 -91.25 1.539 1 80.44 857 LEU A N 1
ATOM 6813 C CA . LEU A 1 857 ? 18.25 -92.25 0.524 1 80.44 857 LEU A CA 1
ATOM 6814 C C . LEU A 1 857 ? 19.531 -92.938 0.022 1 80.44 857 LEU A C 1
ATOM 6816 O O . LEU A 1 857 ? 19.547 -94.125 -0.191 1 80.44 857 LEU A O 1
ATOM 6820 N N . THR A 1 858 ? 20.594 -92.188 -0.082 1 83.31 858 THR A N 1
ATOM 6821 C CA . THR A 1 858 ? 21.875 -92.688 -0.5 1 83.31 858 THR A CA 1
ATOM 6822 C C . THR A 1 858 ? 22.453 -93.625 0.565 1 83.31 858 THR A C 1
ATOM 6824 O O . THR A 1 858 ? 22.984 -94.688 0.245 1 83.31 858 THR A O 1
ATOM 6827 N N . ALA A 1 859 ? 22.25 -93.312 1.812 1 82.69 859 ALA A N 1
ATOM 6828 C CA . ALA A 1 859 ? 22.719 -94.125 2.912 1 82.69 859 ALA A CA 1
ATOM 6829 C C . ALA A 1 859 ? 21.938 -95.438 2.979 1 82.69 859 ALA A C 1
ATOM 6831 O O . ALA A 1 859 ? 22.516 -96.5 3.193 1 82.69 859 ALA A O 1
ATOM 6832 N N . LEU A 1 860 ? 20.641 -95.375 2.676 1 81.19 860 LEU A N 1
ATOM 6833 C CA . LEU A 1 860 ? 19.797 -96.562 2.686 1 81.19 860 LEU A CA 1
ATOM 6834 C C . LEU A 1 860 ? 20.141 -97.5 1.51 1 81.19 860 LEU A C 1
ATOM 6836 O O . LEU A 1 860 ? 20.156 -98.688 1.653 1 81.19 860 LEU A O 1
ATOM 6840 N N . ARG A 1 861 ? 20.516 -96.875 0.409 1 80.56 861 ARG A N 1
ATOM 6841 C CA . ARG A 1 861 ? 20.922 -97.625 -0.766 1 80.56 861 ARG A CA 1
ATOM 6842 C C . ARG A 1 861 ? 22.25 -98.375 -0.517 1 80.56 861 ARG A C 1
ATOM 6844 O O . ARG A 1 861 ? 22.406 -99.5 -0.885 1 80.56 861 ARG A O 1
ATOM 6851 N N . GLU A 1 862 ? 23.078 -97.75 0.218 1 81.5 862 GLU A N 1
ATOM 6852 C CA . GLU A 1 862 ? 24.359 -98.312 0.556 1 81.5 862 GLU A CA 1
ATOM 6853 C C . GLU A 1 862 ? 24.203 -99.438 1.564 1 81.5 862 GLU A C 1
ATOM 6855 O O . GLU A 1 862 ? 24.828 -100.5 1.436 1 81.5 862 GLU A O 1
ATOM 6860 N N . GLU A 1 863 ? 23.281 -99.312 2.506 1 80.94 863 GLU A N 1
ATOM 6861 C CA . GLU A 1 863 ? 22.984 -100.375 3.475 1 80.94 863 GLU A CA 1
ATOM 6862 C C . GLU A 1 863 ? 22.344 -101.562 2.801 1 80.94 863 GLU A C 1
ATOM 6864 O O . GLU A 1 863 ? 22.672 -102.688 3.121 1 80.94 863 GLU A O 1
ATOM 6869 N N . PHE A 1 864 ? 21.547 -101.312 1.836 1 77.88 864 PHE A N 1
ATOM 6870 C CA . PHE A 1 864 ? 20.906 -102.375 1.078 1 77.88 864 PHE A CA 1
ATOM 6871 C C . PHE A 1 864 ? 21.922 -103.125 0.263 1 77.88 864 PHE A C 1
ATOM 6873 O O . PHE A 1 864 ? 21.922 -104.375 0.264 1 77.88 864 PHE A O 1
ATOM 6880 N N . LEU A 1 865 ? 22.859 -102.438 -0.32 1 79.06 865 LEU A N 1
ATOM 6881 C CA . LEU A 1 865 ? 23.922 -103.062 -1.09 1 79.06 865 LEU A CA 1
ATOM 6882 C C . LEU A 1 865 ? 24.828 -103.938 -0.183 1 79.06 865 LEU A C 1
ATOM 6884 O O . LEU A 1 865 ? 25.25 -105 -0.555 1 79.06 865 LEU A O 1
ATOM 6888 N N . PHE A 1 866 ? 24.969 -103.5 1.074 1 81 866 PHE A N 1
ATOM 6889 C CA . PHE A 1 866 ? 25.766 -104.188 2.062 1 81 866 PHE A CA 1
ATOM 6890 C C . PHE A 1 866 ? 25.047 -105.438 2.537 1 81 866 PHE A C 1
ATOM 6892 O O . PHE A 1 866 ? 25.656 -106.5 2.646 1 81 866 PHE A O 1
ATOM 6899 N N . LEU A 1 867 ? 23.766 -105.375 2.695 1 78.69 867 LEU A N 1
ATOM 6900 C CA . LEU A 1 867 ? 22.969 -106.5 3.115 1 78.69 867 LEU A CA 1
ATOM 6901 C C . LEU A 1 867 ? 22.859 -107.562 1.994 1 78.69 867 LEU A C 1
ATOM 6903 O O . LEU A 1 867 ? 22.906 -108.75 2.246 1 78.69 867 LEU A O 1
ATOM 6907 N N . LEU A 1 868 ? 22.922 -107.062 0.791 1 79.44 868 LEU A N 1
ATOM 6908 C CA . LEU A 1 868 ? 22.922 -107.938 -0.365 1 79.44 868 LEU A CA 1
ATOM 6909 C C . LEU A 1 868 ? 24.25 -108.688 -0.486 1 79.44 868 LEU A C 1
ATOM 6911 O O . LEU A 1 868 ? 24.281 -109.875 -0.787 1 79.44 868 LEU A O 1
ATOM 6915 N N . GLN A 1 869 ? 25.328 -108.062 -0.093 1 80.31 869 GLN A N 1
ATOM 6916 C CA . GLN A 1 869 ? 26.656 -108.625 -0.107 1 80.31 869 GLN A CA 1
ATOM 6917 C C . GLN A 1 869 ? 26.797 -109.688 1.007 1 80.31 869 GLN A C 1
ATOM 6919 O O . GLN A 1 869 ? 27.344 -110.75 0.788 1 80.31 869 GLN A O 1
ATOM 6924 N N . LYS A 1 870 ? 26.203 -109.438 2.166 1 80.31 870 LYS A N 1
ATOM 6925 C CA . LYS A 1 870 ? 26.219 -110.375 3.283 1 80.31 870 LYS A CA 1
ATOM 6926 C C . LYS A 1 870 ? 25.344 -111.625 2.998 1 80.31 870 LYS A C 1
ATOM 6928 O O . LYS A 1 870 ? 25.703 -112.75 3.334 1 80.31 870 LYS A O 1
ATOM 6933 N N . ASN A 1 871 ? 24.25 -111.375 2.283 1 78 871 ASN A N 1
ATOM 6934 C CA . ASN A 1 871 ? 23.375 -112.438 1.857 1 78 871 ASN A CA 1
ATOM 6935 C C . ASN A 1 871 ? 24.047 -113.312 0.808 1 78 871 ASN A C 1
ATOM 6937 O O . ASN A 1 871 ? 23.922 -114.562 0.851 1 78 871 ASN A O 1
ATOM 6941 N N . GLN A 1 872 ? 24.938 -112.75 0.051 1 78.19 872 GLN A N 1
ATOM 6942 C CA . GLN A 1 872 ? 25.641 -113.438 -0.988 1 78.19 872 GLN A CA 1
ATOM 6943 C C . GLN A 1 872 ? 26.812 -114.25 -0.399 1 78.19 872 GLN A C 1
ATOM 6945 O O . GLN A 1 872 ? 27.219 -115.25 -0.962 1 78.19 872 GLN A O 1
ATOM 6950 N N . GLU A 1 873 ? 27.234 -113.938 0.77 1 76.38 873 GLU A N 1
ATOM 6951 C CA . GLU A 1 873 ? 28.328 -114.625 1.434 1 76.38 873 GLU A CA 1
ATOM 6952 C C . GLU A 1 873 ? 27.812 -115.812 2.281 1 76.38 873 GLU A C 1
ATOM 6954 O O . GLU A 1 873 ? 28.594 -116.625 2.732 1 76.38 873 GLU A O 1
ATOM 6959 N N . LEU A 1 874 ? 26.547 -115.812 2.484 1 76.44 874 LEU A N 1
ATOM 6960 C CA . LEU A 1 874 ? 25.953 -116.875 3.215 1 76.44 874 LEU A CA 1
ATOM 6961 C C . LEU A 1 874 ? 25.812 -118.125 2.324 1 76.44 874 LEU A C 1
ATOM 6963 O O . LEU A 1 874 ? 25.797 -118 1.097 1 76.44 874 LEU A O 1
ATOM 6967 N N . PRO A 1 875 ? 26 -119.312 2.912 1 77.25 875 PRO A N 1
ATOM 6968 C CA . PRO A 1 875 ? 25.812 -120.562 2.086 1 77.25 875 PRO A CA 1
ATOM 6969 C C . PRO A 1 875 ? 24.516 -120.5 1.28 1 77.25 875 PRO A C 1
ATOM 6971 O O . PRO A 1 875 ? 23.547 -119.875 1.701 1 77.25 875 PRO A O 1
ATOM 6974 N N . LYS A 1 876 ? 24.547 -120.938 0.092 1 73.19 876 LYS A N 1
ATOM 6975 C CA . LYS A 1 876 ? 23.5 -120.875 -0.916 1 73.19 876 LYS A CA 1
ATOM 6976 C C . LYS A 1 876 ? 22.125 -121.062 -0.29 1 73.19 876 LYS A C 1
ATOM 6978 O O . LYS A 1 876 ? 21.156 -120.375 -0.649 1 73.19 876 LYS A O 1
ATOM 6983 N N . HIS A 1 877 ? 22.125 -122.125 0.677 1 76.38 877 HIS A N 1
ATOM 6984 C CA . HIS A 1 877 ? 20.844 -122.5 1.259 1 76.38 877 HIS A CA 1
ATOM 6985 C C . HIS A 1 877 ? 20.344 -121.5 2.258 1 76.38 877 HIS A C 1
ATOM 6987 O O . HIS A 1 877 ? 19.172 -121.5 2.645 1 76.38 877 HIS A O 1
ATOM 6993 N N . MET A 1 878 ? 21.25 -120.688 2.656 1 73.69 878 MET A N 1
ATOM 6994 C CA . MET A 1 878 ? 20.875 -119.688 3.693 1 73.69 878 MET A CA 1
ATOM 6995 C C . MET A 1 878 ? 20.688 -118.312 3.105 1 73.69 878 MET A C 1
ATOM 6997 O O . MET A 1 878 ? 20.344 -117.375 3.822 1 73.69 878 MET A O 1
ATOM 7001 N N . GLN A 1 879 ? 21.031 -118.25 1.848 1 70.44 879 GLN A N 1
ATOM 7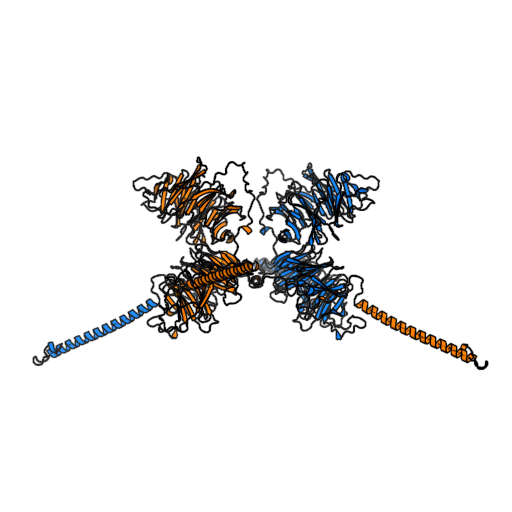002 C CA . GLN A 1 879 ? 20.938 -117 1.161 1 70.44 879 GLN A CA 1
ATOM 7003 C C . GLN A 1 879 ? 19.484 -116.562 0.969 1 70.44 879 GLN A C 1
ATOM 7005 O O . GLN A 1 879 ? 18.641 -117.375 0.619 1 70.44 879 GLN A O 1
ATOM 7010 N N . LEU A 1 880 ? 19.078 -115.5 1.5 1 72.19 880 LEU A N 1
ATOM 7011 C CA . LEU A 1 880 ? 17.719 -115 1.334 1 72.19 880 LEU A CA 1
ATOM 7012 C C . LEU A 1 880 ? 17.484 -114.5 -0.09 1 72.19 880 LEU A C 1
ATOM 7014 O O . LEU A 1 880 ? 18.422 -114.062 -0.739 1 72.19 880 LEU A O 1
ATOM 7018 N N . HIS A 1 881 ? 16.234 -115 -0.851 1 66.19 881 HIS A N 1
ATOM 7019 C CA . HIS A 1 881 ? 15.891 -114.625 -2.207 1 66.19 881 HIS A CA 1
ATOM 7020 C C . HIS A 1 881 ? 15.836 -113.125 -2.328 1 66.19 881 HIS A C 1
ATOM 7022 O O . HIS A 1 881 ? 15.43 -112.438 -1.387 1 66.19 881 HIS A O 1
ATOM 7028 N N . ARG A 1 882 ? 16.578 -112.562 -3.352 1 62.47 882 ARG A N 1
ATOM 7029 C CA . ARG A 1 882 ? 16.75 -111.125 -3.695 1 62.47 882 ARG A CA 1
ATOM 7030 C C . ARG A 1 882 ? 15.453 -110.375 -3.5 1 62.47 882 ARG A C 1
ATOM 7032 O O . ARG A 1 882 ? 15.469 -109.188 -3.104 1 62.47 882 ARG A O 1
ATOM 7039 N N . ASP A 1 883 ? 14.266 -111.062 -3.795 1 57.31 883 ASP A N 1
ATOM 7040 C CA . ASP A 1 883 ? 12.984 -110.312 -3.721 1 57.31 883 ASP A CA 1
ATOM 7041 C C . ASP A 1 883 ? 12.672 -109.938 -2.287 1 57.31 883 ASP A C 1
ATOM 7043 O O . ASP A 1 883 ? 11.953 -108.938 -2.064 1 57.31 883 ASP A O 1
ATOM 7047 N N . VAL A 1 884 ? 13.031 -110.688 -1.309 1 56.47 884 VAL A N 1
ATOM 7048 C CA . VAL A 1 884 ? 12.711 -110.375 0.081 1 56.47 884 VAL A CA 1
ATOM 7049 C C . VAL A 1 884 ? 13.609 -109.25 0.577 1 56.47 884 VAL A C 1
ATOM 7051 O O . VAL A 1 884 ? 13.234 -108.5 1.483 1 56.47 884 VAL A O 1
ATOM 7054 N N . CYS A 1 885 ? 14.758 -109.125 0.083 1 48.75 885 CYS A N 1
ATOM 7055 C CA . CYS A 1 885 ? 15.664 -108.062 0.546 1 48.75 885 CYS A CA 1
ATOM 7056 C C . CYS A 1 885 ? 15.211 -106.688 0.064 1 48.75 885 CYS A C 1
ATOM 7058 O O . CYS A 1 885 ? 15.578 -105.688 0.646 1 48.75 885 CYS A O 1
ATOM 7060 N N . LEU A 1 886 ? 14.367 -106.5 -1.07 1 47.44 886 LEU A N 1
ATOM 7061 C CA . LEU A 1 886 ? 13.867 -105.25 -1.558 1 47.44 886 LEU A CA 1
ATOM 7062 C C . LEU A 1 886 ? 12.703 -104.75 -0.705 1 47.44 886 LEU A C 1
ATOM 7064 O O . LEU A 1 886 ? 11.758 -105.5 -0.448 1 47.44 886 LEU A O 1
ATOM 7068 N N . LEU B 1 1 ? -20.234 -31.188 -48.125 1 23.62 1 LEU B N 1
ATOM 7069 C CA . LEU B 1 1 ? -20.938 -30.328 -47.219 1 23.62 1 LEU B CA 1
ATOM 7070 C C . LEU B 1 1 ? -20.344 -28.922 -47.219 1 23.62 1 LEU B C 1
ATOM 7072 O O . LEU B 1 1 ? -19.25 -28.719 -46.688 1 23.62 1 LEU B O 1
ATOM 7076 N N . GLU B 1 2 ? -20.5 -28.234 -48.344 1 24.55 2 GLU B N 1
ATOM 7077 C CA . GLU B 1 2 ? -20.109 -26.875 -48.719 1 24.55 2 GLU B CA 1
ATOM 7078 C C . GLU B 1 2 ? -20.641 -25.844 -47.75 1 24.55 2 GLU B C 1
ATOM 7080 O O . GLU B 1 2 ? -21.844 -25.562 -47.719 1 24.55 2 GLU B O 1
ATOM 7085 N N . GLU B 1 3 ? -20.281 -26.016 -46.469 1 31.08 3 GLU B N 1
ATOM 7086 C CA . GLU B 1 3 ? -20.766 -25.078 -45.469 1 31.08 3 GLU B CA 1
ATOM 7087 C C . GLU B 1 3 ? -20.594 -23.625 -45.938 1 31.08 3 GLU B C 1
ATOM 7089 O O . GLU B 1 3 ? -19.484 -23.234 -46.312 1 31.08 3 GLU B O 1
ATOM 7094 N N . GLU B 1 4 ? -21.609 -23.109 -46.531 1 32.47 4 GLU B N 1
ATOM 7095 C CA . GLU B 1 4 ? -21.844 -21.719 -46.938 1 32.47 4 GLU B CA 1
ATOM 7096 C C . GLU B 1 4 ? -21.344 -20.766 -45.844 1 32.47 4 GLU B C 1
ATOM 7098 O O . GLU B 1 4 ? -21.734 -20.891 -44.688 1 32.47 4 GLU B O 1
ATOM 7103 N N . ASP B 1 5 ? -20.188 -20.25 -45.969 1 38.88 5 ASP B N 1
ATOM 7104 C CA . ASP B 1 5 ? -19.406 -19.281 -45.188 1 38.88 5 ASP B CA 1
ATOM 7105 C C . ASP B 1 5 ? -20.188 -17.984 -44.969 1 38.88 5 ASP B C 1
ATOM 7107 O O . ASP B 1 5 ? -20.438 -17.25 -45.906 1 38.88 5 ASP B O 1
ATOM 7111 N N . SER B 1 6 ? -21.281 -18.031 -44.281 1 38.81 6 SER B N 1
ATOM 7112 C CA . SER B 1 6 ? -22.078 -16.844 -44.031 1 38.81 6 SER B CA 1
ATOM 7113 C C . SER B 1 6 ? -21.25 -15.734 -43.406 1 38.81 6 SER B C 1
ATOM 7115 O O . SER B 1 6 ? -20.781 -15.867 -42.25 1 38.81 6 SER B O 1
ATOM 7117 N N . THR B 1 7 ? -20.484 -15.023 -44.125 1 42.16 7 THR B N 1
ATOM 7118 C CA . THR B 1 7 ? -19.844 -13.797 -43.656 1 42.16 7 THR B CA 1
ATOM 7119 C C . THR B 1 7 ? -20.891 -12.797 -43.188 1 42.16 7 THR B C 1
ATOM 7121 O O . THR B 1 7 ? -21.844 -12.477 -43.906 1 42.16 7 THR B O 1
ATOM 7124 N N . GLU B 1 8 ? -21.281 -12.773 -42.094 1 42.12 8 GLU B N 1
ATOM 7125 C CA . GLU B 1 8 ? -22.203 -11.758 -41.562 1 42.12 8 GLU B CA 1
ATOM 7126 C C . GLU B 1 8 ? -21.625 -10.359 -41.719 1 42.12 8 GLU B C 1
ATOM 7128 O O . GLU B 1 8 ? -20.5 -10.086 -41.281 1 42.12 8 GLU B O 1
ATOM 7133 N N . VAL B 1 9 ? -22.031 -9.734 -42.781 1 42.09 9 VAL B N 1
ATOM 7134 C CA . VAL B 1 9 ? -21.719 -8.32 -42.906 1 42.09 9 VAL B CA 1
ATOM 7135 C C . VAL B 1 9 ? -22.438 -7.516 -41.844 1 42.09 9 VAL B C 1
ATOM 7137 O O . VAL B 1 9 ? -23.609 -7.781 -41.562 1 42.09 9 VAL B O 1
ATOM 7140 N N . ALA B 1 10 ? -21.891 -6.773 -41.156 1 38.38 10 ALA B N 1
ATOM 7141 C CA . ALA B 1 10 ? -22.625 -5.793 -40.344 1 38.38 10 ALA B CA 1
ATOM 7142 C C . ALA B 1 10 ? -23.688 -5.098 -41.188 1 38.38 10 ALA B C 1
ATOM 7144 O O . ALA B 1 10 ? -23.469 -4.805 -42.375 1 38.38 10 ALA B O 1
ATOM 7145 N N . PRO B 1 11 ? -25.078 -5.035 -40.844 1 34.03 11 PRO B N 1
ATOM 7146 C CA . PRO B 1 11 ? -26.172 -4.406 -41.594 1 34.03 11 PRO B CA 1
ATOM 7147 C C . PRO B 1 11 ? -25.766 -3.061 -42.188 1 34.03 11 PRO B C 1
ATOM 7149 O O . PRO B 1 11 ? -24.969 -2.332 -41.625 1 34.03 11 PRO B O 1
ATOM 7152 N N . GLU B 1 12 ? -25.953 -2.969 -43.5 1 30.95 12 GLU B N 1
ATOM 7153 C CA . GLU B 1 12 ? -25.828 -1.699 -44.219 1 30.95 12 GLU B CA 1
ATOM 7154 C C . GLU B 1 12 ? -26.656 -0.608 -43.531 1 30.95 12 GLU B C 1
ATOM 7156 O O . GLU B 1 12 ? -27.875 -0.741 -43.406 1 30.95 12 GLU B O 1
ATOM 7161 N N . ALA B 1 13 ? -26.219 0.243 -42.594 1 31.7 13 ALA B N 1
ATOM 7162 C CA . ALA B 1 13 ? -26.953 1.437 -42.188 1 31.7 13 ALA B CA 1
ATOM 7163 C C . ALA B 1 13 ? -27.547 2.154 -43.406 1 31.7 13 ALA B C 1
ATOM 7165 O O . ALA B 1 13 ? -26.891 2.338 -44.406 1 31.7 13 ALA B O 1
ATOM 7166 N N . GLU B 1 14 ? -28.703 2.227 -43.719 1 29.98 14 GLU B N 1
ATOM 7167 C CA . GLU B 1 14 ? -29.438 3.174 -44.531 1 29.98 14 GLU B CA 1
ATOM 7168 C C . GLU B 1 14 ? -28.812 4.566 -44.469 1 29.98 14 GLU B C 1
ATOM 7170 O O . GLU B 1 14 ? -28.25 4.949 -43.438 1 29.98 14 GLU B O 1
ATOM 7175 N N . LYS B 1 15 ? -28.75 5.391 -45.625 1 37.41 15 LYS B N 1
ATOM 7176 C CA . LYS B 1 15 ? -28.125 6.668 -45.969 1 37.41 15 LYS B CA 1
ATOM 7177 C C . LYS B 1 15 ? -28.5 7.75 -44.938 1 37.41 15 LYS B C 1
ATOM 7179 O O . LYS B 1 15 ? -29.375 8.578 -45.219 1 37.41 15 LYS B O 1
ATOM 7184 N N . SER B 1 16 ? -29.078 7.492 -43.812 1 34.69 16 SER B N 1
ATOM 7185 C CA . SER B 1 16 ? -29.297 8.758 -43.125 1 34.69 16 SER B CA 1
ATOM 7186 C C . SER B 1 16 ? -28.047 9.641 -43.156 1 34.69 16 SER B C 1
ATOM 7188 O O . SER B 1 16 ? -26.938 9.141 -43.344 1 34.69 16 SER B O 1
ATOM 7190 N N . PRO B 1 17 ? -28.203 11.148 -43.031 1 38.5 17 PRO B N 1
ATOM 7191 C CA . PRO B 1 17 ? -27.047 12.062 -43.094 1 38.5 17 PRO B CA 1
ATOM 7192 C C . PRO B 1 17 ? -25.828 11.492 -42.375 1 38.5 17 PRO B C 1
ATOM 7194 O O . PRO B 1 17 ? -25.938 10.617 -41.531 1 38.5 17 PRO B O 1
ATOM 7197 N N . GLU B 1 18 ? -24.688 11.578 -43 1 38.09 18 GLU B N 1
ATOM 7198 C CA . GLU B 1 18 ? -23.344 11.156 -42.625 1 38.09 18 GLU B CA 1
ATOM 7199 C C . GLU B 1 18 ? -23.141 11.32 -41.094 1 38.09 18 GLU B C 1
ATOM 7201 O O . GLU B 1 18 ? -23.047 12.438 -40.594 1 38.09 18 GLU B O 1
ATOM 7206 N N . LYS B 1 19 ? -23.891 10.688 -40.375 1 40.44 19 LYS B N 1
ATOM 7207 C CA . LYS B 1 19 ? -23.547 10.719 -38.969 1 40.44 19 LYS B CA 1
ATOM 7208 C C . LYS B 1 19 ? -22.031 10.664 -38.781 1 40.44 19 LYS B C 1
ATOM 7210 O O . LYS B 1 19 ? -21.375 9.703 -39.188 1 40.44 19 LYS B O 1
ATOM 7215 N N . ILE B 1 20 ? -21.359 11.727 -38.812 1 42.91 20 ILE B N 1
ATOM 7216 C CA . ILE B 1 20 ? -19.969 11.93 -38.438 1 42.91 20 ILE B CA 1
ATOM 7217 C C . ILE B 1 20 ? -19.625 11.07 -37.219 1 42.91 20 ILE B C 1
ATOM 7219 O O . ILE B 1 20 ? -20.156 11.281 -36.125 1 42.91 20 ILE B O 1
ATOM 7223 N N . GLU B 1 21 ? -19.453 9.859 -37.438 1 52.25 21 GLU B N 1
ATOM 7224 C CA . GLU B 1 21 ? -19.047 8.914 -36.406 1 52.25 21 GLU B CA 1
ATOM 7225 C C . GLU B 1 21 ? -17.938 9.484 -35.531 1 52.25 21 GLU B C 1
ATOM 7227 O O . GLU B 1 21 ? -16.922 9.984 -36.031 1 52.25 21 GLU B O 1
ATOM 7232 N N . LYS B 1 22 ? -18.141 9.758 -34.375 1 63.5 22 LYS B N 1
ATOM 7233 C CA . LYS B 1 22 ? -17.312 10.352 -33.344 1 63.5 22 LYS B CA 1
ATOM 7234 C C . LYS B 1 22 ? -16.047 9.531 -33.125 1 63.5 22 LYS B C 1
ATOM 7236 O O . LYS B 1 22 ? -16.125 8.352 -32.75 1 63.5 22 LYS B O 1
ATOM 7241 N N . LYS B 1 23 ? -15.016 9.922 -33.75 1 80.25 23 LYS B N 1
ATOM 7242 C CA . LYS B 1 23 ? -13.688 9.344 -33.625 1 80.25 23 LYS B CA 1
ATOM 7243 C C . LYS B 1 23 ? -13.164 9.531 -32.188 1 80.25 23 LYS B C 1
ATOM 7245 O O . LYS B 1 23 ? -13.398 10.57 -31.562 1 80.25 23 LYS B O 1
ATOM 7250 N N . ILE B 1 24 ? -12.625 8.312 -31.703 1 85.69 24 ILE B N 1
ATOM 7251 C CA . ILE B 1 24 ? -12.039 8.383 -30.375 1 85.69 24 ILE B CA 1
ATOM 7252 C C . ILE B 1 24 ? -10.758 9.211 -30.422 1 85.69 24 ILE B C 1
ATOM 7254 O O . ILE B 1 24 ? -9.922 9.031 -31.297 1 85.69 24 ILE B O 1
ATOM 7258 N N . SER B 1 25 ? -10.672 10.047 -29.547 1 80.44 25 SER B N 1
ATOM 7259 C CA . SER B 1 25 ? -9.492 10.906 -29.5 1 80.44 25 SER B CA 1
ATOM 7260 C C . SER B 1 25 ? -8.219 10.094 -29.281 1 80.44 25 SER B C 1
ATOM 7262 O O . SER B 1 25 ? -8.211 9.125 -28.516 1 80.44 25 SER B O 1
ATOM 7264 N N . GLU B 1 26 ? -7.188 10.453 -29.938 1 81.44 26 GLU B N 1
ATOM 7265 C CA . GLU B 1 26 ? -5.898 9.781 -29.844 1 81.44 26 GLU B CA 1
ATOM 7266 C C . GLU B 1 26 ? -5.289 9.961 -28.453 1 81.44 26 GLU B C 1
ATOM 7268 O O . GLU B 1 26 ? -4.43 9.188 -28.031 1 81.44 26 GLU B O 1
ATOM 7273 N N . THR B 1 27 ? -5.742 10.898 -27.781 1 73.38 27 THR B N 1
ATOM 7274 C CA . THR B 1 27 ? -5.148 11.18 -26.484 1 73.38 27 THR B CA 1
ATOM 7275 C C . THR B 1 27 ? -5.984 10.57 -25.359 1 73.38 27 THR B C 1
ATOM 7277 O O . THR B 1 27 ? -5.621 10.664 -24.188 1 73.38 27 THR B O 1
ATOM 7280 N N . PHE B 1 28 ? -6.984 9.938 -25.812 1 83.69 28 PHE B N 1
ATOM 7281 C CA . PHE B 1 28 ? -7.895 9.359 -24.828 1 83.69 28 PHE B CA 1
ATOM 7282 C C . PHE B 1 28 ? -7.324 8.062 -24.266 1 83.69 28 PHE B C 1
ATOM 7284 O O . PHE B 1 28 ? -6.828 7.215 -25 1 83.69 28 PHE B O 1
ATOM 7291 N N . PHE B 1 29 ? -7.336 7.938 -22.891 1 84.94 29 PHE B N 1
ATOM 7292 C CA . PHE B 1 29 ? -6.969 6.715 -22.188 1 84.94 29 PHE B CA 1
ATOM 7293 C C . PHE B 1 29 ? -8.047 6.328 -21.172 1 84.94 29 PHE B C 1
ATOM 7295 O O . PHE B 1 29 ? -8.719 7.191 -20.609 1 84.94 29 PHE B O 1
ATOM 7302 N N . TYR B 1 30 ? -8.258 5.043 -21.016 1 84.81 30 TYR B N 1
ATOM 7303 C CA . TYR B 1 30 ? -9.117 4.562 -19.938 1 84.81 30 TYR B CA 1
ATOM 7304 C C . TYR B 1 30 ? -8.398 4.641 -18.594 1 84.81 30 TYR B C 1
ATOM 7306 O O . TYR B 1 30 ? -7.168 4.637 -18.531 1 84.81 30 TYR B O 1
ATOM 7314 N N . ASN B 1 31 ? -9.234 4.73 -17.484 1 78.44 31 ASN B N 1
ATOM 7315 C CA . ASN B 1 31 ? -8.656 4.672 -16.141 1 78.44 31 ASN B CA 1
ATOM 7316 C C . ASN B 1 31 ? -8.281 3.246 -15.75 1 78.44 31 ASN B C 1
ATOM 7318 O O . ASN B 1 31 ? -9.117 2.342 -15.797 1 78.44 31 ASN B O 1
ATOM 7322 N N . SER B 1 32 ? -7.031 3.102 -15.375 1 82.69 32 SER B N 1
ATOM 7323 C CA . SER B 1 32 ? -6.516 1.777 -15.039 1 82.69 32 SER B CA 1
ATOM 7324 C C . SER B 1 32 ? -7.34 1.125 -13.938 1 82.69 32 SER B C 1
ATOM 7326 O O . SER B 1 32 ? -7.602 -0.078 -13.977 1 82.69 32 SER B O 1
ATOM 7328 N N . GLU B 1 33 ? -7.832 1.873 -12.953 1 76.25 33 GLU B N 1
ATOM 7329 C CA . GLU B 1 33 ? -8.555 1.35 -11.797 1 76.25 33 GLU B CA 1
ATOM 7330 C C . GLU B 1 33 ? -9.914 0.788 -12.211 1 76.25 33 GLU B C 1
ATOM 7332 O O . GLU B 1 33 ? -10.453 -0.094 -11.539 1 76.25 33 GLU B O 1
ATOM 7337 N N . ASP B 1 34 ? -10.344 1.295 -13.312 1 82.69 34 ASP B N 1
ATOM 7338 C CA . ASP B 1 34 ? -11.656 0.85 -13.766 1 82.69 34 ASP B CA 1
ATOM 7339 C C . ASP B 1 34 ? -11.539 -0.392 -14.648 1 82.69 34 ASP B C 1
ATOM 7341 O O . ASP B 1 34 ? -12.531 -1.085 -14.891 1 82.69 34 ASP B O 1
ATOM 7345 N N . VAL B 1 35 ? -10.312 -0.653 -15.117 1 89.38 35 VAL B N 1
ATOM 7346 C CA . VAL B 1 35 ? -10.133 -1.721 -16.094 1 89.38 35 VAL B CA 1
ATOM 7347 C C . VAL B 1 35 ? -9.656 -2.988 -15.391 1 89.38 35 VAL B C 1
ATOM 7349 O O . VAL B 1 35 ? -10.086 -4.094 -15.727 1 89.38 35 VAL B O 1
ATOM 7352 N N . HIS B 1 36 ? -8.852 -2.867 -14.398 1 89.88 36 HIS B N 1
ATOM 7353 C CA . HIS B 1 36 ? -8.289 -4.039 -13.742 1 89.88 36 HIS B CA 1
ATOM 7354 C C . HIS B 1 36 ? -9.328 -4.742 -12.875 1 89.88 36 HIS B C 1
ATOM 7356 O O . HIS B 1 36 ? -10.156 -4.09 -12.242 1 89.88 36 HIS B O 1
ATOM 7362 N N . SER B 1 37 ? -9.25 -6.059 -12.953 1 91.88 37 SER B N 1
ATOM 7363 C CA . SER B 1 37 ? -10.148 -6.84 -12.109 1 91.88 37 SER B CA 1
ATOM 7364 C C . SER B 1 37 ? -9.727 -6.777 -10.641 1 91.88 37 SER B C 1
ATOM 7366 O O . SER B 1 37 ? -8.539 -6.688 -10.336 1 91.88 37 SER B O 1
ATOM 7368 N N . ARG B 1 38 ? -10.703 -6.82 -9.719 1 90.69 38 ARG B N 1
ATOM 7369 C CA . ARG B 1 38 ? -10.477 -6.797 -8.273 1 90.69 38 ARG B CA 1
ATOM 7370 C C . ARG B 1 38 ? -11.008 -8.07 -7.625 1 90.69 38 ARG B C 1
ATOM 7372 O O . ARG B 1 38 ? -11.789 -8.805 -8.227 1 90.69 38 ARG B O 1
ATOM 7379 N N . PRO B 1 39 ? -10.477 -8.383 -6.395 1 92.12 39 PRO B N 1
ATOM 7380 C CA . PRO B 1 39 ? -11.055 -9.516 -5.672 1 92.12 39 PRO B CA 1
ATOM 7381 C C . PRO B 1 39 ? -12.531 -9.312 -5.34 1 92.12 39 PRO B C 1
ATOM 7383 O O . PRO B 1 39 ? -12.977 -8.18 -5.168 1 92.12 39 PRO B O 1
ATOM 7386 N N . PHE B 1 40 ? -13.273 -10.43 -5.32 1 94.44 40 PHE B N 1
ATOM 7387 C CA . PHE B 1 40 ? -14.656 -10.398 -4.855 1 94.44 40 PHE B CA 1
ATOM 7388 C C . PHE B 1 40 ? -14.719 -10.438 -3.332 1 94.44 40 PHE B C 1
ATOM 7390 O O . PHE B 1 40 ? -14.047 -11.25 -2.699 1 94.44 40 PHE B O 1
ATOM 7397 N N . VAL B 1 41 ? -15.398 -9.523 -2.801 1 90.69 41 VAL B N 1
ATOM 7398 C CA . VAL B 1 41 ? -15.672 -9.523 -1.368 1 90.69 41 VAL B CA 1
ATOM 7399 C C . VAL B 1 41 ? -17.188 -9.453 -1.132 1 90.69 41 VAL B C 1
ATOM 7401 O O . VAL B 1 41 ? -17.875 -8.625 -1.724 1 90.69 41 VAL B O 1
ATOM 7404 N N . THR B 1 42 ? -17.672 -10.391 -0.296 1 90.88 42 THR B N 1
ATOM 7405 C CA . THR B 1 42 ? -19.094 -10.367 0.028 1 90.88 42 THR B CA 1
ATOM 7406 C C . THR B 1 42 ? -19.5 -9.016 0.619 1 90.88 42 THR B C 1
ATOM 7408 O O . THR B 1 42 ? -18.797 -8.477 1.477 1 90.88 42 THR B O 1
ATOM 7411 N N . GLU B 1 43 ? -20.578 -8.516 0.118 1 85.56 43 GLU B N 1
ATOM 7412 C CA . GLU B 1 43 ? -21.031 -7.199 0.553 1 85.56 43 GLU B CA 1
ATOM 7413 C C . GLU B 1 43 ? -21.266 -7.164 2.062 1 85.56 43 GLU B C 1
ATOM 7415 O O . GLU B 1 43 ? -21.797 -8.109 2.639 1 85.56 43 GLU B O 1
ATOM 7420 N N . ASP B 1 44 ? -20.797 -6.18 2.762 1 77.31 44 ASP B N 1
ATOM 7421 C CA . ASP B 1 44 ? -21 -5.887 4.176 1 77.31 44 ASP B CA 1
ATOM 7422 C C . ASP B 1 44 ? -20.328 -6.926 5.062 1 77.31 44 ASP B C 1
ATOM 7424 O O . ASP B 1 44 ? -20.734 -7.129 6.211 1 77.31 44 ASP B O 1
ATOM 7428 N N . SER B 1 45 ? -19.453 -7.707 4.543 1 81.56 45 SER B N 1
ATOM 7429 C CA . SER B 1 45 ? -18.766 -8.734 5.32 1 81.56 45 SER B CA 1
ATOM 7430 C C . SER B 1 45 ? -17.703 -8.117 6.227 1 81.56 45 SER B C 1
ATOM 7432 O O . SER B 1 45 ? -17.297 -8.719 7.227 1 81.56 45 SER B O 1
ATOM 7434 N N . GLY B 1 46 ? -17.203 -6.918 5.887 1 76.38 46 GLY B N 1
ATOM 7435 C CA . GLY B 1 46 ? -16.141 -6.277 6.637 1 76.38 46 GLY B CA 1
ATOM 7436 C C . GLY B 1 46 ? -14.766 -6.789 6.273 1 76.38 46 GLY B C 1
ATOM 7437 O O . GLY B 1 46 ? -13.758 -6.312 6.809 1 76.38 46 GLY B O 1
ATOM 7438 N N . ILE B 1 47 ? -14.672 -7.758 5.41 1 85.25 47 ILE B N 1
ATOM 7439 C CA . ILE B 1 47 ? -13.383 -8.258 4.949 1 85.25 47 ILE B CA 1
ATOM 7440 C C . ILE B 1 47 ? -12.727 -7.227 4.031 1 85.25 47 ILE B C 1
ATOM 7442 O O . ILE B 1 47 ? -13.336 -6.781 3.057 1 85.25 47 ILE B O 1
ATOM 7446 N N . PRO B 1 48 ? -11.523 -6.891 4.395 1 82.12 48 PRO B N 1
ATOM 7447 C CA . PRO B 1 48 ? -10.852 -5.895 3.555 1 82.12 48 PRO B CA 1
ATOM 7448 C C . PRO B 1 48 ? -10.531 -6.418 2.156 1 82.12 48 PRO B C 1
ATOM 7450 O O . PRO B 1 48 ? -10.164 -7.586 2 1 82.12 48 PRO B O 1
ATOM 7453 N N . ILE B 1 49 ? -10.602 -5.531 1.164 1 86 49 ILE B N 1
ATOM 7454 C CA . ILE B 1 49 ? -10.352 -5.895 -0.227 1 86 49 ILE B CA 1
ATOM 7455 C C . ILE B 1 49 ? -8.875 -6.258 -0.41 1 86 49 ILE B C 1
ATOM 7457 O O . ILE B 1 49 ? -8.539 -7.066 -1.276 1 86 49 ILE B O 1
ATOM 7461 N N . ASN B 1 50 ? -8.016 -5.676 0.381 1 86.06 50 ASN B N 1
ATOM 7462 C CA . ASN B 1 50 ? -6.582 -5.945 0.281 1 86.06 50 ASN B CA 1
ATOM 7463 C C . ASN B 1 50 ? -6.141 -7.012 1.277 1 86.06 50 ASN B C 1
ATOM 7465 O O . ASN B 1 50 ? -5.023 -6.957 1.796 1 86.06 50 ASN B O 1
ATOM 7469 N N . LEU B 1 51 ? -7.039 -7.895 1.62 1 90.5 51 LEU B N 1
ATOM 7470 C CA . LEU B 1 51 ? -6.727 -8.984 2.537 1 90.5 51 LEU B CA 1
ATOM 7471 C C . LEU B 1 51 ? -5.449 -9.703 2.111 1 90.5 51 LEU B C 1
ATOM 7473 O O . LEU B 1 51 ? -4.594 -10.008 2.947 1 90.5 51 LEU B O 1
ATOM 7477 N N . LEU B 1 52 ? -5.355 -10 0.838 1 93.62 52 LEU B N 1
ATOM 7478 C CA . LEU B 1 52 ? -4.152 -10.562 0.239 1 93.62 52 LEU B CA 1
ATOM 7479 C C . LEU B 1 52 ? -3.613 -9.656 -0.86 1 93.62 52 LEU B C 1
ATOM 7481 O O . LEU B 1 52 ? -4.383 -9.125 -1.667 1 93.62 52 LEU B O 1
ATOM 7485 N N . THR B 1 53 ? -2.357 -9.453 -0.838 1 90.38 53 THR B N 1
ATOM 7486 C CA . THR B 1 53 ? -1.696 -8.672 -1.878 1 90.38 53 THR B CA 1
ATOM 7487 C C . THR B 1 53 ? -0.591 -9.484 -2.547 1 90.38 53 THR B C 1
ATOM 7489 O O . THR B 1 53 ? 0.283 -10.023 -1.868 1 90.38 53 THR B O 1
ATOM 7492 N N . LEU B 1 54 ? -0.622 -9.594 -3.883 1 94.69 54 LEU B N 1
ATOM 7493 C CA . LEU B 1 54 ? 0.372 -10.359 -4.625 1 94.69 54 LEU B CA 1
ATOM 7494 C C . LEU B 1 54 ? 1.764 -9.766 -4.449 1 94.69 54 LEU B C 1
ATOM 7496 O O . LEU B 1 54 ? 1.959 -8.562 -4.648 1 94.69 54 LEU B O 1
ATOM 7500 N N . GLU B 1 55 ? 2.678 -10.578 -4.055 1 92.81 55 GLU B N 1
ATOM 7501 C CA . GLU B 1 55 ? 4.047 -10.117 -3.834 1 92.81 55 GLU B CA 1
ATOM 7502 C C . GLU B 1 55 ? 4.953 -10.516 -4.996 1 92.81 55 GLU B C 1
ATOM 7504 O O . GLU B 1 55 ? 5.754 -9.711 -5.469 1 92.81 55 GLU B O 1
ATOM 7509 N N . HIS B 1 56 ? 4.836 -11.852 -5.406 1 95.94 56 HIS B N 1
ATOM 7510 C CA . HIS B 1 56 ? 5.758 -12.305 -6.441 1 95.94 56 HIS B CA 1
ATOM 7511 C C . HIS B 1 56 ? 5.238 -13.562 -7.125 1 95.94 56 HIS B C 1
ATOM 7513 O O . HIS B 1 56 ? 4.539 -14.367 -6.504 1 95.94 56 HIS B O 1
ATOM 7519 N N . SER B 1 57 ? 5.562 -13.719 -8.398 1 97.38 57 SER B N 1
ATOM 7520 C CA . SER B 1 57 ? 5.285 -14.922 -9.18 1 97.38 57 SER B CA 1
ATOM 7521 C C . SER B 1 57 ? 6.566 -15.695 -9.477 1 97.38 57 SER B C 1
ATOM 7523 O O . SER B 1 57 ? 7.453 -15.195 -10.172 1 97.38 57 SER B O 1
ATOM 7525 N N . PHE B 1 58 ? 6.699 -16.922 -9.039 1 97.12 58 PHE B N 1
ATOM 7526 C CA . PHE B 1 58 ? 7.902 -17.719 -9.227 1 97.12 58 PHE B CA 1
ATOM 7527 C C . PHE B 1 58 ? 7.746 -18.672 -10.406 1 97.12 58 PHE B C 1
ATOM 7529 O O . PHE B 1 58 ? 8.711 -19.297 -10.836 1 97.12 58 PHE B O 1
ATOM 7536 N N . GLY B 1 59 ? 6.57 -18.719 -10.961 1 95.62 59 GLY B N 1
ATOM 7537 C CA . GLY B 1 59 ? 6.324 -19.703 -12.008 1 95.62 59 GLY B CA 1
ATOM 7538 C C . GLY B 1 59 ? 6.227 -19.094 -13.391 1 95.62 59 GLY B C 1
ATOM 7539 O O . GLY B 1 59 ? 6.258 -17.859 -13.539 1 95.62 59 GLY B O 1
ATOM 7540 N N . TYR B 1 60 ? 6.203 -19.953 -14.391 1 96.19 60 TYR B N 1
ATOM 7541 C CA . TYR B 1 60 ? 6.098 -19.641 -15.812 1 96.19 60 TYR B CA 1
ATOM 7542 C C . TYR B 1 60 ? 5.332 -20.719 -16.562 1 96.19 60 TYR B C 1
ATOM 7544 O O . TYR B 1 60 ? 5.719 -21.891 -16.531 1 96.19 60 TYR B O 1
ATOM 7552 N N . ASP B 1 61 ? 4.254 -20.297 -17.141 1 97.19 61 ASP B N 1
ATOM 7553 C CA . ASP B 1 61 ? 3.475 -21.234 -17.953 1 97.19 61 ASP B CA 1
ATOM 7554 C C . ASP B 1 61 ? 4.156 -21.5 -19.281 1 97.19 61 ASP B C 1
ATOM 7556 O O . ASP B 1 61 ? 3.627 -21.141 -20.344 1 97.19 61 ASP B O 1
ATOM 7560 N N . CYS B 1 62 ? 5.172 -22.297 -19.281 1 96.88 62 CYS B N 1
ATOM 7561 C CA . CYS B 1 62 ? 6.074 -22.453 -20.422 1 96.88 62 CYS B CA 1
ATOM 7562 C C . CYS B 1 62 ? 5.484 -23.406 -21.453 1 96.88 62 CYS B C 1
ATOM 7564 O O . CYS B 1 62 ? 5.961 -23.469 -22.594 1 96.88 62 CYS B O 1
ATOM 7566 N N . LYS B 1 63 ? 4.469 -24.094 -21.172 1 95.12 63 LYS B N 1
ATOM 7567 C CA . LYS B 1 63 ? 3.895 -25.078 -22.094 1 95.12 63 LYS B CA 1
ATOM 7568 C C . LYS B 1 63 ? 2.889 -24.422 -23.031 1 95.12 63 LYS B C 1
ATOM 7570 O O . LYS B 1 63 ? 2.447 -25.031 -24.016 1 95.12 63 LYS B O 1
ATOM 7575 N N . ARG B 1 64 ? 2.584 -23.188 -22.766 1 94.88 64 ARG B N 1
ATOM 7576 C CA . ARG B 1 64 ? 1.785 -22.422 -23.734 1 94.88 64 ARG B CA 1
ATOM 7577 C C . ARG B 1 64 ? 2.49 -22.328 -25.078 1 94.88 64 ARG B C 1
ATOM 7579 O O . ARG B 1 64 ? 3.721 -22.312 -25.141 1 94.88 64 ARG B O 1
ATOM 7586 N N . SER B 1 65 ? 1.683 -22.312 -26.078 1 94.31 65 SER B N 1
ATOM 7587 C CA . SER B 1 65 ? 2.275 -22.25 -27.406 1 94.31 65 SER B CA 1
ATOM 7588 C C . SER B 1 65 ? 3.078 -20.969 -27.594 1 94.31 65 SER B C 1
ATOM 7590 O O . SER B 1 65 ? 4.18 -21 -28.156 1 94.31 65 SER B O 1
ATOM 7592 N N . VAL B 1 66 ? 2.508 -19.891 -27.172 1 96.25 66 VAL B N 1
ATOM 7593 C CA . VAL B 1 66 ? 3.17 -18.594 -27.25 1 96.25 66 VAL B CA 1
ATOM 7594 C C . VAL B 1 66 ? 3.031 -17.875 -25.906 1 96.25 66 VAL B C 1
ATOM 7596 O O . VAL B 1 66 ? 1.935 -17.453 -25.531 1 96.25 66 VAL B O 1
ATOM 7599 N N . ASN B 1 67 ? 4.09 -17.75 -25.188 1 97.62 67 ASN B N 1
ATOM 7600 C CA . ASN B 1 67 ? 4.043 -17.062 -23.906 1 97.62 67 ASN B CA 1
ATOM 7601 C C . ASN B 1 67 ? 5.367 -16.359 -23.594 1 97.62 67 ASN B C 1
ATOM 7603 O O . ASN B 1 67 ? 5.938 -16.562 -22.531 1 97.62 67 ASN B O 1
ATOM 7607 N N . LEU B 1 68 ? 5.793 -15.656 -24.562 1 97.94 68 LEU B N 1
ATOM 7608 C CA . LEU B 1 68 ? 7.008 -14.859 -24.422 1 97.94 68 LEU B CA 1
ATOM 7609 C C . LEU B 1 68 ? 7.004 -13.688 -25.391 1 97.94 68 LEU B C 1
ATOM 7611 O O . LEU B 1 68 ? 6.844 -13.875 -26.609 1 97.94 68 LEU B O 1
ATOM 7615 N N . MET B 1 69 ? 7.16 -12.477 -24.859 1 96.88 69 MET B N 1
ATOM 7616 C CA . MET B 1 69 ? 7.16 -11.281 -25.703 1 96.88 69 MET B CA 1
ATOM 7617 C C . MET B 1 69 ? 8.219 -10.289 -25.234 1 96.88 69 MET B C 1
ATOM 7619 O O . MET B 1 69 ? 8.258 -9.922 -24.062 1 96.88 69 MET B O 1
ATOM 7623 N N . ALA B 1 70 ? 9.039 -9.953 -26.156 1 95.56 70 ALA B N 1
ATOM 7624 C CA . ALA B 1 70 ? 10.039 -8.938 -25.859 1 95.56 70 ALA B CA 1
ATOM 7625 C C . ALA B 1 70 ? 9.602 -7.57 -26.375 1 95.56 70 ALA B C 1
ATOM 7627 O O . ALA B 1 70 ? 9.312 -7.41 -27.562 1 95.56 70 ALA B O 1
ATOM 7628 N N . MET B 1 71 ? 9.492 -6.602 -25.531 1 92.12 71 MET B N 1
ATOM 7629 C CA . MET B 1 71 ? 9.086 -5.254 -25.906 1 92.12 71 MET B CA 1
ATOM 7630 C C . MET B 1 71 ? 10.305 -4.379 -26.203 1 92.12 71 MET B C 1
ATOM 7632 O O . MET B 1 71 ? 10.266 -3.527 -27.094 1 92.12 71 MET B O 1
ATOM 7636 N N . ASP B 1 72 ? 11.273 -4.535 -25.391 1 89.94 72 ASP B N 1
ATOM 7637 C CA . ASP B 1 72 ? 12.578 -3.9 -25.578 1 89.94 72 ASP B CA 1
ATOM 7638 C C . ASP B 1 72 ? 13.703 -4.805 -25.078 1 89.94 72 ASP B C 1
ATOM 7640 O O . ASP B 1 72 ? 13.477 -5.98 -24.781 1 89.94 72 ASP B O 1
ATOM 7644 N N . SER B 1 73 ? 14.891 -4.281 -25.094 1 86.81 73 SER B N 1
ATOM 7645 C CA . SER B 1 73 ? 16.047 -5.137 -24.812 1 86.81 73 SER B CA 1
ATOM 7646 C C . SER B 1 73 ? 16.125 -5.477 -23.328 1 86.81 73 SER B C 1
ATOM 7648 O O . SER B 1 73 ? 16.875 -6.379 -22.938 1 86.81 73 SER B O 1
ATOM 7650 N N . GLN B 1 74 ? 15.227 -4.926 -22.562 1 89.69 74 GLN B N 1
ATOM 7651 C CA . GLN B 1 74 ? 15.391 -5.125 -21.125 1 89.69 74 GLN B CA 1
ATOM 7652 C C . GLN B 1 74 ? 14.102 -5.629 -20.484 1 89.69 74 GLN B C 1
ATOM 7654 O O . GLN B 1 74 ? 14.062 -5.918 -19.297 1 89.69 74 GLN B O 1
ATOM 7659 N N . THR B 1 75 ? 13.07 -5.777 -21.234 1 93.75 75 THR B N 1
ATOM 7660 C CA . THR B 1 75 ? 11.797 -6.133 -20.625 1 93.75 75 THR B CA 1
ATOM 7661 C C . THR B 1 75 ? 11.148 -7.297 -21.359 1 93.75 75 THR B C 1
ATOM 7663 O O . THR B 1 75 ? 10.891 -7.207 -22.562 1 93.75 75 THR B O 1
ATOM 7666 N N . LEU B 1 76 ? 10.914 -8.352 -20.688 1 96.56 76 LEU B N 1
ATOM 7667 C CA . LEU B 1 76 ? 10.164 -9.492 -21.203 1 96.56 76 LEU B CA 1
ATOM 7668 C C . LEU B 1 76 ? 8.766 -9.539 -20.594 1 96.56 76 LEU B C 1
ATOM 7670 O O . LEU B 1 76 ? 8.594 -9.273 -19.391 1 96.56 76 LEU B O 1
ATOM 7674 N N . LEU B 1 77 ? 7.797 -9.828 -21.422 1 97.5 77 LEU B N 1
ATOM 7675 C CA . LEU B 1 77 ? 6.434 -10.023 -20.953 1 97.5 77 LEU B CA 1
ATOM 7676 C C . LEU B 1 77 ? 5.992 -11.469 -21.156 1 97.5 77 LEU B C 1
ATOM 7678 O O . LEU B 1 77 ? 6.301 -12.078 -22.172 1 97.5 77 LEU B O 1
ATOM 7682 N N . TYR B 1 78 ? 5.32 -11.969 -20.219 1 98.06 78 TYR B N 1
ATOM 7683 C CA . TYR B 1 78 ? 4.664 -13.266 -20.359 1 98.06 78 TYR B CA 1
ATOM 7684 C C . TYR B 1 78 ? 3.447 -13.367 -19.453 1 98.06 78 TYR B C 1
ATOM 7686 O O . TYR B 1 78 ? 3.248 -12.531 -18.578 1 98.06 78 TYR B O 1
ATOM 7694 N N . ILE B 1 79 ? 2.648 -14.359 -19.75 1 98 79 ILE B N 1
ATOM 7695 C CA . ILE B 1 79 ? 1.405 -14.562 -19.016 1 98 79 ILE B CA 1
ATOM 7696 C C . ILE B 1 79 ? 1.643 -15.547 -17.875 1 98 79 ILE B C 1
ATOM 7698 O O . ILE B 1 79 ? 2.26 -16.594 -18.062 1 98 79 ILE B O 1
ATOM 7702 N N . ALA B 1 80 ? 1.221 -15.242 -16.656 1 97.5 80 ALA B N 1
ATOM 7703 C CA . ALA B 1 80 ? 1.172 -16.125 -15.492 1 97.5 80 ALA B CA 1
ATOM 7704 C C . ALA B 1 80 ? -0.186 -16.031 -14.805 1 97.5 80 ALA B C 1
ATOM 7706 O O . ALA B 1 80 ? -0.453 -15.094 -14.055 1 97.5 80 ALA B O 1
ATOM 7707 N N . GLY B 1 81 ? -0.947 -17.094 -15.031 1 96.5 81 GLY B N 1
ATOM 7708 C CA . GLY B 1 81 ? -2.297 -17.047 -14.492 1 96.5 81 GLY B CA 1
ATOM 7709 C C . GLY B 1 81 ? -3.137 -15.93 -15.07 1 96.5 81 GLY B C 1
ATOM 7710 O O . GLY B 1 81 ? -3.328 -15.852 -16.281 1 96.5 81 GLY B O 1
ATOM 7711 N N . ASN B 1 82 ? -3.564 -15 -14.188 1 96.56 82 ASN B N 1
ATOM 7712 C CA . ASN B 1 82 ? -4.406 -13.883 -14.609 1 96.56 82 ASN B CA 1
ATOM 7713 C C . ASN B 1 82 ? -3.611 -12.586 -14.711 1 96.56 82 ASN B C 1
ATOM 7715 O O . ASN B 1 82 ? -4.188 -11.5 -14.695 1 96.56 82 ASN B O 1
ATOM 7719 N N . GLN B 1 83 ? -2.275 -12.75 -14.781 1 96.12 83 GLN B N 1
ATOM 7720 C CA . GLN B 1 83 ? -1.397 -11.586 -14.836 1 96.12 83 GLN B CA 1
ATOM 7721 C C . GLN B 1 83 ? -0.496 -11.625 -16.062 1 96.12 83 GLN B C 1
ATOM 7723 O O . GLN B 1 83 ? -0.086 -12.703 -16.5 1 96.12 83 GLN B O 1
ATOM 7728 N N . VAL B 1 84 ? -0.264 -10.414 -16.562 1 97.31 84 VAL B N 1
ATOM 7729 C CA . VAL B 1 84 ? 0.889 -10.234 -17.438 1 97.31 84 VAL B CA 1
ATOM 7730 C C . VAL B 1 84 ? 2.1 -9.797 -16.625 1 97.31 84 VAL B C 1
ATOM 7732 O O . VAL B 1 84 ? 2.064 -8.766 -15.953 1 97.31 84 VAL B O 1
ATOM 7735 N N . VAL B 1 85 ? 3.049 -10.602 -16.625 1 97.62 85 VAL B N 1
ATOM 7736 C CA . VAL B 1 85 ? 4.262 -10.305 -15.867 1 97.62 85 VAL B CA 1
ATOM 7737 C C . VAL B 1 85 ? 5.23 -9.508 -16.734 1 97.62 85 VAL B C 1
ATOM 7739 O O . VAL B 1 85 ? 5.539 -9.906 -17.859 1 97.62 85 VAL B O 1
ATOM 7742 N N . LEU B 1 86 ? 5.641 -8.344 -16.281 1 96.19 86 LEU B N 1
ATOM 7743 C CA . LEU B 1 86 ? 6.73 -7.586 -16.875 1 96.19 86 LEU B CA 1
ATOM 7744 C C . LEU B 1 86 ? 8.031 -7.809 -16.125 1 96.19 86 LEU B C 1
ATOM 7746 O O . LEU B 1 86 ? 8.188 -7.336 -14.992 1 96.19 86 LEU B O 1
ATOM 7750 N N . LEU B 1 87 ? 8.891 -8.469 -16.734 1 96.25 87 LEU B N 1
ATOM 7751 C CA . LEU B 1 87 ? 10.156 -8.836 -16.109 1 96.25 87 LEU B CA 1
ATOM 7752 C C . LEU B 1 87 ? 11.281 -7.926 -16.594 1 96.25 87 LEU B C 1
ATOM 7754 O O . LEU B 1 87 ? 11.555 -7.848 -17.797 1 96.25 87 LEU B O 1
ATOM 7758 N N . ASP B 1 88 ? 11.883 -7.203 -15.672 1 91.69 88 ASP B N 1
ATOM 7759 C CA . ASP B 1 88 ? 13.055 -6.387 -15.984 1 91.69 88 ASP B CA 1
ATOM 7760 C C . ASP B 1 88 ? 14.336 -7.219 -15.922 1 91.69 88 ASP B C 1
ATOM 7762 O O . ASP B 1 88 ? 14.68 -7.77 -14.875 1 91.69 88 ASP B O 1
ATOM 7766 N N . LEU B 1 89 ? 15.039 -7.336 -16.969 1 91.12 89 LEU B N 1
ATOM 7767 C CA . LEU B 1 89 ? 16.188 -8.219 -17.078 1 91.12 89 LEU B CA 1
ATOM 7768 C C . LEU B 1 89 ? 17.391 -7.645 -16.344 1 91.12 89 LEU B C 1
ATOM 7770 O O . LEU B 1 89 ? 18.312 -8.383 -15.961 1 91.12 89 LEU B O 1
ATOM 7774 N N . LYS B 1 90 ? 17.359 -6.371 -16.109 1 86.25 90 LYS B N 1
ATOM 7775 C CA . LYS B 1 90 ? 18.469 -5.73 -15.422 1 86.25 90 LYS B CA 1
ATOM 7776 C C . LYS B 1 90 ? 18.312 -5.836 -13.906 1 86.25 90 LYS B C 1
ATOM 7778 O O . LYS B 1 90 ? 19.219 -6.289 -13.211 1 86.25 90 LYS B O 1
ATOM 7783 N N . THR B 1 91 ? 17.141 -5.539 -13.445 1 84.12 91 THR B N 1
ATOM 7784 C CA . THR B 1 91 ? 16.906 -5.508 -12.008 1 84.12 91 THR B CA 1
ATOM 7785 C C . THR B 1 91 ? 16.328 -6.84 -11.523 1 84.12 91 THR B C 1
ATOM 7787 O O . THR B 1 91 ? 16.297 -7.105 -10.32 1 84.12 91 THR B O 1
ATOM 7790 N N . GLU B 1 92 ? 15.898 -7.641 -12.398 1 88.81 92 GLU B N 1
ATOM 7791 C CA . GLU B 1 92 ? 15.242 -8.914 -12.109 1 88.81 92 GLU B CA 1
ATOM 7792 C C . GLU B 1 92 ? 13.984 -8.703 -11.266 1 88.81 92 GLU B C 1
ATOM 7794 O O . GLU B 1 92 ? 13.617 -9.562 -10.469 1 88.81 92 GLU B O 1
ATOM 7799 N N . SER B 1 93 ? 13.445 -7.543 -11.375 1 87.5 93 SER B N 1
ATOM 7800 C CA . SER B 1 93 ? 12.188 -7.242 -10.688 1 87.5 93 SER B CA 1
ATOM 7801 C C . SER B 1 93 ? 10.992 -7.5 -11.594 1 87.5 93 SER B C 1
ATOM 7803 O O . SER B 1 93 ? 11.133 -7.566 -12.82 1 87.5 93 SER B O 1
ATOM 7805 N N . GLN B 1 94 ? 9.883 -7.746 -10.953 1 93.25 94 GLN B N 1
ATOM 7806 C CA . GLN B 1 94 ? 8.656 -8 -11.695 1 93.25 94 GLN B CA 1
ATOM 7807 C C . GLN B 1 94 ? 7.594 -6.953 -11.383 1 93.25 94 GLN B C 1
ATOM 7809 O O . GLN B 1 94 ? 7.5 -6.477 -10.25 1 93.25 94 GLN B O 1
ATOM 7814 N N . SER B 1 95 ? 6.891 -6.527 -12.367 1 91.5 95 SER B N 1
ATOM 7815 C CA . SER B 1 95 ? 5.641 -5.793 -12.219 1 91.5 95 SER B CA 1
ATOM 7816 C C . SER B 1 95 ? 4.48 -6.535 -12.883 1 91.5 95 SER B C 1
ATOM 7818 O O . SER B 1 95 ? 4.695 -7.43 -13.703 1 91.5 95 SER B O 1
ATOM 7820 N N . TYR B 1 96 ? 3.279 -6.203 -12.469 1 94.19 96 TYR B N 1
ATOM 7821 C CA . TYR B 1 96 ? 2.16 -7.047 -12.883 1 94.19 96 TYR B CA 1
ATOM 7822 C C . TYR B 1 96 ? 1.033 -6.207 -13.469 1 94.19 96 TYR B C 1
ATOM 7824 O O . TYR B 1 96 ? 0.741 -5.113 -12.977 1 94.19 96 TYR B O 1
ATOM 7832 N N . LEU B 1 97 ? 0.531 -6.703 -14.594 1 94.88 97 LEU B N 1
ATOM 7833 C CA . LEU B 1 97 ? -0.695 -6.176 -15.18 1 94.88 97 LEU B CA 1
ATOM 7834 C C . LEU B 1 97 ? -1.823 -7.195 -15.094 1 94.88 97 LEU B C 1
ATOM 7836 O O . LEU B 1 97 ? -1.764 -8.25 -15.734 1 94.88 97 LEU B O 1
ATOM 7840 N N . ARG B 1 98 ? -2.865 -6.844 -14.359 1 94.56 98 ARG B N 1
ATOM 7841 C CA . ARG B 1 98 ? -3.961 -7.77 -14.094 1 94.56 98 ARG B CA 1
ATOM 7842 C C . ARG B 1 98 ? -4.984 -7.746 -15.227 1 94.56 98 ARG B C 1
ATOM 7844 O O . ARG B 1 98 ? -5.195 -6.707 -15.859 1 94.56 98 ARG B O 1
ATOM 7851 N N . SER B 1 99 ? -5.543 -8.867 -15.438 1 94.12 99 SER B N 1
ATOM 7852 C CA . SER B 1 99 ? -6.605 -8.953 -16.422 1 94.12 99 SER B CA 1
ATOM 7853 C C . SER B 1 99 ? -7.805 -8.094 -16.031 1 94.12 99 SER B C 1
ATOM 7855 O O . SER B 1 99 ? -7.977 -7.766 -14.859 1 94.12 99 SER B O 1
ATOM 7857 N N . SER B 1 100 ? -8.578 -7.738 -16.969 1 91.75 100 SER B N 1
ATOM 7858 C CA . SER B 1 100 ? -9.75 -6.898 -16.734 1 91.75 100 SER B CA 1
ATOM 7859 C C . SER B 1 100 ? -10.938 -7.727 -16.25 1 91.75 100 SER B C 1
ATOM 7861 O O . SER B 1 100 ? -11.742 -7.258 -15.438 1 91.75 100 SER B O 1
ATOM 7863 N N . SER B 1 101 ? -11.094 -8.914 -16.734 1 87.12 101 SER B N 1
ATOM 7864 C CA . SER B 1 101 ? -12.266 -9.734 -16.453 1 87.12 101 SER B CA 1
ATOM 7865 C C . SER B 1 101 ? -12.023 -10.648 -15.25 1 87.12 101 SER B C 1
ATOM 7867 O O . SER B 1 101 ? -12.969 -11.109 -14.609 1 87.12 101 SER B O 1
ATOM 7869 N N . GLY B 1 102 ? -10.844 -11 -15.008 1 89.31 102 GLY B N 1
ATOM 7870 C CA . GLY B 1 102 ? -10.531 -12.031 -14.023 1 89.31 102 GLY B CA 1
ATOM 7871 C C . GLY B 1 102 ? -10.742 -13.438 -14.547 1 89.31 102 GLY B C 1
ATOM 7872 O O . GLY B 1 102 ? -10.68 -14.406 -13.781 1 89.31 102 GLY B O 1
ATOM 7873 N N . GLY B 1 103 ? -10.961 -13.586 -15.797 1 91.94 103 GLY B N 1
ATOM 7874 C CA . GLY B 1 103 ? -11.203 -14.891 -16.391 1 91.94 103 GLY B CA 1
ATOM 7875 C C . GLY B 1 103 ? -9.961 -15.5 -17.031 1 91.94 103 GLY B C 1
ATOM 7876 O O . GLY B 1 103 ? -10.016 -16.594 -17.594 1 91.94 103 GLY B O 1
ATOM 7877 N N . GLY B 1 104 ? -8.953 -14.875 -16.922 1 94.94 104 GLY B N 1
ATOM 7878 C CA . GLY B 1 104 ? -7.711 -15.359 -17.5 1 94.94 104 GLY B CA 1
ATOM 7879 C C . GLY B 1 104 ? -7.273 -14.578 -18.734 1 94.94 104 GLY B C 1
ATOM 7880 O O . GLY B 1 104 ? -7.984 -13.68 -19.188 1 94.94 104 GLY B O 1
ATOM 7881 N N . ILE B 1 105 ? -6.066 -14.883 -19.172 1 97.56 105 ILE B N 1
ATOM 7882 C CA . ILE B 1 105 ? -5.488 -14.234 -20.344 1 97.56 105 ILE B CA 1
ATOM 7883 C C . ILE B 1 105 ? -5.18 -15.281 -21.406 1 97.56 105 ILE B C 1
ATOM 7885 O O . ILE B 1 105 ? -4.562 -16.312 -21.109 1 97.56 105 ILE B O 1
ATOM 7889 N N . GLY B 1 106 ? -5.59 -14.961 -22.609 1 97.5 106 GLY B N 1
ATOM 7890 C CA . GLY B 1 106 ? -5.395 -15.906 -23.703 1 97.5 106 GLY B CA 1
ATOM 7891 C C . GLY B 1 106 ? -4.109 -15.672 -24.469 1 97.5 106 GLY B C 1
ATOM 7892 O O . GLY B 1 106 ? -3.395 -16.625 -24.797 1 97.5 106 GLY B O 1
ATOM 7893 N N . PHE B 1 107 ? -3.865 -14.406 -24.766 1 97.56 107 PHE B N 1
ATOM 7894 C CA . PHE B 1 107 ? -2.652 -14.141 -25.531 1 97.56 107 PHE B CA 1
ATOM 7895 C C . PHE B 1 107 ? -2.182 -12.711 -25.328 1 97.56 107 PHE B C 1
ATOM 7897 O O . PHE B 1 107 ? -2.924 -11.875 -24.797 1 97.56 107 PHE B O 1
ATOM 7904 N N . ILE B 1 108 ? -0.95 -12.469 -25.609 1 97.81 108 ILE B N 1
ATOM 7905 C CA . ILE B 1 108 ? -0.373 -11.133 -25.688 1 97.81 108 ILE B CA 1
ATOM 7906 C C . ILE B 1 108 ? 0.398 -10.977 -27 1 97.81 108 ILE B C 1
ATOM 7908 O O . ILE B 1 108 ? 1.021 -11.93 -27.469 1 97.81 108 ILE B O 1
ATOM 7912 N N . THR B 1 109 ? 0.295 -9.867 -27.594 1 97.5 109 THR B N 1
ATOM 7913 C CA . THR B 1 109 ? 1.023 -9.609 -28.828 1 97.5 109 THR B CA 1
ATOM 7914 C C . THR B 1 109 ? 1.447 -8.148 -28.922 1 97.5 109 THR B C 1
ATOM 7916 O O . THR B 1 109 ? 0.729 -7.258 -28.453 1 97.5 109 THR B O 1
ATOM 7919 N N . ALA B 1 110 ? 2.58 -7.926 -29.453 1 96.44 110 ALA B N 1
ATOM 7920 C CA . ALA B 1 110 ? 3.133 -6.578 -29.531 1 96.44 110 ALA B CA 1
ATOM 7921 C C . ALA B 1 110 ? 2.746 -5.891 -30.828 1 96.44 110 ALA B C 1
ATOM 7923 O O . ALA B 1 110 ? 2.709 -6.527 -31.891 1 96.44 110 ALA B O 1
ATOM 7924 N N . HIS B 1 111 ? 2.473 -4.609 -30.75 1 96.38 111 HIS B N 1
ATOM 7925 C CA . HIS B 1 111 ? 2.359 -3.768 -31.938 1 96.38 111 HIS B CA 1
ATOM 7926 C C . HIS B 1 111 ? 3.693 -3.658 -32.688 1 96.38 111 HIS B C 1
ATOM 7928 O O . HIS B 1 111 ? 4.754 -3.684 -32.031 1 96.38 111 HIS B O 1
ATOM 7934 N N . PRO B 1 112 ? 3.65 -3.568 -34 1 93.06 112 PRO B N 1
ATOM 7935 C CA . PRO B 1 112 ? 4.902 -3.541 -34.75 1 93.06 112 PRO B CA 1
ATOM 7936 C C . PRO B 1 112 ? 5.844 -2.426 -34.312 1 93.06 112 PRO B C 1
ATOM 7938 O O . PRO B 1 112 ? 7.066 -2.584 -34.344 1 93.06 112 PRO B O 1
ATOM 7941 N N . THR B 1 113 ? 5.305 -1.354 -33.781 1 91.88 113 THR B N 1
ATOM 7942 C CA . THR B 1 113 ? 6.125 -0.24 -33.312 1 91.88 113 THR B CA 1
ATOM 7943 C C . THR B 1 113 ? 6.621 -0.482 -31.906 1 91.88 113 THR B C 1
ATOM 7945 O O . THR B 1 113 ? 7.488 0.241 -31.406 1 91.88 113 THR B O 1
ATOM 7948 N N . LYS B 1 114 ? 6.082 -1.414 -31.219 1 92.44 114 LYS B N 1
ATOM 7949 C CA . LYS B 1 114 ? 6.395 -1.771 -29.828 1 92.44 114 LYS B CA 1
ATOM 7950 C C . LYS B 1 114 ? 5.973 -0.668 -28.859 1 92.44 114 LYS B C 1
ATOM 7952 O O . LYS B 1 114 ? 6.441 -0.618 -27.734 1 92.44 114 LYS B O 1
ATOM 7957 N N . GLN B 1 115 ? 5.066 0.173 -29.359 1 92.12 115 GLN B N 1
ATOM 7958 C CA . GLN B 1 115 ? 4.535 1.227 -28.5 1 92.12 115 GLN B CA 1
ATOM 7959 C C . GLN B 1 115 ? 3.246 0.78 -27.812 1 92.12 115 GLN B C 1
ATOM 7961 O O . GLN B 1 115 ? 2.789 1.418 -26.859 1 92.12 115 GLN B O 1
ATOM 7966 N N . TYR B 1 116 ? 2.658 -0.231 -28.375 1 95.56 116 TYR B N 1
ATOM 7967 C CA . TYR B 1 116 ? 1.44 -0.821 -27.844 1 95.56 116 TYR B CA 1
ATOM 7968 C C . TYR B 1 116 ? 1.553 -2.34 -27.766 1 95.56 116 TYR B C 1
ATOM 7970 O O . TYR B 1 116 ? 2.396 -2.936 -28.438 1 95.56 116 TYR B O 1
ATOM 7978 N N . PHE B 1 117 ? 0.798 -2.883 -26.938 1 97.5 117 PHE B N 1
ATOM 7979 C CA . PHE B 1 117 ? 0.614 -4.328 -27.016 1 97.5 117 PHE B CA 1
ATOM 7980 C C . PHE B 1 117 ? -0.815 -4.711 -26.656 1 97.5 117 PHE B C 1
ATOM 7982 O O . PHE B 1 117 ? -1.503 -3.969 -25.953 1 97.5 117 PHE B O 1
ATOM 7989 N N . ALA B 1 118 ? -1.238 -5.793 -27.172 1 98.25 118 ALA B N 1
ATOM 7990 C CA . ALA B 1 118 ? -2.607 -6.266 -26.984 1 98.25 118 ALA B CA 1
ATOM 7991 C C . ALA B 1 118 ? -2.658 -7.449 -26.016 1 98.25 118 ALA B C 1
ATOM 7993 O O . ALA B 1 118 ? -1.776 -8.312 -26.047 1 98.25 118 ALA B O 1
ATOM 7994 N N . VAL B 1 119 ? -3.689 -7.48 -25.203 1 98.12 119 VAL B N 1
ATOM 7995 C CA . VAL B 1 119 ? -3.969 -8.586 -24.281 1 98.12 119 VAL B CA 1
ATOM 7996 C C . VAL B 1 119 ? -5.363 -9.141 -24.547 1 98.12 119 VAL B C 1
ATOM 7998 O O . VAL B 1 119 ? -6.367 -8.477 -24.281 1 98.12 119 VAL B O 1
ATOM 8001 N N . GLY B 1 120 ? -5.406 -10.32 -25.172 1 98.31 120 GLY B N 1
ATOM 8002 C CA . GLY B 1 120 ? -6.672 -11.016 -25.328 1 98.31 120 GLY B CA 1
ATOM 8003 C C . GLY B 1 120 ? -7.047 -11.852 -24.109 1 98.31 120 GLY B C 1
ATOM 8004 O O . GLY B 1 120 ? -6.297 -12.742 -23.703 1 98.31 120 GLY B O 1
ATOM 8005 N N . GLU B 1 121 ? -8.195 -11.609 -23.625 1 97.69 121 GLU B N 1
ATOM 8006 C CA . GLU B 1 121 ? -8.547 -12.234 -22.344 1 97.69 121 GLU B CA 1
ATOM 8007 C C . GLU B 1 121 ? -9.5 -13.406 -22.547 1 97.69 121 GLU B C 1
ATOM 8009 O O . GLU B 1 121 ? -9.852 -13.742 -23.672 1 97.69 121 GLU B O 1
ATOM 8014 N N . LYS B 1 122 ? -9.797 -14.062 -21.484 1 96.81 122 LYS B N 1
ATOM 8015 C CA . LYS B 1 122 ? -10.75 -15.164 -21.406 1 96.81 122 LYS B CA 1
ATOM 8016 C C . LYS B 1 122 ? -11.922 -14.812 -20.5 1 96.81 122 LYS B C 1
ATOM 8018 O O . LYS B 1 122 ? -11.883 -13.812 -19.781 1 96.81 122 LYS B O 1
ATOM 8023 N N . GLY B 1 123 ? -12.938 -15.664 -20.578 1 93.44 123 GLY B N 1
ATOM 8024 C CA . GLY B 1 123 ? -14.141 -15.453 -19.797 1 93.44 123 GLY B CA 1
ATOM 8025 C C . GLY B 1 123 ? -15.391 -15.297 -20.641 1 93.44 123 GLY B C 1
ATOM 8026 O O . GLY B 1 123 ? -15.406 -15.703 -21.812 1 93.44 123 GLY B O 1
ATOM 8027 N N . GLU B 1 124 ? -16.453 -14.773 -20.031 1 93.12 124 GLU B N 1
ATOM 8028 C CA . GLU B 1 124 ? -17.703 -14.531 -20.766 1 93.12 124 GLU B CA 1
ATOM 8029 C C . GLU B 1 124 ? -17.625 -13.227 -21.547 1 93.12 124 GLU B C 1
ATOM 8031 O O . GLU B 1 124 ? -17.625 -12.141 -20.969 1 93.12 124 GLU B O 1
ATOM 8036 N N . LYS B 1 125 ? -17.594 -13.297 -22.781 1 94.81 125 LYS B N 1
ATOM 8037 C CA . LYS B 1 125 ? -17.469 -12.141 -23.656 1 94.81 125 LYS B CA 1
ATOM 8038 C C . LYS B 1 125 ? -16.297 -11.258 -23.25 1 94.81 125 LYS B C 1
ATOM 8040 O O . LYS B 1 125 ? -16.469 -10.078 -22.938 1 94.81 125 LYS B O 1
ATOM 8045 N N . PRO B 1 126 ? -15.148 -11.859 -23.281 1 95.94 126 PRO B N 1
ATOM 8046 C CA . PRO B 1 126 ? -13.961 -11.156 -22.766 1 95.94 126 PRO B CA 1
ATOM 8047 C C . PRO B 1 126 ? -13.57 -9.961 -23.625 1 95.94 126 PRO B C 1
ATOM 8049 O O . PRO B 1 126 ? -13.977 -9.859 -24.781 1 95.94 126 PRO B O 1
ATOM 8052 N N . ASN B 1 127 ? -12.82 -9.047 -23.016 1 96.75 127 ASN B N 1
ATOM 8053 C CA . ASN B 1 127 ? -12.289 -7.879 -23.703 1 96.75 127 ASN B CA 1
ATOM 8054 C C . ASN B 1 127 ? -10.898 -8.148 -24.266 1 96.75 127 ASN B C 1
ATOM 8056 O O . ASN B 1 127 ? -10.195 -9.055 -23.812 1 96.75 127 ASN B O 1
ATOM 8060 N N . LEU B 1 128 ? -10.648 -7.52 -25.312 1 97.81 128 LEU B N 1
ATOM 8061 C CA . LEU B 1 128 ? -9.289 -7.359 -25.828 1 97.81 128 LEU B CA 1
ATOM 8062 C C . LEU B 1 128 ? -8.766 -5.949 -25.562 1 97.81 128 LEU B C 1
ATOM 8064 O O . LEU B 1 128 ? -9.312 -4.977 -26.094 1 97.81 128 LEU B O 1
ATOM 8068 N N . ILE B 1 129 ? -7.746 -5.828 -24.766 1 98.25 129 ILE B N 1
ATOM 8069 C CA . ILE B 1 129 ? -7.309 -4.512 -24.312 1 98.25 129 ILE B CA 1
ATOM 8070 C C . ILE B 1 129 ? -5.969 -4.164 -24.953 1 98.25 129 ILE B C 1
ATOM 8072 O O . ILE B 1 129 ? -5.051 -4.984 -24.984 1 98.25 129 ILE B O 1
ATOM 8076 N N . ILE B 1 130 ? -5.867 -2.992 -25.484 1 98.12 130 ILE B N 1
ATOM 8077 C CA . ILE B 1 130 ? -4.609 -2.471 -26 1 98.12 130 ILE B CA 1
ATOM 8078 C C . ILE B 1 130 ? -3.967 -1.545 -24.969 1 98.12 130 ILE B C 1
ATOM 8080 O O . ILE B 1 130 ? -4.559 -0.538 -24.578 1 98.12 130 ILE B O 1
ATOM 8084 N N . TYR B 1 131 ? -2.836 -1.878 -24.547 1 96.88 131 TYR B N 1
ATOM 8085 C CA . TYR B 1 131 ? -2.117 -1.079 -23.562 1 96.88 131 TYR B CA 1
ATOM 8086 C C . TYR B 1 131 ? -1.029 -0.244 -24.234 1 96.88 131 TYR B C 1
ATOM 8088 O O . TYR B 1 131 ? -0.371 -0.702 -25.172 1 96.88 131 TYR B O 1
ATOM 8096 N N . ASP B 1 132 ? -0.905 0.976 -23.672 1 92.62 132 ASP B N 1
ATOM 8097 C CA . ASP B 1 132 ? 0.226 1.817 -24.047 1 92.62 132 ASP B CA 1
ATOM 8098 C C . ASP B 1 132 ? 1.506 1.364 -23.359 1 92.62 132 ASP B C 1
ATOM 8100 O O . ASP B 1 132 ? 1.465 0.904 -22.203 1 92.62 132 ASP B O 1
ATOM 8104 N N . TYR B 1 133 ? 2.615 1.366 -24.109 1 91.44 133 TYR B N 1
ATOM 8105 C CA . TYR B 1 133 ? 3.906 0.994 -23.531 1 91.44 133 TYR B CA 1
ATOM 8106 C C . TYR B 1 133 ? 4.918 2.123 -23.703 1 91.44 133 TYR B C 1
ATOM 8108 O O . TYR B 1 133 ? 5.023 2.725 -24.766 1 91.44 133 TYR B O 1
ATOM 8116 N N . PRO B 1 134 ? 5.586 2.461 -22.516 1 85.5 134 PRO B N 1
ATOM 8117 C CA . PRO B 1 134 ? 5.75 1.668 -21.281 1 85.5 134 PRO B CA 1
ATOM 8118 C C . PRO B 1 134 ? 4.812 2.113 -20.172 1 85.5 134 PRO B C 1
ATOM 8120 O O . PRO B 1 134 ? 4.938 1.641 -19.031 1 85.5 134 PRO B O 1
ATOM 8123 N N . SER B 1 135 ? 3.865 2.945 -20.375 1 80.81 135 SER B N 1
ATOM 8124 C CA . SER B 1 135 ? 3.01 3.479 -19.328 1 80.81 135 SER B CA 1
ATOM 8125 C C . SER B 1 135 ? 2.068 2.408 -18.781 1 80.81 135 SER B C 1
ATOM 8127 O O . SER B 1 135 ? 1.626 2.486 -17.625 1 80.81 135 SER B O 1
ATOM 8129 N N . LEU B 1 136 ? 1.729 1.418 -19.531 1 90.06 136 LEU B N 1
ATOM 8130 C CA . LEU B 1 136 ? 0.851 0.298 -19.203 1 90.06 136 LEU B CA 1
ATOM 8131 C C . LEU B 1 136 ? -0.576 0.778 -18.969 1 90.06 136 LEU B C 1
ATOM 8133 O O . LEU B 1 136 ? -1.373 0.076 -18.344 1 90.06 136 LEU B O 1
ATOM 8137 N N . ARG B 1 137 ? -0.962 1.976 -19.438 1 89.25 137 ARG B N 1
ATOM 8138 C CA . ARG B 1 137 ? -2.336 2.465 -19.359 1 89.25 137 ARG B CA 1
ATOM 8139 C C . ARG B 1 137 ? -3.199 1.832 -20.438 1 89.25 137 ARG B C 1
ATOM 8141 O O . ARG B 1 137 ? -2.75 1.653 -21.578 1 89.25 137 ARG B O 1
ATOM 8148 N N . PRO B 1 138 ? -4.398 1.494 -20.031 1 93.38 138 PRO B N 1
ATOM 8149 C CA . PRO B 1 138 ? -5.289 0.98 -21.078 1 93.38 138 PRO B CA 1
ATOM 8150 C C . PRO B 1 138 ? -5.668 2.043 -22.109 1 93.38 138 PRO B C 1
ATOM 8152 O O . PRO B 1 138 ? -6.289 3.051 -21.75 1 93.38 138 PRO B O 1
ATOM 8155 N N . TYR B 1 139 ? -5.32 1.837 -23.297 1 95.44 139 TYR B N 1
ATOM 8156 C CA . TYR B 1 139 ? -5.527 2.801 -24.375 1 95.44 139 TYR B CA 1
ATOM 8157 C C . TYR B 1 139 ? -6.844 2.541 -25.094 1 95.44 139 TYR B C 1
ATOM 8159 O O . TYR B 1 139 ? -7.629 3.465 -25.312 1 95.44 139 TYR B O 1
ATOM 8167 N N . ARG B 1 140 ? -7.082 1.246 -25.5 1 97.19 140 ARG B N 1
ATOM 8168 C CA . ARG B 1 140 ? -8.312 0.86 -26.188 1 97.19 140 ARG B CA 1
ATOM 8169 C C . ARG B 1 140 ? -8.852 -0.457 -25.641 1 97.19 140 ARG B C 1
ATOM 8171 O O . ARG B 1 140 ? -8.078 -1.323 -25.219 1 97.19 140 ARG B O 1
ATOM 8178 N N . ILE B 1 141 ? -10.172 -0.597 -25.609 1 97.25 141 ILE B N 1
ATOM 8179 C CA . ILE B 1 141 ? -10.852 -1.82 -25.203 1 97.25 141 ILE B CA 1
ATOM 8180 C C . ILE B 1 141 ? -11.742 -2.33 -26.328 1 97.25 141 ILE B C 1
ATOM 8182 O O . ILE B 1 141 ? -12.719 -1.672 -26.703 1 97.25 141 ILE B O 1
ATOM 8186 N N . LEU B 1 142 ? -11.414 -3.432 -26.906 1 97.62 142 LEU B N 1
ATOM 8187 C CA . LEU B 1 142 ? -12.172 -4.062 -27.984 1 97.62 142 LEU B CA 1
ATOM 8188 C C . LEU B 1 142 ? -13.164 -5.082 -27.422 1 97.62 142 LEU B C 1
ATOM 8190 O O . LEU B 1 142 ? -12.766 -6.043 -26.766 1 97.62 142 LEU B O 1
ATOM 8194 N N . ARG B 1 143 ? -14.477 -4.906 -27.797 1 96.5 143 ARG B N 1
ATOM 8195 C CA . ARG B 1 143 ? -15.531 -5.719 -27.203 1 96.5 143 ARG B CA 1
ATOM 8196 C C . ARG B 1 143 ? -16.266 -6.531 -28.266 1 96.5 143 ARG B C 1
ATOM 8198 O O . ARG B 1 143 ? -16.359 -6.109 -29.422 1 96.5 143 ARG B O 1
ATOM 8205 N N . GLY B 1 144 ? -16.672 -7.746 -27.828 1 94.88 144 GLY B N 1
ATOM 8206 C CA . GLY B 1 144 ? -17.562 -8.539 -28.656 1 94.88 144 GLY B CA 1
ATOM 8207 C C . GLY B 1 144 ? -16.844 -9.359 -29.703 1 94.88 144 GLY B C 1
ATOM 8208 O O . GLY B 1 144 ? -17.438 -9.75 -30.703 1 94.88 144 GLY B O 1
ATOM 8209 N N . GLY B 1 145 ? -15.656 -9.594 -29.578 1 95.69 145 GLY B N 1
ATOM 8210 C CA . GLY B 1 145 ? -14.906 -10.32 -30.594 1 95.69 145 GLY B CA 1
ATOM 8211 C C . GLY B 1 145 ? -15.055 -11.82 -30.484 1 95.69 145 GLY B C 1
ATOM 8212 O O . GLY B 1 145 ? -14.867 -12.547 -31.453 1 95.69 145 GLY B O 1
ATOM 8213 N N . THR B 1 146 ? -15.281 -12.344 -29.344 1 96 146 THR B N 1
ATOM 8214 C CA . THR B 1 146 ? -15.445 -13.773 -29.109 1 96 146 THR B CA 1
ATOM 8215 C C . THR B 1 146 ? -16.344 -14.016 -27.906 1 96 146 THR B C 1
ATOM 8217 O O . THR B 1 146 ? -16.672 -13.086 -27.172 1 96 146 THR B O 1
ATOM 8220 N N . GLU B 1 147 ? -16.703 -15.227 -27.703 1 95.06 147 GLU B N 1
ATOM 8221 C CA . GLU B 1 147 ? -17.688 -15.531 -26.672 1 95.06 147 GLU B CA 1
ATOM 8222 C C . GLU B 1 147 ? -17.016 -15.938 -25.359 1 95.06 147 GLU B C 1
ATOM 8224 O O . GLU B 1 147 ? -17.469 -15.578 -24.281 1 95.06 147 GLU B O 1
ATOM 8229 N N . LYS B 1 148 ? -15.914 -16.734 -25.531 1 95.38 148 LYS B N 1
ATOM 8230 C CA . LYS B 1 148 ? -15.422 -17.344 -24.297 1 95.38 148 LYS B CA 1
ATOM 8231 C C . LYS B 1 148 ? -13.945 -17 -24.062 1 95.38 148 LYS B C 1
ATOM 8233 O O . LYS B 1 148 ? -13.5 -16.891 -22.922 1 95.38 148 LYS B O 1
ATOM 8238 N N . ALA B 1 149 ? -13.195 -16.984 -25.172 1 97 149 ALA B N 1
ATOM 8239 C CA . ALA B 1 149 ? -11.766 -16.75 -24.953 1 97 149 ALA B CA 1
ATOM 8240 C C . ALA B 1 149 ? -11.07 -16.375 -26.25 1 97 149 ALA B C 1
ATOM 8242 O O . ALA B 1 149 ? -11.359 -16.938 -27.312 1 97 149 ALA B O 1
ATOM 8243 N N . TYR B 1 150 ? -10.195 -15.383 -26.172 1 97.5 150 TYR B N 1
ATOM 8244 C CA . TYR B 1 150 ? -9.258 -15.148 -27.25 1 97.5 150 TYR B CA 1
ATOM 8245 C C . TYR B 1 150 ? -8.07 -16.094 -27.172 1 97.5 150 TYR B C 1
ATOM 8247 O O . TYR B 1 150 ? -7.578 -16.391 -26.078 1 97.5 150 TYR B O 1
ATOM 8255 N N . VAL B 1 151 ? -7.594 -16.562 -28.328 1 96.75 151 VAL B N 1
ATOM 8256 C CA . VAL B 1 151 ? -6.512 -17.547 -28.312 1 96.75 151 VAL B CA 1
ATOM 8257 C C . VAL B 1 151 ? -5.242 -16.922 -28.891 1 96.75 151 VAL B C 1
ATOM 8259 O O . VAL B 1 151 ? -4.133 -17.281 -28.484 1 96.75 151 VAL B O 1
ATOM 8262 N N . PHE B 1 152 ? -5.41 -16.125 -29.844 1 97.69 152 PHE B N 1
ATOM 8263 C CA . PHE B 1 152 ? -4.266 -15.492 -30.5 1 97.69 152 PHE B CA 1
ATOM 8264 C C . PHE B 1 152 ? -4.68 -14.219 -31.219 1 97.69 152 PHE B C 1
ATOM 8266 O O . PHE B 1 152 ? -5.863 -14 -31.484 1 97.69 152 PHE B O 1
ATOM 8273 N N . GLY B 1 153 ? -3.709 -13.359 -31.453 1 97.69 153 GLY B N 1
ATOM 8274 C CA . GLY B 1 153 ? -3.926 -12.133 -32.219 1 97.69 153 GLY B CA 1
ATOM 8275 C C . GLY B 1 153 ? -2.668 -11.617 -32.875 1 97.69 153 GLY B C 1
ATOM 8276 O O . GLY B 1 153 ? -1.555 -11.945 -32.469 1 97.69 153 GLY B O 1
ATOM 8277 N N . ASP B 1 154 ? -2.943 -10.836 -33.938 1 97.5 154 ASP B N 1
ATOM 8278 C CA . ASP B 1 154 ? -1.828 -10.32 -34.719 1 97.5 154 ASP B CA 1
ATOM 8279 C C . ASP B 1 154 ? -2.162 -8.953 -35.312 1 97.5 154 ASP B C 1
ATOM 8281 O O . ASP B 1 154 ? -3.283 -8.734 -35.781 1 97.5 154 ASP B O 1
ATOM 8285 N N . PHE B 1 155 ? -1.147 -8.062 -35.25 1 97.56 155 PHE B N 1
ATOM 8286 C CA . PHE B 1 155 ? -1.264 -6.781 -35.938 1 97.56 155 PHE B CA 1
ATOM 8287 C C . PHE B 1 155 ? -0.735 -6.883 -37.344 1 97.56 155 PHE B C 1
ATOM 8289 O O . PHE B 1 155 ? 0.22 -7.617 -37.625 1 97.56 155 PHE B O 1
ATOM 8296 N N . ASN B 1 156 ? -1.357 -6.152 -38.219 1 95.81 156 ASN B N 1
ATOM 8297 C CA . ASN B 1 156 ? -0.75 -6.078 -39.562 1 95.81 156 ASN B CA 1
ATOM 8298 C C . ASN B 1 156 ? 0.529 -5.246 -39.531 1 95.81 156 ASN B C 1
ATOM 8300 O O . ASN B 1 156 ? 0.817 -4.562 -38.562 1 95.81 156 ASN B O 1
ATOM 8304 N N . ARG B 1 157 ? 1.249 -5.344 -40.562 1 93 157 ARG B N 1
ATOM 8305 C CA . ARG B 1 157 ? 2.566 -4.715 -40.594 1 93 157 ARG B CA 1
ATOM 8306 C C . ARG B 1 157 ? 2.459 -3.209 -40.375 1 93 157 ARG B C 1
ATOM 8308 O O . ARG B 1 157 ? 3.289 -2.613 -39.688 1 93 157 ARG B O 1
ATOM 8315 N N . ALA B 1 158 ? 1.425 -2.617 -40.875 1 93.25 158 ALA B N 1
ATOM 8316 C CA . ALA B 1 158 ? 1.216 -1.178 -40.75 1 93.25 158 ALA B CA 1
ATOM 8317 C C . ALA B 1 158 ? 0.765 -0.812 -39.344 1 93.25 158 ALA B C 1
ATOM 8319 O O . ALA B 1 158 ? 0.835 0.353 -38.938 1 93.25 158 ALA B O 1
ATOM 8320 N N . GLY B 1 159 ? 0.311 -1.853 -38.688 1 95.5 159 GLY B N 1
ATOM 8321 C CA . GLY B 1 159 ? -0.14 -1.629 -37.312 1 95.5 159 GLY B CA 1
ATOM 8322 C C . GLY B 1 159 ? -1.507 -0.977 -37.219 1 95.5 159 GLY B C 1
ATOM 8323 O O . GLY B 1 159 ? -1.883 -0.433 -36.188 1 95.5 159 GLY B O 1
ATOM 8324 N N . THR B 1 160 ? -2.26 -0.968 -38.281 1 95 160 THR B N 1
ATOM 8325 C CA . THR B 1 160 ? -3.547 -0.283 -38.312 1 95 160 THR B CA 1
ATOM 8326 C C . THR B 1 160 ? -4.688 -1.253 -38.031 1 95 160 THR B C 1
ATOM 8328 O O . THR B 1 160 ? -5.762 -0.84 -37.594 1 95 160 THR B O 1
ATOM 8331 N N . LEU B 1 161 ? -4.473 -2.535 -38.344 1 97 161 LEU B N 1
ATOM 8332 C CA . LEU B 1 161 ? -5.477 -3.564 -38.094 1 97 161 LEU B CA 1
ATOM 8333 C C . LEU B 1 161 ? -4.961 -4.609 -37.125 1 97 161 LEU B C 1
ATOM 8335 O O . LEU B 1 161 ? -3.752 -4.82 -37 1 97 161 LEU B O 1
ATOM 8339 N N . LEU B 1 162 ? -5.906 -5.176 -36.375 1 97.94 162 LEU B N 1
ATOM 8340 C CA . LEU B 1 162 ? -5.629 -6.301 -35.469 1 97.94 162 LEU B CA 1
ATOM 8341 C C . LEU B 1 162 ? -6.57 -7.465 -35.781 1 97.94 162 LEU B C 1
ATOM 8343 O O . LEU B 1 162 ? -7.777 -7.273 -35.938 1 97.94 162 LEU B O 1
ATOM 8347 N N . ALA B 1 163 ? -6.031 -8.602 -36 1 98.25 163 ALA B N 1
ATOM 8348 C CA . ALA B 1 163 ? -6.824 -9.82 -36.125 1 98.25 163 ALA B CA 1
ATOM 8349 C C . ALA B 1 163 ? -6.781 -10.656 -34.875 1 98.25 163 ALA B C 1
ATOM 8351 O O . ALA B 1 163 ? -5.73 -10.781 -34.219 1 98.25 163 ALA B O 1
ATOM 8352 N N . SER B 1 164 ? -7.895 -11.125 -34.438 1 98.12 164 SER B N 1
ATOM 8353 C CA . SER B 1 164 ? -7.953 -11.992 -33.281 1 98.12 164 SER B CA 1
ATOM 8354 C C . SER B 1 164 ? -8.758 -13.258 -33.562 1 98.12 164 SER B C 1
ATOM 8356 O O . SER B 1 164 ? -9.617 -13.258 -34.438 1 98.12 164 SER B O 1
ATOM 8358 N N . ILE B 1 165 ? -8.453 -14.297 -32.875 1 97.81 165 ILE B N 1
ATOM 8359 C CA . ILE B 1 165 ? -9.148 -15.578 -33 1 97.81 165 ILE B CA 1
ATOM 8360 C C . ILE B 1 165 ? -9.719 -16 -31.656 1 97.81 165 ILE B C 1
ATOM 8362 O O . ILE B 1 165 ? -9.062 -15.844 -30.625 1 97.81 165 ILE B O 1
ATOM 8366 N N . GLY B 1 166 ? -10.961 -16.469 -31.75 1 96.69 166 GLY B N 1
ATOM 8367 C CA . GLY B 1 166 ? -11.609 -16.969 -30.547 1 96.69 166 GLY B CA 1
ATOM 8368 C C . GLY B 1 166 ? -11.5 -18.469 -30.406 1 96.69 166 GLY B C 1
ATOM 8369 O O . GLY B 1 166 ? -11.242 -19.188 -31.375 1 96.69 166 GLY B O 1
ATOM 8370 N N . SER B 1 167 ? -11.695 -18.922 -29.25 1 95.06 167 SER B N 1
ATOM 8371 C CA . SER B 1 167 ? -11.711 -20.359 -28.953 1 95.06 167 SER B CA 1
ATOM 8372 C C . SER B 1 167 ? -13.109 -20.938 -29.109 1 95.06 167 SER B C 1
ATOM 8374 O O . SER B 1 167 ? -14 -20.297 -29.672 1 95.06 167 SER B O 1
ATOM 8376 N N . SER B 1 168 ? -13.219 -22.203 -28.781 1 94 168 SER B N 1
ATOM 8377 C CA . SER B 1 168 ? -14.539 -22.828 -28.75 1 94 168 SER B CA 1
ATOM 8378 C C . SER B 1 168 ? -15.5 -22.047 -27.859 1 94 168 SER B C 1
ATOM 8380 O O . SER B 1 168 ? -15.102 -21.531 -26.812 1 94 168 SER B O 1
ATOM 8382 N N . PRO B 1 169 ? -16.656 -21.844 -28.266 1 93 169 PRO B N 1
ATOM 8383 C CA . PRO B 1 169 ? -17.359 -22.609 -29.312 1 93 169 PRO B CA 1
ATOM 8384 C C . PRO B 1 169 ? -17.438 -21.844 -30.641 1 93 169 PRO B C 1
ATOM 8386 O O . PRO B 1 169 ? -17.781 -22.422 -31.672 1 93 169 PRO B O 1
ATOM 8389 N N . ASP B 1 170 ? -17.141 -20.547 -30.594 1 93.38 170 ASP B N 1
ATOM 8390 C CA . ASP B 1 170 ? -17.438 -19.734 -31.781 1 93.38 170 ASP B CA 1
ATOM 8391 C C . ASP B 1 170 ? -16.281 -19.766 -32.781 1 93.38 170 ASP B C 1
ATOM 8393 O O . ASP B 1 170 ? -16.484 -19.625 -33.969 1 93.38 170 ASP B O 1
ATOM 8397 N N . TYR B 1 171 ? -15.094 -19.891 -32.344 1 96.44 171 TYR B N 1
ATOM 8398 C CA . TYR B 1 171 ? -13.898 -19.859 -33.188 1 96.44 171 TYR B CA 1
ATOM 8399 C C . TYR B 1 171 ? -13.914 -18.656 -34.125 1 96.44 171 TYR B C 1
ATOM 8401 O O . TYR B 1 171 ? -13.57 -18.781 -35.312 1 96.44 171 TYR B O 1
ATOM 8409 N N . MET B 1 172 ? -14.227 -17.562 -33.594 1 96.38 172 MET B N 1
ATOM 8410 C CA . MET B 1 172 ? -14.484 -16.375 -34.406 1 96.38 172 MET B CA 1
ATOM 8411 C C . MET B 1 172 ? -13.188 -15.664 -34.781 1 96.38 172 MET B C 1
ATOM 8413 O O . MET B 1 172 ? -12.383 -15.352 -33.906 1 96.38 172 MET B O 1
ATOM 8417 N N . LEU B 1 173 ? -12.977 -15.508 -36.094 1 97.44 173 LEU B N 1
ATOM 8418 C CA . LEU B 1 173 ? -11.945 -14.602 -36.594 1 97.44 173 LEU B CA 1
ATOM 8419 C C . LEU B 1 173 ? -12.484 -13.188 -36.719 1 97.44 173 LEU B C 1
ATOM 8421 O O . LEU B 1 173 ? -13.453 -12.953 -37.469 1 97.44 173 LEU B O 1
ATOM 8425 N N . THR B 1 174 ? -11.875 -12.234 -35.969 1 97.75 174 THR B N 1
ATOM 8426 C CA . THR B 1 174 ? -12.344 -10.852 -35.969 1 97.75 174 THR B CA 1
ATOM 8427 C C . THR B 1 174 ? -11.219 -9.906 -36.406 1 97.75 174 THR B C 1
ATOM 8429 O O . THR B 1 174 ? -10.117 -9.961 -35.844 1 97.75 174 THR B O 1
ATOM 8432 N N . ILE B 1 175 ? -11.477 -9.102 -37.375 1 97.38 175 ILE B N 1
ATOM 8433 C CA . ILE B 1 175 ? -10.547 -8.055 -37.781 1 97.38 175 ILE B CA 1
ATOM 8434 C C . ILE B 1 175 ? -10.992 -6.711 -37.219 1 97.38 175 ILE B C 1
ATOM 8436 O O . ILE B 1 175 ? -12.141 -6.305 -37.406 1 97.38 175 ILE B O 1
ATOM 8440 N N . TRP B 1 176 ? -10.039 -6.016 -36.562 1 97.56 176 TRP B N 1
ATOM 8441 C CA . TRP B 1 176 ? -10.383 -4.812 -35.812 1 97.56 176 TRP B CA 1
ATOM 8442 C C . TRP B 1 176 ? -9.719 -3.584 -36.438 1 97.56 176 TRP B C 1
ATOM 8444 O O . TRP B 1 176 ? -8.547 -3.627 -36.812 1 97.56 176 TRP B O 1
ATOM 8454 N N . ASP B 1 177 ? -10.477 -2.537 -36.531 1 96.25 177 ASP B N 1
ATOM 8455 C CA . ASP B 1 177 ? -9.906 -1.194 -36.438 1 96.25 177 ASP B CA 1
ATOM 8456 C C . ASP B 1 177 ? -9.727 -0.784 -34.969 1 96.25 177 ASP B C 1
ATOM 8458 O O . ASP B 1 177 ? -10.57 -0.095 -34.406 1 96.25 177 ASP B O 1
ATOM 8462 N N . TRP B 1 178 ? -8.594 -1.213 -34.438 1 97.06 178 TRP B N 1
ATOM 8463 C CA . TRP B 1 178 ? -8.438 -1.211 -32.969 1 97.06 178 TRP B CA 1
ATOM 8464 C C . TRP B 1 178 ? -8.352 0.214 -32.438 1 97.06 178 TRP B C 1
ATOM 8466 O O . TRP B 1 178 ? -8.758 0.483 -31.312 1 97.06 178 TRP B O 1
ATOM 8476 N N . LYS B 1 179 ? -7.836 1.155 -33.188 1 94.88 179 LYS B N 1
ATOM 8477 C CA . LYS B 1 179 ? -7.746 2.537 -32.719 1 94.88 179 LYS B CA 1
ATOM 8478 C C . LYS B 1 179 ? -9.133 3.133 -32.5 1 94.88 179 LYS B C 1
ATOM 8480 O O . LYS B 1 179 ? -9.312 3.971 -31.609 1 94.88 179 LYS B O 1
ATOM 8485 N N . GLN B 1 180 ? -10.047 2.643 -33.281 1 94.94 180 GLN B N 1
ATOM 8486 C CA . GLN B 1 180 ? -11.406 3.156 -33.156 1 94.94 180 GLN B CA 1
ATOM 8487 C C . GLN B 1 180 ? -12.305 2.16 -32.406 1 94.94 180 GLN B C 1
ATOM 8489 O O . GLN B 1 180 ? -13.523 2.365 -32.344 1 94.94 180 GLN B O 1
ATOM 8494 N N . GLU B 1 181 ? -11.773 1.109 -31.969 1 96.19 181 GLU B N 1
ATOM 8495 C CA . GLU B 1 181 ? -12.469 0.076 -31.219 1 96.19 181 GLU B CA 1
ATOM 8496 C C . GLU B 1 181 ? -13.648 -0.486 -32 1 96.19 181 GLU B C 1
ATOM 8498 O O . GLU B 1 181 ? -14.742 -0.66 -31.453 1 96.19 181 GLU B O 1
ATOM 8503 N N . LYS B 1 182 ? -13.375 -0.746 -33.312 1 95.19 182 LYS B N 1
ATOM 8504 C CA . LYS B 1 182 ? -14.469 -1.206 -34.156 1 95.19 182 LYS B CA 1
ATOM 8505 C C . LYS B 1 182 ? -14.109 -2.521 -34.844 1 95.19 182 LYS B C 1
ATOM 8507 O O . LYS B 1 182 ? -12.961 -2.727 -35.25 1 95.19 182 LYS B O 1
ATOM 8512 N N . ILE B 1 183 ? -15.148 -3.355 -34.969 1 95 183 ILE B N 1
ATOM 8513 C CA . ILE B 1 183 ? -15.016 -4.578 -35.781 1 95 183 ILE B CA 1
ATOM 8514 C C . ILE B 1 183 ? -15.18 -4.258 -37.25 1 95 183 ILE B C 1
ATOM 8516 O O . ILE B 1 183 ? -16.203 -3.709 -37.656 1 95 183 ILE B O 1
ATOM 8520 N N . VAL B 1 184 ? -14.203 -4.566 -38.031 1 93.88 184 VAL B N 1
ATOM 8521 C CA . VAL B 1 184 ? -14.234 -4.324 -39.469 1 93.88 184 VAL B CA 1
ATOM 8522 C C . VAL B 1 184 ? -14.867 -5.52 -40.188 1 93.88 184 VAL B C 1
ATOM 8524 O O . VAL B 1 184 ? -15.742 -5.348 -41.031 1 93.88 184 VAL B O 1
ATOM 8527 N N . LEU B 1 185 ? -14.375 -6.641 -39.906 1 93.88 185 LEU B N 1
ATOM 8528 C CA . LEU B 1 185 ? -14.852 -7.891 -40.469 1 93.88 185 LEU B CA 1
ATOM 8529 C C . LEU B 1 185 ? -14.844 -9.008 -39.438 1 93.88 185 LEU B C 1
ATOM 8531 O O . LEU B 1 185 ? -14.078 -8.961 -38.469 1 93.88 185 LEU B O 1
ATOM 8535 N N . ARG B 1 186 ? -15.672 -10.031 -39.562 1 94.06 186 ARG B N 1
ATOM 8536 C CA . ARG B 1 186 ? -15.641 -11.211 -38.719 1 94.06 186 ARG B CA 1
ATOM 8537 C C . ARG B 1 186 ? -16.156 -12.438 -39.438 1 94.06 186 ARG B C 1
ATOM 8539 O O . ARG B 1 186 ? -17.016 -12.32 -40.344 1 94.06 186 ARG B O 1
ATOM 8546 N N . SER B 1 187 ? -15.617 -13.508 -39.156 1 94.94 187 SER B N 1
ATOM 8547 C CA . SER B 1 187 ? -16 -14.781 -39.75 1 94.94 187 SER B CA 1
ATOM 8548 C C . SER B 1 187 ? -15.586 -15.953 -38.875 1 94.94 187 SER B C 1
ATOM 8550 O O . SER B 1 187 ? -14.586 -15.859 -38.156 1 94.94 187 SER B O 1
ATOM 8552 N N . LYS B 1 188 ? -16.406 -17.031 -38.906 1 94.88 188 LYS B N 1
ATOM 8553 C CA . LYS B 1 188 ? -15.961 -18.25 -38.25 1 94.88 188 LYS B CA 1
ATOM 8554 C C . LYS B 1 188 ? -14.719 -18.812 -38.906 1 94.88 188 LYS B C 1
ATOM 8556 O O . LYS B 1 188 ? -14.711 -19.047 -40.125 1 94.88 188 LYS B O 1
ATOM 8561 N N . ALA B 1 189 ? -13.711 -19.062 -38.25 1 94.94 189 ALA B N 1
ATOM 8562 C CA . ALA B 1 189 ? -12.43 -19.484 -38.812 1 94.94 189 ALA B CA 1
ATOM 8563 C C . ALA B 1 189 ? -12.453 -20.969 -39.188 1 94.94 189 ALA B C 1
ATOM 8565 O O . ALA B 1 189 ? -11.961 -21.344 -40.25 1 94.94 189 ALA B O 1
ATOM 8566 N N . PHE B 1 190 ? -12.953 -21.781 -38.312 1 93.88 190 PHE B N 1
ATOM 8567 C CA . PHE B 1 190 ? -13 -23.219 -38.531 1 93.88 190 PHE B CA 1
ATOM 8568 C C . PHE B 1 190 ? -13.891 -23.891 -37.5 1 93.88 190 PHE B C 1
ATOM 8570 O O . PHE B 1 190 ? -14.383 -23.234 -36.594 1 93.88 190 PHE B O 1
ATOM 8577 N N . SER B 1 191 ? -14.148 -25.156 -37.656 1 92.81 191 SER B N 1
ATOM 8578 C CA . SER B 1 191 ? -15.047 -25.875 -36.75 1 92.81 191 SER B CA 1
ATOM 8579 C C . SER B 1 191 ? -14.273 -26.516 -35.594 1 92.81 191 SER B C 1
ATOM 8581 O O . SER B 1 191 ? -14.859 -26.922 -34.594 1 92.81 191 SER B O 1
ATOM 8583 N N . GLN B 1 192 ? -12.969 -26.562 -35.75 1 93.56 192 GLN B N 1
ATOM 8584 C CA . GLN B 1 192 ? -12.117 -27.109 -34.719 1 93.56 192 GLN B CA 1
ATOM 8585 C C . GLN B 1 192 ? -11.133 -26.047 -34.188 1 93.56 192 GLN B C 1
ATOM 8587 O O . GLN B 1 192 ? -11.188 -24.891 -34.625 1 93.56 192 GLN B O 1
ATOM 8592 N N . ASP B 1 193 ? -10.328 -26.547 -33.312 1 93.81 193 ASP B N 1
ATOM 8593 C CA . ASP B 1 193 ? -9.445 -25.609 -32.625 1 93.81 193 ASP B CA 1
ATOM 8594 C C . ASP B 1 193 ? -8.523 -24.906 -33.625 1 93.81 193 ASP B C 1
ATOM 8596 O O . ASP B 1 193 ? -7.926 -25.547 -34.5 1 93.81 193 ASP B O 1
ATOM 8600 N N . VAL B 1 194 ? -8.461 -23.594 -33.531 1 96.25 194 VAL B N 1
ATOM 8601 C CA . VAL B 1 194 ? -7.551 -22.719 -34.281 1 96.25 194 VAL B CA 1
ATOM 8602 C C . VAL B 1 194 ? -6.453 -22.203 -33.344 1 96.25 194 VAL B C 1
ATOM 8604 O O . VAL B 1 194 ? -6.734 -21.703 -32.25 1 96.25 194 VAL B O 1
ATOM 8607 N N . TYR B 1 195 ? -5.238 -22.328 -33.812 1 95.69 195 TYR B N 1
ATOM 8608 C CA . TYR B 1 195 ? -4.113 -22 -32.938 1 95.69 195 TYR B CA 1
ATOM 8609 C C . TYR B 1 195 ? -3.676 -20.547 -33.156 1 95.69 195 TYR B C 1
ATOM 8611 O O . TYR B 1 195 ? -3.34 -19.859 -32.188 1 95.69 195 TYR B O 1
ATOM 8619 N N . ARG B 1 196 ? -3.609 -20.141 -34.375 1 96.81 196 ARG B N 1
ATOM 8620 C CA . ARG B 1 196 ? -2.994 -18.844 -34.688 1 96.81 196 ARG B CA 1
ATOM 8621 C C . ARG B 1 196 ? -3.629 -18.188 -35.906 1 96.81 196 ARG B C 1
ATOM 8623 O O . ARG B 1 196 ? -4.258 -18.875 -36.719 1 96.81 196 ARG B O 1
ATOM 8630 N N . VAL B 1 197 ? -3.455 -16.891 -35.969 1 97.06 197 VAL B N 1
ATOM 8631 C CA . VAL B 1 197 ? -3.783 -16.078 -37.156 1 97.06 197 VAL B CA 1
ATOM 8632 C C . VAL B 1 197 ? -2.701 -15.031 -37.375 1 97.06 197 VAL B C 1
ATOM 8634 O O . VAL B 1 197 ? -2.178 -14.453 -36.438 1 97.06 197 VAL B O 1
ATOM 8637 N N . THR B 1 198 ? -2.266 -14.898 -38.562 1 96.69 198 THR B N 1
ATOM 8638 C CA . THR B 1 198 ? -1.283 -13.859 -38.875 1 96.69 198 THR B CA 1
ATOM 8639 C C . THR B 1 198 ? -1.596 -13.18 -40.188 1 96.69 198 THR B C 1
ATOM 8641 O O . THR B 1 198 ? -2.076 -13.828 -41.125 1 96.69 198 THR B O 1
ATOM 8644 N N . PHE B 1 199 ? -1.301 -11.883 -40.281 1 96.5 199 PHE B N 1
ATOM 8645 C CA . PHE B 1 199 ? -1.322 -11.148 -41.531 1 96.5 199 PHE B CA 1
ATOM 8646 C C . PHE B 1 199 ? -0.104 -11.492 -42.375 1 96.5 199 PHE B C 1
ATOM 8648 O O . PHE B 1 199 ? 0.965 -11.797 -41.844 1 96.5 199 PHE B O 1
ATOM 8655 N N . SER B 1 200 ? -0.365 -11.406 -43.656 1 94 200 SER B N 1
ATOM 8656 C CA . SER B 1 200 ? 0.786 -11.516 -44.531 1 94 200 SER B CA 1
ATOM 8657 C C . SER B 1 200 ? 1.735 -10.336 -44.344 1 94 200 SER B C 1
ATOM 8659 O O . SER B 1 200 ? 1.294 -9.195 -44.219 1 94 200 SER B O 1
ATOM 8661 N N . PRO B 1 201 ? 3.014 -10.672 -44.281 1 88.81 201 PRO B N 1
ATOM 8662 C CA . PRO B 1 201 ? 3.961 -9.57 -44.125 1 88.81 201 PRO B CA 1
ATOM 8663 C C . PRO B 1 201 ? 4.02 -8.656 -45.344 1 88.81 201 PRO B C 1
ATOM 8665 O O . PRO B 1 201 ? 4.355 -7.473 -45.219 1 88.81 201 PRO B O 1
ATOM 8668 N N . ASP B 1 202 ? 3.646 -9.133 -46.469 1 88.12 202 ASP B N 1
ATOM 8669 C CA . ASP B 1 202 ? 3.848 -8.383 -47.719 1 88.12 202 ASP B CA 1
ATOM 8670 C C . ASP B 1 202 ? 2.514 -7.926 -48.312 1 88.12 202 ASP B C 1
ATOM 8672 O O . ASP B 1 202 ? 2.48 -7.055 -49.188 1 88.12 202 ASP B O 1
ATOM 8676 N N . ASN B 1 203 ? 1.492 -8.523 -47.844 1 89.56 203 ASN B N 1
ATOM 8677 C CA . ASN B 1 203 ? 0.162 -8.164 -48.344 1 89.56 203 ASN B CA 1
ATOM 8678 C C . ASN B 1 203 ? -0.819 -7.977 -47.188 1 89.56 203 ASN B C 1
ATOM 8680 O O . ASN B 1 203 ? -1.341 -8.953 -46.656 1 89.56 203 ASN B O 1
ATOM 8684 N N . GLU B 1 204 ? -1.285 -6.859 -46.938 1 88.19 204 GLU B N 1
ATOM 8685 C CA . GLU B 1 204 ? -2.09 -6.516 -45.75 1 88.19 204 GLU B CA 1
ATOM 8686 C C . GLU B 1 204 ? -3.502 -7.082 -45.875 1 88.19 204 GLU B C 1
ATOM 8688 O O . GLU B 1 204 ? -4.23 -7.16 -44.875 1 88.19 204 GLU B O 1
ATOM 8693 N N . GLU B 1 205 ? -3.824 -7.527 -47 1 89.94 205 GLU B N 1
ATOM 8694 C CA . GLU B 1 205 ? -5.184 -8.016 -47.219 1 89.94 205 GLU B CA 1
ATOM 8695 C C . GLU B 1 205 ? -5.266 -9.523 -47.031 1 89.94 205 GLU B C 1
ATOM 8697 O O . GLU B 1 205 ? -6.355 -10.102 -47.031 1 89.94 205 GLU B O 1
ATOM 8702 N N . GLN B 1 206 ? -4.195 -10.102 -46.875 1 94.12 206 GLN B N 1
ATOM 8703 C CA . GLN B 1 206 ? -4.168 -11.555 -46.75 1 94.12 206 GLN B CA 1
ATOM 8704 C C . GLN B 1 206 ? -3.834 -11.977 -45.312 1 94.12 206 GLN B C 1
ATOM 8706 O O . GLN B 1 206 ? -3.039 -11.32 -44.625 1 94.12 206 GLN B O 1
ATOM 8711 N N . LEU B 1 207 ? -4.531 -13.078 -44.844 1 96 207 LEU B N 1
ATOM 8712 C CA . LEU B 1 207 ? -4.293 -13.688 -43.562 1 96 207 LEU B CA 1
ATOM 8713 C C . LEU B 1 207 ? -4.23 -15.211 -43.656 1 96 207 LEU B C 1
ATOM 8715 O O . LEU B 1 207 ? -4.715 -15.781 -44.625 1 96 207 LEU B O 1
ATOM 8719 N N . THR B 1 208 ? -3.609 -15.766 -42.75 1 97.38 208 THR B N 1
ATOM 8720 C CA . THR B 1 208 ? -3.555 -17.219 -42.625 1 97.38 208 THR B CA 1
ATOM 8721 C C . THR B 1 208 ? -3.902 -17.688 -41.219 1 97.38 208 THR B C 1
ATOM 8723 O O . THR B 1 208 ? -3.42 -17.109 -40.25 1 97.38 208 THR B O 1
ATOM 8726 N N . THR B 1 209 ? -4.828 -18.625 -41.094 1 97.19 209 THR B N 1
ATOM 8727 C CA . THR B 1 209 ? -5.117 -19.266 -39.812 1 97.19 209 THR B CA 1
ATOM 8728 C C . THR B 1 209 ? -4.688 -20.719 -39.812 1 97.19 209 THR B C 1
ATOM 8730 O O . THR B 1 209 ? -4.758 -21.391 -40.844 1 97.19 209 THR B O 1
ATOM 8733 N N . VAL B 1 210 ? -4.219 -21.172 -38.719 1 97.69 210 VAL B N 1
ATOM 8734 C CA . VAL B 1 210 ? -3.766 -22.547 -38.625 1 97.69 210 VAL B CA 1
ATOM 8735 C C . VAL B 1 210 ? -4.316 -23.172 -37.344 1 97.69 210 VAL B C 1
ATOM 8737 O O . VAL B 1 210 ? -4.641 -22.469 -36.375 1 97.69 210 VAL B O 1
ATOM 8740 N N . GLY B 1 211 ? -4.477 -24.594 -37.312 1 96.56 211 GLY B N 1
ATOM 8741 C CA . GLY B 1 211 ? -4.973 -25.281 -36.125 1 96.56 211 GLY B CA 1
ATOM 8742 C C . GLY B 1 211 ? -4.898 -26.797 -36.25 1 96.56 211 GLY B C 1
ATOM 8743 O O . GLY B 1 211 ? -3.986 -27.328 -36.906 1 96.56 211 GLY B O 1
ATOM 8744 N N . VAL B 1 212 ? -5.824 -27.406 -35.625 1 95.81 212 VAL B N 1
ATOM 8745 C CA . VAL B 1 212 ? -5.875 -28.859 -35.625 1 95.81 212 VAL B CA 1
ATOM 8746 C C . VAL B 1 212 ? -6.273 -29.391 -37 1 95.81 212 VAL B C 1
ATOM 8748 O O . VAL B 1 212 ? -7.434 -29.266 -37.406 1 95.81 212 VAL B O 1
ATOM 8751 N N . GLY B 1 213 ? -5.34 -29.812 -37.688 1 95.44 213 GLY B N 1
ATOM 8752 C CA . GLY B 1 213 ? -5.59 -30.531 -38.938 1 95.44 213 GLY B CA 1
ATOM 8753 C C . GLY B 1 213 ? -5.992 -29.609 -40.062 1 95.44 213 GLY B C 1
ATOM 8754 O O . GLY B 1 213 ? -6.691 -30.016 -41 1 95.44 213 GLY B O 1
ATOM 8755 N N . HIS B 1 214 ? -5.699 -28.375 -39.969 1 96.25 214 HIS B N 1
ATOM 8756 C CA . HIS B 1 214 ? -6.145 -27.516 -41.062 1 96.25 214 HIS B CA 1
ATOM 8757 C C . HIS B 1 214 ? -5.27 -26.281 -41.188 1 96.25 214 HIS B C 1
ATOM 8759 O O . HIS B 1 214 ? -4.57 -25.906 -40.219 1 96.25 214 HIS B O 1
ATOM 8765 N N . ILE B 1 215 ? -5.223 -25.719 -42.281 1 97.38 215 ILE B N 1
ATOM 8766 C CA . ILE B 1 215 ? -4.695 -24.391 -42.625 1 97.38 215 ILE B CA 1
ATOM 8767 C C . ILE B 1 215 ? -5.668 -23.672 -43.562 1 97.38 215 ILE B C 1
ATOM 8769 O O . ILE B 1 215 ? -6.266 -24.297 -44.438 1 97.38 215 ILE B O 1
ATOM 8773 N N . ARG B 1 216 ? -5.957 -22.422 -43.281 1 97.56 216 ARG B N 1
ATOM 8774 C CA . ARG B 1 216 ? -6.906 -21.672 -44.094 1 97.56 216 ARG B CA 1
ATOM 8775 C C . ARG B 1 216 ? -6.309 -20.344 -44.531 1 97.56 216 ARG B C 1
ATOM 8777 O O . ARG B 1 216 ? -5.656 -19.656 -43.75 1 97.56 216 ARG B O 1
ATOM 8784 N N . PHE B 1 217 ? -6.512 -20.047 -45.812 1 97.12 217 PHE B N 1
ATOM 8785 C CA . PHE B 1 217 ? -5.984 -18.844 -46.438 1 97.12 217 PHE B CA 1
ATOM 8786 C C . PHE B 1 217 ? -7.098 -17.828 -46.688 1 97.12 217 PHE B C 1
ATOM 8788 O O . PHE B 1 217 ? -8.062 -18.109 -47.375 1 97.12 217 PHE B O 1
ATOM 8795 N N . TRP B 1 218 ? -6.918 -16.641 -46.062 1 95.94 218 TRP B N 1
ATOM 8796 C CA . TRP B 1 218 ? -7.973 -15.641 -46.094 1 95.94 218 TRP B CA 1
ATOM 8797 C C . TRP B 1 218 ? -7.566 -14.453 -46.938 1 95.94 218 TRP B C 1
ATOM 8799 O O . TRP B 1 218 ? -6.383 -14.109 -47.031 1 95.94 218 TRP B O 1
ATOM 8809 N N . LYS B 1 219 ? -8.555 -13.836 -47.531 1 93.31 219 LYS B N 1
ATOM 8810 C CA . LYS B 1 219 ? -8.383 -12.602 -48.312 1 93.31 219 LYS B CA 1
ATOM 8811 C C . LYS B 1 219 ? -9.523 -11.625 -48.031 1 93.31 219 LYS B C 1
ATOM 8813 O O . LYS B 1 219 ? -10.695 -12.016 -48.031 1 93.31 219 LYS B O 1
ATOM 8818 N N . MET B 1 220 ? -9.18 -10.438 -47.688 1 92.25 220 MET B N 1
ATOM 8819 C CA . MET B 1 220 ? -10.172 -9.367 -47.594 1 92.25 220 MET B CA 1
ATOM 8820 C C . MET B 1 220 ? -10.469 -8.789 -48.969 1 92.25 220 MET B C 1
ATOM 8822 O O . MET B 1 220 ? -9.586 -8.203 -49.625 1 92.25 220 MET B O 1
ATOM 8826 N N . ALA B 1 221 ? -11.656 -9 -49.438 1 88 221 ALA B N 1
ATOM 8827 C CA . ALA B 1 221 ? -11.984 -8.602 -50.812 1 88 221 ALA B CA 1
ATOM 8828 C C . ALA B 1 221 ? -13.227 -7.723 -50.844 1 88 221 ALA B C 1
ATOM 8830 O O . ALA B 1 221 ? -14.172 -7.941 -50.094 1 88 221 ALA B O 1
ATOM 8831 N N . LEU B 1 222 ? -13.078 -6.699 -51.625 1 86.56 222 LEU B N 1
ATOM 8832 C CA . LEU B 1 222 ? -14.242 -5.848 -51.875 1 86.56 222 LEU B CA 1
ATOM 8833 C C . LEU B 1 222 ? -15.188 -6.492 -52.875 1 86.56 222 LEU B C 1
ATOM 8835 O O . LEU B 1 222 ? -14.789 -6.793 -54 1 86.56 222 LEU B O 1
ATOM 8839 N N . THR B 1 223 ? -16.297 -6.812 -52.438 1 82.5 223 THR B N 1
ATOM 8840 C CA . THR B 1 223 ? -17.312 -7.383 -53.312 1 82.5 223 THR B CA 1
ATOM 8841 C C . THR B 1 223 ? -18.422 -6.379 -53.562 1 82.5 223 THR B C 1
ATOM 8843 O O . THR B 1 223 ? -18.391 -5.262 -53.031 1 82.5 223 THR B O 1
ATOM 8846 N N . PHE B 1 224 ? -19.375 -6.812 -54.406 1 79 224 PHE B N 1
ATOM 8847 C CA . PHE B 1 224 ? -20.5 -5.949 -54.75 1 79 224 PHE B CA 1
ATOM 8848 C C . PHE B 1 224 ? -21.297 -5.586 -53.5 1 79 224 PHE B C 1
ATOM 8850 O O . PHE B 1 224 ? -21.891 -4.504 -53.438 1 79 224 PHE B O 1
ATOM 8857 N N . SER B 1 225 ? -21.297 -6.48 -52.531 1 77.06 225 SER B N 1
ATOM 8858 C CA . SER B 1 225 ? -22.062 -6.273 -51.312 1 77.06 225 SER B CA 1
ATOM 8859 C C . SER B 1 225 ? -21.188 -5.684 -50.188 1 77.06 225 SER B C 1
ATOM 8861 O O . SER B 1 225 ? -21.641 -5.539 -49.062 1 77.06 225 SER B O 1
ATOM 8863 N N . GLY B 1 226 ? -19.906 -5.328 -50.594 1 81.88 226 GLY B N 1
ATOM 8864 C CA . GLY B 1 226 ? -19.031 -4.695 -49.625 1 81.88 226 GLY B CA 1
ATOM 8865 C C . GLY B 1 226 ? -17.781 -5.496 -49.344 1 81.88 226 GLY B C 1
ATOM 8866 O O . GLY B 1 226 ? -17.406 -6.375 -50.125 1 81.88 226 GLY B O 1
ATOM 8867 N N . LEU B 1 227 ? -17.094 -5.125 -48.25 1 86.19 227 LEU B N 1
ATOM 8868 C CA . LEU B 1 227 ? -15.844 -5.777 -47.844 1 86.19 227 LEU B CA 1
ATOM 8869 C C . LEU B 1 227 ? -16.125 -7.102 -47.156 1 86.19 227 LEU B C 1
ATOM 8871 O O . LEU B 1 227 ? -16.938 -7.148 -46.219 1 86.19 227 LEU B O 1
ATOM 8875 N N . LYS B 1 228 ? -15.555 -8.188 -47.656 1 88.25 228 LYS B N 1
ATOM 8876 C CA . LYS B 1 228 ? -15.805 -9.508 -47.094 1 88.25 228 LYS B CA 1
ATOM 8877 C C . LYS B 1 228 ? -14.5 -10.266 -46.875 1 88.25 228 LYS B C 1
ATOM 8879 O O . LYS B 1 228 ? -13.484 -9.961 -47.5 1 88.25 228 LYS B O 1
ATOM 8884 N N . LEU B 1 229 ? -14.609 -11.227 -45.938 1 91.75 229 LEU B N 1
ATOM 8885 C CA . LEU B 1 229 ? -13.492 -12.125 -45.656 1 91.75 229 LEU B CA 1
ATOM 8886 C C . LEU B 1 229 ? -13.719 -13.477 -46.344 1 91.75 229 LEU B C 1
ATOM 8888 O O . LEU B 1 229 ? -14.664 -14.188 -46.031 1 91.75 229 LEU B O 1
ATOM 8892 N N . GLN B 1 230 ? -12.898 -13.719 -47.344 1 92.12 230 GLN B N 1
ATOM 8893 C CA . GLN B 1 230 ? -13 -14.984 -48.062 1 92.12 230 GLN B CA 1
ATOM 8894 C C . GLN B 1 230 ? -11.883 -15.938 -47.656 1 92.12 230 GLN B C 1
ATOM 8896 O O . GLN B 1 230 ? -10.703 -15.578 -47.719 1 92.12 230 GLN B O 1
ATOM 8901 N N . GLY B 1 231 ? -12.312 -17.156 -47.219 1 92.94 231 GLY B N 1
ATOM 8902 C CA . GLY B 1 231 ? -11.328 -18.141 -46.75 1 92.94 231 GLY B CA 1
ATOM 8903 C C . GLY B 1 231 ? -11.297 -19.391 -47.594 1 92.94 231 GLY B C 1
ATOM 8904 O O . GLY B 1 231 ? -12.344 -19.891 -48.031 1 92.94 231 GLY B O 1
ATOM 8905 N N . ALA B 1 232 ? -10.094 -19.828 -47.938 1 94.38 232 ALA B N 1
ATOM 8906 C CA . ALA B 1 232 ? -9.875 -21.078 -48.656 1 94.38 232 ALA B CA 1
ATOM 8907 C C . ALA B 1 232 ? -9.148 -22.094 -47.781 1 94.38 232 ALA B C 1
ATOM 8909 O O . ALA B 1 232 ? -8.062 -21.828 -47.281 1 94.38 232 ALA B O 1
ATOM 8910 N N . LEU B 1 233 ? -9.758 -23.266 -47.688 1 95.5 233 LEU B N 1
ATOM 8911 C CA . LEU B 1 233 ? -9.18 -24.312 -46.875 1 95.5 233 LEU B CA 1
ATOM 8912 C C . LEU B 1 233 ? -8.055 -25.031 -47.625 1 95.5 233 LEU B C 1
ATOM 8914 O O . LEU B 1 233 ? -8.188 -25.344 -48.812 1 95.5 233 LEU B O 1
ATOM 8918 N N . GLY B 1 234 ? -6.984 -25.25 -46.969 1 96.62 234 GLY B N 1
ATOM 8919 C CA . GLY B 1 234 ? -5.906 -26.031 -47.531 1 96.62 234 GLY B CA 1
ATOM 8920 C C . GLY B 1 234 ? -6.234 -27.5 -47.656 1 96.62 234 GLY B C 1
ATOM 8921 O O . GLY B 1 234 ? -6.801 -28.094 -46.719 1 96.62 234 GLY B O 1
ATOM 8922 N N . ARG B 1 235 ? -5.832 -28.078 -48.781 1 96.56 235 ARG B N 1
ATOM 8923 C CA . ARG B 1 235 ? -6.066 -29.5 -49 1 96.56 235 ARG B CA 1
ATOM 8924 C C . ARG B 1 235 ? -4.766 -30.297 -48.906 1 96.56 235 ARG B C 1
ATOM 8926 O O . ARG B 1 235 ? -3.812 -30.016 -49.656 1 96.56 235 ARG B O 1
ATOM 8933 N N . PHE B 1 236 ? -4.707 -31.297 -48.125 1 95.25 236 PHE B N 1
ATOM 8934 C CA . PHE B 1 236 ? -3.484 -32.031 -47.875 1 95.25 236 PHE B CA 1
ATOM 8935 C C . PHE B 1 236 ? -3.182 -33 -49 1 95.25 236 PHE B C 1
ATOM 8937 O O . PHE B 1 236 ? -2.021 -33.344 -49.25 1 95.25 236 PHE B O 1
ATOM 8944 N N . GLY B 1 237 ? -4.234 -33.5 -49.688 1 90.44 237 GLY B N 1
ATOM 8945 C CA . GLY B 1 237 ? -4.016 -34.438 -50.812 1 90.44 237 GLY B CA 1
ATOM 8946 C C . GLY B 1 237 ? -3.42 -35.75 -50.375 1 90.44 237 GLY B C 1
ATOM 8947 O O . GLY B 1 237 ? -3.979 -36.438 -49.5 1 90.44 237 GLY B O 1
ATOM 8948 N N . LYS B 1 238 ? -2.168 -36 -50.875 1 87.19 238 LYS B N 1
ATOM 8949 C CA . LYS B 1 238 ? -1.511 -37.281 -50.562 1 87.19 238 LYS B CA 1
ATOM 8950 C C . LYS B 1 238 ? -0.791 -37.219 -49.219 1 87.19 238 LYS B C 1
ATOM 8952 O O . LYS B 1 238 ? -0.467 -38.25 -48.625 1 87.19 238 LYS B O 1
ATOM 8957 N N . THR B 1 239 ? -0.582 -36.062 -48.75 1 91.81 239 THR B N 1
ATOM 8958 C CA . THR B 1 239 ? 0.091 -35.875 -47.469 1 91.81 239 THR B CA 1
ATOM 8959 C C . THR B 1 239 ? -0.878 -36.094 -46.312 1 91.81 239 THR B C 1
ATOM 8961 O O . THR B 1 239 ? -2.037 -35.688 -46.375 1 91.81 239 THR B O 1
ATOM 8964 N N . SER B 1 240 ? -0.458 -36.875 -45.344 1 93.31 240 SER B N 1
ATOM 8965 C CA . SER B 1 240 ? -1.296 -37.125 -44.156 1 93.31 240 SER B CA 1
ATOM 8966 C C . SER B 1 240 ? -1.694 -35.812 -43.469 1 93.31 240 SER B C 1
ATOM 8968 O O . SER B 1 240 ? -0.885 -34.906 -43.375 1 93.31 240 SER B O 1
ATOM 8970 N N . VAL B 1 241 ? -2.945 -35.781 -43.031 1 95.12 241 VAL B N 1
ATOM 8971 C CA . VAL B 1 241 ? -3.439 -34.594 -42.312 1 95.12 241 VAL B CA 1
ATOM 8972 C C . VAL B 1 241 ? -2.594 -34.375 -41.031 1 95.12 241 VAL B C 1
ATOM 8974 O O . VAL B 1 241 ? -2.234 -35.344 -40.344 1 95.12 241 VAL B O 1
ATOM 8977 N N . THR B 1 242 ? -2.209 -33.188 -40.812 1 96.38 242 THR B N 1
ATOM 8978 C CA . THR B 1 242 ? -1.342 -32.875 -39.688 1 96.38 242 THR B CA 1
ATOM 8979 C C . THR B 1 242 ? -1.74 -31.531 -39.094 1 96.38 242 THR B C 1
ATOM 8981 O O . THR B 1 242 ? -2.301 -30.672 -39.75 1 96.38 242 THR B O 1
ATOM 8984 N N . ASP B 1 243 ? -1.585 -31.469 -37.75 1 96.19 243 ASP B N 1
ATOM 8985 C CA . ASP B 1 243 ? -1.738 -30.188 -37.094 1 96.19 243 ASP B CA 1
ATOM 8986 C C . ASP B 1 243 ? -0.674 -29.188 -37.562 1 96.19 243 ASP B C 1
ATOM 8988 O O . ASP B 1 243 ? 0.483 -29.578 -37.781 1 96.19 243 ASP B O 1
ATOM 8992 N N . ILE B 1 244 ? -1.016 -27.984 -37.781 1 97 244 ILE B N 1
ATOM 8993 C CA . ILE B 1 244 ? -0.074 -26.953 -38.188 1 97 244 ILE B CA 1
ATOM 8994 C C . ILE B 1 244 ? 0.097 -25.938 -37.062 1 97 244 ILE B C 1
ATOM 8996 O O . ILE B 1 244 ? -0.869 -25.297 -36.656 1 97 244 ILE B O 1
ATOM 9000 N N . ILE B 1 245 ? 1.331 -25.812 -36.625 1 96.06 245 ILE B N 1
ATOM 9001 C CA . ILE B 1 245 ? 1.643 -24.875 -35.562 1 96.06 245 ILE B CA 1
ATOM 9002 C C . ILE B 1 245 ? 2.492 -23.734 -36.094 1 96.06 245 ILE B C 1
ATOM 9004 O O . ILE B 1 245 ? 2.141 -22.562 -35.938 1 96.06 245 ILE B O 1
ATOM 9008 N N . GLY B 1 246 ? 3.557 -24.062 -36.719 1 97 246 GLY B N 1
ATOM 9009 C CA . GLY B 1 246 ? 4.43 -23.047 -37.312 1 97 246 GLY B CA 1
ATOM 9010 C C . GLY B 1 246 ? 4.203 -22.875 -38.812 1 97 246 GLY B C 1
ATOM 9011 O O . GLY B 1 246 ? 3.971 -23.844 -39.531 1 97 246 GLY B O 1
ATOM 9012 N N . TYR B 1 247 ? 4.238 -21.609 -39.25 1 97.44 247 TYR B N 1
ATOM 9013 C CA . TYR B 1 247 ? 4.051 -21.281 -40.656 1 97.44 247 TYR B CA 1
ATOM 9014 C C . TYR B 1 247 ? 4.496 -19.844 -40.969 1 97.44 247 TYR B C 1
ATOM 9016 O O . TYR B 1 247 ? 4.727 -19.062 -40.031 1 97.44 247 TYR B O 1
ATOM 9024 N N . VAL B 1 248 ? 4.746 -19.578 -42.156 1 96 248 VAL B N 1
ATOM 9025 C CA . VAL B 1 248 ? 5.023 -18.203 -42.594 1 96 248 VAL B CA 1
ATOM 9026 C C . VAL B 1 248 ? 4.621 -18.031 -44.062 1 96 248 VAL B C 1
ATOM 9028 O O . VAL B 1 248 ? 4.727 -18.969 -44.844 1 96 248 VAL B O 1
ATOM 9031 N N . GLU B 1 249 ? 4.051 -16.953 -44.344 1 94.5 249 GLU B N 1
ATOM 9032 C CA . GLU B 1 249 ? 3.717 -16.625 -45.719 1 94.5 249 GLU B CA 1
ATOM 9033 C C . GLU B 1 249 ? 4.91 -16.016 -46.438 1 94.5 249 GLU B C 1
ATOM 9035 O O . GLU B 1 249 ? 5.602 -15.148 -45.906 1 94.5 249 GLU B O 1
ATOM 9040 N N . LEU B 1 250 ? 5.09 -16.438 -47.594 1 93.75 250 LEU B N 1
ATOM 9041 C CA . LEU B 1 250 ? 6.188 -15.961 -48.406 1 93.75 250 LEU B CA 1
ATOM 9042 C C . LEU B 1 250 ? 5.754 -14.758 -49.25 1 93.75 250 LEU B C 1
ATOM 9044 O O . LEU B 1 250 ? 4.555 -14.531 -49.438 1 93.75 250 LEU B O 1
ATOM 9048 N N . PRO B 1 251 ? 6.699 -13.984 -49.75 1 89.81 251 PRO B N 1
ATOM 9049 C CA . PRO B 1 251 ? 6.387 -12.75 -50.469 1 89.81 251 PRO B CA 1
ATOM 9050 C C . PRO B 1 251 ? 5.535 -12.992 -51.688 1 89.81 251 PRO B C 1
ATOM 9052 O O . PRO B 1 251 ? 4.762 -12.117 -52.094 1 89.81 251 PRO B O 1
ATOM 9055 N N . ASP B 1 252 ? 5.609 -14.156 -52.281 1 89.94 252 ASP B N 1
ATOM 9056 C CA . ASP B 1 252 ? 4.867 -14.414 -53.531 1 89.94 252 ASP B CA 1
ATOM 9057 C C . ASP B 1 252 ? 3.5 -15.023 -53.219 1 89.94 252 ASP B C 1
ATOM 9059 O O . ASP B 1 252 ? 2.779 -15.43 -54.125 1 89.94 252 ASP B O 1
ATOM 9063 N N . GLY B 1 253 ? 3.217 -15.172 -52 1 90 253 GLY B N 1
ATOM 9064 C CA . GLY B 1 253 ? 1.892 -15.633 -51.625 1 90 253 GLY B CA 1
ATOM 9065 C C . GLY B 1 253 ? 1.865 -17.078 -51.188 1 90 253 GLY B C 1
ATOM 9066 O O . GLY B 1 253 ? 0.894 -17.531 -50.562 1 90 253 GLY B O 1
ATOM 9067 N N . LYS B 1 254 ? 2.885 -17.812 -51.438 1 95.31 254 LYS B N 1
ATOM 9068 C CA . LYS B 1 254 ? 2.979 -19.172 -50.938 1 95.31 254 LYS B CA 1
ATOM 9069 C C . LYS B 1 254 ? 3.102 -19.188 -49.406 1 95.31 254 LYS B C 1
ATOM 9071 O O . LYS B 1 254 ? 3.434 -18.172 -48.812 1 95.31 254 LYS B O 1
ATOM 9076 N N . VAL B 1 255 ? 2.699 -20.281 -48.906 1 96.81 255 VAL B N 1
ATOM 9077 C CA . VAL B 1 255 ? 2.836 -20.438 -47.438 1 96.81 255 VAL B CA 1
ATOM 9078 C C . VAL B 1 255 ? 3.646 -21.688 -47.125 1 96.81 255 VAL B C 1
ATOM 9080 O O . VAL B 1 255 ? 3.469 -22.719 -47.781 1 96.81 255 VAL B O 1
ATOM 9083 N N . ILE B 1 256 ? 4.586 -21.562 -46.312 1 97.25 256 ILE B N 1
ATOM 9084 C CA . ILE B 1 256 ? 5.352 -22.703 -45.875 1 97.25 256 ILE B CA 1
ATOM 9085 C C . ILE B 1 256 ? 5.008 -23 -44.406 1 97.25 256 ILE B C 1
ATOM 9087 O O . ILE B 1 256 ? 4.926 -22.094 -43.562 1 97.25 256 ILE B O 1
ATOM 9091 N N . SER B 1 257 ? 4.656 -24.266 -44.125 1 97.75 257 SER B N 1
ATOM 9092 C CA . SER B 1 257 ? 4.293 -24.656 -42.781 1 97.75 257 SER B CA 1
ATOM 9093 C C . SER B 1 257 ? 5.055 -25.906 -42.344 1 97.75 257 SER B C 1
ATOM 9095 O O . SER B 1 257 ? 5.656 -26.594 -43.156 1 97.75 257 SER B O 1
ATOM 9097 N N . GLY B 1 258 ? 5.129 -26.078 -41.062 1 97.12 258 GLY B N 1
ATOM 9098 C CA . GLY B 1 258 ? 5.688 -27.312 -40.531 1 97.12 258 GLY B CA 1
ATOM 9099 C C . GLY B 1 258 ? 4.656 -28.406 -40.344 1 97.12 258 GLY B C 1
ATOM 9100 O O . GLY B 1 258 ? 3.453 -28.141 -40.312 1 97.12 258 GLY B O 1
ATOM 9101 N N . ALA B 1 259 ? 5.137 -29.641 -40.281 1 96.06 259 ALA B N 1
ATOM 9102 C CA . ALA B 1 259 ? 4.305 -30.797 -39.969 1 96.06 259 ALA B CA 1
ATOM 9103 C C . ALA B 1 259 ? 4.668 -31.375 -38.594 1 96.06 259 ALA B C 1
ATOM 9105 O O . ALA B 1 259 ? 5.727 -31.062 -38.031 1 96.06 259 ALA B O 1
ATOM 9106 N N . GLU B 1 260 ? 3.84 -32.25 -38.031 1 95.56 260 GLU B N 1
ATOM 9107 C CA . GLU B 1 260 ? 4.047 -32.844 -36.719 1 95.56 260 GLU B CA 1
ATOM 9108 C C . GLU B 1 260 ? 5.254 -33.781 -36.719 1 95.56 260 GLU B C 1
ATOM 9110 O O . GLU B 1 260 ? 5.906 -33.969 -35.688 1 95.56 260 GLU B O 1
ATOM 9115 N N . TRP B 1 261 ? 5.496 -34.344 -37.906 1 94.81 261 TRP B N 1
ATOM 9116 C CA . TRP B 1 261 ? 6.605 -35.281 -37.969 1 94.81 261 TRP B CA 1
ATOM 9117 C C . TRP B 1 261 ? 7.91 -34.594 -38.344 1 94.81 261 TRP B C 1
ATOM 9119 O O . TRP B 1 261 ? 8.961 -35.219 -38.438 1 94.81 261 TRP B O 1
ATOM 9129 N N . GLY B 1 262 ? 7.918 -33.25 -38.625 1 96.94 262 GLY B N 1
ATOM 9130 C CA . GLY B 1 262 ? 9.148 -32.5 -38.688 1 96.94 262 GLY B CA 1
ATOM 9131 C C . GLY B 1 262 ? 9.469 -31.984 -40.094 1 96.94 262 GLY B C 1
ATOM 9132 O O . GLY B 1 262 ? 10.414 -31.219 -40.281 1 96.94 262 GLY B O 1
ATOM 9133 N N . ASN B 1 263 ? 8.734 -32.312 -41.062 1 97.31 263 ASN B N 1
ATOM 9134 C CA . ASN B 1 263 ? 8.961 -31.828 -42.438 1 97.31 263 ASN B CA 1
ATOM 9135 C C . ASN B 1 263 ? 8.297 -30.484 -42.656 1 97.31 263 ASN B C 1
ATOM 9137 O O . ASN B 1 263 ? 7.531 -30 -41.844 1 97.31 263 ASN B O 1
ATOM 9141 N N . LEU B 1 264 ? 8.68 -29.922 -43.844 1 97.56 264 LEU B N 1
ATOM 9142 C CA . LEU B 1 264 ? 8.078 -28.656 -44.281 1 97.56 264 LEU B CA 1
ATOM 9143 C C . LEU B 1 264 ? 7.117 -28.875 -45.438 1 97.56 264 LEU B C 1
ATOM 9145 O O . LEU B 1 264 ? 7.375 -29.703 -46.312 1 97.56 264 LEU B O 1
ATOM 9149 N N . LEU B 1 265 ? 6.043 -28.219 -45.406 1 97.44 265 LEU B N 1
ATOM 9150 C CA . LEU B 1 265 ? 5.051 -28.281 -46.469 1 97.44 265 LEU B CA 1
ATOM 9151 C C . LEU B 1 265 ? 4.945 -26.922 -47.188 1 97.44 265 LEU B C 1
ATOM 9153 O O . LEU B 1 265 ? 4.652 -25.906 -46.562 1 97.44 265 LEU B O 1
ATOM 9157 N N . LEU B 1 266 ? 5.172 -26.906 -48.406 1 97.12 266 LEU B N 1
ATOM 9158 C CA . LEU B 1 266 ? 5.02 -25.703 -49.219 1 97.12 266 LEU B CA 1
ATOM 9159 C C . LEU B 1 266 ? 3.654 -25.672 -49.906 1 97.12 266 LEU B C 1
ATOM 9161 O O . LEU B 1 266 ? 3.338 -26.547 -50.688 1 97.12 266 LEU B O 1
ATOM 9165 N N . TRP B 1 267 ? 2.883 -24.672 -49.531 1 97 267 TRP B N 1
ATOM 9166 C CA . TRP B 1 267 ? 1.521 -24.531 -50.031 1 97 267 TRP B CA 1
ATOM 9167 C C . TRP B 1 267 ? 1.458 -23.516 -51.188 1 97 267 TRP B C 1
ATOM 9169 O O . TRP B 1 267 ? 1.98 -22.406 -51.062 1 97 267 TRP B O 1
ATOM 9179 N N . GLU B 1 268 ? 0.791 -23.844 -52.188 1 94.06 268 GLU B N 1
ATOM 9180 C CA . GLU B 1 268 ? 0.503 -22.969 -53.312 1 94.06 268 GLU B CA 1
ATOM 9181 C C . GLU B 1 268 ? -0.911 -23.188 -53.844 1 94.06 268 GLU B C 1
ATOM 918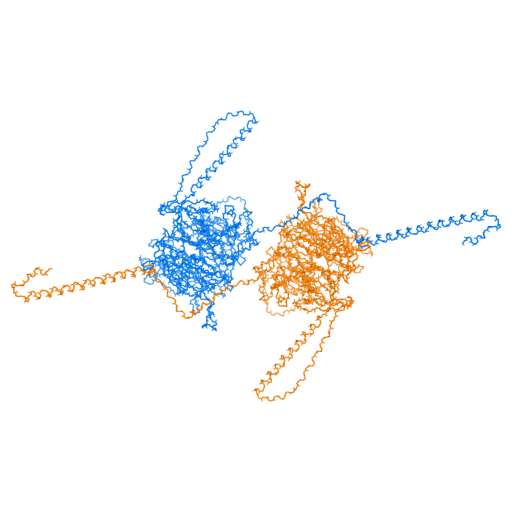3 O O . GLU B 1 268 ? -1.282 -24.312 -54.188 1 94.06 268 GLU B O 1
ATOM 9188 N N . GLY B 1 269 ? -1.704 -22.188 -53.906 1 88.81 269 GLY B N 1
ATOM 9189 C CA . GLY B 1 269 ? -3.07 -22.266 -54.375 1 88.81 269 GLY B CA 1
ATOM 9190 C C . GLY B 1 269 ? -3.941 -23.203 -53.562 1 88.81 269 GLY B C 1
ATOM 9191 O O . GLY B 1 269 ? -4.777 -23.922 -54.125 1 88.81 269 GLY B O 1
ATOM 9192 N N . GLY B 1 270 ? -3.619 -23.344 -52.375 1 92.88 270 GLY B N 1
ATOM 9193 C CA . GLY B 1 270 ? -4.434 -24.141 -51.469 1 92.88 270 GLY B CA 1
ATOM 9194 C C . GLY B 1 270 ? -4.051 -25.609 -51.469 1 92.88 270 GLY B C 1
ATOM 9195 O O . GLY B 1 270 ? -4.691 -26.422 -50.781 1 92.88 270 GLY B O 1
ATOM 9196 N N . LEU B 1 271 ? -3.031 -25.906 -52.188 1 94.5 271 LEU B N 1
ATOM 9197 C CA . LEU B 1 271 ? -2.551 -27.281 -52.219 1 94.5 271 LEU B CA 1
ATOM 9198 C C . LEU B 1 271 ? -1.089 -27.359 -51.812 1 94.5 271 LEU B C 1
ATOM 9200 O O . LEU B 1 271 ? -0.357 -26.375 -51.906 1 94.5 271 LEU B O 1
ATOM 9204 N N . ILE B 1 272 ? -0.726 -28.547 -51.406 1 95.5 272 ILE B N 1
ATOM 9205 C CA . ILE B 1 272 ? 0.685 -28.75 -51.094 1 95.5 272 ILE B CA 1
ATOM 9206 C C . ILE B 1 272 ? 1.468 -28.969 -52.406 1 95.5 272 ILE B C 1
ATOM 9208 O O . ILE B 1 272 ? 1.26 -29.953 -53.094 1 95.5 272 ILE B O 1
ATOM 9212 N N . LYS B 1 273 ? 2.248 -28.141 -52.625 1 94.5 273 LYS B N 1
ATOM 9213 C CA . LYS B 1 273 ? 3.096 -28.203 -53.812 1 94.5 273 LYS B CA 1
ATOM 9214 C C . LYS B 1 273 ? 4.199 -29.234 -53.656 1 94.5 273 LYS B C 1
ATOM 9216 O O . LYS B 1 273 ? 4.484 -30 -54.594 1 94.5 273 LYS B O 1
ATOM 9221 N N . VAL B 1 274 ? 4.84 -29.188 -52.531 1 95.06 274 VAL B N 1
ATOM 9222 C CA . VAL B 1 274 ? 5.934 -30.109 -52.281 1 95.06 274 VAL B CA 1
ATOM 9223 C C . VAL B 1 274 ? 6.148 -30.234 -50.75 1 95.06 274 VAL B C 1
ATOM 9225 O O . VAL B 1 274 ? 5.883 -29.297 -50 1 95.06 274 VAL B O 1
ATOM 9228 N N . GLU B 1 275 ? 6.516 -31.391 -50.344 1 95.5 275 GLU B N 1
ATOM 9229 C CA . GLU B 1 275 ? 6.973 -31.656 -48.969 1 95.5 275 GLU B CA 1
ATOM 9230 C C . GLU B 1 275 ? 8.492 -31.734 -48.906 1 95.5 275 GLU B C 1
ATOM 9232 O O . GLU B 1 275 ? 9.125 -32.438 -49.688 1 95.5 275 GLU B O 1
ATOM 9237 N N . LEU B 1 276 ? 9.062 -30.969 -48.031 1 96.19 276 LEU B N 1
ATOM 9238 C CA . LEU B 1 276 ? 10.516 -30.875 -47.938 1 96.19 276 LEU B CA 1
ATOM 9239 C C . LEU B 1 276 ? 11.047 -31.719 -46.812 1 96.19 276 LEU B C 1
ATOM 9241 O O . LEU B 1 276 ? 10.477 -31.734 -45.719 1 96.19 276 LEU B O 1
ATOM 9245 N N . CYS B 1 277 ? 12.039 -32.438 -47 1 95.56 277 CYS B N 1
ATOM 9246 C CA . CYS B 1 277 ? 12.758 -33.25 -46 1 95.56 277 CYS B CA 1
ATOM 9247 C C . CYS B 1 277 ? 14.266 -33.125 -46.219 1 95.56 277 CYS B C 1
ATOM 9249 O O . CYS B 1 277 ? 14.727 -32.406 -47.094 1 95.56 277 CYS B O 1
ATOM 9251 N N . ARG B 1 278 ? 14.969 -33.688 -45.344 1 95.44 278 ARG B N 1
ATOM 9252 C CA . ARG B 1 278 ? 16.422 -33.656 -45.469 1 95.44 278 ARG B CA 1
ATOM 9253 C C . ARG B 1 278 ? 16.922 -34.875 -46.25 1 95.44 278 ARG B C 1
ATOM 9255 O O . ARG B 1 278 ? 16.125 -35.719 -46.656 1 95.44 278 ARG B O 1
ATOM 9262 N N . ALA B 1 279 ? 18.234 -34.969 -46.406 1 93.56 279 ALA B N 1
ATOM 9263 C CA . ALA B 1 279 ? 18.844 -36.031 -47.188 1 93.56 279 ALA B CA 1
ATOM 9264 C C . ALA B 1 279 ? 18.5 -37.406 -46.562 1 93.56 279 ALA B C 1
ATOM 9266 O O . ALA B 1 279 ? 18.562 -37.562 -45.344 1 93.56 279 ALA B O 1
ATOM 9267 N N . GLY B 1 280 ? 18.156 -38.375 -47.375 1 92.69 280 GLY B N 1
ATOM 9268 C CA . GLY B 1 280 ? 17.797 -39.719 -46.906 1 92.69 280 GLY B CA 1
ATOM 9269 C C . GLY B 1 280 ? 16.391 -39.781 -46.344 1 92.69 280 GLY B C 1
ATOM 9270 O O . GLY B 1 280 ? 16.078 -40.656 -45.531 1 92.69 280 GLY B O 1
ATOM 9271 N N . HIS B 1 281 ? 15.586 -38.75 -46.625 1 91.94 281 HIS B N 1
ATOM 9272 C CA . HIS B 1 281 ? 14.188 -38.656 -46.219 1 91.94 281 HIS B CA 1
ATOM 9273 C C . HIS B 1 281 ? 14.078 -38.5 -44.688 1 91.94 281 HIS B C 1
ATOM 9275 O O . HIS B 1 281 ? 13.102 -38.938 -44.094 1 91.94 281 HIS B O 1
ATOM 9281 N N . LYS B 1 282 ? 15.148 -37.969 -44.188 1 95.12 282 LYS B N 1
ATOM 9282 C CA . LYS B 1 282 ? 15.062 -37.562 -42.781 1 95.12 282 LYS B CA 1
ATOM 9283 C C . LYS B 1 282 ? 14.234 -36.312 -42.625 1 95.12 282 LYS B C 1
ATOM 9285 O O . LYS B 1 282 ? 14.266 -35.406 -43.469 1 95.12 282 LYS B O 1
ATOM 9290 N N . PRO B 1 283 ? 13.477 -36.312 -41.562 1 96.69 283 PRO B N 1
ATOM 9291 C CA . PRO B 1 283 ? 12.695 -35.094 -41.344 1 96.69 283 PRO B CA 1
ATOM 9292 C C . PRO B 1 283 ? 13.57 -33.875 -41.125 1 96.69 283 PRO B C 1
ATOM 9294 O O . PRO B 1 283 ? 14.719 -34 -40.688 1 96.69 283 PRO B O 1
ATOM 9297 N N . CYS B 1 284 ? 13.07 -32.719 -41.469 1 97.69 284 CYS B N 1
ATOM 9298 C CA . CYS B 1 284 ? 13.789 -31.469 -41.25 1 97.69 284 CYS B CA 1
ATOM 9299 C C . CYS B 1 284 ? 14.055 -31.25 -39.75 1 97.69 284 CYS B C 1
ATOM 9301 O O . CYS B 1 284 ? 15.07 -30.656 -39.375 1 97.69 284 CYS B O 1
ATOM 9303 N N . HIS B 1 285 ? 13.133 -31.594 -38.875 1 97.31 285 HIS B N 1
ATOM 9304 C CA . HIS B 1 285 ? 13.242 -31.594 -37.406 1 97.31 285 HIS B CA 1
ATOM 9305 C C . HIS B 1 285 ? 12.766 -32.906 -36.812 1 97.31 285 HIS B C 1
ATOM 9307 O O . HIS B 1 285 ? 11.945 -33.625 -37.438 1 97.31 285 HIS B O 1
ATOM 9313 N N . SER B 1 286 ? 13.312 -33.312 -35.688 1 95.44 286 SER B N 1
ATOM 9314 C CA . SER B 1 286 ? 12.797 -34.469 -34.969 1 95.44 286 SER B CA 1
ATOM 9315 C C . SER B 1 286 ? 11.609 -34.094 -34.094 1 95.44 286 SER B C 1
ATOM 9317 O O . SER B 1 286 ? 11.734 -33.969 -32.875 1 95.44 286 SER B O 1
ATOM 9319 N N . GLY B 1 287 ? 10.477 -33.969 -34.656 1 93.81 287 GLY B N 1
ATOM 9320 C CA . GLY B 1 287 ? 9.266 -33.5 -34 1 93.81 287 GLY B CA 1
ATOM 9321 C C . GLY B 1 287 ? 8.641 -32.312 -34.688 1 93.81 287 GLY B C 1
ATOM 9322 O O . GLY B 1 287 ? 9.102 -31.875 -35.75 1 93.81 287 GLY B O 1
ATOM 9323 N N . PRO B 1 288 ? 7.703 -31.719 -34.094 1 96.06 288 PRO B N 1
ATOM 9324 C CA . PRO B 1 288 ? 6.953 -30.625 -34.719 1 96.06 288 PRO B CA 1
ATOM 9325 C C . PRO B 1 288 ? 7.77 -29.344 -34.844 1 96.06 288 PRO B C 1
ATOM 9327 O O . PRO B 1 288 ? 8.586 -29.031 -33.969 1 96.06 288 PRO B O 1
ATOM 9330 N N . ILE B 1 289 ? 7.516 -28.578 -35.875 1 97.38 289 ILE B N 1
ATOM 9331 C CA . ILE B 1 289 ? 8.055 -27.234 -36.062 1 97.38 289 ILE B CA 1
ATOM 9332 C C . ILE B 1 289 ? 7.074 -26.203 -35.5 1 97.38 289 ILE B C 1
ATOM 9334 O O . ILE B 1 289 ? 5.934 -26.109 -35.969 1 97.38 289 ILE B O 1
ATOM 9338 N N . THR B 1 290 ? 7.527 -25.469 -34.562 1 97.06 290 THR B N 1
ATOM 9339 C CA . THR B 1 290 ? 6.621 -24.625 -33.781 1 97.06 290 THR B CA 1
ATOM 9340 C C . THR B 1 290 ? 6.562 -23.219 -34.375 1 97.06 290 THR B C 1
ATOM 9342 O O . THR B 1 290 ? 5.57 -22.516 -34.219 1 97.06 290 THR B O 1
ATOM 9345 N N . GLN B 1 291 ? 7.598 -22.797 -35.031 1 96.94 291 GLN B N 1
ATOM 9346 C CA . GLN B 1 291 ? 7.641 -21.438 -35.594 1 96.94 291 GLN B CA 1
ATOM 9347 C C . GLN B 1 291 ? 8.516 -21.375 -36.844 1 96.94 291 GLN B C 1
ATOM 9349 O O . GLN B 1 291 ? 9.508 -22.094 -36.938 1 96.94 291 GLN B O 1
ATOM 9354 N N . LEU B 1 292 ? 8.102 -20.578 -37.781 1 97.25 292 LEU B N 1
ATOM 9355 C CA . LEU B 1 292 ? 8.891 -20.219 -38.969 1 97.25 292 LEU B CA 1
ATOM 9356 C C . LEU B 1 292 ? 9 -18.703 -39.094 1 97.25 292 LEU B C 1
ATOM 9358 O O . LEU B 1 292 ? 8.016 -17.984 -38.906 1 97.25 292 LEU B O 1
ATOM 9362 N N . VAL B 1 293 ? 10.18 -18.312 -39.344 1 94.81 293 VAL B N 1
ATOM 9363 C CA . VAL B 1 293 ? 10.422 -16.875 -39.469 1 94.81 293 VAL B CA 1
ATOM 9364 C C . VAL B 1 293 ? 11.195 -16.594 -40.75 1 94.81 293 VAL B C 1
ATOM 9366 O O . VAL B 1 293 ? 12.195 -17.25 -41.031 1 94.81 293 VAL B O 1
ATOM 9369 N N . LEU B 1 294 ? 10.656 -15.695 -41.5 1 92.88 294 LEU B N 1
ATOM 9370 C CA . LEU B 1 294 ? 11.383 -15.203 -42.656 1 92.88 294 LEU B CA 1
ATOM 9371 C C . LEU B 1 294 ? 12.008 -13.836 -42.375 1 92.88 294 LEU B C 1
ATOM 9373 O O . LEU B 1 294 ? 11.289 -12.852 -42.188 1 92.88 294 LEU B O 1
ATOM 9377 N N . ASP B 1 295 ? 13.266 -13.836 -42.188 1 84.5 295 ASP B N 1
ATOM 9378 C CA . ASP B 1 295 ? 13.984 -12.609 -41.844 1 84.5 295 ASP B CA 1
ATOM 9379 C C . ASP B 1 295 ? 15.211 -12.414 -42.719 1 84.5 295 ASP B C 1
ATOM 9381 O O . ASP B 1 295 ? 16.062 -13.305 -42.844 1 84.5 295 ASP B O 1
ATOM 9385 N N . GLU B 1 296 ? 15.352 -11.273 -43.406 1 78.69 296 GLU B N 1
ATOM 9386 C CA . GLU B 1 296 ? 16.484 -10.867 -44.219 1 78.69 296 GLU B CA 1
ATOM 9387 C C . GLU B 1 296 ? 16.828 -11.93 -45.281 1 78.69 296 GLU B C 1
ATOM 9389 O O . GLU B 1 296 ? 17.984 -12.328 -45.406 1 78.69 296 GLU B O 1
ATOM 9394 N N . GLY B 1 297 ? 15.852 -12.562 -45.812 1 82.38 297 GLY B N 1
ATOM 9395 C CA . GLY B 1 297 ? 16.047 -13.492 -46.906 1 82.38 297 GLY B CA 1
ATOM 9396 C C . GLY B 1 297 ? 16.359 -14.906 -46.469 1 82.38 297 GLY B C 1
ATOM 9397 O O . GLY B 1 297 ? 16.719 -15.758 -47.281 1 82.38 297 GLY B O 1
ATOM 9398 N N . GLU B 1 298 ? 16.344 -15.133 -45.25 1 90.62 298 GLU B N 1
ATOM 9399 C CA . GLU B 1 298 ? 16.578 -16.469 -44.719 1 90.62 298 GLU B CA 1
ATOM 9400 C C . GLU B 1 298 ? 15.344 -17.016 -44.031 1 90.62 298 GLU B C 1
ATOM 9402 O O . GLU B 1 298 ? 14.633 -16.25 -43.344 1 90.62 298 GLU B O 1
ATOM 9407 N N . LEU B 1 299 ? 15.102 -18.266 -44.25 1 95.5 299 LEU B N 1
ATOM 9408 C CA . LEU B 1 299 ? 14 -18.922 -43.531 1 95.5 299 LEU B CA 1
ATOM 9409 C C . LEU B 1 299 ? 14.516 -19.688 -42.312 1 95.5 299 LEU B C 1
ATOM 9411 O O . LEU B 1 299 ? 15.375 -20.562 -42.438 1 95.5 299 LEU B O 1
ATOM 9415 N N . THR B 1 300 ? 14.055 -19.328 -41.188 1 96.56 300 THR B N 1
ATOM 9416 C CA . THR B 1 300 ? 14.461 -19.953 -39.938 1 96.56 300 THR B CA 1
ATOM 9417 C C . THR B 1 300 ? 13.336 -20.812 -39.375 1 96.56 300 THR B C 1
ATOM 9419 O O . THR B 1 300 ? 12.188 -20.375 -39.281 1 96.56 300 THR B O 1
ATOM 9422 N N . THR B 1 301 ? 13.633 -22.062 -39.062 1 97.69 301 THR B N 1
ATOM 9423 C CA . THR B 1 301 ? 12.656 -22.969 -38.469 1 97.69 301 THR B CA 1
ATOM 9424 C C . THR B 1 301 ? 13.016 -23.25 -37 1 97.69 301 THR B C 1
ATOM 9426 O O . THR B 1 301 ? 14.195 -23.422 -36.656 1 97.69 301 THR B O 1
ATOM 9429 N N . VAL B 1 302 ? 12.062 -23.219 -36.156 1 97.38 302 VAL B N 1
ATOM 9430 C CA . VAL B 1 302 ? 12.188 -23.5 -34.75 1 97.38 302 VAL B CA 1
ATOM 9431 C C . VAL B 1 302 ? 11.469 -24.812 -34.406 1 97.38 302 VAL B C 1
ATOM 9433 O O . VAL B 1 302 ? 10.273 -24.938 -34.656 1 97.38 302 VAL B O 1
ATOM 9436 N N . GLY B 1 303 ? 12.219 -25.781 -33.812 1 97 303 GLY B N 1
ATOM 9437 C CA . GLY B 1 303 ? 11.625 -27.078 -33.562 1 97 303 GLY B CA 1
ATOM 9438 C C . GLY B 1 303 ? 11.539 -27.422 -32.094 1 97 303 GLY B C 1
ATOM 9439 O O . GLY B 1 303 ? 12.328 -26.938 -31.281 1 97 303 GLY B O 1
ATOM 9440 N N . GLN B 1 304 ? 10.594 -28.328 -31.812 1 96.31 304 GLN B N 1
ATOM 9441 C CA . GLN B 1 304 ? 10.461 -28.844 -30.453 1 96.31 304 GLN B CA 1
ATOM 9442 C C . GLN B 1 304 ? 11.648 -29.734 -30.078 1 96.31 304 GLN B C 1
ATOM 9444 O O . GLN B 1 304 ? 11.844 -30.047 -28.906 1 96.31 304 GLN B O 1
ATOM 9449 N N . ASP B 1 305 ? 12.445 -30.141 -31.062 1 96.12 305 ASP B N 1
ATOM 9450 C CA . ASP B 1 305 ? 13.625 -30.953 -30.797 1 96.12 305 ASP B CA 1
ATOM 9451 C C . ASP B 1 305 ? 14.773 -30.125 -30.234 1 96.12 305 ASP B C 1
ATOM 9453 O O . ASP B 1 305 ? 15.844 -30.641 -29.953 1 96.12 305 ASP B O 1
ATOM 9457 N N . GLY B 1 306 ? 14.578 -28.828 -30.125 1 96.81 306 GLY B N 1
ATOM 9458 C CA . GLY B 1 306 ? 15.57 -27.953 -29.516 1 96.81 306 GLY B CA 1
ATOM 9459 C C . GLY B 1 306 ? 16.516 -27.328 -30.516 1 96.81 306 GLY B C 1
ATOM 9460 O O . GLY B 1 306 ? 17.422 -26.578 -30.141 1 96.81 306 GLY B O 1
ATOM 9461 N N . PHE B 1 307 ? 16.219 -27.578 -31.797 1 97.12 307 PHE B N 1
ATOM 9462 C CA . PHE B 1 307 ? 17.094 -27.062 -32.844 1 97.12 307 PHE B CA 1
ATOM 9463 C C . PHE B 1 307 ? 16.453 -25.859 -33.531 1 97.12 307 PHE B C 1
ATOM 9465 O O . PHE B 1 307 ? 15.242 -25.812 -33.719 1 97.12 307 PHE B O 1
ATOM 9472 N N . ILE B 1 308 ? 17.297 -24.938 -33.875 1 97.69 308 ILE B N 1
ATOM 9473 C CA . ILE B 1 308 ? 16.969 -23.844 -34.812 1 97.69 308 ILE B CA 1
ATOM 9474 C C . ILE B 1 308 ? 17.781 -24.016 -36.094 1 97.69 308 ILE B C 1
ATOM 9476 O O . ILE B 1 308 ? 19 -24.141 -36.062 1 97.69 308 ILE B O 1
ATOM 9480 N N . ARG B 1 309 ? 17.078 -24 -37.219 1 97.62 309 ARG B N 1
ATOM 9481 C CA . ARG B 1 309 ? 17.75 -24.219 -38.5 1 97.62 309 ARG B CA 1
ATOM 9482 C C . ARG B 1 309 ? 17.438 -23.109 -39.469 1 97.62 309 ARG B C 1
ATOM 9484 O O . ARG B 1 309 ? 16.312 -22.594 -39.5 1 97.62 309 ARG B O 1
ATOM 9491 N N . VAL B 1 310 ? 18.406 -22.781 -40.25 1 96.75 310 VAL B N 1
ATOM 9492 C CA . VAL B 1 310 ? 18.281 -21.719 -41.25 1 96.75 310 VAL B CA 1
ATOM 9493 C C . VAL B 1 310 ? 18.391 -22.328 -42.656 1 96.75 310 VAL B C 1
ATOM 9495 O O . VAL B 1 310 ? 19.312 -23.078 -42.938 1 96.75 310 VAL B O 1
ATOM 9498 N N . TRP B 1 311 ? 17.484 -21.969 -43.5 1 96.25 311 TRP B N 1
ATOM 9499 C CA . TRP B 1 311 ? 17.391 -22.531 -44.844 1 96.25 311 TRP B CA 1
ATOM 9500 C C . TRP B 1 311 ? 17.531 -21.453 -45.906 1 96.25 311 TRP B C 1
ATOM 9502 O O . TRP B 1 311 ? 17.25 -20.281 -45.625 1 96.25 311 TRP B O 1
ATOM 9512 N N . ASN B 1 312 ? 17.922 -21.938 -47 1 92.69 312 ASN B N 1
ATOM 9513 C CA . ASN B 1 312 ? 17.984 -21.016 -48.156 1 92.69 312 ASN B CA 1
ATOM 9514 C C . ASN B 1 312 ? 16.609 -20.719 -48.719 1 92.69 312 ASN B C 1
ATOM 9516 O O . ASN B 1 312 ? 15.969 -21.594 -49.312 1 92.69 312 ASN B O 1
ATOM 9520 N N . PHE B 1 313 ? 16.297 -19.547 -48.688 1 93.44 313 PHE B N 1
ATOM 9521 C CA . PHE B 1 313 ? 14.945 -19.141 -49.094 1 93.44 313 PHE B CA 1
ATOM 9522 C C . PHE B 1 313 ? 14.711 -19.375 -50.562 1 93.44 313 PHE B C 1
ATOM 9524 O O . PHE B 1 313 ? 13.648 -19.859 -50.969 1 93.44 313 PHE B O 1
ATOM 9531 N N . GLU B 1 314 ? 15.57 -19.094 -51.375 1 91.88 314 GLU B N 1
ATOM 9532 C CA . GLU B 1 314 ? 15.422 -19.234 -52.844 1 91.88 314 GLU B CA 1
ATOM 9533 C C . GLU B 1 314 ? 15.219 -20.703 -53.219 1 91.88 314 GLU B C 1
ATOM 9535 O O . GLU B 1 314 ? 14.398 -21 -54.094 1 91.88 314 GLU B O 1
ATOM 9540 N N . ALA B 1 315 ? 15.922 -21.469 -52.562 1 90.69 315 ALA B N 1
ATOM 9541 C CA . ALA B 1 315 ? 15.797 -22.891 -52.844 1 90.69 315 ALA B CA 1
ATOM 9542 C C . ALA B 1 315 ? 14.422 -23.406 -52.438 1 90.69 315 ALA B C 1
ATOM 9544 O O . ALA B 1 315 ? 13.828 -24.219 -53.156 1 90.69 315 ALA B O 1
ATOM 9545 N N . ILE B 1 316 ? 13.93 -22.875 -51.375 1 93 316 ILE B N 1
ATOM 9546 C CA . ILE B 1 316 ? 12.648 -23.328 -50.844 1 93 316 ILE B CA 1
ATOM 9547 C C . ILE B 1 316 ? 11.516 -22.781 -51.719 1 93 316 ILE B C 1
ATOM 9549 O O . ILE B 1 316 ? 10.578 -23.5 -52.062 1 93 316 ILE B O 1
ATOM 9553 N N . ASP B 1 317 ? 11.617 -21.625 -52.031 1 92.25 317 ASP B N 1
ATOM 9554 C CA . ASP B 1 317 ? 10.578 -20.969 -52.844 1 92.25 317 ASP B CA 1
ATOM 9555 C C . ASP B 1 317 ? 10.453 -21.625 -54.219 1 92.25 317 ASP B C 1
ATOM 9557 O O . ASP B 1 317 ? 9.352 -21.703 -54.75 1 92.25 317 ASP B O 1
ATOM 9561 N N . ALA B 1 318 ? 11.562 -22.047 -54.719 1 91.5 318 ALA B N 1
ATOM 9562 C CA . ALA B 1 318 ? 11.586 -22.609 -56.062 1 91.5 318 ALA B CA 1
ATOM 9563 C C . ALA B 1 318 ? 11.359 -24.109 -56.031 1 91.5 318 ALA B C 1
ATOM 9565 O O . ALA B 1 318 ? 11.336 -24.766 -57.062 1 91.5 318 ALA B O 1
ATOM 9566 N N . ALA B 1 319 ? 11.117 -24.609 -54.969 1 90.56 319 ALA B N 1
ATOM 9567 C CA . ALA B 1 319 ? 11.039 -26.062 -54.812 1 90.56 319 ALA B CA 1
ATOM 9568 C C . ALA B 1 319 ? 9.836 -26.625 -55.562 1 90.56 319 ALA B C 1
ATOM 9570 O O . ALA B 1 319 ? 8.758 -26.031 -55.562 1 90.56 319 ALA B O 1
ATOM 9571 N N . ASP B 1 320 ? 10.047 -27.703 -56.25 1 87.94 320 ASP B N 1
ATOM 9572 C CA . ASP B 1 320 ? 9.023 -28.438 -57 1 87.94 320 ASP B CA 1
ATOM 9573 C C . ASP B 1 320 ? 9.25 -29.938 -56.875 1 87.94 320 ASP B C 1
ATOM 9575 O O . ASP B 1 320 ? 10.367 -30.391 -56.625 1 87.94 320 ASP B O 1
ATOM 9579 N N . SER B 1 321 ? 8.125 -30.688 -57 1 81.88 321 SER B N 1
ATOM 9580 C CA . SER B 1 321 ? 8.25 -32.125 -56.844 1 81.88 321 SER B CA 1
ATOM 9581 C C . SER B 1 321 ? 9.008 -32.719 -58.031 1 81.88 321 SER B C 1
ATOM 9583 O O . SER B 1 321 ? 8.758 -32.375 -59.188 1 81.88 321 SER B O 1
ATOM 9585 N N . VAL B 1 322 ? 10.047 -33.469 -57.812 1 70.12 322 VAL B N 1
ATOM 9586 C CA . VAL B 1 322 ? 10.867 -34.094 -58.844 1 70.12 322 VAL B CA 1
ATOM 9587 C C . VAL B 1 322 ? 10.227 -35.406 -59.312 1 70.12 322 VAL B C 1
ATOM 9589 O O . VAL B 1 322 ? 10.312 -35.75 -60.469 1 70.12 322 VAL B O 1
ATOM 9592 N N . ASP B 1 323 ? 9.672 -36.188 -58.406 1 76.69 323 ASP B N 1
ATOM 9593 C CA . ASP B 1 323 ? 9.086 -37.469 -58.75 1 76.69 323 ASP B CA 1
ATOM 9594 C C . ASP B 1 323 ? 7.688 -37.594 -58.156 1 76.69 323 ASP B C 1
ATOM 9596 O O . ASP B 1 323 ? 7.133 -36.625 -57.625 1 76.69 323 ASP B O 1
ATOM 9600 N N . ASP B 1 324 ? 7.105 -38.719 -58.312 1 78.62 324 ASP B N 1
ATOM 9601 C CA . ASP B 1 324 ? 5.719 -39 -57.938 1 78.62 324 ASP B CA 1
ATOM 9602 C C . ASP B 1 324 ? 5.566 -39.094 -56.406 1 78.62 324 ASP B C 1
ATOM 9604 O O . ASP B 1 324 ? 4.445 -39.156 -55.906 1 78.62 324 ASP B O 1
ATOM 9608 N N . THR B 1 325 ? 6.668 -38.938 -55.719 1 80.62 325 THR B N 1
ATOM 9609 C CA . THR B 1 325 ? 6.598 -39.062 -54.25 1 80.62 325 THR B CA 1
ATOM 9610 C C . THR B 1 325 ? 6.125 -37.75 -53.625 1 80.62 325 THR B C 1
ATOM 9612 O O . THR B 1 325 ? 5.609 -37.75 -52.5 1 80.62 325 THR B O 1
ATOM 9615 N N . GLY B 1 326 ? 6.332 -36.688 -54.344 1 88.38 326 GLY B N 1
ATOM 9616 C CA . GLY B 1 326 ? 5.961 -35.375 -53.812 1 88.38 326 GLY B CA 1
ATOM 9617 C C . GLY B 1 326 ? 6.957 -34.844 -52.812 1 88.38 326 GLY B C 1
ATOM 9618 O O . GLY B 1 326 ? 6.727 -33.812 -52.188 1 88.38 326 GLY B O 1
ATOM 9619 N N . LEU B 1 327 ? 8.172 -35.469 -52.562 1 91.25 327 LEU B N 1
ATOM 9620 C CA . LEU B 1 327 ? 9.188 -35.094 -51.594 1 91.25 327 LEU B CA 1
ATOM 9621 C C . LEU B 1 327 ? 10.375 -34.406 -52.281 1 91.25 327 LEU B C 1
ATOM 9623 O O . LEU B 1 327 ? 10.695 -34.75 -53.406 1 91.25 327 LEU B O 1
ATOM 9627 N N . LEU B 1 328 ? 10.891 -33.406 -51.625 1 93.94 328 LEU B N 1
ATOM 9628 C CA . LEU B 1 328 ? 12.125 -32.781 -52.062 1 93.94 328 LEU B CA 1
ATOM 9629 C C . LEU B 1 328 ? 13.133 -32.688 -50.938 1 93.94 328 LEU B C 1
ATOM 9631 O O . LEU B 1 328 ? 12.781 -32.25 -49.812 1 93.94 328 LEU B O 1
ATOM 9635 N N . GLU B 1 329 ? 14.328 -33.156 -51.156 1 93.69 329 GLU B N 1
ATOM 9636 C CA . GLU B 1 329 ? 15.359 -33.125 -50.125 1 93.69 329 GLU B CA 1
ATOM 9637 C C . GLU B 1 329 ? 16.141 -31.828 -50.156 1 93.69 329 GLU B C 1
ATOM 9639 O O . GLU B 1 329 ? 16.625 -31.406 -51.219 1 93.69 329 GLU B O 1
ATOM 9644 N N . VAL B 1 330 ? 16.156 -31.172 -48.969 1 94.38 330 VAL B N 1
ATOM 9645 C CA . VAL B 1 330 ? 16.906 -29.938 -48.812 1 94.38 330 VAL B CA 1
ATOM 9646 C C . VAL B 1 330 ? 17.688 -29.969 -47.5 1 94.38 330 VAL B C 1
ATOM 9648 O O . VAL B 1 330 ? 17.188 -30.484 -46.5 1 94.38 330 VAL B O 1
ATOM 9651 N N . GLU B 1 331 ? 18.969 -29.391 -47.531 1 95.56 331 GLU B N 1
ATOM 9652 C CA . GLU B 1 331 ? 19.75 -29.312 -46.312 1 95.56 331 GLU B CA 1
ATOM 9653 C C . GLU B 1 331 ? 19.812 -27.891 -45.781 1 95.56 331 GLU B C 1
ATOM 9655 O O . GLU B 1 331 ? 19.891 -26.938 -46.562 1 95.56 331 GLU B O 1
ATOM 9660 N N . PRO B 1 332 ? 19.766 -27.703 -44.438 1 96.44 332 PRO B N 1
ATOM 9661 C CA . PRO B 1 332 ? 19.859 -26.359 -43.875 1 96.44 332 PRO B CA 1
ATOM 9662 C C . PRO B 1 332 ? 21.234 -25.734 -44.031 1 96.44 332 PRO B C 1
ATOM 9664 O O . PRO B 1 332 ? 22.234 -26.469 -44.062 1 96.44 332 PRO B O 1
ATOM 9667 N N . MET B 1 333 ? 21.234 -24.5 -44.094 1 95.31 333 MET B N 1
ATOM 9668 C CA . MET B 1 333 ? 22.5 -23.766 -44.219 1 95.31 333 MET B CA 1
ATOM 9669 C C . MET B 1 333 ? 23.219 -23.703 -42.875 1 95.31 333 MET B C 1
ATOM 9671 O O . MET B 1 333 ? 24.453 -23.797 -42.844 1 95.31 333 MET B O 1
ATOM 9675 N N . ASN B 1 334 ? 22.531 -23.438 -41.844 1 94.75 334 ASN B N 1
ATOM 9676 C CA . ASN B 1 334 ? 23.047 -23.344 -40.469 1 94.75 334 ASN B CA 1
ATOM 9677 C C . ASN B 1 334 ? 22.094 -24 -39.469 1 94.75 334 ASN B C 1
ATOM 9679 O O . ASN B 1 334 ? 20.906 -24.141 -39.75 1 94.75 334 ASN B O 1
ATOM 9683 N N . GLU B 1 335 ? 22.578 -24.453 -38.375 1 94.94 335 GLU B N 1
ATOM 9684 C CA . GLU B 1 335 ? 21.75 -25.016 -37.312 1 94.94 335 GLU B CA 1
ATOM 9685 C C . GLU B 1 335 ? 22.312 -24.672 -35.938 1 94.94 335 GLU B C 1
ATOM 9687 O O . GLU B 1 335 ? 23.531 -24.484 -35.781 1 94.94 335 GLU B O 1
ATOM 9692 N N . LEU B 1 336 ? 21.469 -24.484 -35 1 96.19 336 LEU B N 1
ATOM 9693 C CA . LEU B 1 336 ? 21.828 -24.234 -33.625 1 96.19 336 LEU B CA 1
ATOM 9694 C C . LEU B 1 336 ? 21.047 -25.125 -32.656 1 96.19 336 LEU B C 1
ATOM 9696 O O . LEU B 1 336 ? 19.812 -25.125 -32.688 1 96.19 336 LEU B O 1
ATOM 9700 N N . GLN B 1 337 ? 21.781 -25.938 -31.953 1 95.94 337 GLN B N 1
ATOM 9701 C CA . GLN B 1 337 ? 21.172 -26.641 -30.828 1 95.94 337 GLN B CA 1
ATOM 9702 C C . GLN B 1 337 ? 21.203 -25.797 -29.578 1 95.94 337 GLN B C 1
ATOM 9704 O O . GLN B 1 337 ? 22.266 -25.531 -29.016 1 95.94 337 GLN B O 1
ATOM 9709 N N . VAL B 1 338 ? 20.109 -25.359 -29.141 1 96.19 338 VAL B N 1
ATOM 9710 C CA . VAL B 1 338 ? 20.047 -24.406 -28.031 1 96.19 338 VAL B CA 1
ATOM 9711 C C . VAL B 1 338 ? 20.531 -25.078 -26.75 1 96.19 338 VAL B C 1
ATOM 9713 O O . VAL B 1 338 ? 21.234 -24.453 -25.953 1 96.19 338 VAL B O 1
ATOM 9716 N N . GLY B 1 339 ? 20.203 -26.344 -26.422 1 92.19 339 GLY B N 1
ATOM 9717 C CA . GLY B 1 339 ? 20.625 -27.094 -25.25 1 92.19 339 GLY B CA 1
ATOM 9718 C C . GLY B 1 339 ? 20.172 -28.531 -25.266 1 92.19 339 GLY B C 1
ATOM 9719 O O . GLY B 1 339 ? 19.406 -28.938 -26.141 1 92.19 339 GLY B O 1
ATOM 9720 N N . LYS B 1 340 ? 20.688 -29.125 -24.125 1 88.38 340 LYS B N 1
ATOM 9721 C CA . LYS B 1 340 ? 20.234 -30.5 -23.938 1 88.38 340 LYS B CA 1
ATOM 9722 C C . LYS B 1 340 ? 18.812 -30.531 -23.375 1 88.38 340 LYS B C 1
ATOM 9724 O O . LYS B 1 340 ? 18.484 -29.766 -22.469 1 88.38 340 LYS B O 1
ATOM 9729 N N . ASN B 1 341 ? 17.906 -31.312 -23.938 1 90.19 341 ASN B N 1
ATOM 9730 C CA . ASN B 1 341 ? 16.547 -31.5 -23.453 1 90.19 341 ASN B CA 1
ATOM 9731 C C . ASN B 1 341 ? 15.719 -30.234 -23.594 1 90.19 341 ASN B C 1
ATOM 9733 O O . ASN B 1 341 ? 14.969 -29.875 -22.672 1 90.19 341 ASN B O 1
ATOM 9737 N N . VAL B 1 342 ? 16.078 -29.359 -24.531 1 96.06 342 VAL B N 1
ATOM 9738 C CA . VAL B 1 342 ? 15.336 -28.141 -24.797 1 96.06 342 VAL B CA 1
ATOM 9739 C C . VAL B 1 342 ? 14.211 -28.438 -25.781 1 96.06 342 VAL B C 1
ATOM 9741 O O . VAL B 1 342 ? 14.391 -29.219 -26.719 1 96.06 342 VAL B O 1
ATOM 9744 N N . SER B 1 343 ? 13.086 -27.969 -25.531 1 97.19 343 SER B N 1
ATOM 9745 C CA . SER B 1 343 ? 11.945 -28.016 -26.438 1 97.19 343 SER B CA 1
ATOM 9746 C C . SER B 1 343 ? 11.414 -26.609 -26.734 1 97.19 343 SER B C 1
ATOM 9748 O O . SER B 1 343 ? 10.734 -26.016 -25.891 1 97.19 343 SER B O 1
ATOM 9750 N N . LEU B 1 344 ? 11.562 -26.125 -27.922 1 97.56 344 LEU B N 1
ATOM 9751 C CA . LEU B 1 344 ? 11.266 -24.734 -28.219 1 97.56 344 LEU B CA 1
ATOM 9752 C C . LEU B 1 344 ? 9.82 -24.562 -28.688 1 97.56 344 LEU B C 1
ATOM 9754 O O . LEU B 1 344 ? 9.352 -25.344 -29.531 1 97.56 344 LEU B O 1
ATOM 9758 N N . ASN B 1 345 ? 9.172 -23.562 -28.125 1 96.06 345 ASN B N 1
ATOM 9759 C CA . ASN B 1 345 ? 7.797 -23.266 -28.516 1 96.06 345 ASN B CA 1
ATOM 9760 C C . ASN B 1 345 ? 7.707 -21.984 -29.328 1 96.06 345 ASN B C 1
ATOM 9762 O O . ASN B 1 345 ? 6.906 -21.891 -30.266 1 96.06 345 ASN B O 1
ATOM 9766 N N . PHE B 1 346 ? 8.477 -21.062 -28.922 1 96.5 346 PHE B N 1
ATOM 9767 C CA . PHE B 1 346 ? 8.328 -19.75 -29.547 1 96.5 346 PHE B CA 1
ATOM 9768 C C . PHE B 1 346 ? 9.562 -18.891 -29.297 1 96.5 346 PHE B C 1
ATOM 9770 O O . PHE B 1 346 ? 10.242 -19.047 -28.281 1 96.5 346 PHE B O 1
ATOM 9777 N N . MET B 1 347 ? 9.828 -18.031 -30.203 1 96.38 347 MET B N 1
ATOM 9778 C CA . MET B 1 347 ? 10.914 -17.078 -30.016 1 96.38 347 MET B CA 1
ATOM 9779 C C . MET B 1 347 ? 10.438 -15.656 -30.328 1 96.38 347 MET B C 1
ATOM 9781 O O . MET B 1 347 ? 9.562 -15.469 -31.172 1 96.38 347 MET B O 1
ATOM 9785 N N . SER B 1 348 ? 10.961 -14.711 -29.609 1 95.19 348 SER B N 1
ATOM 9786 C CA . SER B 1 348 ? 10.688 -13.289 -29.812 1 95.19 348 SER B CA 1
ATOM 9787 C C . SER B 1 348 ? 11.977 -12.516 -30.078 1 95.19 348 SER B C 1
ATOM 9789 O O . SER B 1 348 ? 13 -12.766 -29.438 1 95.19 348 SER B O 1
ATOM 9791 N N . LYS B 1 349 ? 11.914 -11.609 -31.047 1 93.12 349 LYS B N 1
ATOM 9792 C CA . LYS B 1 349 ? 13.102 -10.875 -31.484 1 93.12 349 LYS B CA 1
ATOM 9793 C C . LYS B 1 349 ? 13.023 -9.406 -31.078 1 93.12 349 LYS B C 1
ATOM 9795 O O . LYS B 1 349 ? 11.945 -8.812 -31.078 1 93.12 349 LYS B O 1
ATOM 9800 N N . VAL B 1 350 ? 14.148 -8.875 -30.625 1 90.88 350 VAL B N 1
ATOM 9801 C CA . VAL B 1 350 ? 14.281 -7.438 -30.391 1 90.88 350 VAL B CA 1
ATOM 9802 C C . VAL B 1 350 ? 15.664 -6.965 -30.828 1 90.88 350 VAL B C 1
ATOM 9804 O O . VAL B 1 350 ? 16.562 -7.781 -31.031 1 90.88 350 VAL B O 1
ATOM 9807 N N . HIS B 1 351 ? 15.781 -5.707 -31.062 1 88.38 351 HIS B N 1
ATOM 9808 C CA . HIS B 1 351 ? 17.078 -5.145 -31.438 1 88.38 351 HIS B CA 1
ATOM 9809 C C . HIS B 1 351 ? 17.703 -4.391 -30.266 1 88.38 351 HIS B C 1
ATOM 9811 O O . HIS B 1 351 ? 17.031 -3.605 -29.594 1 88.38 351 HIS B O 1
ATOM 9817 N N . ASP B 1 352 ? 18.828 -4.809 -29.875 1 82.62 352 ASP B N 1
ATOM 9818 C CA . ASP B 1 352 ? 19.625 -4.117 -28.859 1 82.62 352 ASP B CA 1
ATOM 9819 C C . ASP B 1 352 ? 20.828 -3.414 -29.5 1 82.62 352 ASP B C 1
ATOM 9821 O O . ASP B 1 352 ? 21.766 -4.066 -29.938 1 82.62 352 ASP B O 1
ATOM 9825 N N . ASN B 1 353 ? 20.891 -2.117 -29.562 1 78.5 353 ASN B N 1
ATOM 9826 C CA . ASN B 1 353 ? 21.922 -1.314 -30.219 1 78.5 353 ASN B CA 1
ATOM 9827 C C . ASN B 1 353 ? 22.172 -1.78 -31.641 1 78.5 353 ASN B C 1
ATOM 9829 O O . ASN B 1 353 ? 23.328 -2.012 -32.031 1 78.5 353 ASN B O 1
ATOM 9833 N N . GLY B 1 354 ? 21.141 -2.15 -32.312 1 78.94 354 GLY B N 1
ATOM 9834 C CA . GLY B 1 354 ? 21.219 -2.504 -33.719 1 78.94 354 GLY B CA 1
ATOM 9835 C C . GLY B 1 354 ? 21.422 -3.992 -33.969 1 78.94 354 GLY B C 1
ATOM 9836 O O . GLY B 1 354 ? 21.203 -4.484 -35.062 1 78.94 354 GLY B O 1
ATOM 9837 N N . GLN B 1 355 ? 21.797 -4.641 -33 1 84.12 355 GLN B N 1
ATOM 9838 C CA . GLN B 1 355 ? 22 -6.078 -33.156 1 84.12 355 GLN B CA 1
ATOM 9839 C C . GLN B 1 355 ? 20.75 -6.855 -32.75 1 84.12 355 GLN B C 1
ATOM 9841 O O . GLN B 1 355 ? 20.141 -6.543 -31.719 1 84.12 355 GLN B O 1
ATOM 9846 N N . PRO B 1 356 ? 20.391 -7.828 -33.562 1 89.12 356 PRO B N 1
ATOM 9847 C CA . PRO B 1 356 ? 19.219 -8.617 -33.188 1 89.12 356 PRO B CA 1
ATOM 9848 C C . PRO B 1 356 ? 19.469 -9.609 -32.062 1 89.12 356 PRO B C 1
ATOM 9850 O O . PRO B 1 356 ? 20.5 -10.289 -32.062 1 89.12 356 PRO B O 1
ATOM 9853 N N . ILE B 1 357 ? 18.641 -9.633 -31.109 1 92.38 357 ILE B N 1
ATOM 9854 C CA . ILE B 1 357 ? 18.656 -10.586 -30 1 92.38 357 ILE B CA 1
ATOM 9855 C C . ILE B 1 357 ? 17.344 -11.359 -29.969 1 92.38 357 ILE B C 1
ATOM 9857 O O . ILE B 1 357 ? 16.281 -10.789 -30.172 1 92.38 357 ILE B O 1
ATOM 9861 N N . TRP B 1 358 ? 17.531 -12.703 -29.812 1 95.44 358 TRP B N 1
ATOM 9862 C CA . TRP B 1 358 ? 16.344 -13.555 -29.766 1 95.44 358 TRP B CA 1
ATOM 9863 C C . TRP B 1 358 ? 16.141 -14.125 -28.359 1 95.44 358 TRP B C 1
ATOM 9865 O O . TRP B 1 358 ? 17.109 -14.516 -27.703 1 95.44 358 TRP B O 1
ATOM 9875 N N . TYR B 1 359 ? 14.977 -14.094 -27.906 1 97.25 359 TYR B N 1
ATOM 9876 C CA . TYR B 1 359 ? 14.578 -14.805 -26.688 1 97.25 359 TYR B CA 1
ATOM 9877 C C . TYR B 1 359 ? 13.68 -15.992 -27.031 1 97.25 359 TYR B C 1
ATOM 9879 O O . TYR B 1 359 ? 12.797 -15.891 -27.875 1 97.25 359 TYR B O 1
ATOM 9887 N N . ALA B 1 360 ? 13.938 -17.094 -26.406 1 98.06 360 ALA B N 1
ATOM 9888 C CA . ALA B 1 360 ? 13.234 -18.312 -26.781 1 98.06 360 ALA B CA 1
ATOM 9889 C C . ALA B 1 360 ? 12.5 -18.906 -25.578 1 98.06 360 ALA B C 1
ATOM 9891 O O . ALA B 1 360 ? 13.039 -18.969 -24.469 1 98.06 360 ALA B O 1
ATOM 9892 N N . GLN B 1 361 ? 11.312 -19.328 -25.844 1 98.12 361 GLN B N 1
ATOM 9893 C CA . GLN B 1 361 ? 10.484 -20.047 -24.891 1 98.12 361 GLN B CA 1
ATOM 9894 C C . GLN B 1 361 ? 10.75 -21.547 -24.953 1 98.12 361 GLN B C 1
ATOM 9896 O O . GLN B 1 361 ? 10.57 -22.172 -26 1 98.12 361 GLN B O 1
ATOM 9901 N N . ASP B 1 362 ? 11.227 -22.047 -23.844 1 98.06 362 ASP B N 1
ATOM 9902 C CA . ASP B 1 362 ? 11.5 -23.469 -23.719 1 98.06 362 ASP B CA 1
ATOM 9903 C C . ASP B 1 362 ? 10.383 -24.172 -22.953 1 98.06 362 ASP B C 1
ATOM 9905 O O . ASP B 1 362 ? 10.164 -23.906 -21.781 1 98.06 362 ASP B O 1
ATOM 9909 N N . ALA B 1 363 ? 9.703 -25.109 -23.578 1 97.19 363 ALA B N 1
ATOM 9910 C CA . ALA B 1 363 ? 8.594 -25.828 -22.953 1 97.19 363 ALA B CA 1
ATOM 9911 C C . ALA B 1 363 ? 9.07 -26.656 -21.766 1 97.19 363 ALA B C 1
ATOM 9913 O O . ALA B 1 363 ? 8.258 -27.109 -20.953 1 97.19 363 ALA B O 1
ATOM 9914 N N . ASN B 1 364 ? 10.312 -26.828 -21.672 1 96.56 364 ASN B N 1
ATOM 9915 C CA . ASN B 1 364 ? 10.859 -27.578 -20.547 1 96.56 364 ASN B CA 1
ATOM 9916 C C . ASN B 1 364 ? 11.281 -26.672 -19.406 1 96.56 364 ASN B C 1
ATOM 9918 O O . ASN B 1 364 ? 12.062 -27.062 -18.547 1 96.56 364 ASN B O 1
ATOM 9922 N N . GLY B 1 365 ? 10.859 -25.531 -19.422 1 96.19 365 GLY B N 1
ATOM 9923 C CA . GLY B 1 365 ? 10.898 -24.688 -18.234 1 96.19 365 GLY B CA 1
ATOM 9924 C C . GLY B 1 365 ? 12.07 -23.719 -18.234 1 96.19 365 GLY B C 1
ATOM 9925 O O . GLY B 1 365 ? 12.75 -23.578 -17.219 1 96.19 365 GLY B O 1
ATOM 9926 N N . ALA B 1 366 ? 12.289 -23.047 -19.375 1 97.19 366 ALA B N 1
ATOM 9927 C CA . ALA B 1 366 ? 13.375 -22.078 -19.391 1 97.19 366 ALA B CA 1
ATOM 9928 C C . ALA B 1 366 ? 13.117 -20.969 -20.406 1 97.19 366 ALA B C 1
ATOM 9930 O O . ALA B 1 366 ? 12.297 -21.141 -21.312 1 97.19 366 ALA B O 1
ATOM 9931 N N . ILE B 1 367 ? 13.734 -19.891 -20.203 1 97.38 367 ILE B N 1
ATOM 9932 C CA . ILE B 1 367 ? 13.836 -18.797 -21.172 1 97.38 367 ILE B CA 1
ATOM 9933 C C . ILE B 1 367 ? 15.289 -18.625 -21.594 1 97.38 367 ILE B C 1
ATOM 9935 O O . ILE B 1 367 ? 16.172 -18.5 -20.75 1 97.38 367 ILE B O 1
ATOM 9939 N N . TRP B 1 368 ? 15.516 -18.609 -22.906 1 97.62 368 TRP B N 1
ATOM 9940 C CA . TRP B 1 368 ? 16.875 -18.531 -23.422 1 97.62 368 TRP B CA 1
ATOM 9941 C C . TRP B 1 368 ? 17.109 -17.234 -24.188 1 97.62 368 TRP B C 1
ATOM 9943 O O . TRP B 1 368 ? 16.188 -16.688 -24.797 1 97.62 368 TRP B O 1
ATOM 9953 N N . LYS B 1 369 ? 18.25 -16.719 -24.062 1 96.25 369 LYS B N 1
ATOM 9954 C CA . LYS B 1 369 ? 18.75 -15.633 -24.906 1 96.25 369 LYS B CA 1
ATOM 9955 C C . LYS B 1 369 ? 19.672 -16.172 -25.984 1 96.25 369 LYS B C 1
ATOM 9957 O O . LYS B 1 369 ? 20.641 -16.875 -25.703 1 96.25 369 LYS B O 1
ATOM 9962 N N . LEU B 1 370 ? 19.359 -15.836 -27.281 1 96.06 370 LEU B N 1
ATOM 9963 C CA . LEU B 1 370 ? 20.062 -16.453 -28.406 1 96.06 370 LEU B CA 1
ATOM 9964 C C . LEU B 1 370 ? 20.609 -15.398 -29.344 1 96.06 370 LEU B C 1
ATOM 9966 O O . LEU B 1 370 ? 20.016 -14.344 -29.531 1 96.06 370 LEU B O 1
ATOM 9970 N N . ASP B 1 371 ? 21.719 -15.719 -29.891 1 93.31 371 ASP B N 1
ATOM 9971 C CA . ASP B 1 371 ? 22.328 -14.992 -31 1 93.31 371 ASP B CA 1
ATOM 9972 C C . ASP B 1 371 ? 22.281 -15.82 -32.281 1 93.31 371 ASP B C 1
ATOM 9974 O O . ASP B 1 371 ? 23.016 -16.797 -32.406 1 93.31 371 ASP B O 1
ATOM 9978 N N . LEU B 1 372 ? 21.5 -15.422 -33.281 1 92.44 372 LEU B N 1
ATOM 9979 C CA . LEU B 1 372 ? 21.297 -16.219 -34.469 1 92.44 372 LEU B CA 1
ATOM 9980 C C . LEU B 1 372 ? 22 -15.57 -35.688 1 92.44 372 LEU B C 1
ATOM 9982 O O . LEU B 1 372 ? 21.531 -15.703 -36.812 1 92.44 372 LEU B O 1
ATOM 9986 N N . THR B 1 373 ? 23.031 -14.852 -35.5 1 87.88 373 THR B N 1
ATOM 9987 C CA . THR B 1 373 ? 23.781 -14.242 -36.594 1 87.88 373 THR B CA 1
ATOM 9988 C C . THR B 1 373 ? 24.656 -15.281 -37.281 1 87.88 373 THR B C 1
ATOM 9990 O O . THR B 1 373 ? 25.016 -15.109 -38.438 1 87.88 373 THR B O 1
ATOM 9993 N N . PHE B 1 374 ? 25.031 -16.391 -36.656 1 88.44 374 PHE B N 1
ATOM 9994 C CA . PHE B 1 374 ? 25.844 -17.484 -37.125 1 88.44 374 PHE B CA 1
ATOM 9995 C C . PHE B 1 374 ? 27.156 -16.969 -37.719 1 88.44 374 PHE B C 1
ATOM 9997 O O . PHE B 1 374 ? 27.578 -17.406 -38.812 1 88.44 374 PHE B O 1
ATOM 10004 N N . SER B 1 375 ? 27.625 -15.977 -37.031 1 83.94 375 SER B N 1
ATOM 10005 C CA . SER B 1 375 ? 28.938 -15.438 -37.406 1 83.94 375 SER B CA 1
ATOM 10006 C C . SER B 1 375 ? 30.016 -15.961 -36.469 1 83.94 375 SER B C 1
ATOM 10008 O O . SER B 1 375 ? 29.734 -16.734 -35.531 1 83.94 375 SER B O 1
ATOM 10010 N N . ASN B 1 376 ? 31.281 -15.555 -36.719 1 79.31 376 ASN B N 1
ATOM 10011 C CA . ASN B 1 376 ? 32.406 -15.969 -35.875 1 79.31 376 ASN B CA 1
ATOM 10012 C C . ASN B 1 376 ? 32.312 -15.367 -34.469 1 79.31 376 ASN B C 1
ATOM 10014 O O . ASN B 1 376 ? 32.938 -15.859 -33.531 1 79.31 376 ASN B O 1
ATOM 10018 N N . MET B 1 377 ? 31.406 -14.406 -34.281 1 80.62 377 MET B N 1
ATOM 10019 C CA . MET B 1 377 ? 31.25 -13.727 -33 1 80.62 377 MET B CA 1
ATOM 10020 C C . MET B 1 377 ? 29.953 -14.141 -32.312 1 80.62 377 MET B C 1
ATOM 10022 O O . MET B 1 377 ? 29.562 -13.555 -31.297 1 80.62 377 MET B O 1
ATOM 10026 N N . THR B 1 378 ? 29.375 -15.156 -32.906 1 84.19 378 THR B N 1
ATOM 10027 C CA . THR B 1 378 ? 28.094 -15.578 -32.344 1 84.19 378 THR B CA 1
ATOM 10028 C C . THR B 1 378 ? 28.25 -16.078 -30.922 1 84.19 378 THR B C 1
ATOM 10030 O O . THR B 1 378 ? 29.156 -16.875 -30.641 1 84.19 378 THR B O 1
ATOM 10033 N N . ARG B 1 379 ? 27.5 -15.594 -30.062 1 85 379 ARG B N 1
ATOM 10034 C CA . ARG B 1 379 ? 27.531 -15.984 -28.672 1 85 379 ARG B CA 1
ATOM 10035 C C . ARG B 1 379 ? 26.75 -17.266 -28.438 1 85 379 ARG B C 1
ATOM 10037 O O . ARG B 1 379 ? 25.75 -17.531 -29.125 1 85 379 ARG B O 1
ATOM 10044 N N . ASP B 1 380 ? 27.234 -18.094 -27.453 1 92.75 380 ASP B N 1
ATOM 10045 C CA . ASP B 1 380 ? 26.516 -19.297 -27.078 1 92.75 380 ASP B CA 1
ATOM 10046 C C . ASP B 1 380 ? 25.172 -18.969 -26.453 1 92.75 380 ASP B C 1
ATOM 10048 O O . ASP B 1 380 ? 25 -17.891 -25.875 1 92.75 380 ASP B O 1
ATOM 10052 N N . PRO B 1 381 ? 24.203 -19.938 -26.656 1 95.5 381 PRO B N 1
ATOM 10053 C CA . PRO B 1 381 ? 22.922 -19.734 -26.016 1 95.5 381 PRO B CA 1
ATOM 10054 C C . PRO B 1 381 ? 23.047 -19.531 -24.5 1 95.5 381 PRO B C 1
ATOM 10056 O O . PRO B 1 381 ? 23.828 -20.219 -23.844 1 95.5 381 PRO B O 1
ATOM 10059 N N . GLU B 1 382 ? 22.344 -18.594 -24 1 96 382 GLU B N 1
ATOM 10060 C CA . GLU B 1 382 ? 22.344 -18.281 -22.578 1 96 382 GLU B CA 1
ATOM 10061 C C . GLU B 1 382 ? 20.984 -18.578 -21.938 1 96 382 GLU B C 1
ATOM 10063 O O . GLU B 1 382 ? 19.969 -18.016 -22.359 1 96 382 GLU B O 1
ATOM 10068 N N . CYS B 1 383 ? 21.031 -19.484 -20.969 1 95.88 383 CYS B N 1
ATOM 10069 C CA . CYS B 1 383 ? 19.797 -19.734 -20.203 1 95.88 383 CYS B CA 1
ATOM 10070 C C . CYS B 1 383 ? 19.562 -18.625 -19.188 1 95.88 383 CYS B C 1
ATOM 10072 O O . CYS B 1 383 ? 20.297 -18.531 -18.203 1 95.88 383 CYS B O 1
ATOM 10074 N N . LEU B 1 384 ? 18.547 -17.828 -19.344 1 95.12 384 LEU B N 1
ATOM 10075 C CA . LEU B 1 384 ? 18.312 -16.672 -18.469 1 95.12 384 LEU B CA 1
ATOM 10076 C C . LEU B 1 384 ? 17.578 -17.094 -17.203 1 95.12 384 LEU B C 1
ATOM 10078 O O . LEU B 1 384 ? 17.938 -16.672 -16.109 1 95.12 384 LEU B O 1
ATOM 10082 N N . TYR B 1 385 ? 16.562 -17.891 -17.375 1 95.5 385 TYR B N 1
ATOM 10083 C CA . TYR B 1 385 ? 15.719 -18.297 -16.25 1 95.5 385 TYR B CA 1
ATOM 10084 C C . TYR B 1 385 ? 15.32 -19.766 -16.391 1 95.5 385 TYR B C 1
ATOM 10086 O O . TYR B 1 385 ? 15.195 -20.281 -17.5 1 95.5 385 TYR B O 1
ATOM 10094 N N . THR B 1 386 ? 15.117 -20.375 -15.258 1 96.19 386 THR B N 1
ATOM 10095 C CA . THR B 1 386 ? 14.602 -21.734 -15.203 1 96.19 386 THR B CA 1
ATOM 10096 C C . THR B 1 386 ? 13.375 -21.812 -14.297 1 96.19 386 THR B C 1
ATOM 10098 O O . THR B 1 386 ? 13.297 -21.125 -13.281 1 96.19 386 THR B O 1
ATOM 10101 N N . PHE B 1 387 ? 12.438 -22.656 -14.711 1 97.5 387 PHE B N 1
ATOM 10102 C CA . PHE B 1 387 ? 11.188 -22.875 -14 1 97.5 387 PHE B CA 1
ATOM 10103 C C . PHE B 1 387 ? 10.797 -24.344 -14.023 1 97.5 387 PHE B C 1
ATOM 10105 O O . PHE B 1 387 ? 11.414 -25.141 -14.734 1 97.5 387 PHE B O 1
ATOM 10112 N N . HIS B 1 388 ? 9.812 -24.641 -13.141 1 97.25 388 HIS B N 1
ATOM 10113 C CA . HIS B 1 388 ? 9.172 -25.938 -13.328 1 97.25 388 HIS B CA 1
ATOM 10114 C C . HIS B 1 388 ? 8.469 -26.016 -14.688 1 97.25 388 HIS B C 1
ATOM 10116 O O . HIS B 1 388 ? 7.934 -25.016 -15.164 1 97.25 388 HIS B O 1
ATOM 10122 N N . SER B 1 389 ? 8.531 -27.156 -15.273 1 96.5 389 SER B N 1
ATOM 10123 C CA . SER B 1 389 ? 7.809 -27.375 -16.531 1 96.5 389 SER B CA 1
ATOM 10124 C C . SER B 1 389 ? 6.461 -28.047 -16.281 1 96.5 389 SER B C 1
ATOM 10126 O O . SER B 1 389 ? 6.41 -29.219 -15.883 1 96.5 389 SER B O 1
ATOM 10128 N N . GLY B 1 390 ? 5.469 -27.281 -16.5 1 94.19 390 GLY B N 1
ATOM 10129 C CA . GLY B 1 390 ? 4.137 -27.844 -16.344 1 94.19 390 GLY B CA 1
ATOM 10130 C C . GLY B 1 390 ? 3.602 -27.734 -14.93 1 94.19 390 GLY B C 1
ATOM 10131 O O . GLY B 1 390 ? 3.959 -26.797 -14.195 1 94.19 390 GLY B O 1
ATOM 10132 N N . ARG B 1 391 ? 2.75 -28.641 -14.602 1 95.69 391 ARG B N 1
ATOM 10133 C CA . ARG B 1 391 ? 1.986 -28.625 -13.359 1 95.69 391 ARG B CA 1
ATOM 10134 C C . ARG B 1 391 ? 2.906 -28.781 -12.148 1 95.69 391 ARG B C 1
ATOM 10136 O O . ARG B 1 391 ? 3.803 -29.625 -12.148 1 95.69 391 ARG B O 1
ATOM 10143 N N . ILE B 1 392 ? 2.695 -27.938 -11.133 1 97.75 392 ILE B N 1
ATOM 10144 C CA . ILE B 1 392 ? 3.373 -28.094 -9.852 1 97.75 392 ILE B CA 1
ATOM 10145 C C . ILE B 1 392 ? 2.623 -29.125 -9 1 97.75 392 ILE B C 1
ATOM 10147 O O . ILE B 1 392 ? 1.411 -29.016 -8.805 1 97.75 392 ILE B O 1
ATOM 10151 N N . GLU B 1 393 ? 3.359 -30.078 -8.5 1 97.69 393 GLU B N 1
ATOM 10152 C CA . GLU B 1 393 ? 2.713 -31.172 -7.793 1 97.69 393 GLU B CA 1
ATOM 10153 C C . GLU B 1 393 ? 2.572 -30.859 -6.305 1 97.69 393 GLU B C 1
ATOM 10155 O O . GLU B 1 393 ? 1.599 -31.281 -5.672 1 97.69 393 GLU B O 1
ATOM 10160 N N . ALA B 1 394 ? 3.555 -30.219 -5.793 1 97.94 394 ALA B N 1
ATOM 10161 C CA . ALA B 1 394 ? 3.506 -30 -4.348 1 97.94 394 ALA B CA 1
ATOM 10162 C C . ALA B 1 394 ? 4.395 -28.828 -3.934 1 97.94 394 ALA B C 1
ATOM 10164 O O . ALA B 1 394 ? 5.379 -28.531 -4.609 1 97.94 394 ALA B O 1
ATOM 10165 N N . VAL B 1 395 ? 4.004 -28.188 -2.859 1 98 395 VAL B N 1
ATOM 10166 C CA . VAL B 1 395 ? 4.762 -27.109 -2.26 1 98 395 VAL B CA 1
ATOM 10167 C C . VAL B 1 395 ? 4.762 -27.25 -0.739 1 98 395 VAL B C 1
ATOM 10169 O O . VAL B 1 395 ? 3.795 -27.75 -0.158 1 98 395 VAL B O 1
ATOM 10172 N N . SER B 1 396 ? 5.812 -26.953 -0.096 1 98.12 396 SER B N 1
ATOM 10173 C CA . SER B 1 396 ? 5.93 -26.906 1.358 1 98.12 396 SER B CA 1
ATOM 10174 C C . SER B 1 396 ? 6.852 -25.781 1.811 1 98.12 396 SER B C 1
ATOM 10176 O O . SER B 1 396 ? 7.746 -25.375 1.072 1 98.12 396 SER B O 1
ATOM 10178 N N . VAL B 1 397 ? 6.555 -25.25 2.955 1 97.44 397 VAL B N 1
ATOM 10179 C CA . VAL B 1 397 ? 7.324 -24.125 3.48 1 97.44 397 VAL B CA 1
ATOM 10180 C C . VAL B 1 397 ? 8.102 -24.562 4.719 1 97.44 397 VAL B C 1
ATOM 10182 O O . VAL B 1 397 ? 7.637 -25.422 5.48 1 97.44 397 VAL B O 1
ATOM 10185 N N . SER B 1 398 ? 9.273 -23.969 4.887 1 97.06 398 SER B N 1
ATOM 10186 C CA . SER B 1 398 ? 10.078 -24.234 6.074 1 97.06 398 SER B CA 1
ATOM 10187 C C . SER B 1 398 ? 9.352 -23.812 7.344 1 97.06 398 SER B C 1
ATOM 10189 O O . SER B 1 398 ? 8.703 -22.75 7.371 1 97.06 398 SER B O 1
ATOM 10191 N N . PRO B 1 399 ? 9.422 -24.641 8.328 1 94.81 399 PRO B N 1
ATOM 10192 C CA . PRO B 1 399 ? 8.758 -24.281 9.586 1 94.81 399 PRO B CA 1
ATOM 10193 C C . PRO B 1 399 ? 9.555 -23.25 10.391 1 94.81 399 PRO B C 1
ATOM 10195 O O . PRO B 1 399 ? 9.086 -22.797 11.438 1 94.81 399 PRO B O 1
ATOM 10198 N N . VAL B 1 400 ? 10.711 -22.828 9.883 1 91.88 400 VAL B N 1
ATOM 10199 C CA . VAL B 1 400 ? 11.555 -22.016 10.75 1 91.88 400 VAL B CA 1
ATOM 10200 C C . VAL B 1 400 ? 11.984 -20.75 10.023 1 91.88 400 VAL B C 1
ATOM 10202 O O . VAL B 1 400 ? 12.422 -19.781 10.648 1 91.88 400 VAL B O 1
ATOM 10205 N N . THR B 1 401 ? 11.906 -20.75 8.695 1 92.38 401 THR B N 1
ATOM 10206 C CA . THR B 1 401 ? 12.398 -19.609 7.934 1 92.38 401 THR B CA 1
ATOM 10207 C C . THR B 1 401 ? 11.578 -19.406 6.664 1 92.38 401 THR B C 1
ATOM 10209 O O . THR B 1 401 ? 10.594 -20.125 6.438 1 92.38 401 THR B O 1
ATOM 10212 N N . TYR B 1 402 ? 11.961 -18.438 5.875 1 94.06 402 TYR B N 1
ATOM 10213 C CA . TYR B 1 402 ? 11.188 -18.047 4.703 1 94.06 402 TYR B CA 1
ATOM 10214 C C . TYR B 1 402 ? 11.68 -18.766 3.457 1 94.06 402 TYR B C 1
ATOM 10216 O O . TYR B 1 402 ? 12 -18.141 2.451 1 94.06 402 TYR B O 1
ATOM 10224 N N . LEU B 1 403 ? 11.711 -20.062 3.52 1 96.88 403 LEU B N 1
ATOM 10225 C CA . LEU B 1 403 ? 12.047 -20.938 2.398 1 96.88 403 LEU B CA 1
ATOM 10226 C C . LEU B 1 403 ? 10.852 -21.781 1.993 1 96.88 403 LEU B C 1
ATOM 10228 O O . LEU B 1 403 ? 10.039 -22.172 2.84 1 96.88 403 LEU B O 1
ATOM 10232 N N . MET B 1 404 ? 10.758 -22.016 0.767 1 98 404 MET B N 1
ATOM 10233 C CA . MET B 1 404 ? 9.766 -22.969 0.28 1 98 404 MET B CA 1
ATOM 10234 C C . MET B 1 404 ? 10.414 -23.984 -0.665 1 98 404 MET B C 1
ATOM 10236 O O . MET B 1 404 ? 11.406 -23.672 -1.324 1 98 404 MET B O 1
ATOM 10240 N N . ALA B 1 405 ? 9.898 -25.125 -0.678 1 98.44 405 ALA B N 1
ATOM 10241 C CA . ALA B 1 405 ? 10.297 -26.203 -1.593 1 98.44 405 ALA B CA 1
ATOM 10242 C C . ALA B 1 405 ? 9.133 -26.625 -2.484 1 98.44 405 ALA B C 1
ATOM 10244 O O . ALA B 1 405 ? 7.984 -26.672 -2.033 1 98.44 405 ALA B O 1
ATOM 10245 N N . THR B 1 406 ? 9.438 -26.844 -3.725 1 98.5 406 THR B N 1
ATOM 10246 C CA . THR B 1 406 ? 8.422 -27.281 -4.676 1 98.5 406 THR B CA 1
ATOM 10247 C C . THR B 1 406 ? 8.938 -28.469 -5.5 1 98.5 406 THR B C 1
ATOM 10249 O O . THR B 1 406 ? 10.148 -28.656 -5.613 1 98.5 406 THR B O 1
ATOM 10252 N N . THR B 1 407 ? 8.031 -29.25 -5.988 1 98.44 407 THR B N 1
ATOM 10253 C CA . THR B 1 407 ? 8.383 -30.328 -6.91 1 98.44 407 THR B CA 1
ATOM 10254 C C . THR B 1 407 ? 7.328 -30.453 -8.008 1 98.44 407 THR B C 1
ATOM 10256 O O . THR B 1 407 ? 6.254 -29.859 -7.926 1 98.44 407 THR B O 1
ATOM 10259 N N . ALA B 1 408 ? 7.719 -31.141 -9.062 1 97.75 408 ALA B N 1
ATOM 10260 C CA . ALA B 1 408 ? 6.863 -31.344 -10.227 1 97.75 408 ALA B CA 1
ATOM 10261 C C . ALA B 1 408 ? 7.238 -32.625 -10.969 1 97.75 408 ALA B C 1
ATOM 10263 O O . ALA B 1 408 ? 8.102 -33.375 -10.516 1 97.75 408 ALA B O 1
ATOM 10264 N N . LEU B 1 409 ? 6.52 -32.844 -12.031 1 96.5 409 LEU B N 1
ATOM 10265 C CA . LEU B 1 409 ? 6.781 -34.062 -12.82 1 96.5 409 LEU B CA 1
ATOM 10266 C C . LEU B 1 409 ? 8 -33.844 -13.711 1 96.5 409 LEU B C 1
ATOM 10268 O O . LEU B 1 409 ? 8.438 -34.781 -14.391 1 96.5 409 LEU B O 1
ATOM 10272 N N . ASP B 1 410 ? 8.562 -32.688 -13.656 1 95.69 410 ASP B N 1
ATOM 10273 C CA . ASP B 1 410 ? 9.766 -32.406 -14.43 1 95.69 410 ASP B CA 1
ATOM 10274 C C . ASP B 1 410 ? 11.008 -32.969 -13.742 1 95.69 410 ASP B C 1
ATOM 10276 O O . ASP B 1 410 ? 12.133 -32.656 -14.117 1 95.69 410 ASP B O 1
ATOM 10280 N N . ARG B 1 411 ? 10.828 -33.656 -12.641 1 96.44 411 ARG B N 1
ATOM 10281 C CA . ARG B 1 411 ? 11.844 -34.469 -11.977 1 96.44 411 ARG B CA 1
ATOM 10282 C C . ARG B 1 411 ? 12.773 -33.625 -11.133 1 96.44 411 ARG B C 1
ATOM 10284 O O . ARG B 1 411 ? 13.922 -34 -10.891 1 96.44 411 ARG B O 1
ATOM 10291 N N . SER B 1 412 ? 12.258 -32.531 -10.75 1 96.75 412 SER B N 1
ATOM 10292 C CA . SER B 1 412 ? 13.141 -31.656 -9.969 1 96.75 412 SER B CA 1
ATOM 10293 C C . SER B 1 412 ? 12.492 -31.25 -8.648 1 96.75 412 SER B C 1
ATOM 10295 O O . SER B 1 412 ? 11.266 -31.297 -8.508 1 96.75 412 SER B O 1
ATOM 10297 N N . VAL B 1 413 ? 13.305 -30.969 -7.652 1 98.06 413 VAL B N 1
ATOM 10298 C CA . VAL B 1 413 ? 12.945 -30.297 -6.406 1 98.06 413 VAL B CA 1
ATOM 10299 C C . VAL B 1 413 ? 13.688 -28.969 -6.305 1 98.06 413 VAL B C 1
ATOM 10301 O O . VAL B 1 413 ? 14.906 -28.922 -6.469 1 98.06 413 VAL B O 1
ATOM 10304 N N . ARG B 1 414 ? 12.906 -27.953 -6.105 1 97.94 414 ARG B N 1
ATOM 10305 C CA . ARG B 1 414 ? 13.5 -26.625 -6.105 1 97.94 414 ARG B CA 1
ATOM 10306 C C . ARG B 1 414 ? 13.258 -25.922 -4.773 1 97.94 414 ARG B C 1
ATOM 10308 O O . ARG B 1 414 ? 12.195 -26.062 -4.176 1 97.94 414 ARG B O 1
ATOM 10315 N N . ILE B 1 415 ? 14.234 -25.125 -4.367 1 97.81 415 ILE B N 1
ATOM 10316 C CA . ILE B 1 415 ? 14.164 -24.359 -3.127 1 97.81 415 ILE B CA 1
ATOM 10317 C C . ILE B 1 415 ? 14.164 -22.875 -3.445 1 97.81 415 ILE B C 1
ATOM 10319 O O . ILE B 1 415 ? 14.992 -22.391 -4.223 1 97.81 415 ILE B O 1
ATOM 10323 N N . TYR B 1 416 ? 13.211 -22.125 -2.836 1 97.38 416 TYR B N 1
ATOM 10324 C CA . TYR B 1 416 ? 13.086 -20.688 -3.082 1 97.38 416 TYR B CA 1
ATOM 10325 C C . TYR B 1 416 ? 13.203 -19.906 -1.782 1 97.38 416 TYR B C 1
ATOM 10327 O O . TYR B 1 416 ? 12.742 -20.359 -0.73 1 97.38 416 TYR B O 1
ATOM 10335 N N . ASP B 1 417 ? 13.828 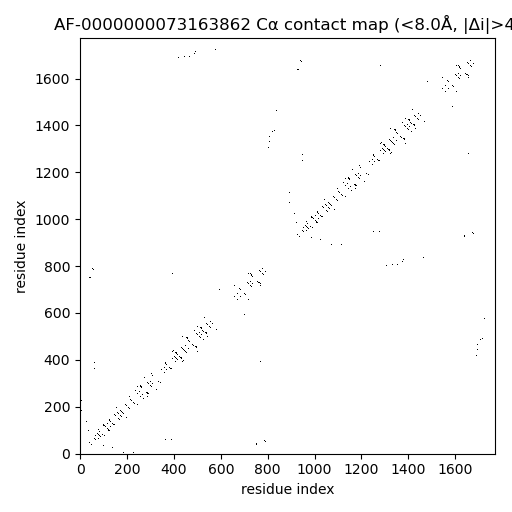-18.766 -1.85 1 95.56 417 ASP B N 1
ATOM 10336 C CA . ASP B 1 417 ? 13.719 -17.688 -0.88 1 95.56 417 ASP B CA 1
ATOM 10337 C C . ASP B 1 417 ? 12.648 -16.688 -1.294 1 95.56 417 ASP B C 1
ATOM 10339 O O . ASP B 1 417 ? 12.852 -15.883 -2.213 1 95.56 417 ASP B O 1
ATOM 10343 N N . PHE B 1 418 ? 11.508 -16.672 -0.608 1 94.56 418 PHE B N 1
ATOM 10344 C CA . PHE B 1 418 ? 10.391 -15.883 -1.12 1 94.56 418 PHE B CA 1
ATOM 10345 C C . PHE B 1 418 ? 10.383 -14.5 -0.491 1 94.56 418 PHE B C 1
ATOM 10347 O O . PHE B 1 418 ? 9.445 -13.727 -0.7 1 94.56 418 PHE B O 1
ATOM 10354 N N . ILE B 1 419 ? 11.359 -14.141 0.299 1 88 419 ILE B N 1
ATOM 10355 C CA . ILE B 1 419 ? 11.57 -12.766 0.758 1 88 419 ILE B CA 1
ATOM 10356 C C . ILE B 1 419 ? 12.445 -12.016 -0.24 1 88 419 ILE B C 1
ATOM 10358 O O . ILE B 1 419 ? 12.086 -10.93 -0.697 1 88 419 ILE B O 1
ATOM 10362 N N . SER B 1 420 ? 13.5 -12.672 -0.625 1 87.5 420 SER B N 1
ATOM 10363 C CA . SER B 1 420 ? 14.359 -12.07 -1.642 1 87.5 420 SER B CA 1
ATOM 10364 C C . SER B 1 420 ? 13.867 -12.406 -3.047 1 87.5 420 SER B C 1
ATOM 10366 O O . SER B 1 420 ? 14.414 -11.914 -4.035 1 87.5 420 SER B O 1
ATOM 10368 N N . ASN B 1 421 ? 12.883 -13.234 -3.141 1 92 421 ASN B N 1
ATOM 10369 C CA . ASN B 1 421 ? 12.234 -13.609 -4.395 1 92 421 ASN B CA 1
ATOM 10370 C C . ASN B 1 421 ? 13.227 -14.227 -5.375 1 92 421 ASN B C 1
ATOM 10372 O O . ASN B 1 421 ? 13.312 -13.797 -6.527 1 92 421 ASN B O 1
ATOM 10376 N N . ARG B 1 422 ? 13.906 -15.297 -4.84 1 91.88 422 ARG B N 1
ATOM 10377 C CA . ARG B 1 422 ? 14.898 -15.945 -5.691 1 91.88 422 ARG B CA 1
ATOM 10378 C C . ARG B 1 422 ? 14.883 -17.453 -5.504 1 91.88 422 ARG B C 1
ATOM 10380 O O . ARG B 1 422 ? 14.586 -17.953 -4.41 1 91.88 422 ARG B O 1
ATOM 10387 N N . GLN B 1 423 ? 15.188 -18.141 -6.559 1 94.25 423 GLN B N 1
ATOM 10388 C CA . GLN B 1 423 ? 15.461 -19.578 -6.461 1 94.25 423 GLN B CA 1
ATOM 10389 C C . GLN B 1 423 ? 16.875 -19.828 -5.941 1 94.25 423 GLN B C 1
ATOM 10391 O O . GLN B 1 423 ? 17.844 -19.234 -6.438 1 94.25 423 GLN B O 1
ATOM 10396 N N . LEU B 1 424 ? 17 -20.688 -4.98 1 94.12 424 LEU B N 1
ATOM 10397 C CA . LEU B 1 424 ? 18.297 -20.875 -4.32 1 94.12 424 LEU B CA 1
ATOM 10398 C C . LEU B 1 424 ? 19.031 -22.078 -4.898 1 94.12 424 LEU B C 1
ATOM 10400 O O . LEU B 1 424 ? 20.25 -22.016 -5.113 1 94.12 424 LEU B O 1
ATOM 10404 N N . SER B 1 425 ? 18.344 -23.156 -5.027 1 94.38 425 SER B N 1
ATOM 10405 C CA . SER B 1 425 ? 18.969 -24.391 -5.48 1 94.38 425 SER B CA 1
ATOM 10406 C C . SER B 1 425 ? 17.922 -25.344 -6.059 1 94.38 425 SER B C 1
ATOM 10408 O O . SER B 1 425 ? 16.719 -25.125 -5.922 1 94.38 425 SER B O 1
ATOM 10410 N N . GLU B 1 426 ? 18.406 -26.359 -6.816 1 95.38 426 GLU B N 1
ATOM 10411 C CA . GLU B 1 426 ? 17.547 -27.391 -7.383 1 95.38 426 GLU B CA 1
ATOM 10412 C C . GLU B 1 426 ? 18.281 -28.734 -7.469 1 95.38 426 GLU B C 1
ATOM 10414 O O . GLU B 1 426 ? 19.5 -28.766 -7.586 1 95.38 426 GLU B O 1
ATOM 10419 N N . ILE B 1 427 ? 17.562 -29.75 -7.301 1 96.25 427 ILE B N 1
ATOM 10420 C CA . ILE B 1 427 ? 18.094 -31.094 -7.492 1 96.25 427 ILE B CA 1
ATOM 10421 C C . ILE B 1 427 ? 17.203 -31.859 -8.484 1 96.25 427 ILE B C 1
ATOM 10423 O O . ILE B 1 427 ? 15.984 -31.719 -8.469 1 96.25 427 ILE B O 1
ATOM 10427 N N . GLN B 1 428 ? 17.875 -32.594 -9.414 1 95.5 428 GLN B N 1
ATOM 10428 C CA . GLN B 1 428 ? 17.172 -33.375 -10.445 1 95.5 428 GLN B CA 1
ATOM 10429 C C . GLN B 1 428 ? 17.188 -34.844 -10.133 1 95.5 428 GLN B C 1
ATOM 10431 O O . GLN B 1 428 ? 18.219 -35.406 -9.695 1 95.5 428 GLN B O 1
ATOM 10436 N N . PHE B 1 429 ? 16.094 -35.5 -10.328 1 96.62 429 PHE B N 1
ATOM 10437 C CA . PHE B 1 429 ? 15.969 -36.938 -10.18 1 96.62 429 PHE B CA 1
ATOM 10438 C C . PHE B 1 429 ? 15.523 -37.562 -11.484 1 96.62 429 PHE B C 1
ATOM 10440 O O . PHE B 1 429 ? 15.375 -36.906 -12.5 1 96.62 429 PHE B O 1
ATOM 10447 N N . LYS B 1 430 ? 15.414 -38.875 -11.461 1 95.44 430 LYS B N 1
ATOM 10448 C CA . LYS B 1 430 ? 15.07 -39.594 -12.688 1 95.44 430 LYS B CA 1
ATOM 10449 C C . LYS B 1 430 ? 13.562 -39.688 -12.852 1 95.44 430 LYS B C 1
ATOM 10451 O O . LYS B 1 430 ? 13.07 -39.938 -13.961 1 95.44 430 LYS B O 1
ATOM 10456 N N . GLN B 1 431 ? 12.914 -39.531 -11.734 1 95.88 431 GLN B N 1
ATOM 10457 C CA . GLN B 1 431 ? 11.453 -39.594 -11.758 1 95.88 431 GLN B CA 1
ATOM 10458 C C . GLN B 1 431 ? 10.828 -38.312 -11.25 1 95.88 431 GLN B C 1
ATOM 10460 O O . GLN B 1 431 ? 11.477 -37.531 -10.547 1 95.88 431 GLN B O 1
ATOM 10465 N N . GLY B 1 432 ? 9.57 -38.188 -11.703 1 96.88 432 GLY B N 1
ATOM 10466 C CA . GLY B 1 432 ? 8.867 -36.969 -11.305 1 96.88 432 GLY B CA 1
ATOM 10467 C C . GLY B 1 432 ? 8.438 -37 -9.852 1 96.88 432 GLY B C 1
ATOM 10468 O O . GLY B 1 432 ? 8.055 -38.031 -9.32 1 96.88 432 GLY B O 1
ATOM 10469 N N . GLY B 1 433 ? 8.602 -35.812 -9.195 1 98 433 GLY B N 1
ATOM 10470 C CA . GLY B 1 433 ? 8.109 -35.688 -7.832 1 98 433 GLY B CA 1
ATOM 10471 C C . GLY B 1 433 ? 6.605 -35.5 -7.754 1 98 433 GLY B C 1
ATOM 10472 O O . GLY B 1 433 ? 6.004 -34.844 -8.602 1 98 433 GLY B O 1
ATOM 10473 N N . THR B 1 434 ? 5.973 -36.125 -6.703 1 98.19 434 THR B N 1
ATOM 10474 C CA . THR B 1 434 ? 4.516 -36.125 -6.645 1 98.19 434 THR B CA 1
ATOM 10475 C C . THR B 1 434 ? 4.027 -35.656 -5.285 1 98.19 434 THR B C 1
ATOM 10477 O O . THR B 1 434 ? 2.855 -35.281 -5.133 1 98.19 434 THR B O 1
ATOM 10480 N N . ALA B 1 435 ? 4.867 -35.625 -4.316 1 98.31 435 ALA B N 1
ATOM 10481 C CA . ALA B 1 435 ? 4.516 -35.188 -2.977 1 98.31 435 ALA B CA 1
ATOM 10482 C C . ALA B 1 435 ? 5.727 -34.562 -2.271 1 98.31 435 ALA B C 1
ATOM 10484 O O . ALA B 1 435 ? 6.871 -34.875 -2.609 1 98.31 435 ALA B O 1
ATOM 10485 N N . LEU B 1 436 ? 5.438 -33.719 -1.394 1 98.12 436 LEU B N 1
ATOM 10486 C CA . LEU B 1 436 ? 6.523 -33 -0.721 1 98.12 436 LEU B CA 1
ATOM 10487 C C . LEU B 1 436 ? 6.082 -32.5 0.653 1 98.12 436 LEU B C 1
ATOM 10489 O O . LEU B 1 436 ? 4.965 -32 0.809 1 98.12 436 LEU B O 1
ATOM 10493 N N . MET B 1 437 ? 6.957 -32.688 1.66 1 97.94 437 MET B N 1
ATOM 10494 C CA . MET B 1 437 ? 6.652 -32.188 2.996 1 97.94 437 MET B CA 1
ATOM 10495 C C . MET B 1 437 ? 7.93 -31.812 3.734 1 97.94 437 MET B C 1
ATOM 10497 O O . MET B 1 437 ? 8.844 -32.625 3.869 1 97.94 437 MET B O 1
ATOM 10501 N N . TRP B 1 438 ? 7.984 -30.562 4.141 1 97.81 438 TRP B N 1
ATOM 10502 C CA . TRP B 1 438 ? 9.07 -30.125 5.02 1 97.81 438 TRP B CA 1
ATOM 10503 C C . TRP B 1 438 ? 8.93 -30.75 6.402 1 97.81 438 TRP B C 1
ATOM 10505 O O . TRP B 1 438 ? 7.836 -30.781 6.969 1 97.81 438 TRP B O 1
ATOM 10515 N N . ALA B 1 439 ? 10.008 -31.344 6.941 1 97.44 439 ALA B N 1
ATOM 10516 C CA . ALA B 1 439 ? 9.953 -31.938 8.273 1 97.44 439 ALA B CA 1
ATOM 10517 C C . ALA B 1 439 ? 9.672 -30.891 9.336 1 97.44 439 ALA B C 1
ATOM 10519 O O . ALA B 1 439 ? 10.211 -29.781 9.273 1 97.44 439 ALA B O 1
ATOM 10520 N N . PRO B 1 440 ? 8.828 -31.25 10.289 1 95.5 440 PRO B N 1
ATOM 10521 C CA . PRO B 1 440 ? 8.539 -30.281 11.352 1 95.5 440 PRO B CA 1
ATOM 10522 C C . PRO B 1 440 ? 9.742 -30.016 12.25 1 95.5 440 PRO B C 1
ATOM 10524 O O . PRO B 1 440 ? 10.719 -30.766 12.227 1 95.5 440 PRO B O 1
ATOM 10527 N N . ARG B 1 441 ? 9.656 -28.984 13.008 1 93.5 441 ARG B N 1
ATOM 10528 C CA . ARG B 1 441 ? 10.75 -28.531 13.859 1 93.5 441 ARG B CA 1
ATOM 10529 C C . ARG B 1 441 ? 11.141 -29.594 14.875 1 93.5 441 ARG B C 1
ATOM 10531 O O . ARG B 1 441 ? 12.312 -29.734 15.219 1 93.5 441 ARG B O 1
ATOM 10538 N N . VAL B 1 442 ? 10.18 -30.359 15.352 1 93.25 442 VAL B N 1
ATOM 10539 C CA . VAL B 1 442 ? 10.414 -31.391 16.359 1 93.25 442 VAL B CA 1
ATOM 10540 C C . VAL B 1 442 ? 11.305 -32.469 15.773 1 93.25 442 VAL B C 1
ATOM 10542 O O . VAL B 1 442 ? 12.07 -33.125 16.5 1 93.25 442 VAL B O 1
ATOM 10545 N N . VAL B 1 443 ? 11.234 -32.719 14.508 1 94.38 443 VAL B N 1
ATOM 10546 C CA . VAL B 1 443 ? 12.023 -33.75 13.82 1 94.38 443 VAL B CA 1
ATOM 10547 C C . VAL B 1 443 ? 13.406 -33.188 13.484 1 94.38 443 VAL B C 1
ATOM 10549 O O . VAL B 1 443 ? 14.414 -33.875 13.641 1 94.38 443 VAL B O 1
ATOM 10552 N N . ASN B 1 444 ? 13.414 -32 13.07 1 93.5 444 ASN B N 1
ATOM 10553 C CA . ASN B 1 444 ? 14.648 -31.344 12.672 1 93.5 444 ASN B CA 1
ATOM 10554 C C . ASN B 1 444 ? 14.617 -29.859 13.023 1 93.5 444 ASN B C 1
ATOM 10556 O O . ASN B 1 444 ? 14.242 -29.031 12.195 1 93.5 444 ASN B O 1
ATOM 10560 N N . PRO B 1 445 ? 15.094 -29.516 14.117 1 90.56 445 PRO B N 1
ATOM 10561 C CA . PRO B 1 445 ? 15.016 -28.141 14.617 1 90.56 445 PRO B CA 1
ATOM 10562 C C . PRO B 1 445 ? 15.711 -27.141 13.703 1 90.56 445 PRO B C 1
ATOM 10564 O O . PRO B 1 445 ? 15.32 -25.969 13.664 1 90.56 445 PRO B O 1
ATOM 10567 N N . LYS B 1 446 ? 16.656 -27.578 12.945 1 89.38 446 LYS B N 1
ATOM 10568 C CA . LYS B 1 446 ? 17.391 -26.656 12.07 1 89.38 446 LYS B CA 1
ATOM 10569 C C . LYS B 1 446 ? 16.578 -26.359 10.805 1 89.38 446 LYS B C 1
ATOM 10571 O O . LYS B 1 446 ? 16.844 -25.375 10.117 1 89.38 446 LYS B O 1
ATOM 10576 N N . GLY B 1 447 ? 15.633 -27.219 10.578 1 92.88 447 GLY B N 1
ATOM 10577 C CA . GLY B 1 447 ? 14.75 -27 9.438 1 92.88 447 GLY B CA 1
ATOM 10578 C C . GLY B 1 447 ? 15.391 -27.359 8.117 1 92.88 447 GLY B C 1
ATOM 10579 O O . GLY B 1 447 ? 15.141 -26.703 7.102 1 92.88 447 GLY B O 1
ATOM 10580 N N . GLY B 1 448 ? 16.203 -28.344 8.07 1 94 448 GLY B N 1
ATOM 10581 C CA . GLY B 1 448 ? 16.922 -28.656 6.852 1 94 448 GLY B CA 1
ATOM 10582 C C . GLY B 1 448 ? 16.453 -29.938 6.188 1 94 448 GLY B C 1
ATOM 10583 O O . GLY B 1 448 ? 16.922 -30.297 5.105 1 94 448 GLY B O 1
ATOM 10584 N N . LEU B 1 449 ? 15.492 -30.609 6.715 1 96.56 449 LEU B N 1
ATOM 10585 C CA . LEU B 1 449 ? 15.086 -31.906 6.195 1 96.56 449 LEU B CA 1
ATOM 10586 C C . LEU B 1 449 ? 13.75 -31.812 5.469 1 96.56 449 LEU B C 1
ATOM 10588 O O . LEU B 1 449 ? 12.812 -31.188 5.965 1 96.56 449 LEU B O 1
ATOM 10592 N N . ILE B 1 450 ? 13.695 -32.469 4.246 1 98.06 450 ILE B N 1
ATOM 10593 C CA . ILE B 1 450 ? 12.477 -32.5 3.438 1 98.06 450 ILE B CA 1
ATOM 10594 C C . ILE B 1 450 ? 12.219 -33.938 2.938 1 98.06 450 ILE B C 1
ATOM 10596 O O . ILE B 1 450 ? 13.133 -34.594 2.439 1 98.06 450 ILE B O 1
ATOM 10600 N N . ALA B 1 451 ? 11.016 -34.375 3.096 1 98.62 451 ALA B N 1
ATOM 10601 C CA . ALA B 1 451 ? 10.602 -35.656 2.506 1 98.62 451 ALA B CA 1
ATOM 10602 C C . ALA B 1 451 ? 9.906 -35.438 1.164 1 98.62 451 ALA B C 1
ATOM 10604 O O . ALA B 1 451 ? 9 -34.594 1.053 1 98.62 451 ALA B O 1
ATOM 10605 N N . VAL B 1 452 ? 10.305 -36.188 0.161 1 98.69 452 VAL B N 1
ATOM 10606 C CA . VAL B 1 452 ? 9.742 -36.031 -1.176 1 98.69 452 VAL B CA 1
ATOM 10607 C C . VAL B 1 452 ? 9.289 -37.375 -1.702 1 98.69 452 VAL B C 1
ATOM 10609 O O . VAL B 1 452 ? 10.031 -38.375 -1.632 1 98.69 452 VAL B O 1
ATOM 10612 N N . GLY B 1 453 ? 8.047 -37.469 -2.199 1 98.69 453 GLY B N 1
ATOM 10613 C CA . GLY B 1 453 ? 7.531 -38.656 -2.865 1 98.69 453 GLY B CA 1
ATOM 10614 C C . GLY B 1 453 ? 7.586 -38.562 -4.379 1 98.69 453 GLY B C 1
ATOM 10615 O O . GLY B 1 453 ? 7.461 -37.469 -4.941 1 98.69 453 GLY B O 1
ATOM 10616 N N . PHE B 1 454 ? 7.66 -39.719 -5.012 1 98.31 454 PHE B N 1
ATOM 10617 C CA . PHE B 1 454 ? 7.859 -39.719 -6.457 1 98.31 454 PHE B CA 1
ATOM 10618 C C . PHE B 1 454 ? 6.871 -40.656 -7.141 1 98.31 454 PHE B C 1
ATOM 10620 O O . PHE B 1 454 ? 6.148 -41.406 -6.477 1 98.31 454 PHE B O 1
ATOM 10627 N N . GLU B 1 455 ? 6.895 -40.688 -8.445 1 97 455 GLU B N 1
ATOM 10628 C CA . GLU B 1 455 ? 5.953 -41.406 -9.289 1 97 455 GLU B CA 1
ATOM 10629 C C . GLU B 1 455 ? 6.188 -42.906 -9.203 1 97 455 GLU B C 1
ATOM 10631 O O . GLU B 1 455 ? 5.266 -43.688 -9.406 1 97 455 GLU B O 1
ATOM 10636 N N . ASP B 1 456 ? 7.391 -43.312 -8.852 1 96.19 456 ASP B N 1
ATOM 10637 C CA . ASP B 1 456 ? 7.738 -44.719 -8.875 1 96.19 456 ASP B CA 1
ATOM 10638 C C . ASP B 1 456 ? 7.574 -45.344 -7.496 1 96.19 456 ASP B C 1
ATOM 10640 O O . ASP B 1 456 ? 7.973 -46.5 -7.277 1 96.19 456 ASP B O 1
ATOM 10644 N N . GLY B 1 457 ? 7.094 -44.562 -6.574 1 97.38 457 GLY B N 1
ATOM 10645 C CA . GLY B 1 457 ? 6.832 -45.094 -5.25 1 97.38 457 GLY B CA 1
ATOM 10646 C C . GLY B 1 457 ? 7.98 -44.906 -4.281 1 97.38 457 GLY B C 1
ATOM 10647 O O . GLY B 1 457 ? 7.898 -45.281 -3.115 1 97.38 457 GLY B O 1
ATOM 10648 N N . VAL B 1 458 ? 8.977 -44.25 -4.762 1 98.06 458 VAL B N 1
ATOM 10649 C CA . VAL B 1 458 ? 10.148 -44 -3.928 1 98.06 458 VAL B CA 1
ATOM 10650 C C . VAL B 1 458 ? 9.922 -42.75 -3.072 1 98.06 458 VAL B C 1
ATOM 10652 O O . VAL B 1 458 ? 9.273 -41.781 -3.514 1 98.06 458 VAL B O 1
ATOM 10655 N N . VAL B 1 459 ? 10.352 -42.781 -1.872 1 98.38 459 VAL B N 1
ATOM 10656 C CA . VAL B 1 459 ? 10.43 -41.625 -0.991 1 98.38 459 VAL B CA 1
ATOM 10657 C C . VAL B 1 459 ? 11.891 -41.25 -0.733 1 98.38 459 VAL B C 1
ATOM 10659 O O . VAL B 1 459 ? 12.703 -42.125 -0.409 1 98.38 459 VAL B O 1
ATOM 10662 N N . ARG B 1 460 ? 12.227 -40.031 -0.954 1 98.31 460 ARG B N 1
ATOM 10663 C CA . ARG B 1 460 ? 13.586 -39.562 -0.738 1 98.31 460 ARG B CA 1
ATOM 10664 C C . ARG B 1 460 ? 13.617 -38.5 0.358 1 98.31 460 ARG B C 1
ATOM 10666 O O . ARG B 1 460 ? 12.812 -37.562 0.346 1 98.31 460 ARG B O 1
ATOM 10673 N N . ILE B 1 461 ? 14.477 -38.688 1.298 1 97.88 461 ILE B N 1
ATOM 10674 C CA . ILE B 1 461 ? 14.742 -37.688 2.312 1 97.88 461 ILE B CA 1
ATOM 10675 C C . ILE B 1 461 ? 15.945 -36.844 1.897 1 97.88 461 ILE B C 1
ATOM 10677 O O . ILE B 1 461 ? 17.062 -37.344 1.758 1 97.88 461 ILE B O 1
ATOM 10681 N N . ILE B 1 462 ? 15.68 -35.531 1.713 1 97.19 462 ILE B N 1
ATOM 10682 C CA . ILE B 1 462 ? 16.766 -34.656 1.278 1 97.19 462 ILE B CA 1
ATOM 10683 C C . ILE B 1 462 ? 17.094 -33.656 2.377 1 97.19 462 ILE B C 1
ATOM 10685 O O . ILE B 1 462 ? 16.25 -33.375 3.234 1 97.19 462 ILE B O 1
ATOM 10689 N N . GLU B 1 463 ? 18.266 -33.125 2.34 1 94.88 463 GLU B N 1
ATOM 10690 C CA . GLU B 1 463 ? 18.75 -32.156 3.314 1 94.88 463 GLU B CA 1
ATOM 10691 C C . GLU B 1 463 ? 19.266 -30.906 2.627 1 94.88 463 GLU B C 1
ATOM 10693 O O . GLU B 1 463 ? 20.031 -30.984 1.655 1 94.88 463 GLU B O 1
ATOM 10698 N N . ILE B 1 464 ? 18.812 -29.781 3.07 1 95.19 464 ILE B N 1
ATOM 10699 C CA . ILE B 1 464 ? 19.281 -28.484 2.568 1 95.19 464 ILE B CA 1
ATOM 10700 C C . ILE B 1 464 ? 20.188 -27.828 3.596 1 95.19 464 ILE B C 1
ATOM 10702 O O . ILE B 1 464 ? 19.922 -27.891 4.797 1 95.19 464 ILE B O 1
ATOM 10706 N N . TYR B 1 465 ? 21.281 -27.203 3.215 1 92.44 465 TYR B N 1
ATOM 10707 C CA . TYR B 1 465 ? 22.188 -26.562 4.156 1 92.44 465 TYR B CA 1
ATOM 10708 C C . TYR B 1 465 ? 23.062 -25.531 3.449 1 92.44 465 TYR B C 1
ATOM 10710 O O . TYR B 1 465 ? 23.156 -25.531 2.221 1 92.44 465 TYR B O 1
ATOM 10718 N N . ASP B 1 466 ? 23.625 -24.703 4.219 1 88.69 466 ASP B N 1
ATOM 10719 C CA . ASP B 1 466 ? 24.641 -23.766 3.754 1 88.69 466 ASP B CA 1
ATOM 10720 C C . ASP B 1 466 ? 26.031 -24.391 3.746 1 88.69 466 ASP B C 1
ATOM 10722 O O . ASP B 1 466 ? 26.578 -24.719 4.805 1 88.69 466 ASP B O 1
ATOM 10726 N N . PRO B 1 467 ? 26.531 -24.594 2.631 1 88.25 467 PRO B N 1
ATOM 10727 C CA . PRO B 1 467 ? 27.828 -25.281 2.553 1 88.25 467 PRO B CA 1
ATOM 10728 C C . PRO B 1 467 ? 28.953 -24.516 3.258 1 88.25 467 PRO B C 1
ATOM 10730 O O . PRO B 1 467 ? 29.984 -25.109 3.584 1 88.25 467 PRO B O 1
ATOM 10733 N N . LYS B 1 468 ? 28.828 -23.234 3.424 1 82.56 468 LYS B N 1
ATOM 10734 C CA . LYS B 1 468 ? 29.844 -22.422 4.102 1 82.56 468 LYS B CA 1
ATOM 10735 C C . LYS B 1 468 ? 30.016 -22.875 5.551 1 82.56 468 LYS B C 1
ATOM 10737 O O . LYS B 1 468 ? 31.031 -22.594 6.172 1 82.56 468 LYS B O 1
ATOM 10742 N N . GLY B 1 469 ? 29.016 -23.578 6.004 1 79.19 469 GLY B N 1
ATOM 10743 C CA . GLY B 1 469 ? 29.094 -24.078 7.363 1 79.19 469 GLY B CA 1
ATOM 10744 C C . GLY B 1 469 ? 29.922 -25.344 7.484 1 79.19 469 GLY B C 1
ATOM 10745 O O . GLY B 1 469 ? 30.219 -25.797 8.594 1 79.19 469 GLY B O 1
ATOM 10746 N N . LEU B 1 470 ? 30.297 -25.875 6.375 1 82.38 470 LEU B N 1
ATOM 10747 C CA . LEU B 1 470 ? 31.125 -27.078 6.379 1 82.38 470 LEU B CA 1
ATOM 10748 C C . LEU B 1 470 ? 32.594 -26.719 6.621 1 82.38 470 LEU B C 1
ATOM 10750 O O . LEU B 1 470 ? 33.125 -25.766 6.023 1 82.38 470 LEU B O 1
ATOM 10754 N N . SER B 1 471 ? 33.188 -27.359 7.559 1 74.38 471 SER B N 1
ATOM 10755 C CA . SER B 1 471 ? 34.562 -27.078 7.957 1 74.38 471 SER B CA 1
ATOM 10756 C C . SER B 1 471 ? 35.5 -27.172 6.773 1 74.38 471 SER B C 1
ATOM 10758 O O . SER B 1 471 ? 36.469 -26.406 6.676 1 74.38 471 SER B O 1
ATOM 10760 N N . ALA B 1 472 ? 35.25 -28.094 5.855 1 72.81 472 ALA B N 1
ATOM 10761 C CA . ALA B 1 472 ? 36.125 -28.328 4.715 1 72.81 472 ALA B CA 1
ATOM 10762 C C . ALA B 1 472 ? 36.062 -27.188 3.709 1 72.81 472 ALA B C 1
ATOM 10764 O O . ALA B 1 472 ? 36.969 -26.984 2.924 1 72.81 472 ALA B O 1
ATOM 10765 N N . LEU B 1 473 ? 35 -26.547 3.715 1 75.69 473 LEU B N 1
ATOM 10766 C CA . LEU B 1 473 ? 34.812 -25.531 2.695 1 75.69 473 LEU B CA 1
ATOM 10767 C C . LEU B 1 473 ? 35 -24.125 3.285 1 75.69 473 LEU B C 1
ATOM 10769 O O . LEU B 1 473 ? 34.812 -23.125 2.594 1 75.69 473 LEU B O 1
ATOM 10773 N N . ARG B 1 474 ? 35.438 -24.141 4.562 1 63.25 474 ARG B N 1
ATOM 10774 C CA . ARG B 1 474 ? 35.688 -22.875 5.23 1 63.25 474 ARG B CA 1
ATOM 10775 C C . ARG B 1 474 ? 36.781 -22.094 4.547 1 63.25 474 ARG B C 1
ATOM 10777 O O . ARG B 1 474 ? 37.875 -22.625 4.285 1 63.25 474 ARG B O 1
ATOM 10784 N N . GLY B 1 475 ? 36.5 -20.891 3.941 1 62.03 475 GLY B N 1
ATOM 10785 C CA . GLY B 1 475 ? 37.469 -20.047 3.301 1 62.03 475 GLY B CA 1
ATOM 10786 C C . GLY B 1 475 ? 37.344 -19.984 1.792 1 62.03 475 GLY B C 1
ATOM 10787 O O . GLY B 1 475 ? 37.969 -19.172 1.132 1 62.03 475 GLY B O 1
ATOM 10788 N N . ARG B 1 476 ? 36.562 -21 1.287 1 67.12 476 ARG B N 1
ATOM 10789 C CA . ARG B 1 476 ? 36.406 -20.938 -0.162 1 67.12 476 ARG B CA 1
ATOM 10790 C C . ARG B 1 476 ? 35.406 -19.859 -0.56 1 67.12 476 ARG B C 1
ATOM 10792 O O . ARG B 1 476 ? 34.344 -19.719 0.08 1 67.12 476 ARG B O 1
ATOM 10799 N N . THR B 1 477 ? 35.719 -18.953 -1.307 1 65.06 477 THR B N 1
ATOM 10800 C CA . THR B 1 477 ? 34.938 -17.766 -1.641 1 65.06 477 THR B CA 1
ATOM 10801 C C . THR B 1 477 ? 33.875 -18.094 -2.688 1 65.06 477 THR B C 1
ATOM 10803 O O . THR B 1 477 ? 32.812 -17.438 -2.748 1 65.06 477 THR B O 1
ATOM 10806 N N . ASN B 1 478 ? 33.969 -19.172 -3.559 1 68.75 478 ASN B N 1
ATOM 10807 C CA . ASN B 1 478 ? 33.062 -19.344 -4.688 1 68.75 478 ASN B CA 1
ATOM 10808 C C . ASN B 1 478 ? 32.094 -20.5 -4.465 1 68.75 478 ASN B C 1
ATOM 10810 O O . ASN B 1 478 ? 31.859 -21.297 -5.379 1 68.75 478 ASN B O 1
ATOM 10814 N N . ILE B 1 479 ? 31.719 -20.469 -3.197 1 72.75 479 ILE B N 1
ATOM 10815 C CA . ILE B 1 479 ? 30.797 -21.578 -2.938 1 72.75 479 ILE B CA 1
ATOM 10816 C C . ILE B 1 479 ? 29.359 -21.047 -2.863 1 72.75 479 ILE B C 1
ATOM 10818 O O . ILE B 1 479 ? 29.125 -19.938 -2.383 1 72.75 479 ILE B O 1
ATOM 10822 N N . GLY B 1 480 ? 28.531 -21.781 -3.484 1 77 480 GLY B N 1
ATOM 10823 C CA . GLY B 1 480 ? 27.125 -21.422 -3.449 1 77 480 GLY B CA 1
ATOM 10824 C C . GLY B 1 480 ? 26.578 -21.297 -2.039 1 77 480 GLY B C 1
ATOM 10825 O O . GLY B 1 480 ? 27.203 -21.75 -1.082 1 77 480 GLY B O 1
ATOM 10826 N N . ASN B 1 481 ? 25.516 -20.625 -1.897 1 82.31 481 ASN B N 1
ATOM 10827 C CA . ASN B 1 481 ? 24.969 -20.328 -0.581 1 82.31 481 ASN B CA 1
ATOM 10828 C C . ASN B 1 481 ? 24 -21.422 -0.121 1 82.31 481 ASN B C 1
ATOM 10830 O O . ASN B 1 481 ? 23.609 -21.469 1.048 1 82.31 481 ASN B O 1
ATOM 10834 N N . THR B 1 482 ? 23.609 -22.359 -0.957 1 91.38 482 THR B N 1
ATOM 10835 C CA . THR B 1 482 ? 22.641 -23.391 -0.597 1 91.38 482 THR B CA 1
ATOM 10836 C C . THR B 1 482 ? 22.906 -24.688 -1.368 1 91.38 482 THR B C 1
ATOM 10838 O O . THR B 1 482 ? 23.109 -24.656 -2.584 1 91.38 482 THR B O 1
ATOM 10841 N N . GLU B 1 483 ? 22.953 -25.719 -0.669 1 91.81 483 GLU B N 1
ATOM 10842 C CA . GLU B 1 483 ? 23.141 -27.047 -1.279 1 91.81 483 GLU B CA 1
ATOM 10843 C C . GLU B 1 483 ? 22.062 -28.016 -0.812 1 91.81 483 GLU B C 1
ATOM 10845 O O . GLU B 1 483 ? 21.562 -27.922 0.313 1 91.81 483 GLU B O 1
ATOM 10850 N N . ILE B 1 484 ? 21.672 -28.906 -1.736 1 94.5 484 ILE B N 1
ATOM 10851 C CA . ILE B 1 484 ? 20.734 -29.969 -1.423 1 94.5 484 ILE B CA 1
ATOM 10852 C C . ILE B 1 484 ? 21.422 -31.328 -1.548 1 94.5 484 ILE B C 1
ATOM 10854 O O . ILE B 1 484 ? 22.078 -31.609 -2.553 1 94.5 484 ILE B O 1
ATOM 10858 N N . ASN B 1 485 ? 21.297 -32.094 -0.513 1 92.94 485 ASN B N 1
ATOM 10859 C CA . ASN B 1 485 ? 21.891 -33.406 -0.52 1 92.94 485 ASN B CA 1
ATOM 10860 C C . ASN B 1 485 ? 20.844 -34.5 -0.232 1 92.94 485 ASN B C 1
ATOM 10862 O O . ASN B 1 485 ? 19.922 -34.281 0.557 1 92.94 485 ASN B O 1
ATOM 10866 N N . LEU B 1 486 ? 20.969 -35.656 -0.927 1 95.69 486 LEU B N 1
ATOM 10867 C CA . LEU B 1 486 ? 20.125 -36.812 -0.629 1 95.69 486 LEU B CA 1
ATOM 10868 C C . LEU B 1 486 ? 20.578 -37.5 0.643 1 95.69 486 LEU B C 1
ATOM 10870 O O . LEU B 1 486 ? 21.734 -37.969 0.731 1 95.69 486 LEU B O 1
ATOM 10874 N N . LYS B 1 487 ? 19.797 -37.656 1.562 1 94.69 487 LYS B N 1
ATOM 10875 C CA . LYS B 1 487 ? 20.125 -38.281 2.83 1 94.69 487 LYS B CA 1
ATOM 10876 C C . LYS B 1 487 ? 19.766 -39.75 2.811 1 94.69 487 LYS B C 1
ATOM 10878 O O . LYS B 1 487 ? 20.516 -40.594 3.305 1 94.69 487 LYS B O 1
ATOM 10883 N N . GLN B 1 488 ? 18.594 -40.062 2.34 1 96 488 GLN B N 1
ATOM 10884 C CA . GLN B 1 488 ? 18.094 -41.406 2.324 1 96 488 GLN B CA 1
ATOM 10885 C C . GLN B 1 488 ? 17.062 -41.625 1.218 1 96 488 GLN B C 1
ATOM 10887 O O . GLN B 1 488 ? 16.312 -40.688 0.88 1 96 488 GLN B O 1
ATOM 10892 N N . ALA B 1 489 ? 17.047 -42.781 0.582 1 97.06 489 ALA B N 1
ATOM 10893 C CA . ALA B 1 489 ? 16.016 -43.156 -0.376 1 97.06 489 ALA B CA 1
ATOM 10894 C C . ALA B 1 489 ? 15.477 -44.562 -0.084 1 97.06 489 ALA B C 1
ATOM 10896 O O . ALA B 1 489 ? 16.234 -45.469 0.254 1 97.06 489 ALA B O 1
ATOM 10897 N N . PHE B 1 490 ? 14.211 -44.719 -0.057 1 96.62 490 PHE B N 1
ATOM 10898 C CA . PHE B 1 490 ? 13.578 -46 0.128 1 96.62 490 PHE B CA 1
ATOM 10899 C C . PHE B 1 490 ? 12.305 -46.125 -0.701 1 96.62 490 PHE B C 1
ATOM 10901 O O . PHE B 1 490 ? 11.695 -45.094 -1.042 1 96.62 490 PHE B O 1
ATOM 10908 N N . LYS B 1 491 ? 11.891 -47.281 -1.058 1 97.31 491 LYS B N 1
ATOM 10909 C CA . LYS B 1 491 ? 10.75 -47.469 -1.942 1 97.31 491 LYS B CA 1
ATOM 10910 C C . LYS B 1 491 ? 9.641 -48.25 -1.236 1 97.31 491 LYS B C 1
ATOM 10912 O O . LYS B 1 491 ? 9.453 -49.438 -1.483 1 97.31 491 LYS B O 1
ATOM 10917 N N . PRO B 1 492 ? 8.82 -47.625 -0.531 1 97.38 492 PRO B N 1
ATOM 10918 C CA . PRO B 1 492 ? 7.723 -48.25 0.189 1 97.38 492 PRO B CA 1
ATOM 10919 C C . PRO B 1 492 ? 6.578 -48.688 -0.731 1 97.38 492 PRO B C 1
ATOM 10921 O O . PRO B 1 492 ? 5.812 -49.594 -0.398 1 97.38 492 PRO B O 1
ATOM 10924 N N . HIS B 1 493 ? 6.426 -48.031 -1.861 1 97.56 493 HIS B N 1
ATOM 10925 C CA . HIS B 1 493 ? 5.219 -48.219 -2.66 1 97.56 493 HIS B CA 1
ATOM 10926 C C . HIS B 1 493 ? 5.559 -48.656 -4.082 1 97.56 493 HIS B C 1
ATOM 10928 O O . HIS B 1 493 ? 6.711 -48.562 -4.504 1 97.56 493 HIS B O 1
ATOM 10934 N N . THR B 1 494 ? 4.543 -49.031 -4.816 1 95.94 494 THR B N 1
ATOM 10935 C CA . THR B 1 494 ? 4.734 -49.531 -6.184 1 95.94 494 THR B CA 1
ATOM 10936 C C . THR B 1 494 ? 4.238 -48.469 -7.191 1 95.94 494 THR B C 1
ATOM 10938 O O . THR B 1 494 ? 4.492 -48.594 -8.391 1 95.94 494 THR B O 1
ATOM 10941 N N . SER B 1 495 ? 3.525 -47.594 -6.699 1 96.94 495 SER B N 1
ATOM 10942 C CA . SER B 1 495 ? 3.004 -46.531 -7.523 1 96.94 495 SER B CA 1
ATOM 10943 C C . SER B 1 495 ? 3.312 -45.156 -6.91 1 96.94 495 SER B C 1
ATOM 10945 O O . SER B 1 495 ? 4.062 -45.062 -5.934 1 96.94 495 SER B O 1
ATOM 10947 N N . ALA B 1 496 ? 2.777 -44.156 -7.508 1 97.94 496 ALA B N 1
ATOM 10948 C CA . ALA B 1 496 ? 3.096 -42.781 -7.121 1 97.94 496 ALA B CA 1
ATOM 10949 C C . ALA B 1 496 ? 2.762 -42.531 -5.652 1 97.94 496 ALA B C 1
ATOM 10951 O O . ALA B 1 496 ? 1.704 -42.938 -5.172 1 97.94 496 ALA B O 1
ATOM 10952 N N . VAL B 1 497 ? 3.674 -41.875 -4.922 1 98.56 497 VAL B N 1
ATOM 10953 C CA . VAL B 1 497 ? 3.426 -41.406 -3.561 1 98.56 497 VAL B CA 1
ATOM 10954 C C . VAL B 1 497 ? 2.527 -40.188 -3.592 1 98.56 497 VAL B C 1
ATOM 10956 O O . VAL B 1 497 ? 2.859 -39.188 -4.234 1 98.56 497 VAL B O 1
ATOM 10959 N N . THR B 1 498 ? 1.455 -40.219 -2.904 1 97.88 498 THR B N 1
ATOM 10960 C CA . THR B 1 498 ? 0.47 -39.156 -3.064 1 97.88 498 THR B CA 1
ATOM 10961 C C . THR B 1 498 ? 0.366 -38.312 -1.794 1 97.88 498 THR B C 1
ATOM 10963 O O . THR B 1 498 ? -0.166 -37.219 -1.818 1 97.88 498 THR B O 1
ATOM 10966 N N . ALA B 1 499 ? 0.879 -38.844 -0.714 1 98.19 499 ALA B N 1
ATOM 10967 C CA . ALA B 1 499 ? 0.728 -38.094 0.534 1 98.19 499 ALA B CA 1
ATOM 10968 C C . ALA B 1 499 ? 1.847 -38.438 1.515 1 98.19 499 ALA B C 1
ATOM 10970 O O . ALA B 1 499 ? 2.309 -39.562 1.566 1 98.19 499 ALA B O 1
ATOM 10971 N N . LEU B 1 500 ? 2.264 -37.438 2.232 1 98.5 500 LEU B N 1
ATOM 10972 C CA . LEU B 1 500 ? 3.232 -37.562 3.318 1 98.5 500 LEU B CA 1
ATOM 10973 C C . LEU B 1 500 ? 2.729 -36.812 4.566 1 98.5 500 LEU B C 1
ATOM 10975 O O . LEU B 1 500 ? 2.152 -35.75 4.469 1 98.5 500 LEU B O 1
ATOM 10979 N N . ALA B 1 501 ? 2.939 -37.469 5.738 1 98.19 501 ALA B N 1
ATOM 10980 C CA . ALA B 1 501 ? 2.494 -36.812 6.965 1 98.19 501 ALA B CA 1
ATOM 10981 C C . ALA B 1 501 ? 3.357 -37.219 8.148 1 98.19 501 ALA B C 1
ATOM 10983 O O . ALA B 1 501 ? 3.5 -38.406 8.438 1 98.19 501 ALA B O 1
ATOM 10984 N N . TYR B 1 502 ? 3.885 -36.219 8.812 1 97.5 502 TYR B N 1
ATOM 10985 C CA . TYR B 1 502 ? 4.609 -36.469 10.055 1 97.5 502 TYR B CA 1
ATOM 10986 C C . TYR B 1 502 ? 3.662 -36.469 11.25 1 97.5 502 TYR B C 1
ATOM 10988 O O . TYR B 1 502 ? 2.779 -35.625 11.336 1 97.5 502 TYR B O 1
ATOM 10996 N N . GLU B 1 503 ? 3.939 -37.406 12.109 1 95.69 503 GLU B N 1
ATOM 10997 C CA . GLU B 1 503 ? 3.182 -37.438 13.359 1 95.69 503 GLU B CA 1
ATOM 10998 C C . GLU B 1 503 ? 3.531 -36.25 14.25 1 95.69 503 GLU B C 1
ATOM 11000 O O . GLU B 1 503 ? 4.609 -35.656 14.117 1 95.69 503 GLU B O 1
ATOM 11005 N N . GLN B 1 504 ? 2.68 -35.938 15.133 1 90.06 504 GLN B N 1
ATOM 11006 C CA . GLN B 1 504 ? 2.758 -34.719 15.922 1 90.06 504 GLN B CA 1
ATOM 11007 C C . GLN B 1 504 ? 4.074 -34.625 16.688 1 90.06 504 GLN B C 1
ATOM 11009 O O . GLN B 1 504 ? 4.68 -33.562 16.797 1 90.06 504 GLN B O 1
ATOM 11014 N N . ASN B 1 505 ? 4.461 -35.75 17.203 1 90.75 505 ASN B N 1
ATOM 11015 C CA . ASN B 1 505 ? 5.703 -35.781 17.984 1 90.75 505 ASN B CA 1
ATOM 11016 C C . ASN B 1 505 ? 6.91 -36.062 17.078 1 90.75 505 ASN B C 1
ATOM 11018 O O . ASN B 1 505 ? 8.047 -36.094 17.562 1 90.75 505 ASN B O 1
ATOM 11022 N N . GLY B 1 506 ? 6.617 -36.281 15.867 1 93.19 506 GLY B N 1
ATOM 11023 C CA . GLY B 1 506 ? 7.688 -36.469 14.898 1 93.19 506 GLY B CA 1
ATOM 11024 C C . GLY B 1 506 ? 8.281 -37.875 14.914 1 93.19 506 GLY B C 1
ATOM 11025 O O . GLY B 1 506 ? 9.328 -38.094 14.305 1 93.19 506 GLY B O 1
ATOM 11026 N N . ASP B 1 507 ? 7.641 -38.812 15.484 1 93.88 507 ASP B N 1
ATOM 11027 C CA . ASP B 1 507 ? 8.203 -40.156 15.672 1 93.88 507 ASP B CA 1
ATOM 11028 C C . ASP B 1 507 ? 7.902 -41.031 14.469 1 93.88 507 ASP B C 1
ATOM 11030 O O . ASP B 1 507 ? 8.602 -42.031 14.234 1 93.88 507 ASP B O 1
ATOM 11034 N N . VAL B 1 508 ? 6.855 -40.688 13.82 1 96.94 508 VAL B N 1
ATOM 11035 C CA . VAL B 1 508 ? 6.418 -41.562 12.734 1 96.94 508 VAL B CA 1
ATOM 11036 C C . VAL B 1 508 ? 6.141 -40.75 11.484 1 96.94 508 VAL B C 1
ATOM 11038 O O . VAL B 1 508 ? 5.52 -39.688 11.562 1 96.94 508 VAL B O 1
ATOM 11041 N N . LEU B 1 509 ? 6.582 -41.219 10.359 1 98.12 509 LEU B N 1
ATOM 11042 C CA . LEU B 1 509 ? 6.203 -40.688 9.055 1 98.12 509 LEU B CA 1
ATOM 11043 C C . LEU B 1 509 ? 5.297 -41.656 8.32 1 98.12 509 LEU B C 1
ATOM 11045 O O . LEU B 1 509 ? 5.645 -42.844 8.156 1 98.12 509 LEU B O 1
ATOM 11049 N N . ALA B 1 510 ? 4.18 -41.188 7.961 1 98.69 510 ALA B N 1
ATOM 11050 C CA . ALA B 1 510 ? 3.27 -42 7.148 1 98.69 510 ALA B CA 1
ATOM 11051 C C . ALA B 1 510 ? 3.334 -41.562 5.68 1 98.69 510 ALA B C 1
ATOM 11053 O O . ALA B 1 510 ? 3.387 -40.375 5.371 1 98.69 510 ALA B O 1
ATOM 11054 N N . THR B 1 511 ? 3.367 -42.531 4.781 1 98.75 511 THR B N 1
ATOM 11055 C CA . THR B 1 511 ? 3.357 -42.281 3.344 1 98.75 511 THR B CA 1
ATOM 11056 C C . THR B 1 511 ? 2.191 -43 2.676 1 98.75 511 THR B C 1
ATOM 11058 O O . THR B 1 511 ? 1.89 -44.156 3.016 1 98.75 511 THR B O 1
ATOM 11061 N N . GLY B 1 512 ? 1.462 -42.312 1.849 1 98.62 512 GLY B N 1
ATOM 11062 C CA . GLY B 1 512 ? 0.359 -42.875 1.091 1 98.62 512 GLY B CA 1
ATOM 11063 C C . GLY B 1 512 ? 0.614 -42.906 -0.404 1 98.62 512 GLY B C 1
ATOM 11064 O O . GLY B 1 512 ? 1.379 -42.094 -0.924 1 98.62 512 GLY B O 1
ATOM 11065 N N . SER B 1 513 ? -0.106 -43.812 -1.068 1 98.44 513 SER B N 1
ATOM 11066 C CA . SER B 1 513 ? 0.188 -44 -2.486 1 98.44 513 SER B CA 1
ATOM 11067 C C . SER B 1 513 ? -1.069 -44.375 -3.27 1 98.44 513 SER B C 1
ATOM 11069 O O . SER B 1 513 ? -2.098 -44.719 -2.682 1 98.44 513 SER B O 1
ATOM 11071 N N . LYS B 1 514 ? -0.912 -44.312 -4.57 1 97.81 514 LYS B N 1
ATOM 11072 C CA . LYS B 1 514 ? -1.967 -44.719 -5.492 1 97.81 514 LYS B CA 1
ATOM 11073 C C . LYS B 1 514 ? -2.141 -46.219 -5.48 1 97.81 514 LYS B C 1
ATOM 11075 O O . LYS B 1 514 ? -3.17 -46.75 -5.918 1 97.81 514 LYS B O 1
ATOM 11080 N N . ASP B 1 515 ? -1.17 -46.969 -4.918 1 97.19 515 ASP B N 1
ATOM 11081 C CA . ASP B 1 515 ? -1.229 -48.438 -4.91 1 97.19 515 ASP B CA 1
ATOM 11082 C C . ASP B 1 515 ? -2.082 -48.938 -3.75 1 97.19 515 ASP B C 1
ATOM 11084 O O . ASP B 1 515 ? -2.057 -50.125 -3.43 1 97.19 515 ASP B O 1
ATOM 11088 N N . LYS B 1 516 ? -2.689 -48.094 -3.027 1 97.94 516 LYS B N 1
ATOM 11089 C CA . LYS B 1 516 ? -3.658 -48.375 -1.979 1 97.94 516 LYS B CA 1
ATOM 11090 C C . LYS B 1 516 ? -2.967 -48.906 -0.722 1 97.94 516 LYS B C 1
ATOM 11092 O O . LYS B 1 516 ? -3.488 -49.781 -0.041 1 97.94 516 LYS B O 1
ATOM 11097 N N . THR B 1 517 ? -1.85 -48.375 -0.466 1 97.88 517 THR B N 1
ATOM 11098 C CA . THR B 1 517 ? -1.153 -48.719 0.764 1 97.88 517 THR B CA 1
ATOM 11099 C C . THR B 1 517 ? -0.716 -47.469 1.523 1 97.88 517 THR B C 1
ATOM 11101 O O . THR B 1 517 ? -0.544 -46.406 0.93 1 97.88 517 THR B O 1
ATOM 11104 N N . VAL B 1 518 ? -0.656 -47.656 2.799 1 98.5 518 VAL B N 1
ATOM 11105 C CA . VAL B 1 518 ? -0.053 -46.656 3.691 1 98.5 518 VAL B CA 1
ATOM 11106 C C . VAL B 1 518 ? 1.104 -47.281 4.457 1 98.5 518 VAL B C 1
ATOM 11108 O O . VAL B 1 518 ? 0.928 -48.312 5.117 1 98.5 518 VAL B O 1
ATOM 11111 N N . PHE B 1 519 ? 2.238 -46.75 4.305 1 98.31 519 PHE B N 1
ATOM 11112 C CA . PHE B 1 519 ? 3.436 -47.281 4.957 1 98.31 519 PHE B CA 1
ATOM 11113 C C . PHE B 1 519 ? 3.865 -46.375 6.102 1 98.31 519 PHE B C 1
ATOM 11115 O O . PHE B 1 519 ? 3.803 -45.156 5.992 1 98.31 519 PHE B O 1
ATOM 11122 N 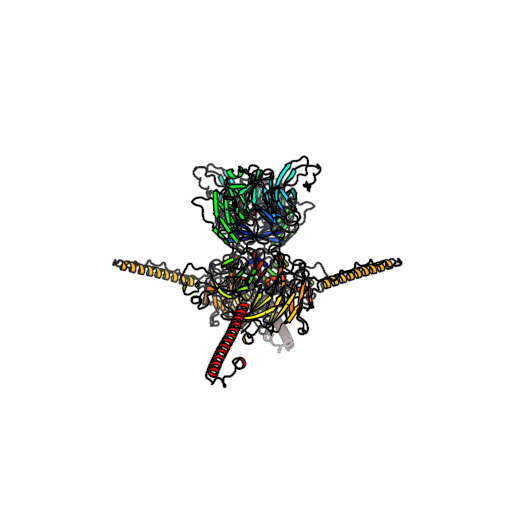N . PHE B 1 520 ? 4.348 -46.938 7.23 1 97.75 520 PHE B N 1
ATOM 11123 C CA . PHE B 1 520 ? 4.797 -46.219 8.406 1 97.75 520 PHE B CA 1
ATOM 11124 C C . PHE B 1 520 ? 6.293 -46.406 8.625 1 97.75 520 PHE B C 1
ATOM 11126 O O . PHE B 1 520 ? 6.809 -47.5 8.516 1 97.75 520 PHE B O 1
ATOM 11133 N N . PHE B 1 521 ? 6.918 -45.281 8.914 1 97.69 521 PHE B N 1
ATOM 11134 C CA . PHE B 1 521 ? 8.352 -45.312 9.18 1 97.69 521 PHE B CA 1
ATOM 11135 C C . PHE B 1 521 ? 8.664 -44.688 10.531 1 97.69 521 PHE B C 1
ATOM 11137 O O . PHE B 1 521 ? 8.109 -43.656 10.891 1 97.69 521 PHE B O 1
ATOM 11144 N N . ALA B 1 522 ? 9.516 -45.281 11.281 1 95.94 522 ALA B N 1
ATOM 11145 C CA . ALA B 1 522 ? 10.055 -44.656 12.492 1 95.94 522 ALA B CA 1
ATOM 11146 C C . ALA B 1 522 ? 11.102 -43.594 12.156 1 95.94 522 ALA B C 1
ATOM 11148 O O . ALA B 1 522 ? 12.031 -43.875 11.391 1 95.94 522 ALA B O 1
ATOM 11149 N N . VAL B 1 523 ? 10.914 -42.406 12.703 1 95.94 523 VAL B N 1
ATOM 11150 C CA . VAL B 1 523 ? 11.781 -41.281 12.352 1 95.94 523 VAL B CA 1
ATOM 11151 C C . VAL B 1 523 ? 12.867 -41.125 13.414 1 95.94 523 VAL B C 1
ATOM 11153 O O . VAL B 1 523 ? 12.586 -40.656 14.531 1 95.94 523 VAL B O 1
ATOM 11156 N N . GLU B 1 524 ? 14.016 -41.406 13.164 1 91.25 524 GLU B N 1
ATOM 11157 C CA . GLU B 1 524 ? 15.219 -41.188 13.961 1 91.25 524 GLU B CA 1
ATOM 11158 C C . GLU B 1 524 ? 16.344 -40.625 13.102 1 91.25 524 GLU B C 1
ATOM 11160 O O . GLU B 1 524 ? 16.125 -39.75 12.273 1 91.25 524 GLU B O 1
ATOM 11165 N N . GLU B 1 525 ? 17.531 -41.062 13.289 1 86.94 525 GLU B N 1
ATOM 11166 C CA . GLU B 1 525 ? 18.594 -40.656 12.391 1 86.94 525 GLU B CA 1
ATOM 11167 C C . GLU B 1 525 ? 18.375 -41.156 10.977 1 86.94 525 GLU B C 1
ATOM 11169 O O . GLU B 1 525 ? 18.734 -40.5 9.992 1 86.94 525 GLU B O 1
ATOM 11174 N N . LYS B 1 526 ? 17.859 -42.312 10.977 1 92.25 526 LYS B N 1
ATOM 11175 C CA . LYS B 1 526 ? 17.406 -42.938 9.734 1 92.25 526 LYS B CA 1
ATOM 11176 C C . LYS B 1 526 ? 15.922 -43.312 9.828 1 92.25 526 LYS B C 1
ATOM 11178 O O . LYS B 1 526 ? 15.406 -43.562 10.914 1 92.25 526 LYS B O 1
ATOM 11183 N N . TYR B 1 527 ? 15.344 -43.25 8.68 1 96 527 TYR B N 1
ATOM 11184 C CA . TYR B 1 527 ? 13.953 -43.688 8.617 1 96 527 TYR B CA 1
ATOM 11185 C C . TYR B 1 527 ? 13.852 -45.219 8.445 1 96 527 TYR B C 1
ATOM 11187 O O . TYR B 1 527 ? 14.32 -45.75 7.445 1 96 527 TYR B O 1
ATOM 11195 N N . GLU B 1 528 ? 13.25 -45.812 9.453 1 95.31 528 GLU B N 1
ATOM 11196 C CA . GLU B 1 528 ? 13.156 -47.281 9.438 1 95.31 528 GLU B CA 1
ATOM 11197 C C . GLU B 1 528 ? 11.711 -47.719 9.25 1 95.31 528 GLU B C 1
ATOM 11199 O O . GLU B 1 528 ? 10.797 -47.188 9.875 1 95.31 528 GLU B O 1
ATOM 11204 N N . PRO B 1 529 ? 11.531 -48.688 8.414 1 94.94 529 PRO B N 1
ATOM 11205 C CA . PRO B 1 529 ? 10.164 -49.156 8.172 1 94.94 529 PRO B CA 1
ATOM 11206 C C . PRO B 1 529 ? 9.555 -49.844 9.383 1 94.94 529 PRO B C 1
ATOM 11208 O O . PRO B 1 529 ? 10.195 -50.719 10 1 94.94 529 PRO B O 1
ATOM 11211 N N . ILE B 1 530 ? 8.406 -49.5 9.734 1 94.88 530 ILE B N 1
ATOM 11212 C CA . ILE B 1 530 ? 7.621 -50.156 10.773 1 94.88 530 ILE B CA 1
ATOM 11213 C C . ILE B 1 530 ? 6.719 -51.219 10.148 1 94.88 530 ILE B C 1
ATOM 11215 O O . ILE B 1 530 ? 6.703 -52.375 10.594 1 94.88 530 ILE B O 1
ATOM 11219 N N . GLY B 1 531 ? 6.051 -50.75 9.117 1 95.25 531 GLY B N 1
ATOM 11220 C CA . GLY B 1 531 ? 5.125 -51.625 8.406 1 95.25 531 GLY B CA 1
ATOM 11221 C C . GLY B 1 531 ? 4.141 -50.844 7.539 1 95.25 531 GLY B C 1
ATOM 11222 O O . GLY B 1 531 ? 4.25 -49.625 7.395 1 95.25 531 GLY B O 1
ATOM 11223 N N . PHE B 1 532 ? 3.215 -51.656 6.898 1 96.69 532 PHE B N 1
ATOM 11224 C CA . PHE B 1 532 ? 2.229 -51 6.051 1 96.69 532 PHE B CA 1
ATOM 11225 C C . PHE B 1 532 ? 0.872 -51.688 6.168 1 96.69 532 PHE B C 1
ATOM 11227 O O . PHE B 1 532 ? 0.769 -52.781 6.719 1 96.69 532 PHE B O 1
ATOM 11234 N N . ILE B 1 533 ? -0.125 -50.969 5.75 1 96.62 533 ILE B N 1
ATOM 11235 C CA . ILE B 1 533 ? -1.479 -51.531 5.699 1 96.62 533 ILE B CA 1
ATOM 11236 C C . ILE B 1 533 ? -2.072 -51.281 4.309 1 96.62 533 ILE B C 1
ATOM 11238 O O . ILE B 1 533 ? -1.647 -50.375 3.584 1 96.62 533 ILE B O 1
ATOM 11242 N N . HIS B 1 534 ? -3.012 -52.125 3.963 1 95.94 534 HIS B N 1
ATOM 11243 C CA . HIS B 1 534 ? -3.805 -51.906 2.758 1 95.94 534 HIS B CA 1
ATOM 11244 C C . HIS B 1 534 ? -5.055 -51.094 3.057 1 95.94 534 HIS B C 1
ATOM 11246 O O . HIS B 1 534 ? -5.668 -51.25 4.113 1 95.94 534 HIS B O 1
ATOM 11252 N N . VAL B 1 535 ? -5.375 -50.281 2.168 1 96.44 535 VAL B N 1
ATOM 11253 C CA . VAL B 1 535 ? -6.582 -49.469 2.287 1 96.44 535 VAL B CA 1
ATOM 11254 C C . VAL B 1 535 ? -7.469 -49.656 1.064 1 96.44 535 VAL B C 1
ATOM 11256 O O . VAL B 1 535 ? -7.008 -50.156 0.029 1 96.44 535 VAL B O 1
ATOM 11259 N N . PRO B 1 536 ? -8.664 -49.344 1.135 1 95.12 536 PRO B N 1
ATOM 11260 C CA . PRO B 1 536 ? -9.633 -49.719 0.107 1 95.12 536 PRO B CA 1
ATOM 11261 C C . PRO B 1 536 ? -9.43 -48.969 -1.206 1 95.12 536 PRO B C 1
ATOM 11263 O O . PRO B 1 536 ? -9.93 -49.406 -2.252 1 95.12 536 PRO B O 1
ATOM 11266 N N . GLY B 1 537 ? -8.867 -47.906 -1.245 1 96.31 537 GLY B N 1
ATOM 11267 C CA . GLY B 1 537 ? -8.664 -47.125 -2.455 1 96.31 537 GLY B CA 1
ATOM 11268 C C . GLY B 1 537 ? -7.363 -46.344 -2.455 1 96.31 537 GLY B C 1
ATOM 11269 O O . GLY B 1 537 ? -6.625 -46.344 -1.469 1 96.31 537 GLY B O 1
ATOM 11270 N N . PRO B 1 538 ? -7.102 -45.688 -3.676 1 97.88 538 PRO B N 1
ATOM 11271 C CA . PRO B 1 538 ? -5.891 -44.844 -3.732 1 97.88 538 PRO B CA 1
ATOM 11272 C C . PRO B 1 538 ? -5.891 -43.75 -2.688 1 97.88 538 PRO B C 1
ATOM 11274 O O . PRO B 1 538 ? -6.898 -43.062 -2.512 1 97.88 538 PRO B O 1
ATOM 11277 N N . VAL B 1 539 ? -4.82 -43.531 -2.016 1 98.56 539 VAL B N 1
ATOM 11278 C CA . VAL B 1 539 ? -4.711 -42.562 -0.94 1 98.56 539 VAL B CA 1
ATOM 11279 C C . VAL B 1 539 ? -4.652 -41.156 -1.529 1 98.56 539 VAL B C 1
ATOM 11281 O O . VAL B 1 539 ? -3.867 -40.875 -2.441 1 98.56 539 VAL B O 1
ATOM 11284 N N . GLN B 1 540 ? -5.48 -40.281 -1.041 1 97.5 540 GLN B N 1
ATOM 11285 C CA . GLN B 1 540 ? -5.543 -38.906 -1.507 1 97.5 540 GLN B CA 1
ATOM 11286 C C . GLN B 1 540 ? -4.832 -37.969 -0.539 1 97.5 540 GLN B C 1
ATOM 11288 O O . GLN B 1 540 ? -4.191 -37 -0.961 1 97.5 540 GLN B O 1
ATOM 11293 N N . ALA B 1 541 ? -5 -38.219 0.703 1 97.75 541 ALA B N 1
ATOM 11294 C CA . ALA B 1 541 ? -4.41 -37.344 1.719 1 97.75 541 ALA B CA 1
ATOM 11295 C C . ALA B 1 541 ? -4.242 -38.062 3.043 1 97.75 541 ALA B C 1
ATOM 11297 O O . ALA B 1 541 ? -4.938 -39.062 3.305 1 97.75 541 ALA B O 1
ATOM 11298 N N . LEU B 1 542 ? -3.312 -37.625 3.84 1 98.44 542 LEU B N 1
ATOM 11299 C CA . LEU B 1 542 ? -3.047 -38.094 5.191 1 98.44 542 LEU B CA 1
ATOM 11300 C C . LEU B 1 542 ? -2.986 -36.938 6.18 1 98.44 542 LEU B C 1
ATOM 11302 O O . LEU B 1 542 ? -2.396 -35.906 5.887 1 98.44 542 LEU B O 1
ATOM 11306 N N . GLN B 1 543 ? -3.623 -37.125 7.281 1 97.31 543 GLN B N 1
ATOM 11307 C CA . GLN B 1 543 ? -3.529 -36.094 8.328 1 97.31 543 GLN B CA 1
ATOM 11308 C C . GLN B 1 543 ? -3.518 -36.75 9.711 1 97.31 543 GLN B C 1
ATOM 11310 O O . GLN B 1 543 ? -4.434 -37.5 10.062 1 97.31 543 GLN B O 1
ATOM 11315 N N . TRP B 1 544 ? -2.527 -36.438 10.469 1 97.19 544 TRP B N 1
ATOM 11316 C CA . TRP B 1 544 ? -2.5 -36.875 11.859 1 97.19 544 TRP B CA 1
ATOM 11317 C C . TRP B 1 544 ? -3.391 -36 12.734 1 97.19 544 TRP B C 1
ATOM 11319 O O . TRP B 1 544 ? -3.594 -34.844 12.43 1 97.19 544 TRP B O 1
ATOM 11329 N N . SER B 1 545 ? -3.865 -36.594 13.797 1 95.5 545 SER B N 1
ATOM 11330 C CA . SER B 1 545 ? -4.684 -35.844 14.742 1 95.5 545 SER B CA 1
ATOM 11331 C C . SER B 1 545 ? -3.893 -34.688 15.367 1 95.5 545 SER B C 1
ATOM 11333 O O . SER B 1 545 ? -2.695 -34.812 15.625 1 95.5 545 SER B O 1
ATOM 11335 N N . PRO B 1 546 ? -4.562 -33.562 15.586 1 91.19 546 PRO B N 1
ATOM 11336 C CA . PRO B 1 546 ? -3.877 -32.438 16.203 1 91.19 546 PRO B CA 1
ATOM 11337 C C . PRO B 1 546 ? -3.465 -32.688 17.641 1 91.19 546 PRO B C 1
ATOM 11339 O O . PRO B 1 546 ? -3.926 -33.656 18.25 1 91.19 546 PRO B O 1
ATOM 11342 N N . PRO B 1 547 ? -2.621 -31.875 18.172 1 88.38 547 PRO B N 1
ATOM 11343 C CA . PRO B 1 547 ? -2.148 -32.062 19.547 1 88.38 547 PRO B CA 1
ATOM 11344 C C . PRO B 1 547 ? -3.275 -31.984 20.578 1 88.38 547 PRO B C 1
ATOM 11346 O O . PRO B 1 547 ? -3.156 -32.531 21.672 1 88.38 547 PRO B O 1
ATOM 11349 N N . SER B 1 548 ? -4.309 -31.375 20.266 1 88.12 548 SER B N 1
ATOM 11350 C CA . SER B 1 548 ? -5.434 -31.219 21.188 1 88.12 548 SER B CA 1
ATOM 11351 C C . SER B 1 548 ? -6.152 -32.562 21.391 1 88.12 548 SER B C 1
ATOM 11353 O O . SER B 1 548 ? -6.91 -32.719 22.344 1 88.12 548 SER B O 1
ATOM 11355 N N . HIS B 1 549 ? -5.883 -33.469 20.453 1 91.25 549 HIS B N 1
ATOM 11356 C CA . HIS B 1 549 ? -6.488 -34.781 20.594 1 91.25 549 HIS B CA 1
ATOM 11357 C C . HIS B 1 549 ? -5.691 -35.656 21.562 1 91.25 549 HIS B C 1
ATOM 11359 O O . HIS B 1 549 ? -4.457 -35.594 21.578 1 91.25 549 HIS B O 1
ATOM 11365 N N . VAL B 1 550 ? -6.32 -36.469 22.281 1 87.81 550 VAL B N 1
ATOM 11366 C CA . VAL B 1 550 ? -5.684 -37.281 23.297 1 87.81 550 VAL B CA 1
ATOM 11367 C C . VAL B 1 550 ? -4.875 -38.406 22.625 1 87.81 550 VAL B C 1
ATOM 11369 O O . VAL B 1 550 ? -3.721 -38.656 22.984 1 87.81 550 VAL B O 1
ATOM 11372 N N . GLU B 1 551 ? -5.461 -39.031 21.672 1 90.38 551 GLU B N 1
ATOM 11373 C CA . GLU B 1 551 ? -4.785 -40.125 20.969 1 90.38 551 GLU B CA 1
ATOM 11374 C C . GLU B 1 551 ? -4.246 -39.656 19.625 1 90.38 551 GLU B C 1
ATOM 11376 O O . GLU B 1 551 ? -4.875 -38.844 18.938 1 90.38 551 GLU B O 1
ATOM 11381 N N . SER B 1 552 ? -3.115 -40.219 19.297 1 92.94 552 SER B N 1
ATOM 11382 C CA . SER B 1 552 ? -2.545 -39.938 17.984 1 92.94 552 SER B CA 1
ATOM 11383 C C . SER B 1 552 ? -3.1 -40.875 16.922 1 92.94 552 SER B C 1
ATOM 11385 O O . SER B 1 552 ? -2.762 -42.062 16.906 1 92.94 552 SER B O 1
ATOM 11387 N N . MET B 1 553 ? -3.924 -40.344 16.109 1 96.5 553 MET B N 1
ATOM 11388 C CA . MET B 1 553 ? -4.57 -41.094 15.055 1 96.5 553 MET B CA 1
ATOM 11389 C C . MET B 1 553 ? -4.234 -40.531 13.68 1 96.5 553 MET B C 1
ATOM 11391 O O . MET B 1 553 ? -4.008 -39.344 13.539 1 96.5 553 MET B O 1
ATOM 11395 N N . LEU B 1 554 ? -4.203 -41.406 12.727 1 97.94 554 LEU B N 1
ATOM 11396 C CA . LEU B 1 554 ? -3.984 -41 11.352 1 97.94 554 LEU B CA 1
ATOM 11397 C C . LEU B 1 554 ? -5.277 -41.062 10.547 1 97.94 554 LEU B C 1
ATOM 11399 O O . LEU B 1 554 ? -5.902 -42.125 10.469 1 97.94 554 LEU B O 1
ATOM 11403 N N . LEU B 1 555 ? -5.648 -39.938 10.039 1 98.19 555 LEU B N 1
ATOM 11404 C CA . LEU B 1 555 ? -6.77 -39.844 9.109 1 98.19 555 LEU B CA 1
ATOM 11405 C C . LEU B 1 555 ? -6.312 -40.156 7.684 1 98.19 555 LEU B C 1
ATOM 11407 O O . LEU B 1 555 ? -5.406 -39.5 7.168 1 98.19 555 LEU B O 1
ATOM 11411 N N . ILE B 1 556 ? -6.91 -41.156 7.031 1 98.56 556 ILE B N 1
ATOM 11412 C CA . ILE B 1 556 ? -6.559 -41.562 5.676 1 98.56 556 ILE B CA 1
ATOM 11413 C C . ILE B 1 556 ? -7.738 -41.312 4.738 1 98.56 556 ILE B C 1
ATOM 11415 O O . ILE B 1 556 ? -8.805 -41.906 4.895 1 98.56 556 ILE B O 1
ATOM 11419 N N . LEU B 1 557 ? -7.555 -40.469 3.812 1 98.56 557 LEU B N 1
ATOM 11420 C CA . LEU B 1 557 ? -8.586 -40.156 2.822 1 98.56 557 LEU B CA 1
ATOM 11421 C C . LEU B 1 557 ? -8.289 -40.875 1.507 1 98.56 557 LEU B C 1
ATOM 11423 O O . LEU B 1 557 ? -7.223 -40.688 0.919 1 98.56 557 LEU B O 1
ATOM 11427 N N . CYS B 1 558 ? -9.195 -41.594 1.055 1 97.94 558 CYS B N 1
ATOM 11428 C CA . CYS B 1 558 ? -9.055 -42.281 -0.228 1 97.94 558 CYS B CA 1
ATOM 11429 C C . CYS B 1 558 ? -9.906 -41.625 -1.298 1 97.94 558 CYS B C 1
ATOM 11431 O O . CYS B 1 558 ? -11 -41.125 -1.013 1 97.94 558 CYS B O 1
ATOM 11433 N N . GLU B 1 559 ? -9.453 -41.656 -2.471 1 96.5 559 GLU B N 1
ATOM 11434 C CA . GLU B 1 559 ? -10.102 -40.969 -3.592 1 96.5 559 GLU B CA 1
ATOM 11435 C C . GLU B 1 559 ? -11.484 -41.562 -3.869 1 96.5 559 GLU B C 1
ATOM 11437 O O . GLU B 1 559 ? -12.383 -40.844 -4.316 1 96.5 559 GLU B O 1
ATOM 11442 N N . ASN B 1 560 ? -11.719 -42.844 -3.561 1 95.25 560 ASN B N 1
ATOM 11443 C CA . ASN B 1 560 ? -12.938 -43.531 -3.945 1 95.25 560 ASN B CA 1
ATOM 11444 C C . ASN B 1 560 ? -14.031 -43.375 -2.887 1 95.25 560 ASN B C 1
ATOM 11446 O O . ASN B 1 560 ? -14.969 -44.188 -2.838 1 95.25 560 ASN B O 1
ATOM 11450 N N . GLY B 1 561 ? -13.828 -42.562 -1.907 1 95 561 GLY B N 1
ATOM 11451 C CA . GLY B 1 561 ? -14.898 -42.25 -0.973 1 95 561 GLY B CA 1
ATOM 11452 C C . GLY B 1 561 ? -14.68 -42.844 0.405 1 95 561 GLY B C 1
ATOM 11453 O O . GLY B 1 561 ? -15.445 -42.562 1.335 1 95 561 GLY B O 1
ATOM 11454 N N . PHE B 1 562 ? -13.664 -43.594 0.578 1 96.56 562 PHE B N 1
ATOM 11455 C CA . PHE B 1 562 ? -13.375 -44.188 1.872 1 96.56 562 PHE B CA 1
ATOM 11456 C C . PHE B 1 562 ? -12.516 -43.281 2.729 1 96.56 562 PHE B C 1
ATOM 11458 O O . PHE B 1 562 ? -11.617 -42.594 2.219 1 96.56 562 PHE B O 1
ATOM 11465 N N . VAL B 1 563 ? -12.82 -43.219 3.957 1 97.75 563 VAL B N 1
ATOM 11466 C CA . VAL B 1 563 ? -12.008 -42.562 4.977 1 97.75 563 VAL B CA 1
ATOM 11467 C C . VAL B 1 563 ? -11.711 -43.562 6.109 1 97.75 563 VAL B C 1
ATOM 11469 O O . VAL B 1 563 ? -12.617 -44.25 6.594 1 97.75 563 VAL B O 1
ATOM 11472 N N . LEU B 1 564 ? -10.469 -43.562 6.477 1 97.25 564 LEU B N 1
ATOM 11473 C CA . LEU B 1 564 ? -10.062 -44.469 7.551 1 97.25 564 LEU B CA 1
ATOM 11474 C C . LEU B 1 564 ? -9.352 -43.688 8.664 1 97.25 564 LEU B C 1
ATOM 11476 O O . LEU B 1 564 ? -8.852 -42.594 8.438 1 97.25 564 LEU B O 1
ATOM 11480 N N . GLN B 1 565 ? -9.398 -44.25 9.805 1 97 565 GLN B N 1
ATOM 11481 C CA . GLN B 1 565 ? -8.609 -43.781 10.938 1 97 565 GLN B CA 1
ATOM 11482 C C . GLN B 1 565 ? -7.875 -44.938 11.625 1 97 565 GLN B C 1
ATOM 11484 O O . GLN B 1 565 ? -8.469 -45.969 11.93 1 97 565 GLN B O 1
ATOM 11489 N N . VAL B 1 566 ? -6.613 -44.781 11.844 1 96.75 566 VAL B N 1
ATOM 11490 C CA . VAL B 1 566 ? -5.789 -45.812 12.461 1 96.75 566 VAL B CA 1
ATOM 11491 C C . VAL B 1 566 ? -4.852 -45.188 13.484 1 96.75 566 VAL B C 1
ATOM 11493 O O . VAL B 1 566 ? -4.453 -44.031 13.352 1 96.75 566 VAL B O 1
ATOM 11496 N N . PRO B 1 567 ? -4.535 -45.938 14.5 1 95.25 567 PRO B N 1
ATOM 11497 C CA . PRO B 1 567 ? -3.539 -45.438 15.445 1 95.25 567 PRO B CA 1
ATOM 11498 C C . PRO B 1 567 ? -2.111 -45.562 14.922 1 95.25 567 PRO B C 1
ATOM 11500 O O . PRO B 1 567 ? -1.857 -46.312 13.984 1 95.25 567 PRO B O 1
ATOM 11503 N N . ALA B 1 568 ? -1.283 -44.844 15.453 1 93.31 568 ALA B N 1
ATOM 11504 C CA . ALA B 1 568 ? 0.129 -44.969 15.117 1 93.31 568 ALA B CA 1
ATOM 11505 C C . ALA B 1 568 ? 0.646 -46.344 15.523 1 93.31 568 ALA B C 1
ATOM 11507 O O . ALA B 1 568 ? 0.509 -46.75 16.688 1 93.31 568 ALA B O 1
ATOM 11508 N N . PRO B 1 569 ? 1.224 -47.031 14.633 1 92.81 569 PRO B N 1
ATOM 11509 C CA . PRO B 1 569 ? 1.747 -48.344 15 1 92.81 569 PRO B CA 1
ATOM 11510 C C . PRO B 1 569 ? 2.98 -48.25 15.898 1 92.81 569 PRO B C 1
ATOM 11512 O O . PRO B 1 569 ? 3.795 -47.344 15.75 1 92.81 569 PRO B O 1
ATOM 11515 N N . VAL B 1 570 ? 3.09 -49.312 16.719 1 87.31 570 VAL B N 1
ATOM 11516 C CA . VAL B 1 570 ? 4.242 -49.406 17.609 1 87.31 570 VAL B CA 1
ATOM 11517 C C . VAL B 1 570 ? 5.289 -50.312 17.016 1 87.31 570 VAL B C 1
ATOM 11519 O O . VAL B 1 570 ? 5.02 -51.5 16.781 1 87.31 570 VAL B O 1
ATOM 11522 N N . PRO B 1 571 ? 6.402 -49.844 16.828 1 85.12 571 PRO B N 1
ATOM 11523 C CA . PRO B 1 571 ? 7.438 -50.625 16.141 1 85.12 571 PRO B CA 1
ATOM 11524 C C . PRO B 1 571 ? 7.734 -51.938 16.859 1 85.12 571 PRO B C 1
ATOM 11526 O O . PRO B 1 571 ? 7.918 -52.969 16.203 1 85.12 571 PRO B O 1
ATOM 11529 N N . GLU B 1 572 ? 7.77 -52.031 18.172 1 81.38 572 GLU B N 1
ATOM 11530 C CA . GLU B 1 572 ? 8.164 -53.188 18.953 1 81.38 572 GLU B CA 1
ATOM 11531 C C . GLU B 1 572 ? 7.117 -54.312 18.875 1 81.38 572 GLU B C 1
ATOM 11533 O O . GLU B 1 572 ? 7.43 -55.469 19.047 1 81.38 572 GLU B O 1
ATOM 11538 N N . GLU B 1 573 ? 5.988 -53.969 18.516 1 78.5 573 GLU B N 1
ATOM 11539 C CA . GLU B 1 573 ? 4.898 -54.938 18.5 1 78.5 573 GLU B CA 1
ATOM 11540 C C . GLU B 1 573 ? 4.77 -55.625 17.141 1 78.5 573 GLU B C 1
ATOM 11542 O O . GLU B 1 573 ? 3.988 -56.562 16.969 1 78.5 573 GLU B O 1
ATOM 11547 N N . GLN B 1 574 ? 5.59 -55.156 16.234 1 78.81 574 GLN B N 1
ATOM 11548 C CA . GLN B 1 574 ? 5.395 -55.688 14.883 1 78.81 574 GLN B CA 1
ATOM 11549 C C . GLN B 1 574 ? 6.461 -56.719 14.539 1 78.81 574 GLN B C 1
ATOM 11551 O O . GLN B 1 574 ? 7.633 -56.562 14.875 1 78.81 574 GLN B O 1
ATOM 11556 N N . ASP B 1 575 ? 5.977 -57.875 14.117 1 76.88 575 ASP B N 1
ATOM 11557 C CA . ASP B 1 575 ? 6.883 -58.906 13.656 1 76.88 575 ASP B CA 1
ATOM 11558 C C . ASP B 1 575 ? 7.188 -58.75 12.164 1 76.88 575 ASP B C 1
ATOM 11560 O O . ASP B 1 575 ? 6.348 -59.094 11.32 1 76.88 575 ASP B O 1
ATOM 11564 N N . THR B 1 576 ? 8.359 -58.281 11.836 1 76.75 576 THR B N 1
ATOM 11565 C CA . THR B 1 576 ? 8.711 -57.969 10.461 1 76.75 576 THR B CA 1
ATOM 11566 C C . THR B 1 576 ? 9.609 -59.031 9.859 1 76.75 576 THR B C 1
ATOM 11568 O O . THR B 1 576 ? 10.328 -58.781 8.898 1 76.75 576 THR B O 1
ATOM 11571 N N . ALA B 1 577 ? 9.531 -60.188 10.414 1 78.81 577 ALA B N 1
ATOM 11572 C CA . ALA B 1 577 ? 10.43 -61.25 9.969 1 78.81 577 ALA B CA 1
ATOM 11573 C C . ALA B 1 577 ? 10.07 -61.719 8.562 1 78.81 577 ALA B C 1
ATOM 11575 O O . ALA B 1 577 ? 10.953 -61.906 7.715 1 78.81 577 ALA B O 1
ATOM 11576 N N . SER B 1 578 ? 8.766 -61.781 8.281 1 82.38 578 SER B N 1
ATOM 11577 C CA . SER B 1 578 ? 8.367 -62.344 6.984 1 82.38 578 SER B CA 1
ATOM 11578 C C . SER B 1 578 ? 7.699 -61.25 6.121 1 82.38 578 SER B C 1
ATOM 11580 O O . SER B 1 578 ? 7.758 -61.312 4.891 1 82.38 578 SER B O 1
ATOM 11582 N N . THR B 1 579 ? 7.055 -60.344 6.703 1 88.56 579 THR B N 1
ATOM 11583 C CA . THR B 1 579 ? 6.344 -59.312 5.98 1 88.56 579 THR B CA 1
ATOM 11584 C C . THR B 1 579 ? 6.25 -58.031 6.816 1 88.56 579 THR B C 1
ATOM 11586 O O . THR B 1 579 ? 6.348 -58.062 8.047 1 88.56 579 THR B O 1
ATOM 11589 N N . TYR B 1 580 ? 6.191 -56.969 6.125 1 92.5 580 TYR B N 1
ATOM 11590 C CA . TYR B 1 580 ? 5.984 -55.719 6.832 1 92.5 580 TYR B CA 1
ATOM 11591 C C . TYR B 1 580 ? 4.5 -55.406 7 1 92.5 580 TYR B C 1
ATOM 11593 O O . TYR B 1 580 ? 4.125 -54.406 7.613 1 92.5 580 TYR B O 1
ATOM 11601 N N . GLN B 1 581 ? 3.67 -56.188 6.426 1 93.31 581 GLN B N 1
ATOM 11602 C CA . GLN B 1 581 ? 2.232 -55.969 6.531 1 93.31 581 GLN B CA 1
ATOM 11603 C C . GLN B 1 581 ? 1.763 -56.062 7.977 1 93.31 581 GLN B C 1
ATOM 11605 O O . GLN B 1 581 ? 2.043 -57.062 8.656 1 93.31 581 GLN B O 1
ATOM 11610 N N . ILE B 1 582 ? 1.108 -55.031 8.344 1 92.69 582 ILE B N 1
ATOM 11611 C CA . ILE B 1 582 ? 0.569 -55 9.695 1 92.69 582 ILE B CA 1
ATOM 11612 C C . ILE B 1 582 ? -0.816 -55.656 9.711 1 92.69 582 ILE B C 1
ATOM 11614 O O . ILE B 1 582 ? -1.737 -55.156 9.047 1 92.69 582 ILE B O 1
ATOM 11618 N N . LYS B 1 583 ? -1.083 -56.719 10.422 1 84.06 583 LYS B N 1
ATOM 11619 C CA . LYS B 1 583 ? -2.328 -57.469 10.367 1 84.06 583 LYS B CA 1
ATOM 11620 C C . LYS B 1 583 ? -3.309 -57 11.438 1 84.06 583 LYS B C 1
ATOM 11622 O O . LYS B 1 583 ? -4.523 -57 11.227 1 84.06 583 LYS B O 1
ATOM 11627 N N . ASN B 1 584 ? -2.867 -56.656 12.586 1 82.88 584 ASN B N 1
ATOM 11628 C CA . ASN B 1 584 ? -3.818 -56.406 13.664 1 82.88 584 ASN B CA 1
ATOM 11629 C C . ASN B 1 584 ? -3.811 -54.938 14.094 1 82.88 584 ASN B C 1
ATOM 11631 O O . ASN B 1 584 ? -3.834 -54.625 15.289 1 82.88 584 ASN B O 1
ATOM 11635 N N . LEU B 1 585 ? -3.848 -54 13.07 1 90.44 585 LEU B N 1
ATOM 11636 C CA . LEU B 1 585 ? -3.982 -52.594 13.43 1 90.44 585 LEU B CA 1
ATOM 11637 C C . LEU B 1 585 ? -5.449 -52.188 13.477 1 90.44 585 LEU B C 1
ATOM 11639 O O . LEU B 1 585 ? -6.172 -52.312 12.492 1 90.44 585 LEU B O 1
ATOM 11643 N N . PRO B 1 586 ? -5.953 -51.781 14.664 1 90.56 586 PRO B N 1
ATOM 11644 C CA . PRO B 1 586 ? -7.355 -51.375 14.734 1 90.56 586 PRO B CA 1
ATOM 11645 C C . PRO B 1 586 ? -7.688 -50.25 13.758 1 90.56 586 PRO B C 1
ATOM 11647 O O . PRO B 1 586 ? -7.066 -49.188 13.805 1 90.56 586 PRO B O 1
ATOM 11650 N N . THR B 1 587 ? -8.609 -50.5 12.844 1 93.19 587 THR B N 1
ATOM 11651 C CA . THR B 1 587 ? -8.938 -49.531 11.789 1 93.19 587 THR B CA 1
ATOM 11652 C C . THR B 1 587 ? -10.422 -49.219 11.797 1 93.19 587 THR B C 1
ATOM 11654 O O . THR B 1 587 ? -11.266 -50.125 11.867 1 93.19 587 THR B O 1
ATOM 11657 N N . GLN B 1 588 ? -10.75 -47.938 11.828 1 93.88 588 GLN B N 1
ATOM 11658 C CA . GLN B 1 588 ? -12.117 -47.469 11.648 1 93.88 588 GLN B CA 1
ATOM 11659 C C . GLN B 1 588 ? -12.367 -47.031 10.211 1 93.88 588 GLN B C 1
ATOM 11661 O O . GLN B 1 588 ? -11.5 -46.438 9.578 1 93.88 588 GLN B O 1
ATOM 11666 N N . TYR B 1 589 ? -13.586 -47.438 9.727 1 94.75 589 TYR B N 1
ATOM 11667 C CA . TYR B 1 589 ? -13.898 -47.156 8.336 1 94.75 589 TYR B CA 1
ATOM 11668 C C . TYR B 1 589 ? -15.102 -46.219 8.219 1 94.75 589 TYR B C 1
ATOM 11670 O O . TYR B 1 589 ? -16.047 -46.312 9.008 1 94.75 589 TYR B O 1
ATOM 11678 N N . PHE B 1 590 ? -15.047 -45.344 7.289 1 95.75 590 PHE B N 1
ATOM 11679 C CA . PHE B 1 590 ? -16.156 -44.531 6.824 1 95.75 590 PHE B CA 1
ATOM 11680 C C . PHE B 1 590 ? -16.266 -44.562 5.305 1 95.75 590 PHE B C 1
ATOM 11682 O O . PHE B 1 590 ? -15.289 -44.281 4.609 1 95.75 590 PHE B O 1
ATOM 11689 N N . HIS B 1 591 ? -17.359 -44.969 4.797 1 95.19 591 HIS B N 1
ATOM 11690 C CA . HIS B 1 591 ? -17.594 -44.969 3.355 1 95.19 591 HIS B CA 1
ATOM 11691 C C . HIS B 1 591 ? -18.688 -43.969 2.969 1 95.19 591 HIS B C 1
ATOM 11693 O O . HIS B 1 591 ? -19.875 -44.219 3.205 1 95.19 591 HIS B O 1
ATOM 11699 N N . PHE B 1 592 ? -18.344 -42.938 2.273 1 95.88 592 PHE B N 1
ATOM 11700 C CA . PHE B 1 592 ? -19.219 -41.812 1.979 1 95.88 592 PHE B CA 1
ATOM 11701 C C . PHE B 1 592 ? -20.391 -42.219 1.111 1 95.88 592 PHE B C 1
ATOM 11703 O O . PHE B 1 592 ? -20.203 -42.844 0.066 1 95.88 592 PHE B O 1
ATOM 11710 N N . TYR B 1 593 ? -21.547 -41.875 1.561 1 93.75 593 TYR B N 1
ATOM 11711 C CA . TYR B 1 593 ? -22.766 -42.094 0.803 1 93.75 593 TYR B CA 1
ATOM 11712 C C . TYR B 1 593 ? -23.375 -40.75 0.391 1 93.75 593 TYR B C 1
ATOM 11714 O O . TYR B 1 593 ? -23.609 -39.875 1.233 1 93.75 593 TYR B O 1
ATOM 11722 N N . SER B 1 594 ? -23.641 -40.594 -0.926 1 94.5 594 SER B N 1
ATOM 11723 C CA . SER B 1 594 ? -24.094 -39.312 -1.47 1 94.5 594 SER B CA 1
ATOM 11724 C C . SER B 1 594 ? -25.484 -38.938 -0.946 1 94.5 594 SER B C 1
ATOM 11726 O O . SER B 1 594 ? -26.406 -39.75 -1.026 1 94.5 594 SER B O 1
ATOM 11728 N N . ILE B 1 595 ? -25.609 -37.812 -0.407 1 94.12 595 ILE B N 1
ATOM 11729 C CA . ILE B 1 595 ? -26.906 -37.344 0.086 1 94.12 595 ILE B CA 1
ATOM 11730 C C . ILE B 1 595 ? -27.312 -36.062 -0.618 1 94.12 595 ILE B C 1
ATOM 11732 O O . ILE B 1 595 ? -28.25 -35.375 -0.204 1 94.12 595 ILE B O 1
ATOM 11736 N N . LYS B 1 596 ? -26.594 -35.625 -1.581 1 93.81 596 LYS B N 1
ATOM 11737 C CA . LYS B 1 596 ? -26.828 -34.344 -2.244 1 93.81 596 LYS B CA 1
ATOM 11738 C C . LYS B 1 596 ? -28.203 -34.312 -2.902 1 93.81 596 LYS B C 1
ATOM 11740 O O . LYS B 1 596 ? -28.922 -33.312 -2.785 1 93.81 596 LYS B O 1
ATOM 11745 N N . SER B 1 597 ? -28.609 -35.375 -3.578 1 93 597 SER B N 1
ATOM 11746 C CA . SER B 1 597 ? -29.906 -35.438 -4.234 1 93 597 SER B CA 1
ATOM 11747 C C . SER B 1 597 ? -31.047 -35.281 -3.232 1 93 597 SER B C 1
ATOM 11749 O O . SER B 1 597 ? -32.062 -34.625 -3.523 1 93 597 SER B O 1
ATOM 11751 N N . ARG B 1 598 ? -30.859 -35.906 -2.115 1 92.06 598 ARG B N 1
ATOM 11752 C CA . ARG B 1 598 ? -31.859 -35.781 -1.061 1 92.06 598 ARG B CA 1
ATOM 11753 C C . ARG B 1 598 ? -31.953 -34.344 -0.551 1 92.06 598 ARG B C 1
ATOM 11755 O O . ARG B 1 598 ? -33.062 -33.844 -0.321 1 92.06 598 ARG B O 1
ATOM 11762 N N . ILE B 1 599 ? -30.828 -33.719 -0.333 1 91.56 599 ILE B N 1
ATOM 11763 C CA . ILE B 1 599 ? -30.797 -32.344 0.125 1 91.56 599 ILE B CA 1
ATOM 11764 C C . ILE B 1 599 ? -31.5 -31.453 -0.889 1 91.56 599 ILE B C 1
ATOM 11766 O O . ILE B 1 599 ? -32.312 -30.609 -0.516 1 91.56 599 ILE B O 1
ATOM 11770 N N . LYS B 1 600 ? -31.172 -31.625 -2.111 1 89.56 600 LYS B N 1
ATOM 11771 C CA . LYS B 1 600 ? -31.766 -30.812 -3.168 1 89.56 600 LYS B CA 1
ATOM 11772 C C . LYS B 1 600 ? -33.281 -31.031 -3.248 1 89.56 600 LYS B C 1
ATOM 11774 O O . LYS B 1 600 ? -34.031 -30.109 -3.521 1 89.56 600 LYS B O 1
ATOM 11779 N N . LEU B 1 601 ? -33.656 -32.25 -3.047 1 89.25 601 LEU B N 1
ATOM 11780 C CA . LEU B 1 601 ? -35.094 -32.562 -3.049 1 89.25 601 LEU B CA 1
ATOM 11781 C C . LEU B 1 601 ? -35.812 -31.891 -1.894 1 89.25 601 LEU B C 1
ATOM 11783 O O . LEU B 1 601 ? -36.906 -31.344 -2.074 1 89.25 601 LEU B O 1
ATOM 11787 N N . GLU B 1 602 ? -35.219 -32 -0.763 1 88.69 602 GLU B N 1
ATOM 11788 C CA . GLU B 1 602 ? -35.812 -31.359 0.402 1 88.69 602 GLU B CA 1
ATOM 11789 C C . GLU B 1 602 ? -35.906 -29.844 0.193 1 88.69 602 GLU B C 1
ATOM 11791 O O . GLU B 1 602 ? -36.906 -29.234 0.607 1 88.69 602 GLU B O 1
ATOM 11796 N N . GLU B 1 603 ? -34.938 -29.297 -0.395 1 86.5 603 GLU B N 1
ATOM 11797 C CA . GLU B 1 603 ? -34.969 -27.875 -0.7 1 86.5 603 GLU B CA 1
ATOM 11798 C C . GLU B 1 603 ? -36.062 -27.531 -1.685 1 86.5 603 GLU B C 1
ATOM 11800 O O . GLU B 1 603 ? -36.75 -26.516 -1.537 1 86.5 603 GLU B O 1
ATOM 11805 N N . GLU B 1 604 ? -36.219 -28.359 -2.645 1 85.25 604 GLU B N 1
ATOM 11806 C CA . GLU B 1 604 ? -37.281 -28.156 -3.631 1 85.25 604 GLU B CA 1
ATOM 11807 C C . GLU B 1 604 ? -38.656 -28.281 -2.992 1 85.25 604 GLU B C 1
ATOM 11809 O O . GLU B 1 604 ? -39.562 -27.5 -3.309 1 85.25 604 GLU B O 1
ATOM 11814 N N . ILE B 1 605 ? -38.781 -29.203 -2.172 1 87 605 ILE B N 1
ATOM 11815 C CA . ILE B 1 605 ? -40.031 -29.391 -1.464 1 87 605 ILE B CA 1
ATOM 11816 C C . ILE B 1 605 ? -40.344 -28.156 -0.606 1 87 605 ILE B C 1
ATOM 11818 O O . ILE B 1 605 ? -41.469 -27.656 -0.61 1 87 605 ILE B O 1
ATOM 11822 N N . ALA B 1 606 ? -39.281 -27.797 0.083 1 87 606 ALA B N 1
ATOM 11823 C CA . ALA B 1 606 ? -39.438 -26.625 0.934 1 87 606 ALA B CA 1
ATOM 11824 C C . ALA B 1 606 ? -39.812 -25.391 0.107 1 87 606 ALA B C 1
ATOM 11826 O O . ALA B 1 606 ? -40.625 -24.578 0.531 1 87 606 ALA B O 1
ATOM 11827 N N . LEU B 1 607 ? -39.219 -25.25 -1.003 1 85.06 607 LEU B N 1
ATOM 11828 C CA . LEU B 1 607 ? -39.5 -24.141 -1.892 1 85.06 607 LEU B CA 1
ATOM 11829 C C . LEU B 1 607 ? -40.938 -24.188 -2.406 1 85.06 607 LEU B C 1
ATOM 11831 O O . LEU B 1 607 ? -41.625 -23.172 -2.457 1 85.06 607 LEU B O 1
ATOM 11835 N N . ARG B 1 608 ? -41.375 -25.344 -2.74 1 84.19 608 ARG B N 1
ATOM 11836 C CA . ARG B 1 608 ? -42.75 -25.531 -3.225 1 84.19 608 ARG B CA 1
ATOM 11837 C C . ARG B 1 608 ? -43.75 -25.25 -2.121 1 84.19 608 ARG B C 1
ATOM 11839 O O . ARG B 1 608 ? -44.812 -24.656 -2.369 1 84.19 608 ARG B O 1
ATOM 11846 N N . GLU B 1 609 ? -43.406 -25.719 -1.012 1 86.88 609 GLU B N 1
ATOM 11847 C CA . GLU B 1 609 ? -44.281 -25.469 0.129 1 86.88 609 GLU B CA 1
ATOM 11848 C C . GLU B 1 609 ? -44.375 -23.984 0.449 1 86.88 609 GLU B C 1
ATOM 11850 O O . GLU B 1 609 ? -45.438 -23.469 0.761 1 86.88 609 GLU B O 1
ATOM 11855 N N . LYS B 1 610 ? -43.219 -23.438 0.392 1 86.5 610 LYS B N 1
ATOM 11856 C CA . LYS B 1 610 ? -43.219 -22 0.639 1 86.5 610 LYS B CA 1
ATOM 11857 C C . LYS B 1 610 ? -44.031 -21.25 -0.407 1 86.5 610 LYS B C 1
ATOM 11859 O O . LYS B 1 610 ? -44.781 -20.328 -0.076 1 86.5 610 LYS B O 1
ATOM 11864 N N . LYS B 1 611 ? -43.938 -21.672 -1.596 1 82.56 611 LYS B N 1
ATOM 11865 C CA . LYS B 1 611 ? -44.719 -21.078 -2.672 1 82.56 611 LYS B CA 1
ATOM 11866 C C . LYS B 1 611 ? -46.219 -21.312 -2.459 1 82.56 611 LYS B C 1
ATOM 11868 O O . LYS B 1 611 ? -47.031 -20.422 -2.701 1 82.56 611 LYS B O 1
ATOM 11873 N N . LYS B 1 612 ? -46.469 -22.453 -2.043 1 82.56 612 LYS B N 1
ATOM 11874 C CA . LYS B 1 612 ? -47.875 -22.781 -1.755 1 82.56 612 LYS B CA 1
ATOM 11875 C C . LYS B 1 612 ? -48.406 -21.922 -0.619 1 82.56 612 LYS B C 1
ATOM 11877 O O . LYS B 1 612 ? -49.531 -21.422 -0.696 1 82.56 612 LYS B O 1
ATOM 11882 N N . GLN B 1 613 ? -47.594 -21.812 0.315 1 85.75 613 GLN B N 1
ATOM 11883 C CA . GLN B 1 613 ? -48 -21 1.45 1 85.75 613 GLN B CA 1
ATOM 11884 C C . GLN B 1 613 ? -48.188 -19.531 1.042 1 85.75 613 GLN B C 1
ATOM 11886 O O . GLN B 1 613 ? -49.125 -18.875 1.472 1 85.75 613 GLN B O 1
ATOM 11891 N N . GLU B 1 614 ? -47.281 -19.125 0.3 1 84.62 614 GLU B N 1
ATOM 11892 C CA . GLU B 1 614 ? -47.406 -17.75 -0.177 1 84.62 614 GLU B CA 1
ATOM 11893 C C . GLU B 1 614 ? -48.625 -17.562 -1.051 1 84.62 614 GLU B C 1
ATOM 11895 O O . GLU B 1 614 ? -49.312 -16.531 -0.961 1 84.62 614 GLU B O 1
ATOM 11900 N N . LYS B 1 615 ? -48.812 -18.547 -1.846 1 81.44 615 LYS B N 1
ATOM 11901 C CA . LYS B 1 615 ? -50 -18.516 -2.682 1 81.44 615 LYS B CA 1
ATOM 11902 C C . LYS B 1 615 ? -51.281 -18.562 -1.832 1 81.44 615 LYS B C 1
ATOM 11904 O O . LYS B 1 615 ? -52.25 -17.844 -2.107 1 81.44 615 LYS B O 1
ATOM 11909 N N . GLU B 1 616 ? -51.281 -19.391 -0.887 1 82.88 616 GLU B N 1
ATOM 11910 C CA . GLU B 1 616 ? -52.406 -19.5 0.015 1 82.88 616 GLU B CA 1
ATOM 11911 C C . GLU B 1 616 ? -52.625 -18.219 0.797 1 82.88 616 GLU B C 1
ATOM 11913 O O . GLU B 1 616 ? -53.75 -17.75 0.963 1 82.88 616 GLU B O 1
ATOM 11918 N N . LYS B 1 617 ? -51.5 -17.734 1.197 1 84.31 617 LYS B N 1
ATOM 11919 C CA . LYS B 1 617 ? -51.625 -16.453 1.907 1 84.31 617 LYS B CA 1
ATOM 11920 C C . LYS B 1 617 ? -52.156 -15.367 0.995 1 84.31 617 LYS B C 1
ATOM 11922 O O . LYS B 1 617 ? -53 -14.562 1.412 1 84.31 617 LYS B O 1
ATOM 11927 N N . ALA B 1 618 ? -51.656 -15.391 -0.104 1 82.69 618 ALA B N 1
ATOM 11928 C CA . ALA B 1 618 ? -52.156 -14.414 -1.079 1 82.69 618 ALA B CA 1
ATOM 11929 C C . ALA B 1 618 ? -53.625 -14.625 -1.39 1 82.69 618 ALA B C 1
ATOM 11931 O O . ALA B 1 618 ? -54.375 -13.664 -1.531 1 82.69 618 ALA B O 1
ATOM 11932 N N . ARG B 1 619 ? -54.031 -15.82 -1.452 1 81.75 619 ARG B N 1
ATOM 11933 C CA . ARG B 1 619 ? -55.406 -16.172 -1.697 1 81.75 619 ARG B CA 1
ATOM 11934 C C . ARG B 1 619 ? -56.312 -15.742 -0.537 1 81.75 619 ARG B C 1
ATOM 11936 O O . ARG B 1 619 ? -57.375 -15.156 -0.749 1 81.75 619 ARG B O 1
ATOM 11943 N N . LEU B 1 620 ? -55.781 -15.992 0.6 1 82.06 620 LEU B N 1
ATOM 11944 C CA . LEU B 1 620 ? -56.531 -15.617 1.787 1 82.06 620 LEU B CA 1
ATOM 11945 C C . LEU B 1 620 ? -56.656 -14.102 1.898 1 82.06 620 LEU B C 1
ATOM 11947 O O . LEU B 1 620 ? -57.719 -13.586 2.258 1 82.06 620 LEU B O 1
ATOM 11951 N N . GLU B 1 621 ? -55.625 -13.477 1.593 1 82.06 621 GLU B N 1
ATOM 11952 C CA . GLU B 1 621 ? -55.688 -12.023 1.608 1 82.06 621 GLU B CA 1
ATOM 11953 C C . GLU B 1 621 ? -56.625 -11.492 0.536 1 82.06 621 GLU B C 1
ATOM 11955 O O . GLU B 1 621 ? -57.344 -10.523 0.766 1 82.06 621 GLU B O 1
ATOM 11960 N N . TRP B 1 622 ? -56.594 -12.172 -0.572 1 80.19 622 TRP B N 1
ATOM 11961 C CA . TRP B 1 622 ? -57.5 -11.82 -1.655 1 80.19 622 TRP B CA 1
ATOM 11962 C C . TRP B 1 622 ? -58.969 -12.047 -1.24 1 80.19 622 TRP B C 1
ATOM 11964 O O . TRP B 1 622 ? -59.812 -11.195 -1.489 1 80.19 622 TRP B O 1
ATOM 11974 N N . ILE B 1 623 ? -59.25 -13.086 -0.599 1 80.81 623 ILE B N 1
ATOM 11975 C CA . ILE B 1 623 ? -60.594 -13.406 -0.128 1 80.81 623 ILE B CA 1
ATOM 11976 C C . ILE B 1 623 ? -61.031 -12.375 0.909 1 80.81 623 ILE B C 1
ATOM 11978 O O . ILE B 1 623 ? -62.188 -11.891 0.865 1 80.81 623 ILE B O 1
ATOM 11982 N N . LYS B 1 624 ? -60.125 -12.062 1.752 1 81.56 624 LYS B N 1
ATOM 11983 C CA . LYS B 1 624 ? -60.438 -11.062 2.777 1 81.56 624 LYS B CA 1
ATOM 11984 C C . LYS B 1 624 ? -60.75 -9.711 2.152 1 81.56 624 LYS B C 1
ATOM 11986 O O . LYS B 1 624 ? -61.656 -9.008 2.588 1 81.56 624 LYS B O 1
ATOM 11991 N N . GLN B 1 625 ? -60.062 -9.422 1.176 1 82.12 625 GLN B N 1
ATOM 11992 C CA . GLN B 1 625 ? -60.281 -8.156 0.486 1 82.12 625 GLN B CA 1
ATOM 11993 C C . GLN B 1 625 ? -61.625 -8.164 -0.258 1 82.12 625 GLN B C 1
ATOM 11995 O O . GLN B 1 625 ? -62.344 -7.164 -0.261 1 82.12 625 GLN B O 1
ATOM 12000 N N . GLN B 1 626 ? -62.031 -9.234 -0.782 1 77.69 626 GLN B N 1
ATOM 12001 C CA . GLN B 1 626 ? -63.281 -9.359 -1.504 1 77.69 626 GLN B CA 1
ATOM 12002 C C . GLN B 1 626 ? -64.438 -9.344 -0.544 1 77.69 626 GLN B C 1
ATOM 12004 O O . GLN B 1 626 ? -65.5 -8.727 -0.831 1 77.69 626 GLN B O 1
ATOM 12009 N N . GLN B 1 627 ? -64.312 -9.969 0.585 1 78.44 627 GLN B N 1
ATOM 12010 C CA . GLN B 1 627 ? -65.375 -9.953 1.606 1 78.44 627 GLN B CA 1
ATOM 12011 C C . GLN B 1 627 ? -65.562 -8.547 2.148 1 78.44 627 GLN B C 1
ATOM 12013 O O . GLN B 1 627 ? -66.688 -8.133 2.377 1 78.44 627 GLN B O 1
ATOM 12018 N N . GLU B 1 628 ? -64.5 -7.863 2.234 1 77.06 628 GLU B N 1
ATOM 12019 C CA . GLU B 1 628 ? -64.625 -6.48 2.684 1 77.06 628 GLU B CA 1
ATOM 12020 C C . GLU B 1 628 ? -65.312 -5.613 1.632 1 77.06 628 GLU B C 1
ATOM 12022 O O . GLU B 1 628 ? -65.938 -4.625 1.968 1 77.06 628 GLU B O 1
ATOM 12027 N N . MET B 1 629 ? -65.188 -6.105 0.397 1 77.44 629 MET B N 1
ATOM 12028 C CA . MET B 1 629 ? -65.875 -5.379 -0.696 1 77.44 629 MET B CA 1
ATOM 12029 C C . MET B 1 629 ? -67.25 -5.93 -0.973 1 77.44 629 MET B C 1
ATOM 12031 O O . MET B 1 629 ? -67.938 -5.441 -1.865 1 77.44 629 MET B O 1
ATOM 12035 N N . GLY B 1 630 ? -67.812 -6.844 -0.176 1 71.62 630 GLY B N 1
ATOM 12036 C CA . GLY B 1 630 ? -69.188 -7.309 -0.147 1 71.62 630 GLY B CA 1
ATOM 12037 C C . GLY B 1 630 ? -69.438 -8.414 -1.152 1 71.62 630 GLY B C 1
ATOM 12038 O O . GLY B 1 630 ? -70.625 -8.672 -1.486 1 71.62 630 GLY B O 1
ATOM 12039 N N . LYS B 1 631 ? -68.562 -8.781 -2.002 1 64.81 631 LYS B N 1
ATOM 12040 C CA . LYS B 1 631 ? -68.875 -9.75 -3.059 1 64.81 631 LYS B CA 1
ATOM 12041 C C . LYS B 1 631 ? -68.75 -11.18 -2.525 1 64.81 631 LYS B C 1
ATOM 12043 O O . LYS B 1 631 ? -67.875 -11.516 -1.741 1 64.81 631 LYS B O 1
ATOM 12048 N N . ASP B 1 632 ? -69.875 -11.812 -2.426 1 62.16 632 ASP B N 1
ATOM 12049 C CA . ASP B 1 632 ? -70 -13.203 -2.014 1 62.16 632 ASP B CA 1
ATOM 12050 C C . ASP B 1 632 ? -69.312 -14.141 -3.002 1 62.16 632 ASP B C 1
ATOM 12052 O O . ASP B 1 632 ? -69.812 -14.328 -4.125 1 62.16 632 ASP B O 1
ATOM 12056 N N . ILE B 1 633 ? -68.125 -14.094 -3.287 1 56.88 633 ILE B N 1
ATOM 12057 C CA . ILE B 1 633 ? -67.562 -14.938 -4.34 1 56.88 633 ILE B CA 1
ATOM 12058 C C . ILE B 1 633 ? -67.625 -16.406 -3.91 1 56.88 633 ILE B C 1
ATOM 12060 O O . ILE B 1 633 ? -67.125 -16.75 -2.816 1 56.88 633 ILE B O 1
ATOM 12064 N N . GLU B 1 634 ? -68.625 -17.188 -4.469 1 55.78 634 GLU B N 1
ATOM 12065 C CA . GLU B 1 634 ? -68.625 -18.641 -4.402 1 55.78 634 GLU B CA 1
ATOM 12066 C C . GLU B 1 634 ? -67.25 -19.219 -4.816 1 55.78 634 GLU B C 1
ATOM 12068 O O . GLU B 1 634 ? -66.75 -18.922 -5.906 1 55.78 634 GLU B O 1
ATOM 12073 N N . GLU B 1 635 ? -66.438 -19.5 -4.062 1 55.22 635 GLU B N 1
ATOM 12074 C CA . GLU B 1 635 ? -65.062 -20.062 -4.262 1 55.22 635 GLU B CA 1
ATOM 12075 C C . GLU B 1 635 ? -65.125 -21.344 -5.09 1 55.22 635 GLU B C 1
ATOM 12077 O O . GLU B 1 635 ? -65.75 -22.328 -4.68 1 55.22 635 GLU B O 1
ATOM 12082 N N . GLU B 1 636 ? -65.312 -21.375 -6.391 1 52.91 636 GLU B N 1
ATOM 12083 C CA . GLU B 1 636 ? -65 -22.656 -7.051 1 52.91 636 GLU B CA 1
ATOM 12084 C C . GLU B 1 636 ? -63.594 -23.141 -6.75 1 52.91 636 GLU B C 1
ATOM 12086 O O . GLU B 1 636 ? -62.656 -22.375 -6.816 1 52.91 636 GLU B O 1
ATOM 12091 N N . PRO B 1 637 ? -63.406 -24.188 -6.004 1 50.91 637 PRO B N 1
ATOM 12092 C CA . PRO B 1 637 ? -62.062 -24.719 -5.758 1 50.91 637 PRO B CA 1
ATOM 12093 C C . PRO B 1 637 ? -61.219 -24.766 -7.02 1 50.91 637 PRO B C 1
ATOM 12095 O O . PRO B 1 637 ? -61.625 -25.375 -8.016 1 50.91 637 PRO B O 1
ATOM 12098 N N . GLU B 1 638 ? -60.594 -23.797 -7.465 1 51.06 638 GLU B N 1
ATOM 12099 C CA . GLU B 1 638 ? -59.656 -23.922 -8.586 1 51.06 638 GLU B CA 1
ATOM 12100 C C . GLU B 1 638 ? -58.781 -25.172 -8.453 1 51.06 638 GLU B C 1
ATOM 12102 O O . GLU B 1 638 ? -58.344 -25.516 -7.348 1 51.06 638 GLU B O 1
ATOM 12107 N N . GLU B 1 639 ? -58.906 -26.094 -9.344 1 51.5 639 GLU B N 1
ATOM 12108 C CA . GLU B 1 639 ? -58.062 -27.281 -9.469 1 51.5 639 GLU B CA 1
ATOM 12109 C C . GLU B 1 639 ? -56.594 -26.953 -9.258 1 51.5 639 GLU B C 1
ATOM 12111 O O . GLU B 1 639 ? -56.062 -26.047 -9.898 1 51.5 639 GLU B O 1
ATOM 12116 N N . GLU B 1 640 ? -56.031 -27.141 -8.125 1 53.88 640 GLU B N 1
ATOM 12117 C CA . GLU B 1 640 ? -54.594 -26.984 -7.855 1 53.88 640 GLU B CA 1
ATOM 12118 C C . GLU B 1 640 ? -53.75 -27.547 -9.008 1 53.88 640 GLU B C 1
ATOM 12120 O O . GLU B 1 640 ? -53.969 -28.656 -9.461 1 53.88 640 GLU B O 1
ATOM 12125 N N . PRO B 1 641 ? -53.156 -26.828 -9.867 1 55.5 641 PRO B N 1
ATOM 12126 C CA . PRO B 1 641 ? -52.312 -27.375 -10.945 1 55.5 641 PRO B CA 1
ATOM 12127 C C . PRO B 1 641 ? -51.469 -28.562 -10.477 1 55.5 641 PRO B C 1
ATOM 12129 O O . PRO B 1 641 ? -51.094 -28.625 -9.312 1 55.5 641 PRO B O 1
ATOM 12132 N N . GLU B 1 642 ? -51.5 -29.672 -11.102 1 57.94 642 GLU B N 1
ATOM 12133 C CA . GLU B 1 642 ? -50.719 -30.875 -10.859 1 57.94 642 GLU B CA 1
ATOM 12134 C C . GLU B 1 642 ? -49.25 -30.547 -10.695 1 57.94 642 GLU B C 1
ATOM 12136 O O . GLU B 1 642 ? -48.625 -29.953 -11.586 1 57.94 642 GLU B O 1
ATOM 12141 N N . GLU B 1 643 ? -48.781 -30.391 -9.547 1 63.84 643 GLU B N 1
ATOM 12142 C CA . GLU B 1 643 ? -47.375 -30.109 -9.242 1 63.84 643 GLU B CA 1
ATOM 12143 C C . GLU B 1 643 ? -46.469 -31.094 -9.953 1 63.84 643 GLU B C 1
ATOM 12145 O O . GLU B 1 643 ? -46.75 -32.281 -10.039 1 63.84 643 GLU B O 1
ATOM 12150 N N . GLU B 1 644 ? -45.656 -30.734 -10.867 1 74.56 644 GLU B N 1
ATOM 12151 C CA . GLU B 1 644 ? -44.625 -31.578 -11.492 1 74.56 644 GLU B CA 1
ATOM 12152 C C . GLU B 1 644 ? -44 -32.531 -10.484 1 74.56 644 GLU B C 1
ATOM 12154 O O . GLU B 1 644 ? -43.812 -32.188 -9.328 1 74.56 644 GLU B O 1
ATOM 12159 N N . PRO B 1 645 ? -44 -33.812 -10.867 1 80.75 645 PRO B N 1
ATOM 12160 C CA . PRO B 1 645 ? -43.438 -34.781 -9.953 1 80.75 645 PRO B CA 1
ATOM 12161 C C . PRO B 1 645 ? -42.031 -34.406 -9.492 1 80.75 645 PRO B C 1
ATOM 12163 O O . PRO B 1 645 ? -41.281 -33.781 -10.234 1 80.75 645 PRO B O 1
ATOM 12166 N N . LEU B 1 646 ? -41.75 -34.656 -8.227 1 82.25 646 LEU B N 1
ATOM 12167 C CA . LEU B 1 646 ? -40.406 -34.438 -7.66 1 82.25 646 LEU B CA 1
ATOM 12168 C C . LEU B 1 646 ? -39.375 -35.281 -8.359 1 82.25 646 LEU B C 1
ATOM 12170 O O . LEU B 1 646 ? -39.625 -36.438 -8.742 1 82.25 646 LEU B O 1
ATOM 12174 N N . PRO B 1 647 ? -38.281 -34.719 -8.742 1 81.75 647 PRO B N 1
ATOM 12175 C CA . PRO B 1 647 ? -37.219 -35.531 -9.367 1 81.75 647 PRO B CA 1
ATOM 12176 C C . PRO B 1 647 ? -36.781 -36.719 -8.508 1 81.75 647 PRO B C 1
ATOM 12178 O O . PRO B 1 647 ? -36.812 -36.625 -7.273 1 81.75 647 PRO B O 1
ATOM 12181 N N . PRO B 1 648 ? -36.5 -37.812 -9.148 1 86 648 PRO B N 1
ATOM 12182 C CA . PRO B 1 648 ? -36.031 -38.969 -8.391 1 86 648 PRO B CA 1
ATOM 12183 C C . PRO B 1 648 ? -34.688 -38.75 -7.734 1 86 648 PRO B C 1
ATOM 12185 O O . PRO B 1 648 ? -33.906 -37.906 -8.172 1 86 648 PRO B O 1
ATOM 12188 N N . LEU B 1 649 ? -34.469 -39.438 -6.688 1 89.12 649 LEU B N 1
ATOM 12189 C CA . LEU B 1 649 ? -33.188 -39.375 -5.988 1 89.12 649 LEU B CA 1
ATOM 12190 C C . LEU B 1 649 ? -32.062 -39.938 -6.863 1 89.12 649 LEU B C 1
ATOM 12192 O O . LEU B 1 649 ? -32.219 -40.969 -7.516 1 89.12 649 LEU B O 1
ATOM 12196 N N . TYR B 1 650 ? -31.078 -39.188 -6.973 1 91 650 TYR B N 1
ATOM 12197 C CA . TYR B 1 650 ? -29.938 -39.562 -7.789 1 91 650 TYR B CA 1
ATOM 12198 C C . TYR B 1 650 ? -28.734 -39.875 -6.918 1 91 650 TYR B C 1
ATOM 12200 O O . TYR B 1 650 ? -28.375 -39.094 -6.027 1 91 650 TYR B O 1
ATOM 12208 N N . ILE B 1 651 ? -28.141 -41.062 -7.109 1 90.06 651 ILE B N 1
ATOM 12209 C CA . ILE B 1 651 ? -26.891 -41.469 -6.488 1 90.06 651 ILE B CA 1
ATOM 12210 C C . ILE B 1 651 ? -25.859 -41.812 -7.566 1 90.06 651 ILE B C 1
ATOM 12212 O O . ILE B 1 651 ? -26.109 -42.719 -8.391 1 90.06 651 ILE B O 1
ATOM 12216 N N . PRO B 1 652 ? -24.812 -41.188 -7.605 1 91.31 652 PRO B N 1
ATOM 12217 C CA . PRO B 1 652 ? -23.828 -41.5 -8.648 1 91.31 652 PRO B CA 1
ATOM 12218 C C . PRO B 1 652 ? -23.344 -42.938 -8.617 1 91.31 652 PRO B C 1
ATOM 12220 O O . PRO B 1 652 ? -23.188 -43.531 -7.543 1 91.31 652 PRO B O 1
ATOM 12223 N N . GLU B 1 653 ? -23.172 -43.469 -9.797 1 89.12 653 GLU B N 1
ATOM 12224 C CA . GLU B 1 653 ? -22.719 -44.844 -9.914 1 89.12 653 GLU B CA 1
ATOM 12225 C C . GLU B 1 653 ? -21.328 -45.031 -9.305 1 89.12 653 GLU B C 1
ATOM 12227 O O . GLU B 1 653 ? -21.094 -46 -8.562 1 89.12 653 GLU B O 1
ATOM 12232 N N . GLU B 1 654 ? -20.484 -44.125 -9.711 1 89.25 654 GLU B N 1
ATOM 12233 C CA . GLU B 1 654 ? -19.156 -44.125 -9.094 1 89.25 654 GLU B CA 1
ATOM 12234 C C . GLU B 1 654 ? -19.078 -43.062 -7.98 1 89.25 654 GLU B C 1
ATOM 12236 O O . GLU B 1 654 ? -19.562 -41.938 -8.148 1 89.25 654 GLU B O 1
ATOM 12241 N N . PRO B 1 655 ? -18.625 -43.562 -6.859 1 90.81 655 PRO B N 1
ATOM 12242 C CA . PRO B 1 655 ? -18.516 -42.594 -5.77 1 90.81 655 PRO B CA 1
ATOM 12243 C C . PRO B 1 655 ? -17.734 -41.344 -6.168 1 90.81 655 PRO B C 1
ATOM 12245 O O . PRO B 1 655 ? -16.75 -41.438 -6.895 1 90.81 655 PRO B O 1
ATOM 12248 N N . SER B 1 656 ? -18.25 -40.188 -5.734 1 95.38 656 SER B N 1
ATOM 12249 C CA . SER B 1 656 ? -17.531 -38.938 -5.973 1 95.38 656 SER B CA 1
ATOM 12250 C C . SER B 1 656 ? -16.172 -38.938 -5.281 1 95.38 656 SER B C 1
ATOM 12252 O O . SER B 1 656 ? -16.031 -39.438 -4.168 1 95.38 656 SER B O 1
ATOM 12254 N N . PRO B 1 657 ? -15.195 -38.438 -5.965 1 96.75 657 PRO B N 1
ATOM 12255 C CA . PRO B 1 657 ? -13.852 -38.469 -5.391 1 96.75 657 PRO B CA 1
ATOM 12256 C C . PRO B 1 657 ? -13.695 -37.531 -4.203 1 96.75 657 PRO B C 1
ATOM 12258 O O . PRO B 1 657 ? -14.156 -36.375 -4.254 1 96.75 657 PRO B O 1
ATOM 12261 N N . ILE B 1 658 ? -13.055 -37.969 -3.145 1 97.94 658 ILE B N 1
ATOM 12262 C CA . ILE B 1 658 ? -12.656 -37.125 -2.037 1 97.94 658 ILE B CA 1
ATOM 12263 C C . ILE B 1 658 ? -11.453 -36.281 -2.445 1 97.94 658 ILE B C 1
ATOM 12265 O O . ILE B 1 658 ? -10.43 -36.812 -2.875 1 97.94 658 ILE B O 1
ATOM 12269 N N . LEU B 1 659 ? -11.602 -35 -2.348 1 97.75 659 LEU B N 1
ATOM 12270 C CA . LEU B 1 659 ? -10.531 -34.125 -2.766 1 97.75 659 LEU B CA 1
ATOM 12271 C C . LEU B 1 659 ? -9.664 -33.719 -1.578 1 97.75 659 LEU B C 1
ATOM 12273 O O . LEU B 1 659 ? -8.43 -33.719 -1.679 1 97.75 659 LEU B O 1
ATOM 12277 N N . CYS B 1 660 ? -10.266 -33.312 -0.486 1 97.12 660 CYS B N 1
ATOM 12278 C CA . CYS B 1 660 ? -9.539 -33 0.74 1 97.12 660 CYS B CA 1
ATOM 12279 C C . CYS B 1 660 ? -10.445 -33.125 1.959 1 97.12 660 CYS B C 1
ATOM 12281 O O . CYS B 1 660 ? -11.648 -33.344 1.821 1 97.12 660 CYS B O 1
ATOM 12283 N N . GLY B 1 661 ? -9.797 -33.062 3.084 1 97.44 661 GLY B N 1
ATOM 12284 C CA . GLY B 1 661 ? -10.484 -33.188 4.363 1 97.44 661 GLY B CA 1
ATOM 12285 C C . GLY B 1 661 ? -9.578 -32.938 5.551 1 97.44 661 GLY B C 1
ATOM 12286 O O . GLY B 1 661 ? -8.352 -32.875 5.402 1 97.44 661 GLY B O 1
ATOM 12287 N N . PHE B 1 662 ? -10.242 -32.719 6.715 1 96.25 662 PHE B N 1
ATOM 12288 C CA . PHE B 1 662 ? -9.461 -32.438 7.914 1 96.25 662 PHE B CA 1
ATOM 12289 C C . PHE B 1 662 ? -10.266 -32.75 9.172 1 96.25 662 PHE B C 1
ATOM 12291 O O . PHE B 1 662 ? -11.5 -32.781 9.133 1 96.25 662 PHE B O 1
ATOM 12298 N N . TYR B 1 663 ? -9.57 -32.969 10.227 1 95.88 663 TYR B N 1
ATOM 12299 C CA . TYR B 1 663 ? -10.188 -33.25 11.516 1 95.88 663 TYR B CA 1
ATOM 12300 C C . TYR B 1 663 ? -10.953 -32.031 12.047 1 95.88 663 TYR B C 1
ATOM 12302 O O . TYR B 1 663 ? -10.477 -30.906 11.93 1 95.88 663 TYR B O 1
ATOM 12310 N N . SER B 1 664 ? -12.086 -32.281 12.609 1 94.69 664 SER B N 1
ATOM 12311 C CA . SER B 1 664 ? -12.797 -31.25 13.367 1 94.69 664 SER B CA 1
ATOM 12312 C C . SER B 1 664 ? -12.742 -31.531 14.859 1 94.69 664 SER B C 1
ATOM 12314 O O . SER B 1 664 ? -12.547 -30.625 15.664 1 94.69 664 SER B O 1
ATOM 12316 N N . ALA B 1 665 ? -12.938 -32.781 15.234 1 93.69 665 ALA B N 1
ATOM 12317 C CA . ALA B 1 665 ? -12.898 -33.312 16.578 1 93.69 665 ALA B CA 1
ATOM 12318 C C . ALA B 1 665 ? -12.484 -34.781 16.562 1 93.69 665 ALA B C 1
ATOM 12320 O O . ALA B 1 665 ? -12.391 -35.406 15.5 1 93.69 665 ALA B O 1
ATOM 12321 N N . PRO B 1 666 ? -12.188 -35.312 17.766 1 93.69 666 PRO B N 1
ATOM 12322 C CA . PRO B 1 666 ? -11.82 -36.719 17.766 1 93.69 666 PRO B CA 1
ATOM 12323 C C . PRO B 1 666 ? -12.906 -37.594 17.156 1 93.69 666 PRO B C 1
ATOM 12325 O O . PRO B 1 666 ? -14.039 -37.625 17.625 1 93.69 666 PRO B O 1
ATOM 12328 N N . GLY B 1 667 ? -12.539 -38.219 16.109 1 93.88 667 GLY B N 1
ATOM 12329 C CA . GLY B 1 667 ? -13.461 -39.125 15.43 1 93.88 667 GLY B CA 1
ATOM 12330 C C . GLY B 1 667 ? -14.352 -38.438 14.422 1 93.88 667 GLY B C 1
ATOM 12331 O O . GLY B 1 667 ? -15.203 -39.062 13.797 1 93.88 667 GLY B O 1
ATOM 12332 N N . LYS B 1 668 ? -14.148 -37.156 14.32 1 96.12 668 LYS B N 1
ATOM 12333 C CA . LYS B 1 668 ? -14.945 -36.406 13.375 1 96.12 668 LYS B CA 1
ATOM 12334 C C . LYS B 1 668 ? -14.047 -35.656 12.383 1 96.12 668 LYS B C 1
ATOM 12336 O O . LYS B 1 668 ? -12.906 -35.312 12.703 1 96.12 668 LYS B O 1
ATOM 12341 N N . PHE B 1 669 ? -14.602 -35.438 11.211 1 97.25 669 PHE B N 1
ATOM 12342 C CA . PHE B 1 669 ? -13.789 -34.812 10.18 1 97.25 669 PHE B CA 1
ATOM 12343 C C . PHE B 1 669 ? -14.68 -34.156 9.117 1 97.25 669 PHE B C 1
ATOM 12345 O O . PHE B 1 669 ? -15.852 -34.531 8.977 1 97.25 669 PHE B O 1
ATOM 12352 N N . TRP B 1 670 ? -14.18 -33.156 8.438 1 97.69 670 TRP B N 1
ATOM 12353 C CA . TRP B 1 670 ? -14.82 -32.5 7.305 1 97.69 670 TRP B CA 1
ATOM 12354 C C . TRP B 1 670 ? -14.289 -33.031 5.98 1 97.69 670 TRP B C 1
ATOM 12356 O O . TRP B 1 670 ? -13.102 -33.344 5.867 1 97.69 670 TRP B O 1
ATOM 12366 N N . LEU B 1 671 ? -15.164 -33.094 4.898 1 98 671 LEU B N 1
ATOM 12367 C CA . LEU B 1 671 ? -14.758 -33.562 3.586 1 98 671 LEU B CA 1
ATOM 12368 C C . LEU B 1 671 ? -15.211 -32.625 2.488 1 98 671 LEU B C 1
ATOM 12370 O O . LEU B 1 671 ? -16.312 -32.062 2.557 1 98 671 LEU B O 1
ATOM 12374 N N . SER B 1 672 ? -14.359 -32.375 1.574 1 98.06 672 SER B N 1
ATOM 12375 C CA . SER B 1 672 ? -14.688 -31.781 0.29 1 98.06 672 SER B CA 1
ATOM 12376 C C . SER B 1 672 ? -14.625 -32.781 -0.84 1 98.06 672 SER B C 1
ATOM 12378 O O . SER B 1 672 ? -13.617 -33.5 -1 1 98.06 672 SER B O 1
ATOM 12380 N N . LEU B 1 673 ? -15.656 -32.906 -1.616 1 97.75 673 LEU B N 1
ATOM 12381 C CA . LEU B 1 673 ? -15.727 -33.906 -2.674 1 97.75 673 LEU B CA 1
ATOM 12382 C C . LEU B 1 673 ? -15.812 -33.25 -4.047 1 97.75 673 LEU B C 1
ATOM 12384 O O . LEU B 1 673 ? -16.203 -32.094 -4.152 1 97.75 673 LEU B O 1
ATOM 12388 N N . GLY B 1 674 ? -15.398 -34.062 -5.062 1 96.62 674 GLY B N 1
ATOM 12389 C CA . GLY B 1 674 ? -15.578 -33.625 -6.441 1 96.62 674 GLY B CA 1
ATOM 12390 C C . GLY B 1 674 ? -16.766 -34.312 -7.117 1 96.62 674 GLY B C 1
ATOM 12391 O O . GLY B 1 674 ? -17.609 -34.906 -6.449 1 96.62 674 GLY B O 1
ATOM 12392 N N . GLY B 1 675 ? -16.891 -34.031 -8.359 1 95 675 GLY B N 1
ATOM 12393 C CA . GLY B 1 675 ? -17.953 -34.656 -9.133 1 95 675 GLY B CA 1
ATOM 12394 C C . GLY B 1 675 ? -19.328 -34.156 -8.766 1 95 675 GLY B C 1
ATOM 12395 O O . GLY B 1 675 ? -19.516 -32.969 -8.523 1 95 675 GLY B O 1
ATOM 12396 N N . TYR B 1 676 ? -20.234 -35.156 -8.625 1 95.25 676 TYR B N 1
ATOM 12397 C CA . TYR B 1 676 ? -21.641 -34.812 -8.367 1 95.25 676 TYR B CA 1
ATOM 12398 C C . TYR B 1 676 ? -21.797 -34.188 -6.984 1 95.25 676 TYR B C 1
ATOM 12400 O O . TYR B 1 676 ? -22.625 -33.281 -6.797 1 95.25 676 TYR B O 1
ATOM 12408 N N . ASP B 1 677 ? -21 -34.594 -6.051 1 96.44 677 ASP B N 1
ATOM 12409 C CA . ASP B 1 677 ? -21.219 -34.219 -4.66 1 96.44 677 ASP B CA 1
ATOM 12410 C C . ASP B 1 677 ? -20.438 -32.938 -4.32 1 96.44 677 ASP B C 1
ATOM 12412 O O . ASP B 1 677 ? -20.312 -32.594 -3.146 1 96.44 677 ASP B O 1
ATOM 12416 N N . SER B 1 678 ? -19.953 -32.312 -5.363 1 96.56 678 SER B N 1
ATOM 12417 C CA . SER B 1 678 ? -19.359 -30.984 -5.141 1 96.56 678 SER B CA 1
ATOM 12418 C C . SER B 1 678 ? -20.406 -29.969 -4.727 1 96.56 678 SER B C 1
ATOM 12420 O O . SER B 1 678 ? -21.594 -30.125 -5.016 1 96.56 678 SER B O 1
ATOM 12422 N N . GLY B 1 679 ? -20 -28.906 -3.982 1 96.12 679 GLY B N 1
ATOM 12423 C CA . GLY B 1 679 ? -20.906 -27.828 -3.631 1 96.12 679 GLY B CA 1
ATOM 12424 C C . GLY B 1 679 ? -21.141 -27.703 -2.137 1 96.12 679 GLY B C 1
ATOM 12425 O O . GLY B 1 679 ? -21.703 -26.719 -1.668 1 96.12 679 GLY B O 1
ATOM 12426 N N . PHE B 1 680 ? -20.672 -28.734 -1.412 1 96.56 680 PHE B N 1
ATOM 12427 C CA . PHE B 1 680 ? -20.891 -28.766 0.03 1 96.56 680 PHE B CA 1
ATOM 12428 C C . PHE B 1 680 ? -19.609 -29.156 0.759 1 96.56 680 PHE B C 1
ATOM 12430 O O . PHE B 1 680 ? -18.719 -29.766 0.172 1 96.56 680 PHE B O 1
ATOM 12437 N N . LEU B 1 681 ? -19.562 -28.734 2.018 1 97.38 681 LEU B N 1
ATOM 12438 C CA . LEU B 1 681 ? -18.656 -29.359 2.979 1 97.38 681 LEU B CA 1
ATOM 12439 C C . LEU B 1 681 ? -19.406 -30.359 3.854 1 97.38 681 LEU B C 1
ATOM 12441 O O . LEU B 1 681 ? -20.422 -30.016 4.469 1 97.38 681 LEU B O 1
ATOM 12445 N N . TYR B 1 682 ? -18.938 -31.547 3.918 1 97.88 682 TYR B N 1
ATOM 12446 C CA . TYR B 1 682 ? -19.641 -32.625 4.633 1 97.88 682 TYR B CA 1
ATOM 12447 C C . TYR B 1 682 ? -18.969 -32.906 5.973 1 97.88 682 TYR B C 1
ATOM 12449 O O . TYR B 1 682 ? -17.766 -33.156 6.031 1 97.88 682 TYR B O 1
ATOM 12457 N N . HIS B 1 683 ? -19.703 -32.812 6.98 1 97.31 683 HIS B N 1
ATOM 12458 C CA . HIS B 1 683 ? -19.234 -33.156 8.32 1 97.31 683 HIS B CA 1
ATOM 12459 C C . HIS B 1 683 ? -19.531 -34.625 8.648 1 97.31 683 HIS B C 1
ATOM 12461 O O . HIS B 1 683 ? -20.703 -35.031 8.695 1 97.31 683 HIS B O 1
ATOM 12467 N N . CYS B 1 684 ? -18.547 -35.375 8.914 1 97.69 684 CYS B N 1
ATOM 12468 C CA . CYS B 1 684 ? -18.672 -36.812 9.055 1 97.69 684 CYS B CA 1
ATOM 12469 C C . CYS B 1 684 ? -18.109 -37.281 10.391 1 97.69 684 CYS B C 1
ATOM 12471 O O . CYS B 1 684 ? -17.406 -36.562 11.07 1 97.69 684 CYS B O 1
ATOM 12473 N N . ALA B 1 685 ? -18.516 -38.5 10.742 1 96.31 685 ALA B N 1
ATOM 12474 C CA . ALA B 1 685 ? -18.047 -39.125 11.969 1 96.31 685 ALA B CA 1
ATOM 12475 C C . ALA B 1 685 ? -17.984 -40.656 11.812 1 96.31 685 ALA B C 1
ATOM 12477 O O . ALA B 1 685 ? -18.812 -41.25 11.109 1 96.31 685 ALA B O 1
ATOM 12478 N N . PHE B 1 686 ? -17.016 -41.219 12.453 1 94.81 686 PHE B N 1
ATOM 12479 C CA . PHE B 1 686 ? -16.938 -42.656 12.469 1 94.81 686 PHE B CA 1
ATOM 12480 C C . PHE B 1 686 ? -18 -43.25 13.383 1 94.81 686 PHE B C 1
ATOM 12482 O O . PHE B 1 686 ? -18.266 -42.719 14.461 1 94.81 686 PHE B O 1
ATOM 12489 N N . SER B 1 687 ? -18.641 -44.281 12.891 1 86.75 687 SER B N 1
ATOM 12490 C CA . SER B 1 687 ? -19.688 -44.938 13.672 1 86.75 687 SER B CA 1
ATOM 12491 C C . SER B 1 687 ? -19.109 -45.719 14.828 1 86.75 687 SER B C 1
ATOM 12493 O O . SER B 1 687 ? -17.984 -46.219 14.75 1 86.75 687 SER B O 1
ATOM 12495 N N . SER B 1 688 ? -19.891 -45.844 15.945 1 76 688 SER B N 1
ATOM 12496 C CA . SER B 1 688 ? -19.484 -46.625 17.094 1 76 688 SER B CA 1
ATOM 12497 C C . SER B 1 688 ? -19.578 -48.125 16.812 1 76 688 SER B C 1
ATOM 12499 O O . SER B 1 688 ? -18.906 -48.938 17.453 1 76 688 SER B O 1
ATOM 12501 N N . ASN B 1 689 ? -20.469 -48.5 15.906 1 67.19 689 ASN B N 1
ATOM 12502 C CA . ASN B 1 689 ? -20.688 -49.906 15.609 1 67.19 689 ASN B CA 1
ATOM 12503 C C . ASN B 1 689 ? -19.797 -50.406 14.461 1 67.19 689 ASN B C 1
ATOM 12505 O O . ASN B 1 689 ? -20.297 -50.812 13.422 1 67.19 689 ASN B O 1
ATOM 12509 N N . GLN B 1 690 ? -18.516 -50.312 14.461 1 64.38 690 GLN B N 1
ATOM 12510 C CA . GLN B 1 690 ? -17.531 -50.562 13.414 1 64.38 690 GLN B CA 1
ATOM 12511 C C . GLN B 1 690 ? -17.406 -52.062 13.141 1 64.38 690 GLN B C 1
ATOM 12513 O O . GLN B 1 690 ? -17.156 -52.469 12.008 1 64.38 690 GLN B O 1
ATOM 12518 N N . HIS B 1 691 ? -17.516 -53.031 14.125 1 62.56 691 HIS B N 1
ATOM 12519 C CA . HIS B 1 691 ? -17.141 -54.438 14.055 1 62.56 691 HIS B CA 1
ATOM 12520 C C . HIS B 1 691 ? -18.141 -55.219 13.227 1 62.56 691 HIS B C 1
ATOM 12522 O O . HIS B 1 691 ? -17.844 -56.344 12.797 1 62.56 691 HIS B O 1
ATOM 12528 N N . GLN B 1 692 ? -19.312 -54.75 12.906 1 56.72 692 GLN B N 1
ATOM 12529 C CA . GLN B 1 692 ? -20.359 -55.656 12.438 1 56.72 692 GLN B CA 1
ATOM 12530 C C . GLN B 1 692 ? -20.406 -55.688 10.914 1 56.72 692 GLN B C 1
ATOM 12532 O O . GLN B 1 692 ? -20.953 -56.625 10.328 1 56.72 692 GLN B O 1
ATOM 12537 N N . GLU B 1 693 ? -19.781 -54.75 10.211 1 63.53 693 GLU B N 1
ATOM 12538 C CA . GLU B 1 693 ? -20.078 -54.688 8.781 1 63.53 693 GLU B CA 1
ATOM 12539 C C . GLU B 1 693 ? -18.812 -54.781 7.945 1 63.53 693 GLU B C 1
ATOM 12541 O O . GLU B 1 693 ? -17.734 -54.375 8.383 1 63.53 693 GLU B O 1
ATOM 12546 N N . ASP B 1 694 ? -18.891 -55.594 6.945 1 78.44 694 ASP B N 1
ATOM 12547 C CA . ASP B 1 694 ? -17.844 -55.625 5.922 1 78.44 694 ASP B CA 1
ATOM 12548 C C . ASP B 1 694 ? -17.547 -54.219 5.41 1 78.44 694 ASP B C 1
ATOM 12550 O O . ASP B 1 694 ? -18.438 -53.5 4.961 1 78.44 694 ASP B O 1
ATOM 12554 N N . PRO B 1 695 ? -16.328 -53.75 5.598 1 81.62 695 PRO B N 1
ATOM 12555 C CA . PRO B 1 695 ? -15.961 -52.406 5.215 1 81.62 695 PRO B CA 1
ATOM 12556 C C . PRO B 1 695 ? -16.328 -52.062 3.771 1 81.62 695 PRO B C 1
ATOM 12558 O O . PRO B 1 695 ? -16.688 -50.938 3.467 1 81.62 695 PRO B O 1
ATOM 12561 N N . GLU B 1 696 ? -16.391 -52.969 2.906 1 81.31 696 GLU B N 1
ATOM 12562 C CA . GLU B 1 696 ? -16.625 -52.719 1.49 1 81.31 696 GLU B CA 1
ATOM 12563 C C . GLU B 1 696 ? -18.109 -52.438 1.229 1 81.31 696 GLU B C 1
ATOM 12565 O O . GLU B 1 696 ? -18.453 -51.75 0.255 1 81.31 696 GLU B O 1
ATOM 12570 N N . GLN B 1 697 ? -18.906 -52.969 2.053 1 82.94 697 GLN B N 1
ATOM 12571 C CA . GLN B 1 697 ? -20.344 -52.812 1.827 1 82.94 697 GLN B CA 1
ATOM 12572 C C . GLN B 1 697 ? -20.906 -51.688 2.695 1 82.94 697 GLN B C 1
ATOM 12574 O O . GLN B 1 697 ? -22.094 -51.344 2.596 1 82.94 697 GLN B O 1
ATOM 12579 N N . ARG B 1 698 ? -20.062 -51.031 3.289 1 86.12 698 ARG B N 1
ATOM 12580 C CA . ARG B 1 698 ? -20.5 -50 4.223 1 86.12 698 ARG B CA 1
ATOM 12581 C C . ARG B 1 698 ? -20.984 -48.75 3.482 1 86.12 698 ARG B C 1
ATOM 12583 O O . ARG B 1 698 ? -20.453 -48.406 2.422 1 86.12 698 ARG B O 1
ATOM 12590 N N . GLN B 1 699 ? -22.047 -48.125 3.986 1 89 699 GLN B N 1
ATOM 12591 C CA . GLN B 1 699 ? -22.562 -46.844 3.521 1 89 699 GLN B CA 1
ATOM 12592 C C . GLN B 1 699 ? -22.828 -45.906 4.691 1 89 699 GLN B C 1
ATOM 12594 O O . GLN B 1 699 ? -23.75 -46.125 5.477 1 89 699 GLN B O 1
ATOM 12599 N N . ASP B 1 700 ? -21.969 -44.906 4.715 1 93 700 ASP B N 1
ATOM 12600 C CA . ASP B 1 700 ? -22.062 -43.969 5.84 1 93 700 ASP B CA 1
ATOM 12601 C C . ASP B 1 700 ? -22.5 -42.594 5.367 1 93 700 ASP B C 1
ATOM 12603 O O . ASP B 1 700 ? -22.016 -42.094 4.344 1 93 700 ASP B O 1
ATOM 12607 N N . GLU B 1 701 ? -23.359 -41.938 6.078 1 94.19 701 GLU B N 1
ATOM 12608 C CA . GLU B 1 701 ? -23.844 -40.594 5.738 1 94.19 701 GLU B CA 1
ATOM 12609 C C . GLU B 1 701 ? -23.219 -39.531 6.637 1 94.19 701 GLU B C 1
ATOM 12611 O O . GLU B 1 701 ? -23.016 -39.781 7.828 1 94.19 701 GLU B O 1
ATOM 12616 N N . PRO B 1 702 ? -22.828 -38.406 6.016 1 96.06 702 PRO B N 1
ATOM 12617 C CA . PRO B 1 702 ? -22.422 -37.312 6.875 1 96.06 702 PRO B CA 1
ATOM 12618 C C . PRO B 1 702 ? -23.547 -36.812 7.797 1 96.06 702 PRO B C 1
ATOM 12620 O O . PRO B 1 702 ? -24.734 -36.906 7.434 1 96.06 702 PRO B O 1
ATOM 12623 N N . PHE B 1 703 ? -23.234 -36.344 8.938 1 94.69 703 PHE B N 1
ATOM 12624 C CA . PHE B 1 703 ? -24.281 -35.969 9.883 1 94.69 703 PHE B CA 1
ATOM 12625 C C . PHE B 1 703 ? -24.641 -34.5 9.734 1 94.69 703 PHE B C 1
ATOM 12627 O O . PHE B 1 703 ? -25.688 -34.062 10.227 1 94.69 703 PHE B O 1
ATOM 12634 N N . GLU B 1 704 ? -23.75 -33.719 9.125 1 94.5 704 GLU B N 1
ATOM 12635 C CA . GLU B 1 704 ? -24 -32.312 8.852 1 94.5 704 GLU B CA 1
ATOM 12636 C C . GLU B 1 704 ? -23.375 -31.875 7.531 1 94.5 704 GLU B C 1
ATOM 12638 O O . GLU B 1 704 ? -22.391 -32.469 7.078 1 94.5 704 GLU B O 1
ATOM 12643 N N . VAL B 1 705 ? -24.047 -30.906 6.902 1 95.5 705 VAL B N 1
ATOM 12644 C CA . VAL B 1 705 ? -23.531 -30.406 5.637 1 95.5 705 VAL B CA 1
ATOM 12645 C C . VAL B 1 705 ? -23.609 -28.875 5.625 1 95.5 705 VAL B C 1
ATOM 12647 O O . VAL B 1 705 ? -24.516 -28.297 6.223 1 95.5 705 VAL B O 1
ATOM 12650 N N . ILE B 1 706 ? -22.594 -28.25 5.062 1 95.88 706 ILE B N 1
ATOM 12651 C CA . ILE B 1 706 ? -22.594 -26.812 4.875 1 95.88 706 ILE B CA 1
ATOM 12652 C C . ILE B 1 706 ? -22.516 -26.484 3.385 1 95.88 706 ILE B C 1
ATOM 12654 O O . ILE B 1 706 ? -21.531 -26.812 2.721 1 95.88 706 ILE B O 1
ATOM 12658 N N . PRO B 1 707 ? -23.578 -25.875 2.855 1 95.12 707 PRO B N 1
ATOM 12659 C CA . PRO B 1 707 ? -23.5 -25.469 1.452 1 95.12 707 PRO B CA 1
ATOM 12660 C C . PRO B 1 707 ? -22.469 -24.359 1.224 1 95.12 707 PRO B C 1
ATOM 12662 O O . PRO B 1 707 ? -22.391 -23.406 2.008 1 95.12 707 PRO B O 1
ATOM 12665 N N . ILE B 1 708 ? -21.688 -24.5 0.26 1 96.12 708 ILE B N 1
ATOM 12666 C CA . ILE B 1 708 ? -20.688 -23.484 -0.117 1 96.12 708 ILE B CA 1
ATOM 12667 C C . ILE B 1 708 ? -21.109 -22.812 -1.419 1 96.12 708 ILE B C 1
ATOM 12669 O O . ILE B 1 708 ? -21.281 -23.469 -2.445 1 96.12 708 ILE B O 1
ATOM 12673 N N . GLU B 1 709 ? -21.172 -21.531 -1.395 1 94.19 709 GLU B N 1
ATOM 12674 C CA . GLU B 1 709 ? -21.703 -20.766 -2.514 1 94.19 709 GLU B CA 1
ATOM 12675 C C . GLU B 1 709 ? -20.844 -20.938 -3.76 1 94.19 709 GLU B C 1
ATOM 12677 O O . GLU B 1 709 ? -19.609 -20.875 -3.682 1 94.19 709 GLU B O 1
ATOM 12682 N N . ASP B 1 710 ? -21.453 -21.188 -4.906 1 92.69 710 ASP B N 1
ATOM 12683 C CA . ASP B 1 710 ? -20.844 -21.188 -6.238 1 92.69 710 ASP B CA 1
ATOM 12684 C C . ASP B 1 710 ? -19.766 -22.266 -6.355 1 92.69 710 ASP B C 1
ATOM 12686 O O . ASP B 1 710 ? -18.703 -22.016 -6.941 1 92.69 710 ASP B O 1
ATOM 12690 N N . THR B 1 711 ? -19.953 -23.438 -5.762 1 95.62 711 THR B N 1
ATOM 12691 C CA . THR B 1 711 ? -18.922 -24.469 -5.82 1 95.62 711 THR B CA 1
ATOM 12692 C C . THR B 1 711 ? -19.5 -25.766 -6.387 1 95.62 711 THR B C 1
ATOM 12694 O O . THR B 1 711 ? -18.844 -26.812 -6.367 1 95.62 711 THR B O 1
ATOM 12697 N N . ASP B 1 712 ? -20.672 -25.734 -6.949 1 94.44 712 ASP B N 1
ATOM 12698 C CA . ASP B 1 712 ? -21.281 -26.922 -7.523 1 94.44 712 ASP B CA 1
ATOM 12699 C C . ASP B 1 712 ? -20.422 -27.484 -8.656 1 94.44 712 ASP B C 1
ATOM 12701 O O . ASP B 1 712 ? -20.281 -28.703 -8.789 1 94.44 712 ASP B O 1
ATOM 12705 N N . ASN B 1 713 ? -19.859 -26.656 -9.406 1 94.38 713 ASN B N 1
ATOM 12706 C CA . ASN B 1 713 ? -18.984 -27.078 -10.5 1 94.38 713 ASN B CA 1
ATOM 12707 C C . ASN B 1 713 ? -17.578 -26.531 -10.336 1 94.38 713 ASN B C 1
ATOM 12709 O O . ASN B 1 713 ? -16.844 -26.375 -11.312 1 94.38 713 ASN B O 1
ATOM 12713 N N . ASN B 1 714 ? -17.266 -26.125 -9.266 1 96.38 714 ASN B N 1
ATOM 12714 C CA . ASN B 1 714 ? -15.961 -25.594 -8.906 1 96.38 714 ASN B CA 1
ATOM 12715 C C . ASN B 1 714 ? -15.523 -26.047 -7.516 1 96.38 714 ASN B C 1
ATOM 12717 O O . ASN B 1 714 ? -15.422 -25.234 -6.59 1 96.38 714 ASN B O 1
ATOM 12721 N N . PRO B 1 715 ? -15.273 -27.281 -7.41 1 97.44 715 PRO B N 1
ATOM 12722 C CA . PRO B 1 715 ? -15.008 -27.891 -6.102 1 97.44 715 PRO B CA 1
ATOM 12723 C C . PRO B 1 715 ? -13.742 -27.328 -5.445 1 97.44 715 PRO B C 1
ATOM 12725 O O . PRO B 1 715 ? -12.883 -26.766 -6.133 1 97.44 715 PRO B O 1
ATOM 12728 N N . ILE B 1 716 ? -13.648 -27.531 -4.141 1 98 716 ILE B N 1
ATOM 12729 C CA . ILE B 1 716 ? -12.492 -27.125 -3.346 1 98 716 ILE B CA 1
ATOM 12730 C C . ILE B 1 716 ? -11.469 -28.266 -3.322 1 98 716 ILE B C 1
ATOM 12732 O O . ILE B 1 716 ? -11.742 -29.344 -2.787 1 98 716 ILE B O 1
ATOM 12736 N N . HIS B 1 717 ? -10.359 -27.969 -3.781 1 97.56 717 HIS B N 1
ATOM 12737 C CA . HIS B 1 717 ? -9.344 -29.016 -3.891 1 97.56 717 HIS B CA 1
ATOM 12738 C C . HIS B 1 717 ? -8.398 -28.984 -2.695 1 97.56 717 HIS B C 1
ATOM 12740 O O . HIS B 1 717 ? -7.805 -30.016 -2.35 1 97.56 717 HIS B O 1
ATOM 12746 N N . ARG B 1 718 ? -8.219 -27.828 -2.139 1 97.31 718 ARG B N 1
ATOM 12747 C CA . ARG B 1 718 ? -7.289 -27.688 -1.024 1 97.31 718 ARG B CA 1
ATOM 12748 C C . ARG B 1 718 ? -7.852 -26.734 0.033 1 97.31 718 ARG B C 1
ATOM 12750 O O . ARG B 1 718 ? -8.5 -25.734 -0.297 1 97.31 718 ARG B O 1
ATOM 12757 N N . ILE B 1 719 ? -7.613 -27.062 1.264 1 97.12 719 ILE B N 1
ATOM 12758 C CA . ILE B 1 719 ? -8 -26.203 2.379 1 97.12 719 ILE B CA 1
ATOM 12759 C C . ILE B 1 719 ? -6.824 -26.047 3.34 1 97.12 719 ILE B C 1
ATOM 12761 O O . ILE B 1 719 ? -6.125 -27.016 3.637 1 97.12 719 ILE B O 1
ATOM 12765 N N . SER B 1 720 ? -6.539 -24.875 3.697 1 95.94 720 SER B N 1
ATOM 12766 C CA . SER B 1 720 ? -5.492 -24.562 4.66 1 95.94 720 SER B CA 1
ATOM 12767 C C . SER B 1 720 ? -5.957 -23.5 5.656 1 95.94 720 SER B C 1
ATOM 12769 O O . SER B 1 720 ? -6.844 -22.703 5.352 1 95.94 720 SER B O 1
ATOM 12771 N N . PHE B 1 721 ? -5.41 -23.562 6.824 1 93.81 721 PHE B N 1
ATOM 12772 C CA . PHE B 1 721 ? -5.805 -22.609 7.863 1 93.81 721 PHE B CA 1
ATOM 12773 C C . PHE B 1 721 ? -4.609 -21.797 8.336 1 93.81 721 PHE B C 1
ATOM 12775 O O . PHE B 1 721 ? -3.494 -22.312 8.43 1 93.81 721 PHE B O 1
ATOM 12782 N N . CYS B 1 722 ? -4.801 -20.609 8.539 1 88.88 722 CYS B N 1
ATOM 12783 C CA . CYS B 1 722 ? -3.846 -19.672 9.125 1 88.88 722 CYS B CA 1
ATOM 12784 C C . CYS B 1 722 ? -4.543 -18.672 10.039 1 88.88 722 CYS B C 1
ATOM 12786 O O . CYS B 1 722 ? -5.352 -17.859 9.586 1 88.88 722 CYS B O 1
ATOM 12788 N N . ARG B 1 723 ? -4.285 -18.734 11.312 1 86.06 723 ARG B N 1
ATOM 12789 C CA . ARG B 1 723 ? -5.016 -17.906 12.273 1 86.06 723 ARG B CA 1
ATOM 12790 C C . ARG B 1 723 ? -6.516 -18.172 12.195 1 86.06 723 ARG B C 1
ATOM 12792 O O . ARG B 1 723 ? -6.953 -19.328 12.273 1 86.06 723 ARG B O 1
ATOM 12799 N N . LEU B 1 724 ? -7.305 -17.203 12.039 1 88 724 LEU B N 1
ATOM 12800 C CA . LEU B 1 724 ? -8.75 -17.375 11.914 1 88 724 LEU B CA 1
ATOM 12801 C C . LEU B 1 724 ? -9.188 -17.188 10.469 1 88 724 LEU B C 1
ATOM 12803 O O . LEU B 1 724 ? -10.273 -16.641 10.211 1 88 724 LEU B O 1
ATOM 12807 N N . LEU B 1 725 ? -8.266 -17.562 9.609 1 93 725 LEU B N 1
ATOM 12808 C CA . LEU B 1 725 ? -8.578 -17.516 8.188 1 93 725 LEU B CA 1
ATOM 12809 C C . LEU B 1 725 ? -8.562 -18.922 7.59 1 93 725 LEU B C 1
ATOM 12811 O O . LEU B 1 725 ? -7.652 -19.719 7.859 1 93 725 LEU B O 1
ATOM 12815 N N . MET B 1 726 ? -9.531 -19.25 6.863 1 96.12 726 MET B N 1
ATOM 12816 C CA . MET B 1 726 ? -9.602 -20.484 6.094 1 96.12 726 MET B CA 1
ATOM 12817 C C . MET B 1 726 ? -9.367 -20.219 4.613 1 96.12 726 MET B C 1
ATOM 12819 O O . MET B 1 726 ? -10.141 -19.5 3.98 1 96.12 726 MET B O 1
ATOM 12823 N N . PHE B 1 727 ? -8.359 -20.812 4.07 1 97.62 727 PHE B N 1
ATOM 12824 C CA . PHE B 1 727 ? -8.023 -20.656 2.66 1 97.62 727 PHE B CA 1
ATOM 12825 C C . PHE B 1 727 ? -8.492 -21.859 1.854 1 97.62 727 PHE B C 1
ATOM 12827 O O . PHE B 1 727 ? -8.227 -23 2.223 1 97.62 727 PHE B O 1
ATOM 12834 N N . CYS B 1 728 ? -9.141 -21.578 0.764 1 98.19 728 CYS B N 1
ATOM 12835 C CA . CYS B 1 728 ? -9.625 -22.641 -0.119 1 98.19 728 CYS B CA 1
ATOM 12836 C C . CYS B 1 728 ? -9.055 -22.484 -1.522 1 98.19 728 CYS B C 1
ATOM 12838 O O . CYS B 1 728 ? -9.141 -21.406 -2.117 1 98.19 728 CYS B O 1
ATOM 12840 N N . GLY B 1 729 ? -8.398 -23.547 -2.021 1 98.31 729 GLY B N 1
ATOM 12841 C CA . GLY B 1 729 ? -7.984 -23.609 -3.412 1 98.31 729 GLY B CA 1
ATOM 12842 C C . GLY B 1 729 ? -9.016 -24.25 -4.316 1 98.31 729 GLY B C 1
ATOM 12843 O O . GLY B 1 729 ? -9.328 -25.438 -4.16 1 98.31 729 GLY B O 1
ATOM 12844 N N . MET B 1 730 ? -9.453 -23.516 -5.32 1 98 730 MET B N 1
ATOM 12845 C CA . MET B 1 730 ? -10.57 -23.969 -6.148 1 98 730 MET B CA 1
ATOM 12846 C C . MET B 1 730 ? -10.07 -24.625 -7.434 1 98 730 MET B C 1
ATOM 12848 O O . MET B 1 730 ? -8.898 -24.484 -7.789 1 98 730 MET B O 1
ATOM 12852 N N . GLN B 1 731 ? -10.969 -25.266 -8.078 1 97.25 731 GLN B N 1
ATOM 12853 C CA . GLN B 1 731 ? -10.672 -25.922 -9.344 1 97.25 731 GLN B CA 1
ATOM 12854 C C . GLN B 1 731 ? -10.375 -24.891 -10.438 1 97.25 731 GLN B C 1
ATOM 12856 O O . GLN B 1 731 ? -9.516 -25.125 -11.289 1 97.25 731 GLN B O 1
ATOM 12861 N N . ASN B 1 732 ? -11.023 -23.812 -10.406 1 96 732 ASN B N 1
ATOM 12862 C CA . ASN B 1 732 ? -10.867 -22.812 -11.461 1 96 732 ASN B CA 1
ATOM 12863 C C . ASN B 1 732 ? -9.68 -21.891 -11.18 1 96 732 ASN B C 1
ATOM 12865 O O . ASN B 1 732 ? -9.578 -20.797 -11.766 1 96 732 ASN B O 1
ATOM 12869 N N . GLY B 1 733 ? -8.922 -22.203 -10.258 1 96.94 733 GLY B N 1
ATOM 12870 C CA . GLY B 1 733 ? -7.711 -21.438 -10 1 96.94 733 GLY B CA 1
ATOM 12871 C C . GLY B 1 733 ? -7.922 -20.281 -9.047 1 96.94 733 GLY B C 1
ATOM 12872 O O . GLY B 1 733 ? -6.988 -19.531 -8.766 1 96.94 733 GLY B O 1
ATOM 12873 N N . ALA B 1 734 ? -9.102 -20.156 -8.484 1 97.25 734 ALA B N 1
ATOM 12874 C CA . ALA B 1 734 ? -9.398 -19.078 -7.547 1 97.25 734 ALA B CA 1
ATOM 12875 C C . ALA B 1 734 ? -8.93 -19.438 -6.141 1 97.25 734 ALA B C 1
ATOM 12877 O O . ALA B 1 734 ? -8.945 -20.609 -5.75 1 97.25 734 ALA B O 1
ATOM 12878 N N . LEU B 1 735 ? -8.438 -18.484 -5.477 1 97.69 735 LEU B N 1
ATOM 12879 C CA . LEU B 1 735 ? -8.164 -18.547 -4.047 1 97.69 735 LEU B CA 1
ATOM 12880 C C . LEU B 1 735 ? -9.281 -17.891 -3.248 1 97.69 735 LEU B C 1
ATOM 12882 O O . LEU B 1 735 ? -9.602 -16.719 -3.463 1 97.69 735 LEU B O 1
ATOM 12886 N N . ARG B 1 736 ? -9.922 -18.609 -2.438 1 97.75 736 ARG B N 1
ATOM 12887 C CA . ARG B 1 736 ? -11.031 -18.109 -1.628 1 97.75 736 ARG B CA 1
ATOM 12888 C C . ARG B 1 736 ? -10.672 -18.125 -0.146 1 97.75 736 ARG B C 1
ATOM 12890 O O . ARG B 1 736 ? -10.023 -19.047 0.334 1 97.75 736 ARG B O 1
ATOM 12897 N N . VAL B 1 737 ? -11.086 -17.047 0.579 1 96.56 737 VAL B N 1
ATOM 12898 C CA . VAL B 1 737 ? -10.727 -16.906 1.987 1 96.56 737 VAL B CA 1
ATOM 12899 C C . VAL B 1 737 ? -11.977 -16.641 2.816 1 96.56 737 VAL B C 1
ATOM 12901 O O . VAL B 1 737 ? -12.805 -15.797 2.443 1 96.56 737 VAL B O 1
ATOM 12904 N N . TYR B 1 738 ? -12.141 -17.344 3.857 1 94.5 738 TYR B N 1
ATOM 12905 C CA . TYR B 1 738 ? -13.18 -17.094 4.852 1 94.5 738 TYR B CA 1
ATOM 12906 C C . TYR B 1 738 ? -12.57 -16.594 6.156 1 94.5 738 TYR B C 1
ATOM 12908 O O . TYR B 1 738 ? -11.648 -17.203 6.695 1 94.5 738 TYR B O 1
ATOM 12916 N N . ALA B 1 739 ? -13.016 -15.477 6.598 1 89.44 739 ALA B N 1
ATOM 12917 C CA . ALA B 1 739 ? -12.648 -14.984 7.922 1 89.44 739 ALA B CA 1
ATOM 12918 C C . ALA B 1 739 ? -13.508 -15.641 9.008 1 89.44 739 ALA B C 1
ATOM 12920 O O . ALA B 1 739 ? -14.703 -15.375 9.094 1 89.44 739 ALA B O 1
ATOM 12921 N N . LEU B 1 740 ? -12.836 -16.438 9.82 1 88.31 740 LEU B N 1
ATOM 12922 C CA . LEU B 1 740 ? -13.562 -17.234 10.797 1 88.31 740 LEU B CA 1
ATOM 12923 C C . LEU B 1 740 ? -13.656 -16.484 12.133 1 88.31 740 LEU B C 1
ATOM 12925 O O . LEU B 1 740 ? -12.781 -15.695 12.477 1 88.31 740 LEU B O 1
ATOM 12929 N N . GLN B 1 741 ? -14.703 -16.562 12.812 1 78.69 741 GLN B N 1
ATOM 12930 C CA . GLN B 1 741 ? -14.859 -16.016 14.156 1 78.69 741 GLN B CA 1
ATOM 12931 C C . GLN B 1 741 ? -14.273 -16.969 15.203 1 78.69 741 GLN B C 1
ATOM 12933 O O . GLN B 1 741 ? -13.719 -16.516 16.203 1 78.69 741 GLN B O 1
ATOM 12938 N N . ASP B 1 742 ? -14.469 -18.188 14.922 1 82.69 742 ASP B N 1
ATOM 12939 C CA . ASP B 1 742 ? -13.914 -19.25 15.766 1 82.69 742 ASP B CA 1
ATOM 12940 C C . ASP B 1 742 ? -13.422 -20.422 14.922 1 82.69 742 ASP B C 1
ATOM 12942 O O . ASP B 1 742 ? -13.586 -20.422 13.703 1 82.69 742 ASP B O 1
ATOM 12946 N N . LYS B 1 743 ? -12.906 -21.391 15.609 1 81.94 743 LYS B N 1
ATOM 12947 C CA . LYS B 1 743 ? -12.297 -22.516 14.898 1 81.94 743 LYS B CA 1
ATOM 12948 C C . LYS B 1 743 ? -13.359 -23.453 14.359 1 81.94 743 LYS B C 1
ATOM 12950 O O . LYS B 1 743 ? -13.094 -24.219 13.422 1 81.94 743 LYS B O 1
ATOM 12955 N N . ASP B 1 744 ? -14.5 -23.328 14.883 1 87 744 ASP B N 1
ATOM 12956 C CA . ASP B 1 744 ? -15.57 -24.203 14.43 1 87 744 ASP B CA 1
ATOM 12957 C C . ASP B 1 744 ? -16.266 -23.641 13.188 1 87 744 ASP B C 1
ATOM 12959 O O . ASP B 1 744 ? -16.562 -22.453 13.125 1 87 744 ASP B O 1
ATOM 12963 N N . LEU B 1 745 ? -16.484 -24.516 12.312 1 91.06 745 LEU B N 1
ATOM 12964 C CA . LEU B 1 745 ? -17.109 -24.078 11.062 1 91.06 745 LEU B CA 1
ATOM 12965 C C . LEU B 1 745 ? -18.625 -24.141 11.172 1 91.06 745 LEU B C 1
ATOM 12967 O O . LEU B 1 745 ? -19.188 -25.047 11.789 1 91.06 745 LEU B O 1
ATOM 12971 N N . SER B 1 746 ? -19.281 -23.125 10.711 1 90.62 746 SER B N 1
ATOM 12972 C CA . SER B 1 746 ? -20.734 -23.062 10.625 1 90.62 746 SER B CA 1
ATOM 12973 C C . SER B 1 746 ? -21.188 -22.422 9.32 1 90.62 746 SER B C 1
ATOM 12975 O O . SER B 1 746 ? -20.375 -21.812 8.609 1 90.62 746 SER B O 1
ATOM 12977 N N . ALA B 1 747 ? -22.422 -22.672 8.992 1 89.38 747 ALA B N 1
ATOM 12978 C CA . ALA B 1 747 ? -22.984 -22.109 7.766 1 89.38 747 ALA B CA 1
ATOM 12979 C C . ALA B 1 747 ? -22.891 -20.594 7.77 1 89.38 747 ALA B C 1
ATOM 12981 O O . ALA B 1 747 ? -22.641 -19.984 6.727 1 89.38 747 ALA B O 1
ATOM 12982 N N . ASN B 1 748 ? -22.984 -20.031 8.844 1 85.19 748 ASN B N 1
ATOM 12983 C CA . ASN B 1 748 ? -22.953 -18.578 8.961 1 85.19 748 ASN B CA 1
ATOM 12984 C C . ASN B 1 748 ? -21.531 -18.031 8.758 1 85.19 748 ASN B C 1
ATOM 12986 O O . ASN B 1 748 ? -21.359 -16.938 8.203 1 85.19 748 ASN B O 1
ATOM 12990 N N . THR B 1 749 ? -20.625 -18.781 9.203 1 85.81 749 THR B N 1
ATOM 12991 C CA . THR B 1 749 ? -19.234 -18.344 9.109 1 85.81 749 THR B CA 1
ATOM 12992 C C . THR B 1 749 ? -18.719 -18.484 7.68 1 85.81 749 THR B C 1
ATOM 12994 O O . THR B 1 749 ? -17.797 -17.766 7.273 1 85.81 749 THR B O 1
ATOM 12997 N N . LEU B 1 750 ? -19.328 -19.391 6.938 1 92.19 750 LEU B N 1
ATOM 12998 C CA . LEU B 1 750 ? -18.828 -19.641 5.594 1 92.19 750 LEU B CA 1
ATOM 12999 C C . LEU B 1 750 ? -19.719 -19 4.543 1 92.19 750 LEU B C 1
ATOM 13001 O O . LEU B 1 750 ? -19.703 -19.391 3.377 1 92.19 750 LEU B O 1
ATOM 13005 N N . LYS B 1 751 ? -20.453 -18.031 4.953 1 90.12 751 LYS B N 1
ATOM 13006 C CA . LYS B 1 751 ? -21.312 -17.297 4.035 1 90.12 751 LYS B CA 1
ATOM 13007 C C . LYS B 1 751 ? -20.562 -16.141 3.391 1 90.12 751 LYS B C 1
ATOM 13009 O O . LYS B 1 751 ? -20.734 -15.852 2.205 1 90.12 751 LYS B O 1
ATOM 13014 N N . GLU B 1 752 ? -19.766 -15.445 4.168 1 90.12 752 GLU B N 1
ATOM 13015 C CA . GLU B 1 752 ? -19 -14.297 3.691 1 90.12 752 GLU B CA 1
ATOM 13016 C C . GLU B 1 752 ? -17.562 -14.703 3.35 1 90.12 752 GLU B C 1
ATOM 13018 O O . GLU B 1 752 ? -16.922 -15.414 4.117 1 90.12 752 GLU B O 1
ATOM 13023 N N . TYR B 1 753 ? -17.172 -14.227 2.131 1 94.25 753 TYR B N 1
ATOM 13024 C CA . TYR B 1 753 ? -15.828 -14.656 1.76 1 94.25 753 TYR B CA 1
ATOM 13025 C C . TYR B 1 753 ? -15.164 -13.641 0.838 1 94.25 753 TYR B C 1
ATOM 13027 O O . TYR B 1 753 ? -15.82 -12.727 0.338 1 94.25 753 TYR B O 1
ATOM 13035 N N . TRP B 1 754 ? -13.859 -13.719 0.84 1 95 754 TRP B N 1
ATOM 13036 C CA . TRP B 1 754 ? -12.961 -13.062 -0.105 1 95 754 TRP B CA 1
ATOM 13037 C C . TRP B 1 754 ? -12.508 -14.031 -1.186 1 95 754 TRP B C 1
ATOM 13039 O O . TRP B 1 754 ? -12.172 -15.18 -0.893 1 95 754 TRP B O 1
ATOM 13049 N N . SER B 1 755 ? -12.594 -13.703 -2.514 1 96.69 755 SER B N 1
ATOM 13050 C CA . SER B 1 755 ? -12.195 -14.602 -3.598 1 96.69 755 SER B CA 1
ATOM 13051 C C . SER B 1 755 ? -11.406 -13.852 -4.668 1 96.69 755 SER B C 1
ATOM 13053 O O . SER B 1 755 ? -11.727 -12.711 -5 1 96.69 755 SER B O 1
ATOM 13055 N N . PHE B 1 756 ? -10.398 -14.445 -5.09 1 95.56 756 PHE B N 1
ATOM 13056 C CA . PHE B 1 756 ? -9.523 -13.828 -6.074 1 95.56 756 PHE B CA 1
ATOM 13057 C C . PHE B 1 756 ? -9 -14.867 -7.066 1 95.56 756 PHE B C 1
ATOM 13059 O O . PHE B 1 756 ? -8.406 -15.867 -6.664 1 95.56 756 PHE B O 1
ATOM 13066 N N . ASN B 1 757 ? -9.266 -14.742 -8.43 1 95.38 757 ASN B N 1
ATOM 13067 C CA . ASN B 1 757 ? -8.711 -15.625 -9.453 1 95.38 757 ASN B CA 1
ATOM 13068 C C . ASN B 1 757 ? -7.227 -15.352 -9.68 1 95.38 757 ASN B C 1
ATOM 13070 O O . ASN B 1 757 ? -6.867 -14.336 -10.289 1 95.38 757 ASN B O 1
ATOM 13074 N N . VAL B 1 758 ? -6.453 -16.266 -9.227 1 95.75 758 VAL B N 1
ATOM 13075 C CA . VAL B 1 758 ? -5.012 -16.047 -9.273 1 95.75 758 VAL B CA 1
ATOM 13076 C C . VAL B 1 758 ? -4.398 -16.891 -10.391 1 95.75 758 VAL B C 1
ATOM 13078 O O . VAL B 1 758 ? -3.703 -16.359 -11.266 1 95.75 758 VAL B O 1
ATOM 13081 N N . HIS B 1 759 ? -4.664 -18.109 -10.422 1 97.56 759 HIS B N 1
ATOM 13082 C CA . HIS B 1 759 ? -4.172 -19.016 -11.445 1 97.56 759 HIS B CA 1
ATOM 13083 C C . HIS B 1 759 ? -5.082 -19.016 -12.664 1 97.56 759 HIS B C 1
ATOM 13085 O O . HIS B 1 759 ? -6.098 -18.312 -12.688 1 97.56 759 HIS B O 1
ATOM 13091 N N . ASP B 1 760 ? -4.652 -19.734 -13.719 1 96.62 760 ASP B N 1
ATOM 13092 C CA . ASP B 1 760 ? -5.48 -19.828 -14.914 1 96.62 760 ASP B CA 1
ATOM 13093 C C . ASP B 1 760 ? -6.84 -20.438 -14.602 1 96.62 760 ASP B C 1
ATOM 13095 O O . ASP B 1 760 ? -6.93 -21.422 -13.852 1 96.62 760 ASP B O 1
ATOM 13099 N N . ASN B 1 761 ? -7.883 -19.938 -15.148 1 95.75 761 ASN B N 1
ATOM 13100 C CA . ASN B 1 761 ? -9.242 -20.328 -14.781 1 95.75 761 ASN B CA 1
ATOM 13101 C C . ASN B 1 761 ? -9.633 -21.656 -15.43 1 95.75 761 ASN B C 1
ATOM 13103 O O . ASN B 1 761 ? -10.602 -22.281 -15.008 1 95.75 761 ASN B O 1
ATOM 13107 N N . ASP B 1 762 ? -8.938 -22.062 -16.375 1 94.25 762 ASP B N 1
ATOM 13108 C CA . ASP B 1 762 ? -9.32 -23.25 -17.125 1 94.25 762 ASP B CA 1
ATOM 13109 C C . ASP B 1 762 ? -8.5 -24.469 -16.688 1 94.25 762 ASP B C 1
ATOM 13111 O O . ASP B 1 762 ? -9.039 -25.562 -16.547 1 94.25 762 ASP B O 1
ATOM 13115 N N . TYR B 1 763 ? -7.277 -24.281 -16.453 1 94.88 763 TYR B N 1
ATOM 13116 C CA . TYR B 1 763 ? -6.434 -25.422 -16.141 1 94.88 763 TYR B CA 1
ATOM 13117 C C . TYR B 1 763 ? -5.48 -25.109 -14.992 1 94.88 763 TYR B C 1
ATOM 13119 O O . TYR B 1 763 ? -4.422 -25.734 -14.875 1 94.88 763 TYR B O 1
ATOM 13127 N N . GLY B 1 764 ? -5.828 -24.094 -14.25 1 96.69 764 GLY B N 1
ATOM 13128 C CA . GLY B 1 764 ? -4.965 -23.672 -13.164 1 96.69 764 GLY B CA 1
ATOM 13129 C C . GLY B 1 764 ? -5.457 -24.109 -11.797 1 96.69 764 GLY B C 1
ATOM 13130 O O . GLY B 1 764 ? -5.34 -23.375 -10.82 1 96.69 764 GLY B O 1
ATOM 13131 N N . GLN B 1 765 ? -5.988 -25.266 -11.672 1 97.25 765 GLN B N 1
ATOM 13132 C CA . GLN B 1 765 ? -6.43 -25.797 -10.383 1 97.25 765 GLN B CA 1
ATOM 13133 C C . GLN B 1 765 ? -5.336 -25.641 -9.328 1 97.25 765 GLN B C 1
ATOM 13135 O O . GLN B 1 765 ? -4.168 -25.953 -9.586 1 97.25 765 GLN B O 1
ATOM 13140 N N . ILE B 1 766 ? -5.711 -25.172 -8.195 1 97.69 766 ILE B N 1
ATOM 13141 C CA . ILE B 1 766 ? -4.738 -24.984 -7.125 1 97.69 766 ILE B CA 1
ATOM 13142 C C . ILE B 1 766 ? -4.375 -26.328 -6.504 1 97.69 766 ILE B C 1
ATOM 13144 O O . ILE B 1 766 ? -5.258 -27.078 -6.086 1 97.69 766 ILE B O 1
ATOM 13148 N N . ARG B 1 767 ? -3.111 -26.578 -6.422 1 96.75 767 ARG B N 1
ATOM 13149 C CA . ARG B 1 767 ? -2.633 -27.875 -5.941 1 96.75 767 ARG B CA 1
ATOM 13150 C C . ARG B 1 767 ? -2.055 -27.75 -4.535 1 96.75 767 ARG B C 1
ATOM 13152 O O . ARG B 1 767 ? -1.965 -28.734 -3.807 1 96.75 767 ARG B O 1
ATOM 13159 N N . GLY B 1 768 ? -1.681 -26.578 -4.219 1 97.06 768 GLY B N 1
ATOM 13160 C CA . GLY B 1 768 ? -1.077 -26.391 -2.908 1 97.06 768 GLY B CA 1
ATOM 13161 C C . GLY B 1 768 ? -1.295 -25 -2.342 1 97.06 768 GLY B C 1
ATOM 13162 O O . GLY B 1 768 ? -1.31 -24.016 -3.086 1 97.06 768 GLY B O 1
ATOM 13163 N N . ILE B 1 769 ? -1.507 -24.922 -1.098 1 97.62 769 ILE B N 1
ATOM 13164 C CA . ILE B 1 769 ? -1.601 -23.688 -0.329 1 97.62 769 ILE B CA 1
ATOM 13165 C C . ILE B 1 769 ? -0.825 -23.828 0.979 1 97.62 769 ILE B C 1
ATOM 13167 O O . ILE B 1 769 ? -1.051 -24.766 1.74 1 97.62 769 ILE B O 1
ATOM 13171 N N . CYS B 1 770 ? 0.082 -22.906 1.196 1 96.56 770 CYS B N 1
ATOM 13172 C CA . CYS B 1 770 ? 0.862 -22.922 2.43 1 96.56 770 CYS B CA 1
ATOM 13173 C C . CYS B 1 770 ? 1.07 -21.516 2.967 1 96.56 770 CYS B C 1
ATOM 13175 O O . CYS B 1 770 ? 1.16 -20.547 2.193 1 96.56 770 CYS B O 1
ATOM 13177 N N . SER B 1 771 ? 1.127 -21.391 4.258 1 96 771 SER B N 1
ATOM 13178 C CA . SER B 1 771 ? 1.476 -20.141 4.902 1 96 771 SER B CA 1
ATOM 13179 C C . SER B 1 771 ? 2.891 -20.172 5.473 1 96 771 SER B C 1
ATOM 13181 O O . SER B 1 771 ? 3.42 -21.25 5.758 1 96 771 SER B O 1
ATOM 13183 N N . SER B 1 772 ? 3.461 -19.031 5.574 1 94.69 772 SER B N 1
ATOM 13184 C CA . SER B 1 772 ? 4.766 -18.969 6.227 1 94.69 772 SER B CA 1
ATOM 13185 C C . SER B 1 772 ? 4.668 -19.328 7.703 1 94.69 772 SER B C 1
ATOM 13187 O O . SER B 1 772 ? 3.572 -19.344 8.273 1 94.69 772 SER B O 1
ATOM 13189 N N . TYR B 1 773 ? 5.781 -19.688 8.281 1 93 773 TYR B N 1
ATOM 13190 C CA . TYR B 1 773 ? 5.797 -20.172 9.656 1 93 773 TYR B CA 1
ATOM 13191 C C . TYR B 1 773 ? 5.234 -19.141 10.617 1 93 773 TYR B C 1
ATOM 13193 O O . TYR B 1 773 ? 4.719 -19.484 11.68 1 93 773 TYR B O 1
ATOM 13201 N N . ASP B 1 774 ? 5.289 -17.844 10.211 1 87.75 774 ASP B N 1
ATOM 13202 C CA . ASP B 1 774 ? 4.801 -16.781 11.07 1 87.75 774 ASP B CA 1
ATOM 13203 C C . ASP B 1 774 ? 3.463 -16.234 10.57 1 87.75 774 ASP B C 1
ATOM 13205 O O . ASP B 1 774 ? 3.02 -15.164 11 1 87.75 774 ASP B O 1
ATOM 13209 N N . ASP B 1 775 ? 2.885 -16.844 9.586 1 89.69 775 ASP B N 1
ATOM 13210 C CA . ASP B 1 775 ? 1.542 -16.578 9.086 1 89.69 775 ASP B CA 1
ATOM 13211 C C . ASP B 1 775 ? 1.466 -15.211 8.422 1 89.69 775 ASP B C 1
ATOM 13213 O O . ASP B 1 775 ? 0.414 -14.57 8.422 1 89.69 775 ASP B O 1
ATOM 13217 N N . ARG B 1 776 ? 2.486 -14.758 7.844 1 87.31 776 ARG B N 1
ATOM 13218 C CA . ARG B 1 776 ? 2.52 -13.445 7.211 1 87.31 776 ARG B CA 1
ATOM 13219 C C . ARG B 1 776 ? 2.344 -13.562 5.703 1 87.31 776 ARG B C 1
ATOM 13221 O O . ARG B 1 776 ? 1.913 -12.609 5.047 1 87.31 776 ARG B O 1
ATOM 13228 N N . PHE B 1 777 ? 2.756 -14.672 5.219 1 93.75 777 PHE B N 1
ATOM 13229 C CA . PHE B 1 777 ? 2.719 -14.867 3.775 1 93.75 777 PHE B CA 1
ATOM 13230 C C . PHE B 1 777 ? 1.918 -16.109 3.418 1 93.75 777 PHE B C 1
ATOM 13232 O O . PHE B 1 777 ? 1.837 -17.062 4.211 1 93.75 777 PHE B O 1
ATOM 13239 N N . LEU B 1 778 ? 1.344 -16.047 2.27 1 97.56 778 LEU B N 1
ATOM 13240 C CA . LEU B 1 778 ? 0.635 -17.188 1.711 1 97.56 778 LEU B CA 1
ATOM 13241 C C . LEU B 1 778 ? 1.217 -17.578 0.356 1 97.56 778 LEU B C 1
ATOM 13243 O O . LEU B 1 778 ? 1.536 -16.719 -0.46 1 97.56 778 LEU B O 1
ATOM 13247 N N . ILE B 1 779 ? 1.438 -18.844 0.139 1 98.06 779 ILE B N 1
ATOM 13248 C CA . ILE B 1 779 ? 1.976 -19.359 -1.115 1 98.06 779 ILE B CA 1
ATOM 13249 C C . ILE B 1 779 ? 0.956 -20.297 -1.771 1 98.06 779 ILE B C 1
ATOM 13251 O O . ILE B 1 779 ? 0.326 -21.109 -1.095 1 98.06 779 ILE B O 1
ATOM 13255 N N . THR B 1 780 ? 0.73 -20.125 -3.031 1 98.12 780 THR B N 1
ATOM 13256 C CA . THR B 1 780 ? -0.118 -21.031 -3.795 1 98.12 780 THR B CA 1
ATOM 13257 C C . THR B 1 780 ? 0.627 -21.578 -5.012 1 98.12 780 THR B C 1
ATOM 13259 O O . THR B 1 780 ? 1.481 -20.891 -5.578 1 98.12 780 THR B O 1
ATOM 13262 N N . CYS B 1 781 ? 0.363 -22.766 -5.359 1 97.75 781 CYS B N 1
ATOM 13263 C CA . CYS B 1 781 ? 0.852 -23.328 -6.609 1 97.75 781 CYS B CA 1
ATOM 13264 C C . CYS B 1 781 ? -0.275 -24.016 -7.375 1 97.75 781 CYS B C 1
ATOM 13266 O O . CYS B 1 781 ? -1.256 -24.469 -6.777 1 97.75 781 CYS B O 1
ATOM 13268 N N . GLY B 1 782 ? -0.157 -24.047 -8.688 1 97 782 GLY B N 1
ATOM 13269 C CA . GLY B 1 782 ? -1.252 -24.547 -9.5 1 97 782 GLY B CA 1
ATOM 13270 C C . GLY B 1 782 ? -0.789 -25.453 -10.633 1 97 782 GLY B C 1
ATOM 13271 O O . GLY B 1 782 ? 0.413 -25.625 -10.836 1 97 782 GLY B O 1
ATOM 13272 N N . GLU B 1 783 ? -1.788 -25.969 -11.297 1 97.19 783 GLU B N 1
ATOM 13273 C CA . GLU B 1 783 ? -1.549 -26.859 -12.438 1 97.19 783 GLU B CA 1
ATOM 13274 C C . GLU B 1 783 ? -1.038 -26.078 -13.641 1 97.19 783 GLU B C 1
ATOM 13276 O O . GLU B 1 783 ? -0.532 -26.672 -14.602 1 97.19 783 GLU B O 1
ATOM 13281 N N . ASP B 1 784 ? -1.161 -24.828 -13.602 1 96.06 784 ASP B N 1
ATOM 13282 C CA . ASP B 1 784 ? -0.697 -23.984 -14.711 1 96.06 784 ASP B CA 1
ATOM 13283 C C . ASP B 1 784 ? 0.812 -23.766 -14.633 1 96.06 784 ASP B C 1
ATOM 13285 O O . ASP B 1 784 ? 1.382 -23.062 -15.469 1 96.06 784 ASP B O 1
ATOM 13289 N N . GLY B 1 785 ? 1.417 -24.312 -13.641 1 96.69 785 GLY B N 1
ATOM 13290 C CA . GLY B 1 785 ? 2.861 -24.203 -13.516 1 96.69 785 GLY B CA 1
ATOM 13291 C C . GLY B 1 785 ? 3.312 -22.953 -12.797 1 96.69 785 GLY B C 1
ATOM 13292 O O . GLY B 1 785 ? 4.508 -22.656 -12.727 1 96.69 785 GLY B O 1
ATOM 13293 N N . ASN B 1 786 ? 2.371 -22.25 -12.227 1 97.69 786 ASN B N 1
ATOM 13294 C CA . ASN B 1 786 ? 2.713 -21 -11.539 1 97.69 786 ASN B CA 1
ATOM 13295 C C . ASN B 1 786 ? 2.752 -21.188 -10.023 1 97.69 786 ASN B C 1
ATOM 13297 O O . ASN B 1 786 ? 2.123 -22.109 -9.492 1 97.69 786 ASN B O 1
ATOM 13301 N N . ILE B 1 787 ? 3.557 -20.406 -9.336 1 98.31 787 ILE B N 1
ATOM 13302 C CA . ILE B 1 787 ? 3.66 -20.266 -7.887 1 98.31 787 ILE B CA 1
ATOM 13303 C C . ILE B 1 787 ? 3.547 -18.797 -7.504 1 98.31 787 ILE B C 1
ATOM 13305 O O . ILE B 1 787 ? 4.32 -17.953 -7.98 1 98.31 787 ILE B O 1
ATOM 13309 N N . PHE B 1 788 ? 2.611 -18.469 -6.672 1 98.25 788 PHE B N 1
ATOM 13310 C CA . PHE B 1 788 ? 2.408 -17.094 -6.27 1 98.25 788 PHE B CA 1
ATOM 13311 C C . PHE B 1 788 ? 2.582 -16.938 -4.766 1 98.25 788 PHE B C 1
ATOM 13313 O O . PHE B 1 788 ? 2.16 -17.797 -3.99 1 98.25 788 PHE B O 1
ATOM 13320 N N . THR B 1 789 ? 3.176 -15.867 -4.383 1 97.75 789 THR B N 1
ATOM 13321 C CA . THR B 1 789 ? 3.285 -15.5 -2.977 1 97.75 789 THR B CA 1
ATOM 13322 C C . THR B 1 789 ? 2.486 -14.234 -2.684 1 97.75 789 THR B C 1
ATOM 13324 O O . THR B 1 789 ? 2.477 -13.297 -3.486 1 97.75 789 THR B O 1
ATOM 13327 N N . PHE B 1 790 ? 1.853 -14.227 -1.575 1 97 790 PHE B N 1
ATOM 13328 C CA . PHE B 1 790 ? 1.017 -13.102 -1.156 1 97 790 PHE B CA 1
ATOM 13329 C C . PHE B 1 790 ? 1.405 -12.633 0.239 1 97 790 PHE B C 1
ATOM 13331 O O . PHE B 1 790 ? 1.807 -13.43 1.084 1 97 790 PHE B O 1
ATOM 13338 N N . ASN B 1 791 ? 1.227 -11.328 0.51 1 91.38 791 ASN B N 1
ATOM 13339 C CA . ASN B 1 791 ? 1.205 -10.789 1.866 1 91.38 791 ASN B CA 1
ATOM 13340 C C . ASN B 1 791 ? -0.189 -10.875 2.48 1 91.38 791 ASN B C 1
ATOM 13342 O O . ASN B 1 791 ? -1.178 -10.523 1.833 1 91.38 791 ASN B O 1
ATOM 13346 N N . ILE B 1 792 ? -0.253 -11.398 3.697 1 90.81 792 ILE B N 1
ATOM 13347 C CA . ILE B 1 792 ? -1.523 -11.453 4.41 1 90.81 792 ILE B CA 1
ATOM 13348 C C . ILE B 1 792 ? -1.667 -10.219 5.305 1 90.81 792 ILE B C 1
ATOM 13350 O O . ILE B 1 792 ? -0.766 -9.906 6.086 1 90.81 792 ILE B O 1
ATOM 13354 N N . LEU B 1 793 ? -2.764 -9.602 5.164 1 82.88 793 LEU B N 1
ATOM 13355 C CA . LEU B 1 793 ? -3.035 -8.438 6.004 1 82.88 793 LEU B CA 1
ATOM 13356 C C . LEU B 1 793 ? -3.006 -8.812 7.48 1 82.88 793 LEU B C 1
ATOM 13358 O O . LEU B 1 793 ? -3.506 -9.875 7.867 1 82.88 793 LEU B O 1
ATOM 13362 N N . SER B 1 794 ? -2.494 -7.926 8.305 1 75.12 794 SER B N 1
ATOM 13363 C CA . SER B 1 794 ? -2.4 -8.195 9.734 1 75.12 794 SER B CA 1
ATOM 13364 C C . SER B 1 794 ? -3.783 -8.305 10.367 1 75.12 794 SER B C 1
ATOM 13366 O O . SER B 1 794 ? -4.73 -7.664 9.914 1 75.12 794 SER B O 1
ATOM 13368 N N . PRO B 1 795 ? -3.908 -9.234 11.312 1 70.12 795 PRO B N 1
ATOM 13369 C CA . PRO B 1 795 ? -5.199 -9.43 11.977 1 70.12 795 PRO B CA 1
ATOM 13370 C C . PRO B 1 795 ? -5.797 -8.125 12.5 1 70.12 795 PRO B C 1
ATOM 13372 O O . PRO B 1 795 ? -7.016 -7.941 12.469 1 70.12 795 PRO B O 1
ATOM 13375 N N . GLU B 1 796 ? -4.867 -7.297 12.914 1 62.91 796 GLU B N 1
ATOM 13376 C CA . GLU B 1 796 ? -5.344 -6.027 13.461 1 62.91 796 GLU B CA 1
ATOM 13377 C C . GLU B 1 796 ? -6.039 -5.195 12.383 1 62.91 796 GLU B C 1
ATOM 13379 O O . GLU B 1 796 ? -6.957 -4.426 12.68 1 62.91 796 GLU B O 1
ATOM 13384 N N . ASP B 1 797 ? -5.609 -5.496 11.234 1 61.53 797 ASP B N 1
ATOM 13385 C CA . ASP B 1 797 ? -6.125 -4.699 10.125 1 61.53 797 ASP B CA 1
ATOM 13386 C C . ASP B 1 797 ? -7.359 -5.352 9.508 1 61.53 797 ASP B C 1
ATOM 13388 O O . ASP B 1 797 ? -8.078 -4.719 8.734 1 61.53 797 ASP B O 1
ATOM 13392 N N . ILE B 1 798 ? -7.613 -6.582 9.57 1 58.97 798 ILE B N 1
ATOM 13393 C CA . ILE B 1 798 ? -8.719 -7.316 8.961 1 58.97 798 ILE B CA 1
ATOM 13394 C C . ILE B 1 798 ? -10.023 -6.977 9.672 1 58.97 798 ILE B C 1
ATOM 13396 O O . ILE B 1 798 ? -11.062 -6.797 9.031 1 58.97 798 ILE B O 1
ATOM 13400 N N . HIS B 1 799 ? -10.18 -7.238 10.906 1 54.22 799 HIS B N 1
ATOM 13401 C CA . HIS B 1 799 ? -11.477 -7.262 11.57 1 54.22 799 HIS B CA 1
ATOM 13402 C C . HIS B 1 799 ? -12.031 -5.852 11.758 1 54.22 799 HIS B C 1
ATOM 13404 O O . HIS B 1 799 ? -13.227 -5.676 12 1 54.22 799 HIS B O 1
ATOM 13410 N N . LYS B 1 800 ? -11.398 -4.777 12.141 1 50.81 800 LYS B N 1
ATOM 13411 C CA . LYS B 1 800 ? -12.102 -3.713 12.852 1 50.81 800 LYS B CA 1
ATOM 13412 C C . LYS B 1 800 ? -12.445 -2.559 11.914 1 50.81 800 LYS B C 1
ATOM 13414 O O . LYS B 1 800 ? -11.555 -1.981 11.281 1 50.81 800 LYS B O 1
ATOM 13419 N N . GLU B 1 801 ? -13.547 -2.838 11.188 1 57.62 801 GLU B N 1
ATOM 13420 C CA . GLU B 1 801 ? -14.055 -1.578 10.648 1 57.62 801 GLU B CA 1
ATOM 13421 C C . GLU B 1 801 ? -13.766 -0.418 11.602 1 57.62 801 GLU B C 1
ATOM 13423 O O . GLU B 1 801 ? -14.305 -0.369 12.711 1 57.62 801 GLU B O 1
ATOM 13428 N N . LEU B 1 802 ? -12.656 0.152 11.352 1 65.06 802 LEU B N 1
ATOM 13429 C CA . LEU B 1 802 ? -12.352 1.275 12.234 1 65.06 802 LEU B CA 1
ATOM 13430 C C . LEU B 1 802 ? -13.406 2.371 12.094 1 65.06 802 LEU B C 1
ATOM 13432 O O . LEU B 1 802 ? -13.727 2.797 10.984 1 65.06 802 LEU B O 1
ATOM 13436 N N . LYS B 1 803 ? -14.367 2.361 13.078 1 72.5 803 LYS B N 1
ATOM 13437 C CA . LYS B 1 803 ? -15.312 3.469 13.102 1 72.5 803 LYS B CA 1
ATOM 13438 C C . LYS B 1 803 ? -15.148 4.305 14.367 1 72.5 803 LYS B C 1
ATOM 13440 O O . LYS B 1 803 ? -14.938 3.766 15.453 1 72.5 803 LYS B O 1
ATOM 13445 N N . ALA B 1 804 ? -15.078 5.602 14.164 1 82.44 804 ALA B N 1
ATOM 13446 C CA . ALA B 1 804 ? -15.102 6.488 15.328 1 82.44 804 ALA B CA 1
ATOM 13447 C C . ALA B 1 804 ? -16.453 6.449 16.016 1 82.44 804 ALA B C 1
ATOM 13449 O O . ALA B 1 804 ? -17.5 6.41 15.359 1 82.44 804 ALA B O 1
ATOM 13450 N N . LYS B 1 805 ? -16.484 6.273 17.297 1 84.5 805 LYS B N 1
ATOM 13451 C CA . LYS B 1 805 ? -17.719 6.27 18.078 1 84.5 805 LYS B CA 1
ATOM 13452 C C . LYS B 1 805 ? -17.875 7.566 18.859 1 84.5 805 LYS B C 1
ATOM 13454 O O . LYS B 1 805 ? -16.984 7.969 19.594 1 84.5 805 LYS B O 1
ATOM 13459 N N . ILE B 1 806 ? -19.016 8.227 18.656 1 89.62 806 ILE B N 1
ATOM 13460 C CA . ILE B 1 806 ? -19.328 9.422 19.438 1 89.62 806 ILE B CA 1
ATOM 13461 C C . ILE B 1 806 ? -19.922 9.016 20.781 1 89.62 806 ILE B C 1
ATOM 13463 O O . ILE B 1 806 ? -20.859 8.219 20.828 1 89.62 806 ILE B O 1
ATOM 13467 N N . PRO B 1 807 ? -19.391 9.562 21.828 1 89.5 807 PRO B N 1
ATOM 13468 C CA . PRO B 1 807 ? -19.859 9.188 23.172 1 89.5 807 PRO B CA 1
ATOM 13469 C C . PRO B 1 807 ? -21.344 9.492 23.375 1 89.5 807 PRO B C 1
ATOM 13471 O O . PRO B 1 807 ? -21.859 10.461 22.812 1 89.5 807 PRO B O 1
ATOM 13474 N N . SER B 1 808 ? -22.031 8.672 24.219 1 87.75 808 SER B N 1
ATOM 13475 C CA . SER B 1 808 ? -23.422 8.914 24.594 1 87.75 808 SER B CA 1
ATOM 13476 C C . SER B 1 808 ? -23.531 10.039 25.609 1 87.75 808 SER B C 1
ATOM 13478 O O . SER B 1 808 ? -22.594 10.273 26.375 1 87.75 808 SER B O 1
ATOM 13480 N N . PRO B 1 809 ? -24.672 10.734 25.578 1 88.38 809 PRO B N 1
ATOM 13481 C CA . PRO B 1 809 ? -24.828 11.812 26.562 1 88.38 809 PRO B CA 1
ATOM 13482 C C . PRO B 1 809 ? -24.906 11.305 28 1 88.38 809 PRO B C 1
ATOM 13484 O O . PRO B 1 809 ? -25.391 10.195 28.234 1 88.38 809 PRO B O 1
ATOM 13487 N N . ARG B 1 810 ? -24.312 12.125 28.875 1 85.44 810 ARG B N 1
ATOM 13488 C CA . ARG B 1 810 ? -24.391 11.797 30.297 1 85.44 810 ARG B CA 1
ATOM 13489 C C . ARG B 1 810 ? -25.828 11.797 30.781 1 85.44 810 ARG B C 1
ATOM 13491 O O . ARG B 1 810 ? -26.672 12.516 30.25 1 85.44 810 ARG B O 1
ATOM 13498 N N . SER B 1 811 ? -26.062 10.961 31.844 1 80.56 811 SER B N 1
ATOM 13499 C CA . SER B 1 811 ? -27.422 10.883 32.406 1 80.56 811 SER B CA 1
ATOM 13500 C C . SER B 1 811 ? -27.828 12.203 33.031 1 80.56 811 SER B C 1
ATOM 13502 O O . SER B 1 811 ? -27.078 12.789 33.812 1 80.56 811 SER B O 1
ATOM 13504 N N . GLY B 1 812 ? -28.938 12.766 32.625 1 79.81 812 GLY B N 1
ATOM 13505 C CA . GLY B 1 812 ? -29.469 13.977 33.25 1 79.81 812 GLY B CA 1
ATOM 13506 C C . GLY B 1 812 ? -29.078 15.242 32.5 1 79.81 812 GLY B C 1
ATOM 13507 O O . GLY B 1 812 ? -29.375 16.344 32.969 1 79.81 812 GLY B O 1
ATOM 13508 N N . LEU B 1 813 ? -28.406 15.141 31.5 1 83.5 813 LEU B N 1
ATOM 13509 C CA . LEU B 1 813 ? -27.922 16.297 30.734 1 83.5 813 LEU B CA 1
ATOM 13510 C C . LEU B 1 813 ? -29.094 17.172 30.297 1 83.5 813 LEU B C 1
ATOM 13512 O O . LEU B 1 813 ? -28.984 18.406 30.297 1 83.5 813 LEU B O 1
ATOM 13516 N N . GLU B 1 814 ? -30.172 16.594 30 1 80.62 814 GLU B N 1
ATOM 13517 C CA . GLU B 1 814 ? -31.344 17.312 29.531 1 80.62 814 GLU B CA 1
ATOM 13518 C C . GLU B 1 814 ? -31.906 18.234 30.609 1 80.62 814 GLU B C 1
ATOM 13520 O O . GLU B 1 814 ? -32.5 19.281 30.312 1 80.62 814 GLU B O 1
ATOM 13525 N N . MET B 1 815 ? -31.609 17.828 31.859 1 79.06 815 MET B N 1
ATOM 13526 C CA . MET B 1 815 ? -32.188 18.578 32.969 1 79.06 815 MET B CA 1
ATOM 13527 C C . MET B 1 815 ? -31.219 19.641 33.469 1 79.06 815 MET B C 1
ATOM 13529 O O . MET B 1 815 ? -31.594 20.5 34.281 1 79.06 815 MET B O 1
ATOM 13533 N N . GLU B 1 816 ? -30.047 19.594 33 1 82.56 816 GLU B N 1
ATOM 13534 C CA . GLU B 1 816 ? -29.031 20.516 33.5 1 82.56 816 GLU B CA 1
ATOM 13535 C C . GLU B 1 816 ? -29.062 21.844 32.719 1 82.56 816 GLU B C 1
ATOM 13537 O O . GLU B 1 816 ? -29.266 21.859 31.516 1 82.56 816 GLU B O 1
ATOM 13542 N N . LYS B 1 817 ? -29.156 22.844 33.531 1 79.31 817 LYS B N 1
ATOM 13543 C CA . LYS B 1 817 ? -29.094 24.172 32.906 1 79.31 817 LYS B CA 1
ATOM 13544 C C . LYS B 1 817 ? -27.75 24.406 32.25 1 79.31 817 LYS B C 1
ATOM 13546 O O . LYS B 1 817 ? -26.719 23.875 32.688 1 79.31 817 LYS B O 1
ATOM 13551 N N . ALA B 1 818 ? -27.812 25.188 31.109 1 80.56 818 ALA B N 1
ATOM 13552 C CA . ALA B 1 818 ? -26.594 25.516 30.375 1 80.56 818 ALA B CA 1
ATOM 13553 C C . ALA B 1 818 ? -25.578 26.219 31.266 1 80.56 818 ALA B C 1
ATOM 13555 O O . ALA B 1 818 ? -25.938 27.094 32.062 1 80.56 818 ALA B O 1
ATOM 13556 N N . ALA B 1 819 ? -24.375 25.766 31.328 1 86.56 819 ALA B N 1
ATOM 13557 C CA . ALA B 1 819 ? -23.328 26.344 32.156 1 86.56 819 ALA B CA 1
ATOM 13558 C C . ALA B 1 819 ? -23.016 27.781 31.734 1 86.56 819 ALA B C 1
ATOM 13560 O O . ALA B 1 819 ? -23.109 28.109 30.547 1 86.56 819 ALA B O 1
ATOM 13561 N N . ASP B 1 820 ? -22.828 28.672 32.688 1 89.5 820 ASP B N 1
ATOM 13562 C CA . ASP B 1 820 ? -22.453 30.047 32.406 1 89.5 820 ASP B CA 1
ATOM 13563 C C . ASP B 1 820 ? -20.984 30.156 31.984 1 89.5 820 ASP B C 1
ATOM 13565 O O . ASP B 1 820 ? -20.109 29.594 32.656 1 89.5 820 ASP B O 1
ATOM 13569 N N . ASP B 1 821 ? -20.781 30.797 30.875 1 92 821 ASP B N 1
ATOM 13570 C CA . ASP B 1 821 ? -19.406 30.984 30.391 1 92 821 ASP B CA 1
ATOM 13571 C C . ASP B 1 821 ? -18.828 32.312 30.906 1 92 821 ASP B C 1
ATOM 13573 O O . ASP B 1 821 ? -19.562 33.156 31.453 1 92 821 ASP B O 1
ATOM 13577 N N . ILE B 1 822 ? -17.547 32.375 30.906 1 94.38 822 ILE B N 1
ATOM 13578 C CA . ILE B 1 822 ? -16.844 33.594 31.234 1 94.38 822 ILE B CA 1
ATOM 13579 C C . ILE B 1 822 ? -16.375 34.281 29.953 1 94.38 822 ILE B C 1
ATOM 13581 O O . ILE B 1 822 ? -15.266 34.031 29.469 1 94.38 822 ILE B O 1
ATOM 13585 N N . GLU B 1 823 ? -17.094 35.25 29.438 1 91.5 823 GLU B N 1
ATOM 13586 C CA . GLU B 1 823 ? -16.812 35.812 28.125 1 91.5 823 GLU B CA 1
ATOM 13587 C C . GLU B 1 823 ? -15.945 37.062 28.234 1 91.5 823 GLU B C 1
ATOM 13589 O O . GLU B 1 823 ? -15.219 37.406 27.312 1 91.5 823 GLU B O 1
ATOM 13594 N N . ASP B 1 824 ? -16 37.688 29.391 1 91.56 824 ASP B N 1
ATOM 13595 C CA . ASP B 1 824 ? -15.219 38.906 29.594 1 91.56 824 ASP B CA 1
ATOM 13596 C C . ASP B 1 824 ? -13.766 38.562 29.922 1 91.56 824 ASP B C 1
ATOM 13598 O O . ASP B 1 824 ? -13.484 38 30.969 1 91.56 824 ASP B O 1
ATOM 13602 N N . PRO B 1 825 ? -12.867 38.969 29.094 1 88.88 825 PRO B N 1
ATOM 13603 C CA . PRO B 1 825 ? -11.461 38.656 29.344 1 88.88 825 PRO B CA 1
ATOM 13604 C C . PRO B 1 825 ? -10.914 39.375 30.594 1 88.88 825 PRO B C 1
ATOM 13606 O O . PRO B 1 825 ? -9.914 38.906 31.172 1 88.88 825 PRO B O 1
ATOM 13609 N N . ASN B 1 826 ? -11.555 40.406 31.062 1 89.31 826 ASN B N 1
ATOM 13610 C CA . ASN B 1 826 ? -11.094 41.156 32.219 1 89.31 826 ASN B CA 1
ATOM 13611 C C . ASN B 1 826 ? -11.828 40.719 33.5 1 89.31 826 ASN B C 1
ATOM 13613 O O . ASN B 1 826 ? -11.719 41.406 34.531 1 89.31 826 ASN B O 1
ATOM 13617 N N . ALA B 1 827 ? -12.57 39.625 33.312 1 91.88 827 ALA B N 1
ATOM 13618 C CA . ALA B 1 827 ? -13.211 39.094 34.531 1 91.88 827 ALA B CA 1
ATOM 13619 C C . ALA B 1 827 ? -12.164 38.719 35.562 1 91.88 827 ALA B C 1
ATOM 13621 O O . ALA B 1 827 ? -11.047 38.312 35.219 1 91.88 827 ALA B O 1
ATOM 13622 N N . TYR B 1 828 ? -12.477 38.781 36.844 1 89.94 828 TYR B N 1
ATOM 13623 C CA . TYR B 1 828 ? -11.57 38.406 37.906 1 89.94 828 TYR B CA 1
ATOM 13624 C C . TYR B 1 828 ? -11.32 36.906 37.906 1 89.94 828 TYR B C 1
ATOM 13626 O O . TYR B 1 828 ? -12.242 36.125 37.656 1 89.94 828 TYR B O 1
ATOM 13634 N N . ASN B 1 829 ? -10.078 36.625 38.188 1 90.56 829 ASN B N 1
ATOM 13635 C CA . ASN B 1 829 ? -9.789 35.188 38.344 1 90.56 829 ASN B CA 1
ATOM 13636 C C . ASN B 1 829 ? -10.234 34.688 39.719 1 90.56 829 ASN B C 1
ATOM 13638 O O . ASN B 1 829 ? -10.641 35.469 40.562 1 90.56 829 ASN B O 1
ATOM 13642 N N . ILE B 1 830 ? -10.172 33.469 39.938 1 92.25 830 ILE B N 1
ATOM 13643 C CA . ILE B 1 830 ? -10.703 32.781 41.125 1 92.25 830 ILE B CA 1
ATOM 13644 C C . ILE B 1 830 ? -10.039 33.375 42.375 1 92.25 830 ILE B C 1
ATOM 13646 O O . ILE B 1 830 ? -10.711 33.625 43.375 1 92.25 830 ILE B O 1
ATOM 13650 N N . GLU B 1 831 ? -8.719 33.594 42.344 1 90.12 831 GLU B N 1
ATOM 13651 C CA . GLU B 1 831 ? -7.988 34.125 43.5 1 90.12 831 GLU B CA 1
ATOM 13652 C C . GLU B 1 831 ? -8.383 35.594 43.75 1 90.12 831 GLU B C 1
ATOM 13654 O O . GLU B 1 831 ? -8.57 36 44.906 1 90.12 831 GLU B O 1
ATOM 13659 N N . GLU B 1 832 ? -8.555 36.375 42.719 1 89.56 832 GLU B N 1
ATOM 13660 C CA . GLU B 1 832 ? -8.938 37.75 42.875 1 89.56 832 GLU B CA 1
ATOM 13661 C C . GLU B 1 832 ? -10.32 37.906 43.5 1 89.56 832 GLU B C 1
ATOM 13663 O O . GLU B 1 832 ? -10.562 38.812 44.312 1 89.56 832 GLU B O 1
ATOM 13668 N N . VAL B 1 833 ? -11.211 37.062 43.062 1 89.75 833 VAL B N 1
ATOM 13669 C CA . VAL B 1 833 ? -12.555 37.062 43.656 1 89.75 833 VAL B CA 1
ATOM 13670 C C . VAL B 1 833 ? -12.484 36.781 45.156 1 89.75 833 VAL B C 1
ATOM 13672 O O . VAL B 1 833 ? -13.156 37.438 45.938 1 89.75 833 VAL B O 1
ATOM 13675 N N . LYS B 1 834 ? -11.656 35.812 45.5 1 88.12 834 LYS B N 1
ATOM 13676 C CA . LYS B 1 834 ? -11.508 35.438 46.906 1 88.12 834 LYS B CA 1
ATOM 13677 C C . LYS B 1 834 ? -10.875 36.562 47.719 1 88.12 834 LYS B C 1
ATOM 13679 O O . LYS B 1 834 ? -11.297 36.844 48.844 1 88.12 834 LYS B O 1
ATOM 13684 N N . GLN B 1 835 ? -9.953 37.25 47.188 1 87.94 835 GLN B N 1
ATOM 13685 C CA . GLN B 1 835 ? -9.289 38.344 47.875 1 87.94 835 GLN B CA 1
ATOM 13686 C C . GLN B 1 835 ? -10.227 39.531 48.031 1 87.94 835 GLN B C 1
ATOM 13688 O O . GLN B 1 835 ? -10.188 40.25 49.031 1 87.94 835 GLN B O 1
ATOM 13693 N N . LYS B 1 836 ? -11.031 39.719 47.031 1 87.06 836 LYS B N 1
ATOM 13694 C CA . LYS B 1 836 ? -12.016 40.812 47.125 1 87.06 836 LYS B CA 1
ATOM 13695 C C . LYS B 1 836 ? -13.039 40.5 48.219 1 87.06 836 LYS B C 1
ATOM 13697 O O . LYS B 1 836 ? -13.414 41.406 48.969 1 87.06 836 LYS B O 1
ATOM 13702 N N . GLU B 1 837 ? -13.492 39.312 48.25 1 87.12 837 GLU B N 1
ATOM 13703 C CA . GLU B 1 837 ? -14.422 38.906 49.312 1 87.12 837 GLU B CA 1
ATOM 13704 C C . GLU B 1 837 ? -13.805 39.094 50.688 1 87.12 837 GLU B C 1
ATOM 13706 O O . GLU B 1 837 ? -14.469 39.562 51.625 1 87.12 837 GLU B O 1
ATOM 13711 N N . GLU B 1 838 ? -12.578 38.719 50.812 1 84.44 838 GLU B N 1
ATOM 13712 C CA . GLU B 1 838 ? -11.883 38.844 52.094 1 84.44 838 GLU B CA 1
ATOM 13713 C C . GLU B 1 838 ? -11.68 40.312 52.438 1 84.44 838 GLU B C 1
ATOM 13715 O O . GLU B 1 838 ? -11.844 40.719 53.594 1 84.44 838 GLU B O 1
ATOM 13720 N N . TYR B 1 839 ? -11.383 41.031 51.5 1 85.38 839 TYR B N 1
ATOM 13721 C CA . TYR B 1 839 ? -11.227 42.469 51.719 1 85.38 839 TYR B CA 1
ATOM 13722 C C . TYR B 1 839 ? -12.539 43.094 52.156 1 85.38 839 TYR B C 1
ATOM 13724 O O . TYR B 1 839 ? -12.562 43.906 53.094 1 85.38 839 TYR B O 1
ATOM 13732 N N . GLU B 1 840 ? -13.602 42.719 51.469 1 85.44 840 GLU B N 1
ATOM 13733 C CA . GLU B 1 840 ? -14.914 43.219 51.844 1 85.44 840 GLU B CA 1
ATOM 13734 C C . GLU B 1 840 ? -15.289 42.812 53.281 1 85.44 840 GLU B C 1
ATOM 13736 O O . GLU B 1 840 ? -15.883 43.562 54.031 1 85.44 840 GLU B O 1
ATOM 13741 N N . ARG B 1 841 ? -14.945 41.625 53.594 1 85.06 841 ARG B N 1
ATOM 13742 C CA . ARG B 1 841 ? -15.203 41.156 54.938 1 85.06 841 ARG B CA 1
ATOM 13743 C C . ARG B 1 841 ? -14.43 41.938 56 1 85.06 841 ARG B C 1
ATOM 13745 O O . ARG B 1 841 ? -14.984 42.375 57 1 85.06 841 ARG B O 1
ATOM 13752 N N . ILE B 1 842 ? -13.188 42.156 55.688 1 84.44 842 ILE B N 1
ATOM 13753 C CA . ILE B 1 842 ? -12.328 42.906 56.625 1 84.44 842 ILE B CA 1
ATOM 13754 C C . ILE B 1 842 ? -12.836 44.344 56.719 1 84.44 842 ILE B C 1
ATOM 13756 O O . ILE B 1 842 ? -12.891 44.906 57.812 1 84.44 842 ILE B O 1
ATOM 13760 N N . MET B 1 843 ? -13.258 44.875 55.594 1 86.44 843 MET B N 1
ATOM 13761 C CA . MET B 1 843 ? -13.773 46.219 55.594 1 86.44 843 MET B CA 1
ATOM 13762 C C . MET B 1 843 ? -15.086 46.312 56.344 1 86.44 843 MET B C 1
ATOM 13764 O O . MET B 1 843 ? -15.32 47.281 57.094 1 86.44 843 MET B O 1
ATOM 13768 N N . LYS B 1 844 ? -15.906 45.344 56.156 1 86.44 844 LYS B N 1
ATOM 13769 C CA . LYS B 1 844 ? -17.172 45.312 56.875 1 86.44 844 LYS B CA 1
ATOM 13770 C C . LYS B 1 844 ? -16.938 45.188 58.375 1 86.44 844 LYS B C 1
ATOM 13772 O O . LYS B 1 844 ? -17.594 45.844 59.156 1 86.44 844 LYS B O 1
ATOM 13777 N N . GLU B 1 845 ? -16.031 44.344 58.75 1 84.31 845 GLU B N 1
ATOM 13778 C CA . GLU B 1 845 ? -15.688 44.219 60.156 1 84.31 845 GLU B CA 1
ATOM 13779 C C . GLU B 1 845 ? -15.102 45.5 60.719 1 84.31 845 GLU B C 1
ATOM 13781 O O . GLU B 1 845 ? -15.406 45.875 61.844 1 84.31 845 GLU B O 1
ATOM 13786 N N . ALA B 1 846 ? -14.336 46.125 59.875 1 83.12 846 ALA B N 1
ATOM 13787 C CA . ALA B 1 846 ? -13.75 47.375 60.281 1 83.12 846 ALA B CA 1
ATOM 13788 C C . ALA B 1 846 ? -14.82 48.469 60.406 1 83.12 846 ALA B C 1
ATOM 13790 O O . ALA B 1 846 ? -14.805 49.25 61.375 1 83.12 846 ALA B O 1
ATOM 13791 N N . GLU B 1 847 ? -15.719 48.438 59.438 1 83.12 847 GLU B N 1
ATOM 13792 C CA . GLU B 1 847 ? -16.828 49.406 59.5 1 83.12 847 GLU B CA 1
ATOM 13793 C C . GLU B 1 847 ? -17.719 49.125 60.688 1 83.12 847 GLU B C 1
ATOM 13795 O O . GLU B 1 847 ? -18.203 50.062 61.344 1 83.12 847 GLU B O 1
ATOM 13800 N N . ASP B 1 848 ? -17.906 47.875 60.969 1 83.88 848 ASP B N 1
ATOM 13801 C CA . ASP B 1 848 ? -18.688 47.5 62.156 1 83.88 848 ASP B CA 1
ATOM 13802 C C . ASP B 1 848 ? -18 47.969 63.438 1 83.88 848 ASP B C 1
ATOM 13804 O O . ASP B 1 848 ? -18.641 48.469 64.375 1 83.88 848 ASP B O 1
ATOM 13808 N N . LYS B 1 849 ? -16.703 47.75 63.469 1 80.75 849 LYS B N 1
ATOM 13809 C CA . LYS B 1 849 ? -15.945 48.188 64.625 1 80.75 849 LYS B CA 1
ATOM 13810 C C . LYS B 1 849 ? -15.992 49.688 64.812 1 80.75 849 LYS B C 1
ATOM 13812 O O . LYS B 1 849 ? -16.156 50.219 65.875 1 80.75 849 LYS B O 1
ATOM 13817 N N . LYS B 1 850 ? -15.875 50.375 63.625 1 79.94 850 LYS B N 1
ATOM 13818 C CA . LYS B 1 850 ? -15.977 51.812 63.625 1 79.94 850 LYS B CA 1
ATOM 13819 C C . LYS B 1 850 ? -17.359 52.281 64.125 1 79.94 850 LYS B C 1
ATOM 13821 O O . LYS B 1 850 ? -17.469 53.219 64.875 1 79.94 850 LYS B O 1
ATOM 13826 N N . SER B 1 851 ? -18.359 51.594 63.625 1 83.88 851 SER B N 1
ATOM 13827 C CA . SER B 1 851 ? -19.734 51.938 64 1 83.88 851 SER B CA 1
ATOM 13828 C C . SER B 1 851 ? -19.969 51.688 65.5 1 83.88 851 SER B C 1
ATOM 13830 O O . SER B 1 851 ? -20.609 52.531 66.188 1 83.88 851 SER B O 1
ATOM 13832 N N . LYS B 1 852 ? -19.391 50.625 66 1 82.38 852 LYS B N 1
ATOM 13833 C CA . LYS B 1 852 ? -19.516 50.344 67.438 1 82.38 852 LYS B CA 1
ATOM 13834 C C . LYS B 1 852 ? -18.812 51.406 68.25 1 82.38 852 LYS B C 1
ATOM 13836 O O . LYS B 1 852 ? -19.328 51.844 69.25 1 82.38 852 LYS B O 1
ATOM 13841 N N . LYS B 1 853 ? -17.672 51.75 67.688 1 81.75 853 LYS B N 1
ATOM 13842 C CA . LYS B 1 853 ? -16.938 52.812 68.375 1 81.75 853 LYS B CA 1
ATOM 13843 C C . LYS B 1 853 ? -17.672 54.125 68.312 1 81.75 853 LYS B C 1
ATOM 13845 O O . LYS B 1 853 ? -17.688 54.875 69.312 1 81.75 853 LYS B O 1
ATOM 13850 N N . ARG B 1 854 ? -18.328 54.406 67.25 1 81.19 854 ARG B N 1
ATOM 13851 C CA . ARG B 1 854 ? -19.141 55.594 67.062 1 81.19 854 ARG B CA 1
ATOM 13852 C C . ARG B 1 854 ? -20.328 55.594 68.062 1 81.19 854 ARG B C 1
ATOM 13854 O O . ARG B 1 854 ? -20.672 56.594 68.625 1 81.19 854 ARG B O 1
ATOM 13861 N N . GLU B 1 855 ? -20.859 54.438 68.188 1 81.75 855 GLU B N 1
ATOM 13862 C CA . GLU B 1 855 ? -21.984 54.281 69.125 1 81.75 855 GLU B CA 1
ATOM 13863 C C . GLU B 1 855 ? -21.531 54.469 70.562 1 81.75 855 GLU B C 1
ATOM 13865 O O . GLU B 1 855 ? -22.219 55.125 71.312 1 81.75 855 GLU B O 1
ATOM 13870 N N . GLU B 1 856 ? -20.359 53.938 70.875 1 82.94 856 GLU B N 1
ATOM 13871 C CA . GLU B 1 856 ? -19.797 54.125 72.188 1 82.94 856 GLU B CA 1
ATOM 13872 C C . GLU B 1 856 ? -19.5 55.594 72.438 1 82.94 856 GLU B C 1
ATOM 13874 O O . GLU B 1 856 ? -19.781 56.125 73.562 1 82.94 856 GLU B O 1
ATOM 13879 N N . LEU B 1 857 ? -19 56.281 71.375 1 80.94 857 LEU B N 1
ATOM 13880 C CA . LEU B 1 857 ? -18.703 57.719 71.5 1 80.94 857 LEU B CA 1
ATOM 13881 C C . LEU B 1 857 ? -19.969 58.531 71.688 1 80.94 857 LEU B C 1
ATOM 13883 O O . LEU B 1 857 ? -20 59.469 72.5 1 80.94 857 LEU B O 1
ATOM 13887 N N . THR B 1 858 ? -21.031 58.125 71.062 1 83.75 858 THR B N 1
ATOM 13888 C CA . THR B 1 858 ? -22.312 58.781 71.188 1 83.75 858 THR B CA 1
ATOM 13889 C C . THR B 1 858 ? -22.906 58.562 72.562 1 83.75 858 THR B C 1
ATOM 13891 O O . THR B 1 858 ? -23.453 59.469 73.188 1 83.75 858 THR B O 1
ATOM 13894 N N . ALA B 1 859 ? -22.719 57.406 73.125 1 82.69 859 ALA B N 1
ATOM 13895 C CA . ALA B 1 859 ? -23.203 57.062 74.438 1 82.69 859 ALA B CA 1
ATOM 13896 C C . ALA B 1 859 ? -22.422 57.844 75.5 1 82.69 859 ALA B C 1
ATOM 13898 O O . ALA B 1 859 ? -23.016 58.344 76.5 1 82.69 859 ALA B O 1
ATOM 13899 N N . LEU B 1 860 ? -21.156 58 75.25 1 81.38 860 LEU B N 1
ATOM 13900 C CA . LEU B 1 860 ? -20.312 58.75 76.188 1 81.38 860 LEU B CA 1
ATOM 13901 C C . LEU B 1 860 ? -20.656 60.25 76.188 1 81.38 860 LEU B C 1
ATOM 13903 O O . LEU B 1 860 ? -20.672 60.906 77.188 1 81.38 860 LEU B O 1
ATOM 13907 N N . ARG B 1 861 ? -21 60.719 75 1 80.94 861 ARG B N 1
ATOM 13908 C CA . ARG B 1 861 ? -21.422 62.094 74.812 1 80.94 861 ARG B CA 1
ATOM 13909 C C . ARG B 1 861 ? -22.75 62.375 75.562 1 80.94 861 ARG B C 1
ATOM 13911 O O . ARG B 1 861 ? -22.906 63.375 76.188 1 80.94 861 ARG B O 1
ATOM 13918 N N . GLU B 1 862 ? -23.578 61.375 75.5 1 81.94 862 GLU B N 1
ATOM 13919 C CA . GLU B 1 862 ? -24.859 61.5 76.188 1 81.94 862 GLU B CA 1
ATOM 13920 C C . GLU B 1 862 ? -24.719 61.438 77.688 1 81.94 862 GLU B C 1
ATOM 13922 O O . GLU B 1 862 ? -25.359 62.188 78.438 1 81.94 862 GLU B O 1
ATOM 13927 N N . GLU B 1 863 ? -23.812 60.594 78.125 1 81.5 863 GLU B N 1
ATOM 13928 C CA . GLU B 1 863 ? -23.547 60.531 79.562 1 81.5 863 GLU B CA 1
ATOM 13929 C C . GLU B 1 863 ? -22.906 61.812 80.062 1 81.5 863 GLU B C 1
ATOM 13931 O O . GLU B 1 863 ? -23.234 62.281 81.188 1 81.5 863 GLU B O 1
ATOM 13936 N N . PHE B 1 864 ? -22.141 62.344 79.25 1 78.5 864 PHE B N 1
ATOM 13937 C CA . PHE B 1 864 ? -21.5 63.594 79.625 1 78.5 864 PHE B CA 1
ATOM 13938 C C . PHE B 1 864 ? -22.516 64.75 79.688 1 78.5 864 PHE B C 1
ATOM 13940 O O . PHE B 1 864 ? -22.516 65.5 80.625 1 78.5 864 PHE B O 1
ATOM 13947 N N . LEU B 1 865 ? -23.406 64.75 78.812 1 80.06 865 LEU B N 1
ATOM 13948 C CA . LEU B 1 865 ? -24.469 65.812 78.812 1 80.06 865 LEU B CA 1
ATOM 13949 C C . LEU B 1 865 ? -25.391 65.625 80 1 80.06 865 LEU B C 1
ATOM 13951 O O . LEU B 1 865 ? -25.812 66.562 80.625 1 80.06 865 LEU B O 1
ATOM 13955 N N . PHE B 1 866 ? -25.547 64.375 80.438 1 81.12 866 PHE B N 1
ATOM 13956 C CA . PHE B 1 866 ? -26.359 64.062 81.625 1 81.12 866 PHE B CA 1
ATOM 13957 C C . PHE B 1 866 ? -25.656 64.5 82.938 1 81.12 866 PHE B C 1
ATOM 13959 O O . PHE B 1 866 ? -26.266 65.062 83.812 1 81.12 866 PHE B O 1
ATOM 13966 N N . LEU B 1 867 ? -24.375 64.312 82.938 1 79.12 867 LEU B N 1
ATOM 13967 C CA . LEU B 1 867 ? -23.594 64.688 84.125 1 79.12 867 LEU B CA 1
ATOM 13968 C C . LEU B 1 867 ? -23.484 66.188 84.188 1 79.12 867 LEU B C 1
ATOM 13970 O O . LEU B 1 867 ? -23.547 66.75 85.312 1 79.12 867 LEU B O 1
ATOM 13974 N N . LEU B 1 868 ? -23.547 66.812 83.062 1 79.62 868 LEU B N 1
ATOM 13975 C CA . LEU B 1 868 ? -23.547 68.25 83.062 1 79.62 868 LEU B CA 1
ATOM 13976 C C . LEU B 1 868 ? -24.891 68.812 83.5 1 79.62 868 LEU B C 1
ATOM 13978 O O . LEU B 1 868 ? -24.938 69.812 84.25 1 79.62 868 LEU B O 1
ATOM 13982 N N . GLN B 1 869 ? -25.969 68.125 83.312 1 80.19 869 GLN B N 1
ATOM 13983 C CA . GLN B 1 869 ? -27.297 68.5 83.75 1 80.19 869 GLN B CA 1
ATOM 13984 C C . GLN B 1 869 ? -27.453 68.312 85.25 1 80.19 869 GLN B C 1
ATOM 13986 O O . GLN B 1 869 ? -28 69.188 85.938 1 80.19 869 GLN B O 1
ATOM 13991 N N . LYS B 1 870 ? -26.891 67.25 85.75 1 80.62 870 LYS B N 1
ATOM 13992 C CA . LYS B 1 870 ? -26.922 67 87.188 1 80.62 870 LYS B CA 1
ATOM 13993 C C . LYS B 1 870 ? -26.062 68 88 1 80.62 870 LYS B C 1
ATOM 13995 O O . LYS B 1 870 ? -26.438 68.438 89.062 1 80.62 870 LYS B O 1
ATOM 14000 N N . ASN B 1 871 ? -25 68.375 87.375 1 78.12 871 ASN B N 1
ATOM 14001 C CA . ASN B 1 871 ? -24.125 69.375 87.938 1 78.12 871 ASN B CA 1
ATOM 14002 C C . ASN B 1 871 ? -24.797 70.75 87.938 1 78.12 871 ASN B C 1
ATOM 14004 O O . ASN B 1 871 ? -24.688 71.5 88.938 1 78.12 871 ASN B O 1
ATOM 14008 N N . GLN B 1 872 ? -25.672 71 87 1 78.12 872 GLN B N 1
ATOM 14009 C CA . GLN B 1 872 ? -26.375 72.25 86.938 1 78.12 872 GLN B CA 1
ATOM 14010 C C . GLN B 1 872 ? -27.562 72.312 87.875 1 78.12 872 GLN B C 1
ATOM 14012 O O . GLN B 1 872 ? -27.969 73.375 88.312 1 78.12 872 GLN B O 1
ATOM 14017 N N . GLU B 1 873 ? -28 71.125 88.312 1 76.38 873 GLU B N 1
ATOM 14018 C CA . GLU B 1 873 ? -29.125 71.062 89.25 1 76.38 873 GLU B CA 1
ATOM 14019 C C . GLU B 1 873 ? -28.625 71.125 90.75 1 76.38 873 GLU B C 1
ATOM 14021 O O . GLU B 1 873 ? -29.422 71.312 91.625 1 76.38 873 GLU B O 1
ATOM 14026 N N . LEU B 1 874 ? -27.406 71 90.875 1 76.44 874 LEU B N 1
ATOM 14027 C CA . LEU B 1 874 ? -26.828 71.125 92.188 1 76.44 874 LEU B CA 1
ATOM 14028 C C . LEU B 1 874 ? -26.688 72.625 92.562 1 76.44 874 LEU B C 1
ATOM 14030 O O . LEU B 1 874 ? -26.656 73.5 91.688 1 76.44 874 LEU B O 1
ATOM 14034 N N . PRO B 1 875 ? -26.906 72.875 93.875 1 76.88 875 PRO B N 1
ATOM 14035 C CA . PRO B 1 875 ? -26.734 74.312 94.312 1 76.88 875 PRO B CA 1
ATOM 14036 C C . PRO B 1 875 ? -25.438 74.875 93.812 1 76.88 875 PRO B C 1
ATOM 14038 O O . PRO B 1 875 ? -24.438 74.188 93.625 1 76.88 875 PRO B O 1
ATOM 14041 N N . LYS B 1 876 ? -25.453 76.062 93.375 1 73.44 876 LYS B N 1
ATOM 14042 C CA . LYS B 1 876 ? -24.391 76.812 92.688 1 73.44 876 LYS B CA 1
ATOM 14043 C C . LYS B 1 876 ? -23.016 76.438 93.312 1 73.44 876 LYS B C 1
ATOM 14045 O O . LYS B 1 876 ? -22.031 76.312 92.562 1 73.44 876 LYS B O 1
ATOM 14050 N N . HIS B 1 877 ? -23.062 76.375 94.688 1 76.44 877 HIS B N 1
ATOM 14051 C CA . HIS B 1 877 ? -21.797 76.188 95.375 1 76.44 877 HIS B CA 1
ATOM 14052 C C . HIS B 1 877 ? -21.297 74.75 95.25 1 76.44 877 HIS B C 1
ATOM 14054 O O . HIS B 1 877 ? -20.125 74.438 95.5 1 76.44 877 HIS B O 1
ATOM 14060 N N . MET B 1 878 ? -22.172 73.938 94.875 1 73.94 878 MET B N 1
ATOM 14061 C CA . MET B 1 878 ? -21.797 72.5 94.812 1 73.94 878 MET B CA 1
ATOM 14062 C C . MET B 1 878 ? -21.578 72.062 93.375 1 73.94 878 MET B C 1
ATOM 14064 O O . MET B 1 878 ? -21.219 70.938 93.062 1 73.94 878 MET B O 1
ATOM 14068 N N . GLN B 1 879 ? -21.906 73 92.5 1 70.31 879 GLN B N 1
ATOM 14069 C CA . GLN B 1 879 ? -21.781 72.75 91.125 1 70.31 879 GLN B CA 1
ATOM 14070 C C . GLN B 1 879 ? -20.312 72.625 90.688 1 70.31 879 GLN B C 1
ATOM 14072 O O . GLN B 1 879 ? -19.484 73.438 91.125 1 70.31 879 GLN B O 1
ATOM 14077 N N . LEU B 1 880 ? -19.891 71.562 90.188 1 72.44 880 LEU B N 1
ATOM 14078 C CA . LEU B 1 880 ? -18.516 71.375 89.75 1 72.44 880 LEU B CA 1
ATOM 14079 C C . LEU B 1 880 ? -18.266 72.125 88.438 1 72.44 880 LEU B C 1
ATOM 14081 O O . LEU B 1 880 ? -19.188 72.312 87.625 1 72.44 880 LEU B O 1
ATOM 14085 N N . HIS B 1 881 ? -17.016 73 88.375 1 66.56 881 HIS B N 1
ATOM 14086 C CA . HIS B 1 881 ? -16.656 73.812 87.188 1 66.56 881 HIS B CA 1
ATOM 14087 C C . HIS B 1 881 ? -16.594 72.938 85.938 1 66.56 881 HIS B C 1
ATOM 14089 O O . HIS B 1 881 ? -16.188 71.812 86 1 66.56 881 HIS B O 1
ATOM 14095 N N . ARG B 1 882 ? -17.344 73.438 84.875 1 62.56 882 ARG B N 1
ATOM 14096 C CA . ARG B 1 882 ? -17.5 72.812 83.562 1 62.56 882 ARG B CA 1
ATOM 14097 C C . ARG B 1 882 ? -16.188 72.125 83.125 1 62.56 882 ARG B C 1
ATOM 14099 O O . ARG B 1 882 ? -16.203 71.125 82.5 1 62.56 882 ARG B O 1
ATOM 14106 N N . ASP B 1 883 ? -15.039 72.75 83.5 1 57.81 883 ASP B N 1
ATOM 14107 C CA . ASP B 1 883 ? -13.75 72.25 83 1 57.81 883 ASP B CA 1
ATOM 14108 C C . ASP B 1 883 ? -13.438 70.875 83.625 1 57.81 883 ASP B C 1
ATOM 14110 O O . ASP B 1 883 ? -12.727 70.062 83 1 57.81 883 ASP B O 1
ATOM 14114 N N . VAL B 1 884 ? -13.82 70.562 84.812 1 57.12 884 VAL B N 1
ATOM 14115 C CA . VAL B 1 884 ? -13.516 69.312 85.438 1 57.12 884 VAL B CA 1
ATOM 14116 C C . VAL B 1 884 ? -14.406 68.188 84.875 1 57.12 884 VAL B C 1
ATOM 14118 O O . VAL B 1 884 ? -14.023 67.062 84.875 1 57.12 884 VAL B O 1
ATOM 14121 N N . CYS B 1 885 ? -15.523 68.5 84.438 1 49.47 885 CYS B N 1
ATOM 14122 C CA . CYS B 1 885 ? -16.422 67.5 83.938 1 49.47 885 CYS B CA 1
ATOM 14123 C C . CYS B 1 885 ? -15.945 67 82.562 1 49.47 885 CYS B C 1
ATOM 14125 O O . CYS B 1 885 ? -16.281 65.875 82.188 1 49.47 885 CYS B O 1
ATOM 14127 N N . LEU B 1 886 ? -15.094 67.75 81.75 1 48.69 886 LEU B N 1
ATOM 14128 C CA . LEU B 1 886 ? -14.555 67.312 80.5 1 48.69 886 LEU B CA 1
ATOM 14129 C C . LEU B 1 886 ? -13.398 66.375 80.688 1 48.69 886 LEU B C 1
ATOM 14131 O O . LEU B 1 886 ? -13.086 65.562 79.75 1 48.69 886 LEU B O 1
#

Sequence (1772 aa):
LEEEDSTEVAPEAEKSPEKIEKKISETFFYNSEDVHSRPFVTEDSGIPINLLTLEHSFGYDCKRSVNLMAMDSQTLLYIAGNQVVLLDLKTESQSYLRSSSGGGIGFITAHPTKQYFAVGEKGEKPNLIIYDYPSLRPYRILRGGTEKAYVFGDFNRAGTLLASIGSSPDYMLTIWDWKQEKIVLRSKAFSQDVYRVTFSPDNEEQLTTVGVGHIRFWKMALTFSGLKLQGALGRFGKTSVTDIIGYVELPDGKVISGAEWGNLLLWEGGLIKVELCRAGHKPCHSGPITQLVLDEGELTTVGQDGFIRVWNFEAIDAADSVDDTGLLEVEPMNELQVGKNVSLNFMSKVHDNGQPIWYAQDANGAIWKLDLTFSNMTRDPECLYTFHSGRIEAVSVSPVTYLMATTALDRSVRIYDFISNRQLSEIQFKQGGTALMWAPRVVNPKGGLIAVGFEDGVVRIIEIYDPKGLSALRGRTNIGNTEINLKQAFKPHTSAVTALAYEQNGDVLATGSKDKTVFFFAVEEKYEPIGFIHVPGPVQALQWSPPSHVESMLLILCENGFVLQVPAPVPEEQDTASTYQIKNLPTQYFHFYSIKSRIKLEEEIALREKKKQEKEKARLEWIKQQQEMGKDIEEEPEEEPEEEPLPPLYIPEEPSPILCGFYSAPGKFWLSLGGYDSGFLYHCAFSSNQHQEDPEQRQDEPFEVIPIEDTDNNPIHRISFCRLLMFCGMQNGALRVYALQDKDLSANTLKEYWSFNVHDNDYGQIRGICSSYDDRFLITCGEDGNIFTFNILSPEDIHKELKAKIPSPRSGLEMEKAADDIEDPNAYNIEEVKQKEEYERIMKEAEDKKSKKREELTALREEFLFLLQKNQELPKHMQLHRDVCLLEEEDSTEVAPEAEKSPEKIEKKISETFFYNSEDVHSRPFVTEDSGIPINLLTLEHSFGYDCKRSVNLMAMDSQTLLYIAGNQVVLLDLKTESQSYLRSSSGGGIGFITAHPTKQYFAVGEKGEKPNLIIYDYPSLRPYRILRGGTEKAYVFGDFNRAGTLLASIGSSPDYMLTIWDWKQEKIVLRSKAFSQDVYRVTFSPDNEEQLTTVGVGHIRFWKMALTFSGLKLQGALGRFGKTSVTDIIGYVELPDGKVISGAEWGNLLLWEGGLIKVELCRAGHKPCHSGPITQLVLDEGELTTVGQDGFIRVWNFEAIDAADSVDDTGLLEVEPMNELQVGKNVSLNFMSKVHDNGQPIWYAQDANGAIWKLDLTFSNMTRDPECLYTFHSGRIEAVSVSPVTYLMATTALDRSVRIYDFISNRQLSEIQFKQGGTALMWAPRVVNPKGGLIAVGFEDGVVRIIEIYDPKGLSALRGRTNIGNTEINLKQAFKPHTSAVTALAYEQNGDVLATGSKDKTVFFFAVEEKYEPIGFIHVPGPVQALQWSPPSHVESMLLILCENGFVLQVPAPVPEEQDTASTYQIKNLPTQYFHFYSIKSRIKLEEEIALREKKKQEKEKARLEWIKQQQEMGKDIEEEPEEEPEEEPLPPLYIPEEPSPILCGFYSAPGKFWLSLGGYDSGFLYHCAFSSNQHQEDPEQRQDEPFEVIPIEDTDNNPIHRISFCRLLMFCGMQNGALRVYALQDKDLSANTLKEYWSFNVHDNDYGQIRGICSSYDDRFLITCGEDGNIFTFNILSPEDIHKELKAKIPSPRSGLEMEKAADDIEDPNAYNIEEVKQKEEYERIMKEAEDKKSKKREELTALREEFLFLLQKNQELPKHMQLHRDVCL

pLDDT: mean 89.31, std 12.32, range [23.62, 98.75]

Radius of gyration: 47.1 Å; Cα contacts (8 Å, |Δi|>4): 4347; chains: 2; bounding box: 140×199×154 Å